Protein AF-0000000081164323 (afdb_homodimer)

Sequence (2008 aa):
MFTSDNEMLHRLSSDSFSETALYHDACITKYLLRKPSKVAEDASESTEHESAFTAFITDIKDDLFVHKKVFLLSNLLAKFCSFLPDNSKNAYTTQHLRQRLERYFGNTITIQSQRGQGMSSLVYSSSVSLSEAIDTVNHLRTESYFHLFDLANNSESCPNERQILHAAASILHKHMRETNLPNERYPSSAEMSLDYSLEYVPPLLKDFVMWLLDLDAYETYDVEFSESREKTRKCLALAECILSINQGSFSPFHLGLALQMHHMFGSRLLVETLHSHGFCASYTEVRRFLTSASEHEVTKIKDGTYLPYGIVPCSGQSTLIQEGADNVDINAETVDGKDTFHSMARAVFQVRSSSDVPRTPGIKRLGERTVQVSETVSEIISCLPFNKPKERKEPARFSNATIQVFSPVSKNAEVSDVIWVLLRLLSRNKAHLPSLASQPITEHQTIPFWTGYHKEWSFANSDFHVVAYPPIVDSKPTDMATVYTTMKRCREMCQTAGQHYSIQTFDQQLYAIAQQIKWSNMSEFGNHILRLGGFHALSCFISCIGKLWSDGGLSDLLIDSGTYAPCTVEQMLLGKQFNRAVRSLTLAYEALKSLWLMAFFDWCDTEGHLSNLPEEVWETLLSCHLHFRDNDHFVEVSSSFSSLFEIHIVPLMEEYRKAGIAASATFQYWDMFLQAVEILLQNIRAERYGDWNLHLISMKAMIPYFFVANRNNYARWTPVYVLDMLNIPMEVKSSFDTGVFAIRQKTGSFNGIWADMATEKTIIRDSKGHGGIKGITTQKTALIRWNLTRHIVGQISAEMRLRAGLGRDDEDVHDESKPTAIARDDKQVSNLISHIEENMIHPFDMTEPPKSLVNISTGLCATPDVENSLLHSLETGTSLARKFVESTLSENMSGNFYGAIPRSGIKTFSEMHKKTKLKCNSGVTVKSVVNPELIFRRALTLTKCRDDVTVEKLMSFPIGPIPTSLFHDDGTMRKMSNQIWPENLKMKQPHHSFFPSSIQNQRLMFTSDNEMLHRLSSDSFSETALYHDACITKYLLRKPSKVAEDASESTEHESAFTAFITDIKDDLFVHKKVFLLSNLLAKFCSFLPDNSKNAYTTQHLRQRLERYFGNTITIQSQRGQGMSSLVYSSSVSLSEAIDTVNHLRTESYFHLFDLANNSESCPNERQILHAAASILHKHMRETNLPNERYPSSAEMSLDYSLEYVPPLLKDFVMWLLDLDAYETYDVEFSESREKTRKCLALAECILSINQGSFSPFHLGLALQMHHMFGSRLLVETLHSHGFCASYTEVRRFLTSASEHEVTKIKDGTYLPYGIVPCSGQSTLIQEGADNVDINAETVDGKDTFHSMARAVFQVRSSSDVPRTPGIKRLGERTVQVSETVSEIISCLPFNKPKERKEPARFSNATIQVFSPVSKNAEVSDVIWVLLRLLSRNKAHLPSLASQPITEHQTIPFWTGYHKEWSFANSDFHVVAYPPIVDSKPTDMATVYTTMKRCREMCQTAGQHYSIQTFDQQLYAIAQQIKWSNMSEFGNHILRLGGFHALSCFISCIGKLWSDGGLSDLLIDSGTYAPCTVEQMLLGKQFNRAVRSLTLAYEALKSLWLMAFFDWCDTEGHLSNLPEEVWETLLSCHLHFRDNDHFVEVSSSFSSLFEIHIVPLMEEYRKAGIAASATFQYWDMFLQAVEILLQNIRAERYGDWNLHLISMKAMIPYFFVANRNNYARWTPVYVLDMLNIPMEVKSSFDTGVFAIRQKTGSFNGIWADMATEKTIIRDSKGHGGIKGITTQKTALIRWNLTRHIVGQISAEMRLRAGLGRDDEDVHDESKPTAIARDDKQVSNLISHIEENMIHPFDMTEPPKSLVNISTGLCATPDVENSLLHSLETGTSLARKFVESTLSENMSGNFYGAIPRSGIKTFSEMHKKTKLKCNSGVTVKSVVNPELIFRRALTLTKCRDDVTVEKLMSFPIGPIPTSLFHDDGTMRKMSNQIWPENLKMKQPHHSFFPSSIQNQRL

Radius of gyration: 43.53 Å; Cα contacts (8 Å, |Δi|>4): 2813; chains: 2; bounding box: 165×117×120 Å

Structure (mmCIF, N/CA/C/O backbone):
data_AF-0000000081164323-model_v1
#
loop_
_entity.id
_entity.type
_entity.pdbx_description
1 polymer 'Uncharacterized protein'
#
loop_
_atom_site.group_PDB
_atom_site.id
_atom_site.type_symbol
_atom_site.label_atom_id
_atom_site.label_alt_id
_atom_site.label_comp_id
_atom_site.label_asym_id
_atom_site.label_entity_id
_atom_site.label_seq_id
_atom_site.pdbx_PDB_ins_code
_atom_site.Cartn_x
_atom_site.Cartn_y
_atom_site.Cartn_z
_atom_site.occupancy
_atom_site.B_iso_or_equiv
_atom_site.auth_seq_id
_atom_site.auth_comp_id
_atom_site.auth_asym_id
_atom_site.auth_atom_id
_atom_site.pdbx_PDB_model_num
ATOM 1 N N . MET A 1 1 ? 28.859 17.266 61.562 1 19.8 1 MET A N 1
ATOM 2 C CA . MET A 1 1 ? 27.938 17.859 60.594 1 19.8 1 MET A CA 1
ATOM 3 C C . MET A 1 1 ? 26.922 16.828 60.125 1 19.8 1 MET A C 1
ATOM 5 O O . MET A 1 1 ? 27.281 15.75 59.656 1 19.8 1 MET A O 1
ATOM 9 N N . PHE A 1 2 ? 25.703 16.578 60.625 1 23.58 2 PHE A N 1
ATOM 10 C CA . PHE A 1 2 ? 24.594 15.688 60.969 1 23.58 2 PHE A CA 1
ATOM 11 C C . PHE A 1 2 ? 23.672 15.5 59.781 1 23.58 2 PHE A C 1
ATOM 13 O O . PHE A 1 2 ? 22.859 16.375 59.469 1 23.58 2 PHE A O 1
ATOM 20 N N . THR A 1 3 ? 24.297 14.961 58.594 1 29.64 3 THR A N 1
ATOM 21 C CA . THR A 1 3 ? 23.703 15.266 57.312 1 29.64 3 THR A CA 1
ATOM 22 C C . THR A 1 3 ? 22.281 14.727 57.219 1 29.64 3 THR A C 1
ATOM 24 O O . THR A 1 3 ? 22.047 13.547 57.438 1 29.64 3 THR A O 1
ATOM 27 N N . SER A 1 4 ? 21.203 15.5 57.531 1 26.91 4 SER A N 1
ATOM 28 C CA . SER A 1 4 ? 19.938 15.07 58.156 1 26.91 4 SER A CA 1
ATOM 29 C C . SER A 1 4 ? 19.281 13.969 57.312 1 26.91 4 SER A C 1
ATOM 31 O O . SER A 1 4 ? 19.625 13.781 56.156 1 26.91 4 SER A O 1
ATOM 33 N N . ASP A 1 5 ? 18.328 13.258 57.938 1 28.75 5 ASP A N 1
ATOM 34 C CA . ASP A 1 5 ? 17.578 12.062 57.562 1 28.75 5 ASP A CA 1
ATOM 35 C C . ASP A 1 5 ? 17.062 12.156 56.125 1 28.75 5 ASP A C 1
ATOM 37 O O . ASP A 1 5 ? 16.797 11.133 55.5 1 28.75 5 ASP A O 1
ATOM 41 N N . ASN A 1 6 ? 16.859 13.586 55.719 1 30.06 6 ASN A N 1
ATOM 42 C CA . ASN A 1 6 ? 16.266 14.086 54.469 1 30.06 6 ASN A CA 1
ATOM 43 C C . ASN A 1 6 ? 17.109 13.727 53.25 1 30.06 6 ASN A C 1
ATOM 45 O O . ASN A 1 6 ? 16.594 13.609 52.156 1 30.06 6 ASN A O 1
ATOM 49 N N . GLU A 1 7 ? 18.422 13.875 53.469 1 31.94 7 GLU A N 1
ATOM 50 C CA . GLU A 1 7 ? 19.438 13.805 52.438 1 31.94 7 GLU A CA 1
ATOM 51 C C . GLU A 1 7 ? 19.641 12.375 51.938 1 31.94 7 GLU A C 1
ATOM 53 O O . GLU A 1 7 ? 19.859 12.133 50.75 1 31.94 7 GLU A O 1
ATOM 58 N N . MET A 1 8 ? 19.656 11.508 52.938 1 29.05 8 MET A N 1
ATOM 59 C CA . MET A 1 8 ? 20.094 10.133 52.688 1 29.05 8 MET A CA 1
ATOM 60 C C . MET A 1 8 ? 19.094 9.375 51.812 1 29.05 8 MET A C 1
ATOM 62 O O . MET A 1 8 ? 19.484 8.625 50.938 1 29.05 8 MET A O 1
ATOM 66 N N . LEU A 1 9 ? 17.594 9.539 52.062 1 29.72 9 LEU A N 1
ATOM 67 C CA . LEU A 1 9 ? 16.406 8.891 51.531 1 29.72 9 LEU A CA 1
ATOM 68 C C . LEU A 1 9 ? 16.203 9.258 50.062 1 29.72 9 LEU A C 1
ATOM 70 O O . LEU A 1 9 ? 15.445 8.602 49.344 1 29.72 9 LEU A O 1
ATOM 74 N N . HIS A 1 10 ? 16.812 10.523 49.375 1 29.08 10 HIS A N 1
ATOM 75 C CA . HIS A 1 10 ? 17.031 11.102 48.031 1 29.08 10 HIS A CA 1
ATOM 76 C C . HIS A 1 10 ? 17.953 10.227 47.188 1 29.08 10 HIS A C 1
ATOM 78 O O . HIS A 1 10 ? 17.75 10.094 46 1 29.08 10 HIS A O 1
ATOM 84 N N . ARG A 1 11 ? 19.125 9.82 47.5 1 28.31 11 ARG A N 1
ATOM 85 C CA . ARG A 1 11 ? 20.219 9.133 46.812 1 28.31 11 ARG A CA 1
ATOM 86 C C . ARG A 1 11 ? 19.828 7.695 46.469 1 28.31 11 ARG A C 1
ATOM 88 O O . ARG A 1 11 ? 20.234 7.16 45.438 1 28.31 11 ARG A O 1
ATOM 95 N N . LEU A 1 12 ? 19.406 6.812 47.406 1 26.05 12 LEU A N 1
ATOM 96 C CA . LEU A 1 12 ? 19.25 5.363 47.438 1 26.05 12 LEU A CA 1
ATOM 97 C C . LEU A 1 12 ? 18.062 4.906 46.594 1 26.05 12 LEU A C 1
ATOM 99 O O . LEU A 1 12 ? 17.891 3.709 46.375 1 26.05 12 LEU A O 1
ATOM 103 N N . SER A 1 13 ? 16.703 5.723 46.344 1 23.62 13 SER A N 1
ATOM 104 C CA . SER A 1 13 ? 15.422 5.816 45.656 1 23.62 13 SER A CA 1
ATOM 105 C C . SER A 1 13 ? 15.625 6.18 44.188 1 23.62 13 SER A C 1
ATOM 107 O O . SER A 1 13 ? 14.656 6.461 43.469 1 23.62 13 SER A O 1
ATOM 109 N N . SER A 1 14 ? 16.812 6.684 43.5 1 26.23 14 SER A N 1
ATOM 110 C CA . SER A 1 14 ? 17.781 6.812 42.406 1 26.23 14 SER A CA 1
ATOM 111 C C . SER A 1 14 ? 18.234 5.449 41.906 1 26.23 14 SER A C 1
ATOM 113 O O . SER A 1 14 ? 19.172 5.352 41.125 1 26.23 14 SER A O 1
ATOM 115 N N . ASP A 1 15 ? 18.203 4.207 42.594 1 22.92 15 ASP A N 1
ATOM 116 C CA . ASP A 1 15 ? 18.844 2.98 43.031 1 22.92 15 ASP A CA 1
ATOM 117 C C . ASP A 1 15 ? 18.891 1.934 41.938 1 22.92 15 ASP A C 1
ATOM 119 O O . ASP A 1 15 ? 18.141 2.02 40.969 1 22.92 15 ASP A O 1
ATOM 123 N N . SER A 1 16 ? 19.5 0.521 42.312 1 25.12 16 SER A N 1
ATOM 124 C CA . SER A 1 16 ? 20.203 -0.717 41.969 1 25.12 16 SER A CA 1
ATOM 125 C C . SER A 1 16 ? 19.328 -1.6 41.062 1 25.12 16 SER A C 1
ATOM 127 O O . SER A 1 16 ? 19.781 -2.662 40.625 1 25.12 16 SER A O 1
ATOM 129 N N . PHE A 1 17 ? 17.984 -1.575 41.375 1 23.23 17 PHE A N 1
ATOM 130 C CA . PHE A 1 17 ? 17.422 -2.885 41.062 1 23.23 17 PHE A CA 1
ATOM 131 C C . PHE A 1 17 ? 17.656 -3.215 39.594 1 23.23 17 PHE A C 1
ATOM 133 O O . PHE A 1 17 ? 18 -4.348 39.25 1 23.23 17 PHE A O 1
ATOM 140 N N . SER A 1 18 ? 17.062 -2.365 38.844 1 22.38 18 SER A N 1
ATOM 141 C CA . SER A 1 18 ? 16.453 -3.119 37.75 1 22.38 18 SER A CA 1
ATOM 142 C C . SER A 1 18 ? 17.516 -3.596 36.75 1 22.38 18 SER A C 1
ATOM 144 O O . SER A 1 18 ? 17.781 -2.926 35.75 1 22.38 18 SER A O 1
ATOM 146 N N . GLU A 1 19 ? 18.719 -3.707 37.219 1 26.7 19 GLU A N 1
ATOM 147 C CA . GLU A 1 19 ? 19.844 -4.129 36.406 1 26.7 19 GLU A CA 1
ATOM 148 C C . GLU A 1 19 ? 19.547 -5.441 35.688 1 26.7 19 GLU A C 1
ATOM 150 O O . GLU A 1 19 ? 19.516 -6.504 36.312 1 26.7 19 GLU A O 1
ATOM 155 N N . THR A 1 20 ? 18.453 -5.516 35.094 1 25.47 20 THR A N 1
ATOM 156 C CA . THR A 1 20 ? 18.156 -6.844 34.562 1 25.47 20 THR A CA 1
ATOM 157 C C . THR A 1 20 ? 19.391 -7.492 33.969 1 25.47 20 THR A C 1
ATOM 159 O O . THR A 1 20 ? 19.938 -7 32.969 1 25.47 20 THR A O 1
ATOM 162 N N . ALA A 1 21 ? 20.234 -7.902 34.844 1 26.2 21 ALA A N 1
ATOM 163 C CA . ALA A 1 21 ? 21.438 -8.711 34.656 1 26.2 21 ALA A CA 1
ATOM 164 C C . ALA A 1 21 ? 21.234 -9.75 33.531 1 26.2 21 ALA A C 1
ATOM 166 O O . ALA A 1 21 ? 20.297 -10.555 33.625 1 26.2 21 ALA A O 1
ATOM 167 N N . LEU A 1 22 ? 21.453 -9.312 32.469 1 26.14 22 LEU A N 1
ATOM 168 C CA . LEU A 1 22 ? 21.547 -10.109 31.25 1 26.14 22 LEU A CA 1
ATOM 169 C C . LEU A 1 22 ? 22.359 -11.375 31.484 1 26.14 22 LEU A C 1
ATOM 171 O O . LEU A 1 22 ? 23.562 -11.312 31.766 1 26.14 22 LEU A O 1
ATOM 175 N N . TYR A 1 23 ? 21.75 -12.219 32.344 1 27.45 23 TYR A N 1
ATOM 176 C CA . TYR A 1 23 ? 22.547 -13.43 32.5 1 27.45 23 TYR A CA 1
ATOM 177 C C . TYR A 1 23 ? 22.938 -14.023 31.172 1 27.45 23 TYR A C 1
ATOM 179 O O . TYR A 1 23 ? 22.234 -13.844 30.172 1 27.45 23 TYR A O 1
ATOM 187 N N . HIS A 1 24 ? 24.094 -14.039 31 1 28.11 24 HIS A N 1
ATOM 188 C CA . HIS A 1 24 ? 24.672 -14.664 29.812 1 28.11 24 HIS A CA 1
ATOM 189 C C . HIS A 1 24 ? 23.969 -15.977 29.484 1 28.11 24 HIS A C 1
ATOM 191 O O . HIS A 1 24 ? 23.438 -16.641 30.375 1 28.11 24 HIS A O 1
ATOM 197 N N . ASP A 1 25 ? 23.5 -16.094 28.391 1 28.3 25 ASP A N 1
ATOM 198 C CA . ASP A 1 25 ? 22.828 -17.328 28.016 1 28.3 25 ASP A CA 1
ATOM 199 C C . ASP A 1 25 ? 23.516 -18.531 28.656 1 28.3 25 ASP A C 1
ATOM 201 O O . ASP A 1 25 ? 22.844 -19.453 29.141 1 28.3 25 ASP A O 1
ATOM 205 N N . ALA A 1 26 ? 24.812 -18.422 28.672 1 31.06 26 ALA A N 1
ATOM 206 C CA . ALA A 1 26 ? 25.562 -19.531 29.281 1 31.06 26 ALA A CA 1
ATOM 207 C C . ALA A 1 26 ? 25.234 -19.672 30.766 1 31.06 26 ALA A C 1
ATOM 209 O O . ALA A 1 26 ? 25.109 -20.797 31.266 1 31.06 26 ALA A O 1
ATOM 210 N N . CYS A 1 27 ? 25.109 -18.484 31.375 1 31.84 27 CYS A N 1
ATOM 211 C CA . CYS A 1 27 ? 24.875 -18.531 32.812 1 31.84 27 CYS A CA 1
ATOM 212 C C . CYS A 1 27 ? 23.453 -18.984 33.125 1 31.84 27 CYS A C 1
ATOM 214 O O . CYS A 1 27 ? 23.234 -19.688 34.125 1 31.84 27 CYS A O 1
ATOM 216 N N . ILE A 1 28 ? 22.5 -18.5 32.281 1 31 28 ILE A N 1
ATOM 217 C CA . ILE A 1 28 ? 21.188 -19.031 32.656 1 31 28 ILE A CA 1
ATOM 218 C C . ILE A 1 28 ? 21.109 -20.516 32.312 1 31 28 ILE A C 1
ATOM 220 O O . ILE A 1 28 ? 20.594 -21.312 33.094 1 31 28 ILE A O 1
ATOM 224 N N . THR A 1 29 ? 21.656 -20.953 31.094 1 32.03 29 THR A N 1
ATOM 225 C CA . THR A 1 29 ? 21.781 -22.375 30.844 1 32.03 29 THR A CA 1
ATOM 226 C C . THR A 1 29 ? 22.469 -23.078 32 1 32.03 29 THR A C 1
ATOM 228 O O . THR A 1 29 ? 22.016 -24.125 32.469 1 32.03 29 THR A O 1
ATOM 231 N N . LYS A 1 30 ? 23.531 -22.484 32.469 1 33.69 30 LYS A N 1
ATOM 232 C CA . LYS A 1 30 ? 24.219 -22.969 33.656 1 33.69 30 LYS A CA 1
ATOM 233 C C . LYS A 1 30 ? 23.312 -22.938 34.875 1 33.69 30 LYS A C 1
ATOM 235 O O . LYS A 1 30 ? 23.344 -23.844 35.719 1 33.69 30 LYS A O 1
ATOM 240 N N . TYR A 1 31 ? 22.531 -21.891 34.969 1 32.22 31 TYR A N 1
ATOM 241 C CA . TYR A 1 31 ? 21.703 -21.812 36.188 1 32.22 31 TYR A CA 1
ATOM 242 C C . TYR A 1 31 ? 20.562 -22.812 36.125 1 32.22 31 TYR A C 1
ATOM 244 O O . TYR A 1 31 ? 20.203 -23.406 37.125 1 32.22 31 TYR A O 1
ATOM 252 N N . LEU A 1 32 ? 19.875 -22.906 35 1 31.47 32 LEU A N 1
ATOM 253 C CA . LEU A 1 32 ? 18.781 -23.859 34.969 1 31.47 32 LEU A CA 1
ATOM 254 C C . LEU A 1 32 ? 19.297 -25.281 34.75 1 31.47 32 LEU A C 1
ATOM 256 O O . LEU A 1 32 ? 18.516 -26.234 34.75 1 31.47 32 LEU A O 1
ATOM 260 N N . LEU A 1 33 ? 20.531 -25.359 34.125 1 29.28 33 LEU A N 1
ATOM 261 C CA . LEU A 1 33 ? 21.109 -26.703 34.125 1 29.28 33 LEU A CA 1
ATOM 262 C C . LEU A 1 33 ? 21.25 -27.234 35.562 1 29.28 33 LEU A C 1
ATOM 264 O O . LEU A 1 33 ? 21.797 -26.547 36.406 1 29.28 33 LEU A O 1
ATOM 268 N N . ARG A 1 34 ? 20.156 -27.859 35.875 1 29.41 34 ARG A N 1
ATOM 269 C CA . ARG A 1 34 ? 20.312 -28.5 37.188 1 29.41 34 ARG A CA 1
ATOM 270 C C . ARG A 1 34 ? 21.719 -29.078 37.344 1 29.41 34 ARG A C 1
ATOM 272 O O . ARG A 1 34 ? 22.375 -28.875 38.375 1 29.41 34 ARG A O 1
ATOM 279 N N . LYS A 1 35 ? 21.891 -30.484 36.75 1 30.14 35 LYS A N 1
ATOM 280 C CA . LYS A 1 35 ? 23.125 -31.234 37 1 30.14 35 LYS A CA 1
ATOM 281 C C . LYS A 1 35 ? 24.219 -30.812 36 1 30.14 35 LYS A C 1
ATOM 283 O O . LYS A 1 35 ? 23.984 -30.734 34.812 1 30.14 35 LYS A O 1
ATOM 288 N N . PRO A 1 36 ? 25.297 -29.984 36.375 1 28.23 36 PRO A N 1
ATOM 289 C CA . PRO A 1 36 ? 26.547 -29.609 35.75 1 28.23 36 PRO A CA 1
ATOM 290 C C . PRO A 1 36 ? 27.25 -30.781 35.062 1 28.23 36 PRO A C 1
ATOM 292 O O . PRO A 1 36 ? 27.609 -31.75 35.719 1 28.23 36 PRO A O 1
ATOM 295 N N . SER A 1 37 ? 26.625 -31.469 34.125 1 27.8 37 SER A N 1
ATOM 296 C CA . SER A 1 37 ? 27.438 -32.625 33.812 1 27.8 37 SER A CA 1
ATOM 297 C C . SER A 1 37 ? 28.859 -32.219 33.438 1 27.8 37 SER A C 1
ATOM 299 O O . SER A 1 37 ? 29.062 -31.359 32.594 1 27.8 37 SER A O 1
ATOM 301 N N . LYS A 1 38 ? 29.875 -32.406 34.312 1 28.59 38 LYS A N 1
ATOM 302 C CA . LYS A 1 38 ? 31.328 -32.219 34.219 1 28.59 38 LYS A CA 1
ATOM 303 C C . LYS A 1 38 ? 31.875 -32.875 32.938 1 28.59 38 LYS A C 1
ATOM 305 O O . LYS A 1 38 ? 31.906 -34.094 32.844 1 28.59 38 LYS A O 1
ATOM 310 N N . VAL A 1 39 ? 31.656 -32.5 31.781 1 24.73 39 VAL A N 1
ATOM 311 C CA . VAL A 1 39 ? 32.438 -33.156 30.734 1 24.73 39 VAL A CA 1
ATOM 312 C C . VAL A 1 39 ? 33.906 -33.094 31.094 1 24.73 39 VAL A C 1
ATOM 314 O O . VAL A 1 39 ? 34.469 -32.031 31.422 1 24.73 39 VAL A O 1
ATOM 317 N N . ALA A 1 40 ? 34.469 -34.156 31.531 1 28.3 40 ALA A N 1
ATOM 318 C CA . ALA A 1 40 ? 35.875 -34.438 31.844 1 28.3 40 ALA A CA 1
ATOM 319 C C . ALA A 1 40 ? 36.781 -33.906 30.734 1 28.3 40 ALA A C 1
ATOM 321 O O . ALA A 1 40 ? 36.625 -34.25 29.562 1 28.3 40 ALA A O 1
ATOM 322 N N . GLU A 1 41 ? 37.281 -32.656 30.75 1 29.33 41 GLU A N 1
ATOM 323 C CA . GLU A 1 41 ? 38.344 -32.031 29.969 1 29.33 41 GLU A CA 1
ATOM 324 C C . GLU A 1 41 ? 39.562 -32.969 29.844 1 29.33 41 GLU A C 1
ATOM 326 O O . GLU A 1 41 ? 40.031 -33.5 30.844 1 29.33 41 GLU A O 1
ATOM 331 N N . ASP A 1 42 ? 39.812 -33.688 28.828 1 29.11 42 ASP A N 1
ATOM 332 C CA . ASP A 1 42 ? 40.938 -34.594 28.547 1 29.11 42 ASP A CA 1
ATOM 333 C C . ASP A 1 42 ? 42.25 -33.875 28.797 1 29.11 42 ASP A C 1
ATOM 335 O O . ASP A 1 42 ? 42.469 -32.781 28.297 1 29.11 42 ASP A O 1
ATOM 339 N N . ALA A 1 43 ? 43.156 -34.156 29.797 1 33.59 43 ALA A N 1
ATOM 340 C CA . ALA A 1 43 ? 44.344 -33.719 30.516 1 33.59 43 ALA A CA 1
ATOM 341 C C . ALA A 1 43 ? 45.562 -33.688 29.578 1 33.59 43 ALA A C 1
ATOM 343 O O . ALA A 1 43 ? 46.438 -32.844 29.766 1 33.59 43 ALA A O 1
ATOM 344 N N . SER A 1 44 ? 45.781 -34.531 28.562 1 35.81 44 SER A N 1
ATOM 345 C CA . SER A 1 44 ? 47.125 -34.844 28.047 1 35.81 44 SER A CA 1
ATOM 346 C C . SER A 1 44 ? 47.656 -33.656 27.25 1 35.81 44 SER A C 1
ATOM 348 O O . SER A 1 44 ? 48.875 -33.406 27.266 1 35.81 44 SER A O 1
ATOM 350 N N . GLU A 1 45 ? 46.969 -33 26.406 1 41.03 45 GLU A N 1
ATOM 351 C CA . GLU A 1 45 ? 47.531 -31.969 25.5 1 41.03 45 GLU A CA 1
ATOM 352 C C . GLU A 1 45 ? 48.094 -30.797 26.281 1 41.03 45 GLU A C 1
ATOM 354 O O . GLU A 1 45 ? 48.844 -30 25.734 1 41.03 45 GLU A O 1
ATOM 359 N N . SER A 1 46 ? 47.969 -30.828 27.656 1 51.78 46 SER A N 1
ATOM 360 C CA . SER A 1 46 ? 48.312 -29.688 28.5 1 51.78 46 SER A CA 1
ATOM 361 C C . SER A 1 46 ? 49.812 -29.594 28.766 1 51.78 46 SER A C 1
ATOM 363 O O . SER A 1 46 ? 50.344 -28.5 28.859 1 51.78 46 SER A O 1
ATOM 365 N N . THR A 1 47 ? 50.562 -30.703 28.594 1 57.41 47 THR A N 1
ATOM 366 C CA . THR A 1 47 ? 51.906 -30.688 29.094 1 57.41 47 THR A CA 1
ATOM 367 C C . THR A 1 47 ? 52.875 -30.062 28.094 1 57.41 47 THR A C 1
ATOM 369 O O . THR A 1 47 ? 53.812 -29.344 28.469 1 57.41 47 THR A O 1
ATOM 372 N N . GLU A 1 48 ? 52.719 -30.297 26.75 1 61.56 48 GLU A N 1
ATOM 373 C CA . GLU A 1 48 ? 53.625 -29.781 25.734 1 61.56 48 GLU A CA 1
ATOM 374 C C . GLU A 1 48 ? 53.531 -28.266 25.594 1 61.56 48 GLU A C 1
ATOM 376 O O . GLU A 1 48 ? 54.531 -27.594 25.422 1 61.56 48 GLU A O 1
ATOM 381 N N . HIS A 1 49 ? 52.375 -27.844 25.828 1 68.62 49 HIS A N 1
ATOM 382 C CA . HIS A 1 49 ? 52.125 -26.406 25.75 1 68.62 49 HIS A CA 1
ATOM 383 C C . HIS A 1 49 ? 52.75 -25.688 26.953 1 68.62 49 HIS A C 1
ATOM 385 O O . HIS A 1 49 ? 53.281 -24.578 26.812 1 68.62 49 HIS A O 1
ATOM 391 N N . GLU A 1 50 ? 52.938 -26.406 28.031 1 73.12 50 GLU A N 1
ATOM 392 C CA . GLU A 1 50 ? 53.469 -25.797 29.234 1 73.12 50 GLU A CA 1
ATOM 393 C C . GLU A 1 50 ? 55 -25.656 29.156 1 73.12 50 GLU A C 1
ATOM 395 O O . GLU A 1 50 ? 55.562 -24.625 29.562 1 73.12 50 GLU A O 1
ATOM 400 N N . SER A 1 51 ? 55.625 -26.734 28.516 1 74.5 51 SER A N 1
ATOM 401 C CA . SER A 1 51 ? 57.062 -26.672 28.375 1 74.5 51 SER A CA 1
ATOM 402 C C . SER A 1 51 ? 57.469 -25.594 27.375 1 74.5 51 SER A C 1
ATOM 404 O O . SER A 1 51 ? 58.438 -24.875 27.594 1 74.5 51 SER A O 1
ATOM 406 N N . ALA A 1 52 ? 56.75 -25.484 26.234 1 76.81 52 ALA A N 1
ATOM 407 C CA . ALA A 1 52 ? 57 -24.469 25.219 1 76.81 52 ALA A CA 1
ATOM 408 C C . ALA A 1 52 ? 56.781 -23.078 25.766 1 76.81 52 ALA A C 1
ATOM 410 O O . ALA A 1 52 ? 57.562 -22.156 25.469 1 76.81 52 ALA A O 1
ATOM 411 N N . PHE A 1 53 ? 55.875 -22.953 26.703 1 78.62 53 PHE A N 1
ATOM 412 C CA . PHE A 1 53 ? 55.562 -21.641 27.281 1 78.62 53 PHE A CA 1
ATOM 413 C C . PHE A 1 53 ? 56.625 -21.219 28.266 1 78.62 53 PHE A C 1
ATOM 415 O O . PHE A 1 53 ? 57.031 -20.047 28.281 1 78.62 53 PHE A O 1
ATOM 422 N N . THR A 1 54 ? 57.188 -22.188 29.016 1 78.5 54 THR A N 1
ATOM 423 C CA . THR A 1 54 ? 58.25 -21.859 29.953 1 78.5 54 THR A CA 1
ATOM 424 C C . THR A 1 54 ? 59.5 -21.406 29.203 1 78.5 54 THR A C 1
ATOM 426 O O . THR A 1 54 ? 60.188 -20.484 29.641 1 78.5 54 THR A O 1
ATOM 429 N N . ALA A 1 55 ? 59.844 -22.094 28.047 1 80.5 55 ALA A N 1
ATOM 430 C CA . ALA A 1 55 ? 60.969 -21.719 27.219 1 80.5 55 ALA A CA 1
ATOM 431 C C . ALA A 1 55 ? 60.75 -20.344 26.562 1 80.5 55 ALA A C 1
ATOM 433 O O . ALA A 1 55 ? 61.656 -19.531 26.484 1 80.5 55 ALA A O 1
ATOM 434 N N . PHE A 1 56 ? 59.469 -20.094 26.156 1 79.5 56 PHE A N 1
ATOM 435 C CA . PHE A 1 56 ? 59.031 -18.844 25.547 1 79.5 56 PHE A CA 1
ATOM 436 C C . PHE A 1 56 ? 59.188 -17.688 26.547 1 79.5 56 PHE A C 1
ATOM 438 O O . PHE A 1 56 ? 59.719 -16.625 26.203 1 79.5 56 PHE A O 1
ATOM 445 N N . ILE A 1 57 ? 58.781 -17.906 27.766 1 79.19 57 ILE A N 1
ATOM 446 C CA . ILE A 1 57 ? 58.812 -16.859 28.797 1 79.19 57 ILE A CA 1
ATOM 447 C C . ILE A 1 57 ? 60.281 -16.516 29.141 1 79.19 57 ILE A C 1
ATOM 449 O O . ILE A 1 57 ? 60.594 -15.352 29.344 1 79.19 57 ILE A O 1
ATOM 453 N N . THR A 1 58 ? 61.156 -17.594 29.172 1 79.31 58 THR A N 1
ATOM 454 C CA . THR A 1 58 ? 62.562 -17.344 29.469 1 79.31 58 THR A CA 1
ATOM 455 C C . THR A 1 58 ? 63.219 -16.484 28.375 1 79.31 58 THR A C 1
ATOM 457 O O . THR A 1 58 ? 64.062 -15.656 28.672 1 79.31 58 THR A O 1
ATOM 460 N N . ASP A 1 59 ? 62.75 -16.641 27.141 1 77.94 59 ASP A N 1
ATOM 461 C CA . ASP A 1 59 ? 63.312 -15.914 26.016 1 77.94 59 ASP A CA 1
ATOM 462 C C . ASP A 1 59 ? 62.844 -14.461 26 1 77.94 59 ASP A C 1
ATOM 464 O O . ASP A 1 59 ? 63.594 -13.555 25.672 1 77.94 59 ASP A O 1
ATOM 468 N N . ILE A 1 60 ? 61.5 -14.234 26.516 1 77.5 60 ILE A N 1
ATOM 469 C CA . ILE A 1 60 ? 60.969 -12.891 26.328 1 77.5 60 ILE A CA 1
ATOM 470 C C . ILE A 1 60 ? 61.094 -12.086 27.609 1 77.5 60 ILE A C 1
ATOM 472 O O . ILE A 1 60 ? 60.969 -10.859 27.609 1 77.5 60 ILE A O 1
ATOM 476 N N . LYS A 1 61 ? 61.406 -12.656 28.672 1 78.31 61 LYS A N 1
ATOM 477 C CA . LYS A 1 61 ? 61.406 -12.008 29.984 1 78.31 61 LYS A CA 1
ATOM 478 C C . LYS A 1 61 ? 62.438 -10.859 30.031 1 78.31 61 LYS A C 1
ATOM 480 O O . LYS A 1 61 ? 62.094 -9.758 30.484 1 78.31 61 LYS A O 1
ATOM 485 N N . ASP A 1 62 ? 63.625 -11.078 29.516 1 76.12 62 ASP A N 1
ATOM 486 C CA . ASP A 1 62 ? 64.688 -10.039 29.547 1 76.12 62 ASP A CA 1
ATOM 487 C C . ASP A 1 62 ? 64.312 -8.891 28.609 1 76.12 62 ASP A C 1
ATOM 489 O O . ASP A 1 62 ? 64.5 -7.723 28.922 1 76.12 62 ASP A O 1
ATOM 493 N N . ASP A 1 63 ? 63.656 -9.281 27.453 1 75.88 63 ASP A N 1
ATOM 494 C CA . ASP A 1 63 ? 63.25 -8.266 26.5 1 75.88 63 ASP A CA 1
ATOM 495 C C . ASP A 1 63 ? 62.156 -7.375 27.078 1 75.88 63 ASP A C 1
ATOM 497 O O . ASP A 1 63 ? 62.156 -6.156 26.875 1 75.88 63 ASP A O 1
ATOM 501 N N . LEU A 1 64 ? 61.219 -7.91 27.781 1 76.06 64 LEU A N 1
ATOM 502 C CA . LEU A 1 64 ? 60.062 -7.188 28.312 1 76.06 64 LEU A CA 1
ATOM 503 C C . LEU A 1 64 ? 60.469 -6.332 29.516 1 76.06 64 LEU A C 1
ATOM 505 O O . LEU A 1 64 ? 60.031 -5.191 29.641 1 76.06 64 LEU A O 1
ATOM 509 N N . PHE A 1 65 ? 61.344 -6.758 30.469 1 77.06 65 PHE A N 1
ATOM 510 C CA . PHE A 1 65 ? 61.5 -6.09 31.75 1 77.06 65 PHE A CA 1
ATOM 511 C C . PHE A 1 65 ? 62.844 -5.426 31.859 1 77.06 65 PHE A C 1
ATOM 513 O O . PHE A 1 65 ? 63 -4.414 32.562 1 77.06 65 PHE A O 1
ATOM 520 N N . VAL A 1 66 ? 63.969 -6.023 31.188 1 74.06 66 VAL A N 1
ATOM 521 C CA . VAL A 1 66 ? 65.312 -5.41 31.234 1 74.06 66 VAL A CA 1
ATOM 522 C C . VAL A 1 66 ? 65.438 -4.426 30.078 1 74.06 66 VAL A C 1
ATOM 524 O O . VAL A 1 66 ? 65.875 -3.273 30.281 1 74.06 66 VAL A O 1
ATOM 527 N N . HIS A 1 67 ? 65.125 -4.883 28.844 1 69.94 67 HIS A N 1
ATOM 528 C CA . HIS A 1 67 ? 65.312 -4.043 27.672 1 69.94 67 HIS A CA 1
ATOM 529 C C . HIS A 1 67 ? 64.062 -3.244 27.359 1 69.94 67 HIS A C 1
ATOM 531 O O . HIS A 1 67 ? 64 -2.412 26.453 1 69.94 67 HIS A O 1
ATOM 537 N N . LYS A 1 68 ? 62.906 -3.273 28.094 1 70.81 68 LYS A N 1
ATOM 538 C CA . LYS A 1 68 ? 61.625 -2.562 28.062 1 70.81 68 LYS A CA 1
ATOM 539 C C . LYS A 1 68 ? 61.062 -2.49 26.641 1 70.81 68 LYS A C 1
ATOM 541 O O . LYS A 1 68 ? 60.562 -1.444 26.219 1 70.81 68 LYS A O 1
ATOM 546 N N . LYS A 1 69 ? 61.25 -3.562 25.906 1 74.31 69 LYS A N 1
ATOM 547 C CA . LYS A 1 69 ? 60.75 -3.664 24.547 1 74.31 69 LYS A CA 1
ATOM 548 C C . LYS A 1 69 ? 59.219 -3.828 24.531 1 74.31 69 LYS A C 1
ATOM 550 O O . LYS A 1 69 ? 58.656 -4.496 25.391 1 74.31 69 LYS A O 1
ATOM 555 N N . VAL A 1 70 ? 58.656 -3.156 23.562 1 73.44 70 VAL A N 1
ATOM 556 C CA . VAL A 1 70 ? 57.188 -3.26 23.375 1 73.44 70 VAL A CA 1
ATOM 557 C C . VAL A 1 70 ? 56.906 -4.258 22.25 1 73.44 70 VAL A C 1
ATOM 559 O O . VAL A 1 70 ? 57.5 -4.184 21.172 1 73.44 70 VAL A O 1
ATOM 562 N N . PHE A 1 71 ? 56.094 -5.395 22.562 1 75.25 71 PHE A N 1
ATOM 563 C CA . PHE A 1 71 ? 55.781 -6.441 21.609 1 75.25 71 PHE A CA 1
ATOM 564 C C . PHE A 1 71 ? 54.344 -6.305 21.109 1 75.25 71 PHE A C 1
ATOM 566 O O . PHE A 1 71 ? 53.469 -5.844 21.844 1 75.25 71 PHE A O 1
ATOM 573 N N . LEU A 1 72 ? 54.094 -6.723 19.828 1 73.5 72 LEU A N 1
ATOM 574 C CA . LEU A 1 72 ? 52.75 -7.016 19.328 1 73.5 72 LEU A CA 1
ATOM 575 C C . LEU A 1 72 ? 52.344 -8.445 19.672 1 73.5 72 LEU A C 1
ATOM 577 O O . LEU A 1 72 ? 53.156 -9.367 19.531 1 73.5 72 LEU A O 1
ATOM 581 N N . LEU A 1 73 ? 51.125 -8.617 20.094 1 78.75 73 LEU A N 1
ATOM 582 C CA . LEU A 1 73 ? 50.656 -9.93 20.516 1 78.75 73 LEU A CA 1
ATOM 583 C C . LEU A 1 73 ? 50.688 -10.93 19.359 1 78.75 73 LEU A C 1
ATOM 585 O O . LEU A 1 73 ? 50.969 -12.109 19.562 1 78.75 73 LEU A O 1
ATOM 589 N N . SER A 1 74 ? 50.531 -10.461 18.188 1 75.38 74 SER A N 1
ATOM 590 C CA . SER A 1 74 ? 50.656 -11.328 17.016 1 75.38 74 SER A CA 1
ATOM 591 C C . SER A 1 74 ? 52.094 -11.789 16.797 1 75.38 74 SER A C 1
ATOM 593 O O . SER A 1 74 ? 52.312 -12.953 16.469 1 75.38 74 SER A O 1
ATOM 595 N N . ASN A 1 75 ? 53.031 -10.914 17.031 1 76.12 75 ASN A N 1
ATOM 596 C CA . ASN A 1 75 ? 54.438 -11.273 16.938 1 76.12 75 ASN A CA 1
ATOM 597 C C . ASN A 1 75 ? 54.844 -12.242 18.047 1 76.12 75 ASN A C 1
ATOM 599 O O . ASN A 1 75 ? 55.656 -13.156 17.812 1 76.12 75 ASN A O 1
ATOM 603 N N . LEU A 1 76 ? 54.281 -12.023 19.172 1 80.38 76 LEU A N 1
ATOM 604 C CA . LEU A 1 76 ? 54.562 -12.93 20.281 1 80.38 76 LEU A CA 1
ATOM 605 C C . LEU A 1 76 ? 53.969 -14.305 20.016 1 80.38 76 LEU A C 1
ATOM 607 O O . LEU A 1 76 ? 54.562 -15.32 20.359 1 80.38 76 LEU A O 1
ATOM 611 N N . LEU A 1 77 ? 52.812 -14.273 19.359 1 78.94 77 LEU A N 1
ATOM 612 C CA . LEU A 1 77 ? 52.219 -15.547 19 1 78.94 77 LEU A CA 1
ATOM 613 C C . LEU A 1 77 ? 53.094 -16.297 17.984 1 78.94 77 LEU A C 1
ATOM 615 O O . LEU A 1 77 ? 53.312 -17.5 18.109 1 78.94 77 LEU A O 1
ATOM 619 N N . ALA A 1 78 ? 53.562 -15.641 16.984 1 78.38 78 ALA A N 1
ATOM 620 C CA . ALA A 1 78 ? 54.469 -16.25 16 1 78.38 78 ALA A CA 1
ATOM 621 C C . ALA A 1 78 ? 55.719 -16.797 16.656 1 78.38 78 ALA A C 1
ATOM 623 O O . ALA A 1 78 ? 56.188 -17.906 16.328 1 78.38 78 ALA A O 1
ATOM 624 N N . LYS A 1 79 ? 56.25 -15.984 17.594 1 78.94 79 LYS A N 1
ATOM 625 C CA . LYS A 1 79 ? 57.438 -16.422 18.344 1 78.94 79 LYS A CA 1
ATOM 626 C C . LYS A 1 79 ? 57.125 -17.625 19.203 1 78.94 79 LYS A C 1
ATOM 628 O O . LYS A 1 79 ? 57.906 -18.578 19.281 1 78.94 79 LYS A O 1
ATOM 633 N N . PHE A 1 80 ? 55.938 -17.609 19.766 1 80.75 80 PHE A N 1
ATOM 634 C CA . PHE A 1 80 ? 55.5 -18.719 20.594 1 80.75 80 PHE A CA 1
ATOM 635 C C . PHE A 1 80 ? 55.312 -19.984 19.766 1 80.75 80 PHE A C 1
ATOM 637 O O . PHE A 1 80 ? 55.719 -21.078 20.172 1 80.75 80 PHE A O 1
ATOM 644 N N . CYS A 1 81 ? 54.719 -19.812 18.609 1 76.06 81 CYS A N 1
ATOM 645 C CA . CYS A 1 81 ? 54.469 -20.953 17.734 1 76.06 81 CYS A CA 1
ATOM 646 C C . CYS A 1 81 ? 55.75 -21.594 17.266 1 76.06 81 CYS A C 1
ATOM 648 O O . CYS A 1 81 ? 55.781 -22.797 16.984 1 76.06 81 CYS A O 1
ATOM 650 N N . SER A 1 82 ? 56.75 -20.812 17.234 1 77.31 82 SER A N 1
ATOM 651 C CA . SER A 1 82 ? 58.062 -21.359 16.844 1 77.31 82 SER A CA 1
ATOM 652 C C . SER A 1 82 ? 58.594 -22.312 17.906 1 77.31 82 SER A C 1
ATOM 654 O O . SER A 1 82 ? 59.406 -23.188 17.609 1 77.31 82 SER A O 1
ATOM 656 N N . PHE A 1 83 ? 58.125 -22.266 19.156 1 76.88 83 PHE A N 1
ATOM 657 C CA . PHE A 1 83 ? 58.531 -23.141 20.234 1 76.88 83 PHE A CA 1
ATOM 658 C C . PHE A 1 83 ? 57.625 -24.375 20.297 1 76.88 83 PHE A C 1
ATOM 660 O O . PHE A 1 83 ? 57.938 -25.344 21.016 1 76.88 83 PHE A O 1
ATOM 667 N N . LEU A 1 84 ? 56.469 -24.266 19.578 1 72.62 84 LEU A N 1
ATOM 668 C CA . LEU A 1 84 ? 55.531 -25.375 19.578 1 72.62 84 LEU A CA 1
ATOM 669 C C . LEU A 1 84 ? 55.906 -26.406 18.516 1 72.62 84 LEU A C 1
ATOM 671 O O . LEU A 1 84 ? 56.438 -26.047 17.469 1 72.62 84 LEU A O 1
ATOM 675 N N . PRO A 1 85 ? 55.781 -27.609 18.75 1 67.62 85 PRO A N 1
ATOM 676 C CA . PRO A 1 85 ? 56.031 -28.609 17.703 1 67.62 85 PRO A CA 1
ATOM 677 C C . PRO A 1 85 ? 55.094 -28.453 16.5 1 67.62 85 PRO A C 1
ATOM 679 O O . PRO A 1 85 ? 54 -27.875 16.625 1 67.62 85 PRO A O 1
ATOM 682 N N . ASP A 1 86 ? 55.406 -28.703 15.156 1 60.22 86 ASP A N 1
ATOM 683 C CA . ASP A 1 86 ? 54.781 -28.484 13.859 1 60.22 86 ASP A CA 1
ATOM 684 C C . ASP A 1 86 ? 53.312 -28.875 13.906 1 60.22 86 ASP A C 1
ATOM 686 O O . ASP A 1 86 ? 52.469 -28.25 13.266 1 60.22 86 ASP A O 1
ATOM 690 N N . ASN A 1 87 ? 52.812 -29.922 14.477 1 57.34 87 ASN A N 1
ATOM 691 C CA . ASN A 1 87 ? 51.438 -30.453 14.484 1 57.34 87 ASN A CA 1
ATOM 692 C C . ASN A 1 87 ? 50.5 -29.578 15.297 1 57.34 87 ASN A C 1
ATOM 694 O O . ASN A 1 87 ? 49.281 -29.734 15.219 1 57.34 87 ASN A O 1
ATOM 698 N N . SER A 1 88 ? 50.969 -28.781 16.266 1 53.59 88 SER A N 1
ATOM 699 C CA . SER A 1 88 ? 50.125 -28.062 17.203 1 53.59 88 SER A CA 1
ATOM 700 C C . SER A 1 88 ? 50.125 -26.562 16.891 1 53.59 88 SER A C 1
ATOM 702 O O . SER A 1 88 ? 49.562 -25.766 17.656 1 53.59 88 SER A O 1
ATOM 704 N N . LYS A 1 89 ? 50.75 -26.047 15.898 1 58.56 89 LYS A N 1
ATOM 705 C CA . LYS A 1 89 ? 50.938 -24.641 15.531 1 58.56 89 LYS A CA 1
ATOM 706 C C . LYS A 1 89 ? 49.625 -23.984 15.156 1 58.56 89 LYS A C 1
ATOM 708 O O . LYS A 1 89 ? 49.406 -22.828 15.469 1 58.56 89 LYS A O 1
ATOM 713 N N . ASN A 1 90 ? 48.75 -24.766 14.406 1 55.81 90 ASN A N 1
ATOM 714 C CA . ASN A 1 90 ? 47.562 -24.156 13.781 1 55.81 90 ASN A CA 1
ATOM 715 C C . ASN A 1 90 ? 46.5 -23.828 14.805 1 55.81 90 ASN A C 1
ATOM 717 O O . ASN A 1 90 ? 45.594 -23 14.555 1 55.81 90 ASN A O 1
ATOM 721 N N . ALA A 1 91 ? 46.625 -24.391 16.078 1 58.09 91 ALA A N 1
ATOM 722 C CA . ALA A 1 91 ? 45.469 -24.344 16.969 1 58.09 91 ALA A CA 1
ATOM 723 C C . ALA A 1 91 ? 45.594 -23.188 17.969 1 58.09 91 ALA A C 1
ATOM 725 O O . ALA A 1 91 ? 44.656 -22.906 18.719 1 58.09 91 ALA A O 1
ATOM 726 N N . TYR A 1 92 ? 46.688 -22.406 18.031 1 62.84 92 TYR A N 1
ATOM 727 C CA . TYR A 1 92 ? 46.781 -21.453 19.125 1 62.84 92 TYR A CA 1
ATOM 728 C C . TYR A 1 92 ? 46.469 -20.047 18.656 1 62.84 92 TYR A C 1
ATOM 730 O O . TYR A 1 92 ? 46.969 -19.594 17.625 1 62.84 92 TYR A O 1
ATOM 738 N N . THR A 1 93 ? 45.5 -19.422 19.328 1 72.19 93 THR A N 1
ATOM 739 C CA . THR A 1 93 ? 45 -18.109 18.953 1 72.19 93 THR A CA 1
ATOM 740 C C . THR A 1 93 ? 45.625 -17.016 19.797 1 72.19 93 THR A C 1
ATOM 742 O O . THR A 1 93 ? 46.188 -17.297 20.875 1 72.19 93 THR A O 1
ATOM 745 N N . THR A 1 94 ? 45.562 -15.828 19.344 1 73.69 94 THR A N 1
ATOM 746 C CA . THR A 1 94 ? 46.094 -14.656 20.047 1 73.69 94 THR A CA 1
ATOM 747 C C . THR A 1 94 ? 45.406 -14.508 21.406 1 73.69 94 THR A C 1
ATOM 749 O O . THR A 1 94 ? 46.062 -14.102 22.375 1 73.69 94 THR A O 1
ATOM 752 N N . GLN A 1 95 ? 44.312 -14.961 21.469 1 74.62 95 GLN A N 1
ATOM 753 C CA . GLN A 1 95 ? 43.562 -14.812 22.719 1 74.62 95 GLN A CA 1
ATOM 754 C C . GLN A 1 95 ? 44.062 -15.773 23.781 1 74.62 95 GLN A C 1
ATOM 756 O O . GLN A 1 95 ? 44.188 -15.406 24.953 1 74.62 95 GLN A O 1
ATOM 761 N N . HIS A 1 96 ? 44.438 -16.953 23.438 1 76 96 HIS A N 1
ATOM 762 C CA . HIS A 1 96 ? 44.969 -17.922 24.375 1 76 96 HIS A CA 1
ATOM 763 C C . HIS A 1 96 ? 46.312 -17.484 24.922 1 76 96 HIS A C 1
ATOM 765 O O . HIS A 1 96 ? 46.594 -17.625 26.109 1 76 96 HIS A O 1
ATOM 771 N N . LEU A 1 97 ? 47.094 -16.953 24.047 1 80.56 97 LEU A N 1
ATOM 772 C CA . LEU A 1 97 ? 48.406 -16.453 24.469 1 80.56 97 LEU A CA 1
ATOM 773 C C . LEU A 1 97 ? 48.25 -15.258 25.406 1 80.56 97 LEU A C 1
ATOM 775 O O . LEU A 1 97 ? 48.969 -15.164 26.422 1 80.56 97 LEU A O 1
ATOM 779 N N . ARG A 1 98 ? 47.344 -14.422 25.062 1 79 98 ARG A N 1
ATOM 780 C CA . ARG A 1 98 ? 47.062 -13.273 25.906 1 79 98 ARG A CA 1
ATOM 781 C C . ARG A 1 98 ? 46.688 -13.719 27.328 1 79 98 ARG A C 1
ATOM 783 O O . ARG A 1 98 ? 47.25 -13.203 28.297 1 79 98 ARG A O 1
ATOM 790 N N . GLN A 1 99 ? 45.844 -14.625 27.422 1 78 99 GLN A N 1
ATOM 791 C CA . GLN A 1 99 ? 45.375 -15.117 28.719 1 78 99 GLN A CA 1
ATOM 792 C C . GLN A 1 99 ? 46.531 -15.766 29.5 1 78 99 GLN A C 1
ATOM 794 O O . GLN A 1 99 ? 46.625 -15.578 30.719 1 78 99 GLN A O 1
ATOM 799 N N . ARG A 1 100 ? 47.406 -16.453 28.812 1 77.69 100 ARG A N 1
ATOM 800 C CA . ARG A 1 100 ? 48.531 -17.109 29.453 1 77.69 100 ARG A CA 1
ATOM 801 C C . ARG A 1 100 ? 49.562 -16.094 29.953 1 77.69 100 ARG A C 1
ATOM 803 O O . ARG A 1 100 ? 50.125 -16.25 31.047 1 77.69 100 ARG A O 1
ATOM 810 N N . LEU A 1 101 ? 49.719 -15.055 29.188 1 80.94 101 LEU A N 1
ATOM 811 C CA . LEU A 1 101 ? 50.625 -14 29.562 1 80.94 101 LEU A CA 1
ATOM 812 C C . LEU A 1 101 ? 50.125 -13.227 30.766 1 80.94 101 LEU A C 1
ATOM 814 O O . LEU A 1 101 ? 50.875 -12.922 31.703 1 80.94 101 LEU A O 1
ATOM 818 N N . GLU A 1 102 ? 48.844 -12.945 30.734 1 78.69 102 GLU A N 1
ATOM 819 C CA . GLU A 1 102 ? 48.219 -12.234 31.844 1 78.69 102 GLU A CA 1
ATOM 820 C C . GLU A 1 102 ? 48.219 -13.055 33.125 1 78.69 102 GLU A C 1
ATOM 822 O O . GLU A 1 102 ? 48.438 -12.516 34.219 1 78.69 102 GLU A O 1
ATOM 827 N N . ARG A 1 103 ? 48.094 -14.32 33 1 77.75 103 ARG A N 1
ATOM 828 C CA . ARG A 1 103 ? 48.125 -15.219 34.156 1 77.75 103 ARG A CA 1
ATOM 829 C C . ARG A 1 103 ? 49.562 -15.328 34.719 1 77.75 103 ARG A C 1
ATOM 831 O O . ARG A 1 103 ? 49.719 -15.375 35.938 1 77.75 103 ARG A O 1
ATOM 838 N N . TYR A 1 104 ? 50.625 -15.359 33.875 1 80 104 TYR A N 1
ATOM 839 C CA . TYR A 1 104 ? 52 -15.578 34.312 1 80 104 TYR A CA 1
ATOM 840 C C . TYR A 1 104 ? 52.625 -14.281 34.812 1 80 104 TYR A C 1
ATOM 842 O O . TYR A 1 104 ? 53.25 -14.258 35.875 1 80 104 TYR A O 1
ATOM 850 N N . PHE A 1 105 ? 52.5 -13.102 34.062 1 78.56 105 PHE A N 1
ATOM 851 C CA . PHE A 1 105 ? 53.188 -11.867 34.438 1 78.56 105 PHE A CA 1
ATOM 852 C C . PHE A 1 105 ? 52.312 -10.977 35.312 1 78.56 105 PHE A C 1
ATOM 854 O O . PHE A 1 105 ? 52.812 -10.094 36 1 78.56 105 PHE A O 1
ATOM 861 N N . GLY A 1 106 ? 50.969 -11.297 35.344 1 73.12 106 GLY A N 1
ATOM 862 C CA . GLY A 1 106 ? 50.031 -10.508 36.125 1 73.12 106 GLY A CA 1
ATOM 863 C C . GLY A 1 106 ? 50.062 -9.031 35.781 1 73.12 106 GLY A C 1
ATOM 864 O O . GLY A 1 106 ? 50.031 -8.664 34.625 1 73.12 106 GLY A O 1
ATOM 865 N N . ASN A 1 107 ? 50.25 -8.188 36.938 1 71.62 107 ASN A N 1
ATOM 866 C CA . ASN A 1 107 ? 50.219 -6.734 36.812 1 71.62 107 ASN A CA 1
ATOM 867 C C . ASN A 1 107 ? 51.562 -6.176 36.375 1 71.62 107 ASN A C 1
ATOM 869 O O . ASN A 1 107 ? 51.75 -4.961 36.281 1 71.62 107 ASN A O 1
ATOM 873 N N . THR A 1 108 ? 52.531 -6.926 36.062 1 77 108 THR A N 1
ATOM 874 C CA . THR A 1 108 ? 53.844 -6.434 35.688 1 77 108 THR A CA 1
ATOM 875 C C . THR A 1 108 ? 53.938 -6.133 34.188 1 77 108 THR A C 1
ATOM 877 O O . THR A 1 108 ? 54.875 -5.477 33.719 1 77 108 THR A O 1
ATOM 880 N N . ILE A 1 109 ? 53 -6.758 33.438 1 76.19 109 ILE A N 1
ATOM 881 C CA . ILE A 1 109 ? 52.844 -6.391 32.031 1 76.19 109 ILE A CA 1
ATOM 882 C C . ILE A 1 109 ? 51.5 -5.73 31.797 1 76.19 109 ILE A C 1
ATOM 884 O O . ILE A 1 109 ? 50.531 -5.973 32.531 1 76.19 109 ILE A O 1
ATOM 888 N N . THR A 1 110 ? 51.469 -4.797 30.875 1 76.5 110 THR A N 1
ATOM 889 C CA . THR A 1 110 ? 50.219 -4.199 30.406 1 76.5 110 THR A CA 1
ATOM 890 C C . THR A 1 110 ? 49.938 -4.605 28.969 1 76.5 110 THR A C 1
ATOM 892 O O . THR A 1 110 ? 50.812 -4.5 28.094 1 76.5 110 THR A O 1
ATOM 895 N N . ILE A 1 111 ? 48.844 -5.289 28.734 1 74.19 111 ILE A N 1
ATOM 896 C CA . ILE A 1 111 ? 48.406 -5.629 27.391 1 74.19 111 ILE A CA 1
ATOM 897 C C . ILE A 1 111 ? 47.281 -4.68 26.969 1 74.19 111 ILE A C 1
ATOM 899 O O . ILE A 1 111 ? 46.188 -4.699 27.531 1 74.19 111 ILE A O 1
ATOM 903 N N . GLN A 1 112 ? 47.656 -3.742 26.156 1 69.56 112 GLN A N 1
ATOM 904 C CA . GLN A 1 112 ? 46.719 -2.703 25.734 1 69.56 112 GLN A CA 1
ATOM 905 C C . GLN A 1 112 ? 46.25 -2.957 24.312 1 69.56 112 GLN A C 1
ATOM 907 O O . GLN A 1 112 ? 47.031 -3.129 23.391 1 69.56 112 GLN A O 1
ATOM 912 N N . SER A 1 113 ? 45.031 -3.158 24.188 1 66.12 113 SER A N 1
ATOM 913 C CA . SER A 1 113 ? 44.406 -3.32 22.875 1 66.12 113 SER A CA 1
ATOM 914 C C . SER A 1 113 ? 44.438 -2.018 22.078 1 66.12 113 SER A C 1
ATOM 916 O O . SER A 1 113 ? 44.219 -0.942 22.625 1 66.12 113 SER A O 1
ATOM 918 N N . GLN A 1 114 ? 45.125 -1.967 20.922 1 56.62 114 GLN A N 1
ATOM 919 C CA . GLN A 1 114 ? 45.188 -0.777 20.078 1 56.62 114 GLN A CA 1
ATOM 920 C C . GLN A 1 114 ? 43.844 -0.503 19.406 1 56.62 114 GLN A C 1
ATOM 922 O O . GLN A 1 114 ? 43.094 -1.431 19.141 1 56.62 114 GLN A O 1
ATOM 927 N N . ARG A 1 115 ? 43.531 0.713 19.312 1 47.09 115 ARG A N 1
ATOM 928 C CA . ARG A 1 115 ? 42.281 1.134 18.688 1 47.09 115 ARG A CA 1
ATOM 929 C C . ARG A 1 115 ? 42.375 1.054 17.172 1 47.09 115 ARG A C 1
ATOM 931 O O . ARG A 1 115 ? 43.344 1.575 16.562 1 47.09 115 ARG A O 1
ATOM 938 N N . GLY A 1 116 ? 41.5 -0.052 16.156 1 44.41 116 GLY A N 1
ATOM 939 C CA . GLY A 1 116 ? 41.406 -0.443 14.758 1 44.41 116 GLY A CA 1
ATOM 940 C C . GLY A 1 116 ? 41.219 -1.934 14.562 1 44.41 116 GLY A C 1
ATOM 941 O O . GLY A 1 116 ? 41.594 -2.734 15.422 1 44.41 116 GLY A O 1
ATOM 942 N N . GLN A 1 117 ? 40.312 -2.299 13.984 1 47.12 117 GLN A N 1
ATOM 943 C CA . GLN A 1 117 ? 40 -3.697 13.703 1 47.12 117 GLN A CA 1
ATOM 944 C C . GLN A 1 117 ? 41.188 -4.402 13.062 1 47.12 117 GLN A C 1
ATOM 946 O O . GLN A 1 117 ? 41.75 -3.928 12.062 1 47.12 117 GLN A O 1
ATOM 951 N N . GLY A 1 118 ? 41.844 -5.559 13.594 1 54.09 118 GLY A N 1
ATOM 952 C CA . GLY A 1 118 ? 42.875 -6.469 13.156 1 54.09 118 GLY A CA 1
ATOM 953 C C . GLY A 1 118 ? 44.25 -6.137 13.734 1 54.09 118 GLY A C 1
ATOM 954 O O . GLY A 1 118 ? 45.219 -6.793 13.422 1 54.09 118 GLY A O 1
ATOM 955 N N . MET A 1 119 ? 44.344 -4.965 14.461 1 57.78 119 MET A N 1
ATOM 956 C CA . MET A 1 119 ? 45.656 -4.656 15 1 57.78 119 MET A CA 1
ATOM 957 C C . MET A 1 119 ? 45.969 -5.5 16.234 1 57.78 119 MET A C 1
ATOM 959 O O . MET A 1 119 ? 45.062 -5.738 17.047 1 57.78 119 MET A O 1
ATOM 963 N N . SER A 1 120 ? 47.062 -5.977 16.297 1 67.38 120 SER A N 1
ATOM 964 C CA . SER A 1 120 ? 47.531 -6.828 17.375 1 67.38 120 SER A CA 1
ATOM 965 C C . SER A 1 120 ? 47.719 -6.027 18.672 1 67.38 120 SER A C 1
ATOM 967 O O . SER A 1 120 ? 48.094 -4.855 18.625 1 67.38 120 SER A O 1
ATOM 969 N N . SER A 1 121 ? 47.344 -6.547 19.828 1 74.56 121 SER A N 1
ATOM 970 C CA . SER A 1 121 ? 47.5 -5.945 21.141 1 74.56 121 SER A CA 1
ATOM 971 C C . SER A 1 121 ? 48.969 -5.723 21.469 1 74.56 121 SER A C 1
ATOM 973 O O . SER A 1 121 ? 49.844 -6.473 21.016 1 74.56 121 SER A O 1
ATOM 975 N N . LEU A 1 122 ? 49.156 -4.562 22.109 1 76.88 122 LEU A N 1
ATOM 976 C CA . LEU A 1 122 ? 50.5 -4.254 22.578 1 76.88 122 LEU A CA 1
ATOM 977 C C . LEU A 1 122 ? 50.781 -4.914 23.938 1 76.88 122 LEU A C 1
ATOM 979 O O . LEU A 1 122 ? 49.906 -4.922 24.812 1 76.88 122 LEU A O 1
ATOM 983 N N . VAL A 1 123 ? 51.906 -5.543 24.062 1 79.75 123 VAL A N 1
ATOM 984 C CA . VAL A 1 123 ? 52.344 -6.145 25.328 1 79.75 123 VAL A CA 1
ATOM 985 C C . VAL A 1 123 ? 53.625 -5.469 25.812 1 79.75 123 VAL A C 1
ATOM 987 O O . VAL A 1 123 ? 54.656 -5.5 25.125 1 79.75 123 VAL A O 1
ATOM 990 N N . TYR A 1 124 ? 53.531 -4.676 26.906 1 77.75 124 TYR A N 1
ATOM 991 C CA . TYR A 1 124 ? 54.688 -3.99 27.438 1 77.75 124 TYR A CA 1
ATOM 992 C C . TYR A 1 124 ? 54.719 -4.059 28.953 1 77.75 124 TYR A C 1
ATOM 994 O O . TYR A 1 124 ? 53.719 -4.402 29.594 1 77.75 124 TYR A O 1
ATOM 1002 N N . SER A 1 125 ? 55.906 -3.82 29.516 1 76.81 125 SER A N 1
ATOM 1003 C CA . SER A 1 125 ? 56.094 -3.834 30.969 1 76.81 125 SER A CA 1
ATOM 1004 C C . SER A 1 125 ? 55.312 -2.693 31.625 1 76.81 125 SER A C 1
ATOM 1006 O O . SER A 1 125 ? 55.219 -1.602 31.062 1 76.81 125 SER A O 1
ATOM 1008 N N . SER A 1 126 ? 54.594 -2.854 32.688 1 73.06 126 SER A N 1
ATOM 1009 C CA . SER A 1 126 ? 53.812 -1.853 33.406 1 73.06 126 SER A CA 1
ATOM 1010 C C . SER A 1 126 ? 54.656 -0.655 33.781 1 73.06 126 SER A C 1
ATOM 1012 O O . SER A 1 126 ? 54.125 0.4 34.156 1 73.06 126 SER A O 1
ATOM 1014 N N . SER A 1 127 ? 55.969 -0.702 33.719 1 69.88 127 SER A N 1
ATOM 1015 C CA . SER A 1 127 ? 56.875 0.409 34.031 1 69.88 127 SER A CA 1
ATOM 1016 C C . SER A 1 127 ? 57.031 1.363 32.844 1 69.88 127 SER A C 1
ATOM 1018 O O . SER A 1 127 ? 57.562 2.465 33 1 69.88 127 SER A O 1
ATOM 1020 N N . VAL A 1 128 ? 56.75 0.962 31.641 1 66.56 128 VAL A N 1
ATOM 1021 C CA . VAL A 1 128 ? 56.781 1.804 30.453 1 66.56 128 VAL A CA 1
ATOM 1022 C C . VAL A 1 128 ? 55.438 2.529 30.297 1 66.56 128 VAL A C 1
ATOM 1024 O O . VAL A 1 128 ? 54.375 1.924 30.438 1 66.56 128 VAL A O 1
ATOM 1027 N N . SER A 1 129 ? 55.406 3.916 30.234 1 64.94 129 SER A N 1
ATOM 1028 C CA . SER A 1 129 ? 54.156 4.688 30.078 1 64.94 129 SER A CA 1
ATOM 1029 C C . SER A 1 129 ? 53.5 4.395 28.734 1 64.94 129 SER A C 1
ATOM 1031 O O . SER A 1 129 ? 54.156 3.979 27.781 1 64.94 129 SER A O 1
ATOM 1033 N N . LEU A 1 130 ? 52.156 4.504 28.625 1 61.84 130 LEU A N 1
ATOM 1034 C CA . LEU A 1 130 ? 51.406 4.223 27.422 1 61.84 130 LEU A CA 1
ATOM 1035 C C . LEU A 1 130 ? 51.875 5.094 26.266 1 61.84 130 LEU A C 1
ATOM 1037 O O . LEU A 1 130 ? 51.969 4.625 25.125 1 61.84 130 LEU A O 1
ATOM 1041 N N . SER A 1 131 ? 52.156 6.301 26.516 1 58.28 131 SER A N 1
ATOM 1042 C CA . SER A 1 131 ? 52.625 7.223 25.5 1 58.28 131 SER A CA 1
ATOM 1043 C C . SER A 1 131 ? 53.969 6.746 24.891 1 58.28 131 SER A C 1
ATOM 1045 O O . SER A 1 131 ? 54.156 6.801 23.672 1 58.28 131 SER A O 1
ATOM 1047 N N . GLU A 1 132 ? 54.812 6.285 25.688 1 61.34 132 GLU A N 1
ATOM 1048 C CA . GLU A 1 132 ? 56.125 5.812 25.219 1 61.34 132 GLU A CA 1
ATOM 1049 C C . GLU A 1 132 ? 56 4.504 24.453 1 61.34 132 GLU A C 1
ATOM 1051 O O . GLU A 1 132 ? 56.688 4.285 23.469 1 61.34 132 GLU A O 1
ATOM 1056 N N . ALA A 1 133 ? 55.062 3.684 24.906 1 61.62 133 ALA A N 1
ATOM 1057 C CA . ALA A 1 133 ? 54.812 2.416 24.234 1 61.62 133 ALA A CA 1
ATOM 1058 C C . ALA A 1 133 ? 54.219 2.646 22.844 1 61.62 133 ALA A C 1
ATOM 1060 O O . ALA A 1 133 ? 54.625 2 21.875 1 61.62 133 ALA A O 1
ATOM 1061 N N . ILE A 1 134 ? 53.312 3.604 22.781 1 56.72 134 ILE A N 1
ATOM 1062 C CA . ILE A 1 134 ? 52.719 3.961 21.516 1 56.72 134 ILE A CA 1
ATOM 1063 C C . ILE A 1 134 ? 53.75 4.625 20.609 1 56.72 134 ILE A C 1
ATOM 1065 O O . ILE A 1 134 ? 53.844 4.332 19.422 1 56.72 134 ILE A O 1
ATOM 1069 N N . ASP A 1 135 ? 54.594 5.508 21.109 1 53.16 135 ASP A N 1
ATOM 1070 C CA . ASP A 1 135 ? 55.656 6.16 20.391 1 53.16 135 ASP A CA 1
ATOM 1071 C C . ASP A 1 135 ? 56.688 5.137 19.875 1 53.16 135 ASP A C 1
ATOM 1073 O O . ASP A 1 135 ? 57.156 5.234 18.75 1 53.16 135 ASP A O 1
ATOM 1077 N N . THR A 1 136 ? 57 4.207 20.656 1 53.22 136 THR A N 1
ATOM 1078 C CA . THR A 1 136 ? 57.969 3.18 20.266 1 53.22 136 THR A CA 1
ATOM 1079 C C . THR A 1 136 ? 57.375 2.27 19.188 1 53.22 136 THR A C 1
ATOM 1081 O O . THR A 1 136 ? 58.062 1.881 18.25 1 53.22 136 THR A O 1
ATOM 1084 N N . VAL A 1 137 ? 56.094 2.045 19.391 1 49.19 137 VAL A N 1
ATOM 1085 C CA . VAL A 1 137 ? 55.438 1.24 18.359 1 49.19 137 VAL A CA 1
ATOM 1086 C C . VAL A 1 137 ? 55.281 2.064 17.078 1 49.19 137 VAL A C 1
ATOM 1088 O O . VAL A 1 137 ? 55.5 1.555 15.977 1 49.19 137 VAL A O 1
ATOM 1091 N N . ASN A 1 138 ? 54.938 3.32 17.188 1 45.28 138 ASN A N 1
ATOM 1092 C CA . ASN A 1 138 ? 54.938 4.219 16.047 1 45.28 138 ASN A CA 1
ATOM 1093 C C . ASN A 1 138 ? 56.312 4.355 15.43 1 45.28 138 ASN A C 1
ATOM 1095 O O . ASN A 1 138 ? 56.469 4.375 14.211 1 45.28 138 ASN A O 1
ATOM 1099 N N . HIS A 1 139 ? 57.312 4.562 16.219 1 45.09 139 HIS A N 1
ATOM 1100 C CA . HIS A 1 139 ? 58.688 4.59 15.719 1 45.09 139 HIS A CA 1
ATOM 1101 C C . HIS A 1 139 ? 59.094 3.238 15.148 1 45.09 139 HIS A C 1
ATOM 1103 O O . HIS A 1 139 ? 59.812 3.174 14.156 1 45.09 139 HIS A O 1
ATOM 1109 N N . LEU A 1 140 ? 58.75 2.207 15.828 1 39.72 140 LEU A N 1
ATOM 1110 C CA . LEU A 1 140 ? 59.094 0.889 15.297 1 39.72 140 LEU A CA 1
ATOM 1111 C C . LEU A 1 140 ? 58.344 0.626 14 1 39.72 140 LEU A C 1
ATOM 1113 O O . LEU A 1 140 ? 58.875 -0.003 13.078 1 39.72 140 LEU A O 1
ATOM 1117 N N . ARG A 1 141 ? 57.062 1.069 13.922 1 37.03 141 ARG A N 1
ATOM 1118 C CA . ARG A 1 141 ? 56.375 0.962 12.641 1 37.03 141 ARG A CA 1
ATOM 1119 C C . ARG A 1 141 ? 56.906 1.981 11.641 1 37.03 141 ARG A C 1
ATOM 1121 O O . ARG A 1 141 ? 57 1.69 10.445 1 37.03 141 ARG A O 1
ATOM 1128 N N . THR A 1 142 ? 57 3.273 11.969 1 33.06 142 THR A N 1
ATOM 1129 C CA . THR A 1 142 ? 57.594 4.301 11.133 1 33.06 142 THR A CA 1
ATOM 1130 C C . THR A 1 142 ? 59.062 3.949 10.805 1 33.06 142 THR A C 1
ATOM 1132 O O . THR A 1 142 ? 59.562 4.285 9.727 1 33.06 142 THR A O 1
ATOM 1135 N N . GLU A 1 143 ? 59.844 3.502 11.734 1 32.53 143 GLU A N 1
ATOM 1136 C CA . GLU A 1 143 ? 61.219 3.166 11.375 1 32.53 143 GLU A CA 1
ATOM 1137 C C . GLU A 1 143 ? 61.281 2.023 10.367 1 32.53 143 GLU A C 1
ATOM 1139 O O . GLU A 1 143 ? 62.125 1.993 9.484 1 32.53 143 GLU A O 1
ATOM 1144 N N . SER A 1 144 ? 60.469 1.019 10.562 1 30.77 144 SER A N 1
ATOM 1145 C CA . SER A 1 144 ? 60.625 0.032 9.5 1 30.77 144 SER A CA 1
ATOM 1146 C C . SER A 1 144 ? 60.062 0.546 8.18 1 30.77 144 SER A C 1
ATOM 1148 O O . SER A 1 144 ? 60.531 0.161 7.105 1 30.77 144 SER A O 1
ATOM 1150 N N . TYR A 1 145 ? 58.844 1.131 8.172 1 28.88 145 TYR A N 1
ATOM 1151 C CA . TYR A 1 145 ? 58.156 1.379 6.91 1 28.88 145 TYR A CA 1
ATOM 1152 C C . TYR A 1 145 ? 58.719 2.629 6.227 1 28.88 145 TYR A C 1
ATOM 1154 O O . TYR A 1 145 ? 58.469 2.85 5.039 1 28.88 145 TYR A O 1
ATOM 1162 N N . PHE A 1 146 ? 59.062 3.74 6.965 1 30.86 146 PHE A N 1
ATOM 1163 C CA . PHE A 1 146 ? 59.375 4.953 6.23 1 30.86 146 PHE A CA 1
ATOM 1164 C C . PHE A 1 146 ? 60.656 4.762 5.418 1 30.86 146 PHE A C 1
ATOM 1166 O O . PHE A 1 146 ? 61.781 4.832 5.961 1 30.86 146 PHE A O 1
ATOM 1173 N N . HIS A 1 147 ? 60.719 3.918 4.562 1 30.59 147 HIS A N 1
ATOM 1174 C CA . HIS A 1 147 ? 61.719 4.062 3.52 1 30.59 147 HIS A CA 1
ATOM 1175 C C . HIS A 1 147 ? 61.688 5.453 2.896 1 30.59 147 HIS A C 1
ATOM 1177 O O . HIS A 1 147 ? 61.312 5.602 1.729 1 30.59 147 HIS A O 1
ATOM 1183 N N . LEU A 1 148 ? 61.094 6.484 3.426 1 30.67 148 LEU A N 1
ATOM 1184 C CA . LEU A 1 148 ? 61.312 7.844 2.928 1 30.67 148 LEU A CA 1
ATOM 1185 C C . LEU A 1 148 ? 62.781 8.117 2.676 1 30.67 148 LEU A C 1
ATOM 1187 O O . LEU A 1 148 ? 63.156 9.141 2.094 1 30.67 148 LEU A O 1
ATOM 1191 N N . PHE A 1 149 ? 63.688 7.523 3.412 1 29.34 149 PHE A N 1
ATOM 1192 C CA . PHE A 1 149 ? 65.125 7.75 3.307 1 29.34 149 PHE A CA 1
ATOM 1193 C C . PHE A 1 149 ? 65.562 7.602 1.863 1 29.34 149 PHE A C 1
ATOM 1195 O O . PHE A 1 149 ? 66.5 8.312 1.419 1 29.34 149 PHE A O 1
ATOM 1202 N N . ASP A 1 150 ? 65.062 6.59 1.188 1 31.88 150 ASP A N 1
ATOM 1203 C CA . ASP A 1 150 ? 65.688 6.402 -0.12 1 31.88 150 ASP A CA 1
ATOM 1204 C C . ASP A 1 150 ? 65.25 7.492 -1.097 1 31.88 150 ASP A C 1
ATOM 1206 O O . ASP A 1 150 ? 65.688 7.547 -2.23 1 31.88 150 ASP A O 1
ATOM 1210 N N . LEU A 1 151 ? 64.062 8.203 -0.947 1 32.19 151 LEU A N 1
ATOM 1211 C CA . LEU A 1 151 ? 63.812 9.273 -1.896 1 32.19 151 LEU A CA 1
ATOM 1212 C C . LEU A 1 151 ? 64.812 10.391 -1.772 1 32.19 151 LEU A C 1
ATOM 1214 O O . LEU A 1 151 ? 65.062 11.164 -2.715 1 32.19 151 LEU A O 1
ATOM 1218 N N . ALA A 1 152 ? 65.312 10.836 -0.621 1 32.06 152 ALA A N 1
ATOM 1219 C CA . ALA A 1 152 ? 66.375 11.836 -0.499 1 32.06 152 ALA A CA 1
ATOM 1220 C C . ALA A 1 152 ? 67.625 11.344 -1.125 1 32.06 152 ALA A C 1
ATOM 1222 O O . ALA A 1 152 ? 68.438 12.125 -1.677 1 32.06 152 ALA A O 1
ATOM 1223 N N . ASN A 1 153 ? 68.125 10.203 -0.677 1 31.2 153 ASN A N 1
ATOM 1224 C CA . ASN A 1 153 ? 69.5 9.898 -1.107 1 31.2 153 ASN A CA 1
ATOM 1225 C C . ASN A 1 153 ? 69.562 9.609 -2.605 1 31.2 153 ASN A C 1
ATOM 1227 O O . ASN A 1 153 ? 70.625 9.289 -3.137 1 31.2 153 ASN A O 1
ATOM 1231 N N . ASN A 1 154 ? 68.562 8.883 -3.219 1 30.52 154 ASN A N 1
ATOM 1232 C CA . ASN A 1 154 ? 69 8.672 -4.594 1 30.52 154 ASN A CA 1
ATOM 1233 C C . ASN A 1 154 ? 69 9.977 -5.387 1 30.52 154 ASN A C 1
ATOM 1235 O O . ASN A 1 154 ? 68 10.586 -5.582 1 30.52 154 ASN A O 1
ATOM 1239 N N . SER A 1 155 ? 70 10.836 -5.418 1 32.84 155 SER A N 1
ATOM 1240 C CA . SER A 1 155 ? 70.5 11.977 -6.211 1 32.84 155 SER A CA 1
ATOM 1241 C C . SER A 1 155 ? 69.812 12 -7.574 1 32.84 155 SER A C 1
ATOM 1243 O O . SER A 1 155 ? 69.5 13.07 -8.117 1 32.84 155 SER A O 1
ATOM 1245 N N . GLU A 1 156 ? 70.125 10.984 -8.555 1 34.41 156 GLU A N 1
ATOM 1246 C CA . GLU A 1 156 ? 70 11.156 -10 1 34.41 156 GLU A CA 1
ATOM 1247 C C . GLU A 1 156 ? 68.562 11.172 -10.461 1 34.41 156 GLU A C 1
ATOM 1249 O O . GLU A 1 156 ? 68.188 11.828 -11.445 1 34.41 156 GLU A O 1
ATOM 1254 N N . SER A 1 157 ? 67.562 9.945 -10.461 1 35.97 157 SER A N 1
ATOM 1255 C CA . SER A 1 157 ? 66.438 9.703 -11.359 1 35.97 157 SER A CA 1
ATOM 1256 C C . SER A 1 157 ? 65.188 10.25 -10.773 1 35.97 157 SER A C 1
ATOM 1258 O O . SER A 1 157 ? 65 10.25 -9.562 1 35.97 157 SER A O 1
ATOM 1260 N N . CYS A 1 158 ? 64.312 11.195 -11.461 1 37.19 158 CYS A N 1
ATOM 1261 C CA . CYS A 1 158 ? 62.969 11.828 -11.328 1 37.19 158 CYS A CA 1
ATOM 1262 C C . CYS A 1 158 ? 61.969 10.875 -10.688 1 37.19 158 CYS A C 1
ATOM 1264 O O . CYS A 1 158 ? 61.812 9.742 -11.141 1 37.19 158 CYS A O 1
ATOM 1266 N N . PRO A 1 159 ? 61.531 11.016 -9.469 1 51.56 159 PRO A N 1
ATOM 1267 C CA . PRO A 1 159 ? 60.562 10.109 -8.836 1 51.56 159 PRO A CA 1
ATOM 1268 C C . PRO A 1 159 ? 59.344 9.812 -9.719 1 51.56 159 PRO A C 1
ATOM 1270 O O . PRO A 1 159 ? 58.812 10.711 -10.375 1 51.56 159 PRO A O 1
ATOM 1273 N N . ASN A 1 160 ? 58.906 8.523 -9.953 1 76 160 ASN A N 1
ATOM 1274 C CA . ASN A 1 160 ? 57.781 7.984 -10.727 1 76 160 ASN A CA 1
ATOM 1275 C C . ASN A 1 160 ? 56.438 8.336 -10.102 1 76 160 ASN A C 1
ATOM 1277 O O . ASN A 1 160 ? 56.375 8.609 -8.898 1 76 160 ASN A O 1
ATOM 1281 N N . GLU A 1 161 ? 55.344 8.859 -10.711 1 86.62 161 GLU A N 1
ATOM 1282 C CA . GLU A 1 161 ? 53.969 9.227 -10.312 1 86.62 161 GLU A CA 1
ATOM 1283 C C . GLU A 1 161 ? 53.438 8.258 -9.273 1 86.62 161 GLU A C 1
ATOM 1285 O O . GLU A 1 161 ? 52.812 8.672 -8.289 1 86.62 161 GLU A O 1
ATOM 1290 N N . ARG A 1 162 ? 53.75 7.062 -9.273 1 88 162 ARG A N 1
ATOM 1291 C CA . ARG A 1 162 ? 53.25 6.027 -8.375 1 88 162 ARG A CA 1
ATOM 1292 C C . ARG A 1 162 ? 53.844 6.164 -6.98 1 88 162 ARG A C 1
ATOM 1294 O O . ARG A 1 162 ? 53.156 5.922 -5.98 1 88 162 ARG A O 1
ATOM 1301 N N . GLN A 1 163 ? 55.062 6.586 -6.902 1 85.25 163 GLN A N 1
ATOM 1302 C CA . GLN A 1 163 ? 55.719 6.734 -5.617 1 85.25 163 GLN A CA 1
ATOM 1303 C C . GLN A 1 163 ? 55.188 7.938 -4.852 1 85.25 163 GLN A C 1
ATOM 1305 O O . GLN A 1 163 ? 55.031 7.887 -3.629 1 85.25 163 GLN A O 1
ATOM 1310 N N . ILE A 1 164 ? 54.875 8.992 -5.551 1 87.06 164 ILE A N 1
ATOM 1311 C CA . ILE A 1 164 ? 54.312 10.18 -4.93 1 87.06 164 ILE A CA 1
ATOM 1312 C C . ILE A 1 164 ? 52.938 9.852 -4.367 1 87.06 164 ILE A C 1
ATOM 1314 O O . ILE A 1 164 ? 52.594 10.25 -3.246 1 87.06 164 ILE A O 1
ATOM 1318 N N . LEU A 1 165 ? 52.188 9.18 -5.141 1 93.12 165 LEU A N 1
ATOM 1319 C CA . LEU A 1 165 ? 50.844 8.797 -4.723 1 93.12 165 LEU A CA 1
ATOM 1320 C C . LEU A 1 165 ? 50.906 7.875 -3.508 1 93.12 165 LEU A C 1
ATOM 1322 O O . LEU A 1 165 ? 50.062 7.992 -2.6 1 93.12 165 LEU A O 1
ATOM 1326 N N . HIS A 1 166 ? 51.844 6.984 -3.527 1 90.88 166 HIS A N 1
ATOM 1327 C CA . HIS A 1 166 ? 51.969 6.078 -2.393 1 90.88 166 HIS A CA 1
ATOM 1328 C C . HIS A 1 166 ? 52.406 6.828 -1.136 1 90.88 166 HIS A C 1
ATOM 1330 O O . HIS A 1 166 ? 51.938 6.508 -0.033 1 90.88 166 HIS A O 1
ATOM 1336 N N . ALA A 1 167 ? 53.25 7.824 -1.317 1 88.44 167 ALA A N 1
ATOM 1337 C CA . ALA A 1 167 ? 53.656 8.672 -0.198 1 88.44 167 ALA A CA 1
ATOM 1338 C C . ALA A 1 167 ? 52.469 9.461 0.341 1 88.44 167 ALA A C 1
ATOM 1340 O O . ALA A 1 167 ? 52.344 9.633 1.554 1 88.44 167 ALA A O 1
ATOM 1341 N N . ALA A 1 168 ? 51.719 9.969 -0.529 1 93.38 168 ALA A N 1
ATOM 1342 C CA . ALA A 1 168 ? 50.5 10.688 -0.134 1 93.38 168 ALA A CA 1
ATOM 1343 C C . ALA A 1 168 ? 49.562 9.789 0.676 1 93.38 168 ALA A C 1
ATOM 1345 O O . ALA A 1 168 ? 48.969 10.227 1.672 1 93.38 168 ALA A O 1
ATOM 1346 N N . ALA A 1 169 ? 49.375 8.531 0.238 1 94.75 169 ALA A N 1
ATOM 1347 C CA . ALA A 1 169 ? 48.531 7.57 0.964 1 94.75 169 ALA A CA 1
ATOM 1348 C C . ALA A 1 169 ? 49.062 7.332 2.371 1 94.75 169 ALA A C 1
ATOM 1350 O O . ALA A 1 169 ? 48.312 7.176 3.322 1 94.75 169 ALA A O 1
ATOM 1351 N N . SER A 1 170 ? 50.344 7.355 2.492 1 91.12 170 SER A N 1
ATOM 1352 C CA . SER A 1 170 ? 51 7.164 3.791 1 91.12 170 SER A CA 1
ATOM 1353 C C . SER A 1 170 ? 50.656 8.305 4.742 1 91.12 170 SER A C 1
ATOM 1355 O O . SER A 1 170 ? 50.375 8.078 5.918 1 91.12 170 SER A O 1
ATOM 1357 N N . ILE A 1 171 ? 50.719 9.484 4.227 1 91.81 171 ILE A N 1
ATOM 1358 C CA . ILE A 1 171 ? 50.375 10.672 5.016 1 91.81 171 ILE A CA 1
ATOM 1359 C C . ILE A 1 171 ? 48.938 10.602 5.488 1 91.81 171 ILE A C 1
ATOM 1361 O O . ILE A 1 171 ? 48.656 10.852 6.66 1 91.81 171 ILE A O 1
ATOM 1365 N N . LEU A 1 172 ? 48.094 10.289 4.594 1 95.31 172 LEU A N 1
ATOM 1366 C CA . LEU A 1 172 ? 46.688 10.25 4.922 1 95.31 172 LEU A CA 1
ATOM 1367 C C . LEU A 1 172 ? 46.375 9.133 5.926 1 95.31 172 LEU A C 1
ATOM 1369 O O . LEU A 1 172 ? 45.562 9.305 6.82 1 95.31 172 LEU A O 1
ATOM 1373 N N . HIS A 1 173 ? 47.031 8.016 5.816 1 93.69 173 HIS A N 1
ATOM 1374 C CA . HIS A 1 173 ? 46.906 6.941 6.793 1 93.69 173 HIS A CA 1
ATOM 1375 C C . HIS A 1 173 ? 47.25 7.414 8.195 1 93.69 173 HIS A C 1
ATOM 1377 O O . HIS A 1 173 ? 46.562 7.102 9.164 1 93.69 173 HIS A O 1
ATOM 1383 N N . LYS A 1 174 ? 48.281 8.156 8.242 1 89.12 174 LYS A N 1
ATOM 1384 C CA . LYS A 1 174 ? 48.75 8.68 9.523 1 89.12 174 LYS A CA 1
ATOM 1385 C C . LYS A 1 174 ? 47.688 9.539 10.188 1 89.12 174 LYS A C 1
ATOM 1387 O O . LYS A 1 174 ? 47.375 9.344 11.359 1 89.12 174 LYS A O 1
ATOM 1392 N N . HIS A 1 175 ? 47.094 10.375 9.477 1 92.56 175 HIS A N 1
ATOM 1393 C CA . HIS A 1 175 ? 46.094 11.289 10.023 1 92.56 175 HIS A CA 1
ATOM 1394 C C . HIS A 1 175 ? 44.781 10.57 10.289 1 92.56 175 HIS A C 1
ATOM 1396 O O . HIS A 1 175 ? 44.062 10.922 11.234 1 92.56 175 HIS A O 1
ATOM 1402 N N . MET A 1 176 ? 44.406 9.609 9.516 1 93.56 176 MET A N 1
ATOM 1403 C CA . MET A 1 176 ? 43.188 8.852 9.734 1 93.56 176 MET A CA 1
ATOM 1404 C C . MET A 1 176 ? 43.281 7.984 10.984 1 93.56 176 MET A C 1
ATOM 1406 O O . MET A 1 176 ? 42.312 7.797 11.695 1 93.56 176 MET A O 1
ATOM 1410 N N . ARG A 1 177 ? 44.375 7.555 11.273 1 87.25 177 ARG A N 1
ATOM 1411 C CA . ARG A 1 177 ? 44.594 6.711 12.438 1 87.25 177 ARG A CA 1
ATOM 1412 C C . ARG A 1 177 ? 44.5 7.52 13.727 1 87.25 177 ARG A C 1
ATOM 1414 O O . ARG A 1 177 ? 44.125 6.977 14.781 1 87.25 177 ARG A O 1
ATOM 1421 N N . GLU A 1 178 ? 44.75 8.758 13.586 1 85.94 178 GLU A N 1
ATOM 1422 C CA . GLU A 1 178 ? 44.656 9.633 14.75 1 85.94 178 GLU A CA 1
ATOM 1423 C C . GLU A 1 178 ? 43.219 9.883 15.156 1 85.94 178 GLU A C 1
ATOM 1425 O O . GLU A 1 178 ? 42.938 10.195 16.312 1 85.94 178 GLU A O 1
ATOM 1430 N N . THR A 1 179 ? 42.375 9.805 14.164 1 86.44 179 THR A N 1
ATOM 1431 C CA . THR A 1 179 ? 40.969 9.984 14.438 1 86.44 179 THR A CA 1
ATOM 1432 C C . THR A 1 179 ? 40.312 8.664 14.836 1 86.44 179 THR A C 1
ATOM 1434 O O . THR A 1 179 ? 40.312 7.699 14.062 1 86.44 179 THR A O 1
ATOM 1437 N N . ASN A 1 180 ? 39.844 8.523 16.078 1 76.94 180 ASN A N 1
ATOM 1438 C CA . ASN A 1 180 ? 39.219 7.289 16.531 1 76.94 180 ASN A CA 1
ATOM 1439 C C . ASN A 1 180 ? 37.719 7.355 16.422 1 76.94 180 ASN A C 1
ATOM 1441 O O . ASN A 1 180 ? 37.062 8.156 17.109 1 76.94 180 ASN A O 1
ATOM 1445 N N . LEU A 1 181 ? 37.219 6.602 15.469 1 83.69 181 LEU A N 1
ATOM 1446 C CA . LEU A 1 181 ? 35.75 6.484 15.367 1 83.69 181 LEU A CA 1
ATOM 1447 C C . LEU A 1 181 ? 35.188 5.676 16.531 1 83.69 181 LEU A C 1
ATOM 1449 O O . LEU A 1 181 ? 35.875 4.773 17.047 1 83.69 181 LEU A O 1
ATOM 1453 N N . PRO A 1 182 ? 33.969 6.113 17.031 1 71.56 182 PRO A N 1
ATOM 1454 C CA . PRO A 1 182 ? 33.375 5.434 18.188 1 71.56 182 PRO A CA 1
ATOM 1455 C C . PRO A 1 182 ? 33.062 3.961 17.906 1 71.56 182 PRO A C 1
ATOM 1457 O O . PRO A 1 182 ? 32.5 3.625 16.859 1 71.56 182 PRO A O 1
ATOM 1460 N N . ASN A 1 183 ? 33.531 3.055 18.766 1 76.56 183 ASN A N 1
ATOM 1461 C CA . ASN A 1 183 ? 33.25 1.634 18.594 1 76.56 183 ASN A CA 1
ATOM 1462 C C . ASN A 1 183 ? 32.438 1.087 19.75 1 76.56 183 ASN A C 1
ATOM 1464 O O . ASN A 1 183 ? 31.812 0.025 19.641 1 76.56 183 ASN A O 1
ATOM 1468 N N . GLU A 1 184 ? 32.375 1.87 20.812 1 82.38 184 GLU A N 1
ATOM 1469 C CA . GLU A 1 184 ? 31.688 1.351 22 1 82.38 184 GLU A CA 1
ATOM 1470 C C . GLU A 1 184 ? 30.312 2.008 22.172 1 82.38 184 GLU A C 1
ATOM 1472 O O . GLU A 1 184 ? 29.438 1.452 22.828 1 82.38 184 GLU A O 1
ATOM 1477 N N . ARG A 1 185 ? 30.234 3.17 21.656 1 89.19 185 ARG A N 1
ATOM 1478 C CA . ARG A 1 185 ? 28.969 3.887 21.766 1 89.19 185 ARG A CA 1
ATOM 1479 C C . ARG A 1 185 ? 28.5 4.371 20.391 1 89.19 185 ARG A C 1
ATOM 1481 O O . ARG A 1 185 ? 29.328 4.723 19.547 1 89.19 185 ARG A O 1
ATOM 1488 N N . TYR A 1 186 ? 27.25 4.348 20.266 1 92.62 186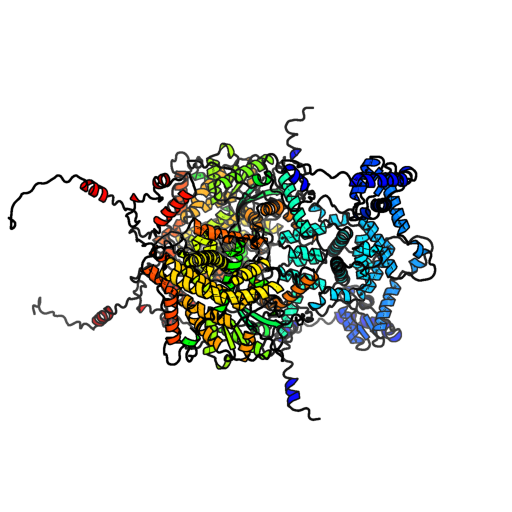 TYR A N 1
ATOM 1489 C CA . TYR A 1 186 ? 26.688 4.91 19.047 1 92.62 186 TYR A CA 1
ATOM 1490 C C . TYR A 1 186 ? 26.609 6.43 19.125 1 92.62 186 TYR A C 1
ATOM 1492 O O . TYR A 1 186 ? 26.328 6.988 20.188 1 92.62 186 TYR A O 1
ATOM 1500 N N . PRO A 1 187 ? 26.891 7.078 18.047 1 89.94 187 PRO A N 1
ATOM 1501 C CA . PRO A 1 187 ? 26.797 8.539 18.047 1 89.94 187 PRO A CA 1
ATOM 1502 C C . PRO A 1 187 ? 25.359 9.047 18.219 1 89.94 187 PRO A C 1
ATOM 1504 O O . PRO A 1 187 ? 24.406 8.375 17.797 1 89.94 187 PRO A O 1
ATOM 1507 N N . SER A 1 188 ? 25.266 10.195 18.859 1 87.88 188 SER A N 1
ATOM 1508 C CA . SER A 1 188 ? 23.984 10.875 18.969 1 87.88 188 SER A CA 1
ATOM 1509 C C . SER A 1 188 ? 23.562 11.5 17.641 1 87.88 188 SER A C 1
ATOM 1511 O O . SER A 1 188 ? 24.359 11.586 16.719 1 87.88 188 SER A O 1
ATOM 1513 N N . SER A 1 189 ? 22.328 11.969 17.594 1 87.31 189 SER A N 1
ATOM 1514 C CA . SER A 1 189 ? 21.828 12.602 16.375 1 87.31 189 SER A CA 1
ATOM 1515 C C . SER A 1 189 ? 22.594 13.891 16.078 1 87.31 189 SER A C 1
ATOM 1517 O O . SER A 1 189 ? 22.812 14.227 14.906 1 87.31 189 SER A O 1
ATOM 1519 N N . ALA A 1 190 ? 23.031 14.562 17.062 1 84.75 190 ALA A N 1
ATOM 1520 C CA . ALA A 1 190 ? 23.797 15.797 16.891 1 84.75 190 ALA A CA 1
ATOM 1521 C C . ALA A 1 190 ? 25.156 15.523 16.25 1 84.75 190 ALA A C 1
ATOM 1523 O O . ALA A 1 190 ? 25.672 16.344 15.5 1 84.75 190 ALA A O 1
ATOM 1524 N N . GLU A 1 191 ? 25.625 14.406 16.547 1 90.31 191 GLU A N 1
ATOM 1525 C CA . GLU A 1 191 ? 26.938 14.031 16.031 1 90.31 191 GLU A CA 1
ATOM 1526 C C . GLU A 1 191 ? 26.859 13.633 14.562 1 90.31 191 GLU A C 1
ATOM 1528 O O . GLU A 1 191 ? 27.891 13.469 13.906 1 90.31 191 GLU A O 1
ATOM 1533 N N . MET A 1 192 ? 25.734 13.531 14.039 1 91.56 192 MET A N 1
ATOM 1534 C CA . MET A 1 192 ? 25.562 13.156 12.633 1 91.56 192 MET A CA 1
ATOM 1535 C C . MET A 1 192 ? 25.422 14.391 11.75 1 91.56 192 MET A C 1
ATOM 1537 O O . MET A 1 192 ? 25.344 14.281 10.531 1 91.56 192 MET A O 1
ATOM 1541 N N . SER A 1 193 ? 25.516 15.516 12.32 1 89.31 193 SER A N 1
ATOM 1542 C CA . SER A 1 193 ? 25.359 16.766 11.594 1 89.31 193 SER A CA 1
ATOM 1543 C C . SER A 1 193 ? 26.594 17.094 10.773 1 89.31 193 SER A C 1
ATOM 1545 O O . SER A 1 193 ? 27.672 16.531 11.008 1 89.31 193 SER A O 1
ATOM 1547 N N . LEU A 1 194 ? 26.453 17.984 9.852 1 90.94 194 LEU A N 1
ATOM 1548 C CA . LEU A 1 194 ? 27.547 18.422 9 1 90.94 194 LEU A CA 1
ATOM 1549 C C . LEU A 1 194 ? 28.609 19.141 9.82 1 90.94 194 LEU A C 1
ATOM 1551 O O . LEU A 1 194 ? 29.812 18.984 9.578 1 90.94 194 LEU A O 1
ATOM 1555 N N . ASP A 1 195 ? 28.219 19.844 10.812 1 87.5 195 ASP A N 1
ATOM 1556 C CA . ASP A 1 195 ? 29.125 20.625 11.648 1 87.5 195 ASP A CA 1
ATOM 1557 C C . ASP A 1 195 ? 30.016 19.719 12.492 1 87.5 195 ASP A C 1
ATOM 1559 O O . ASP A 1 195 ? 31.188 20.016 12.703 1 87.5 195 ASP A O 1
ATOM 1563 N N . TYR A 1 196 ? 29.453 18.688 12.93 1 90.31 196 TYR A N 1
ATOM 1564 C CA . TYR A 1 196 ? 30.266 17.75 13.711 1 90.31 196 TYR A CA 1
ATOM 1565 C C . TYR A 1 196 ? 31.297 17.047 12.828 1 90.31 196 TYR A C 1
ATOM 1567 O O . TYR A 1 196 ? 32.406 16.781 13.273 1 90.31 196 TYR A O 1
ATOM 1575 N N . SER A 1 197 ? 30.969 16.75 11.578 1 92.44 197 SER A N 1
ATOM 1576 C CA . SER A 1 197 ? 31.922 16.141 10.648 1 92.44 197 SER A CA 1
ATOM 1577 C C . SER A 1 197 ? 33.125 17.047 10.406 1 92.44 197 SER A C 1
ATOM 1579 O O . SER A 1 197 ? 34.25 16.562 10.242 1 92.44 197 SER A O 1
ATOM 1581 N N . LEU A 1 198 ? 32.875 18.312 10.391 1 89.69 198 LEU A N 1
ATOM 1582 C CA . LEU A 1 198 ? 33.938 19.281 10.18 1 89.69 198 LEU A CA 1
ATOM 1583 C C . LEU A 1 198 ? 34.938 19.266 11.344 1 89.69 198 LEU A C 1
ATOM 1585 O O . LEU A 1 198 ? 36.094 19.562 11.156 1 89.69 198 LEU A O 1
ATOM 1589 N N . GLU A 1 199 ? 34.406 18.844 12.453 1 87.44 199 GLU A N 1
ATOM 1590 C CA . GLU A 1 199 ? 35.219 18.875 13.664 1 87.44 199 GLU A CA 1
ATOM 1591 C C . GLU A 1 199 ? 36.062 17.609 13.789 1 87.44 199 GLU A C 1
ATOM 1593 O O . GLU A 1 199 ? 37.219 17.672 14.195 1 87.44 199 GLU A O 1
ATOM 1598 N N . TYR A 1 200 ? 35.562 16.5 13.406 1 89.44 200 TYR A N 1
ATOM 1599 C CA . TYR A 1 200 ? 36.25 15.289 13.773 1 89.44 200 TYR A CA 1
ATOM 1600 C C . TYR A 1 200 ? 37 14.711 12.586 1 89.44 200 TYR A C 1
ATOM 1602 O O . TYR A 1 200 ? 37.969 13.945 12.758 1 89.44 200 TYR A O 1
ATOM 1610 N N . VAL A 1 201 ? 36.656 14.984 11.297 1 94.38 201 VAL A N 1
ATOM 1611 C CA . VAL A 1 201 ? 37.375 14.484 10.125 1 94.38 201 VAL A CA 1
ATOM 1612 C C . VAL A 1 201 ? 38.75 15.156 10.047 1 94.38 201 VAL A C 1
ATOM 1614 O O . VAL A 1 201 ? 38.844 16.375 10.164 1 94.38 201 VAL A O 1
ATOM 1617 N N . PRO A 1 202 ? 39.75 14.328 9.797 1 93.88 202 PRO A N 1
ATOM 1618 C CA . PRO A 1 202 ? 41.094 14.945 9.703 1 93.88 202 PRO A CA 1
ATOM 1619 C C . PRO A 1 202 ? 41.156 16.047 8.648 1 93.88 202 PRO A C 1
ATOM 1621 O O . PRO A 1 202 ? 40.75 15.836 7.5 1 93.88 202 PRO A O 1
ATOM 1624 N N . PRO A 1 203 ? 41.656 17.172 8.992 1 91.06 203 PRO A N 1
ATOM 1625 C CA . PRO A 1 203 ? 41.656 18.312 8.086 1 91.06 203 PRO A CA 1
ATOM 1626 C C . PRO A 1 203 ? 42.438 18.031 6.789 1 91.06 203 PRO A C 1
ATOM 1628 O O . PRO A 1 203 ? 42 18.469 5.715 1 91.06 203 PRO A O 1
ATOM 1631 N N . LEU A 1 204 ? 43.531 17.297 6.902 1 92.56 204 LEU A N 1
ATOM 1632 C CA . LEU A 1 204 ? 44.312 17.031 5.699 1 92.56 204 LEU A CA 1
ATOM 1633 C C . LEU A 1 204 ? 43.562 16.109 4.754 1 92.56 204 LEU A C 1
ATOM 1635 O O . LEU A 1 204 ? 43.688 16.203 3.533 1 92.56 204 LEU A O 1
ATOM 1639 N N . LEU A 1 205 ? 42.812 15.18 5.332 1 95.19 205 LEU A N 1
ATOM 1640 C CA . LEU A 1 205 ? 41.969 14.32 4.492 1 95.19 205 LEU A CA 1
ATOM 1641 C C . LEU A 1 205 ? 40.906 15.125 3.791 1 95.19 205 LEU A C 1
ATOM 1643 O O . LEU A 1 205 ? 40.656 14.961 2.59 1 95.19 205 LEU A O 1
ATOM 1647 N N . LYS A 1 206 ? 40.25 15.969 4.574 1 93.94 206 LYS A N 1
ATOM 1648 C CA . LYS A 1 206 ? 39.188 16.828 4.027 1 93.94 206 LYS A CA 1
ATOM 1649 C C . LYS A 1 206 ? 39.75 17.719 2.91 1 93.94 206 LYS A C 1
ATOM 1651 O O . LYS A 1 206 ? 39.156 17.812 1.84 1 93.94 206 LYS A O 1
ATOM 1656 N N . ASP A 1 207 ? 40.938 18.297 3.154 1 92.5 207 ASP A N 1
ATOM 1657 C CA . ASP A 1 207 ? 41.531 19.188 2.174 1 92.5 207 ASP A CA 1
ATOM 1658 C C . ASP A 1 207 ? 41.906 18.422 0.899 1 92.5 207 ASP A C 1
ATOM 1660 O O . ASP A 1 207 ? 41.656 18.906 -0.209 1 92.5 207 ASP A O 1
ATOM 1664 N N . PHE A 1 208 ? 42.438 17.312 1.078 1 94.94 208 PHE A N 1
ATOM 1665 C CA . PHE A 1 208 ? 42.844 16.5 -0.064 1 94.94 208 PHE A CA 1
ATOM 1666 C C . PHE A 1 208 ? 41.656 16.125 -0.923 1 94.94 208 PHE A C 1
ATOM 1668 O O . PHE A 1 208 ? 41.688 16.25 -2.148 1 94.94 208 PHE A O 1
ATOM 1675 N N . VAL A 1 209 ? 40.594 15.562 -0.268 1 95.81 209 VAL A N 1
ATOM 1676 C CA . VAL A 1 209 ? 39.406 15.172 -1.002 1 95.81 209 VAL A CA 1
ATOM 1677 C C . VAL A 1 209 ? 38.781 16.391 -1.699 1 95.81 209 VAL A C 1
ATOM 1679 O O . VAL A 1 209 ? 38.344 16.297 -2.842 1 95.81 209 VAL A O 1
ATOM 1682 N N . MET A 1 210 ? 38.812 17.5 -1.027 1 94.06 210 MET A N 1
ATOM 1683 C CA . MET A 1 210 ? 38.281 18.734 -1.619 1 94.06 210 MET A CA 1
ATOM 1684 C C . MET A 1 210 ? 39.094 19.125 -2.857 1 94.06 210 MET A C 1
ATOM 1686 O O . MET A 1 210 ? 38.5 19.562 -3.857 1 94.06 210 MET A O 1
ATOM 1690 N N . TRP A 1 211 ? 40.438 18.922 -2.787 1 93.81 211 TRP A N 1
ATOM 1691 C CA . TRP A 1 211 ? 41.281 19.219 -3.938 1 93.81 211 TRP A CA 1
ATOM 1692 C C . TRP A 1 211 ? 40.938 18.312 -5.117 1 93.81 211 TRP A C 1
ATOM 1694 O O . TRP A 1 211 ? 41.031 18.734 -6.273 1 93.81 211 TRP A O 1
ATOM 1704 N N . LEU A 1 212 ? 40.531 17.094 -4.832 1 94.5 212 LEU A N 1
ATOM 1705 C CA . LEU A 1 212 ? 40.188 16.156 -5.898 1 94.5 212 LEU A CA 1
ATOM 1706 C C . LEU A 1 212 ? 38.875 16.531 -6.543 1 94.5 212 LEU A C 1
ATOM 1708 O O . LEU A 1 212 ? 38.656 16.297 -7.738 1 94.5 212 LEU A O 1
ATOM 1712 N N . LEU A 1 213 ? 37.938 17.078 -5.758 1 93.56 213 LEU A N 1
ATOM 1713 C CA . LEU A 1 213 ? 36.562 17.266 -6.203 1 93.56 213 LEU A CA 1
ATOM 1714 C C . LEU A 1 213 ? 36.406 18.641 -6.863 1 93.56 213 LEU A C 1
ATOM 1716 O O . LEU A 1 213 ? 35.531 18.812 -7.738 1 93.56 213 LEU A O 1
ATOM 1720 N N . ASP A 1 214 ? 37.094 19.562 -6.328 1 89.62 214 ASP A N 1
ATOM 1721 C CA . ASP A 1 214 ? 36.875 20.938 -6.758 1 89.62 214 ASP A CA 1
ATOM 1722 C C . ASP A 1 214 ? 38.156 21.5 -7.395 1 89.62 214 ASP A C 1
ATOM 1724 O O . ASP A 1 214 ? 39.156 21.734 -6.711 1 89.62 214 ASP A O 1
ATOM 1728 N N . LEU A 1 215 ? 38.031 21.812 -8.594 1 84.94 215 LEU A N 1
ATOM 1729 C CA . LEU A 1 215 ? 39.188 22.312 -9.352 1 84.94 215 LEU A CA 1
ATOM 1730 C C . LEU A 1 215 ? 39.625 23.688 -8.828 1 84.94 215 LEU A C 1
ATOM 1732 O O . LEU A 1 215 ? 40.812 24 -8.828 1 84.94 215 LEU A O 1
ATOM 1736 N N . ASP A 1 216 ? 38.625 24.469 -8.375 1 82.44 216 ASP A N 1
ATOM 1737 C CA . ASP A 1 216 ? 38.938 25.797 -7.848 1 82.44 216 ASP A CA 1
ATOM 1738 C C . ASP A 1 216 ? 39.75 25.688 -6.551 1 82.44 216 ASP A C 1
ATOM 1740 O O . ASP A 1 216 ? 40.719 26.438 -6.348 1 82.44 216 ASP A O 1
ATOM 1744 N N . ALA A 1 217 ? 39.312 24.797 -5.723 1 86.19 217 ALA A N 1
ATOM 1745 C CA . ALA A 1 217 ? 40.031 24.594 -4.465 1 86.19 217 ALA A CA 1
ATOM 1746 C C . ALA A 1 217 ? 41.438 24.078 -4.719 1 86.19 217 ALA A C 1
ATOM 1748 O O . ALA A 1 217 ? 42.375 24.453 -4.012 1 86.19 217 ALA A O 1
ATOM 1749 N N . TYR A 1 218 ? 41.562 23.25 -5.707 1 87 218 TYR A N 1
ATOM 1750 C CA . TYR A 1 218 ? 42.844 22.688 -6.066 1 87 218 TYR A CA 1
ATOM 1751 C C . TYR A 1 218 ? 43.781 23.766 -6.621 1 87 218 TYR A C 1
ATOM 1753 O O . TYR A 1 218 ? 44.938 23.875 -6.211 1 87 218 TYR A O 1
ATOM 1761 N N . GLU A 1 219 ? 43.25 24.641 -7.457 1 80.69 219 GLU A N 1
ATOM 1762 C CA . GLU A 1 219 ? 44.062 25.656 -8.141 1 80.69 219 GLU A CA 1
ATOM 1763 C C . GLU A 1 219 ? 44.469 26.766 -7.184 1 80.69 219 GLU A C 1
ATOM 1765 O O . GLU A 1 219 ? 45.594 27.266 -7.277 1 80.69 219 GLU A O 1
ATOM 1770 N N . THR A 1 220 ? 43.594 27.016 -6.211 1 75.88 220 THR A N 1
ATOM 1771 C CA . THR A 1 220 ? 43.875 28.109 -5.293 1 75.88 220 THR A CA 1
ATOM 1772 C C . THR A 1 220 ? 44.594 27.609 -4.055 1 75.88 220 THR A C 1
ATOM 1774 O O . THR A 1 220 ? 45.094 28.406 -3.244 1 75.88 220 THR A O 1
ATOM 1777 N N . TYR A 1 221 ? 44.844 26.344 -3.957 1 77.5 221 TYR A N 1
ATOM 1778 C CA . TYR A 1 221 ? 45.469 25.719 -2.807 1 77.5 221 TYR A CA 1
ATOM 1779 C C . TYR A 1 221 ? 44.75 26.078 -1.515 1 77.5 221 TYR A C 1
ATOM 1781 O O . TYR A 1 221 ? 45.344 26.094 -0.44 1 77.5 221 TYR A O 1
ATOM 1789 N N . ASP A 1 222 ? 43.469 26.75 -1.642 1 70.69 222 ASP A N 1
ATOM 1790 C CA . ASP A 1 222 ? 42.656 27.188 -0.502 1 70.69 222 ASP A CA 1
ATOM 1791 C C . ASP A 1 222 ? 41.312 26.469 -0.476 1 70.69 222 ASP A C 1
ATOM 1793 O O . ASP A 1 222 ? 40.469 26.688 -1.362 1 70.69 222 ASP A O 1
ATOM 1797 N N . VAL A 1 223 ? 41.188 25.625 0.458 1 72 223 VAL A N 1
ATOM 1798 C CA . VAL A 1 223 ? 39.969 24.812 0.574 1 72 223 VAL A CA 1
ATOM 1799 C C . VAL A 1 223 ? 38.844 25.672 1.125 1 72 223 VAL A C 1
ATOM 1801 O O . VAL A 1 223 ? 37.656 25.328 0.947 1 72 223 VAL A O 1
ATOM 1804 N N . GLU A 1 224 ? 39.094 26.766 1.948 1 62.16 224 GLU A N 1
ATOM 1805 C CA . GLU A 1 224 ? 38.031 27.578 2.553 1 62.16 224 GLU A CA 1
ATOM 1806 C C . GLU A 1 224 ? 37.344 28.438 1.502 1 62.16 224 GLU A C 1
ATOM 1808 O O . GLU A 1 224 ? 36.25 28.953 1.744 1 62.16 224 GLU A O 1
ATOM 1813 N N . PHE A 1 225 ? 37.969 28.656 0.42 1 48.22 225 PHE A N 1
ATOM 1814 C CA . PHE A 1 225 ? 37.375 29.5 -0.609 1 48.22 225 PHE A CA 1
ATOM 1815 C C . PHE A 1 225 ? 36.094 28.891 -1.12 1 48.22 225 PHE A C 1
ATOM 1817 O O . PHE A 1 225 ? 35.156 29.625 -1.508 1 48.22 225 PHE A O 1
ATOM 1824 N N . SER A 1 226 ? 36.031 27.656 -1.276 1 53.06 226 SER A N 1
ATOM 1825 C CA . SER A 1 226 ? 34.844 27.094 -1.896 1 53.06 226 SER A CA 1
ATOM 1826 C C . SER A 1 226 ? 33.656 27.078 -0.927 1 53.06 226 SER A C 1
ATOM 1828 O O . SER A 1 226 ? 33.625 26.281 0.011 1 53.06 226 SER A O 1
ATOM 1830 N N . GLU A 1 227 ? 33 28.266 -0.72 1 56.53 227 GLU A N 1
ATOM 1831 C CA . GLU A 1 227 ? 31.859 28.672 0.079 1 56.53 227 GLU A CA 1
ATOM 1832 C C . GLU A 1 227 ? 30.656 27.781 -0.204 1 56.53 227 GLU A C 1
ATOM 1834 O O . GLU A 1 227 ? 29.609 27.906 0.44 1 56.53 227 GLU A O 1
ATOM 1839 N N . SER A 1 228 ? 30.734 26.719 -1.153 1 77.44 228 SER A N 1
ATOM 1840 C CA . SER A 1 228 ? 29.453 26.094 -1.457 1 77.44 228 SER A CA 1
ATOM 1841 C C . SER A 1 228 ? 29.141 24.969 -0.481 1 77.44 228 SER A C 1
ATOM 1843 O O . SER A 1 228 ? 29.938 24.031 -0.33 1 77.44 228 SER A O 1
ATOM 1845 N N . ARG A 1 229 ? 28.219 25.062 0.313 1 82.38 229 ARG A N 1
ATOM 1846 C CA . ARG A 1 229 ? 27.734 24.062 1.268 1 82.38 229 ARG A CA 1
ATOM 1847 C C . ARG A 1 229 ? 27.5 22.719 0.584 1 82.38 229 ARG A C 1
ATOM 1849 O O . ARG A 1 229 ? 27.672 21.672 1.2 1 82.38 229 ARG A O 1
ATOM 1856 N N . GLU A 1 230 ? 27.297 22.812 -0.697 1 88.5 230 GLU A N 1
ATOM 1857 C CA . GLU A 1 230 ? 27.031 21.594 -1.442 1 88.5 230 GLU A CA 1
ATOM 1858 C C . GLU A 1 230 ? 28.297 20.781 -1.648 1 88.5 230 GLU A C 1
ATOM 1860 O O . GLU A 1 230 ? 28.312 19.562 -1.435 1 88.5 230 GLU A O 1
ATOM 1865 N N . LYS A 1 231 ? 29.328 21.406 -2.021 1 89.69 231 LYS A N 1
ATOM 1866 C CA . LYS A 1 231 ? 30.594 20.703 -2.252 1 89.69 231 LYS A CA 1
ATOM 1867 C C . LYS A 1 231 ? 31.188 20.203 -0.942 1 89.69 231 LYS A C 1
ATOM 1869 O O . LYS A 1 231 ? 31.797 19.125 -0.907 1 89.69 231 LYS A O 1
ATOM 1874 N N . THR A 1 232 ? 30.953 21.016 0.037 1 91.56 232 THR A N 1
ATOM 1875 C CA . THR A 1 232 ? 31.438 20.594 1.349 1 91.56 232 THR A CA 1
ATOM 1876 C C . THR A 1 232 ? 30.719 19.328 1.813 1 91.56 232 THR A C 1
ATOM 1878 O O . THR A 1 232 ? 31.344 18.438 2.41 1 91.56 232 THR A O 1
ATOM 1881 N N . ARG A 1 233 ? 29.5 19.266 1.546 1 93.94 233 ARG A N 1
ATOM 1882 C CA . ARG A 1 233 ? 28.703 18.109 1.918 1 93.94 233 ARG A CA 1
ATOM 1883 C C . ARG A 1 233 ? 29.219 16.859 1.206 1 93.94 233 ARG A C 1
ATOM 1885 O O . ARG A 1 233 ? 29.391 15.805 1.83 1 93.94 233 ARG A O 1
ATOM 1892 N N . LYS A 1 234 ? 29.422 16.984 -0.075 1 95.69 234 LYS A N 1
ATOM 1893 C CA . LYS A 1 234 ? 29.922 15.867 -0.863 1 95.69 234 LYS A CA 1
ATOM 1894 C C . LYS A 1 234 ? 31.312 15.453 -0.406 1 95.69 234 LYS A C 1
ATOM 1896 O O . LYS A 1 234 ? 31.609 14.258 -0.303 1 95.69 234 LYS A O 1
ATOM 1901 N N . CYS A 1 235 ? 32.062 16.438 -0.159 1 95.31 235 CYS A N 1
ATOM 1902 C CA . CYS A 1 235 ? 33.438 16.203 0.281 1 95.31 235 CYS A CA 1
ATOM 1903 C C . CYS A 1 235 ? 33.469 15.445 1.601 1 95.31 235 CYS A C 1
ATOM 1905 O O . CYS A 1 235 ? 34.156 14.422 1.715 1 95.31 235 CYS A O 1
ATOM 1907 N N . LEU A 1 236 ? 32.688 15.914 2.527 1 95.75 236 LEU A N 1
ATOM 1908 C CA . LEU A 1 236 ? 32.688 15.312 3.854 1 95.75 236 LEU A CA 1
ATOM 1909 C C . LEU A 1 236 ? 32.094 13.906 3.811 1 95.75 236 LEU A C 1
ATOM 1911 O O . LEU A 1 236 ? 32.562 13.008 4.527 1 95.75 236 LEU A O 1
ATOM 1915 N N . ALA A 1 237 ? 31.078 13.742 3.01 1 96.94 237 ALA A N 1
ATOM 1916 C CA . ALA A 1 237 ? 30.484 12.414 2.879 1 96.94 237 ALA A CA 1
ATOM 1917 C C . ALA A 1 237 ? 31.484 11.398 2.357 1 96.94 237 ALA A C 1
ATOM 1919 O O . ALA A 1 237 ? 31.641 10.312 2.918 1 96.94 237 ALA A O 1
ATOM 1920 N N . LEU A 1 238 ? 32.219 11.727 1.328 1 97.19 238 LEU A N 1
ATOM 1921 C CA . LEU A 1 238 ? 33.219 10.836 0.74 1 97.19 238 LEU A CA 1
ATOM 1922 C C . LEU A 1 238 ? 34.375 10.602 1.703 1 97.19 238 LEU A C 1
ATOM 1924 O O . LEU A 1 238 ? 34.844 9.477 1.835 1 97.19 238 LEU A O 1
ATOM 1928 N N . ALA A 1 239 ? 34.781 11.695 2.328 1 96.69 239 ALA A N 1
ATOM 1929 C CA . ALA A 1 239 ? 35.875 11.578 3.295 1 96.69 239 ALA A CA 1
ATOM 1930 C C . ALA A 1 239 ? 35.5 10.617 4.418 1 96.69 239 ALA A C 1
ATOM 1932 O O . ALA A 1 239 ? 36.312 9.797 4.848 1 96.69 239 ALA A O 1
ATOM 1933 N N . GLU A 1 240 ? 34.312 10.719 4.887 1 96.06 240 GLU A N 1
ATOM 1934 C CA . GLU A 1 240 ? 33.844 9.852 5.965 1 96.06 240 GLU A CA 1
ATOM 1935 C C . GLU A 1 240 ? 33.719 8.406 5.492 1 96.06 240 GLU A C 1
ATOM 1937 O O . GLU A 1 240 ? 33.969 7.473 6.262 1 96.06 240 GLU A O 1
ATOM 1942 N N . CYS A 1 241 ? 33.344 8.219 4.234 1 96.69 241 CYS A N 1
ATOM 1943 C CA . CYS A 1 241 ? 33.281 6.871 3.686 1 96.69 241 CYS A CA 1
ATOM 1944 C C . CYS A 1 241 ? 34.688 6.242 3.658 1 96.69 241 CYS A C 1
ATOM 1946 O O . CYS A 1 241 ? 34.844 5.09 4.055 1 96.69 241 CYS A O 1
ATOM 1948 N N . ILE A 1 242 ? 35.625 7.023 3.219 1 96.38 242 ILE A N 1
ATOM 1949 C CA . ILE A 1 242 ? 37 6.547 3.156 1 96.38 242 ILE A CA 1
ATOM 1950 C C . ILE A 1 242 ? 37.5 6.203 4.562 1 96.38 242 ILE A C 1
ATOM 1952 O O . ILE A 1 242 ? 38.062 5.133 4.781 1 96.38 242 ILE A O 1
ATOM 1956 N N . LEU A 1 243 ? 37.188 7.098 5.465 1 95.06 243 LEU A N 1
ATOM 1957 C CA . LEU A 1 243 ? 37.594 6.914 6.852 1 95.06 243 LEU A CA 1
ATOM 1958 C C . LEU A 1 243 ? 37 5.652 7.438 1 95.06 243 LEU A C 1
ATOM 1960 O O . LEU A 1 243 ? 37.688 4.863 8.094 1 95.06 243 LEU A O 1
ATOM 1964 N N . SER A 1 244 ? 35.719 5.477 7.227 1 94.38 244 SER A N 1
ATOM 1965 C CA . SER A 1 244 ? 34.969 4.336 7.77 1 94.38 244 SER A CA 1
ATOM 1966 C C . SER A 1 244 ? 35.5 3.021 7.207 1 94.38 244 SER A C 1
ATOM 1968 O O . SER A 1 244 ? 35.656 2.047 7.941 1 94.38 244 SER A O 1
ATOM 1970 N N . ILE A 1 245 ? 35.75 2.951 5.918 1 93.56 245 ILE A N 1
ATOM 1971 C CA . ILE A 1 245 ? 36.219 1.729 5.27 1 93.56 245 ILE A CA 1
ATOM 1972 C C . ILE A 1 245 ? 37.656 1.423 5.707 1 93.56 245 ILE A C 1
ATOM 1974 O O . ILE A 1 245 ? 38 0.265 5.953 1 93.56 245 ILE A O 1
ATOM 1978 N N . ASN A 1 246 ? 38.438 2.486 5.75 1 92.25 246 ASN A N 1
ATOM 1979 C CA . ASN A 1 246 ? 39.844 2.348 6.168 1 92.25 246 ASN A CA 1
ATOM 1980 C C . ASN A 1 246 ? 39.938 1.737 7.562 1 92.25 246 ASN A C 1
ATOM 1982 O O . ASN A 1 246 ? 40.781 0.859 7.793 1 92.25 246 ASN A O 1
ATOM 1986 N N . GLN A 1 247 ? 39.094 2.164 8.492 1 90.56 247 GLN A N 1
ATOM 1987 C CA . GLN A 1 247 ? 39.188 1.74 9.883 1 90.56 247 GLN A CA 1
ATOM 1988 C C . GLN A 1 247 ? 38.344 0.489 10.133 1 90.56 247 GLN A C 1
ATOM 1990 O O . GLN A 1 247 ? 38.469 -0.155 11.172 1 90.56 247 GLN A O 1
ATOM 1995 N N . GLY A 1 248 ? 37.5 0.13 9.195 1 87.19 248 GLY A N 1
ATOM 1996 C CA . GLY A 1 248 ? 36.656 -1.021 9.375 1 87.19 248 GLY A CA 1
ATOM 1997 C C . GLY A 1 248 ? 35.531 -0.782 10.383 1 87.19 248 GLY A C 1
ATOM 1998 O O . GLY A 1 248 ? 35.125 -1.702 11.102 1 87.19 248 GLY A O 1
ATOM 1999 N N . SER A 1 249 ? 35.219 0.451 10.578 1 89.12 249 SER A N 1
ATOM 2000 C CA . SER A 1 249 ? 34.156 0.86 11.5 1 89.12 249 SER A CA 1
ATOM 2001 C C . SER A 1 249 ? 33.188 1.842 10.836 1 89.12 249 SER A C 1
ATOM 2003 O O . SER A 1 249 ? 33.406 2.234 9.68 1 89.12 249 SER A O 1
ATOM 2005 N N . PHE A 1 250 ? 32.156 2.158 11.523 1 91.38 250 PHE A N 1
ATOM 2006 C CA . PHE A 1 250 ? 31.172 3.068 10.914 1 91.38 250 PHE A CA 1
ATOM 2007 C C . PHE A 1 250 ? 31.359 4.48 11.461 1 91.38 250 PHE A C 1
ATOM 2009 O O . PHE A 1 250 ? 31.547 4.672 12.664 1 91.38 250 PHE A O 1
ATOM 2016 N N . SER A 1 251 ? 31.375 5.449 10.633 1 93.56 251 SER A N 1
ATOM 2017 C CA . SER A 1 251 ? 31.312 6.855 11.016 1 93.56 251 SER A CA 1
ATOM 2018 C C . SER A 1 251 ? 29.891 7.27 11.359 1 93.56 251 SER A C 1
ATOM 2020 O O . SER A 1 251 ? 28.938 6.566 11.031 1 93.56 251 SER A O 1
ATOM 2022 N N . PRO A 1 252 ? 29.703 8.383 12.047 1 93.12 252 PRO A N 1
ATOM 2023 C CA . PRO A 1 252 ? 28.344 8.867 12.336 1 93.12 252 PRO A CA 1
ATOM 2024 C C . PRO A 1 252 ? 27.5 9.047 11.078 1 93.12 252 PRO A C 1
ATOM 2026 O O . PRO A 1 252 ? 26.312 8.727 11.078 1 93.12 252 PRO A O 1
ATOM 2029 N N . PHE A 1 253 ? 28.156 9.438 10.047 1 95.12 253 PHE A N 1
ATOM 2030 C CA . PHE A 1 253 ? 27.438 9.625 8.781 1 95.12 253 PHE A CA 1
ATOM 2031 C C . PHE A 1 253 ? 26.984 8.281 8.219 1 95.12 253 PHE A C 1
ATOM 2033 O O . PHE A 1 253 ? 25.844 8.148 7.77 1 95.12 253 PHE A O 1
ATOM 2040 N N . HIS A 1 254 ? 27.859 7.297 8.258 1 95.19 254 HIS A N 1
ATOM 2041 C CA . HIS A 1 254 ? 27.562 5.965 7.746 1 95.19 254 HIS A CA 1
ATOM 2042 C C . HIS A 1 254 ? 26.344 5.367 8.453 1 95.19 254 HIS A C 1
ATOM 2044 O O . HIS A 1 254 ? 25.453 4.801 7.805 1 95.19 254 HIS A O 1
ATOM 2050 N N . LEU A 1 255 ? 26.391 5.5 9.695 1 95.19 255 LEU A N 1
ATOM 2051 C CA . LEU A 1 255 ? 25.281 4.957 10.484 1 95.19 255 LEU A CA 1
ATOM 2052 C C . LEU A 1 255 ? 24 5.746 10.25 1 95.19 255 LEU A C 1
ATOM 2054 O O . LEU A 1 255 ? 22.922 5.164 10.094 1 95.19 255 LEU A O 1
ATOM 2058 N N . GLY A 1 256 ? 24.125 7.059 10.258 1 95.81 256 GLY A N 1
ATOM 2059 C CA . GLY A 1 256 ? 22.969 7.922 10.055 1 95.81 256 GLY A CA 1
ATOM 2060 C C . GLY A 1 256 ? 22.25 7.645 8.75 1 95.81 256 GLY A C 1
ATOM 2061 O O . GLY A 1 256 ? 21.016 7.57 8.719 1 95.81 256 GLY A O 1
ATOM 2062 N N . LEU A 1 257 ? 23 7.473 7.703 1 97.12 257 LEU A N 1
ATOM 2063 C CA . LEU A 1 257 ? 22.391 7.23 6.402 1 97.12 257 LEU A CA 1
ATOM 2064 C C . LEU A 1 257 ? 21.688 5.871 6.371 1 97.12 257 LEU A C 1
ATOM 2066 O O . LEU A 1 257 ? 20.594 5.746 5.836 1 97.12 257 LEU A O 1
ATOM 2070 N N . ALA A 1 258 ? 22.328 4.863 6.914 1 97.19 258 ALA A N 1
ATOM 2071 C CA . ALA A 1 258 ? 21.75 3.525 6.949 1 97.19 258 ALA A CA 1
ATOM 2072 C C . ALA A 1 258 ? 20.438 3.523 7.73 1 97.19 258 ALA A C 1
ATOM 2074 O O . ALA A 1 258 ? 19.453 2.926 7.297 1 97.19 258 ALA A O 1
ATOM 2075 N N . LEU A 1 259 ? 20.422 4.195 8.836 1 95.69 259 LEU A N 1
ATOM 2076 C CA . LEU A 1 259 ? 19.234 4.258 9.688 1 95.69 259 LEU A CA 1
ATOM 2077 C C . LEU A 1 259 ? 18.109 5.031 9 1 95.69 259 LEU A C 1
ATOM 2079 O O . LEU A 1 259 ? 16.953 4.629 9.07 1 95.69 259 LEU A O 1
ATOM 2083 N N . GLN A 1 260 ? 18.453 6.113 8.398 1 95.06 260 GLN A N 1
ATOM 2084 C CA . GLN A 1 260 ? 17.469 6.906 7.676 1 95.06 260 GLN A CA 1
ATOM 2085 C C . GLN A 1 260 ? 16.812 6.09 6.562 1 95.06 260 GLN A C 1
ATOM 2087 O O . GLN A 1 260 ? 15.594 6.113 6.406 1 95.06 260 GLN A O 1
ATOM 2092 N N . MET A 1 261 ? 17.641 5.367 5.797 1 95.12 261 MET A N 1
ATOM 2093 C CA . MET A 1 261 ? 17.141 4.574 4.68 1 95.12 261 MET A CA 1
ATOM 2094 C C . MET A 1 261 ? 16.234 3.447 5.176 1 95.12 261 MET A C 1
ATOM 2096 O O . MET A 1 261 ? 15.164 3.207 4.613 1 95.12 261 MET A O 1
ATOM 2100 N N . HIS A 1 262 ? 16.641 2.803 6.152 1 93.44 262 HIS A N 1
ATOM 2101 C CA . HIS A 1 262 ? 15.844 1.711 6.695 1 93.44 262 HIS A CA 1
ATOM 2102 C C . HIS A 1 262 ? 14.547 2.232 7.316 1 93.44 262 HIS A C 1
ATOM 2104 O O . HIS A 1 262 ? 13.5 1.587 7.215 1 93.44 262 HIS A O 1
ATOM 2110 N N . HIS A 1 263 ? 14.688 3.352 7.965 1 91 263 HIS A N 1
ATOM 2111 C CA . HIS A 1 263 ? 13.531 3.963 8.609 1 91 263 HIS A CA 1
ATOM 2112 C C . HIS A 1 263 ? 12.477 4.367 7.586 1 91 263 HIS A C 1
ATOM 2114 O O . HIS A 1 263 ? 11.281 4.102 7.777 1 91 263 HIS A O 1
ATOM 2120 N N . MET A 1 264 ? 12.859 4.945 6.574 1 89.44 264 MET A N 1
ATOM 2121 C CA . MET A 1 264 ? 11.945 5.539 5.602 1 89.44 264 MET A CA 1
ATOM 2122 C C . MET A 1 264 ? 11.383 4.477 4.664 1 89.44 264 MET A C 1
ATOM 2124 O O . MET A 1 264 ? 10.234 4.566 4.238 1 89.44 264 MET A O 1
ATOM 2128 N N . PHE A 1 265 ? 12.164 3.426 4.332 1 89.38 265 PHE A N 1
ATOM 2129 C CA . PHE A 1 265 ? 11.742 2.539 3.252 1 89.38 265 PHE A CA 1
ATOM 2130 C C . PHE A 1 265 ? 11.633 1.102 3.746 1 89.38 265 PHE A C 1
ATOM 2132 O O . PHE A 1 265 ? 11.055 0.249 3.068 1 89.38 265 PHE A O 1
ATOM 2139 N N . GLY A 1 266 ? 12.203 0.762 4.891 1 87.38 266 GLY A N 1
ATOM 2140 C CA . GLY A 1 266 ? 12.094 -0.566 5.477 1 87.38 266 GLY A CA 1
ATOM 2141 C C . GLY A 1 266 ? 12.688 -1.652 4.598 1 87.38 266 GLY A C 1
ATOM 2142 O O . GLY A 1 266 ? 12.188 -2.779 4.574 1 87.38 266 GLY A O 1
ATOM 2143 N N . SER A 1 267 ? 13.695 -1.361 3.822 1 88.06 267 SER A N 1
ATOM 2144 C CA . SER A 1 267 ? 14.234 -2.312 2.855 1 88.06 267 SER A CA 1
ATOM 2145 C C . SER A 1 267 ? 15.664 -2.715 3.211 1 88.06 267 SER A C 1
ATOM 2147 O O . SER A 1 267 ? 16.562 -1.88 3.203 1 88.06 267 SER A O 1
ATOM 2149 N N . ARG A 1 268 ? 15.82 -3.996 3.447 1 89 268 ARG A N 1
ATOM 2150 C CA . ARG A 1 268 ? 17.156 -4.539 3.648 1 89 268 ARG A CA 1
ATOM 2151 C C . ARG A 1 268 ? 18 -4.418 2.379 1 89 268 ARG A C 1
ATOM 2153 O O . ARG A 1 268 ? 19.188 -4.086 2.439 1 89 268 ARG A O 1
ATOM 2160 N N . LEU A 1 269 ? 17.391 -4.609 1.282 1 88.81 269 LEU A N 1
ATOM 2161 C CA . LEU A 1 269 ? 18.078 -4.562 -0.001 1 88.81 269 LEU A CA 1
ATOM 2162 C C . LEU A 1 269 ? 18.672 -3.178 -0.251 1 88.81 269 LEU A C 1
ATOM 2164 O O . LEU A 1 269 ? 19.781 -3.055 -0.772 1 88.81 269 LEU A O 1
ATOM 2168 N N . LEU A 1 270 ? 17.938 -2.182 0.1 1 93.62 270 LEU A N 1
ATOM 2169 C CA . LEU A 1 270 ? 18.406 -0.813 -0.083 1 93.62 270 LEU A CA 1
ATOM 2170 C C . LEU A 1 270 ? 19.672 -0.561 0.731 1 93.62 270 LEU A C 1
ATOM 2172 O O . LEU A 1 270 ? 20.672 -0.075 0.199 1 93.62 270 LEU A O 1
ATOM 2176 N N . VAL A 1 271 ? 19.641 -0.958 1.979 1 95.94 271 VAL A N 1
ATOM 2177 C CA . VAL A 1 271 ? 20.766 -0.728 2.879 1 95.94 271 VAL A CA 1
ATOM 2178 C C . VAL A 1 271 ? 21.969 -1.554 2.424 1 95.94 271 VAL A C 1
ATOM 2180 O O . VAL A 1 271 ? 23.094 -1.052 2.385 1 95.94 271 VAL A O 1
ATOM 2183 N N . GLU A 1 272 ? 21.719 -2.734 2.018 1 95.56 272 GLU A N 1
ATOM 2184 C CA . GLU A 1 272 ? 22.812 -3.617 1.603 1 95.56 272 GLU A CA 1
ATOM 2185 C C . GLU A 1 272 ? 23.422 -3.154 0.285 1 95.56 272 GLU A C 1
ATOM 2187 O O . GLU A 1 272 ? 24.625 -3.307 0.068 1 95.56 272 GLU A O 1
ATOM 2192 N N . THR A 1 273 ? 22.609 -2.664 -0.579 1 96.12 273 THR A N 1
ATOM 2193 C CA . THR A 1 273 ? 23.141 -2.125 -1.826 1 96.12 273 THR A CA 1
ATOM 2194 C C . THR A 1 273 ? 24.078 -0.962 -1.552 1 96.12 273 THR A C 1
ATOM 2196 O O . THR A 1 273 ? 25.203 -0.923 -2.084 1 96.12 273 THR A O 1
ATOM 2199 N N . LEU A 1 274 ? 23.703 -0.057 -0.738 1 97.38 274 LEU A N 1
ATOM 2200 C CA . LEU A 1 274 ? 24.531 1.101 -0.415 1 97.38 274 LEU A CA 1
ATOM 2201 C C . LEU A 1 274 ? 25.781 0.679 0.35 1 97.38 274 LEU A C 1
ATOM 2203 O O . LEU A 1 274 ? 26.859 1.228 0.131 1 97.38 274 LEU A O 1
ATOM 2207 N N . HIS A 1 275 ? 25.594 -0.307 1.221 1 96.94 275 HIS A N 1
ATOM 2208 C CA . HIS A 1 275 ? 26.719 -0.807 1.985 1 96.94 275 HIS A CA 1
ATOM 2209 C C . HIS A 1 275 ? 27.75 -1.488 1.077 1 96.94 275 HIS A C 1
ATOM 2211 O O . HIS A 1 275 ? 28.953 -1.341 1.271 1 96.94 275 HIS A O 1
ATOM 2217 N N . SER A 1 276 ? 27.25 -2.258 0.134 1 95.88 276 SER A N 1
ATOM 2218 C CA . SER A 1 276 ? 28.125 -2.967 -0.793 1 95.88 276 SER A CA 1
ATOM 2219 C C . SER A 1 276 ? 29 -1.994 -1.584 1 95.88 276 SER A C 1
ATOM 2221 O O . SER A 1 276 ? 30.094 -2.346 -2.014 1 95.88 276 SER A O 1
ATOM 2223 N N . HIS A 1 277 ? 28.531 -0.803 -1.726 1 96.69 277 HIS A N 1
ATOM 2224 C CA . HIS A 1 277 ? 29.281 0.203 -2.465 1 96.69 277 HIS A CA 1
ATOM 2225 C C . HIS A 1 277 ? 30.047 1.12 -1.521 1 96.69 277 HIS A C 1
ATOM 2227 O O . HIS A 1 277 ? 30.688 2.082 -1.963 1 96.69 277 HIS A O 1
ATOM 2233 N N . GLY A 1 278 ? 29.953 0.892 -0.193 1 96.12 278 GLY A N 1
ATOM 2234 C CA . GLY A 1 278 ? 30.75 1.588 0.798 1 96.12 278 GLY A CA 1
ATOM 2235 C C . GLY A 1 278 ? 30.125 2.887 1.269 1 96.12 278 GLY A C 1
ATOM 2236 O O . GLY A 1 278 ? 30.797 3.721 1.881 1 96.12 278 GLY A O 1
ATOM 2237 N N . PHE A 1 279 ? 28.828 3.104 1.135 1 97.62 279 PHE A N 1
ATOM 2238 C CA . PHE A 1 279 ? 28.219 4.406 1.375 1 97.62 279 PHE A CA 1
ATOM 2239 C C . PHE A 1 279 ? 27.578 4.461 2.756 1 97.62 279 PHE A C 1
ATOM 2241 O O . PHE A 1 279 ? 27.281 5.539 3.268 1 97.62 279 PHE A O 1
ATOM 2248 N N . CYS A 1 280 ? 27.281 3.363 3.311 1 97.31 280 CYS A N 1
ATOM 2249 C CA . CYS A 1 280 ? 26.641 3.387 4.625 1 97.31 280 CYS A CA 1
ATOM 2250 C C . CYS A 1 280 ? 26.984 2.133 5.418 1 97.31 280 CYS A C 1
ATOM 2252 O O . CYS A 1 280 ? 27.75 1.281 4.945 1 97.31 280 CYS A O 1
ATOM 2254 N N . ALA A 1 281 ? 26.453 2.084 6.633 1 96.06 281 ALA A N 1
ATOM 2255 C CA . ALA A 1 281 ? 26.688 0.928 7.496 1 96.06 281 ALA A CA 1
ATOM 2256 C C . ALA A 1 281 ? 25.906 -0.285 7.012 1 96.06 281 ALA A C 1
ATOM 2258 O O . ALA A 1 281 ? 25 -0.157 6.18 1 96.06 281 ALA A O 1
ATOM 2259 N N . SER A 1 282 ? 26.297 -1.409 7.508 1 94.31 282 SER A N 1
ATOM 2260 C CA . SER A 1 282 ? 25.656 -2.656 7.105 1 94.31 282 SER A CA 1
ATOM 2261 C C . SER A 1 282 ? 24.281 -2.805 7.746 1 94.31 282 SER A C 1
ATOM 2263 O O . SER A 1 282 ? 23.969 -2.119 8.719 1 94.31 282 SER A O 1
ATOM 2265 N N . TYR A 1 283 ? 23.531 -3.68 7.125 1 94.25 283 TYR A N 1
ATOM 2266 C CA . TYR A 1 283 ? 22.219 -3.963 7.688 1 94.25 283 TYR A CA 1
ATOM 2267 C C . TYR A 1 283 ? 22.344 -4.602 9.07 1 94.25 283 TYR A C 1
ATOM 2269 O O . TYR A 1 283 ? 21.516 -4.348 9.953 1 94.25 283 TYR A O 1
ATOM 2277 N N . THR A 1 284 ? 23.297 -5.352 9.242 1 91.81 284 THR A N 1
ATOM 2278 C CA . THR A 1 284 ? 23.531 -5.977 10.539 1 91.81 284 THR A CA 1
ATOM 2279 C C . THR A 1 284 ? 23.781 -4.922 11.609 1 91.81 284 THR A C 1
ATOM 2281 O O . THR A 1 284 ? 23.312 -5.059 12.742 1 91.81 284 THR A O 1
ATOM 2284 N N . GLU A 1 285 ? 24.484 -3.936 11.258 1 92.94 285 GLU A N 1
ATOM 2285 C CA . GLU A 1 285 ? 24.75 -2.852 12.195 1 92.94 285 GLU A CA 1
ATOM 2286 C C . GLU A 1 285 ? 23.469 -2.07 12.508 1 92.94 285 GLU A C 1
ATOM 2288 O O . GLU A 1 285 ? 23.281 -1.599 13.633 1 92.94 285 GLU A O 1
ATOM 2293 N N . VAL A 1 286 ? 22.641 -1.854 11.508 1 94.12 286 VAL A N 1
ATOM 2294 C CA . VAL A 1 286 ? 21.359 -1.19 11.711 1 94.12 286 VAL A CA 1
ATOM 2295 C C . VAL A 1 286 ? 20.531 -1.975 12.727 1 94.12 286 VAL A C 1
ATOM 2297 O O . VAL A 1 286 ? 19.953 -1.393 13.648 1 94.12 286 VAL A O 1
ATOM 2300 N N . ARG A 1 287 ? 20.516 -3.279 12.586 1 91.81 287 ARG A N 1
ATOM 2301 C CA . ARG A 1 287 ? 19.766 -4.137 13.508 1 91.81 287 ARG A CA 1
ATOM 2302 C C . ARG A 1 287 ? 20.359 -4.07 14.906 1 91.81 287 ARG A C 1
ATOM 2304 O O . ARG A 1 287 ? 19.625 -4.062 15.898 1 91.81 287 ARG A O 1
ATOM 2311 N N . ARG A 1 288 ? 21.609 -4.051 14.969 1 91.81 288 ARG A N 1
ATOM 2312 C CA . ARG A 1 288 ? 22.297 -3.945 16.25 1 91.81 288 ARG A CA 1
ATOM 2313 C C . ARG A 1 288 ? 21.969 -2.621 16.938 1 91.81 288 ARG A C 1
ATOM 2315 O O . ARG A 1 288 ? 21.75 -2.58 18.156 1 91.81 288 ARG A O 1
ATOM 2322 N N . PHE A 1 289 ? 22 -1.57 16.203 1 93.19 289 PHE A N 1
ATOM 2323 C CA . PHE A 1 289 ? 21.641 -0.27 16.75 1 93.19 289 PHE A CA 1
ATOM 2324 C C . PHE A 1 289 ? 20.234 -0.292 17.312 1 93.19 289 PHE A C 1
ATOM 2326 O O . PHE A 1 289 ? 19.984 0.18 18.422 1 93.19 289 PHE A O 1
ATOM 2333 N N . LEU A 1 290 ? 19.312 -0.817 16.531 1 92.44 290 LEU A N 1
ATOM 2334 C CA . LEU A 1 290 ? 17.906 -0.843 16.953 1 92.44 290 LEU A CA 1
ATOM 2335 C C . LEU A 1 290 ? 17.75 -1.66 18.219 1 92.44 290 LEU A C 1
ATOM 2337 O O . LEU A 1 290 ? 16.969 -1.285 19.109 1 92.44 290 LEU A O 1
ATOM 2341 N N . THR A 1 291 ? 18.453 -2.705 18.297 1 91.25 291 THR A N 1
ATOM 2342 C CA . THR A 1 291 ? 18.406 -3.525 19.5 1 91.25 291 THR A CA 1
ATOM 2343 C C . THR A 1 291 ? 19.016 -2.773 20.688 1 91.25 291 THR A C 1
ATOM 2345 O O . THR A 1 291 ? 18.453 -2.779 21.781 1 91.25 291 THR A O 1
ATOM 2348 N N . SER A 1 292 ? 20.125 -2.129 20.422 1 91.56 292 SER A N 1
ATOM 2349 C CA . SER A 1 292 ? 20.781 -1.361 21.484 1 91.56 292 SER A CA 1
ATOM 2350 C C . SER A 1 292 ? 19.891 -0.216 21.953 1 91.56 292 SER A C 1
ATOM 2352 O O . SER A 1 292 ? 19.812 0.052 23.156 1 91.56 292 SER A O 1
ATOM 2354 N N . ALA A 1 293 ? 19.297 0.427 21.016 1 90.12 293 ALA A N 1
ATOM 2355 C CA . ALA A 1 293 ? 18.406 1.539 21.344 1 90.12 293 ALA A CA 1
ATOM 2356 C C . ALA A 1 293 ? 17.188 1.055 22.125 1 90.12 293 ALA A C 1
ATOM 2358 O O . ALA A 1 293 ? 16.719 1.734 23.031 1 90.12 293 ALA A O 1
ATOM 2359 N N . SER A 1 294 ? 16.688 -0.049 21.719 1 88.69 294 SER A N 1
ATOM 2360 C CA . SER A 1 294 ? 15.547 -0.627 22.422 1 88.69 294 SER A CA 1
ATOM 2361 C C . SER A 1 294 ? 15.898 -0.974 23.859 1 88.69 294 SER A C 1
ATOM 2363 O O . SER A 1 294 ? 15.125 -0.705 24.781 1 88.69 294 SER A O 1
ATOM 2365 N N . GLU A 1 295 ? 17.016 -1.535 24.031 1 85.06 295 GLU A N 1
ATOM 2366 C CA . GLU A 1 295 ? 17.469 -1.888 25.375 1 85.06 295 GLU A CA 1
ATOM 2367 C C . GLU A 1 295 ? 17.703 -0.641 26.219 1 85.06 295 GLU A C 1
ATOM 2369 O O . GLU A 1 295 ? 17.453 -0.646 27.422 1 85.06 295 GLU A O 1
ATOM 2374 N N . HIS A 1 296 ? 18.266 0.319 25.594 1 85.88 296 HIS A N 1
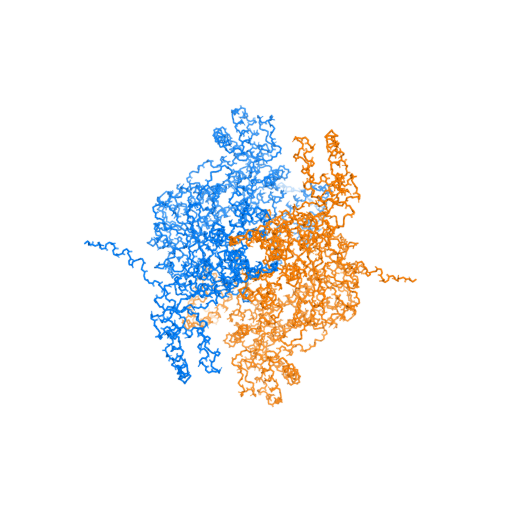ATOM 2375 C CA . HIS A 1 296 ? 18.453 1.595 26.266 1 85.88 296 HIS A CA 1
ATOM 2376 C C . HIS A 1 296 ? 17.125 2.148 26.781 1 85.88 296 HIS A C 1
ATOM 2378 O O . HIS A 1 296 ? 17.047 2.67 27.891 1 85.88 296 HIS A O 1
ATOM 2384 N N . GLU A 1 297 ? 16.078 2.027 25.984 1 85.44 297 GLU A N 1
ATOM 2385 C CA . GLU A 1 297 ? 14.758 2.514 26.359 1 85.44 297 GLU A CA 1
ATOM 2386 C C . GLU A 1 297 ? 14.148 1.66 27.469 1 85.44 297 GLU A C 1
ATOM 2388 O O . GLU A 1 297 ? 13.445 2.176 28.344 1 85.44 297 GLU A O 1
ATOM 2393 N N . VAL A 1 298 ? 14.438 0.428 27.453 1 81.25 298 VAL A N 1
ATOM 2394 C CA . VAL A 1 298 ? 13.906 -0.491 28.453 1 81.25 298 VAL A CA 1
ATOM 2395 C C . VAL A 1 298 ? 14.539 -0.203 29.797 1 81.25 298 VAL A C 1
ATOM 2397 O O . VAL A 1 298 ? 13.883 -0.331 30.844 1 81.25 298 VAL A O 1
ATOM 2400 N N . THR A 1 299 ? 15.797 0.194 29.719 1 77.5 299 THR A N 1
ATOM 2401 C CA . THR A 1 299 ? 16.5 0.479 30.953 1 77.5 299 THR A CA 1
ATOM 2402 C C . THR A 1 299 ? 15.906 1.707 31.641 1 77.5 299 THR A C 1
ATOM 2404 O O . THR A 1 299 ? 16.062 1.887 32.844 1 77.5 299 THR A O 1
ATOM 2407 N N . LYS A 1 300 ? 15.219 2.455 30.953 1 77.12 300 LYS A N 1
ATOM 2408 C CA . LYS A 1 300 ? 14.609 3.656 31.516 1 77.12 300 LYS A CA 1
ATOM 2409 C C . LYS A 1 300 ? 13.344 3.316 32.281 1 77.12 300 LYS A C 1
ATOM 2411 O O . LYS A 1 300 ? 12.789 4.172 33 1 77.12 300 LYS A O 1
ATOM 2416 N N . ILE A 1 301 ? 12.984 2.127 32.125 1 76.44 301 ILE A N 1
ATOM 2417 C CA . ILE A 1 301 ? 11.82 1.693 32.906 1 76.44 301 ILE A CA 1
ATOM 2418 C C . ILE A 1 301 ? 12.203 1.559 34.375 1 76.44 301 ILE A C 1
ATOM 2420 O O . ILE A 1 301 ? 13.031 0.718 34.719 1 76.44 301 ILE A O 1
ATOM 2424 N N . LYS A 1 302 ? 11.852 2.574 35.156 1 66.5 302 LYS A N 1
ATOM 2425 C CA . LYS A 1 302 ? 12.102 2.578 36.594 1 66.5 302 LYS A CA 1
ATOM 2426 C C . LYS A 1 302 ? 10.812 2.307 37.375 1 66.5 302 LYS A C 1
ATOM 2428 O O . LYS A 1 302 ? 9.812 3 37.188 1 66.5 302 LYS A O 1
ATOM 2433 N N . ASP A 1 303 ? 10.836 1.428 38.312 1 63.75 303 ASP A N 1
ATOM 2434 C CA . ASP A 1 303 ? 9.727 1.073 39.188 1 63.75 303 ASP A CA 1
ATOM 2435 C C . ASP A 1 303 ? 8.461 0.792 38.406 1 63.75 303 ASP A C 1
ATOM 2437 O O . ASP A 1 303 ? 7.375 1.267 38.75 1 63.75 303 ASP A O 1
ATOM 2441 N N . GLY A 1 304 ? 8.672 0.282 37.125 1 65.25 304 GLY A N 1
ATOM 2442 C CA . GLY A 1 304 ? 7.535 -0.149 36.344 1 65.25 304 GLY A CA 1
ATOM 2443 C C . GLY A 1 304 ? 6.98 0.949 35.438 1 65.25 304 GLY A C 1
ATOM 2444 O O . GLY A 1 304 ? 6.016 0.731 34.719 1 65.25 304 GLY A O 1
ATOM 2445 N N . THR A 1 305 ? 7.613 2.145 35.594 1 79.38 305 THR A N 1
ATOM 2446 C CA . THR A 1 305 ? 7.082 3.25 34.781 1 79.38 305 THR A CA 1
ATOM 2447 C C . THR A 1 305 ? 8.055 3.629 33.656 1 79.38 305 THR A C 1
ATOM 2449 O O . THR A 1 305 ? 9.258 3.748 33.906 1 79.38 305 THR A O 1
ATOM 2452 N N . TYR A 1 306 ? 7.512 3.773 32.531 1 82 306 TYR A N 1
ATOM 2453 C CA . TYR A 1 306 ? 8.312 4.094 31.359 1 82 306 TYR A CA 1
ATOM 2454 C C . TYR A 1 306 ? 8.148 5.562 30.984 1 82 306 TYR A C 1
ATOM 2456 O O . TYR A 1 306 ? 7.031 6.051 30.797 1 82 306 TYR A O 1
ATOM 2464 N N . LEU A 1 307 ? 9.266 6.262 31.016 1 84 307 LEU A N 1
ATOM 2465 C CA . LEU A 1 307 ? 9.328 7.617 30.484 1 84 307 LEU A CA 1
ATOM 2466 C C . LEU A 1 307 ? 10.117 7.652 29.172 1 84 307 LEU A C 1
ATOM 2468 O O . LEU A 1 307 ? 11.344 7.523 29.188 1 84 307 LEU A O 1
ATOM 2472 N N . PRO A 1 308 ? 9.414 7.84 28.047 1 83.75 308 PRO A N 1
ATOM 2473 C CA . PRO A 1 308 ? 10.094 7.781 26.75 1 83.75 308 PRO A CA 1
ATOM 2474 C C . PRO A 1 308 ? 11.188 8.836 26.609 1 83.75 308 PRO A C 1
ATOM 2476 O O . PRO A 1 308 ? 11.102 9.906 27.219 1 83.75 308 PRO A O 1
ATOM 2479 N N . TYR A 1 309 ? 12.062 8.5 25.719 1 77.81 309 TYR A N 1
ATOM 2480 C CA . TYR A 1 309 ? 13.125 9.445 25.391 1 77.81 309 TYR A CA 1
ATOM 2481 C C . TYR A 1 309 ? 12.555 10.703 24.75 1 77.81 309 TYR A C 1
ATOM 2483 O O . TYR A 1 309 ? 11.656 10.625 23.906 1 77.81 309 TYR A O 1
ATOM 2491 N N . GLY A 1 310 ? 13.039 11.891 25.234 1 74.25 310 GLY A N 1
ATOM 2492 C CA . GLY A 1 310 ? 12.594 13.156 24.672 1 74.25 310 GLY A CA 1
ATOM 2493 C C . GLY A 1 310 ? 11.617 13.898 25.562 1 74.25 310 GLY A C 1
ATOM 2494 O O . GLY A 1 310 ? 11.477 15.117 25.469 1 74.25 310 GLY A O 1
ATOM 2495 N N . ILE A 1 311 ? 10.898 13.055 26.328 1 84.56 311 ILE A N 1
ATOM 2496 C CA . ILE A 1 311 ? 9.969 13.656 27.266 1 84.56 311 ILE A CA 1
ATOM 2497 C C . ILE A 1 311 ? 10.711 14.078 28.531 1 84.56 311 ILE A C 1
ATOM 2499 O O . ILE A 1 311 ? 11.422 13.266 29.141 1 84.56 311 ILE A O 1
ATOM 2503 N N . VAL A 1 312 ? 10.602 15.359 28.891 1 81 312 VAL A N 1
ATOM 2504 C CA . VAL A 1 312 ? 11.336 15.906 30.031 1 81 312 VAL A CA 1
ATOM 2505 C C . VAL A 1 312 ? 10.383 16.125 31.203 1 81 312 VAL A C 1
ATOM 2507 O O . VAL A 1 312 ? 9.203 16.422 31 1 81 312 VAL A O 1
ATOM 2510 N N . PRO A 1 313 ? 10.961 15.914 32.375 1 81.19 313 PRO A N 1
ATOM 2511 C CA . PRO A 1 313 ? 10.117 16.172 33.531 1 81.19 313 PRO A CA 1
ATOM 2512 C C . PRO A 1 313 ? 9.656 17.625 33.625 1 81.19 313 PRO A C 1
ATOM 2514 O O . PRO A 1 313 ? 10.367 18.531 33.219 1 81.19 313 PRO A O 1
ATOM 2517 N N . CYS A 1 314 ? 8.461 17.828 34.031 1 74.62 314 CYS A N 1
ATOM 2518 C CA . CYS A 1 314 ? 7.801 19.125 34.062 1 74.62 314 CYS A CA 1
ATOM 2519 C C . CYS A 1 314 ? 8.367 19.984 35.219 1 74.62 314 CYS A C 1
ATOM 2521 O O . CYS A 1 314 ? 8.086 19.734 36.375 1 74.62 314 CYS A O 1
ATOM 2523 N N . SER A 1 315 ? 9.836 20.203 35.406 1 58.38 315 SER A N 1
ATOM 2524 C CA . SER A 1 315 ? 10.391 21.047 36.438 1 58.38 315 SER A CA 1
ATOM 2525 C C . SER A 1 315 ? 10.148 22.516 36.156 1 58.38 315 SER A C 1
ATOM 2527 O O . SER A 1 315 ? 10.492 23.016 35.094 1 58.38 315 SER A O 1
ATOM 2529 N N . GLY A 1 316 ? 9.555 23.344 37.031 1 49.44 316 GLY A N 1
ATOM 2530 C CA . GLY A 1 316 ? 9.25 24.766 37.062 1 49.44 316 GLY A CA 1
ATOM 2531 C C . GLY A 1 316 ? 8.344 25.203 35.906 1 49.44 316 GLY A C 1
ATOM 2532 O O . GLY A 1 316 ? 7.254 25.734 36.156 1 49.44 316 GLY A O 1
ATOM 2533 N N . GLN A 1 317 ? 9.195 25.547 34.688 1 50.91 317 GLN A N 1
ATOM 2534 C CA . GLN A 1 317 ? 8.453 26.125 33.562 1 50.91 317 GLN A CA 1
ATOM 2535 C C . GLN A 1 317 ? 7.621 25.078 32.844 1 50.91 317 GLN A C 1
ATOM 2537 O O . GLN A 1 317 ? 8.109 23.969 32.562 1 50.91 317 GLN A O 1
ATOM 2542 N N . SER A 1 318 ? 6.191 25.078 32.875 1 54.12 318 SER A N 1
ATOM 2543 C CA . SER A 1 318 ? 4.965 24.312 32.688 1 54.12 318 SER A CA 1
ATOM 2544 C C . SER A 1 318 ? 4.969 23.578 31.344 1 54.12 318 SER A C 1
ATOM 2546 O O . SER A 1 318 ? 4.637 24.156 30.312 1 54.12 318 SER A O 1
ATOM 2548 N N . THR A 1 319 ? 5.824 22.547 31.047 1 76 319 THR A N 1
ATOM 2549 C CA . THR A 1 319 ? 5.57 21.875 29.781 1 76 319 THR A CA 1
ATOM 2550 C C . THR A 1 319 ? 4.543 20.75 29.953 1 76 319 THR A C 1
ATOM 2552 O O . THR A 1 319 ? 4.707 19.891 30.812 1 76 319 THR A O 1
ATOM 2555 N N . LEU A 1 320 ? 3.27 20.891 29.453 1 88.75 320 LEU A N 1
ATOM 2556 C CA . LEU A 1 320 ? 2.135 19.984 29.594 1 88.75 320 LEU A CA 1
ATOM 2557 C C . LEU A 1 320 ? 2.311 18.75 28.719 1 88.75 320 LEU A C 1
ATOM 2559 O O . LEU A 1 320 ? 2.65 18.859 27.531 1 88.75 320 LEU A O 1
ATOM 2563 N N . ILE A 1 321 ? 2.227 17.594 29.406 1 93.12 321 ILE A N 1
ATOM 2564 C CA . ILE A 1 321 ? 2.27 16.328 28.688 1 93.12 321 ILE A CA 1
ATOM 2565 C C . ILE A 1 321 ? 0.85 15.852 28.375 1 93.12 321 ILE A C 1
ATOM 2567 O O . ILE A 1 321 ? -0.014 15.852 29.266 1 93.12 321 ILE A O 1
ATOM 2571 N N . GLN A 1 322 ? 0.631 15.539 27.109 1 95.75 322 GLN A N 1
ATOM 2572 C CA . GLN A 1 322 ? -0.626 14.938 26.688 1 95.75 322 GLN A CA 1
ATOM 2573 C C . GLN A 1 322 ? -0.385 13.617 25.953 1 95.75 322 GLN A C 1
ATOM 2575 O O . GLN A 1 322 ? 0.658 13.43 25.328 1 95.75 322 GLN A O 1
ATOM 2580 N N . GLU A 1 323 ? -1.33 12.688 26.094 1 96.75 323 GLU A N 1
ATOM 2581 C CA . GLU A 1 323 ? -1.201 11.398 25.422 1 96.75 323 GLU A CA 1
ATOM 2582 C C . GLU A 1 323 ? -2.436 11.094 24.578 1 96.75 323 GLU A C 1
ATOM 2584 O O . GLU A 1 323 ? -3.555 11.453 24.953 1 96.75 323 GLU A O 1
ATOM 2589 N N . GLY A 1 324 ? -2.174 10.594 23.359 1 96.75 324 GLY A N 1
ATOM 2590 C CA . GLY A 1 324 ? -3.23 10.031 22.531 1 96.75 324 GLY A CA 1
ATOM 2591 C C . GLY A 1 324 ? -3.125 8.523 22.375 1 96.75 324 GLY A C 1
ATOM 2592 O O . GLY A 1 324 ? -2.023 7.984 22.281 1 96.75 324 GLY A O 1
ATOM 2593 N N . ALA A 1 325 ? -4.273 7.793 22.453 1 95.5 325 ALA A N 1
ATOM 2594 C CA . ALA A 1 325 ? -4.309 6.344 22.281 1 95.5 325 ALA A CA 1
ATOM 2595 C C . ALA A 1 325 ? -5.324 5.949 21.203 1 95.5 325 ALA A C 1
ATOM 2597 O O . ALA A 1 325 ? -6.398 6.551 21.109 1 95.5 325 ALA A O 1
ATOM 2598 N N . ASP A 1 326 ? -4.949 4.996 20.391 1 93.12 326 ASP A N 1
ATOM 2599 C CA . ASP A 1 326 ? -5.805 4.543 19.297 1 93.12 326 ASP A CA 1
ATOM 2600 C C . ASP A 1 326 ? -5.488 3.098 18.922 1 93.12 326 ASP A C 1
ATOM 2602 O O . ASP A 1 326 ? -4.453 2.559 19.312 1 93.12 326 ASP A O 1
ATOM 2606 N N . ASN A 1 327 ? -6.438 2.469 18.266 1 89.44 327 ASN A N 1
ATOM 2607 C CA . ASN A 1 327 ? -6.262 1.091 17.812 1 89.44 327 ASN A CA 1
ATOM 2608 C C . ASN A 1 327 ? -5.379 1.016 16.562 1 89.44 327 ASN A C 1
ATOM 2610 O O . ASN A 1 327 ? -5.449 1.884 15.695 1 89.44 327 ASN A O 1
ATOM 2614 N N . VAL A 1 328 ? -4.508 0.05 16.531 1 85.19 328 VAL A N 1
ATOM 2615 C CA . VAL A 1 328 ? -3.682 -0.231 15.359 1 85.19 328 VAL A CA 1
ATOM 2616 C C . VAL A 1 328 ? -4.051 -1.598 14.781 1 85.19 328 VAL A C 1
ATOM 2618 O O . VAL A 1 328 ? -3.9 -2.621 15.453 1 85.19 328 VAL A O 1
ATOM 2621 N N . ASP A 1 329 ? -4.535 -1.62 13.578 1 75.81 329 ASP A N 1
ATOM 2622 C CA . ASP A 1 329 ? -4.914 -2.854 12.891 1 75.81 329 ASP A CA 1
ATOM 2623 C C . ASP A 1 329 ? -4.047 -3.086 11.656 1 75.81 329 ASP A C 1
ATOM 2625 O O . ASP A 1 329 ? -4.074 -2.291 10.719 1 75.81 329 ASP A O 1
ATOM 2629 N N . ILE A 1 330 ? -3.229 -4.078 11.695 1 71.69 330 ILE A N 1
ATOM 2630 C CA . ILE A 1 330 ? -2.4 -4.398 10.539 1 71.69 330 ILE A CA 1
ATOM 2631 C C . ILE A 1 330 ? -2.658 -5.836 10.094 1 71.69 330 ILE A C 1
ATOM 2633 O O . ILE A 1 330 ? -2.549 -6.766 10.898 1 71.69 330 ILE A O 1
ATOM 2637 N N . ASN A 1 331 ? -3.115 -6.031 8.891 1 60.62 331 ASN A N 1
ATOM 2638 C CA . ASN A 1 331 ? -3.281 -7.355 8.305 1 60.62 331 ASN A CA 1
ATOM 2639 C C . ASN A 1 331 ? -1.975 -7.879 7.711 1 60.62 331 ASN A C 1
ATOM 2641 O O . ASN A 1 331 ? -1.539 -7.422 6.652 1 60.62 331 ASN A O 1
ATOM 2645 N N . ALA A 1 332 ? -1.234 -8.578 8.602 1 57.84 332 ALA A N 1
ATOM 2646 C CA . ALA A 1 332 ? 0.026 -9.125 8.102 1 57.84 332 ALA A CA 1
ATOM 2647 C C . ALA A 1 332 ? -0.221 -10.234 7.09 1 57.84 332 ALA A C 1
ATOM 2649 O O . ALA A 1 332 ? -1.164 -11.016 7.234 1 57.84 332 ALA A O 1
ATOM 2650 N N . GLU A 1 333 ? 0.272 -10.156 5.91 1 59.41 333 GLU A N 1
ATOM 2651 C CA . GLU A 1 333 ? 0.185 -11.219 4.91 1 59.41 333 GLU A CA 1
ATOM 2652 C C . GLU A 1 333 ? 1.06 -12.414 5.293 1 59.41 333 GLU A C 1
ATOM 2654 O O . GLU A 1 333 ? 2.234 -12.469 4.926 1 59.41 333 GLU A O 1
ATOM 2659 N N . THR A 1 334 ? 0.562 -13.227 6.23 1 63.31 334 THR A N 1
ATOM 2660 C CA . THR A 1 334 ? 1.266 -14.461 6.566 1 63.31 334 THR A CA 1
ATOM 2661 C C . THR A 1 334 ? 0.781 -15.617 5.699 1 63.31 334 THR A C 1
ATOM 2663 O O . THR A 1 334 ? -0.275 -15.531 5.066 1 63.31 334 THR A O 1
ATOM 2666 N N . VAL A 1 335 ? 1.599 -16.672 5.617 1 65.81 335 VAL A N 1
ATOM 2667 C CA . VAL A 1 335 ? 1.306 -17.859 4.801 1 65.81 335 VAL A CA 1
ATOM 2668 C C . VAL A 1 335 ? -0.011 -18.484 5.254 1 65.81 335 VAL A C 1
ATOM 2670 O O . VAL A 1 335 ? -0.765 -19.016 4.434 1 65.81 335 VAL A O 1
ATOM 2673 N N . ASP A 1 336 ? -0.369 -18.297 6.602 1 66.69 336 ASP A N 1
ATOM 2674 C CA . ASP A 1 336 ? -1.555 -18.953 7.137 1 66.69 336 ASP A CA 1
ATOM 2675 C C . ASP A 1 336 ? -2.664 -17.953 7.43 1 66.69 336 ASP A C 1
ATOM 2677 O O . ASP A 1 336 ? -3.768 -18.328 7.824 1 66.69 336 ASP A O 1
ATOM 2681 N N . GLY A 1 337 ? -2.461 -16.578 7.07 1 60.62 337 GLY A N 1
ATOM 2682 C CA . GLY A 1 337 ? -3.451 -15.531 7.289 1 60.62 337 GLY A CA 1
ATOM 2683 C C . GLY A 1 337 ? -3.709 -15.258 8.758 1 60.62 337 GLY A C 1
ATOM 2684 O O . GLY A 1 337 ? -4.609 -14.484 9.102 1 60.62 337 GLY A O 1
ATOM 2685 N N . LYS A 1 338 ? -2.877 -16.031 9.625 1 63.28 338 LYS A N 1
ATOM 2686 C CA . LYS A 1 338 ? -3.051 -15.836 11.062 1 63.28 338 LYS A CA 1
ATOM 2687 C C . LYS A 1 338 ? -2.223 -14.656 11.562 1 63.28 338 LYS A C 1
ATOM 2689 O O . LYS A 1 338 ? -1.497 -14.023 10.789 1 63.28 338 LYS A O 1
ATOM 2694 N N . ASP A 1 339 ? -2.484 -14.219 12.641 1 57 339 ASP A N 1
ATOM 2695 C CA . ASP A 1 339 ? -1.689 -13.273 13.414 1 57 339 ASP A CA 1
ATOM 2696 C C . ASP A 1 339 ? -1.84 -11.859 12.867 1 57 339 ASP A C 1
ATOM 2698 O O . ASP A 1 339 ? -0.846 -11.156 12.664 1 57 339 ASP A O 1
ATOM 2702 N N . THR A 1 340 ? -3.186 -11.5 12.523 1 64.75 340 THR A N 1
ATOM 2703 C CA . THR A 1 340 ? -3.42 -10.086 12.281 1 64.75 340 THR A CA 1
ATOM 2704 C C . THR A 1 340 ? -3.102 -9.258 13.523 1 64.75 340 THR A C 1
ATOM 2706 O O . THR A 1 340 ? -3.33 -9.711 14.648 1 64.75 340 THR A O 1
ATOM 2709 N N . PHE A 1 341 ? -2.252 -8.266 13.328 1 71.56 341 PHE A N 1
ATOM 2710 C CA . PHE A 1 341 ? -1.826 -7.414 14.438 1 71.56 341 PHE A CA 1
ATOM 2711 C C . PHE A 1 341 ? -2.92 -6.418 14.805 1 71.56 341 PHE A C 1
ATOM 2713 O O . PHE A 1 341 ? -3.289 -5.562 13.992 1 71.56 341 PHE A O 1
ATOM 2720 N N . HIS A 1 342 ? -3.633 -6.707 15.984 1 77.62 342 HIS A N 1
ATOM 2721 C CA . HIS A 1 342 ? -4.633 -5.82 16.578 1 77.62 342 HIS A CA 1
ATOM 2722 C C . HIS A 1 342 ? -4.238 -5.406 17.984 1 77.62 342 HIS A C 1
ATOM 2724 O O . HIS A 1 342 ? -4.406 -6.176 18.938 1 77.62 342 HIS A O 1
ATOM 2730 N N . SER A 1 343 ? -3.738 -4.191 18.125 1 85.81 343 SER A N 1
ATOM 2731 C CA . SER A 1 343 ? -3.215 -3.74 19.406 1 85.81 343 SER A CA 1
ATOM 2732 C C . SER A 1 343 ? -3.525 -2.266 19.641 1 85.81 343 SER A C 1
ATOM 2734 O O . SER A 1 343 ? -4.117 -1.605 18.781 1 85.81 343 SER A O 1
ATOM 2736 N N . MET A 1 344 ? -3.273 -1.8 20.891 1 91.38 344 MET A N 1
ATOM 2737 C CA . MET A 1 344 ? -3.48 -0.405 21.281 1 91.38 344 MET A CA 1
ATOM 2738 C C . MET A 1 344 ? -2.174 0.376 21.219 1 91.38 344 MET A C 1
ATOM 2740 O O . MET A 1 344 ? -1.205 0.03 21.891 1 91.38 344 MET A O 1
ATOM 2744 N N . ALA A 1 345 ? -2.148 1.376 20.344 1 91.44 345 ALA A N 1
ATOM 2745 C CA . ALA A 1 345 ? -0.976 2.238 20.234 1 91.44 345 ALA A CA 1
ATOM 2746 C C . ALA A 1 345 ? -1.155 3.525 21.031 1 91.44 345 ALA A C 1
ATOM 2748 O O . ALA A 1 345 ? -2.281 3.99 21.219 1 91.44 345 ALA A O 1
ATOM 2749 N N . ARG A 1 346 ? -0.022 4.031 21.484 1 93.06 346 ARG A N 1
ATOM 2750 C CA . ARG A 1 346 ? 0.004 5.262 22.266 1 93.06 346 ARG A CA 1
ATOM 2751 C C . ARG A 1 346 ? 1.048 6.234 21.734 1 93.06 346 ARG A C 1
ATOM 2753 O O . ARG A 1 346 ? 2.113 5.816 21.266 1 93.06 346 ARG A O 1
ATOM 2760 N N . ALA A 1 347 ? 0.739 7.516 21.719 1 94.44 347 ALA A N 1
ATOM 2761 C CA . ALA A 1 347 ? 1.664 8.594 21.375 1 94.44 347 ALA A CA 1
ATOM 2762 C C . ALA A 1 347 ? 1.663 9.68 22.453 1 94.44 347 ALA A C 1
ATOM 2764 O O . ALA A 1 347 ? 0.604 10.07 22.938 1 94.44 347 ALA A O 1
ATOM 2765 N N . VAL A 1 348 ? 2.803 10.094 22.859 1 94.94 348 VAL A N 1
ATOM 2766 C CA . VAL A 1 348 ? 2.955 11.117 23.875 1 94.94 348 VAL A CA 1
ATOM 2767 C C . VAL A 1 348 ? 3.447 12.422 23.25 1 94.94 348 VAL A C 1
ATOM 2769 O O . VAL A 1 348 ? 4.332 12.398 22.391 1 94.94 348 VAL A O 1
ATOM 2772 N N . PHE A 1 349 ? 2.777 13.555 23.656 1 94.12 349 PHE A N 1
ATOM 2773 C CA . PHE A 1 349 ? 3.107 14.867 23.125 1 94.12 349 PHE A CA 1
ATOM 2774 C C . PHE A 1 349 ? 3.535 15.812 24.25 1 94.12 349 PHE A C 1
ATOM 2776 O O . PHE A 1 349 ? 2.881 15.883 25.281 1 94.12 349 PHE A O 1
ATOM 2783 N N . GLN A 1 350 ? 4.637 16.5 24.047 1 91.88 350 GLN A N 1
ATOM 2784 C CA . GLN A 1 350 ? 5.082 17.516 25 1 91.88 350 GLN A CA 1
ATOM 2785 C C . GLN A 1 350 ? 5.605 18.766 24.281 1 91.88 350 GLN A C 1
ATOM 2787 O O . GLN A 1 350 ? 6.309 18.656 23.266 1 91.88 350 GLN A O 1
ATOM 2792 N N . VAL A 1 351 ? 5.234 19.891 24.719 1 87.94 351 VAL A N 1
ATOM 2793 C CA . VAL A 1 351 ? 5.637 21.141 24.109 1 87.94 351 VAL A CA 1
ATOM 2794 C C . VAL A 1 351 ? 7.105 21.422 24.422 1 87.94 351 VAL A C 1
ATOM 2796 O O . VAL A 1 351 ? 7.559 21.203 25.547 1 87.94 351 VAL A O 1
ATOM 2799 N N . ARG A 1 352 ? 7.828 21.797 23.328 1 79.25 352 ARG A N 1
ATOM 2800 C CA . ARG A 1 352 ? 9.227 22.188 23.469 1 79.25 352 ARG A CA 1
ATOM 2801 C C . ARG A 1 352 ? 9.523 23.453 22.672 1 79.25 352 ARG A C 1
ATOM 2803 O O . ARG A 1 352 ? 8.82 23.766 21.719 1 79.25 352 ARG A O 1
ATOM 2810 N N . SER A 1 353 ? 10.469 24.078 23.234 1 70.81 353 SER A N 1
ATOM 2811 C CA . SER A 1 353 ? 10.969 25.219 22.469 1 70.81 353 SER A CA 1
ATOM 2812 C C . SER A 1 353 ? 12.047 24.797 21.484 1 70.81 353 SER A C 1
ATOM 2814 O O . SER A 1 353 ? 12.695 23.766 21.672 1 70.81 353 SER A O 1
ATOM 2816 N N . SER A 1 354 ? 12.141 25.406 20.328 1 62.94 354 SER A N 1
ATOM 2817 C CA . SER A 1 354 ? 13.086 25.078 19.266 1 62.94 354 SER A CA 1
ATOM 2818 C C . SER A 1 354 ? 14.5 24.938 19.812 1 62.94 354 SER A C 1
ATOM 2820 O O . SER A 1 354 ? 15.305 24.172 19.281 1 62.94 354 SER A O 1
ATOM 2822 N N . SER A 1 355 ? 14.773 25.562 20.781 1 60.09 355 SER A N 1
ATOM 2823 C CA . SER A 1 355 ? 16.125 25.562 21.328 1 60.09 355 SER A CA 1
ATOM 2824 C C . SER A 1 355 ? 16.359 24.344 22.219 1 60.09 355 SER A C 1
ATOM 2826 O O . SER A 1 355 ? 17.5 23.969 22.5 1 60.09 355 SER A O 1
ATOM 2828 N N . ASP A 1 356 ? 15.312 23.625 22.469 1 64.31 356 ASP A N 1
ATOM 2829 C CA . ASP A 1 356 ? 15.414 22.594 23.5 1 64.31 356 ASP A CA 1
ATOM 2830 C C . ASP A 1 356 ? 15.125 21.203 22.922 1 64.31 356 ASP A C 1
ATOM 2832 O O . ASP A 1 356 ? 14.672 20.312 23.641 1 64.31 356 ASP A O 1
ATOM 2836 N N . VAL A 1 357 ? 15.43 21.031 21.672 1 63.38 357 VAL A N 1
ATOM 2837 C CA . VAL A 1 357 ? 15.117 19.719 21.125 1 63.38 357 VAL A CA 1
ATOM 2838 C C . VAL A 1 357 ? 16.094 18.688 21.672 1 63.38 357 VAL A C 1
ATOM 2840 O O . VAL A 1 357 ? 17.312 18.875 21.609 1 63.38 357 VAL A O 1
ATOM 2843 N N . PRO A 1 358 ? 15.469 17.594 22.266 1 64.19 358 PRO A N 1
ATOM 2844 C CA . PRO A 1 358 ? 16.344 16.562 22.844 1 64.19 358 PRO A CA 1
ATOM 2845 C C . PRO A 1 358 ? 17.188 15.852 21.781 1 64.19 358 PRO A C 1
ATOM 2847 O O . PRO A 1 358 ? 16.688 15.57 20.688 1 64.19 358 PRO A O 1
ATOM 2850 N N . ARG A 1 359 ? 18.516 15.828 22 1 67.88 359 ARG A N 1
ATOM 2851 C CA . ARG A 1 359 ? 19.406 15.07 21.141 1 67.88 359 ARG A CA 1
ATOM 2852 C C . ARG A 1 359 ? 19.594 13.648 21.672 1 67.88 359 ARG A C 1
ATOM 2854 O O . ARG A 1 359 ? 19.641 13.43 22.875 1 67.88 359 ARG A O 1
ATOM 2861 N N . THR A 1 360 ? 19.422 12.758 20.703 1 68.75 360 THR A N 1
ATOM 2862 C CA . THR A 1 360 ? 19.594 11.359 21.094 1 68.75 360 THR A CA 1
ATOM 2863 C C . THR A 1 360 ? 20.922 11.156 21.828 1 68.75 360 THR A C 1
ATOM 2865 O O . THR A 1 360 ? 21.969 11.648 21.391 1 68.75 360 THR A O 1
ATOM 2868 N N . PRO A 1 361 ? 20.812 10.625 23.062 1 65.75 361 PRO A N 1
ATOM 2869 C CA . PRO A 1 361 ? 22.062 10.367 23.781 1 65.75 361 PRO A CA 1
ATOM 2870 C C . PRO A 1 361 ? 22.938 9.312 23.109 1 65.75 361 PRO A C 1
ATOM 2872 O O . PRO A 1 361 ? 22.469 8.594 22.219 1 65.75 361 PRO A O 1
ATOM 2875 N N . GLY A 1 362 ? 24.172 9.367 23.453 1 76 362 GLY A N 1
ATOM 2876 C CA . GLY A 1 362 ? 25.062 8.281 23.047 1 76 362 GLY A CA 1
ATOM 2877 C C . GLY A 1 362 ? 24.641 6.938 23.625 1 76 362 GLY A C 1
ATOM 2878 O O . GLY A 1 362 ? 24.5 6.793 24.828 1 76 362 GLY A O 1
ATOM 2879 N N . ILE A 1 363 ? 24.141 6 22.766 1 88.06 363 ILE A N 1
ATOM 2880 C CA . ILE A 1 363 ? 23.641 4.688 23.156 1 88.06 363 ILE A CA 1
ATOM 2881 C C . ILE A 1 363 ? 24.781 3.684 23.188 1 88.06 363 ILE A C 1
ATOM 2883 O O . ILE A 1 363 ? 25.625 3.66 22.281 1 88.06 363 ILE A O 1
ATOM 2887 N N . LYS A 1 364 ? 24.797 2.979 24.25 1 87.88 364 LYS A N 1
ATOM 2888 C CA . LYS A 1 364 ? 25.828 1.943 24.344 1 87.88 364 LYS A CA 1
ATOM 2889 C C . LYS A 1 364 ? 25.641 0.872 23.281 1 87.88 364 LYS A C 1
ATOM 2891 O O . LYS A 1 364 ? 24.516 0.418 23.047 1 87.88 364 LYS A O 1
ATOM 2896 N N . ARG A 1 365 ? 26.719 0.464 22.625 1 90.88 365 ARG A N 1
ATOM 2897 C CA . ARG A 1 365 ? 26.688 -0.551 21.578 1 90.88 365 ARG A CA 1
ATOM 2898 C C . ARG A 1 365 ? 26.719 -1.954 22.172 1 90.88 365 ARG A C 1
ATOM 2900 O O . ARG A 1 365 ? 27.688 -2.334 22.828 1 90.88 365 ARG A O 1
ATOM 2907 N N . LEU A 1 366 ? 25.656 -2.736 21.859 1 86.44 366 LEU A N 1
ATOM 2908 C CA . LEU A 1 366 ? 25.562 -4.09 22.391 1 86.44 366 LEU A CA 1
ATOM 2909 C C . LEU A 1 366 ? 26.031 -5.113 21.359 1 86.44 366 LEU A C 1
ATOM 2911 O O . LEU A 1 366 ? 25.969 -4.859 20.156 1 86.44 366 LEU A O 1
ATOM 2915 N N . GLY A 1 367 ? 26.531 -6.164 21.734 1 76.75 367 GLY A N 1
ATOM 2916 C CA . GLY A 1 367 ? 26.969 -7.23 20.844 1 76.75 367 GLY A CA 1
ATOM 2917 C C . GLY A 1 367 ? 25.812 -8.062 20.312 1 76.75 367 GLY A C 1
ATOM 2918 O O . GLY A 1 367 ? 25.938 -8.664 19.234 1 76.75 367 GLY A O 1
ATOM 2919 N N . GLU A 1 368 ? 24.703 -8.078 21 1 73.56 368 GLU A N 1
ATOM 2920 C CA . GLU A 1 368 ? 23.578 -8.922 20.641 1 73.56 368 GLU A CA 1
ATOM 2921 C C . GLU A 1 368 ? 22.719 -8.266 19.562 1 73.56 368 GLU A C 1
ATOM 2923 O O . GLU A 1 368 ? 22.547 -7.043 19.547 1 73.56 368 GLU A O 1
ATOM 2928 N N . ARG A 1 369 ? 22.109 -9.148 18.656 1 72.38 369 ARG A N 1
ATOM 2929 C CA . ARG A 1 369 ? 21.312 -8.633 17.547 1 72.38 369 ARG A CA 1
ATOM 2930 C C . ARG A 1 369 ? 19.812 -8.836 17.797 1 72.38 369 ARG A C 1
ATOM 2932 O O . ARG A 1 369 ? 18.984 -8.305 17.062 1 72.38 369 ARG A O 1
ATOM 2939 N N . THR A 1 370 ? 19.516 -9.57 18.75 1 72.38 370 THR A N 1
ATOM 2940 C CA . THR A 1 370 ? 18.109 -9.836 19.047 1 72.38 370 THR A CA 1
ATOM 2941 C C . THR A 1 370 ? 17.75 -9.352 20.453 1 72.38 370 THR A C 1
ATOM 2943 O O . THR A 1 370 ? 18.562 -9.461 21.375 1 72.38 370 THR A O 1
ATOM 2946 N N . VAL A 1 371 ? 16.609 -8.586 20.438 1 72.12 371 VAL A N 1
ATOM 2947 C CA . VAL A 1 371 ? 16.109 -8.094 21.719 1 72.12 371 VAL A CA 1
ATOM 2948 C C . VAL A 1 371 ? 15.742 -9.273 22.609 1 72.12 371 VAL A C 1
ATOM 2950 O O . VAL A 1 371 ? 15.109 -10.227 22.156 1 72.12 371 VAL A O 1
ATOM 2953 N N . GLN A 1 372 ? 16.281 -9.383 23.719 1 64.31 372 GLN A N 1
ATOM 2954 C CA . GLN A 1 372 ? 15.922 -10.438 24.656 1 64.31 372 GLN A CA 1
ATOM 2955 C C . GLN A 1 372 ? 14.617 -10.125 25.375 1 64.31 372 GLN A C 1
ATOM 2957 O O . GLN A 1 372 ? 14.391 -8.992 25.797 1 64.31 372 GLN A O 1
ATOM 2962 N N . VAL A 1 373 ? 13.648 -10.953 25.125 1 65.38 373 VAL A N 1
ATOM 2963 C CA . VAL A 1 373 ? 12.367 -10.766 25.797 1 65.38 373 VAL A CA 1
ATOM 2964 C C . VAL A 1 373 ? 12.547 -10.938 27.312 1 65.38 373 VAL A C 1
ATOM 2966 O O . VAL A 1 373 ? 12.617 -12.062 27.812 1 65.38 373 VAL A O 1
ATOM 2969 N N . SER A 1 374 ? 12.992 -9.852 27.969 1 64.06 374 SER A N 1
ATOM 2970 C CA . SER A 1 374 ? 13.062 -9.867 29.422 1 64.06 374 SER A CA 1
ATOM 2971 C C . SER A 1 374 ? 11.68 -9.789 30.047 1 64.06 374 SER A C 1
ATOM 2973 O O . SER A 1 374 ? 10.695 -9.523 29.359 1 64.06 374 SER A O 1
ATOM 2975 N N . GLU A 1 375 ? 11.531 -10.25 31.25 1 66.12 375 GLU A N 1
ATOM 2976 C CA . GLU A 1 375 ? 10.289 -10.156 32 1 66.12 375 GLU A CA 1
ATOM 2977 C C . GLU A 1 375 ? 9.781 -8.719 32.031 1 66.12 375 GLU A C 1
ATOM 2979 O O . GLU A 1 375 ? 8.57 -8.477 31.953 1 66.12 375 GLU A O 1
ATOM 2984 N N . THR A 1 376 ? 10.797 -7.855 32.031 1 69.69 376 THR A N 1
ATOM 2985 C CA . THR A 1 376 ? 10.43 -6.441 32.094 1 69.69 376 THR A CA 1
ATOM 2986 C C . THR A 1 376 ? 9.742 -6.02 30.797 1 69.69 376 THR A C 1
ATOM 2988 O O . THR A 1 376 ? 8.766 -5.277 30.812 1 69.69 376 THR A O 1
ATOM 2991 N N . VAL A 1 377 ? 10.312 -6.527 29.781 1 71.56 377 VAL A N 1
ATOM 2992 C CA . VAL A 1 377 ? 9.75 -6.176 28.484 1 71.56 377 VAL A CA 1
ATOM 2993 C C . VAL A 1 377 ? 8.359 -6.793 28.328 1 71.56 377 VAL A C 1
ATOM 2995 O O . VAL A 1 377 ? 7.441 -6.148 27.828 1 71.56 377 VAL A O 1
ATOM 2998 N N . SER A 1 378 ? 8.234 -7.953 28.766 1 72.69 378 SER A N 1
ATOM 2999 C CA . SER A 1 378 ? 6.957 -8.648 28.688 1 72.69 378 SER A CA 1
ATOM 3000 C C . SER A 1 378 ? 5.895 -7.961 29.531 1 72.69 378 SER A C 1
ATOM 3002 O O . SER A 1 378 ? 4.727 -7.887 29.141 1 72.69 378 SER A O 1
ATOM 3004 N N . GLU A 1 379 ? 6.336 -7.418 30.625 1 73.06 379 GLU A N 1
ATOM 3005 C CA . GLU A 1 379 ? 5.402 -6.758 31.531 1 73.06 379 GLU A CA 1
ATOM 3006 C C . GLU A 1 379 ? 4.906 -5.438 30.938 1 73.06 379 GLU A C 1
ATOM 3008 O O . GLU A 1 379 ? 3.758 -5.051 31.156 1 73.06 379 GLU A O 1
ATOM 3013 N N . ILE A 1 380 ? 5.73 -4.898 30.234 1 73.5 380 ILE A N 1
ATOM 3014 C CA . ILE A 1 380 ? 5.383 -3.559 29.766 1 73.5 380 ILE A CA 1
ATOM 3015 C C . ILE A 1 380 ? 4.426 -3.658 28.594 1 73.5 380 ILE A C 1
ATOM 3017 O O . ILE A 1 380 ? 3.594 -2.771 28.375 1 73.5 380 ILE A O 1
ATOM 3021 N N . ILE A 1 381 ? 4.508 -4.746 27.891 1 77.5 381 ILE A N 1
ATOM 3022 C CA . ILE A 1 381 ? 3.637 -4.848 26.719 1 77.5 381 ILE A CA 1
ATOM 3023 C C . ILE A 1 381 ? 2.361 -5.602 27.094 1 77.5 381 ILE A C 1
ATOM 3025 O O . ILE A 1 381 ? 1.364 -5.539 26.375 1 77.5 381 ILE A O 1
ATOM 3029 N N . SER A 1 382 ? 2.385 -6.234 28.188 1 81.75 382 SER A N 1
ATOM 3030 C CA . SER A 1 382 ? 1.253 -7.074 28.562 1 81.75 382 SER A CA 1
ATOM 3031 C C . SER A 1 382 ? 0.118 -6.246 29.156 1 81.75 382 SER A C 1
ATOM 3033 O O . SER A 1 382 ? 0.354 -5.18 29.734 1 81.75 382 SER A O 1
ATOM 3035 N N . CYS A 1 383 ? -1.032 -6.707 28.984 1 88.38 383 CYS A N 1
ATOM 3036 C CA . CYS A 1 383 ? -2.238 -6.086 29.516 1 88.38 383 CYS A CA 1
ATOM 3037 C C . CYS A 1 383 ? -2.416 -6.418 31 1 88.38 383 CYS A C 1
ATOM 3039 O O . CYS A 1 383 ? -2.234 -7.57 31.406 1 88.38 383 CYS A O 1
ATOM 3041 N N . LEU A 1 384 ? -2.639 -5.445 31.859 1 88.56 384 LEU A N 1
ATOM 3042 C CA . LEU A 1 384 ? -2.906 -5.633 33.281 1 88.56 384 LEU A CA 1
ATOM 3043 C C . LEU A 1 384 ? -4.289 -6.238 33.5 1 88.56 384 LEU A C 1
ATOM 3045 O O . LEU A 1 384 ? -5.199 -6.023 32.688 1 88.56 384 LEU A O 1
ATOM 3049 N N . PRO A 1 385 ? -4.379 -7.008 34.5 1 88.25 385 PRO A N 1
ATOM 3050 C CA . PRO A 1 385 ? -5.711 -7.535 34.812 1 88.25 385 PRO A CA 1
ATOM 3051 C C . PRO A 1 385 ? -6.676 -6.457 35.281 1 88.25 385 PRO A C 1
ATOM 3053 O O . PRO A 1 385 ? -6.277 -5.547 36.031 1 88.25 385 PRO A O 1
ATOM 3056 N N . PHE A 1 386 ? -7.859 -6.484 34.812 1 90.88 386 PHE A N 1
ATOM 3057 C CA . PHE A 1 386 ? -8.906 -5.547 35.219 1 90.88 386 PHE A CA 1
ATOM 3058 C C . PHE A 1 386 ? -10.195 -6.285 35.562 1 90.88 386 PHE A C 1
ATOM 3060 O O . PHE A 1 386 ? -10.656 -7.133 34.812 1 90.88 386 PHE A O 1
ATOM 3067 N N . ASN A 1 387 ? -10.641 -6.035 36.812 1 84.81 387 ASN A N 1
ATOM 3068 C CA . ASN A 1 387 ? -11.914 -6.602 37.219 1 84.81 387 ASN A CA 1
ATOM 3069 C C . ASN A 1 387 ? -13.086 -5.742 36.781 1 84.81 387 ASN A C 1
ATOM 3071 O O . ASN A 1 387 ? -13.305 -4.652 37.312 1 84.81 387 ASN A O 1
ATOM 3075 N N . LYS A 1 388 ? -13.781 -6.262 35.875 1 86 388 LYS A N 1
ATOM 3076 C CA . LYS A 1 388 ? -14.945 -5.527 35.375 1 86 388 LYS A CA 1
ATOM 3077 C C . LYS A 1 388 ? -15.984 -5.332 36.469 1 86 388 LYS A C 1
ATOM 3079 O O . LYS A 1 388 ? -16.328 -6.281 37.188 1 86 388 LYS A O 1
ATOM 3084 N N . PRO A 1 389 ? -16.328 -4.105 36.594 1 84.31 389 PRO A N 1
ATOM 3085 C CA . PRO A 1 389 ? -17.344 -3.889 37.656 1 84.31 389 PRO A CA 1
ATOM 3086 C C . PRO A 1 389 ? -18.656 -4.586 37.344 1 84.31 389 PRO A C 1
ATOM 3088 O O . PRO A 1 389 ? -19.031 -4.738 36.156 1 84.31 389 PRO A O 1
ATOM 3091 N N . LYS A 1 390 ? -19.344 -5.02 38.312 1 79.19 390 LYS A N 1
ATOM 3092 C CA . LYS A 1 390 ? -20.609 -5.73 38.188 1 79.19 390 LYS A CA 1
ATOM 3093 C C . LYS A 1 390 ? -21.703 -4.82 37.625 1 79.19 390 LYS A C 1
ATOM 3095 O O . LYS A 1 390 ? -22.5 -5.25 36.781 1 79.19 390 LYS A O 1
ATOM 3100 N N . GLU A 1 391 ? -21.641 -3.496 38.125 1 82.56 391 GLU A N 1
ATOM 3101 C CA . GLU A 1 391 ? -22.609 -2.52 37.625 1 82.56 391 GLU A CA 1
ATOM 3102 C C . GLU A 1 391 ? -21.906 -1.38 36.875 1 82.56 391 GLU A C 1
ATOM 3104 O O . GLU A 1 391 ? -20.844 -0.923 37.312 1 82.56 391 GLU A O 1
ATOM 3109 N N . ARG A 1 392 ? -22.578 -0.909 35.938 1 85.25 392 ARG A N 1
ATOM 3110 C CA . ARG A 1 392 ? -22.047 0.232 35.188 1 85.25 392 ARG A CA 1
ATOM 3111 C C . ARG A 1 392 ? -22.297 1.536 35.938 1 85.25 392 ARG A C 1
ATOM 3113 O O . ARG A 1 392 ? -23.453 1.909 36.188 1 85.25 392 ARG A O 1
ATOM 3120 N N . LYS A 1 393 ? -21.266 2.172 36.156 1 88.88 393 LYS A N 1
ATOM 3121 C CA . LYS A 1 393 ? -21.406 3.439 36.875 1 88.88 393 LYS A CA 1
ATOM 3122 C C . LYS A 1 393 ? -21.828 4.559 35.906 1 88.88 393 LYS A C 1
ATOM 3124 O O . LYS A 1 393 ? -21.469 4.543 34.719 1 88.88 393 LYS A O 1
ATOM 3129 N N . GLU A 1 394 ? -22.594 5.48 36.438 1 89.69 394 GLU A N 1
ATOM 3130 C CA . GLU A 1 394 ? -23.078 6.621 35.656 1 89.69 394 GLU A CA 1
ATOM 3131 C C . GLU A 1 394 ? -22.25 7.875 35.938 1 89.69 394 GLU A C 1
ATOM 3133 O O . GLU A 1 394 ? -21.516 7.93 36.938 1 89.69 394 GLU A O 1
ATOM 3138 N N . PRO A 1 395 ? -22.312 8.891 35.062 1 91.44 395 PRO A N 1
ATOM 3139 C CA . PRO A 1 395 ? -21.562 10.141 35.25 1 91.44 395 PRO A CA 1
ATOM 3140 C C . PRO A 1 395 ? -22.109 10.953 36.438 1 91.44 395 PRO A C 1
ATOM 3142 O O . PRO A 1 395 ? -23.25 10.75 36.844 1 91.44 395 PRO A O 1
ATOM 3145 N N . ALA A 1 396 ? -21.203 11.797 36.844 1 86.25 396 ALA A N 1
ATOM 3146 C CA . ALA A 1 396 ? -21.625 12.727 37.875 1 86.25 396 ALA A CA 1
ATOM 3147 C C . ALA A 1 396 ? -22.672 13.703 37.344 1 86.25 396 ALA A C 1
ATOM 3149 O O . ALA A 1 396 ? -22.641 14.094 36.188 1 86.25 396 ALA A O 1
ATOM 3150 N N . ARG A 1 397 ? -23.562 14 38.25 1 90.31 397 ARG A N 1
ATOM 3151 C CA . ARG A 1 397 ? -24.594 14.969 37.875 1 90.31 397 ARG A CA 1
ATOM 3152 C C . ARG A 1 397 ? -24.172 16.391 38.281 1 90.31 397 ARG A C 1
ATOM 3154 O O . ARG A 1 397 ? -23.469 16.578 39.25 1 90.31 397 ARG A O 1
ATOM 3161 N N . PHE A 1 398 ? -24.484 17.359 37.438 1 89.69 398 PHE A N 1
ATOM 3162 C CA . PHE A 1 398 ? -24.047 18.734 37.625 1 89.69 398 PHE A CA 1
ATOM 3163 C C . PHE A 1 398 ? -25.234 19.656 37.906 1 89.69 398 PHE A C 1
ATOM 3165 O O . PHE A 1 398 ? -26.328 19.453 37.375 1 89.69 398 PHE A O 1
ATOM 3172 N N . SER A 1 399 ? -24.828 20.641 38.719 1 86.19 399 SER A N 1
ATOM 3173 C CA . SER A 1 399 ? -25.812 21.703 38.906 1 86.19 399 SER A CA 1
ATOM 3174 C C . SER A 1 399 ? -25.938 22.562 37.656 1 86.19 399 SER A C 1
ATOM 3176 O O . SER A 1 399 ? -24.938 22.953 37.062 1 86.19 399 SER A O 1
ATOM 3178 N N . ASN A 1 400 ? -27.078 22.859 37.125 1 85.75 400 ASN A N 1
ATOM 3179 C CA . ASN A 1 400 ? -27.359 23.688 35.969 1 85.75 400 ASN A CA 1
ATOM 3180 C C . ASN A 1 400 ? -26.734 23.109 34.688 1 85.75 400 ASN A C 1
ATOM 3182 O O . ASN A 1 400 ? -26.156 23.844 33.906 1 85.75 400 ASN A O 1
ATOM 3186 N N . ALA A 1 401 ? -26.719 21.859 34.594 1 89.69 401 ALA A N 1
ATOM 3187 C CA . ALA A 1 401 ? -26.094 21.172 33.469 1 89.69 401 ALA A CA 1
ATOM 3188 C C . ALA A 1 401 ? -26.656 21.688 32.125 1 89.69 401 ALA A C 1
ATOM 3190 O O . ALA A 1 401 ? -25.922 21.906 31.172 1 89.69 401 ALA A O 1
ATOM 3191 N N . THR A 1 402 ? -27.875 21.922 32.031 1 88.5 402 THR A N 1
ATOM 3192 C CA . THR A 1 402 ? -28.547 22.359 30.812 1 88.5 402 THR A CA 1
ATOM 3193 C C . THR A 1 402 ? -28.062 23.75 30.406 1 88.5 402 THR A C 1
ATOM 3195 O O . THR A 1 402 ? -27.812 24 29.234 1 88.5 402 THR A O 1
ATOM 3198 N N . ILE A 1 403 ? -27.859 24.547 31.344 1 85.06 403 ILE A N 1
ATOM 3199 C CA . ILE A 1 403 ? -27.406 25.906 31.078 1 85.06 403 ILE A CA 1
ATOM 3200 C C . ILE A 1 403 ? -25.969 25.891 30.578 1 85.06 403 ILE A C 1
ATOM 3202 O O . ILE A 1 403 ? -25.594 26.641 29.688 1 85.06 403 ILE A O 1
ATOM 3206 N N . GLN A 1 404 ? -25.281 25.125 31.141 1 88.31 404 GLN A N 1
ATOM 3207 C CA . GLN A 1 404 ? -23.875 25.031 30.797 1 88.31 404 GLN A CA 1
ATOM 3208 C C . GLN A 1 404 ? -23.688 24.516 29.359 1 88.31 404 GLN A C 1
ATOM 3210 O O . GLN A 1 404 ? -22.844 25.016 28.625 1 88.31 404 GLN A O 1
ATOM 3215 N N . VAL A 1 405 ? -24.438 23.578 29.047 1 88.69 405 VAL A N 1
ATOM 3216 C CA . VAL A 1 405 ? -24.297 22.938 27.75 1 88.69 405 VAL A CA 1
ATOM 3217 C C . VAL A 1 405 ? -24.875 23.828 26.656 1 88.69 405 VAL A C 1
ATOM 3219 O O . VAL A 1 405 ? -24.344 23.875 25.547 1 88.69 405 VAL A O 1
ATOM 3222 N N . PHE A 1 406 ? -25.969 24.547 26.844 1 86.25 406 PHE A N 1
ATOM 3223 C CA . PHE A 1 406 ? -26.656 25.266 25.797 1 86.25 406 PHE A CA 1
ATOM 3224 C C . PHE A 1 406 ? -26.5 26.781 25.984 1 86.25 406 PHE A C 1
ATOM 3226 O O . PHE A 1 406 ? -27.266 27.562 25.422 1 86.25 406 PHE A O 1
ATOM 3233 N N . SER A 1 407 ? -25.406 27.219 26.516 1 76 407 SER A N 1
ATOM 3234 C CA . SER A 1 407 ? -25.156 28.656 26.672 1 76 407 SER A CA 1
ATOM 3235 C C . SER A 1 407 ? -24.906 29.328 25.328 1 76 407 SER A C 1
ATOM 3237 O O . SER A 1 407 ? -24.391 28.703 24.406 1 76 407 SER A O 1
ATOM 3239 N N . PRO A 1 408 ? -25.344 30.578 25.266 1 62.31 408 PRO A N 1
ATOM 3240 C CA . PRO A 1 408 ? -25.312 31.281 23.984 1 62.31 408 PRO A CA 1
ATOM 3241 C C . PRO A 1 408 ? -23.891 31.484 23.453 1 62.31 408 PRO A C 1
ATOM 3243 O O . PRO A 1 408 ? -22.969 31.703 24.234 1 62.31 408 PRO A O 1
ATOM 3246 N N . VAL A 1 409 ? -23.641 31.141 22.203 1 59.31 409 VAL A N 1
ATOM 3247 C CA . VAL A 1 409 ? -22.375 31.109 21.453 1 59.31 409 VAL A CA 1
ATOM 3248 C C . VAL A 1 409 ? -22.016 32.531 21 1 59.31 409 VAL A C 1
ATOM 3250 O O . VAL A 1 409 ? -22.891 33.312 20.656 1 59.31 409 VAL A O 1
ATOM 3253 N N . SER A 1 410 ? -20.656 32.938 21.266 1 56.47 410 SER A N 1
ATOM 3254 C CA . SER A 1 410 ? -20.156 34.219 20.75 1 56.47 410 SER A CA 1
ATOM 3255 C C . SER A 1 410 ? -20.156 34.25 19.234 1 56.47 410 SER A C 1
ATOM 3257 O O . SER A 1 410 ? -19.781 33.281 18.578 1 56.47 410 SER A O 1
ATOM 3259 N N . LYS A 1 411 ? -20.844 35.125 18.547 1 55.06 411 LYS A N 1
ATOM 3260 C CA . LYS A 1 411 ? -21.078 35.375 17.125 1 55.06 411 LYS A CA 1
ATOM 3261 C C . LYS A 1 411 ? -19.797 35.844 16.422 1 55.06 411 LYS A C 1
ATOM 3263 O O . LYS A 1 411 ? -19.766 36 15.211 1 55.06 411 LYS A O 1
ATOM 3268 N N . ASN A 1 412 ? -18.656 35.969 17.047 1 55.59 412 ASN A N 1
ATOM 3269 C CA . ASN A 1 412 ? -17.5 36.656 16.453 1 55.59 412 ASN A CA 1
ATOM 3270 C C . ASN A 1 412 ? -16.875 35.812 15.344 1 55.59 412 ASN A C 1
ATOM 3272 O O . ASN A 1 412 ? -16.453 36.344 14.312 1 55.59 412 ASN A O 1
ATOM 3276 N N . ALA A 1 413 ? -16.75 34.5 15.398 1 60.47 413 ALA A N 1
ATOM 3277 C CA . ALA A 1 413 ? -16 33.719 14.438 1 60.47 413 ALA A CA 1
ATOM 3278 C C . ALA A 1 413 ? -16.703 33.688 13.078 1 60.47 413 ALA A C 1
ATOM 3280 O O . ALA A 1 413 ? -16.031 33.656 12.039 1 60.47 413 ALA A O 1
ATOM 3281 N N . GLU A 1 414 ? -17.859 34.031 13.031 1 70.12 414 GLU A N 1
ATOM 3282 C CA . GLU A 1 414 ? -18.656 34 11.812 1 70.12 414 GLU A CA 1
ATOM 3283 C C . GLU A 1 414 ? -18.328 35.188 10.914 1 70.12 414 GLU A C 1
ATOM 3285 O O . GLU A 1 414 ? -18.281 35.062 9.695 1 70.12 414 GLU A O 1
ATOM 3290 N N . VAL A 1 415 ? -17.844 36.188 11.492 1 80.44 415 VAL A N 1
ATOM 3291 C CA . VAL A 1 415 ? -17.609 37.406 10.75 1 80.44 415 VAL A CA 1
ATOM 3292 C C . VAL A 1 415 ? -16.344 37.25 9.891 1 80.44 415 VAL A C 1
ATOM 3294 O O . VAL A 1 415 ? -16.312 37.719 8.742 1 80.44 415 VAL A O 1
ATOM 3297 N N . SER A 1 416 ? -15.398 36.594 10.414 1 85.12 416 SER A N 1
ATOM 3298 C CA . SER A 1 416 ? -14.141 36.406 9.695 1 85.12 416 SER A CA 1
ATOM 3299 C C . SER A 1 416 ? -14.336 35.594 8.422 1 85.12 416 SER A C 1
ATOM 3301 O O . SER A 1 416 ? -13.719 35.906 7.395 1 85.12 416 SER A O 1
ATOM 3303 N N . ASP A 1 417 ? -15.172 34.656 8.461 1 90.88 417 ASP A N 1
ATOM 3304 C CA . ASP A 1 417 ? -15.422 33.812 7.293 1 90.88 417 ASP A CA 1
ATOM 3305 C C . ASP A 1 417 ? -16.188 34.594 6.219 1 90.88 417 ASP A C 1
ATOM 3307 O O . ASP A 1 417 ? -15.938 34.406 5.027 1 90.88 417 ASP A O 1
ATOM 3311 N N . VAL A 1 418 ? -17.078 35.375 6.637 1 91.69 418 VAL A N 1
ATOM 3312 C CA . VAL A 1 418 ? -17.875 36.156 5.695 1 91.69 418 VAL A CA 1
ATOM 3313 C C . VAL A 1 418 ? -16.969 37.188 4.996 1 91.69 418 VAL A C 1
ATOM 3315 O O . VAL A 1 418 ? -17.094 37.406 3.793 1 91.69 418 VAL A O 1
ATOM 3318 N N . ILE A 1 419 ? -16.094 37.75 5.758 1 90.5 419 ILE A N 1
ATOM 3319 C CA . ILE A 1 419 ? -15.156 38.719 5.188 1 90.5 419 ILE A CA 1
ATOM 3320 C C . ILE A 1 419 ? -14.273 38.031 4.148 1 90.5 419 ILE A C 1
ATOM 3322 O O . ILE A 1 419 ? -14.016 38.594 3.0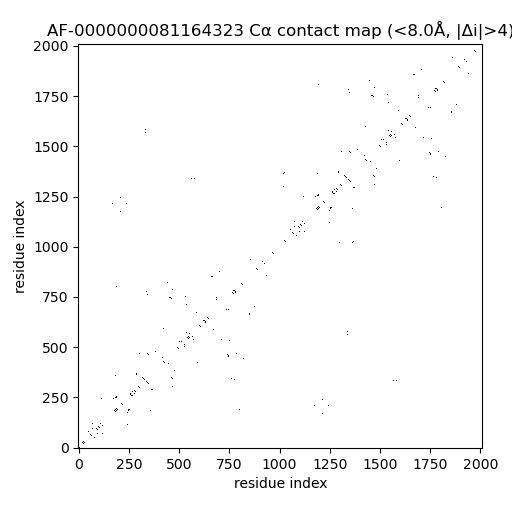8 1 90.5 419 ILE A O 1
ATOM 3326 N N . TRP A 1 420 ? -13.812 36.875 4.496 1 93.38 420 TRP A N 1
ATOM 3327 C CA . TRP A 1 420 ? -13.016 36.094 3.562 1 93.38 420 TRP A CA 1
ATOM 3328 C C . TRP A 1 420 ? -13.766 35.875 2.254 1 93.38 420 TRP A C 1
ATOM 3330 O O . TRP A 1 420 ? -13.211 36.062 1.172 1 93.38 420 TRP A O 1
ATOM 3340 N N . VAL A 1 421 ? -15.023 35.5 2.326 1 94.75 421 VAL A N 1
ATOM 3341 C CA . VAL A 1 421 ? -15.828 35.25 1.136 1 94.75 421 VAL A CA 1
ATOM 3342 C C . VAL A 1 421 ? -16.016 36.531 0.358 1 94.75 421 VAL A C 1
ATOM 3344 O O . VAL A 1 421 ? -15.953 36.531 -0.874 1 94.75 421 VAL A O 1
ATOM 3347 N N . LEU A 1 422 ? -16.234 37.562 1.06 1 91.5 422 LEU A N 1
ATOM 3348 C CA . LEU A 1 422 ? -16.453 38.875 0.441 1 91.5 422 LEU A CA 1
ATOM 3349 C C . LEU A 1 422 ? -15.211 39.344 -0.329 1 91.5 422 LEU A C 1
ATOM 3351 O O . LEU A 1 422 ? -15.328 39.875 -1.436 1 91.5 422 LEU A O 1
ATOM 3355 N N . LEU A 1 423 ? -14.102 39.156 0.252 1 91.19 423 LEU A N 1
ATOM 3356 C CA . LEU A 1 423 ? -12.859 39.531 -0.406 1 91.19 423 LEU A CA 1
ATOM 3357 C C . LEU A 1 423 ? -12.656 38.719 -1.686 1 91.19 423 LEU A C 1
ATOM 3359 O O . LEU A 1 423 ? -12.203 39.25 -2.699 1 91.19 423 LEU A O 1
ATOM 3363 N N . ARG A 1 424 ? -12.961 37.469 -1.611 1 92.19 424 ARG A N 1
ATOM 3364 C CA . ARG A 1 424 ? -12.797 36.594 -2.789 1 92.19 424 ARG A CA 1
ATOM 3365 C C . ARG A 1 424 ? -13.82 36.969 -3.861 1 92.19 424 ARG A C 1
ATOM 3367 O O . ARG A 1 424 ? -13.539 36.875 -5.059 1 92.19 424 ARG A O 1
ATOM 3374 N N . LEU A 1 425 ? -15.023 37.281 -3.43 1 89.75 425 LEU A N 1
ATOM 3375 C CA . LEU A 1 425 ? -16.062 37.719 -4.348 1 89.75 425 LEU A CA 1
ATOM 3376 C C . LEU A 1 425 ? -15.648 39 -5.066 1 89.75 425 LEU A C 1
ATOM 3378 O O . LEU A 1 425 ? -15.93 39.188 -6.254 1 89.75 425 LEU A O 1
ATOM 3382 N N . LEU A 1 426 ? -15.062 39.875 -4.312 1 85.38 426 LEU A N 1
ATOM 3383 C CA . LEU A 1 426 ? -14.57 41.125 -4.883 1 85.38 426 LEU A CA 1
ATOM 3384 C C . LEU A 1 426 ? -13.531 40.844 -5.965 1 85.38 426 LEU A C 1
ATOM 3386 O O . LEU A 1 426 ? -13.516 41.531 -6.996 1 85.38 426 LEU A O 1
ATOM 3390 N N . SER A 1 427 ? -12.75 39.938 -5.668 1 84.62 427 SER A N 1
ATOM 3391 C CA . SER A 1 427 ? -11.703 39.562 -6.621 1 84.62 427 SER A CA 1
ATOM 3392 C C . SER A 1 427 ? -12.297 39.062 -7.93 1 84.62 427 SER A C 1
ATOM 3394 O O . SER A 1 427 ? -11.703 39.219 -8.992 1 84.62 427 SER A O 1
ATOM 3396 N N . ARG A 1 428 ? -13.508 38.406 -7.938 1 82.06 428 ARG A N 1
ATOM 3397 C CA . ARG A 1 428 ? -14.148 37.844 -9.109 1 82.06 428 ARG A CA 1
ATOM 3398 C C . ARG A 1 428 ? -14.945 38.906 -9.875 1 82.06 428 ARG A C 1
ATOM 3400 O O . ARG A 1 428 ? -15.391 38.656 -11 1 82.06 428 ARG A O 1
ATOM 3407 N N . ASN A 1 429 ? -15.008 40.062 -9.562 1 68.06 429 ASN A N 1
ATOM 3408 C CA . ASN A 1 429 ? -15.695 41.188 -10.172 1 68.06 429 ASN A CA 1
ATOM 3409 C C . ASN A 1 429 ? -17.172 40.906 -10.422 1 68.06 429 ASN A C 1
ATOM 3411 O O . ASN A 1 429 ? -17.719 41.281 -11.445 1 68.06 429 ASN A O 1
ATOM 3415 N N . LYS A 1 430 ? -17.719 39.969 -9.812 1 58.5 430 LYS A N 1
ATOM 3416 C CA . LYS A 1 430 ? -19.094 39.594 -10.078 1 58.5 430 LYS A CA 1
ATOM 3417 C C . LYS A 1 430 ? -20.062 40.375 -9.195 1 58.5 430 LYS A C 1
ATOM 3419 O O . LYS A 1 430 ? -21.266 40.375 -9.445 1 58.5 430 LYS A O 1
ATOM 3424 N N . ALA A 1 431 ? -19.609 41.062 -8.117 1 56.56 431 ALA A N 1
ATOM 3425 C CA . ALA A 1 431 ? -20.562 41.75 -7.258 1 56.56 431 ALA A CA 1
ATOM 3426 C C . ALA A 1 431 ? -20.672 43.219 -7.621 1 56.56 431 ALA A C 1
ATOM 3428 O O . ALA A 1 431 ? -19.672 43.875 -7.867 1 56.56 431 ALA A O 1
ATOM 3429 N N . HIS A 1 432 ? -21.906 43.688 -8.125 1 57.5 432 HIS A N 1
ATOM 3430 C CA . HIS A 1 432 ? -22.188 45.094 -8.344 1 57.5 432 HIS A CA 1
ATOM 3431 C C . HIS A 1 432 ? -22.141 45.875 -7.027 1 57.5 432 HIS A C 1
ATOM 3433 O O . HIS A 1 432 ? -23.172 46.062 -6.367 1 57.5 432 HIS A O 1
ATOM 3439 N N . LEU A 1 433 ? -21.016 45.938 -6.492 1 60.34 433 LEU A N 1
ATOM 3440 C CA . LEU A 1 433 ? -20.906 46.75 -5.277 1 60.34 433 LEU A CA 1
ATOM 3441 C C . LEU A 1 433 ? -20.797 48.219 -5.617 1 60.34 433 LEU A C 1
ATOM 3443 O O . LEU A 1 433 ? -20.094 48.594 -6.566 1 60.34 433 LEU A O 1
ATOM 3447 N N . PRO A 1 434 ? -21.766 49 -5.238 1 53.91 434 PRO A N 1
ATOM 3448 C CA . PRO A 1 434 ? -21.906 50.406 -5.684 1 53.91 434 PRO A CA 1
ATOM 3449 C C . PRO A 1 434 ? -20.547 51.062 -5.992 1 53.91 434 PRO A C 1
ATOM 3451 O O . PRO A 1 434 ? -20.391 51.656 -7.055 1 53.91 434 PRO A O 1
ATOM 3454 N N . SER A 1 435 ? -19.781 51.406 -5.02 1 50.44 435 SER A N 1
ATOM 3455 C CA . SER A 1 435 ? -18.672 52.312 -5.145 1 50.44 435 SER A CA 1
ATOM 3456 C C . SER A 1 435 ? -17.438 51.625 -5.715 1 50.44 435 SER A C 1
ATOM 3458 O O . SER A 1 435 ? -16.375 52.25 -5.82 1 50.44 435 SER A O 1
ATOM 3460 N N . LEU A 1 436 ? -17.516 50.406 -6.027 1 54.69 436 LEU A N 1
ATOM 3461 C CA . LEU A 1 436 ? -16.266 49.75 -6.414 1 54.69 436 LEU A CA 1
ATOM 3462 C C . LEU A 1 436 ? -16.125 49.719 -7.934 1 54.69 436 LEU A C 1
ATOM 3464 O O . LEU A 1 436 ? -15.234 49.062 -8.461 1 54.69 436 LEU A O 1
ATOM 3468 N N . ALA A 1 437 ? -17.047 50.219 -8.625 1 45.47 437 ALA A N 1
ATOM 3469 C CA . ALA A 1 437 ? -17.125 50.25 -10.086 1 45.47 437 ALA A CA 1
ATOM 3470 C C . ALA A 1 437 ? -15.836 50.781 -10.688 1 45.47 437 ALA A C 1
ATOM 3472 O O . ALA A 1 437 ? -15.477 50.438 -11.812 1 45.47 437 ALA A O 1
ATOM 3473 N N . SER A 1 438 ? -15.227 51.75 -10.133 1 45.44 438 SER A N 1
ATOM 3474 C CA . SER A 1 438 ? -14.203 52.469 -10.883 1 45.44 438 SER A CA 1
ATOM 3475 C C . SER A 1 438 ? -12.836 51.812 -10.734 1 45.44 438 SER A C 1
ATOM 3477 O O . SER A 1 438 ? -11.875 52.188 -11.406 1 45.44 438 SER A O 1
ATOM 3479 N N . GLN A 1 439 ? -12.5 51.031 -9.727 1 49.34 439 GLN A N 1
ATOM 3480 C CA . GLN A 1 439 ? -11.102 50.656 -9.57 1 49.34 439 GLN A CA 1
ATOM 3481 C C . GLN A 1 439 ? -10.844 49.25 -10.125 1 49.34 439 GLN A C 1
ATOM 3483 O O . GLN A 1 439 ? -11.695 48.375 -10.016 1 49.34 439 GLN A O 1
ATOM 3488 N N . PRO A 1 440 ? -9.734 49.156 -10.961 1 49.88 440 PRO A N 1
ATOM 3489 C CA . PRO A 1 440 ? -9.383 47.938 -11.703 1 49.88 440 PRO A CA 1
ATOM 3490 C C . PRO A 1 440 ? -9.164 46.719 -10.789 1 49.88 440 PRO A C 1
ATOM 3492 O O . PRO A 1 440 ? -8.242 46.75 -9.961 1 49.88 440 PRO A O 1
ATOM 3495 N N . ILE A 1 441 ? -10.117 46.094 -10.227 1 54.16 441 ILE A N 1
ATOM 3496 C CA . ILE A 1 441 ? -9.914 44.812 -9.547 1 54.16 441 ILE A CA 1
ATOM 3497 C C . ILE A 1 441 ? -9.234 43.812 -10.484 1 54.16 441 ILE A C 1
ATOM 3499 O O . ILE A 1 441 ? -9.578 43.75 -11.664 1 54.16 441 ILE A O 1
ATOM 3503 N N . THR A 1 442 ? -8.086 43.375 -10.133 1 57.69 442 THR A N 1
ATOM 3504 C CA . THR A 1 442 ? -7.246 42.469 -10.875 1 57.69 442 THR A CA 1
ATOM 3505 C C . THR A 1 442 ? -8.078 41.312 -11.461 1 57.69 442 THR A C 1
ATOM 3507 O O . THR A 1 442 ? -9.086 40.906 -10.875 1 57.69 442 THR A O 1
ATOM 3510 N N . GLU A 1 443 ? -7.914 41.031 -12.672 1 60.81 443 GLU A N 1
ATOM 3511 C CA . GLU A 1 443 ? -8.602 40.031 -13.469 1 60.81 443 GLU A CA 1
ATOM 3512 C C . GLU A 1 443 ? -8.375 38.625 -12.898 1 60.81 443 GLU A C 1
ATOM 3514 O O . GLU A 1 443 ? -9.086 37.688 -13.242 1 60.81 443 GLU A O 1
ATOM 3519 N N . HIS A 1 444 ? -7.477 38.531 -11.852 1 77.56 444 HIS A N 1
ATOM 3520 C CA . HIS A 1 444 ? -7.207 37.156 -11.375 1 77.56 444 HIS A CA 1
ATOM 3521 C C . HIS A 1 444 ? -7.402 37.062 -9.867 1 77.56 444 HIS A C 1
ATOM 3523 O O . HIS A 1 444 ? -7.242 38.062 -9.148 1 77.56 444 HIS A O 1
ATOM 3529 N N . GLN A 1 445 ? -7.953 35.938 -9.367 1 87.12 445 GLN A N 1
ATOM 3530 C CA . GLN A 1 445 ? -8.133 35.688 -7.945 1 87.12 445 GLN A CA 1
ATOM 3531 C C . GLN A 1 445 ? -6.809 35.75 -7.199 1 87.12 445 GLN A C 1
ATOM 3533 O O . GLN A 1 445 ? -5.848 35.062 -7.559 1 87.12 445 GLN A O 1
ATOM 3538 N N . THR A 1 446 ? -6.699 36.656 -6.191 1 87.12 446 THR A N 1
ATOM 3539 C CA . THR A 1 446 ? -5.453 36.844 -5.457 1 87.12 446 THR A CA 1
ATOM 3540 C C . THR A 1 446 ? -5.582 36.312 -4.031 1 87.12 446 THR A C 1
ATOM 3542 O O . THR A 1 446 ? -4.574 36.094 -3.35 1 87.12 446 THR A O 1
ATOM 3545 N N . ILE A 1 447 ? -6.785 36.219 -3.596 1 92.25 447 ILE A N 1
ATOM 3546 C CA . ILE A 1 447 ? -7.004 35.781 -2.223 1 92.25 447 ILE A CA 1
ATOM 3547 C C . ILE A 1 447 ? -7.012 34.25 -2.164 1 92.25 447 ILE A C 1
ATOM 3549 O O . ILE A 1 447 ? -7.801 33.594 -2.855 1 92.25 447 ILE A O 1
ATOM 3553 N N . PRO A 1 448 ? -6.164 33.688 -1.326 1 93.5 448 PRO A N 1
ATOM 3554 C CA . PRO A 1 448 ? -6.113 32.219 -1.232 1 93.5 448 PRO A CA 1
ATOM 3555 C C . PRO A 1 448 ? -7.395 31.625 -0.647 1 93.5 448 PRO A C 1
ATOM 3557 O O . PRO A 1 448 ? -8.266 32.344 -0.176 1 93.5 448 PRO A O 1
ATOM 3560 N N . PHE A 1 449 ? -7.422 30.297 -0.787 1 94.5 449 PHE A N 1
ATOM 3561 C CA . PHE A 1 449 ? -8.523 29.562 -0.191 1 94.5 449 PHE A CA 1
ATOM 3562 C C . PHE A 1 449 ? -8.477 29.641 1.33 1 94.5 449 PHE A C 1
ATOM 3564 O O . PHE A 1 449 ? -7.559 30.234 1.895 1 94.5 449 PHE A O 1
ATOM 3571 N N . TRP A 1 450 ? -9.383 29.109 2.025 1 95.31 450 TRP A N 1
ATOM 3572 C CA . TRP A 1 450 ? -9.711 29.375 3.422 1 95.31 450 TRP A CA 1
ATOM 3573 C C . TRP A 1 450 ? -8.5 29.156 4.32 1 95.31 450 TRP A C 1
ATOM 3575 O O . TRP A 1 450 ? -8.164 30.016 5.145 1 95.31 450 TRP A O 1
ATOM 3585 N N . THR A 1 451 ? -7.82 28.016 4.242 1 93.62 451 THR A N 1
ATOM 3586 C CA . THR A 1 451 ? -6.672 27.703 5.09 1 93.62 451 THR A CA 1
ATOM 3587 C C . THR A 1 451 ? -5.504 28.625 4.773 1 93.62 451 THR A C 1
ATOM 3589 O O . THR A 1 451 ? -4.82 29.109 5.68 1 93.62 451 THR A O 1
ATOM 3592 N N . GLY A 1 452 ? -5.262 28.828 3.449 1 90.81 452 GLY A N 1
ATOM 3593 C CA . GLY A 1 452 ? -4.207 29.734 3.037 1 90.81 452 GLY A CA 1
ATOM 3594 C C . GLY A 1 452 ? -4.43 31.156 3.516 1 90.81 452 GLY A C 1
ATOM 3595 O O . GLY A 1 452 ? -3.482 31.844 3.9 1 90.81 452 GLY A O 1
ATOM 3596 N N . TYR A 1 453 ? -5.672 31.594 3.535 1 92.19 453 TYR A N 1
ATOM 3597 C CA . TYR A 1 453 ? -6.047 32.938 3.992 1 92.19 453 TYR A CA 1
ATOM 3598 C C . TYR A 1 453 ? -5.715 33.094 5.469 1 92.19 453 TYR A C 1
ATOM 3600 O O . TYR A 1 453 ? -5.098 34.094 5.855 1 92.19 453 TYR A O 1
ATOM 3608 N N . HIS A 1 454 ? -6.086 32.188 6.273 1 90.62 454 HIS A N 1
ATOM 3609 C CA . HIS A 1 454 ? -5.875 32.312 7.711 1 90.62 454 HIS A CA 1
ATOM 3610 C C . HIS A 1 454 ? -4.406 32.125 8.07 1 90.62 454 HIS A C 1
ATOM 3612 O O . HIS A 1 454 ? -3.91 32.719 9.023 1 90.62 454 HIS A O 1
ATOM 3618 N N . LYS A 1 455 ? -3.707 31.281 7.391 1 89.56 455 LYS A N 1
ATOM 3619 C CA . LYS A 1 455 ? -2.287 31.062 7.652 1 89.56 455 LYS A CA 1
ATOM 3620 C C . LYS A 1 455 ? -1.489 32.344 7.422 1 89.56 455 LYS A C 1
ATOM 3622 O O . LYS A 1 455 ? -0.55 32.625 8.164 1 89.56 455 LYS A O 1
ATOM 3627 N N . GLU A 1 456 ? -1.824 33.031 6.426 1 83.88 456 GLU A N 1
ATOM 3628 C CA . GLU A 1 456 ? -1.107 34.25 6.066 1 83.88 456 GLU A CA 1
ATOM 3629 C C . GLU A 1 456 ? -1.309 35.344 7.117 1 83.88 456 GLU A C 1
ATOM 3631 O O . GLU A 1 456 ? -0.427 36.188 7.332 1 83.88 456 GLU A O 1
ATOM 3636 N N . TRP A 1 457 ? -2.406 35.25 7.793 1 80.19 457 TRP A N 1
ATOM 3637 C CA . TRP A 1 457 ? -2.727 36.375 8.664 1 80.19 457 TRP A CA 1
ATOM 3638 C C . TRP A 1 457 ? -2.553 36 10.133 1 80.19 457 TRP A C 1
ATOM 3640 O O . TRP A 1 457 ? -2.611 36.844 11.008 1 80.19 457 TRP A O 1
ATOM 3650 N N . SER A 1 458 ? -2.232 34.844 10.375 1 81.88 458 SER A N 1
ATOM 3651 C CA . SER A 1 458 ? -2.082 34.406 11.758 1 81.88 458 SER A CA 1
ATOM 3652 C C . SER A 1 458 ? -0.636 34.531 12.227 1 81.88 458 SER A C 1
ATOM 3654 O O . SER A 1 458 ? 0.287 34.531 11.406 1 81.88 458 SER A O 1
ATOM 3656 N N . PHE A 1 459 ? -0.565 34.656 13.523 1 78.31 459 PHE A N 1
ATOM 3657 C CA . PHE A 1 459 ? 0.76 34.75 14.125 1 78.31 459 PHE A CA 1
ATOM 3658 C C . PHE A 1 459 ? 1.431 33.406 14.164 1 78.31 459 PHE A C 1
ATOM 3660 O O . PHE A 1 459 ? 0.775 32.375 14.43 1 78.31 459 PHE A O 1
ATOM 3667 N N . ALA A 1 460 ? 2.74 33.5 13.93 1 78.94 460 ALA A N 1
ATOM 3668 C CA . ALA A 1 460 ? 3.508 32.25 13.953 1 78.94 460 ALA A CA 1
ATOM 3669 C C . ALA A 1 460 ? 3.842 31.844 15.375 1 78.94 460 ALA A C 1
ATOM 3671 O O . ALA A 1 460 ? 4.184 32.688 16.219 1 78.94 460 ALA A O 1
ATOM 3672 N N . ASN A 1 461 ? 3.545 30.562 15.633 1 80.56 461 ASN A N 1
ATOM 3673 C CA . ASN A 1 461 ? 3.932 29.984 16.906 1 80.56 461 ASN A CA 1
ATOM 3674 C C . ASN A 1 461 ? 5.324 29.359 16.844 1 80.56 461 ASN A C 1
ATOM 3676 O O . ASN A 1 461 ? 5.645 28.656 15.891 1 80.56 461 ASN A O 1
ATOM 3680 N N . SER A 1 462 ? 6.152 29.609 17.859 1 77.75 462 SER A N 1
ATOM 3681 C CA . SER A 1 462 ? 7.512 29.094 17.891 1 77.75 462 SER A CA 1
ATOM 3682 C C . SER A 1 462 ? 7.566 27.734 18.609 1 77.75 462 SER A C 1
ATOM 3684 O O . SER A 1 462 ? 8.531 26.984 18.438 1 77.75 462 SER A O 1
ATOM 3686 N N . ASP A 1 463 ? 6.523 27.516 19.375 1 79.62 463 ASP A N 1
ATOM 3687 C CA . ASP A 1 463 ? 6.52 26.266 20.125 1 79.62 463 ASP A CA 1
ATOM 3688 C C . ASP A 1 463 ? 5.973 25.125 19.281 1 79.62 463 ASP A C 1
ATOM 3690 O O . ASP A 1 463 ? 5.117 25.328 18.422 1 79.62 463 ASP A O 1
ATOM 3694 N N . PHE A 1 464 ? 6.621 23.969 19.453 1 86.31 464 PHE A N 1
ATOM 3695 C CA . PHE A 1 464 ? 6.102 22.781 18.797 1 86.31 464 PHE A CA 1
ATOM 3696 C C . PHE A 1 464 ? 6.102 21.594 19.75 1 86.31 464 PHE A C 1
ATOM 3698 O O . PHE A 1 464 ? 6.684 21.656 20.844 1 86.31 464 PHE A O 1
ATOM 3705 N N . HIS A 1 465 ? 5.418 20.578 19.453 1 89.31 465 HIS A N 1
ATOM 3706 C CA . HIS A 1 465 ? 5.312 19.391 20.297 1 89.31 465 HIS A CA 1
ATOM 3707 C C . HIS A 1 465 ? 6.285 18.312 19.844 1 89.31 465 HIS A C 1
ATOM 3709 O O . HIS A 1 465 ? 6.359 17.984 18.656 1 89.31 465 HIS A O 1
ATOM 3715 N N . VAL A 1 466 ? 7 17.766 20.781 1 87.38 466 VAL A N 1
ATOM 3716 C CA . VAL A 1 466 ? 7.785 16.562 20.547 1 87.38 466 VAL A CA 1
ATOM 3717 C C . VAL A 1 466 ? 6.895 15.328 20.672 1 87.38 466 VAL A C 1
ATOM 3719 O O . VAL A 1 466 ? 6.031 15.273 21.562 1 87.38 466 VAL A O 1
ATOM 3722 N N . VAL A 1 467 ? 7.125 14.398 19.766 1 89.69 467 VAL A N 1
ATOM 3723 C CA . VAL A 1 467 ? 6.312 13.188 19.766 1 89.69 467 VAL A CA 1
ATOM 3724 C C . VAL A 1 467 ? 7.168 11.992 20.188 1 89.69 467 VAL A C 1
ATOM 3726 O O . VAL A 1 467 ? 8.312 11.852 19.75 1 89.69 467 VAL A O 1
ATOM 3729 N N . ALA A 1 468 ? 6.691 11.172 21.109 1 90.25 468 ALA A N 1
ATOM 3730 C CA . ALA A 1 468 ? 7.363 9.953 21.547 1 90.25 468 ALA A CA 1
ATOM 3731 C C . ALA A 1 468 ? 6.391 8.773 21.594 1 90.25 468 ALA A C 1
ATOM 3733 O O . ALA A 1 468 ? 5.184 8.969 21.75 1 90.25 468 ALA A O 1
ATOM 3734 N N . TYR A 1 469 ? 6.93 7.598 21.422 1 89.38 469 TYR A N 1
ATOM 3735 C CA . TYR A 1 469 ? 6.098 6.402 21.391 1 89.38 469 TYR A CA 1
ATOM 3736 C C . TYR A 1 469 ? 6.371 5.508 22.594 1 89.38 469 TYR A C 1
ATOM 3738 O O . TYR A 1 469 ? 7.441 4.902 22.688 1 89.38 469 TYR A O 1
ATOM 3746 N N . PRO A 1 470 ? 5.426 5.383 23.469 1 88.62 470 PRO A N 1
ATOM 3747 C CA . PRO A 1 470 ? 5.551 4.344 24.484 1 88.62 470 PRO A CA 1
ATOM 3748 C C . PRO A 1 470 ? 5.25 2.945 23.953 1 88.62 470 PRO A C 1
ATOM 3750 O O . PRO A 1 470 ? 4.711 2.809 22.844 1 88.62 470 PRO A O 1
ATOM 3753 N N . PRO A 1 471 ? 5.598 1.938 24.703 1 83.75 471 PRO A N 1
ATOM 3754 C CA . PRO A 1 471 ? 5.32 0.576 24.234 1 83.75 471 PRO A CA 1
ATOM 3755 C C . PRO A 1 471 ? 3.836 0.336 23.969 1 83.75 471 PRO A C 1
ATOM 3757 O O . PRO A 1 471 ? 2.982 0.824 24.719 1 83.75 471 PRO A O 1
ATOM 3760 N N . ILE A 1 472 ? 3.555 -0.463 23.016 1 84.5 472 ILE A N 1
ATOM 3761 C CA . ILE A 1 472 ? 2.188 -0.812 22.656 1 84.5 472 ILE A CA 1
ATOM 3762 C C . ILE A 1 472 ? 1.604 -1.772 23.688 1 84.5 472 ILE A C 1
ATOM 3764 O O . ILE A 1 472 ? 2.346 -2.457 24.406 1 84.5 472 ILE A O 1
ATOM 3768 N N . VAL A 1 473 ? 0.344 -1.692 23.844 1 88.19 473 VAL A N 1
ATOM 3769 C CA . VAL A 1 473 ? -0.349 -2.699 24.641 1 88.19 473 VAL A CA 1
ATOM 3770 C C . VAL A 1 473 ? -0.898 -3.793 23.734 1 88.19 473 VAL A C 1
ATOM 3772 O O . VAL A 1 473 ? -1.81 -3.547 22.938 1 88.19 473 VAL A O 1
ATOM 3775 N N . ASP A 1 474 ? -0.327 -4.941 23.844 1 81.31 474 ASP A N 1
ATOM 3776 C CA . ASP A 1 474 ? -0.625 -6.031 22.922 1 81.31 474 ASP A CA 1
ATOM 3777 C C . ASP A 1 474 ? -1.908 -6.758 23.328 1 81.31 474 ASP A C 1
ATOM 3779 O O . ASP A 1 474 ? -1.864 -7.895 23.797 1 81.31 474 ASP A O 1
ATOM 3783 N N . SER A 1 475 ? -2.957 -6.18 23.188 1 84.56 475 SER A N 1
ATOM 3784 C CA . SER A 1 475 ? -4.285 -6.715 23.453 1 84.56 475 SER A CA 1
ATOM 3785 C C . SER A 1 475 ? -5.355 -5.973 22.656 1 84.56 475 SER A C 1
ATOM 3787 O O . SER A 1 475 ? -5.102 -4.891 22.125 1 84.56 475 SER A O 1
ATOM 3789 N N . LYS A 1 476 ? -6.477 -6.59 22.609 1 85 476 LYS A N 1
ATOM 3790 C CA . LYS A 1 476 ? -7.578 -5.992 21.859 1 85 476 LYS A CA 1
ATOM 3791 C C . LYS A 1 476 ? -7.988 -4.652 22.453 1 85 476 LYS A C 1
ATOM 3793 O O . LYS A 1 476 ? -8.312 -4.57 23.641 1 85 476 LYS A O 1
ATOM 3798 N N . PRO A 1 477 ? -8.039 -3.619 21.656 1 88.69 477 PRO A N 1
ATOM 3799 C CA . PRO A 1 477 ? -8.289 -2.271 22.172 1 88.69 477 PRO A CA 1
ATOM 3800 C C . PRO A 1 477 ? -9.672 -2.127 22.797 1 88.69 477 PRO A C 1
ATOM 3802 O O . PRO A 1 477 ? -9.867 -1.302 23.703 1 88.69 477 PRO A O 1
ATOM 3805 N N . THR A 1 478 ? -10.648 -2.91 22.422 1 86.31 478 THR A N 1
ATOM 3806 C CA . THR A 1 478 ? -12.016 -2.744 22.891 1 86.31 478 THR A CA 1
ATOM 3807 C C . THR A 1 478 ? -12.195 -3.416 24.25 1 86.31 478 THR A C 1
ATOM 3809 O O . THR A 1 478 ? -13.203 -3.197 24.938 1 86.31 478 THR A O 1
ATOM 3812 N N . ASP A 1 479 ? -11.188 -4.129 24.656 1 90.12 479 ASP A N 1
ATOM 3813 C CA . ASP A 1 479 ? -11.242 -4.766 25.969 1 90.12 479 ASP A CA 1
ATOM 3814 C C . ASP A 1 479 ? -10.977 -3.756 27.078 1 90.12 479 ASP A C 1
ATOM 3816 O O . ASP A 1 479 ? -10.062 -2.932 26.984 1 90.12 479 ASP A O 1
ATOM 3820 N N . MET A 1 480 ? -11.805 -3.811 28.188 1 93.12 480 MET A N 1
ATOM 3821 C CA . MET A 1 480 ? -11.68 -2.877 29.312 1 93.12 480 MET A CA 1
ATOM 3822 C C . MET A 1 480 ? -10.312 -3 29.969 1 93.12 480 MET A C 1
ATOM 3824 O O . MET A 1 480 ? -9.766 -2.008 30.453 1 93.12 480 MET A O 1
ATOM 3828 N N . ALA A 1 481 ? -9.797 -4.188 29.922 1 93.5 481 ALA A N 1
ATOM 3829 C CA . ALA A 1 481 ? -8.484 -4.398 30.516 1 93.5 481 ALA A CA 1
ATOM 3830 C C . ALA A 1 481 ? -7.406 -3.629 29.766 1 93.5 481 ALA A C 1
ATOM 3832 O O . ALA A 1 481 ? -6.469 -3.102 30.375 1 93.5 481 ALA A O 1
ATOM 3833 N N . THR A 1 482 ? -7.504 -3.588 28.5 1 94.56 482 THR A N 1
ATOM 3834 C CA . THR A 1 482 ? -6.539 -2.883 27.672 1 94.56 482 THR A CA 1
ATOM 3835 C C . THR A 1 482 ? -6.609 -1.378 27.906 1 94.56 482 THR A C 1
ATOM 3837 O O . THR A 1 482 ? -5.578 -0.718 28.062 1 94.56 482 THR A O 1
ATOM 3840 N N . VAL A 1 483 ? -7.816 -0.823 27.938 1 96.06 483 VAL A N 1
ATOM 3841 C CA . VAL A 1 483 ? -8 0.606 28.172 1 96.06 483 VAL A CA 1
ATOM 3842 C C . VAL A 1 483 ? -7.539 0.975 29.578 1 96.06 483 VAL A C 1
ATOM 3844 O O . VAL A 1 483 ? -6.895 2.008 29.766 1 96.06 483 VAL A O 1
ATOM 3847 N N . TYR A 1 484 ? -7.887 0.082 30.516 1 96.12 484 TYR A N 1
ATOM 3848 C CA . TYR A 1 484 ? -7.434 0.288 31.891 1 96.12 484 TYR A CA 1
ATOM 3849 C C . TYR A 1 484 ? -5.914 0.365 31.953 1 96.12 484 TYR A C 1
ATOM 3851 O O . TYR A 1 484 ? -5.355 1.246 32.625 1 96.12 484 TYR A O 1
ATOM 3859 N N . THR A 1 485 ? -5.289 -0.548 31.297 1 94.38 485 THR A N 1
ATOM 3860 C CA . THR A 1 485 ? -3.832 -0.593 31.281 1 94.38 485 THR A CA 1
ATOM 3861 C C . THR A 1 485 ? -3.258 0.699 30.703 1 94.38 485 THR A C 1
ATOM 3863 O O . THR A 1 485 ? -2.305 1.258 31.25 1 94.38 485 THR A O 1
ATOM 3866 N N . THR A 1 486 ? -3.787 1.17 29.641 1 94.88 486 THR A N 1
ATOM 3867 C CA . THR A 1 486 ? -3.322 2.389 28.984 1 94.88 486 THR A CA 1
ATOM 3868 C C . THR A 1 486 ? -3.502 3.596 29.891 1 94.88 486 THR A C 1
ATOM 3870 O O . THR A 1 486 ? -2.623 4.457 29.984 1 94.88 486 THR A O 1
ATOM 3873 N N . MET A 1 487 ? -4.59 3.695 30.562 1 96.69 487 MET A N 1
ATOM 3874 C CA . MET A 1 487 ? -4.863 4.793 31.484 1 96.69 487 MET A CA 1
ATOM 3875 C C . MET A 1 487 ? -3.881 4.785 32.656 1 96.69 487 MET A C 1
ATOM 3877 O O . MET A 1 487 ? -3.334 5.824 33.031 1 96.69 487 MET A O 1
ATOM 3881 N N . LYS A 1 488 ? -3.713 3.617 33.188 1 94.31 488 LYS A N 1
ATOM 3882 C CA . LYS A 1 488 ? -2.807 3.482 34.312 1 94.31 488 LYS A CA 1
ATOM 3883 C C . LYS A 1 488 ? -1.38 3.863 33.938 1 94.31 488 LYS A C 1
ATOM 3885 O O . LYS A 1 488 ? -0.705 4.586 34.656 1 94.31 488 LYS A O 1
ATOM 3890 N N . ARG A 1 489 ? -0.941 3.42 32.875 1 92.5 489 ARG A N 1
ATOM 3891 C CA . ARG A 1 489 ? 0.41 3.715 32.406 1 92.5 489 ARG A CA 1
ATOM 3892 C C . ARG A 1 489 ? 0.579 5.203 32.125 1 92.5 489 ARG A C 1
ATOM 3894 O O . ARG A 1 489 ? 1.65 5.77 32.344 1 92.5 489 ARG A O 1
ATOM 3901 N N . CYS A 1 490 ? -0.407 5.852 31.531 1 94.88 490 CYS A N 1
ATOM 3902 C CA . CYS A 1 490 ? -0.363 7.293 31.297 1 94.88 490 CYS A CA 1
ATOM 3903 C C . CYS A 1 490 ? -0.245 8.055 32.594 1 94.88 490 CYS A C 1
ATOM 3905 O O . CYS A 1 490 ? 0.574 8.969 32.719 1 94.88 490 CYS A O 1
ATOM 3907 N N . ARG A 1 491 ? -1.04 7.672 33.531 1 95.06 491 ARG A N 1
ATOM 3908 C CA . ARG A 1 491 ? -1.031 8.32 34.812 1 95.06 491 ARG A CA 1
ATOM 3909 C C . ARG A 1 491 ? 0.33 8.188 35.5 1 95.06 491 ARG A C 1
ATOM 3911 O O . ARG A 1 491 ? 0.877 9.164 36 1 95.06 491 ARG A O 1
ATOM 3918 N N . GLU A 1 492 ? 0.825 6.973 35.5 1 91.25 492 GLU A N 1
ATOM 3919 C CA . GLU A 1 492 ? 2.117 6.711 36.125 1 91.25 492 GLU A CA 1
ATOM 3920 C C . GLU A 1 492 ? 3.232 7.496 35.438 1 91.25 492 GLU A C 1
ATOM 3922 O O . GLU A 1 492 ? 4.125 8.023 36.094 1 91.25 492 GLU A O 1
ATOM 3927 N N . MET A 1 493 ? 3.188 7.598 34.188 1 90.94 493 MET A N 1
ATOM 3928 C CA . MET A 1 493 ? 4.184 8.352 33.438 1 90.94 493 MET A CA 1
ATOM 3929 C C . MET A 1 493 ? 4.141 9.828 33.781 1 90.94 493 MET A C 1
ATOM 3931 O O . MET A 1 493 ? 5.184 10.445 34.031 1 90.94 493 MET A O 1
ATOM 3935 N N . CYS A 1 494 ? 2.955 10.414 33.844 1 92.44 494 CYS A N 1
ATOM 3936 C CA . CYS A 1 494 ? 2.801 11.828 34.156 1 92.44 494 CYS A CA 1
ATOM 3937 C C . CYS A 1 494 ? 3.242 12.109 35.594 1 92.44 494 CYS A C 1
ATOM 3939 O O . CYS A 1 494 ? 3.885 13.125 35.844 1 92.44 494 CYS A O 1
ATOM 3941 N N . GLN A 1 495 ? 2.934 11.18 36.438 1 89.69 495 GLN A N 1
ATOM 3942 C CA . GLN A 1 495 ? 3.342 11.328 37.844 1 89.69 495 GLN A CA 1
ATOM 3943 C C . GLN A 1 495 ? 4.863 11.32 37.969 1 89.69 495 GLN A C 1
ATOM 3945 O O . GLN A 1 495 ? 5.43 12.125 38.719 1 89.69 495 GLN A O 1
ATOM 3950 N N . THR A 1 496 ? 5.422 10.438 37.25 1 87.38 496 THR A N 1
ATOM 3951 C CA . THR A 1 496 ? 6.879 10.352 37.281 1 87.38 496 THR A CA 1
ATOM 3952 C C . THR A 1 496 ? 7.504 11.625 36.688 1 87.38 496 THR A C 1
ATOM 3954 O O . THR A 1 496 ? 8.57 12.047 37.156 1 87.38 496 THR A O 1
ATOM 3957 N N . ALA A 1 497 ? 6.84 12.258 35.781 1 88.44 497 ALA A N 1
ATOM 3958 C CA . ALA A 1 497 ? 7.332 13.484 35.188 1 88.44 497 ALA A CA 1
ATOM 3959 C C . ALA A 1 497 ? 7 14.703 36.031 1 88.44 497 ALA A C 1
ATOM 3961 O O . ALA A 1 497 ? 7.371 15.828 35.688 1 88.44 497 ALA A O 1
ATOM 3962 N N . GLY A 1 498 ? 6.277 14.539 37.094 1 86.44 498 GLY A N 1
ATOM 3963 C CA . GLY A 1 498 ? 5.953 15.617 38 1 86.44 498 GLY A CA 1
ATOM 3964 C C . GLY A 1 498 ? 4.664 16.344 37.656 1 86.44 498 GLY A C 1
ATOM 3965 O O . GLY A 1 498 ? 4.406 17.438 38.156 1 86.44 498 GLY A O 1
ATOM 3966 N N . GLN A 1 499 ? 3.936 15.844 36.75 1 91.44 499 GLN A N 1
ATOM 3967 C CA . GLN A 1 499 ? 2.648 16.422 36.375 1 91.44 499 GLN A CA 1
ATOM 3968 C C . GLN A 1 499 ? 1.516 15.828 37.219 1 91.44 499 GLN A C 1
ATOM 3970 O O . GLN A 1 499 ? 1.32 14.609 37.219 1 91.44 499 GLN A O 1
ATOM 3975 N N . HIS A 1 500 ? 0.787 16.641 37.844 1 90.31 500 HIS A N 1
ATOM 3976 C CA . HIS A 1 500 ? -0.237 16.203 38.781 1 90.31 500 HIS A CA 1
ATOM 3977 C C . HIS A 1 500 ? -1.437 15.609 38.031 1 90.31 500 HIS A C 1
ATOM 3979 O O . HIS A 1 500 ? -2.01 14.617 38.5 1 90.31 500 HIS A O 1
ATOM 3985 N N . TYR A 1 501 ? -1.885 16.25 37 1 94.44 501 TYR A N 1
ATOM 3986 C CA . TYR A 1 501 ? -3.037 15.766 36.219 1 94.44 501 TYR A CA 1
ATOM 3987 C C . TYR A 1 501 ? -2.6 15.133 34.906 1 94.44 501 TYR A C 1
ATOM 3989 O O . TYR A 1 501 ? -1.839 15.734 34.156 1 94.44 501 TYR A O 1
ATOM 3997 N N . SER A 1 502 ? -2.992 13.883 34.75 1 95.56 502 SER A N 1
ATOM 3998 C CA . SER A 1 502 ? -2.723 13.227 33.469 1 95.56 502 SER A CA 1
ATOM 3999 C C . SER A 1 502 ? -3.836 13.5 32.469 1 95.56 502 SER A C 1
ATOM 4001 O O . SER A 1 502 ? -5.008 13.594 32.844 1 95.56 502 SER A O 1
ATOM 4003 N N . ILE A 1 503 ? -3.482 13.734 31.203 1 97.06 503 ILE A N 1
ATOM 4004 C CA . ILE A 1 503 ? -4.438 14.031 30.141 1 97.06 503 ILE A CA 1
ATOM 4005 C C . ILE A 1 503 ? -4.32 12.984 29.031 1 97.06 503 ILE A C 1
ATOM 4007 O O . ILE A 1 503 ? -3.232 12.758 28.5 1 97.06 503 ILE A O 1
ATOM 4011 N N . GLN A 1 504 ? -5.43 12.383 28.688 1 97.94 504 GLN A N 1
ATOM 4012 C CA . GLN A 1 504 ? -5.426 11.344 27.656 1 97.94 504 GLN A CA 1
ATOM 4013 C C . GLN A 1 504 ? -6.629 11.484 26.734 1 97.94 504 GLN A C 1
ATOM 4015 O O . GLN A 1 504 ? -7.75 11.734 27.188 1 97.94 504 GLN A O 1
ATOM 4020 N N . THR A 1 505 ? -6.375 11.414 25.406 1 98.19 505 THR A N 1
ATOM 4021 C CA . THR A 1 505 ? -7.418 11.57 24.391 1 98.19 505 THR A CA 1
ATOM 4022 C C . THR A 1 505 ? -7.711 10.242 23.703 1 98.19 505 THR A C 1
ATOM 4024 O O . THR A 1 505 ? -6.789 9.5 23.375 1 98.19 505 THR A O 1
ATOM 4027 N N . PHE A 1 506 ? -9.055 9.898 23.594 1 97.25 506 PHE A N 1
ATOM 4028 C CA . PHE A 1 506 ? -9.523 8.695 22.922 1 97.25 506 PHE A CA 1
ATOM 4029 C C . PHE A 1 506 ? -10.547 9.039 21.844 1 97.25 506 PHE A C 1
ATOM 4031 O O . PHE A 1 506 ? -11.172 10.102 21.891 1 97.25 506 PHE A O 1
ATOM 4038 N N . ASP A 1 507 ? -10.695 8.125 20.875 1 94.06 507 ASP A N 1
ATOM 4039 C CA . ASP A 1 507 ? -11.883 8.211 20.031 1 94.06 507 ASP A CA 1
ATOM 4040 C C . ASP A 1 507 ? -13.141 7.867 20.828 1 94.06 507 ASP A C 1
ATOM 4042 O O . ASP A 1 507 ? -13.062 7.484 22 1 94.06 507 ASP A O 1
ATOM 4046 N N . GLN A 1 508 ? -14.258 8.078 20.297 1 95.5 508 GLN A N 1
ATOM 4047 C CA . GLN A 1 508 ? -15.508 8.047 21.047 1 95.5 508 GLN A CA 1
ATOM 4048 C C . GLN A 1 508 ? -15.727 6.676 21.688 1 95.5 508 GLN A C 1
ATOM 4050 O O . GLN A 1 508 ? -16.141 6.586 22.844 1 95.5 508 GLN A O 1
ATOM 4055 N N . GLN A 1 509 ? -15.469 5.559 21.016 1 93.88 509 GLN A N 1
ATOM 4056 C CA . GLN A 1 509 ? -15.695 4.223 21.562 1 93.88 509 GLN A CA 1
ATOM 4057 C C . GLN A 1 509 ? -14.773 3.945 22.75 1 93.88 509 GLN A C 1
ATOM 4059 O O . GLN A 1 509 ? -15.219 3.447 23.781 1 93.88 509 GLN A O 1
ATOM 4064 N N . LEU A 1 510 ? -13.523 4.25 22.562 1 95.81 510 LEU A N 1
ATOM 4065 C CA . LEU A 1 510 ? -12.555 4.039 23.641 1 95.81 510 LEU A CA 1
ATOM 4066 C C . LEU A 1 510 ? -12.773 5.031 24.781 1 95.81 510 LEU A C 1
ATOM 4068 O O . LEU A 1 510 ? -12.555 4.703 25.938 1 95.81 510 LEU A O 1
ATOM 4072 N N . TYR A 1 511 ? -13.164 6.289 24.422 1 97.5 511 TYR A N 1
ATOM 4073 C CA . TYR A 1 511 ? -13.492 7.305 25.406 1 97.5 511 TYR A CA 1
ATOM 4074 C C . TYR A 1 511 ? -14.609 6.828 26.328 1 97.5 511 TYR A C 1
ATOM 4076 O O . TYR A 1 511 ? -14.547 7.023 27.547 1 97.5 511 TYR A O 1
ATOM 4084 N N . ALA A 1 512 ? -15.609 6.16 25.766 1 96.56 512 ALA A N 1
ATOM 4085 C CA . ALA A 1 512 ? -16.734 5.641 26.531 1 96.56 512 ALA A CA 1
ATOM 4086 C C . ALA A 1 512 ? -16.266 4.59 27.547 1 96.56 512 ALA A C 1
ATOM 4088 O O . ALA A 1 512 ? -16.688 4.613 28.703 1 96.56 512 ALA A O 1
ATOM 4089 N N . ILE A 1 513 ? -15.453 3.693 27.094 1 95.88 513 ILE A N 1
ATOM 4090 C CA . ILE A 1 513 ? -14.93 2.645 27.969 1 95.88 513 ILE A CA 1
ATOM 4091 C C . ILE A 1 513 ? -14.055 3.266 29.047 1 95.88 513 ILE A C 1
ATOM 4093 O O . ILE A 1 513 ? -14.141 2.889 30.219 1 95.88 513 ILE A O 1
ATOM 4097 N N . ALA A 1 514 ? -13.195 4.23 28.688 1 97.56 514 ALA A N 1
ATOM 4098 C CA . ALA A 1 514 ? -12.297 4.895 29.641 1 97.56 514 ALA A CA 1
ATOM 4099 C C . ALA A 1 514 ? -13.086 5.617 30.719 1 97.56 514 ALA A C 1
ATOM 4101 O O . ALA A 1 514 ? -12.711 5.574 31.906 1 97.56 514 ALA A O 1
ATOM 4102 N N . GLN A 1 515 ? -14.141 6.297 30.312 1 96.94 515 GLN A N 1
ATOM 4103 C CA . GLN A 1 515 ? -14.969 7.004 31.281 1 96.94 515 GLN A CA 1
ATOM 4104 C C . GLN A 1 515 ? -15.609 6.035 32.25 1 96.94 515 GLN A C 1
ATOM 4106 O O . GLN A 1 515 ? -15.664 6.309 33.469 1 96.94 515 GLN A O 1
ATOM 4111 N N . GLN A 1 516 ? -16.094 4.906 31.781 1 95 516 GLN A N 1
ATOM 4112 C CA . GLN A 1 516 ? -16.703 3.896 32.656 1 95 516 GLN A CA 1
ATOM 4113 C C . GLN A 1 516 ? -15.695 3.371 33.656 1 95 516 GLN A C 1
ATOM 4115 O O . GLN A 1 516 ? -16.031 3.164 34.812 1 95 516 GLN A O 1
ATOM 4120 N N . ILE A 1 517 ? -14.5 3.166 33.188 1 96.12 517 ILE A N 1
ATOM 4121 C CA . ILE A 1 517 ? -13.438 2.707 34.062 1 96.12 517 ILE A CA 1
ATOM 4122 C C . ILE A 1 517 ? -13.141 3.775 35.125 1 96.12 517 ILE A C 1
ATOM 4124 O O . ILE A 1 517 ? -13.008 3.469 36.312 1 96.12 517 ILE A O 1
ATOM 4128 N N . LYS A 1 518 ? -13.047 5.027 34.719 1 96.5 518 LYS A N 1
ATOM 4129 C CA . LYS A 1 518 ? -12.75 6.137 35.625 1 96.5 518 LYS A CA 1
ATOM 4130 C C . LYS A 1 518 ? -13.836 6.277 36.688 1 96.5 518 LYS A C 1
ATOM 4132 O O . LYS A 1 518 ? -13.539 6.402 37.875 1 96.5 518 LYS A O 1
ATOM 4137 N N . TRP A 1 519 ? -15.117 6.234 36.281 1 94.69 519 TRP A N 1
ATOM 4138 C CA . TRP A 1 519 ? -16.234 6.406 37.188 1 94.69 519 TRP A CA 1
ATOM 4139 C C . TRP A 1 519 ? -16.281 5.285 38.219 1 94.69 519 TRP A C 1
ATOM 4141 O O . TRP A 1 519 ? -16.688 5.496 39.375 1 94.69 519 TRP A O 1
ATOM 4151 N N . SER A 1 520 ? -15.836 4.094 37.812 1 93 520 SER A N 1
ATOM 4152 C CA . SER A 1 520 ? -15.828 2.945 38.719 1 93 520 SER A CA 1
ATOM 4153 C C . SER A 1 520 ? -14.617 2.979 39.656 1 93 520 SER A C 1
ATOM 4155 O O . SER A 1 520 ? -14.617 2.338 40.719 1 93 520 SER A O 1
ATOM 4157 N N . ASN A 1 521 ? -13.586 3.68 39.25 1 92.94 521 ASN A N 1
ATOM 4158 C CA . ASN A 1 521 ? -12.344 3.74 40 1 92.94 521 ASN A CA 1
ATOM 4159 C C . ASN A 1 521 ? -11.898 5.18 40.25 1 92.94 521 ASN A C 1
ATOM 4161 O O . ASN A 1 521 ? -10.758 5.543 39.938 1 92.94 521 ASN A O 1
ATOM 4165 N N . MET A 1 522 ? -12.68 5.957 40.906 1 92.12 522 MET A N 1
ATOM 4166 C CA . MET A 1 522 ? -12.422 7.383 41.094 1 92.12 522 MET A CA 1
ATOM 4167 C C . MET A 1 522 ? -11.234 7.609 42 1 92.12 522 MET A C 1
ATOM 4169 O O . MET A 1 522 ? -10.531 8.617 41.875 1 92.12 522 MET A O 1
ATOM 4173 N N . SER A 1 523 ? -11 6.715 42.875 1 91 523 SER A N 1
ATOM 4174 C CA . SER A 1 523 ? -9.867 6.848 43.781 1 91 523 SER A CA 1
ATOM 4175 C C . SER A 1 523 ? -8.539 6.746 43.031 1 91 523 SER A C 1
ATOM 4177 O O . SER A 1 523 ? -7.582 7.445 43.375 1 91 523 SER A O 1
ATOM 4179 N N . GLU A 1 524 ? -8.547 5.996 42.031 1 93 524 GLU A N 1
ATOM 4180 C CA . GLU A 1 524 ? -7.32 5.785 41.281 1 93 524 GLU A CA 1
ATOM 4181 C C . GLU A 1 524 ? -7.176 6.816 40.156 1 93 524 GLU A C 1
ATOM 4183 O O . GLU A 1 524 ? -6.066 7.273 39.875 1 93 524 GLU A O 1
ATOM 4188 N N . PHE A 1 525 ? -8.312 7.227 39.562 1 95.88 525 PHE A N 1
ATOM 4189 C CA . PHE A 1 525 ? -8.242 8.016 38.344 1 95.88 525 PHE A CA 1
ATOM 4190 C C . PHE A 1 525 ? -8.883 9.383 38.531 1 95.88 525 PHE A C 1
ATOM 4192 O O . PHE A 1 525 ? -9.281 10.031 37.562 1 95.88 525 PHE A O 1
ATOM 4199 N N . GLY A 1 526 ? -8.961 9.852 39.656 1 92.25 526 GLY A N 1
ATOM 4200 C CA . GLY A 1 526 ? -9.539 11.156 39.938 1 92.25 526 GLY A CA 1
ATOM 4201 C C . GLY A 1 526 ? -8.797 12.297 39.281 1 92.25 526 GLY A C 1
ATOM 4202 O O . GLY A 1 526 ? -9.406 13.289 38.875 1 92.25 526 GLY A O 1
ATOM 4203 N N . ASN A 1 527 ? -7.461 12.164 39.125 1 94.44 527 ASN A N 1
ATOM 4204 C CA . ASN A 1 527 ? -6.641 13.195 38.5 1 94.44 527 ASN A CA 1
ATOM 4205 C C . ASN A 1 527 ? -6.348 12.883 37.031 1 94.44 527 ASN A C 1
ATOM 4207 O O . ASN A 1 527 ? -5.406 13.43 36.469 1 94.44 527 ASN A O 1
ATOM 4211 N N . HIS A 1 528 ? -7.113 12 36.531 1 96.38 528 HIS A N 1
ATOM 4212 C CA . HIS A 1 528 ? -6.961 11.641 35.125 1 96.38 528 HIS A CA 1
ATOM 4213 C C . HIS A 1 528 ? -8.031 12.305 34.281 1 96.38 528 HIS A C 1
ATOM 4215 O O . HIS A 1 528 ? -9.227 12.055 34.469 1 96.38 528 HIS A O 1
ATOM 4221 N N . ILE A 1 529 ? -7.621 13.18 33.438 1 97.31 529 ILE A N 1
ATOM 4222 C CA . ILE A 1 529 ? -8.547 13.914 32.594 1 97.31 529 ILE A CA 1
ATOM 4223 C C . ILE A 1 529 ? -8.664 13.211 31.234 1 97.31 529 ILE A C 1
ATOM 4225 O O . ILE A 1 529 ? -7.664 13.023 30.531 1 97.31 529 ILE A O 1
ATOM 4229 N N . LEU A 1 530 ? -9.852 12.844 30.891 1 97.88 530 LEU A N 1
ATOM 4230 C CA . LEU A 1 530 ? -10.117 12.156 29.625 1 97.88 530 LEU A CA 1
ATOM 4231 C C . LEU A 1 530 ? -10.734 13.109 28.609 1 97.88 530 LEU A C 1
ATOM 4233 O O . LEU A 1 530 ? -11.672 13.844 28.922 1 97.88 530 LEU A O 1
ATOM 4237 N N . ARG A 1 531 ? -10.195 13.094 27.375 1 98 531 ARG A N 1
ATOM 4238 C CA . ARG A 1 531 ? -10.695 13.953 26.312 1 98 531 ARG A CA 1
ATOM 4239 C C . ARG A 1 531 ? -11.281 13.133 25.172 1 98 531 ARG A C 1
ATOM 4241 O O . ARG A 1 531 ? -10.758 12.062 24.828 1 98 531 ARG A O 1
ATOM 4248 N N . LEU A 1 532 ? -12.312 13.656 24.609 1 97.81 532 LEU A N 1
ATOM 4249 C CA . LEU A 1 532 ? -12.914 13.094 23.406 1 97.81 532 LEU A CA 1
ATOM 4250 C C . LEU A 1 532 ? -12.211 13.594 22.156 1 97.81 532 LEU A C 1
ATOM 4252 O O . LEU A 1 532 ? -12.008 14.797 22 1 97.81 532 LEU A O 1
ATOM 4256 N N . GLY A 1 533 ? -11.828 12.68 21.297 1 96.69 533 GLY A N 1
ATOM 4257 C CA . GLY A 1 533 ? -11.133 13.062 20.062 1 96.69 533 GLY A CA 1
ATOM 4258 C C . GLY A 1 533 ? -11.938 14.008 19.203 1 96.69 533 GLY A C 1
ATOM 4259 O O . GLY A 1 533 ? -13.055 13.688 18.781 1 96.69 533 GLY A O 1
ATOM 4260 N N . GLY A 1 534 ? -11.375 15.156 18.938 1 96 534 GLY A N 1
ATOM 4261 C CA . GLY A 1 534 ? -12.062 16.172 18.172 1 96 534 GLY A CA 1
ATOM 4262 C C . GLY A 1 534 ? -12.109 15.875 16.672 1 96 534 GLY A C 1
ATOM 4263 O O . GLY A 1 534 ? -13.086 16.203 16 1 96 534 GLY A O 1
ATOM 4264 N N . PHE A 1 535 ? -11.133 15.258 16.188 1 95.75 535 PHE A N 1
ATOM 4265 C CA . PHE A 1 535 ? -11.039 14.898 14.773 1 95.75 535 PHE A CA 1
ATOM 4266 C C . PHE A 1 535 ? -12.148 13.922 14.391 1 95.75 535 PHE A C 1
ATOM 4268 O O . PHE A 1 535 ? -12.852 14.133 13.398 1 95.75 535 PHE A O 1
ATOM 4275 N N . HIS A 1 536 ? -12.367 12.906 15.164 1 96.12 536 HIS A N 1
ATOM 4276 C CA . HIS A 1 536 ? -13.414 11.93 14.906 1 96.12 536 HIS A CA 1
ATOM 4277 C C . HIS A 1 536 ? -14.797 12.516 15.148 1 96.12 536 HIS A C 1
ATOM 4279 O O . HIS A 1 536 ? -15.758 12.164 14.469 1 96.12 536 HIS A O 1
ATOM 4285 N N . ALA A 1 537 ? -14.875 13.375 16.125 1 97.44 537 ALA A N 1
ATOM 4286 C CA . ALA A 1 537 ? -16.141 14.07 16.359 1 97.44 537 ALA A CA 1
ATOM 4287 C C . ALA A 1 537 ? -16.547 14.914 15.156 1 97.44 537 ALA A C 1
ATOM 4289 O O . ALA A 1 537 ? -17.703 14.922 14.75 1 97.44 537 ALA A O 1
ATOM 4290 N N . LEU A 1 538 ? -15.578 15.578 14.633 1 97.5 538 LEU A N 1
ATOM 4291 C CA . LEU A 1 538 ? -15.844 16.406 13.461 1 97.5 538 LEU A CA 1
ATOM 4292 C C . LEU A 1 538 ? -16.219 15.539 12.258 1 97.5 538 LEU A C 1
ATOM 4294 O O . LEU A 1 538 ? -17.047 15.93 11.438 1 97.5 538 LEU A O 1
ATOM 4298 N N . SER A 1 539 ? -15.492 14.445 12.117 1 97.31 539 SER A N 1
ATOM 4299 C CA . SER A 1 539 ? -15.844 13.508 11.055 1 97.31 539 SER A CA 1
ATOM 4300 C C . SER A 1 539 ? -17.297 13.055 11.164 1 97.31 539 SER A C 1
ATOM 4302 O O . SER A 1 539 ? -17.984 12.93 10.156 1 97.31 539 SER A O 1
ATOM 4304 N N . CYS A 1 540 ? -17.734 12.797 12.383 1 97.38 540 CYS A N 1
ATOM 4305 C CA . CYS A 1 540 ? -19.125 12.43 12.625 1 97.38 540 CYS A CA 1
ATOM 4306 C C . CYS A 1 540 ? -20.062 13.578 12.281 1 97.38 540 CYS A C 1
ATOM 4308 O O . CYS A 1 540 ? -21.141 13.367 11.742 1 97.38 540 CYS A O 1
ATOM 4310 N N . PHE A 1 541 ? -19.672 14.773 12.625 1 98.06 541 PHE A N 1
ATOM 4311 C CA . PHE A 1 541 ? -20.453 15.961 12.32 1 98.06 541 PHE A CA 1
ATOM 4312 C C . PHE A 1 541 ? -20.641 16.109 10.812 1 98.06 541 PHE A C 1
ATOM 4314 O O . PHE A 1 541 ? -21.719 16.484 10.352 1 98.06 541 PHE A O 1
ATOM 4321 N N . ILE A 1 542 ? -19.625 15.844 10.047 1 98.06 542 ILE A N 1
ATOM 4322 C CA . ILE A 1 542 ? -19.703 15.883 8.586 1 98.06 542 ILE A CA 1
ATOM 4323 C C . ILE A 1 542 ? -20.75 14.898 8.094 1 98.06 542 ILE A C 1
ATOM 4325 O O . ILE A 1 542 ? -21.516 15.203 7.18 1 98.06 542 ILE A O 1
ATOM 4329 N N . SER A 1 543 ? -20.781 13.758 8.75 1 97.19 543 SER A N 1
ATOM 4330 C CA . SER A 1 543 ? -21.781 12.766 8.398 1 97.19 543 SER A CA 1
ATOM 4331 C C . SER A 1 543 ? -23.188 13.281 8.688 1 97.19 543 SER A C 1
ATOM 4333 O O . SER A 1 543 ? -24.141 12.945 7.973 1 97.19 543 SER A O 1
ATOM 4335 N N . CYS A 1 544 ? -23.328 14.102 9.703 1 97.94 544 CYS A N 1
ATOM 4336 C CA . CYS A 1 544 ? -24.625 14.711 10.016 1 97.94 544 CYS A CA 1
ATOM 4337 C C . CYS A 1 544 ? -25.031 15.688 8.914 1 97.94 544 CYS A C 1
ATOM 4339 O O . CYS A 1 544 ? -26.203 15.703 8.508 1 97.94 544 CYS A O 1
ATOM 4341 N N . ILE A 1 545 ? -24.047 16.469 8.469 1 97.94 545 ILE A N 1
ATOM 4342 C CA . ILE A 1 545 ? -24.328 17.391 7.371 1 97.94 545 ILE A CA 1
ATOM 4343 C C . ILE A 1 545 ? -24.766 16.594 6.133 1 97.94 545 ILE A C 1
ATOM 4345 O O . ILE A 1 545 ? -25.719 16.969 5.461 1 97.94 545 ILE A O 1
ATOM 4349 N N . GLY A 1 546 ? -24.062 15.484 5.895 1 96.44 546 GLY A N 1
ATOM 4350 C CA . GLY A 1 546 ? -24.422 14.641 4.766 1 96.44 546 GLY A CA 1
ATOM 4351 C C . GLY A 1 546 ? -25.828 14.086 4.859 1 96.44 546 GLY A C 1
ATOM 4352 O O . GLY A 1 546 ? -26.547 14.039 3.863 1 96.44 546 GLY A O 1
ATOM 4353 N N . LYS A 1 547 ? -26.234 13.734 6.004 1 95.44 547 LYS A N 1
ATOM 4354 C CA . LYS A 1 547 ? -27.562 13.156 6.223 1 95.44 547 LYS A CA 1
ATOM 4355 C C . LYS A 1 547 ? -28.656 14.18 5.949 1 95.44 547 LYS A C 1
ATOM 4357 O O . LYS A 1 547 ? -29.703 13.852 5.367 1 95.44 547 LYS A O 1
ATOM 4362 N N . LEU A 1 548 ? -28.406 15.391 6.262 1 96.62 548 LEU A N 1
ATOM 4363 C CA . LEU A 1 548 ? -29.453 16.406 6.219 1 96.62 548 LEU A CA 1
ATOM 4364 C C . LEU A 1 548 ? -29.5 17.078 4.848 1 96.62 548 LEU A C 1
ATOM 4366 O O . LEU A 1 548 ? -30.578 17.484 4.398 1 96.62 548 LEU A O 1
ATOM 4370 N N . TRP A 1 549 ? -28.422 17.172 4.113 1 97.12 549 TRP A N 1
ATOM 4371 C CA . TRP A 1 549 ? -28.438 18.016 2.934 1 97.12 549 TRP A CA 1
ATOM 4372 C C . TRP A 1 549 ? -28.031 17.25 1.689 1 97.12 549 TRP A C 1
ATOM 4374 O O . TRP A 1 549 ? -28.219 17.719 0.564 1 97.12 549 TRP A O 1
ATOM 4384 N N . SER A 1 550 ? -27.422 16.031 1.809 1 94.62 550 SER A N 1
ATOM 4385 C CA . SER A 1 550 ? -26.906 15.305 0.656 1 94.62 550 SER A CA 1
ATOM 4386 C C . SER A 1 550 ? -27.984 15.117 -0.405 1 94.62 550 SER A C 1
ATOM 4388 O O . SER A 1 550 ? -27.766 15.414 -1.581 1 94.62 550 SER A O 1
ATOM 4390 N N . ASP A 1 551 ? -29.219 14.727 -0.009 1 89.75 551 ASP A N 1
ATOM 4391 C CA . ASP A 1 551 ? -30.281 14.422 -0.956 1 89.75 551 ASP A CA 1
ATOM 4392 C C . ASP A 1 551 ? -31.094 15.672 -1.283 1 89.75 551 ASP A C 1
ATOM 4394 O O . ASP A 1 551 ? -32 15.633 -2.123 1 89.75 551 ASP A O 1
ATOM 4398 N N . GLY A 1 552 ? -30.75 16.812 -0.644 1 92.12 552 GLY A N 1
ATOM 4399 C CA . GLY A 1 552 ? -31.438 18.062 -0.916 1 92.12 552 GLY A CA 1
ATOM 4400 C C . GLY A 1 552 ? -30.812 18.844 -2.057 1 92.12 552 GLY A C 1
ATOM 4401 O O . GLY A 1 552 ? -31.312 19.906 -2.438 1 92.12 552 GLY A O 1
ATOM 4402 N N . GLY A 1 553 ? -29.734 18.219 -2.619 1 92.5 553 GLY A N 1
ATOM 4403 C CA . GLY A 1 553 ? -29.109 18.875 -3.76 1 92.5 553 GLY A CA 1
ATOM 4404 C C . GLY A 1 553 ? -27.609 19.047 -3.613 1 92.5 553 GLY A C 1
ATOM 4405 O O . GLY A 1 553 ? -26.906 19.328 -4.59 1 92.5 553 GLY A O 1
ATOM 4406 N N . LEU A 1 554 ? -27.094 18.844 -2.412 1 96.38 554 LEU A N 1
ATOM 4407 C CA . LEU A 1 554 ? -25.672 19.062 -2.164 1 96.38 554 LEU A CA 1
ATOM 4408 C C . LEU A 1 554 ? -24.828 18.062 -2.953 1 96.38 554 LEU A C 1
ATOM 4410 O O . LEU A 1 554 ? -23.828 18.453 -3.564 1 96.38 554 LEU A O 1
ATOM 4414 N N . SER A 1 555 ? -25.188 16.766 -2.92 1 93.62 555 SER A N 1
ATOM 4415 C CA . SER A 1 555 ? -24.453 15.742 -3.648 1 93.62 555 SER A CA 1
ATOM 4416 C C . SER A 1 555 ? -24.438 16.016 -5.145 1 93.62 555 SER A C 1
ATOM 4418 O O . SER A 1 555 ? -23.406 15.914 -5.797 1 93.62 555 SER A O 1
ATOM 4420 N N . ASP A 1 556 ? -25.562 16.438 -5.648 1 90.62 556 ASP A N 1
ATOM 4421 C CA . ASP A 1 556 ? -25.688 16.734 -7.074 1 90.62 556 ASP A CA 1
ATOM 4422 C C . ASP A 1 556 ? -24.859 17.953 -7.461 1 90.62 556 ASP A C 1
ATOM 4424 O O . ASP A 1 556 ? -24.234 17.984 -8.531 1 90.62 556 ASP A O 1
ATOM 4428 N N . LEU A 1 557 ? -24.891 18.875 -6.613 1 94.38 557 LEU A N 1
ATOM 4429 C CA . LEU A 1 557 ? -24.125 20.094 -6.863 1 94.38 557 LEU A CA 1
ATOM 4430 C C . LEU A 1 557 ? -22.641 19.781 -7 1 94.38 557 LEU A C 1
ATOM 4432 O O . LEU A 1 557 ? -21.984 20.25 -7.938 1 94.38 557 LEU A O 1
ATOM 4436 N N . LEU A 1 558 ? -22.125 18.953 -6.121 1 94.88 558 LEU A N 1
ATOM 4437 C CA . LEU A 1 558 ? -20.688 18.641 -6.09 1 94.88 558 LEU A CA 1
ATOM 4438 C C . LEU A 1 558 ? -20.297 17.766 -7.27 1 94.88 558 LEU A C 1
ATOM 4440 O O . LEU A 1 558 ? -19.188 17.859 -7.781 1 94.88 558 LEU A O 1
ATOM 4444 N N . ILE A 1 559 ? -21.234 16.922 -7.723 1 88.44 559 ILE A N 1
ATOM 4445 C CA . ILE A 1 559 ? -20.953 15.969 -8.789 1 88.44 559 ILE A CA 1
ATOM 4446 C C . ILE A 1 559 ? -21.141 16.641 -10.148 1 88.44 559 ILE A C 1
ATOM 4448 O O . ILE A 1 559 ? -20.219 16.641 -10.977 1 88.44 559 ILE A O 1
ATOM 4452 N N . ASP A 1 560 ? -22.25 17.344 -10.367 1 86.44 560 ASP A N 1
ATOM 4453 C CA . ASP A 1 560 ? -22.641 17.844 -11.68 1 86.44 560 ASP A CA 1
ATOM 4454 C C . ASP A 1 560 ? -21.859 19.094 -12.047 1 86.44 560 ASP A C 1
ATOM 4456 O O . ASP A 1 560 ? -21.734 19.438 -13.227 1 86.44 560 ASP A O 1
ATOM 4460 N N . SER A 1 561 ? -21.344 19.766 -11.078 1 90.88 561 SER A N 1
ATOM 4461 C CA . SER A 1 561 ? -20.5 20.938 -11.367 1 90.88 561 SER A CA 1
ATOM 4462 C C . SER A 1 561 ? -19.125 20.5 -11.883 1 90.88 561 SER A C 1
ATOM 4464 O O . SER A 1 561 ? -18.359 21.328 -12.375 1 90.88 561 SER A O 1
ATOM 4466 N N . GLY A 1 562 ? -18.844 19.203 -11.695 1 86.19 562 GLY A N 1
ATOM 4467 C CA . GLY A 1 562 ? -17.562 18.672 -12.148 1 86.19 562 GLY A CA 1
ATOM 4468 C C . GLY A 1 562 ? -16.453 18.859 -11.133 1 86.19 562 GLY A C 1
ATOM 4469 O O . GLY A 1 562 ? -15.273 18.641 -11.445 1 86.19 562 GLY A O 1
ATOM 4470 N N . THR A 1 563 ? -16.797 19.188 -9.961 1 90.38 563 THR A N 1
ATOM 4471 C CA . THR A 1 563 ? -15.805 19.453 -8.93 1 90.38 563 THR A CA 1
ATOM 4472 C C . THR A 1 563 ? -15.273 18.156 -8.352 1 90.38 563 THR A C 1
ATOM 4474 O O . THR A 1 563 ? -14.07 18.031 -8.078 1 90.38 563 THR A O 1
ATOM 4477 N N . TYR A 1 564 ? -16.141 17.141 -8.039 1 89.06 564 TYR A N 1
ATOM 4478 C CA . TYR A 1 564 ? -15.727 15.867 -7.457 1 89.06 564 TYR A CA 1
ATOM 4479 C C . TYR A 1 564 ? -16.359 14.695 -8.203 1 89.06 564 TYR A C 1
ATOM 4481 O O . TYR A 1 564 ? -17.391 14.859 -8.867 1 89.06 564 TYR A O 1
ATOM 4489 N N . ALA A 1 565 ? -15.781 13.516 -8.078 1 81.56 565 ALA A N 1
ATOM 4490 C CA . ALA A 1 565 ? -16.344 12.289 -8.641 1 81.56 565 ALA A CA 1
ATOM 4491 C C . ALA A 1 565 ? -17.469 11.742 -7.762 1 81.56 565 ALA A C 1
ATOM 4493 O O . ALA A 1 565 ? -17.453 11.93 -6.543 1 81.56 565 ALA A O 1
ATOM 4494 N N . PRO A 1 566 ? -18.422 11.039 -8.328 1 80.38 566 PRO A N 1
ATOM 4495 C CA . PRO A 1 566 ? -19.609 10.586 -7.598 1 80.38 566 PRO A CA 1
ATOM 4496 C C . PRO A 1 566 ? -19.266 9.688 -6.41 1 80.38 566 PRO A C 1
ATOM 4498 O O . PRO A 1 566 ? -19.766 9.906 -5.301 1 80.38 566 PRO A O 1
ATOM 4501 N N . CYS A 1 567 ? -18.422 8.75 -6.578 1 79.12 567 CYS A N 1
ATOM 4502 C CA . CYS A 1 567 ? -18.062 7.836 -5.496 1 79.12 567 CYS A CA 1
ATOM 4503 C C . CYS A 1 567 ? -17.359 8.57 -4.371 1 79.12 567 CYS A C 1
ATOM 4505 O O . CYS A 1 567 ? -17.547 8.25 -3.195 1 79.12 567 CYS A O 1
ATOM 4507 N N . THR A 1 568 ? -16.594 9.508 -4.738 1 85.25 568 THR A N 1
ATOM 4508 C CA . THR A 1 568 ? -15.883 10.312 -3.756 1 85.25 568 THR A CA 1
ATOM 4509 C C . THR A 1 568 ? -16.844 11.141 -2.92 1 85.25 568 THR A C 1
ATOM 4511 O O . THR A 1 568 ? -16.688 11.258 -1.704 1 85.25 568 THR A O 1
ATOM 4514 N N . VAL A 1 569 ? -17.812 11.656 -3.555 1 91.19 569 VAL A N 1
ATOM 4515 C CA . VAL A 1 569 ? -18.781 12.5 -2.865 1 91.19 569 VAL A CA 1
ATOM 4516 C C . VAL A 1 569 ? -19.547 11.672 -1.842 1 91.19 569 VAL A C 1
ATOM 4518 O O . VAL A 1 569 ? -19.781 12.117 -0.719 1 91.19 569 VAL A O 1
ATOM 4521 N N . GLU A 1 570 ? -19.844 10.5 -2.248 1 88.19 570 GLU A N 1
ATOM 4522 C CA . GLU A 1 570 ? -20.562 9.609 -1.341 1 88.19 570 GLU A CA 1
ATOM 4523 C C . GLU A 1 570 ? -19.734 9.297 -0.099 1 88.19 570 GLU A C 1
ATOM 4525 O O . GLU A 1 570 ? -20.234 9.383 1.025 1 88.19 570 GLU A O 1
ATOM 4530 N N . GLN A 1 571 ? -18.531 9.078 -0.304 1 89.75 571 GLN A N 1
ATOM 4531 C CA . GLN A 1 571 ? -17.656 8.75 0.808 1 89.75 571 GLN A CA 1
ATOM 4532 C C . GLN A 1 571 ? -17.391 9.969 1.689 1 89.75 571 GLN A C 1
ATOM 4534 O O . GLN A 1 571 ? -17.312 9.852 2.914 1 89.75 571 GLN A O 1
ATOM 4539 N N . MET A 1 572 ? -17.297 11.109 1.115 1 92.44 572 MET A N 1
ATOM 4540 C CA . MET A 1 572 ? -17.047 12.352 1.842 1 92.44 572 MET A CA 1
ATOM 4541 C C . MET A 1 572 ? -18.219 12.672 2.768 1 92.44 572 MET A C 1
ATOM 4543 O O . MET A 1 572 ? -18.016 12.961 3.949 1 92.44 572 MET A O 1
ATOM 4547 N N . LEU A 1 573 ? -19.344 12.555 2.23 1 94 573 LEU A N 1
ATOM 4548 C CA . LEU A 1 573 ? -20.531 12.992 2.965 1 94 573 LEU A CA 1
ATOM 4549 C C . LEU A 1 573 ? -20.938 11.961 4.008 1 94 573 LEU A C 1
ATOM 4551 O O . LEU A 1 573 ? -21.734 12.258 4.902 1 94 573 LEU A O 1
ATOM 4555 N N . LEU A 1 574 ? -20.266 10.773 3.912 1 91.38 574 LEU A N 1
ATOM 4556 C CA . LEU A 1 574 ? -20.438 9.766 4.957 1 91.38 574 LEU A CA 1
ATOM 4557 C C . LEU A 1 574 ? -19.391 9.953 6.055 1 91.38 574 LEU A C 1
ATOM 4559 O O . LEU A 1 574 ? -19.422 9.258 7.074 1 91.38 574 LEU A O 1
ATOM 4563 N N . GLY A 1 575 ? -18.531 10.922 5.836 1 89.19 575 GLY A N 1
ATOM 4564 C CA . GLY A 1 575 ? -17.516 11.211 6.84 1 89.19 575 GLY A CA 1
ATOM 4565 C C . GLY A 1 575 ? -16.297 10.32 6.723 1 89.19 575 GLY A C 1
ATOM 4566 O O . GLY A 1 575 ? -15.453 10.289 7.621 1 89.19 575 GLY A O 1
ATOM 4567 N N . LYS A 1 576 ? -16.047 9.625 5.676 1 88.81 576 LYS A N 1
ATOM 4568 C CA . LYS A 1 576 ? -14.961 8.664 5.535 1 88.81 576 LYS A CA 1
ATOM 4569 C C . LYS A 1 576 ? -13.734 9.312 4.91 1 88.81 576 LYS A C 1
ATOM 4571 O O . LYS A 1 576 ? -12.609 8.82 5.082 1 88.81 576 LYS A O 1
ATOM 4576 N N . GLN A 1 577 ? -13.844 10.297 4.105 1 90.12 577 GLN A N 1
ATOM 4577 C CA . GLN A 1 577 ? -12.742 11.07 3.541 1 90.12 577 GLN A CA 1
ATOM 4578 C C . GLN A 1 577 ? -12.711 12.477 4.117 1 90.12 577 GLN A C 1
ATOM 4580 O O . GLN A 1 577 ? -13.195 13.422 3.49 1 90.12 577 GLN A O 1
ATOM 4585 N N . PHE A 1 578 ? -11.977 12.633 5.117 1 92.5 578 PHE A N 1
ATOM 4586 C CA . PHE A 1 578 ? -12.07 13.828 5.953 1 92.5 578 PHE A CA 1
ATOM 4587 C C . PHE A 1 578 ? -11.555 15.055 5.215 1 92.5 578 PHE A C 1
ATOM 4589 O O . PHE A 1 578 ? -12.258 16.062 5.098 1 92.5 578 PHE A O 1
ATOM 4596 N N . ASN A 1 579 ? -10.281 14.953 4.676 1 90.44 579 ASN A N 1
ATOM 4597 C CA . ASN A 1 579 ? -9.672 16.125 4.051 1 90.44 579 ASN A CA 1
ATOM 4598 C C . ASN A 1 579 ? -10.461 16.578 2.822 1 90.44 579 ASN A C 1
ATOM 4600 O O . ASN A 1 579 ? -10.664 17.781 2.623 1 90.44 579 ASN A O 1
ATOM 4604 N N . ARG A 1 580 ? -10.961 15.68 2.025 1 91.25 580 ARG A N 1
ATOM 4605 C CA . ARG A 1 580 ? -11.758 16.016 0.845 1 91.25 580 ARG A CA 1
ATOM 4606 C C . ARG A 1 580 ? -13.117 16.562 1.238 1 91.25 580 ARG A C 1
ATOM 4608 O O . ARG A 1 580 ? -13.648 17.453 0.567 1 91.25 580 ARG A O 1
ATOM 4615 N N . ALA A 1 581 ? -13.578 15.992 2.346 1 95.12 581 ALA A N 1
ATOM 4616 C CA . ALA A 1 581 ? -14.883 16.453 2.812 1 95.12 581 ALA A CA 1
ATOM 4617 C C . ALA A 1 581 ? -14.812 17.906 3.289 1 95.12 581 ALA A C 1
ATOM 4619 O O . ALA A 1 581 ? -15.688 18.719 2.961 1 95.12 581 ALA A O 1
ATOM 4620 N N . VAL A 1 582 ? -13.789 18.219 4.055 1 96.12 582 VAL A N 1
ATOM 4621 C CA . VAL A 1 582 ? -13.625 19.578 4.562 1 96.12 582 VAL A CA 1
ATOM 4622 C C . VAL A 1 582 ? -13.461 20.547 3.396 1 96.12 582 VAL A C 1
ATOM 4624 O O . VAL A 1 582 ? -14.086 21.609 3.373 1 96.12 582 VAL A O 1
ATOM 4627 N N . ARG A 1 583 ? -12.672 20.156 2.477 1 94.94 583 ARG A N 1
ATOM 4628 C CA . ARG A 1 583 ? -12.453 21.031 1.325 1 94.94 583 ARG A CA 1
ATOM 4629 C C . ARG A 1 583 ? -13.734 21.203 0.514 1 94.94 583 ARG A C 1
ATOM 4631 O O . ARG A 1 583 ? -14.086 22.312 0.131 1 94.94 583 ARG A O 1
ATOM 4638 N N . SER A 1 584 ? -14.43 20.109 0.257 1 95.5 584 SER A N 1
ATOM 4639 C CA . SER A 1 584 ? -15.633 20.156 -0.563 1 95.5 584 SER A CA 1
ATOM 4640 C C . SER A 1 584 ? -16.719 21 0.087 1 95.5 584 SER A C 1
ATOM 4642 O O . SER A 1 584 ? -17.391 21.797 -0.589 1 95.5 584 SER A O 1
ATOM 4644 N N . LEU A 1 585 ? -16.859 20.859 1.374 1 97.75 585 LEU A N 1
ATOM 4645 C CA . LEU A 1 585 ? -17.875 21.625 2.09 1 97.75 585 LEU A CA 1
ATOM 4646 C C . LEU A 1 585 ? -17.5 23.109 2.164 1 97.75 585 LEU A C 1
ATOM 4648 O O . LEU A 1 585 ? -18.375 23.984 2.127 1 97.75 585 LEU A O 1
ATOM 4652 N N . THR A 1 586 ? -16.219 23.391 2.256 1 97.5 586 THR A N 1
ATOM 4653 C CA . THR A 1 586 ? -15.758 24.781 2.254 1 97.5 586 THR A CA 1
ATOM 4654 C C . THR A 1 586 ? -15.977 25.406 0.885 1 97.5 586 THR A C 1
ATOM 4656 O O . THR A 1 586 ? -16.344 26.594 0.792 1 97.5 586 THR A O 1
ATOM 4659 N N . LEU A 1 587 ? -15.766 24.656 -0.17 1 97.12 587 LEU A N 1
ATOM 4660 C CA . LEU A 1 587 ? -16.031 25.141 -1.519 1 97.12 587 LEU A CA 1
ATOM 4661 C C . LEU A 1 587 ? -17.516 25.453 -1.701 1 97.12 587 LEU A C 1
ATOM 4663 O O . LEU A 1 587 ? -17.875 26.5 -2.236 1 97.12 587 LEU A O 1
ATOM 4667 N N . ALA A 1 588 ? -18.312 24.516 -1.268 1 97.81 588 ALA A N 1
ATOM 4668 C CA . ALA A 1 588 ? -19.766 24.703 -1.356 1 97.81 588 ALA A CA 1
ATOM 4669 C C . ALA A 1 588 ? -20.203 25.906 -0.529 1 97.81 588 ALA A C 1
ATOM 4671 O O . ALA A 1 588 ? -21.078 26.672 -0.946 1 97.81 588 ALA A O 1
ATOM 4672 N N . TYR A 1 589 ? -19.594 26.062 0.635 1 98 589 TYR A N 1
ATOM 4673 C CA . TYR A 1 589 ? -19.891 27.203 1.502 1 98 589 TYR A CA 1
ATOM 4674 C C . TYR A 1 589 ? -19.562 28.516 0.803 1 98 589 TYR A C 1
ATOM 4676 O O . TYR A 1 589 ? -20.375 29.438 0.789 1 98 589 TYR A O 1
ATOM 4684 N N . GLU A 1 590 ? -18.391 28.578 0.26 1 97.62 590 GLU A N 1
ATOM 4685 C CA . GLU A 1 590 ? -18 29.812 -0.416 1 97.62 590 GLU A CA 1
ATOM 4686 C C . GLU A 1 590 ? -18.953 30.125 -1.569 1 97.62 590 GLU A C 1
ATOM 4688 O O . GLU A 1 590 ? -19.359 31.281 -1.746 1 97.62 590 GLU A O 1
ATOM 4693 N N . ALA A 1 591 ? -19.281 29.156 -2.354 1 97.25 591 ALA A N 1
ATOM 4694 C CA . ALA A 1 591 ? -20.172 29.359 -3.506 1 97.25 591 ALA A CA 1
ATOM 4695 C C . ALA A 1 591 ? -21.547 29.844 -3.07 1 97.25 591 ALA A C 1
ATOM 4697 O O . ALA A 1 591 ? -22.047 30.844 -3.586 1 97.25 591 ALA A O 1
ATOM 4698 N N . LEU A 1 592 ? -22.125 29.172 -2.117 1 97.62 592 LEU A N 1
ATOM 4699 C CA . LEU A 1 592 ? -23.469 29.5 -1.663 1 97.62 592 LEU A CA 1
ATOM 4700 C C . LEU A 1 592 ? -23.484 30.812 -0.889 1 97.62 592 LEU A C 1
ATOM 4702 O O . LEU A 1 592 ? -24.438 31.578 -0.985 1 97.62 592 LEU A O 1
ATOM 4706 N N . LYS A 1 593 ? -22.453 31.016 -0.086 1 96.5 593 LYS A N 1
ATOM 4707 C CA . LYS A 1 593 ? -22.359 32.281 0.646 1 96.5 593 LYS A CA 1
ATOM 4708 C C . LYS A 1 593 ? -22.156 33.469 -0.305 1 96.5 593 LYS A C 1
ATOM 4710 O O . LYS A 1 593 ? -22.656 34.562 -0.053 1 96.5 593 LYS A O 1
ATOM 4715 N N . SER A 1 594 ? -21.438 33.219 -1.361 1 94.88 594 SER A N 1
ATOM 4716 C CA . SER A 1 594 ? -21.297 34.25 -2.389 1 94.88 594 SER A CA 1
ATOM 4717 C C . SER A 1 594 ? -22.656 34.594 -2.982 1 94.88 594 SER A C 1
ATOM 4719 O O . SER A 1 594 ? -22.969 35.781 -3.145 1 94.88 594 SER A O 1
ATOM 4721 N N . LEU A 1 595 ? -23.422 33.594 -3.324 1 94.62 595 LEU A N 1
ATOM 4722 C CA . LEU A 1 595 ? -24.75 33.844 -3.859 1 94.62 595 LEU A CA 1
ATOM 4723 C C . LEU A 1 595 ? -25.641 34.531 -2.83 1 94.62 595 LEU A C 1
ATOM 4725 O O . LEU A 1 595 ? -26.406 35.438 -3.18 1 94.62 595 LEU A O 1
ATOM 4729 N N . TRP A 1 596 ? -25.5 34.125 -1.581 1 95.44 596 TRP A N 1
ATOM 4730 C CA . TRP A 1 596 ? -26.234 34.75 -0.471 1 95.44 596 TRP A CA 1
ATOM 4731 C C . TRP A 1 596 ? -25.875 36.219 -0.342 1 95.44 596 TRP A C 1
ATOM 4733 O O . TRP A 1 596 ? -26.766 37.062 -0.189 1 95.44 596 TRP A O 1
ATOM 4743 N N . LEU A 1 597 ? -24.594 36.594 -0.42 1 92.94 597 LEU A N 1
ATOM 4744 C CA . LEU A 1 597 ? -24.125 37.938 -0.284 1 92.94 597 LEU A CA 1
ATOM 4745 C C . LEU A 1 597 ? -24.562 38.812 -1.471 1 92.94 597 LEU A C 1
ATOM 4747 O O . LEU A 1 597 ? -24.938 39.969 -1.302 1 92.94 597 LEU A O 1
ATOM 4751 N N . MET A 1 598 ? -24.547 38.219 -2.658 1 90.44 598 MET A N 1
ATOM 4752 C CA . MET A 1 598 ? -25.016 38.938 -3.834 1 90.44 598 MET A CA 1
ATOM 4753 C C . MET A 1 598 ? -26.5 39.281 -3.705 1 90.44 598 MET A C 1
ATOM 4755 O O . MET A 1 598 ? -26.906 40.438 -3.967 1 90.44 598 MET A O 1
ATOM 4759 N N . ALA A 1 599 ? -27.25 38.312 -3.289 1 90.69 599 ALA A N 1
ATOM 4760 C CA . ALA A 1 599 ? -28.672 38.531 -3.08 1 90.69 599 ALA A CA 1
ATOM 4761 C C . ALA A 1 599 ? -28.922 39.531 -1.959 1 90.69 599 ALA A C 1
ATOM 4763 O O . ALA A 1 599 ? -29.875 40.312 -2.016 1 90.69 599 ALA A O 1
ATOM 4764 N N . PHE A 1 600 ? -28.156 39.625 -0.903 1 92.38 600 PHE A N 1
ATOM 4765 C CA . PHE A 1 600 ? -28.234 40.531 0.224 1 92.38 600 PHE A CA 1
ATOM 4766 C C . PHE A 1 600 ? -28 41.969 -0.234 1 92.38 600 PHE A C 1
ATOM 4768 O O . PHE A 1 600 ? -28.75 42.875 0.124 1 92.38 600 PHE A O 1
ATOM 4775 N N . PHE A 1 601 ? -26.922 42.094 -1.029 1 88.31 601 PHE A N 1
ATOM 4776 C CA . PHE A 1 601 ? -26.609 43.438 -1.494 1 88.31 601 PHE A CA 1
ATOM 4777 C C . PHE A 1 601 ? -27.672 43.938 -2.463 1 88.31 601 PHE A C 1
ATOM 4779 O O . PHE A 1 601 ? -27.984 45.125 -2.494 1 88.31 601 PHE A O 1
ATOM 4786 N N . ASP A 1 602 ? -28.266 43.062 -3.279 1 86.75 602 ASP A N 1
ATOM 4787 C CA . ASP A 1 602 ? -29.391 43.438 -4.133 1 86.75 602 ASP A CA 1
ATOM 4788 C C . ASP A 1 602 ? -30.609 43.844 -3.299 1 86.75 602 ASP A C 1
ATOM 4790 O O . ASP A 1 602 ? -31.297 44.812 -3.645 1 86.75 602 ASP A O 1
ATOM 4794 N N . TRP A 1 603 ? -30.812 43.125 -2.295 1 89.69 603 TRP A N 1
ATOM 4795 C CA . TRP A 1 603 ? -31.906 43.438 -1.374 1 89.69 603 TRP A CA 1
ATOM 4796 C C . TRP A 1 603 ? -31.672 44.781 -0.692 1 89.69 603 TRP A C 1
ATOM 4798 O O . TRP A 1 603 ? -32.594 45.562 -0.547 1 89.69 603 TRP A O 1
ATOM 4808 N N . CYS A 1 604 ? -30.453 45.062 -0.238 1 89.62 604 CYS A N 1
ATOM 4809 C CA . CYS A 1 604 ? -30.094 46.344 0.388 1 89.62 604 CYS A CA 1
ATOM 4810 C C . CYS A 1 604 ? -30.312 47.5 -0.575 1 89.62 604 CYS A C 1
ATOM 4812 O O . CYS A 1 604 ? -30.719 48.594 -0.16 1 89.62 604 CYS A O 1
ATOM 4814 N N . ASP A 1 605 ? -30 47.281 -1.789 1 85.88 605 ASP A N 1
ATOM 4815 C CA . ASP A 1 605 ? -30.188 48.312 -2.812 1 85.88 605 ASP A CA 1
ATOM 4816 C C . ASP A 1 605 ? -31.672 48.625 -3.033 1 85.88 605 ASP A C 1
ATOM 4818 O O . ASP A 1 605 ? -32.062 49.781 -3.107 1 85.88 605 ASP A O 1
ATOM 4822 N N . THR A 1 606 ? -32.469 47.594 -3.127 1 85.38 606 THR A N 1
ATOM 4823 C CA . THR A 1 606 ? -33.906 47.719 -3.383 1 85.38 606 THR A CA 1
ATOM 4824 C C . THR A 1 606 ? -34.594 48.406 -2.205 1 85.38 606 THR A C 1
ATOM 4826 O O . THR A 1 606 ? -35.5 49.219 -2.395 1 85.38 606 THR A O 1
ATOM 4829 N N . GLU A 1 607 ? -34.125 48.125 -0.998 1 87.5 607 GLU A N 1
ATOM 4830 C CA . GLU A 1 607 ? -34.75 48.688 0.206 1 87.5 607 GLU A CA 1
ATOM 4831 C C . GLU A 1 607 ? -34.125 50.031 0.567 1 87.5 607 GLU A C 1
ATOM 4833 O O . GLU A 1 607 ? -34.562 50.688 1.525 1 87.5 607 GLU A O 1
ATOM 4838 N N . GLY A 1 608 ? -33.062 50.438 -0.143 1 82.44 608 GLY A N 1
ATOM 4839 C CA . GLY A 1 608 ? -32.438 51.75 0.031 1 82.44 608 GLY A CA 1
ATOM 4840 C C . GLY A 1 608 ? -31.438 51.781 1.156 1 82.44 608 GLY A C 1
ATOM 4841 O O . GLY A 1 608 ? -31.078 52.875 1.633 1 82.44 608 GLY A O 1
ATOM 4842 N N . HIS A 1 609 ? -30.953 50.656 1.574 1 86.38 609 HIS A N 1
ATOM 4843 C CA . HIS A 1 609 ? -30.016 50.594 2.688 1 86.38 609 HIS A CA 1
ATOM 4844 C C . HIS A 1 609 ? -28.594 50.875 2.225 1 86.38 609 HIS A C 1
ATOM 4846 O O . HIS A 1 609 ? -27.75 51.281 3.018 1 86.38 609 HIS A O 1
ATOM 4852 N N . LEU A 1 610 ? -28.281 50.656 1.039 1 83.75 610 LEU A N 1
ATOM 4853 C CA . LEU A 1 610 ? -26.922 50.781 0.519 1 83.75 610 LEU A CA 1
ATOM 4854 C C . LEU A 1 610 ? -26.469 52.219 0.555 1 83.75 610 LEU A C 1
ATOM 4856 O O . LEU A 1 610 ? -25.297 52.5 0.817 1 83.75 610 LEU A O 1
ATOM 4860 N N . SER A 1 611 ? -27.406 53.062 0.275 1 78.25 611 SER A N 1
ATOM 4861 C CA . SER A 1 611 ? -27.109 54.5 0.232 1 78.25 611 SER A CA 1
ATOM 4862 C C . SER A 1 611 ? -26.812 55.031 1.627 1 78.25 611 SER A C 1
ATOM 4864 O O . SER A 1 611 ? -26.109 56.062 1.774 1 78.25 611 SER A O 1
ATOM 4866 N N . ASN A 1 612 ? -27.203 54.312 2.617 1 82.75 612 ASN A N 1
ATOM 4867 C CA . ASN A 1 612 ? -27.031 54.781 3.996 1 82.75 612 ASN A CA 1
ATOM 4868 C C . ASN A 1 612 ? -25.719 54.25 4.594 1 82.75 612 ASN A C 1
ATOM 4870 O O . ASN A 1 612 ? -25.328 54.688 5.68 1 82.75 612 ASN A O 1
ATOM 4874 N N . LEU A 1 613 ? -25.078 53.406 3.881 1 88 613 LEU A N 1
ATOM 4875 C CA . LEU A 1 613 ? -23.797 52.875 4.383 1 88 613 LEU A CA 1
ATOM 4876 C C . LEU A 1 613 ? -22.688 53.906 4.188 1 88 613 LEU A C 1
ATOM 4878 O O . LEU A 1 613 ? -22.594 54.531 3.133 1 88 613 LEU A O 1
ATOM 4882 N N . PRO A 1 614 ? -21.875 54.062 5.215 1 88.06 614 PRO A N 1
ATOM 4883 C CA . PRO A 1 614 ? -20.75 55 5.078 1 88.06 614 PRO A CA 1
ATOM 4884 C C . PRO A 1 614 ? -19.766 54.562 3.979 1 88.06 614 PRO A C 1
ATOM 4886 O O . PRO A 1 614 ? -19.516 53.375 3.797 1 88.06 614 PRO A O 1
ATOM 4889 N N . GLU A 1 615 ? -19.266 55.562 3.352 1 84.44 615 GLU A N 1
ATOM 4890 C CA . GLU A 1 615 ? -18.312 55.312 2.275 1 84.44 615 GLU A CA 1
ATOM 4891 C C . GLU A 1 615 ? -17.047 54.625 2.799 1 84.44 615 GLU A C 1
ATOM 4893 O O . GLU A 1 615 ? -16.359 53.906 2.059 1 84.44 615 GLU A O 1
ATOM 4898 N N . GLU A 1 616 ? -16.844 54.781 4.07 1 87.94 616 GLU A N 1
ATOM 4899 C CA . GLU A 1 616 ? -15.648 54.219 4.707 1 87.94 616 GLU A CA 1
ATOM 4900 C C . GLU A 1 616 ? -15.664 52.719 4.656 1 87.94 616 GLU A C 1
ATOM 4902 O O . GLU A 1 616 ? -14.609 52.062 4.637 1 87.94 616 GLU A O 1
ATOM 4907 N N . VAL A 1 617 ? -16.828 52.125 4.617 1 89.75 617 VAL A N 1
ATOM 4908 C CA . VAL A 1 617 ? -16.969 50.688 4.586 1 89.75 617 VAL A CA 1
ATOM 4909 C C . VAL A 1 617 ? -16.406 50.125 3.277 1 89.75 617 VAL A C 1
ATOM 4911 O O . VAL A 1 617 ? -15.648 49.156 3.279 1 89.75 617 VAL A O 1
ATOM 4914 N N . TRP A 1 618 ? -16.703 50.781 2.223 1 85.38 618 TRP A N 1
ATOM 4915 C CA . TRP A 1 618 ? -16.281 50.312 0.905 1 85.38 618 TRP A CA 1
ATOM 4916 C C . TRP A 1 618 ? -14.805 50.594 0.672 1 85.38 618 TRP A C 1
ATOM 4918 O O . TRP A 1 618 ? -14.109 49.781 0.056 1 85.38 618 TRP A O 1
ATOM 4928 N N . GLU A 1 619 ? -14.305 51.719 1.214 1 85.62 619 GLU A N 1
ATOM 4929 C CA . GLU A 1 619 ? -12.898 52.062 1.061 1 85.62 619 GLU A CA 1
ATOM 4930 C C . GLU A 1 619 ? -11.992 51.094 1.82 1 85.62 619 GLU A C 1
ATOM 4932 O O . GLU A 1 619 ? -10.945 50.688 1.319 1 85.62 619 GLU A O 1
ATOM 4937 N N . THR A 1 620 ? -12.484 50.75 2.965 1 89.81 620 THR A N 1
ATOM 4938 C CA . THR A 1 620 ? -11.695 49.844 3.785 1 89.81 620 THR A CA 1
ATOM 4939 C C . THR A 1 620 ? -11.703 48.438 3.197 1 89.81 620 THR A C 1
ATOM 4941 O O . THR A 1 620 ? -10.703 47.719 3.273 1 89.81 620 THR A O 1
ATOM 4944 N N . LEU A 1 621 ? -12.836 48.031 2.666 1 89 621 LEU A N 1
ATOM 4945 C CA . LEU A 1 621 ? -12.922 46.75 2.016 1 89 621 LEU A CA 1
ATOM 4946 C C . LEU A 1 621 ? -11.969 46.656 0.83 1 89 621 LEU A C 1
ATOM 4948 O O . LEU A 1 621 ? -11.266 45.656 0.662 1 89 621 LEU A O 1
ATOM 4952 N N . LEU A 1 622 ? -11.953 47.688 0.028 1 86 622 LEU A N 1
ATOM 4953 C CA . LEU A 1 622 ? -11.07 47.719 -1.128 1 86 622 LEU A CA 1
ATOM 4954 C C . LEU A 1 622 ? -9.609 47.719 -0.69 1 86 622 LEU A C 1
ATOM 4956 O O . LEU A 1 622 ? -8.766 47.094 -1.317 1 86 622 LEU A O 1
ATOM 4960 N N . SER A 1 623 ? -9.391 48.406 0.385 1 87.12 623 SER A N 1
ATOM 4961 C CA . SER A 1 623 ? -8.031 48.469 0.913 1 87.12 623 SER A CA 1
ATOM 4962 C C . SER A 1 623 ? -7.574 47.094 1.41 1 87.12 623 SER A C 1
ATOM 4964 O O . SER A 1 623 ? -6.41 46.75 1.245 1 87.12 623 SER A O 1
ATOM 4966 N N . CYS A 1 624 ? -8.469 46.406 2.012 1 88.31 624 CYS A N 1
ATOM 4967 C CA . CYS A 1 624 ? -8.164 45.062 2.471 1 88.31 624 CYS A CA 1
ATOM 4968 C C . CYS A 1 624 ? -7.789 44.156 1.302 1 88.31 624 CYS A C 1
ATOM 4970 O O . CYS A 1 624 ? -6.852 43.344 1.399 1 88.31 624 CYS A O 1
ATOM 4972 N N . HIS A 1 625 ? -8.492 44.281 0.241 1 87.88 625 HIS A N 1
ATOM 4973 C CA . HIS A 1 625 ? -8.266 43.438 -0.931 1 87.88 625 HIS A CA 1
ATOM 4974 C C . HIS A 1 625 ? -6.938 43.781 -1.602 1 87.88 625 HIS A C 1
ATOM 4976 O O . HIS A 1 625 ? -6.172 42.875 -1.953 1 87.88 625 HIS A O 1
ATOM 4982 N N . LEU A 1 626 ? -6.625 45.031 -1.69 1 84.75 626 LEU A N 1
ATOM 4983 C CA . LEU A 1 626 ? -5.445 45.5 -2.41 1 84.75 626 LEU A CA 1
ATOM 4984 C C . LEU A 1 626 ? -4.172 45.219 -1.628 1 84.75 626 LEU A C 1
ATOM 4986 O O . LEU A 1 626 ? -3.133 44.906 -2.219 1 84.75 626 LEU A O 1
ATOM 4990 N N . HIS A 1 627 ? -4.312 45.188 -0.314 1 85.31 627 HIS A N 1
ATOM 4991 C CA . HIS A 1 627 ? -3.117 45.031 0.515 1 85.31 627 HIS A CA 1
ATOM 4992 C C . HIS A 1 627 ? -3.057 43.656 1.174 1 85.31 627 HIS A C 1
ATOM 4994 O O . HIS A 1 627 ? -2.428 43.5 2.223 1 85.31 627 HIS A O 1
ATOM 5000 N N . PHE A 1 628 ? -3.68 42.75 0.613 1 86.75 628 PHE A N 1
ATOM 5001 C CA . PHE A 1 628 ? -3.719 41.438 1.228 1 86.75 628 PHE A CA 1
ATOM 5002 C C . PHE A 1 628 ? -2.314 40.844 1.361 1 86.75 628 PHE A C 1
ATOM 5004 O O . PHE A 1 628 ? -2.002 40.188 2.354 1 86.75 628 PHE A O 1
ATOM 5011 N N . ARG A 1 629 ? -1.401 40.969 0.441 1 79.06 629 ARG A N 1
ATOM 5012 C CA . ARG A 1 629 ? -0.07 40.375 0.451 1 79.06 629 ARG A CA 1
ATOM 5013 C C . ARG A 1 629 ? 0.906 41.219 1.261 1 79.06 629 ARG A C 1
ATOM 5015 O O . ARG A 1 629 ? 2.039 40.781 1.51 1 79.06 629 ARG A O 1
ATOM 5022 N N . ASP A 1 630 ? 0.405 42.344 1.648 1 78.06 630 ASP A N 1
ATOM 5023 C CA . ASP A 1 630 ? 1.191 43.188 2.541 1 78.06 630 ASP A CA 1
ATOM 5024 C C . ASP A 1 630 ? 0.778 43 3.998 1 78.06 630 ASP A C 1
ATOM 5026 O O . ASP A 1 630 ? -0.203 43.594 4.457 1 78.06 630 ASP A O 1
ATOM 5030 N N . ASN A 1 631 ? 1.503 42.219 4.734 1 70.75 631 ASN A N 1
ATOM 5031 C CA . ASN A 1 631 ? 1.093 41.656 6.023 1 70.75 631 ASN A CA 1
ATOM 5032 C C . ASN A 1 631 ? 0.817 42.781 7.039 1 70.75 631 ASN A C 1
ATOM 5034 O O . ASN A 1 631 ? -0.231 42.781 7.684 1 70.75 631 ASN A O 1
ATOM 5038 N N . ASP A 1 632 ? 1.703 43.688 7.207 1 74.69 632 ASP A N 1
ATOM 5039 C CA . ASP A 1 632 ? 1.556 44.719 8.242 1 74.69 632 ASP A CA 1
ATOM 5040 C C . ASP A 1 632 ? 0.359 45.625 7.957 1 74.69 632 ASP A C 1
ATOM 5042 O O . ASP A 1 632 ? -0.447 45.906 8.852 1 74.69 632 ASP A O 1
ATOM 5046 N N . HIS A 1 633 ? 0.189 45.938 6.773 1 81.19 633 HIS A N 1
ATOM 5047 C CA . HIS A 1 633 ? -0.898 46.844 6.402 1 81.19 633 HIS A CA 1
ATOM 5048 C C . HIS A 1 633 ? -2.24 46.125 6.41 1 81.19 633 HIS A C 1
ATOM 5050 O O . HIS A 1 633 ? -3.256 46.688 6.809 1 81.19 633 HIS A O 1
ATOM 5056 N N . PHE A 1 634 ? -2.234 44.938 6.133 1 84.88 634 PHE A N 1
ATOM 5057 C CA . PHE A 1 634 ? -3.471 44.156 6.047 1 84.88 634 PHE A CA 1
ATOM 5058 C C . PHE A 1 634 ? -4.082 43.969 7.43 1 84.88 634 PHE A C 1
ATOM 5060 O O . PHE A 1 634 ? -5.305 44.031 7.59 1 84.88 634 PHE A O 1
ATOM 5067 N N . VAL A 1 635 ? -3.254 43.812 8.391 1 81.94 635 VAL A N 1
ATOM 5068 C CA . VAL A 1 635 ? -3.746 43.531 9.742 1 81.94 635 VAL A CA 1
ATOM 5069 C C . VAL A 1 635 ? -4.477 44.781 10.266 1 81.94 635 VAL A C 1
ATOM 5071 O O . VAL A 1 635 ? -5.539 44.656 10.883 1 81.94 635 VAL A O 1
ATOM 5074 N N . GLU A 1 636 ? -3.947 45.875 9.992 1 83.69 636 GLU A N 1
ATOM 5075 C CA . GLU A 1 636 ? -4.547 47.125 10.453 1 83.69 636 GLU A CA 1
ATOM 5076 C C . GLU A 1 636 ? -5.863 47.406 9.734 1 83.69 636 GLU A C 1
ATOM 5078 O O . GLU A 1 636 ? -6.879 47.688 10.367 1 83.69 636 GLU A O 1
ATOM 5083 N N . VAL A 1 637 ? -5.777 47.25 8.516 1 87.69 637 VAL A N 1
ATOM 5084 C CA . VAL A 1 637 ? -6.949 47.562 7.707 1 87.69 637 VAL A CA 1
ATOM 5085 C C . VAL A 1 637 ? -8.039 46.5 7.945 1 87.69 637 VAL A C 1
ATOM 5087 O O . VAL A 1 637 ? -9.227 46.844 7.969 1 87.69 637 VAL A O 1
ATOM 5090 N N . SER A 1 638 ? -7.617 45.344 8.102 1 85.94 638 SER A N 1
ATOM 5091 C CA . SER A 1 638 ? -8.57 44.281 8.312 1 85.94 638 SER A CA 1
ATOM 5092 C C . SER A 1 638 ? -9.289 44.406 9.648 1 85.94 638 SER A C 1
ATOM 5094 O O . SER A 1 638 ? -10.484 44.125 9.75 1 85.94 638 SER A O 1
ATOM 5096 N N . SER A 1 639 ? -8.531 44.812 10.617 1 85.94 639 SER A N 1
ATOM 5097 C CA . SER A 1 639 ? -9.156 45.062 11.922 1 85.94 639 SER A CA 1
ATOM 5098 C C . SER A 1 639 ? -10.156 46.219 11.852 1 85.94 639 SER A C 1
ATOM 5100 O O . SER A 1 639 ? -11.234 46.125 12.453 1 85.94 639 SER A O 1
ATOM 5102 N N . SER A 1 640 ? -9.812 47.156 11.133 1 88.25 640 SER A N 1
ATOM 5103 C CA . SER A 1 640 ? -10.719 48.312 10.938 1 88.25 640 SER A CA 1
ATOM 5104 C C . SER A 1 640 ? -11.969 47.875 10.172 1 88.25 640 SER A C 1
ATOM 5106 O O . SER A 1 640 ? -13.078 48.281 10.531 1 88.25 640 SER A O 1
ATOM 5108 N N . PHE A 1 641 ? -11.773 47.188 9.25 1 89.69 641 PHE A N 1
ATOM 5109 C CA . PHE A 1 641 ? -12.906 46.719 8.445 1 89.69 641 PHE A CA 1
ATOM 5110 C C . PHE A 1 641 ? -13.82 45.812 9.258 1 89.69 641 PHE A C 1
ATOM 5112 O O . PHE A 1 641 ? -15.047 45.906 9.156 1 89.69 641 PHE A O 1
ATOM 5119 N N . SER A 1 642 ? -13.242 44.938 9.992 1 88.19 642 SER A N 1
ATOM 5120 C CA . SER A 1 642 ? -14.039 44.031 10.812 1 88.19 642 SER A CA 1
ATOM 5121 C C . SER A 1 642 ? -14.945 44.781 11.766 1 88.19 642 SER A C 1
ATOM 5123 O O . SER A 1 642 ? -16.094 44.406 11.992 1 88.19 642 SER A O 1
ATOM 5125 N N . SER A 1 643 ? -14.398 45.844 12.234 1 88.69 643 SER A N 1
ATOM 5126 C CA . SER A 1 643 ? -15.18 46.656 13.141 1 88.69 643 SER A CA 1
ATOM 5127 C C . SER A 1 643 ? -16.328 47.375 12.406 1 88.69 643 SER A C 1
ATOM 5129 O O . SER A 1 643 ? -17.453 47.406 12.891 1 88.69 643 SER A O 1
ATOM 5131 N N . LEU A 1 644 ? -16.078 47.938 11.273 1 90.69 644 LEU A N 1
ATOM 5132 C CA . LEU A 1 644 ? -17.094 48.594 10.469 1 90.69 644 LEU A CA 1
ATOM 5133 C C . LEU A 1 644 ? -18.156 47.625 10 1 90.69 644 LEU A C 1
ATOM 5135 O O . LEU A 1 644 ? -19.344 47.938 9.977 1 90.69 644 LEU A O 1
ATOM 5139 N N . PHE A 1 645 ? -17.672 46.5 9.68 1 89.94 645 PHE A N 1
ATOM 5140 C CA . PHE A 1 645 ? -18.562 45.438 9.203 1 89.94 645 PHE A CA 1
ATOM 5141 C C . PHE A 1 645 ? -19.531 45.031 10.297 1 89.94 645 PHE A C 1
ATOM 5143 O O . PHE A 1 645 ? -20.734 44.844 10.031 1 89.94 645 PHE A O 1
ATOM 5150 N N . GLU A 1 646 ? -19.062 44.906 11.477 1 88.69 646 GLU A N 1
ATOM 5151 C CA . GLU A 1 646 ? -19.875 44.5 12.609 1 88.69 646 GLU A CA 1
ATOM 5152 C C . GLU A 1 646 ? -20.922 45.531 12.945 1 88.69 646 GLU A C 1
ATOM 5154 O O . GLU A 1 646 ? -22.062 45.219 13.312 1 88.69 646 GLU A O 1
ATOM 5159 N N . ILE A 1 647 ? -20.594 46.75 12.719 1 89.88 647 ILE A N 1
ATOM 5160 C CA . ILE A 1 647 ? -21.469 47.844 13.125 1 89.88 647 ILE A CA 1
ATOM 5161 C C . ILE A 1 647 ? -22.516 48.094 12.039 1 89.88 647 ILE A C 1
ATOM 5163 O O . ILE A 1 647 ? -23.688 48.312 12.336 1 89.88 647 ILE A O 1
ATOM 5167 N N . HIS A 1 648 ? -22.109 48 10.781 1 90.69 648 HIS A N 1
ATOM 5168 C CA . HIS A 1 648 ? -22.984 48.531 9.734 1 90.69 648 HIS A CA 1
ATOM 5169 C C . HIS A 1 648 ? -23.594 47.406 8.906 1 90.69 648 HIS A C 1
ATOM 5171 O O . HIS A 1 648 ? -24.688 47.531 8.375 1 90.69 648 HIS A O 1
ATOM 5177 N N . ILE A 1 649 ? -22.938 46.344 8.758 1 90.62 649 ILE A N 1
ATOM 5178 C CA . ILE A 1 649 ? -23.359 45.344 7.781 1 90.62 649 ILE A CA 1
ATOM 5179 C C . ILE A 1 649 ? -24.047 44.188 8.492 1 90.62 649 ILE A C 1
ATOM 5181 O O . ILE A 1 649 ? -25.047 43.656 8.008 1 90.62 649 ILE A O 1
ATOM 5185 N N . VAL A 1 650 ? -23.547 43.719 9.625 1 91.19 650 VAL A N 1
ATOM 5186 C CA . VAL A 1 650 ? -24.062 42.531 10.328 1 91.19 650 VAL A CA 1
ATOM 5187 C C . VAL A 1 650 ? -25.531 42.719 10.68 1 91.19 650 VAL A C 1
ATOM 5189 O O . VAL A 1 650 ? -26.344 41.844 10.484 1 91.19 650 VAL A O 1
ATOM 5192 N N . PRO A 1 651 ? -25.906 43.938 11.141 1 90.75 651 PRO A N 1
ATOM 5193 C CA . PRO A 1 651 ? -27.328 44.125 11.438 1 90.75 651 PRO A CA 1
ATOM 5194 C C . PRO A 1 651 ? -28.203 44.031 10.203 1 90.75 651 PRO A C 1
ATOM 5196 O O . PRO A 1 651 ? -29.312 43.469 10.273 1 90.75 651 PRO A O 1
ATOM 5199 N N . LEU A 1 652 ? -27.75 44.562 9.125 1 92.81 652 LEU A N 1
ATOM 5200 C CA . LEU A 1 652 ? -28.5 44.438 7.883 1 92.81 652 LEU A CA 1
ATOM 5201 C C . LEU A 1 652 ? -28.594 43 7.418 1 92.81 652 LEU A C 1
ATOM 5203 O O . LEU A 1 652 ? -29.625 42.594 6.859 1 92.81 652 LEU A O 1
ATOM 5207 N N . MET A 1 653 ? -27.531 42.281 7.617 1 93.06 653 MET A N 1
ATOM 5208 C CA . MET A 1 653 ? -27.531 40.844 7.254 1 93.06 653 MET A CA 1
ATOM 5209 C C . MET A 1 653 ? -28.562 40.094 8.062 1 93.06 653 MET A C 1
ATOM 5211 O O . MET A 1 653 ? -29.219 39.188 7.543 1 93.06 653 MET A O 1
ATOM 5215 N N . GLU A 1 654 ? -28.641 40.438 9.312 1 92.19 654 GLU A N 1
ATOM 5216 C CA . GLU A 1 654 ? -29.625 39.781 10.172 1 92.19 654 GLU A CA 1
ATOM 5217 C C . GLU A 1 654 ? -31.047 40.094 9.727 1 92.19 654 GLU A C 1
ATOM 5219 O O . GLU A 1 654 ? -31.922 39.219 9.75 1 92.19 654 GLU A O 1
ATOM 5224 N N . GLU A 1 655 ? -31.25 41.281 9.273 1 93 655 GLU A N 1
ATOM 5225 C CA . GLU A 1 655 ? -32.562 41.688 8.766 1 93 655 GLU A CA 1
ATOM 5226 C C . GLU A 1 655 ? -32.875 40.938 7.469 1 93 655 GLU A C 1
ATOM 5228 O O . GLU A 1 655 ? -34 40.469 7.285 1 93 655 GLU A O 1
ATOM 5233 N N . TYR A 1 656 ? -31.969 40.906 6.637 1 93.81 656 TYR A N 1
ATOM 5234 C CA . TYR A 1 656 ? -32.156 40.188 5.379 1 93.81 656 TYR A CA 1
ATOM 5235 C C . TYR A 1 656 ? -32.469 38.719 5.629 1 93.81 656 TYR A C 1
ATOM 5237 O O . TYR A 1 656 ? -33.312 38.125 4.961 1 93.81 656 TYR A O 1
ATOM 5245 N N . ARG A 1 657 ? -31.719 38.156 6.551 1 94.38 657 ARG A N 1
ATOM 5246 C CA . ARG A 1 657 ? -31.922 36.781 6.895 1 94.38 657 ARG A CA 1
ATOM 5247 C C . ARG A 1 657 ? -33.344 36.531 7.379 1 94.38 657 ARG A C 1
ATOM 5249 O O . ARG A 1 657 ? -34 35.562 6.957 1 94.38 657 ARG A O 1
ATOM 5256 N N . LYS A 1 658 ? -33.812 37.375 8.211 1 94.12 658 LYS A N 1
ATOM 5257 C CA . LYS A 1 658 ? -35.188 37.25 8.719 1 94.12 658 LYS A CA 1
ATOM 5258 C C . LYS A 1 658 ? -36.188 37.406 7.598 1 94.12 658 LYS A C 1
ATOM 5260 O O . LYS A 1 658 ? -37.156 36.625 7.539 1 94.12 658 LYS A O 1
ATOM 5265 N N . ALA A 1 659 ? -35.938 38.312 6.734 1 93.44 659 ALA A N 1
ATOM 5266 C CA . ALA A 1 659 ? -36.844 38.531 5.598 1 93.44 659 ALA A CA 1
ATOM 5267 C C . ALA A 1 659 ? -36.812 37.312 4.664 1 93.44 659 ALA A C 1
ATOM 5269 O O . ALA A 1 659 ? -37.875 36.938 4.141 1 93.44 659 ALA A O 1
ATOM 5270 N N . GLY A 1 660 ? -35.688 36.812 4.441 1 93.25 660 GLY A N 1
ATOM 5271 C CA . GLY A 1 660 ? -35.562 35.656 3.564 1 93.25 660 GLY A CA 1
ATOM 5272 C C . GLY A 1 660 ? -36.219 34.406 4.109 1 93.25 660 GLY A C 1
ATOM 5273 O O . GLY A 1 660 ? -36.875 33.656 3.367 1 93.25 660 GLY A O 1
ATOM 5274 N N . ILE A 1 661 ? -36.062 34.125 5.434 1 94.06 661 ILE A N 1
ATOM 5275 C CA . ILE A 1 661 ? -36.625 32.969 6.098 1 94.06 661 ILE A CA 1
ATOM 5276 C C . ILE A 1 661 ? -38.156 33.062 6.043 1 94.06 661 ILE A C 1
ATOM 5278 O O . ILE A 1 661 ? -38.844 32.062 5.855 1 94.06 661 ILE A O 1
ATOM 5282 N N . ALA A 1 662 ? -38.625 34.25 6.117 1 91.12 662 ALA A N 1
ATOM 5283 C CA . ALA A 1 662 ? -40.094 34.469 6.07 1 91.12 662 ALA A CA 1
ATOM 5284 C C . ALA A 1 662 ? -40.625 34.281 4.652 1 91.12 662 ALA A C 1
ATOM 5286 O O . ALA A 1 662 ? -41.75 33.781 4.461 1 91.12 662 ALA A O 1
ATOM 5287 N N . ALA A 1 663 ? -39.812 34.531 3.699 1 90.38 663 ALA A N 1
ATOM 5288 C CA . ALA A 1 663 ? -40.25 34.531 2.309 1 90.38 663 ALA A CA 1
ATOM 5289 C C . ALA A 1 663 ? -40.188 33.156 1.684 1 90.38 663 ALA A C 1
ATOM 5291 O O . ALA A 1 663 ? -40.969 32.812 0.82 1 90.38 663 ALA A O 1
ATOM 5292 N N . SER A 1 664 ? -39.25 32.344 2.061 1 92.5 664 SER A N 1
ATOM 5293 C CA . SER A 1 664 ? -39 31.125 1.322 1 92.5 664 SER A CA 1
ATOM 5294 C C . SER A 1 664 ? -38.469 30.031 2.244 1 92.5 664 SER A C 1
ATOM 5296 O O . SER A 1 664 ? -37.5 30.234 2.992 1 92.5 664 SER A O 1
ATOM 5298 N N . ALA A 1 665 ? -39.125 28.797 2.127 1 93.81 665 ALA A N 1
ATOM 5299 C CA . ALA A 1 665 ? -38.656 27.625 2.873 1 93.81 665 ALA A CA 1
ATOM 5300 C C . ALA A 1 665 ? -37.281 27.156 2.361 1 93.81 665 ALA A C 1
ATOM 5302 O O . ALA A 1 665 ? -36.469 26.672 3.137 1 93.81 665 ALA A O 1
ATOM 5303 N N . THR A 1 666 ? -37.062 27.344 1.094 1 95 666 THR A N 1
ATOM 5304 C CA . THR A 1 666 ? -35.781 26.938 0.486 1 95 666 THR A CA 1
ATOM 5305 C C . THR A 1 666 ? -34.656 27.828 0.959 1 95 666 THR A C 1
ATOM 5307 O O . THR A 1 666 ? -33.531 27.344 1.198 1 95 666 THR A O 1
ATOM 5310 N N . PHE A 1 667 ? -34.906 29.094 1.145 1 95.44 667 PHE A N 1
ATOM 5311 C CA . PHE A 1 667 ? -33.969 30.031 1.72 1 95.44 667 PHE A CA 1
ATOM 5312 C C . PHE A 1 667 ? -33.531 29.594 3.117 1 95.44 667 PHE A C 1
ATOM 5314 O O . PHE A 1 667 ? -32.344 29.516 3.42 1 95.44 667 PHE A O 1
ATOM 5321 N N . GLN A 1 668 ? -34.5 29.25 3.9 1 95.69 668 GLN A N 1
ATOM 5322 C CA . GLN A 1 668 ? -34.219 28.844 5.273 1 95.69 668 GLN A CA 1
ATOM 5323 C C . GLN A 1 668 ? -33.375 27.578 5.312 1 95.69 668 GLN A C 1
ATOM 5325 O O . GLN A 1 668 ? -32.438 27.484 6.094 1 95.69 668 GLN A O 1
ATOM 5330 N N . TYR A 1 669 ? -33.719 26.641 4.473 1 96.44 669 TYR A N 1
ATOM 5331 C CA . TYR A 1 669 ? -33.031 25.344 4.422 1 96.44 669 TYR A CA 1
ATOM 5332 C C . TYR A 1 669 ? -31.562 25.516 4.105 1 96.44 669 TYR A C 1
ATOM 5334 O O . TYR A 1 669 ? -30.703 24.938 4.77 1 96.44 669 TYR A O 1
ATOM 5342 N N . TRP A 1 670 ? -31.25 26.297 3.213 1 97.19 670 TRP A N 1
ATOM 5343 C CA . TRP A 1 670 ? -29.875 26.453 2.777 1 97.19 670 TRP A CA 1
ATOM 5344 C C . TRP A 1 670 ? -29.125 27.453 3.656 1 97.19 670 TRP A C 1
ATOM 5346 O O . TRP A 1 670 ? -27.906 27.391 3.771 1 97.19 670 TRP A O 1
ATOM 5356 N N . ASP A 1 671 ? -29.859 28.375 4.258 1 95.75 671 ASP A N 1
ATOM 5357 C CA . ASP A 1 671 ? -29.25 29.203 5.289 1 95.75 671 ASP A CA 1
ATOM 5358 C C . ASP A 1 671 ? -28.766 28.359 6.461 1 95.75 671 ASP A C 1
ATOM 5360 O O . ASP A 1 671 ? -27.703 28.625 7.035 1 95.75 671 ASP A O 1
ATOM 5364 N N . MET A 1 672 ? -29.562 27.359 6.809 1 96.56 672 MET A N 1
ATOM 5365 C CA . MET A 1 672 ? -29.172 26.422 7.863 1 96.56 672 MET A CA 1
ATOM 5366 C C . MET A 1 672 ? -27.922 25.656 7.48 1 96.56 672 MET A C 1
ATOM 5368 O O . MET A 1 672 ? -27.078 25.344 8.336 1 96.56 672 MET A O 1
ATOM 5372 N N . PHE A 1 673 ? -27.797 25.312 6.172 1 97.06 673 PHE A N 1
ATOM 5373 C CA . PHE A 1 673 ? -26.594 24.641 5.684 1 97.06 673 PHE A CA 1
ATOM 5374 C C . PHE A 1 673 ? -25.359 25.516 5.91 1 97.06 673 PHE A C 1
ATOM 5376 O O . PHE A 1 673 ? -24.328 25.031 6.371 1 97.06 673 PHE A O 1
ATOM 5383 N N . LEU A 1 674 ? -25.484 26.781 5.59 1 96.75 674 LEU A N 1
ATOM 5384 C CA . LEU A 1 674 ? -24.375 27.703 5.758 1 96.75 674 LEU A CA 1
ATOM 5385 C C . LEU A 1 674 ? -23.953 27.797 7.219 1 96.75 674 LEU A C 1
ATOM 5387 O O . LEU A 1 674 ? -22.766 27.828 7.527 1 96.75 674 LEU A O 1
ATOM 5391 N N . GLN A 1 675 ? -24.859 27.75 8.07 1 93.88 675 GLN A N 1
ATOM 5392 C CA . GLN A 1 675 ? -24.562 27.797 9.492 1 93.88 675 GLN A CA 1
ATOM 5393 C C . GLN A 1 675 ? -23.859 26.516 9.953 1 93.88 675 GLN A C 1
ATOM 5395 O O . GLN A 1 675 ? -22.938 26.578 10.766 1 93.88 675 GLN A O 1
ATOM 5400 N N . ALA A 1 676 ? -24.312 25.438 9.469 1 96.44 676 ALA A N 1
ATOM 5401 C CA . ALA A 1 676 ? -23.703 24.156 9.82 1 96.44 676 ALA A CA 1
ATOM 5402 C C . ALA A 1 676 ? -22.234 24.125 9.398 1 96.44 676 ALA A C 1
ATOM 5404 O O . ALA A 1 676 ? -21.375 23.656 10.141 1 96.44 676 ALA A O 1
ATOM 5405 N N . VAL A 1 677 ? -21.938 24.594 8.18 1 97.25 677 VAL A N 1
ATOM 5406 C CA . VAL A 1 677 ? -20.562 24.594 7.688 1 97.25 677 VAL A CA 1
ATOM 5407 C C . VAL A 1 677 ? -19.734 25.594 8.477 1 97.25 677 VAL A C 1
ATOM 5409 O O . VAL A 1 677 ? -18.547 25.375 8.719 1 97.25 677 VAL A O 1
ATOM 5412 N N . GLU A 1 678 ? -20.359 26.656 8.906 1 95.12 678 GLU A N 1
ATOM 5413 C CA . GLU A 1 678 ? -19.656 27.609 9.75 1 95.12 678 GLU A CA 1
ATOM 5414 C C . GLU A 1 678 ? -19.219 26.969 11.07 1 95.12 678 GLU A C 1
ATOM 5416 O O . GLU A 1 678 ? -18.125 27.266 11.578 1 95.12 678 GLU A O 1
ATOM 5421 N N . ILE A 1 679 ? -20.047 26.172 11.648 1 94.81 679 ILE A N 1
ATOM 5422 C CA . ILE A 1 679 ? -19.688 25.453 12.867 1 94.81 679 ILE A CA 1
ATOM 5423 C C . ILE A 1 679 ? -18.484 24.547 12.594 1 94.81 679 ILE A C 1
ATOM 5425 O O . ILE A 1 679 ? -17.578 24.469 13.422 1 94.81 679 ILE A O 1
ATOM 5429 N N . LEU A 1 680 ? -18.516 23.891 11.445 1 96.88 680 LEU A N 1
ATOM 5430 C CA . LEU A 1 680 ? -17.406 23.047 11.023 1 96.88 680 LEU A CA 1
ATOM 5431 C C . LEU A 1 680 ? -16.109 23.844 10.953 1 96.88 680 LEU A C 1
ATOM 5433 O O . LEU A 1 680 ? -15.102 23.438 11.531 1 96.88 680 LEU A O 1
ATOM 5437 N N . LEU A 1 681 ? -16.156 24.938 10.336 1 96.25 681 LEU A N 1
ATOM 5438 C CA . LEU A 1 681 ? -14.977 25.766 10.148 1 96.25 681 LEU A CA 1
ATOM 5439 C C . LEU A 1 681 ? -14.523 26.375 11.477 1 96.25 681 LEU A C 1
ATOM 5441 O O . LEU A 1 681 ? -13.328 26.562 11.703 1 96.25 681 LEU A O 1
ATOM 5445 N N . GLN A 1 682 ? -15.461 26.609 12.328 1 94.25 682 GLN A N 1
ATOM 5446 C CA . GLN A 1 682 ? -15.141 27.141 13.648 1 94.25 682 GLN A CA 1
ATOM 5447 C C . GLN A 1 682 ? -14.352 26.125 14.477 1 94.25 682 GLN A C 1
ATOM 5449 O O . GLN A 1 682 ? -13.414 26.5 15.188 1 94.25 682 GLN A O 1
ATOM 5454 N N . ASN A 1 683 ? -14.781 24.953 14.43 1 96.12 683 ASN A N 1
ATOM 5455 C CA . ASN A 1 683 ? -14.055 23.906 15.156 1 96.12 683 ASN A CA 1
ATOM 5456 C C . ASN A 1 683 ? -12.633 23.75 14.641 1 96.12 683 ASN A C 1
ATOM 5458 O O . ASN A 1 683 ? -11.695 23.594 15.422 1 96.12 683 ASN A O 1
ATOM 5462 N N . ILE A 1 684 ? -12.469 23.781 13.336 1 96.88 684 ILE A N 1
ATOM 5463 C CA . ILE A 1 684 ? -11.148 23.688 12.734 1 96.88 684 ILE A CA 1
ATOM 5464 C C . ILE A 1 684 ? -10.297 24.891 13.133 1 96.88 684 ILE A C 1
ATOM 5466 O O . ILE A 1 684 ? -9.133 24.734 13.492 1 96.88 684 ILE A O 1
ATOM 5470 N N . ARG A 1 685 ? -10.891 26.031 13.109 1 94.75 685 ARG A N 1
ATOM 5471 C CA . ARG A 1 685 ? -10.195 27.266 13.484 1 94.75 685 ARG A CA 1
ATOM 5472 C C . ARG A 1 685 ? -9.75 27.203 14.945 1 94.75 685 ARG A C 1
ATOM 5474 O O . ARG A 1 685 ? -8.641 27.641 15.273 1 94.75 685 ARG A O 1
ATOM 5481 N N . ALA A 1 686 ? -10.602 26.703 15.766 1 94.75 686 ALA A N 1
ATOM 5482 C CA . ALA A 1 686 ? -10.281 26.594 17.188 1 94.75 686 ALA A CA 1
ATOM 5483 C C . ALA A 1 686 ? -9.008 25.781 17.406 1 94.75 686 ALA A C 1
ATOM 5485 O O . ALA A 1 686 ? -8.141 26.188 18.188 1 94.75 686 ALA A O 1
ATOM 5486 N N . GLU A 1 687 ? -8.898 24.688 16.75 1 96.31 687 GLU A N 1
ATOM 5487 C CA . GLU A 1 687 ? -7.734 23.812 16.891 1 96.31 687 GLU A CA 1
ATOM 5488 C C . GLU A 1 687 ? -6.504 24.438 16.234 1 96.31 687 GLU A C 1
ATOM 5490 O O . GLU A 1 687 ? -5.402 24.375 16.781 1 96.31 687 GLU A O 1
ATOM 5495 N N . ARG A 1 688 ? -6.688 25.016 15.078 1 94.94 688 ARG A N 1
ATOM 5496 C CA . ARG A 1 688 ? -5.566 25.594 14.344 1 94.94 688 ARG A CA 1
ATOM 5497 C C . ARG A 1 688 ? -4.953 26.766 15.109 1 94.94 688 ARG A C 1
ATOM 5499 O O . ARG A 1 688 ? -3.73 26.922 15.141 1 94.94 688 ARG A O 1
ATOM 5506 N N . TYR A 1 689 ? -5.758 27.594 15.789 1 92.56 689 TYR A N 1
ATOM 5507 C CA . TYR A 1 689 ? -5.293 28.75 16.562 1 92.56 689 TYR A CA 1
ATOM 5508 C C . TYR A 1 689 ? -4.906 28.328 17.969 1 92.56 689 TYR A C 1
ATOM 5510 O O . TYR A 1 689 ? -4.133 29.031 18.641 1 92.56 689 TYR A O 1
ATOM 5518 N N . GLY A 1 690 ? -5.387 27.328 18.453 1 93 690 GLY A N 1
ATOM 5519 C CA . GLY A 1 690 ? -5.25 26.953 19.844 1 93 690 GLY A CA 1
ATOM 5520 C C . GLY A 1 690 ? -6.18 27.734 20.766 1 93 690 GLY A C 1
ATOM 5521 O O . GLY A 1 690 ? -5.781 28.156 21.844 1 93 690 GLY A O 1
ATOM 5522 N N . ASP A 1 691 ? -7.395 27.938 20.312 1 93.31 691 ASP A N 1
ATOM 5523 C CA . ASP A 1 691 ? -8.406 28.641 21.078 1 93.31 691 ASP A CA 1
ATOM 5524 C C . ASP A 1 691 ? -9.328 27.672 21.812 1 93.31 691 ASP A C 1
ATOM 5526 O O . ASP A 1 691 ? -10.289 27.172 21.234 1 93.31 691 ASP A O 1
ATOM 5530 N N . TRP A 1 692 ? -9.125 27.562 23.094 1 95.12 692 TRP A N 1
ATOM 5531 C CA . TRP A 1 692 ? -9.836 26.562 23.891 1 95.12 692 TRP A CA 1
ATOM 5532 C C . TRP A 1 692 ? -11.312 26.922 24.016 1 95.12 692 TRP A C 1
ATOM 5534 O O . TRP A 1 692 ? -12.18 26.047 23.938 1 95.12 692 TRP A O 1
ATOM 5544 N N . ASN A 1 693 ? -11.594 28.141 24.172 1 92 693 ASN A N 1
ATOM 5545 C CA . ASN A 1 693 ? -12.984 28.578 24.297 1 92 693 ASN A CA 1
ATOM 5546 C C . ASN A 1 693 ? -13.773 28.297 23.016 1 92 693 ASN A C 1
ATOM 5548 O O . ASN A 1 693 ? -14.914 27.844 23.078 1 92 693 ASN A O 1
ATOM 5552 N N . LEU A 1 694 ? -13.172 28.641 21.953 1 92.38 694 LEU A N 1
ATOM 5553 C CA . LEU A 1 694 ? -13.828 28.391 20.672 1 92.38 694 LEU A CA 1
ATOM 5554 C C . LEU A 1 694 ? -14.031 26.891 20.438 1 92.38 694 LEU A C 1
ATOM 5556 O O . LEU A 1 694 ? -15.031 26.484 19.828 1 92.38 694 LEU A O 1
ATOM 5560 N N . HIS A 1 695 ? -13.102 26.125 20.969 1 95.19 695 HIS A N 1
ATOM 5561 C CA . HIS A 1 695 ? -13.242 24.672 20.875 1 95.19 695 HIS A CA 1
ATOM 5562 C C . HIS A 1 695 ? -14.492 24.203 21.609 1 95.19 695 HIS A C 1
ATOM 5564 O O . HIS A 1 695 ? -15.289 23.438 21.047 1 95.19 695 HIS A O 1
ATOM 5570 N N . LEU A 1 696 ? -14.695 24.641 22.75 1 94.94 696 LEU A N 1
ATOM 5571 C CA . LEU A 1 696 ? -15.844 24.219 23.547 1 94.94 696 LEU A CA 1
ATOM 5572 C C . LEU A 1 696 ? -17.141 24.719 22.938 1 94.94 696 LEU A C 1
ATOM 5574 O O . LEU A 1 696 ? -18.141 23.984 22.906 1 94.94 696 LEU A O 1
ATOM 5578 N N . ILE A 1 697 ? -17.109 25.938 22.406 1 93.31 697 ILE A N 1
ATOM 5579 C CA . ILE A 1 697 ? -18.297 26.516 21.781 1 93.31 697 ILE A CA 1
ATOM 5580 C C . ILE A 1 697 ? -18.703 25.688 20.562 1 93.31 697 ILE A C 1
ATOM 5582 O O . ILE A 1 697 ? -19.891 25.391 20.375 1 93.31 697 ILE A O 1
ATOM 5586 N N . SER A 1 698 ? -17.766 25.359 19.797 1 94.19 698 SER A N 1
ATOM 5587 C CA . SER A 1 698 ? -18.062 24.594 18.578 1 94.19 698 SER A CA 1
ATOM 5588 C C . SER A 1 698 ? -18.547 23.188 18.922 1 94.19 698 SER A C 1
ATOM 5590 O O . SER A 1 698 ? -19.438 22.656 18.25 1 94.19 698 SER A O 1
ATOM 5592 N N . MET A 1 699 ? -17.984 22.562 19.969 1 95.81 699 MET A N 1
ATOM 5593 C CA . MET A 1 699 ? -18.438 21.234 20.391 1 95.81 699 MET A CA 1
ATOM 5594 C C . MET A 1 699 ? -19.875 21.281 20.875 1 95.81 699 MET A C 1
ATOM 5596 O O . MET A 1 699 ? -20.656 20.359 20.578 1 95.81 699 MET A O 1
ATOM 5600 N N . LYS A 1 700 ? -20.25 22.344 21.562 1 95.25 700 LYS A N 1
ATOM 5601 C CA . LYS A 1 700 ? -21.609 22.531 22.031 1 95.25 700 LYS A CA 1
ATOM 5602 C C . LYS A 1 700 ? -22.578 22.672 20.859 1 95.25 700 LYS A C 1
ATOM 5604 O O . LYS A 1 700 ? -23.656 22.078 20.859 1 95.25 700 LYS A O 1
ATOM 5609 N N . ALA A 1 701 ? -22.109 23.422 19.875 1 94.25 701 ALA A N 1
ATOM 5610 C CA . ALA A 1 701 ? -22.969 23.719 18.734 1 94.25 701 ALA A CA 1
ATOM 5611 C C . ALA A 1 701 ? -23.25 22.453 17.922 1 94.25 701 ALA A C 1
ATOM 5613 O O . ALA A 1 701 ? -24.266 22.375 17.219 1 94.25 701 ALA A O 1
ATOM 5614 N N . MET A 1 702 ? -22.469 21.406 18.062 1 96.5 702 MET A N 1
ATOM 5615 C CA . MET A 1 702 ? -22.609 20.188 17.266 1 96.5 702 MET A CA 1
ATOM 5616 C C . MET A 1 702 ? -23.609 19.234 17.938 1 96.5 702 MET A C 1
ATOM 5618 O O . MET A 1 702 ? -24.141 18.344 17.266 1 96.5 702 MET A O 1
ATOM 5622 N N . ILE A 1 703 ? -23.875 19.328 19.172 1 97.06 703 ILE A N 1
ATOM 5623 C CA . ILE A 1 703 ? -24.625 18.375 19.984 1 97.06 703 ILE A CA 1
ATOM 5624 C C . ILE A 1 703 ? -26.016 18.188 19.391 1 97.06 703 ILE A C 1
ATOM 5626 O O . ILE A 1 703 ? -26.453 17.047 19.141 1 97.06 703 ILE A O 1
ATOM 5630 N N . PRO A 1 704 ? -26.766 19.297 19.047 1 96.5 704 PRO A N 1
ATOM 5631 C CA . PRO A 1 704 ? -28.094 19.094 18.484 1 96.5 704 PRO A CA 1
ATOM 5632 C C . PRO A 1 704 ? -28.078 18.297 17.172 1 96.5 704 PRO A C 1
ATOM 5634 O O . PRO A 1 704 ? -29.016 17.531 16.891 1 96.5 704 PRO A O 1
ATOM 5637 N N . TYR A 1 705 ? -27.062 18.469 16.453 1 97.81 705 TYR A N 1
ATOM 5638 C CA . TYR A 1 705 ? -26.953 17.781 15.172 1 97.81 705 TYR A CA 1
ATOM 5639 C C . TYR A 1 705 ? -26.75 16.281 15.383 1 97.81 705 TYR A C 1
ATOM 5641 O O . TYR A 1 705 ? -27.25 15.461 14.609 1 97.81 705 TYR A O 1
ATOM 5649 N N . PHE A 1 706 ? -26.016 15.859 16.438 1 97.88 706 PHE A N 1
ATOM 5650 C CA . PHE A 1 706 ? -25.812 14.445 16.734 1 97.88 706 PHE A CA 1
ATOM 5651 C C . PHE A 1 706 ? -27.141 13.773 17.078 1 97.88 706 PHE A C 1
ATOM 5653 O O . PHE A 1 706 ? -27.359 12.617 16.719 1 97.88 706 PHE A O 1
ATOM 5660 N N . PHE A 1 707 ? -28 14.516 17.766 1 97.56 707 PHE A N 1
ATOM 5661 C CA . PHE A 1 707 ? -29.281 13.961 18.172 1 97.56 707 PHE A CA 1
ATOM 5662 C C . PHE A 1 707 ? -30.219 13.844 16.969 1 97.56 707 PHE A C 1
ATOM 5664 O O . PHE A 1 707 ? -30.859 12.805 16.781 1 97.56 707 PHE A O 1
ATOM 5671 N N . VAL A 1 708 ? -30.266 14.883 16.172 1 97 708 VAL A N 1
ATOM 5672 C CA . VAL A 1 708 ? -31.234 14.883 15.078 1 97 708 VAL A CA 1
ATOM 5673 C C . VAL A 1 708 ? -30.812 13.875 14.008 1 97 708 VAL A C 1
ATOM 5675 O O . VAL A 1 708 ? -31.656 13.242 13.367 1 97 708 VAL A O 1
ATOM 5678 N N . ALA A 1 709 ? -29.562 13.695 13.773 1 96.31 709 ALA A N 1
ATOM 5679 C CA . ALA A 1 709 ? -29.047 12.773 12.758 1 96.31 709 ALA A CA 1
ATOM 5680 C C . ALA A 1 709 ? -28.906 11.359 13.328 1 96.31 709 ALA A C 1
ATOM 5682 O O . ALA A 1 709 ? -28.422 10.453 12.648 1 96.31 709 ALA A O 1
ATOM 5683 N N . ASN A 1 710 ? -29.281 11.117 14.5 1 95.31 710 ASN A N 1
ATOM 5684 C CA . ASN A 1 710 ? -29.297 9.82 15.172 1 95.31 710 ASN A CA 1
ATOM 5685 C C . ASN A 1 710 ? -27.891 9.234 15.281 1 95.31 710 ASN A C 1
ATOM 5687 O O . ASN A 1 710 ? -27.672 8.07 14.938 1 95.31 710 ASN A O 1
ATOM 5691 N N . ARG A 1 711 ? -26.984 10.078 15.578 1 96 711 ARG A N 1
ATOM 5692 C CA . ARG A 1 711 ? -25.641 9.609 15.945 1 96 711 ARG A CA 1
ATOM 5693 C C . ARG A 1 711 ? -25.516 9.422 17.453 1 96 711 ARG A C 1
ATOM 5695 O O . ARG A 1 711 ? -24.891 10.227 18.141 1 96 711 ARG A O 1
ATOM 5702 N N . ASN A 1 712 ? -26 8.336 17.891 1 94 712 ASN A N 1
ATOM 5703 C CA . ASN A 1 712 ? -26.297 8.109 19.297 1 94 712 ASN A CA 1
ATOM 5704 C C . ASN A 1 712 ? -25.031 8.102 20.156 1 94 712 ASN A C 1
ATOM 5706 O O . ASN A 1 712 ? -25.031 8.562 21.297 1 94 712 ASN A O 1
ATOM 5710 N N . ASN A 1 713 ? -23.969 7.547 19.625 1 95.06 713 ASN A N 1
ATOM 5711 C CA . ASN A 1 713 ? -22.75 7.488 20.406 1 95.06 713 ASN A CA 1
ATOM 5712 C C . ASN A 1 713 ? -22.219 8.883 20.719 1 95.06 713 ASN A C 1
ATOM 5714 O O . ASN A 1 713 ? -21.859 9.172 21.875 1 95.06 713 ASN A O 1
ATOM 5718 N N . TYR A 1 714 ? -22.219 9.727 19.781 1 97.25 714 TYR A N 1
ATOM 5719 C CA . TYR A 1 714 ? -21.734 11.078 20 1 97.25 714 TYR A CA 1
ATOM 5720 C C . TYR A 1 714 ? -22.781 11.93 20.719 1 97.25 714 TYR A C 1
ATOM 5722 O O . TYR A 1 714 ? -22.438 12.828 21.484 1 97.25 714 TYR A O 1
ATOM 5730 N N . ALA A 1 715 ? -24.094 11.602 20.5 1 97.19 715 ALA A N 1
ATOM 5731 C CA . ALA A 1 715 ? -25.156 12.289 21.219 1 97.19 715 ALA A CA 1
ATOM 5732 C C . ALA A 1 715 ? -25.062 12.055 22.719 1 97.19 715 ALA A C 1
ATOM 5734 O O . ALA A 1 715 ? -25.266 12.977 23.516 1 97.19 715 ALA A O 1
ATOM 5735 N N . ARG A 1 716 ? -24.703 10.945 23.094 1 96.56 716 ARG A N 1
ATOM 5736 C CA . ARG A 1 716 ? -24.641 10.57 24.5 1 96.56 716 ARG A CA 1
ATOM 5737 C C . ARG A 1 716 ? -23.391 11.148 25.156 1 96.56 716 ARG A C 1
ATOM 5739 O O . ARG A 1 716 ? -23.469 11.719 26.25 1 96.56 716 ARG A O 1
ATOM 5746 N N . TRP A 1 717 ? -22.281 11.047 24.516 1 97.44 717 TRP A N 1
ATOM 5747 C CA . TRP A 1 717 ? -21.016 11.219 25.219 1 97.44 717 TRP A CA 1
ATOM 5748 C C . TRP A 1 717 ? -20.469 12.633 25.031 1 97.44 717 TRP A C 1
ATOM 5750 O O . TRP A 1 717 ? -19.656 13.094 25.828 1 97.44 717 TRP A O 1
ATOM 5760 N N . THR A 1 718 ? -20.891 13.406 24 1 97.5 718 THR A N 1
ATOM 5761 C CA . THR A 1 718 ? -20.375 14.758 23.781 1 97.5 718 THR A CA 1
ATOM 5762 C C . THR A 1 718 ? -20.812 15.695 24.906 1 97.5 718 THR A C 1
ATOM 5764 O O . THR A 1 718 ? -20.031 16.516 25.375 1 97.5 718 THR A O 1
ATOM 5767 N N . PRO A 1 719 ? -22.094 15.578 25.375 1 96.19 719 PRO A N 1
ATOM 5768 C CA . PRO A 1 719 ? -22.484 16.422 26.5 1 96.19 719 PRO A CA 1
ATOM 5769 C C . PRO A 1 719 ? -21.656 16.156 27.766 1 96.19 719 PRO A C 1
ATOM 5771 O O . PRO A 1 719 ? -21.328 17.094 28.5 1 96.19 719 PRO A O 1
ATOM 5774 N N . VAL A 1 720 ? -21.344 14.898 27.984 1 96.19 720 VAL A N 1
ATOM 5775 C CA . VAL A 1 720 ? -20.5 14.539 29.125 1 96.19 720 VAL A CA 1
ATOM 5776 C C . VAL A 1 720 ? -19.141 15.188 28.984 1 96.19 720 VAL A C 1
ATOM 5778 O O . VAL A 1 720 ? -18.609 15.758 29.953 1 96.19 720 VAL A O 1
ATOM 5781 N N . TYR A 1 721 ? -18.594 15.102 27.859 1 97.31 721 TYR A N 1
ATOM 5782 C CA . TYR A 1 721 ? -17.297 15.703 27.562 1 97.31 721 TYR A CA 1
ATOM 5783 C C . TYR A 1 721 ? -17.312 17.203 27.828 1 97.31 721 TYR A C 1
ATOM 5785 O O . TYR A 1 721 ? -16.406 17.734 28.484 1 97.31 721 TYR A O 1
ATOM 5793 N N . VAL A 1 722 ? -18.328 17.891 27.312 1 96.19 722 VAL A N 1
ATOM 5794 C CA . VAL A 1 722 ? -18.422 19.344 27.453 1 96.19 722 VAL A CA 1
ATOM 5795 C C . VAL A 1 722 ? -18.516 19.719 28.922 1 96.19 722 VAL A C 1
ATOM 5797 O O . VAL A 1 722 ? -17.828 20.641 29.375 1 96.19 722 VAL A O 1
ATOM 5800 N N . LEU A 1 723 ? -19.297 19.016 29.672 1 95.44 723 LEU A N 1
ATOM 5801 C CA . LEU A 1 723 ? -19.469 19.312 31.094 1 95.44 723 LEU A CA 1
ATOM 5802 C C . LEU A 1 723 ? -18.172 19.078 31.859 1 95.44 723 LEU A C 1
ATOM 5804 O O . LEU A 1 723 ? -17.797 19.875 32.719 1 95.44 723 LEU A O 1
ATOM 5808 N N . ASP A 1 724 ? -17.516 17.984 31.531 1 95.12 724 ASP A N 1
ATOM 5809 C CA . ASP A 1 724 ? -16.234 17.688 32.156 1 95.12 724 ASP A CA 1
ATOM 5810 C C . ASP A 1 724 ? -15.203 18.766 31.875 1 95.12 724 ASP A C 1
ATOM 5812 O O . ASP A 1 724 ? -14.438 19.172 32.75 1 95.12 724 ASP A O 1
ATOM 5816 N N . MET A 1 725 ? -15.141 19.219 30.625 1 96 725 MET A N 1
ATOM 5817 C CA . MET A 1 725 ? -14.125 20.172 30.188 1 96 725 MET A CA 1
ATOM 5818 C C . MET A 1 725 ? -14.406 21.562 30.766 1 96 725 MET A C 1
ATOM 5820 O O . MET A 1 725 ? -13.484 22.344 30.984 1 96 725 MET A O 1
ATOM 5824 N N . LEU A 1 726 ? -15.656 21.859 30.922 1 93.25 726 LEU A N 1
ATOM 5825 C CA . LEU A 1 726 ? -16 23.141 31.531 1 93.25 726 LEU A CA 1
ATOM 5826 C C . LEU A 1 726 ? -15.602 23.172 33 1 93.25 726 LEU A C 1
ATOM 5828 O O . LEU A 1 726 ? -15.398 24.25 33.562 1 93.25 726 LEU A O 1
ATOM 5832 N N . ASN A 1 727 ? -15.406 22 33.594 1 92.12 727 ASN A N 1
ATOM 5833 C CA . ASN A 1 727 ? -15.094 21.906 35 1 92.12 727 ASN A CA 1
ATOM 5834 C C . ASN A 1 727 ? -13.711 21.297 35.219 1 92.12 727 ASN A C 1
ATOM 5836 O O . ASN A 1 727 ? -13.492 20.594 36.219 1 92.12 727 ASN A O 1
ATOM 5840 N N . ILE A 1 728 ? -12.836 21.516 34.406 1 94.25 728 ILE A N 1
ATOM 5841 C CA . ILE A 1 728 ? -11.477 21 34.531 1 94.25 728 ILE A CA 1
ATOM 5842 C C . ILE A 1 728 ? -10.734 21.828 35.594 1 94.25 728 ILE A C 1
ATOM 5844 O O . ILE A 1 728 ? -11.047 23 35.812 1 94.25 728 ILE A O 1
ATOM 5848 N N . PRO A 1 729 ? -9.758 21.188 36.188 1 93.94 729 PRO A N 1
ATOM 5849 C CA . PRO A 1 729 ? -8.969 21.922 37.188 1 93.94 729 PRO A CA 1
ATOM 5850 C C . PRO A 1 729 ? -8.234 23.125 36.594 1 93.94 729 PRO A C 1
ATOM 5852 O O . PRO A 1 729 ? -7.82 23.094 35.438 1 93.94 729 PRO A O 1
ATOM 5855 N N . MET A 1 730 ? -7.961 24.062 37.406 1 93.25 730 MET A N 1
ATOM 5856 C CA . MET A 1 730 ? -7.414 25.359 37 1 93.25 730 MET A CA 1
ATOM 5857 C C . MET A 1 730 ? -6.023 25.188 36.406 1 93.25 730 MET A C 1
ATOM 5859 O O . MET A 1 730 ? -5.652 25.906 35.469 1 93.25 730 MET A O 1
ATOM 5863 N N . GLU A 1 731 ? -5.297 24.297 36.938 1 88.62 731 GLU A N 1
ATOM 5864 C CA . GLU A 1 731 ? -3.949 24.047 36.438 1 88.62 731 GLU A CA 1
ATOM 5865 C C . GLU A 1 731 ? -3.979 23.641 34.969 1 88.62 731 GLU A C 1
ATOM 5867 O O . GLU A 1 731 ? -3.184 24.141 34.156 1 88.62 731 GLU A O 1
ATOM 5872 N N . VAL A 1 732 ? -4.836 22.812 34.656 1 93.19 732 VAL A N 1
ATOM 5873 C CA . VAL A 1 732 ? -4.957 22.312 33.281 1 93.19 732 VAL A CA 1
ATOM 5874 C C . VAL A 1 732 ? -5.641 23.375 32.438 1 93.19 732 VAL A C 1
ATOM 5876 O O . VAL A 1 732 ? -5.254 23.578 31.266 1 93.19 732 VAL A O 1
ATOM 5879 N N . LYS A 1 733 ? -6.566 24.078 32.938 1 94.75 733 LYS A N 1
ATOM 5880 C CA . LYS A 1 733 ? -7.301 25.109 32.188 1 94.75 733 LYS A CA 1
ATOM 5881 C C . LYS A 1 733 ? -6.371 26.234 31.734 1 94.75 733 LYS A C 1
ATOM 5883 O O . LYS A 1 733 ? -6.48 26.719 30.609 1 94.75 733 LYS A O 1
ATOM 5888 N N . SER A 1 734 ? -5.5 26.625 32.562 1 92.19 734 SER A N 1
ATOM 5889 C CA . SER A 1 734 ? -4.555 27.688 32.25 1 92.19 734 SER A CA 1
ATOM 5890 C C . SER A 1 734 ? -3.68 27.297 31.062 1 92.19 734 SER A C 1
ATOM 5892 O O . SER A 1 734 ? -3.402 28.125 30.188 1 92.19 734 SER A O 1
ATOM 5894 N N . SER A 1 735 ? -3.299 26.047 31.047 1 91.44 735 SER A N 1
ATOM 5895 C CA . SER A 1 735 ? -2.496 25.547 29.938 1 91.44 735 SER A CA 1
ATOM 5896 C C . SER A 1 735 ? -3.318 25.484 28.656 1 91.44 735 SER A C 1
ATOM 5898 O O . SER A 1 735 ? -2.824 25.812 27.578 1 91.44 735 SER A O 1
ATOM 5900 N N . PHE A 1 736 ? -4.562 25.062 28.766 1 95.06 736 PHE A N 1
ATOM 5901 C CA . PHE A 1 736 ? -5.438 24.953 27.609 1 95.06 736 PHE A CA 1
ATOM 5902 C C . PHE A 1 736 ? -5.766 26.328 27.031 1 95.06 736 PHE A C 1
ATOM 5904 O O . PHE A 1 736 ? -5.852 26.5 25.812 1 95.06 736 PHE A O 1
ATOM 5911 N N . ASP A 1 737 ? -5.828 27.266 27.859 1 93.69 737 ASP A N 1
ATOM 5912 C CA . ASP A 1 737 ? -6.148 28.625 27.438 1 93.69 737 ASP A CA 1
ATOM 5913 C C . ASP A 1 737 ? -4.988 29.234 26.656 1 93.69 737 ASP A C 1
ATOM 5915 O O . ASP A 1 737 ? -5.191 30.141 25.828 1 93.69 737 ASP A O 1
ATOM 5919 N N . THR A 1 738 ? -3.793 28.719 26.922 1 90.19 738 THR A N 1
ATOM 5920 C CA . THR A 1 738 ? -2.635 29.219 26.188 1 90.19 738 THR A CA 1
ATOM 5921 C C . THR A 1 738 ? -2.508 28.531 24.828 1 90.19 738 THR A C 1
ATOM 5923 O O . THR A 1 738 ? -1.636 28.875 24.031 1 90.19 738 THR A O 1
ATOM 5926 N N . GLY A 1 739 ? -3.332 27.547 24.609 1 91.69 739 GLY A N 1
ATOM 5927 C CA . GLY A 1 739 ? -3.383 26.922 23.297 1 91.69 739 GLY A CA 1
ATOM 5928 C C . GLY A 1 739 ? -2.641 25.609 23.219 1 91.69 739 GLY A C 1
ATOM 5929 O O . GLY A 1 739 ? -2.543 25 22.156 1 91.69 739 GLY A O 1
ATOM 5930 N N . VAL A 1 740 ? -2.17 25.047 24.312 1 91.56 740 VAL A N 1
ATOM 5931 C CA . VAL A 1 740 ? -1.299 23.875 24.328 1 91.56 740 VAL A CA 1
ATOM 5932 C C . VAL A 1 740 ? -2.125 22.609 24.109 1 91.56 740 VAL A C 1
ATOM 5934 O O . VAL A 1 740 ? -1.579 21.547 23.797 1 91.56 740 VAL A O 1
ATOM 5937 N N . PHE A 1 741 ? -3.496 22.766 24.172 1 94.75 741 PHE A N 1
ATOM 5938 C CA . PHE A 1 741 ? -4.348 21.594 23.969 1 94.75 741 PHE A CA 1
ATOM 5939 C C . PHE A 1 741 ? -4.277 21.094 22.531 1 94.75 741 PHE A C 1
ATOM 5941 O O . PHE A 1 741 ? -4.555 19.938 22.25 1 94.75 741 PHE A O 1
ATOM 5948 N N . ALA A 1 742 ? -3.961 22.031 21.594 1 95.69 742 ALA A N 1
ATOM 5949 C CA . ALA A 1 742 ? -3.756 21.688 20.188 1 95.69 742 ALA A CA 1
ATOM 5950 C C . ALA A 1 742 ? -2.314 21.266 19.938 1 95.69 742 ALA A C 1
ATOM 5952 O O . ALA A 1 742 ? -1.375 21.906 20.422 1 95.69 742 ALA A O 1
ATOM 5953 N N . ILE A 1 743 ? -2.178 20.172 19.219 1 95.75 743 ILE A N 1
ATOM 5954 C CA . ILE A 1 743 ? -0.847 19.609 19 1 95.75 743 ILE A CA 1
ATOM 5955 C C . ILE A 1 743 ? -0.228 20.234 17.75 1 95.75 743 ILE A C 1
ATOM 5957 O O . ILE A 1 743 ? -0.833 20.219 16.672 1 95.75 743 ILE A O 1
ATOM 5961 N N . ARG A 1 744 ? 0.939 20.766 17.906 1 92.31 744 ARG A N 1
ATOM 5962 C CA . ARG A 1 744 ? 1.701 21.344 16.797 1 92.31 744 ARG A CA 1
ATOM 5963 C C . ARG A 1 744 ? 2.977 20.547 16.531 1 92.31 744 ARG A C 1
ATOM 5965 O O . ARG A 1 744 ? 3.896 20.547 17.359 1 92.31 744 ARG A O 1
ATOM 5972 N N . GLN A 1 745 ? 3.109 20 15.391 1 85.38 745 GLN A N 1
ATOM 5973 C CA . GLN A 1 745 ? 4.266 19.156 15.086 1 85.38 745 GLN A CA 1
ATOM 5974 C C . GLN A 1 745 ? 5.406 20 14.508 1 85.38 745 GLN A C 1
ATOM 5976 O O . GLN A 1 745 ? 6.559 19.547 14.5 1 85.38 745 GLN A O 1
ATOM 5981 N N . LYS A 1 746 ? 5.051 21.141 13.969 1 80.62 746 LYS A N 1
ATOM 5982 C CA . LYS A 1 746 ? 6.035 22.062 13.414 1 80.62 746 LYS A CA 1
ATOM 5983 C C . LYS A 1 746 ? 5.762 23.5 13.859 1 80.62 746 LYS A C 1
ATOM 5985 O O . LYS A 1 746 ? 4.652 23.812 14.289 1 80.62 746 LYS A O 1
ATOM 5990 N N . THR A 1 747 ? 6.766 24.234 13.664 1 81.44 747 THR A N 1
ATOM 5991 C CA . THR A 1 747 ? 6.574 25.672 13.922 1 81.44 747 THR A CA 1
ATOM 5992 C C . THR A 1 747 ? 5.809 26.312 12.773 1 81.44 747 THR A C 1
ATOM 5994 O O . THR A 1 747 ? 5.859 25.844 11.633 1 81.44 747 THR A O 1
ATOM 5997 N N . GLY A 1 748 ? 5.043 27.25 13.156 1 83.19 748 GLY A N 1
ATOM 5998 C CA . GLY A 1 748 ? 4.289 27.938 12.117 1 83.19 748 GLY A CA 1
ATOM 5999 C C . GLY A 1 748 ? 2.984 28.531 12.617 1 83.19 748 GLY A C 1
ATOM 6000 O O . GLY A 1 748 ? 2.738 28.562 13.828 1 83.19 748 GLY A O 1
ATOM 6001 N N . SER A 1 749 ? 2.271 29.031 11.547 1 87.62 749 SER A N 1
ATOM 6002 C CA . SER A 1 749 ? 0.989 29.656 11.867 1 87.62 749 SER A CA 1
ATOM 6003 C C . SER A 1 749 ? -0.174 28.766 11.43 1 87.62 749 SER A C 1
ATOM 6005 O O . SER A 1 749 ? -0.085 28.062 10.414 1 87.62 749 SER A O 1
ATOM 6007 N N . PHE A 1 750 ? -1.239 28.797 12.258 1 91.88 750 PHE A N 1
ATOM 6008 C CA . PHE A 1 750 ? -2.484 28.125 11.906 1 91.88 750 PHE A CA 1
ATOM 6009 C C . PHE A 1 750 ? -2.238 26.641 11.617 1 91.88 750 PHE A C 1
ATOM 6011 O O . PHE A 1 750 ? -2.66 26.125 10.578 1 91.88 750 PHE A O 1
ATOM 6018 N N . ASN A 1 751 ? -1.449 25.984 12.547 1 91.25 751 ASN A N 1
ATOM 6019 C CA . ASN A 1 751 ? -1.035 24.609 12.242 1 91.25 751 ASN A CA 1
ATOM 6020 C C . ASN A 1 751 ? -1.366 23.656 13.383 1 91.25 751 ASN A C 1
ATOM 6022 O O . ASN A 1 751 ? -0.875 22.531 13.422 1 91.25 751 ASN A O 1
ATOM 6026 N N . GLY A 1 752 ? -2.195 24.047 14.32 1 94.06 752 GLY A N 1
ATOM 6027 C CA . GLY A 1 752 ? -2.633 23.156 15.367 1 94.06 752 GLY A CA 1
ATOM 6028 C C . GLY A 1 752 ? -3.588 22.078 14.875 1 94.06 752 GLY A C 1
ATOM 6029 O O . GLY A 1 752 ? -4.398 22.328 13.977 1 94.06 752 GLY A O 1
ATOM 6030 N N . ILE A 1 753 ? -3.41 20.891 15.477 1 95.94 753 ILE A N 1
ATOM 6031 C CA . ILE A 1 753 ? -4.332 19.828 15.102 1 95.94 753 ILE A CA 1
ATOM 6032 C C . ILE A 1 753 ? -4.848 19.125 16.359 1 95.94 753 ILE A C 1
ATOM 6034 O O . ILE A 1 753 ? -4.301 19.312 17.453 1 95.94 753 ILE A O 1
ATOM 6038 N N . TRP A 1 754 ? -5.918 18.391 16.188 1 97.38 754 TRP A N 1
ATOM 6039 C CA . TRP A 1 754 ? -6.484 17.609 17.281 1 97.38 754 TRP A CA 1
ATOM 6040 C C . TRP A 1 754 ? -5.5 16.547 17.75 1 97.38 754 TRP A C 1
ATOM 6042 O O . TRP A 1 754 ? -4.703 16.031 16.969 1 97.38 754 TRP A O 1
ATOM 6052 N N . ALA A 1 755 ? -5.527 16.172 18.984 1 96.38 755 ALA A N 1
ATOM 6053 C CA . ALA A 1 755 ? -4.625 15.18 19.547 1 96.38 755 ALA A CA 1
ATOM 6054 C C . ALA A 1 755 ? -4.84 13.812 18.906 1 96.38 755 ALA A C 1
ATOM 6056 O O . ALA A 1 755 ? -3.887 13.055 18.703 1 96.38 755 ALA A O 1
ATOM 6057 N N . ASP A 1 756 ? -6.094 13.484 18.688 1 95.69 756 ASP A N 1
ATOM 6058 C CA . ASP A 1 756 ? -6.371 12.195 18.062 1 95.69 756 ASP A CA 1
ATOM 6059 C C . ASP A 1 756 ? -5.914 12.188 16.594 1 95.69 756 ASP A C 1
ATOM 6061 O O . ASP A 1 756 ? -5.469 11.156 16.094 1 95.69 756 ASP A O 1
ATOM 6065 N N . MET A 1 757 ? -6.004 13.289 15.945 1 96.12 757 MET A N 1
ATOM 6066 C CA . MET A 1 757 ? -5.453 13.383 14.594 1 96.12 757 MET A CA 1
ATOM 6067 C C . MET A 1 757 ? -3.934 13.266 14.617 1 96.12 757 MET A C 1
ATOM 6069 O O . MET A 1 757 ? -3.342 12.641 13.734 1 96.12 757 MET A O 1
ATOM 6073 N N . ALA A 1 758 ? -3.332 13.93 15.555 1 95.75 758 ALA A N 1
ATOM 6074 C CA . ALA A 1 758 ? -1.884 13.82 15.711 1 95.75 758 ALA A CA 1
ATOM 6075 C C . ALA A 1 758 ? -1.456 12.375 15.922 1 95.75 758 ALA A C 1
ATOM 6077 O O . ALA A 1 758 ? -0.419 11.945 15.406 1 95.75 758 ALA A O 1
ATOM 6078 N N . THR A 1 759 ? -2.193 11.68 16.688 1 95 759 THR A N 1
ATOM 6079 C CA . THR A 1 759 ? -1.913 10.266 16.922 1 95 759 THR A CA 1
ATOM 6080 C C . THR A 1 759 ? -1.995 9.477 15.625 1 95 759 THR A C 1
ATOM 6082 O O . THR A 1 759 ? -1.145 8.625 15.352 1 95 759 THR A O 1
ATOM 6085 N N . GLU A 1 760 ? -2.973 9.797 14.844 1 92.25 760 GLU A N 1
ATOM 6086 C CA . GLU A 1 760 ? -3.156 9.141 13.547 1 92.25 760 GLU A CA 1
ATOM 6087 C C . GLU A 1 760 ? -2.002 9.461 12.602 1 92.25 760 GLU A C 1
ATOM 6089 O O . GLU A 1 760 ? -1.579 8.602 11.82 1 92.25 760 GLU A O 1
ATOM 6094 N N . LYS A 1 761 ? -1.527 10.68 12.664 1 91 761 LYS A N 1
ATOM 6095 C CA . LYS A 1 761 ? -0.51 11.164 11.727 1 91 761 LYS A CA 1
ATOM 6096 C C . LYS A 1 761 ? 0.887 10.742 12.18 1 91 761 LYS A C 1
ATOM 6098 O O . LYS A 1 761 ? 1.866 10.953 11.461 1 91 761 LYS A O 1
ATOM 6103 N N . THR A 1 762 ? 0.979 10.188 13.242 1 91.12 762 THR A N 1
ATOM 6104 C CA . THR A 1 762 ? 2.287 9.781 13.75 1 91.12 762 THR A CA 1
ATOM 6105 C C . THR A 1 762 ? 2.379 8.266 13.867 1 91.12 762 THR A C 1
ATOM 6107 O O . THR A 1 762 ? 2.557 7.566 12.867 1 91.12 762 THR A O 1
ATOM 6110 N N . ILE A 1 763 ? 1.979 7.777 14.977 1 88.25 763 ILE A N 1
ATOM 6111 C CA . ILE A 1 763 ? 2.264 6.375 15.25 1 88.25 763 ILE A CA 1
ATOM 6112 C C . ILE A 1 763 ? 1.441 5.488 14.312 1 88.25 763 ILE A C 1
ATOM 6114 O O . ILE A 1 763 ? 1.926 4.461 13.836 1 88.25 763 ILE A O 1
ATOM 6118 N N . ILE A 1 764 ? 0.223 5.812 14.141 1 87.75 764 ILE A N 1
ATOM 6119 C CA . ILE A 1 764 ? -0.619 4.965 13.305 1 87.75 764 ILE A CA 1
ATOM 6120 C C . ILE A 1 764 ? -0.124 5.012 11.859 1 87.75 764 ILE A C 1
ATOM 6122 O O . ILE A 1 764 ? -0.011 3.975 11.203 1 87.75 764 ILE A O 1
ATOM 6126 N N . ARG A 1 765 ? 0.137 6.184 11.398 1 85.94 765 ARG A N 1
ATOM 6127 C CA . ARG A 1 765 ? 0.663 6.34 10.047 1 85.94 765 ARG A CA 1
ATOM 6128 C C . ARG A 1 765 ? 2.006 5.633 9.898 1 85.94 765 ARG A C 1
ATOM 6130 O O . ARG A 1 765 ? 2.242 4.938 8.906 1 85.94 765 ARG A O 1
ATOM 6137 N N . ASP A 1 766 ? 2.834 5.844 10.805 1 83.94 766 ASP A N 1
ATOM 6138 C CA . ASP A 1 766 ? 4.16 5.238 10.758 1 83.94 766 ASP A CA 1
ATOM 6139 C C . ASP A 1 766 ? 4.066 3.713 10.75 1 83.94 766 ASP A C 1
ATOM 6141 O O . ASP A 1 766 ? 4.898 3.039 10.141 1 83.94 766 ASP A O 1
ATOM 6145 N N . SER A 1 767 ? 3.127 3.221 11.398 1 83.44 767 SER A N 1
ATOM 6146 C CA . SER A 1 767 ? 2.967 1.772 11.492 1 83.44 767 SER A CA 1
ATOM 6147 C C . SER A 1 767 ? 2.502 1.184 10.164 1 83.44 767 SER A C 1
ATOM 6149 O O . SER A 1 767 ? 2.834 0.043 9.836 1 83.44 767 SER A O 1
ATOM 6151 N N . LYS A 1 768 ? 1.781 1.925 9.422 1 76.69 768 LYS A N 1
ATOM 6152 C CA . LYS A 1 768 ? 1.185 1.415 8.195 1 76.69 768 LYS A CA 1
ATOM 6153 C C . LYS A 1 768 ? 2.023 1.798 6.977 1 76.69 768 LYS A C 1
ATOM 6155 O O . LYS A 1 768 ? 1.887 1.197 5.91 1 76.69 768 LYS A O 1
ATOM 6160 N N . GLY A 1 769 ? 2.875 2.742 7.102 1 73.44 769 GLY A N 1
ATOM 6161 C CA . GLY A 1 769 ? 3.652 3.248 5.98 1 73.44 769 GLY A CA 1
ATOM 6162 C C . GLY A 1 769 ? 4.91 2.443 5.719 1 73.44 769 GLY A C 1
ATOM 6163 O O . GLY A 1 769 ? 5.055 1.325 6.215 1 73.44 769 GLY A O 1
ATOM 6164 N N . HIS A 1 770 ? 5.691 3.113 4.812 1 72.88 770 HIS A N 1
ATOM 6165 C CA . HIS A 1 770 ? 6.977 2.492 4.504 1 72.88 770 HIS A CA 1
ATOM 6166 C C . HIS A 1 770 ? 7.84 2.355 5.754 1 72.88 770 HIS A C 1
ATOM 6168 O O . HIS A 1 770 ? 7.91 3.281 6.566 1 72.88 770 HIS A O 1
ATOM 6174 N N . GLY A 1 771 ? 8.352 1.212 6.016 1 73.44 771 GLY A N 1
ATOM 6175 C CA . GLY A 1 771 ? 9.164 0.969 7.195 1 73.44 771 GLY A CA 1
ATOM 6176 C C . GLY A 1 771 ? 8.352 0.583 8.414 1 73.44 771 GLY A C 1
ATOM 6177 O O . GLY A 1 771 ? 8.891 0.448 9.516 1 73.44 771 GLY A O 1
ATOM 6178 N N . GLY A 1 772 ? 7.043 0.572 8.117 1 77 772 GLY A N 1
ATOM 6179 C CA . GLY A 1 772 ? 6.137 0.242 9.203 1 77 772 GLY A CA 1
ATOM 6180 C C . GLY A 1 772 ? 6.195 -1.22 9.609 1 77 772 GLY A C 1
ATOM 6181 O O . GLY A 1 772 ? 7.242 -1.86 9.492 1 77 772 GLY A O 1
ATOM 6182 N N . ILE A 1 773 ? 5.141 -1.669 10.203 1 74.56 773 ILE A N 1
ATOM 6183 C CA . ILE A 1 773 ? 5.098 -2.992 10.82 1 74.56 773 ILE A CA 1
ATOM 6184 C C . ILE A 1 773 ? 4.816 -4.047 9.75 1 74.56 773 ILE A C 1
ATOM 6186 O O . ILE A 1 773 ? 5.125 -5.227 9.938 1 74.56 773 ILE A O 1
ATOM 6190 N N . LYS A 1 774 ? 4.379 -3.537 8.555 1 66.44 774 LYS A N 1
ATOM 6191 C CA . LYS A 1 774 ? 4.086 -4.5 7.5 1 66.44 774 LYS A CA 1
ATOM 6192 C C . LYS A 1 774 ? 5.348 -5.25 7.074 1 66.44 774 LYS A C 1
ATOM 6194 O O . LYS A 1 774 ? 6.371 -4.633 6.773 1 66.44 774 LYS A O 1
ATOM 6199 N N . GLY A 1 775 ? 5.332 -6.504 7.094 1 61.03 775 GLY A N 1
ATOM 6200 C CA . GLY A 1 775 ? 6.465 -7.316 6.684 1 61.03 775 GLY A CA 1
ATOM 6201 C C . GLY A 1 775 ? 7.352 -7.734 7.844 1 61.03 775 GLY A C 1
ATOM 6202 O O . GLY A 1 775 ? 8.297 -8.508 7.664 1 61.03 775 GLY A O 1
ATOM 6203 N N . ILE A 1 776 ? 7.102 -6.977 9.039 1 63.31 776 ILE A N 1
ATOM 6204 C CA . ILE A 1 776 ? 7.867 -7.352 10.227 1 63.31 776 ILE A CA 1
ATOM 6205 C C . ILE A 1 776 ? 7.324 -8.664 10.797 1 63.31 776 ILE A C 1
ATOM 6207 O O . ILE A 1 776 ? 6.125 -8.93 10.703 1 63.31 776 ILE A O 1
ATOM 6211 N N . THR A 1 777 ? 8.117 -9.641 10.891 1 58.28 777 THR A N 1
ATOM 6212 C CA . THR A 1 777 ? 7.719 -10.922 11.461 1 58.28 777 THR A CA 1
ATOM 6213 C C . THR A 1 777 ? 6.758 -10.719 12.633 1 58.28 777 THR A C 1
ATOM 6215 O O . THR A 1 777 ? 6.738 -9.648 13.242 1 58.28 777 THR A O 1
ATOM 6218 N N . THR A 1 778 ? 5.703 -11.438 12.766 1 60.19 778 THR A N 1
ATOM 6219 C CA . THR A 1 778 ? 4.727 -11.438 13.852 1 60.19 778 THR A CA 1
ATOM 6220 C C . THR A 1 778 ? 5.402 -11.758 15.18 1 60.19 778 THR A C 1
ATOM 6222 O O . THR A 1 778 ? 4.727 -11.961 16.188 1 60.19 778 THR A O 1
ATOM 6225 N N . GLN A 1 779 ? 6.766 -11.672 15.172 1 66.5 779 GLN A N 1
ATOM 6226 C CA . GLN A 1 779 ? 7.434 -11.938 16.438 1 66.5 779 GLN A CA 1
ATOM 6227 C C . GLN A 1 779 ? 7.332 -10.727 17.375 1 66.5 779 GLN A C 1
ATOM 6229 O O . GLN A 1 779 ? 7.547 -9.594 16.953 1 66.5 779 GLN A O 1
ATOM 6234 N N . LYS A 1 780 ? 6.973 -10.93 18.625 1 70.38 780 LYS A N 1
ATOM 6235 C CA . LYS A 1 780 ? 6.754 -9.914 19.656 1 70.38 780 LYS A CA 1
ATOM 6236 C C . LYS A 1 780 ? 7.992 -9.047 19.844 1 70.38 780 LYS A C 1
ATOM 6238 O O . LYS A 1 780 ? 7.891 -7.828 19.969 1 70.38 780 LYS A O 1
ATOM 6243 N N . THR A 1 781 ? 9.117 -9.688 19.766 1 75.69 781 THR A N 1
ATOM 6244 C CA . THR A 1 781 ? 10.359 -8.961 19.984 1 75.69 781 THR A CA 1
ATOM 6245 C C . THR A 1 781 ? 10.609 -7.957 18.859 1 75.69 781 THR A C 1
ATOM 6247 O O . THR A 1 781 ? 11.117 -6.859 19.109 1 75.69 781 THR A O 1
ATOM 6250 N N . ALA A 1 782 ? 10.266 -8.297 17.688 1 79 782 ALA A N 1
ATOM 6251 C CA . ALA A 1 782 ? 10.445 -7.406 16.547 1 79 782 ALA A CA 1
ATOM 6252 C C . ALA A 1 782 ? 9.5 -6.215 16.625 1 79 782 ALA A C 1
ATOM 6254 O O . ALA A 1 782 ? 9.867 -5.094 16.266 1 79 782 ALA A O 1
ATOM 6255 N N . LEU A 1 783 ? 8.398 -6.469 17.203 1 78.94 783 LEU A N 1
ATOM 6256 C CA . LEU A 1 783 ? 7.402 -5.406 17.344 1 78.94 783 LEU A CA 1
ATOM 6257 C C . LEU A 1 783 ? 7.809 -4.414 18.422 1 78.94 783 LEU A C 1
ATOM 6259 O O . LEU A 1 783 ? 7.629 -3.205 18.25 1 78.94 783 LEU A O 1
ATOM 6263 N N . ILE A 1 784 ? 8.289 -4.891 19.469 1 80.44 784 ILE A N 1
ATOM 6264 C CA . ILE A 1 784 ? 8.75 -4.047 20.578 1 80.44 784 ILE A CA 1
ATOM 6265 C C . ILE A 1 784 ? 9.906 -3.176 20.109 1 80.44 784 ILE A C 1
ATOM 6267 O O . ILE A 1 784 ? 9.945 -1.977 20.391 1 80.44 784 ILE A O 1
ATOM 6271 N N . ARG A 1 785 ? 10.766 -3.814 19.406 1 85.75 785 ARG A N 1
ATOM 6272 C CA . ARG A 1 785 ? 11.914 -3.076 18.891 1 85.75 785 ARG A CA 1
ATOM 6273 C C . ARG A 1 785 ? 11.461 -1.944 17.969 1 85.75 785 ARG A C 1
ATOM 6275 O O . ARG A 1 785 ? 11.961 -0.82 18.078 1 85.75 785 ARG A O 1
ATOM 6282 N N . TRP A 1 786 ? 10.586 -2.26 17.141 1 86.19 786 TRP A N 1
ATOM 6283 C CA . TRP A 1 786 ? 10.102 -1.247 16.203 1 86.19 786 TRP A CA 1
ATOM 6284 C C . TRP A 1 786 ? 9.445 -0.091 16.953 1 86.19 786 TRP A C 1
ATOM 6286 O O . TRP A 1 786 ? 9.727 1.076 16.672 1 86.19 786 TRP A O 1
ATOM 6296 N N . ASN A 1 787 ? 8.602 -0.381 17.891 1 84.69 787 ASN A N 1
ATOM 6297 C CA . ASN A 1 787 ? 7.82 0.623 18.594 1 84.69 787 ASN A CA 1
ATOM 6298 C C . ASN A 1 787 ? 8.711 1.537 19.438 1 84.69 787 ASN A C 1
ATOM 6300 O O . ASN A 1 787 ? 8.555 2.76 19.406 1 84.69 787 ASN A O 1
ATOM 6304 N N . LEU A 1 788 ? 9.633 0.981 20.125 1 86.25 788 LEU A N 1
ATOM 6305 C CA . LEU A 1 788 ? 10.445 1.73 21.078 1 86.25 788 LEU A CA 1
ATOM 6306 C C . LEU A 1 788 ? 11.508 2.555 20.359 1 86.25 788 LEU A C 1
ATOM 6308 O O . LEU A 1 788 ? 12.062 3.492 20.938 1 86.25 788 LEU A O 1
ATOM 6312 N N . THR A 1 789 ? 11.75 2.205 19.188 1 89.5 789 THR A N 1
ATOM 6313 C CA . THR A 1 789 ? 12.875 2.867 18.531 1 89.5 789 THR A CA 1
ATOM 6314 C C . THR A 1 789 ? 12.383 3.805 17.438 1 89.5 789 THR A C 1
ATOM 6316 O O . THR A 1 789 ? 13.148 4.641 16.938 1 89.5 789 THR A O 1
ATOM 6319 N N . ARG A 1 790 ? 11.18 3.738 17.047 1 87.06 790 ARG A N 1
ATOM 6320 C CA . ARG A 1 790 ? 10.672 4.453 15.875 1 87.06 790 ARG A CA 1
ATOM 6321 C C . ARG A 1 790 ? 10.852 5.957 16.031 1 87.06 790 ARG A C 1
ATOM 6323 O O . ARG A 1 790 ? 11.25 6.645 15.094 1 87.06 790 ARG A O 1
ATOM 6330 N N . HIS A 1 791 ? 10.594 6.5 17.219 1 81.94 791 HIS A N 1
ATOM 6331 C CA . HIS A 1 791 ? 10.711 7.938 17.422 1 81.94 791 HIS A CA 1
ATOM 6332 C C . HIS A 1 791 ? 12.172 8.367 17.5 1 81.94 791 HIS A C 1
ATOM 6334 O O . HIS A 1 791 ? 12.508 9.492 17.125 1 81.94 791 HIS A O 1
ATOM 6340 N N . ILE A 1 792 ? 13.008 7.5 17.969 1 87.62 792 ILE A N 1
ATOM 6341 C CA . ILE A 1 792 ? 14.438 7.789 18.016 1 87.62 792 ILE A CA 1
ATOM 6342 C C . ILE A 1 792 ? 15 7.895 16.609 1 87.62 792 ILE A C 1
ATOM 6344 O O . ILE A 1 792 ? 15.695 8.859 16.281 1 87.62 792 ILE A O 1
ATOM 6348 N N . VAL A 1 793 ? 14.688 6.914 15.828 1 90.94 793 VAL A N 1
ATOM 6349 C CA . VAL A 1 793 ? 15.188 6.895 14.453 1 90.94 793 VAL A CA 1
ATOM 6350 C C . VAL A 1 793 ? 14.539 8.023 13.656 1 90.94 793 VAL A C 1
ATOM 6352 O O . VAL A 1 793 ? 15.148 8.57 12.727 1 90.94 793 VAL A O 1
ATOM 6355 N N . GLY A 1 794 ? 13.328 8.383 14.055 1 87.06 794 GLY A N 1
ATOM 6356 C CA . GLY A 1 794 ? 12.695 9.531 13.43 1 87.06 794 GLY A CA 1
ATOM 6357 C C . GLY A 1 794 ? 13.477 10.82 13.617 1 87.06 794 GLY A C 1
ATOM 6358 O O . GLY A 1 794 ? 13.578 11.625 12.695 1 87.06 794 GLY A O 1
ATOM 6359 N N . GLN A 1 795 ? 14 10.953 14.719 1 85.69 795 GLN A N 1
ATOM 6360 C CA . GLN A 1 795 ? 14.82 12.125 14.992 1 85.69 795 GLN A CA 1
ATOM 6361 C C . GLN A 1 795 ? 16.125 12.086 14.188 1 85.69 795 GLN A C 1
ATOM 6363 O O . GLN A 1 795 ? 16.562 13.117 13.68 1 85.69 795 GLN A O 1
ATOM 6368 N N . ILE A 1 796 ? 16.672 10.945 14.188 1 90.69 796 ILE A N 1
ATOM 6369 C CA . ILE A 1 796 ? 17.891 10.781 13.398 1 90.69 796 ILE A CA 1
ATOM 6370 C C . ILE A 1 796 ? 17.609 11.086 11.93 1 90.69 796 ILE A C 1
ATOM 6372 O O . ILE A 1 796 ? 18.391 11.781 11.273 1 90.69 796 ILE A O 1
ATOM 6376 N N . SER A 1 797 ? 16.531 10.602 11.461 1 90.5 797 SER A N 1
ATOM 6377 C CA . SER A 1 797 ? 16.141 10.828 10.07 1 90.5 797 SER A CA 1
ATOM 6378 C C . SER A 1 797 ? 15.953 12.312 9.789 1 90.5 797 SER A C 1
ATOM 6380 O O . SER A 1 797 ? 16.328 12.797 8.711 1 90.5 797 SER A O 1
ATOM 6382 N N . ALA A 1 798 ? 15.406 13.023 10.711 1 85.38 798 ALA A N 1
ATOM 6383 C CA . ALA A 1 798 ? 15.219 14.469 10.555 1 85.38 798 ALA A CA 1
ATOM 6384 C C . ALA A 1 798 ? 16.562 15.188 10.484 1 85.38 798 ALA A C 1
ATOM 6386 O O . ALA A 1 798 ? 16.75 16.094 9.664 1 85.38 798 ALA A O 1
ATOM 6387 N N . GLU A 1 799 ? 17.438 14.781 11.328 1 87.75 799 GLU A N 1
ATOM 6388 C CA . GLU A 1 799 ? 18.781 15.375 11.32 1 87.75 799 GLU A CA 1
ATOM 6389 C C . GLU A 1 799 ? 19.516 15.094 10.016 1 87.75 799 GLU A C 1
ATOM 6391 O O . GLU A 1 799 ? 20.203 15.961 9.484 1 87.75 799 GLU A O 1
ATOM 6396 N N . MET A 1 800 ? 19.375 13.914 9.508 1 92.75 800 MET A N 1
ATOM 6397 C CA . MET A 1 800 ? 20.031 13.531 8.266 1 92.75 800 MET A CA 1
ATOM 6398 C C . MET A 1 800 ? 19.438 14.297 7.082 1 92.75 800 MET A C 1
ATOM 6400 O O . MET A 1 800 ? 20.156 14.617 6.125 1 92.75 800 MET A O 1
ATOM 6404 N N . ARG A 1 801 ? 18.234 14.602 7.113 1 90.19 801 ARG A N 1
ATOM 6405 C CA . ARG A 1 801 ? 17.625 15.414 6.07 1 90.19 801 ARG A CA 1
ATOM 6406 C C . ARG A 1 801 ? 18.172 16.828 6.07 1 90.19 801 ARG A C 1
ATOM 6408 O O . ARG A 1 801 ? 18.406 17.422 5.008 1 90.19 801 ARG A O 1
ATOM 6415 N N . LEU A 1 802 ? 18.375 17.312 7.273 1 86.25 802 LEU A N 1
ATOM 6416 C CA . LEU A 1 802 ? 19 18.625 7.402 1 86.25 802 LEU A CA 1
ATOM 6417 C C . LEU A 1 802 ? 20.422 18.594 6.863 1 86.25 802 LEU A C 1
ATOM 6419 O O . LEU A 1 802 ? 20.844 19.531 6.188 1 86.25 802 LEU A O 1
ATOM 6423 N N . ARG A 1 803 ? 21.062 17.578 7.188 1 91.94 803 ARG A N 1
ATOM 6424 C CA . ARG A 1 803 ? 22.438 17.422 6.711 1 91.94 803 ARG A CA 1
ATOM 6425 C C . ARG A 1 803 ? 22.484 17.422 5.188 1 91.94 803 ARG A C 1
ATOM 6427 O O . ARG A 1 803 ? 23.422 17.969 4.59 1 91.94 803 ARG A O 1
ATOM 6434 N N . ALA A 1 804 ? 21.484 16.781 4.551 1 93.19 804 ALA A N 1
ATOM 6435 C CA . ALA A 1 804 ? 21.422 16.688 3.094 1 93.19 804 ALA A CA 1
ATOM 6436 C C . ALA A 1 804 ? 20.984 18 2.475 1 93.19 804 ALA A C 1
ATOM 6438 O O . ALA A 1 804 ? 21.016 18.172 1.252 1 93.19 804 ALA A O 1
ATOM 6439 N N . GLY A 1 805 ? 20.625 18.906 3.254 1 85 805 GLY A N 1
ATOM 6440 C CA . GLY A 1 805 ? 20.156 20.188 2.748 1 85 805 GLY A CA 1
ATOM 6441 C C . GLY A 1 805 ? 18.719 20.141 2.256 1 85 805 GLY A C 1
ATOM 6442 O O . GLY A 1 805 ? 18.312 20.984 1.443 1 85 805 GLY A O 1
ATOM 6443 N N . LEU A 1 806 ? 18.031 19.156 2.488 1 79.75 806 LEU A N 1
ATOM 6444 C CA . LEU A 1 806 ? 16.672 18.969 2 1 79.75 806 LEU A CA 1
ATOM 6445 C C . LEU A 1 806 ? 15.656 19.344 3.07 1 79.75 806 LEU A C 1
ATOM 6447 O O . LEU A 1 806 ? 14.445 19.281 2.83 1 79.75 806 LEU A O 1
ATOM 6451 N N . GLY A 1 807 ? 15.883 19.5 4.16 1 63 807 GLY A N 1
ATOM 6452 C CA . GLY A 1 807 ? 14.977 19.875 5.234 1 63 807 GLY A CA 1
ATOM 6453 C C . GLY A 1 807 ? 14.484 21.312 5.129 1 63 807 GLY A C 1
ATOM 6454 O O . GLY A 1 807 ? 15.273 22.219 4.895 1 63 807 GLY A O 1
ATOM 6455 N N . ARG A 1 808 ? 13.445 21.594 4.363 1 50.31 808 ARG A N 1
ATOM 6456 C CA . ARG A 1 808 ? 12.891 22.938 4.211 1 50.31 808 ARG A CA 1
ATOM 6457 C C . ARG A 1 808 ? 12.594 23.562 5.566 1 50.31 808 ARG A C 1
ATOM 6459 O O . ARG A 1 808 ? 11.719 23.094 6.297 1 50.31 808 ARG A O 1
ATOM 6466 N N . ASP A 1 809 ? 13.453 23.828 6.344 1 44.59 809 ASP A N 1
ATOM 6467 C CA . ASP A 1 809 ? 12.945 24.797 7.309 1 44.59 809 ASP A CA 1
ATOM 6468 C C . ASP A 1 809 ? 11.727 25.547 6.758 1 44.59 809 ASP A C 1
ATOM 6470 O O . ASP A 1 809 ? 10.711 25.672 7.441 1 44.59 809 ASP A O 1
ATOM 6474 N N . ASP A 1 810 ? 11.977 26.562 5.77 1 41.47 810 ASP A N 1
ATOM 6475 C CA . ASP A 1 810 ? 11.234 27.766 5.426 1 41.47 810 ASP A CA 1
ATOM 6476 C C . ASP A 1 810 ? 10.133 27.469 4.414 1 41.47 810 ASP A C 1
ATOM 6478 O O . ASP A 1 810 ? 9.602 28.375 3.773 1 41.47 810 ASP A O 1
ATOM 6482 N N . GLU A 1 811 ? 10.18 26.375 3.766 1 49.09 811 GLU A N 1
ATOM 6483 C CA . GLU A 1 811 ? 9.258 26.578 2.654 1 49.09 811 GLU A CA 1
ATOM 6484 C C . GLU A 1 811 ? 7.836 26.828 3.156 1 49.09 811 GLU A C 1
ATOM 6486 O O . GLU A 1 811 ? 7.086 25.875 3.396 1 49.09 811 GLU A O 1
ATOM 6491 N N . ASP A 1 812 ? 7.652 27.891 3.873 1 55.53 812 ASP A N 1
ATOM 6492 C CA . ASP A 1 812 ? 6.613 28.594 4.613 1 55.53 812 ASP A CA 1
ATOM 6493 C C . ASP A 1 812 ? 5.34 28.734 3.781 1 55.53 812 ASP A C 1
ATOM 6495 O O . ASP A 1 812 ? 4.344 29.297 4.246 1 55.53 812 ASP A O 1
ATOM 6499 N N . VAL A 1 813 ? 5.469 28.406 2.402 1 63.62 813 VAL A N 1
ATOM 6500 C CA . VAL A 1 813 ? 4.227 28.75 1.72 1 63.62 813 VAL A CA 1
ATOM 6501 C C . VAL A 1 813 ? 3.297 27.547 1.68 1 63.62 813 VAL A C 1
ATOM 6503 O O . VAL A 1 813 ? 3.705 26.453 1.274 1 63.62 813 VAL A O 1
ATOM 6506 N N . HIS A 1 814 ? 2.221 27.688 2.297 1 77.56 814 HIS A N 1
ATOM 6507 C CA . HIS A 1 814 ? 1.176 26.672 2.262 1 77.56 814 HIS A CA 1
ATOM 6508 C C . HIS A 1 814 ? 0.77 26.344 0.827 1 77.56 814 HIS A C 1
ATOM 6510 O O . HIS A 1 814 ? 0.765 27.234 -0.035 1 77.56 814 HIS A O 1
ATOM 6516 N N . ASP A 1 815 ? 0.428 25.219 0.506 1 77.56 815 ASP A N 1
ATOM 6517 C CA . ASP A 1 815 ? 0.051 24.766 -0.83 1 77.56 815 ASP A CA 1
ATOM 6518 C C . ASP A 1 815 ? -1.093 25.609 -1.392 1 77.56 815 ASP A C 1
ATOM 6520 O O . ASP A 1 815 ? -1.137 25.875 -2.594 1 77.56 815 ASP A O 1
ATOM 6524 N N . GLU A 1 816 ? -2.018 26.062 -0.557 1 85.62 816 GLU A N 1
ATOM 6525 C CA . GLU A 1 816 ? -3.195 26.812 -0.982 1 85.62 816 GLU A CA 1
ATOM 6526 C C . GLU A 1 816 ? -2.828 28.234 -1.359 1 85.62 816 GLU A C 1
ATOM 6528 O O . GLU A 1 816 ? -3.613 28.938 -2.002 1 85.62 816 GLU A O 1
ATOM 6533 N N . SER A 1 817 ? -1.628 28.609 -0.98 1 86.19 817 SER A N 1
ATOM 6534 C CA . SER A 1 817 ? -1.205 29.984 -1.281 1 86.19 817 SER A CA 1
ATOM 6535 C C . SER A 1 817 ? -0.468 30.047 -2.613 1 86.19 817 SER A C 1
ATOM 6537 O O . SER A 1 817 ? -0.139 31.141 -3.092 1 86.19 817 SER A O 1
ATOM 6539 N N . LYS A 1 818 ? -0.312 28.938 -3.199 1 86.88 818 LYS A N 1
ATOM 6540 C CA . LYS A 1 818 ? 0.309 28.891 -4.52 1 86.88 818 LYS A CA 1
ATOM 6541 C C . LYS A 1 818 ? -0.666 29.344 -5.602 1 86.88 818 LYS A C 1
ATOM 6543 O O . LYS A 1 818 ? -1.862 29.062 -5.527 1 86.88 818 LYS A O 1
ATOM 6548 N N . PRO A 1 819 ? -0.214 30.016 -6.598 1 86.62 819 PRO A N 1
ATOM 6549 C CA . PRO A 1 819 ? -1.1 30.531 -7.641 1 86.62 819 PRO A CA 1
ATOM 6550 C C . PRO A 1 819 ? -1.896 29.438 -8.344 1 86.62 819 PRO A C 1
ATOM 6552 O O . PRO A 1 819 ? -3.064 29.641 -8.68 1 86.62 819 PRO A O 1
ATOM 6555 N N . THR A 1 820 ? -1.273 28.312 -8.508 1 84.75 820 THR A N 1
ATOM 6556 C CA . THR A 1 820 ? -1.979 27.219 -9.172 1 84.75 820 THR A CA 1
ATOM 6557 C C . THR A 1 820 ? -3.152 26.734 -8.328 1 84.75 820 THR A C 1
ATOM 6559 O O . THR A 1 820 ? -4.211 26.391 -8.859 1 84.75 820 THR A O 1
ATOM 6562 N N . ALA A 1 821 ? -2.947 26.734 -7.059 1 89.31 821 ALA A N 1
ATOM 6563 C CA . ALA A 1 821 ? -4.012 26.297 -6.156 1 89.31 821 ALA A CA 1
ATOM 6564 C C . ALA A 1 821 ? -5.117 27.344 -6.078 1 89.31 821 ALA A C 1
ATOM 6566 O O . ALA A 1 821 ? -6.305 27 -6.035 1 89.31 821 ALA A O 1
ATOM 6567 N N . ILE A 1 822 ? -4.727 28.578 -6.066 1 92.62 822 ILE A N 1
ATOM 6568 C CA . ILE A 1 822 ? -5.691 29.672 -6.02 1 92.62 822 ILE A CA 1
ATOM 6569 C C . ILE A 1 822 ? -6.57 29.641 -7.27 1 92.62 822 ILE A C 1
ATOM 6571 O O . ILE A 1 822 ? -7.797 29.75 -7.18 1 92.62 822 ILE A O 1
ATOM 6575 N N . ALA A 1 823 ? -5.914 29.422 -8.391 1 91.06 823 ALA A N 1
ATOM 6576 C CA . ALA A 1 823 ? -6.645 29.375 -9.648 1 91.06 823 ALA A CA 1
ATOM 6577 C C . ALA A 1 823 ? -7.586 28.172 -9.695 1 91.06 823 ALA A C 1
ATOM 6579 O O . ALA A 1 823 ? -8.719 28.281 -10.18 1 91.06 823 ALA A O 1
ATOM 6580 N N . ARG A 1 824 ? -7.152 27.094 -9.258 1 89.12 824 ARG A N 1
ATOM 6581 C CA . ARG A 1 824 ? -7.965 25.875 -9.25 1 89.12 824 ARG A CA 1
ATOM 6582 C C . ARG A 1 824 ? -9.18 26.047 -8.344 1 89.12 824 ARG A C 1
ATOM 6584 O O . ARG A 1 824 ? -10.305 25.703 -8.727 1 89.12 824 ARG A O 1
ATOM 6591 N N . ASP A 1 825 ? -8.914 26.547 -7.141 1 92.69 825 ASP A N 1
ATOM 6592 C CA . ASP A 1 825 ? -10 26.719 -6.184 1 92.69 825 ASP A CA 1
ATOM 6593 C C . ASP A 1 825 ? -11.031 27.719 -6.695 1 92.69 825 ASP A C 1
ATOM 6595 O O . ASP A 1 825 ? -12.234 27.531 -6.523 1 92.69 825 ASP A O 1
ATOM 6599 N N . ASP A 1 826 ? -10.547 28.703 -7.305 1 93.38 826 ASP A N 1
ATOM 6600 C CA . ASP A 1 826 ? -11.453 29.719 -7.84 1 93.38 826 ASP A CA 1
ATOM 6601 C C . ASP A 1 826 ? -12.281 29.156 -8.992 1 93.38 826 ASP A C 1
ATOM 6603 O O . ASP A 1 826 ? -13.477 29.453 -9.102 1 93.38 826 ASP A O 1
ATOM 6607 N N . LYS A 1 827 ? -11.609 28.453 -9.82 1 92.44 827 LYS A N 1
ATOM 6608 C CA . LYS A 1 827 ? -12.328 27.828 -10.93 1 92.44 827 LYS A CA 1
ATOM 6609 C C . LYS A 1 827 ? -13.422 26.891 -10.422 1 92.44 827 LYS A C 1
ATOM 6611 O O . LYS A 1 827 ? -14.531 26.875 -10.961 1 92.44 827 LYS A O 1
ATOM 6616 N N . GLN A 1 828 ? -13.141 26.188 -9.445 1 93.88 828 GLN A N 1
ATOM 6617 C CA . GLN A 1 828 ? -14.102 25.25 -8.906 1 93.88 828 GLN A CA 1
ATOM 6618 C C . GLN A 1 828 ? -15.281 25.969 -8.25 1 93.88 828 GLN A C 1
ATOM 6620 O O . GLN A 1 828 ? -16.438 25.562 -8.406 1 93.88 828 GLN A O 1
ATOM 6625 N N . VAL A 1 829 ? -15.008 27.031 -7.516 1 96.19 829 VAL A N 1
ATOM 6626 C CA . VAL A 1 829 ? -16.078 27.812 -6.906 1 96.19 829 VAL A CA 1
ATOM 6627 C C . VAL A 1 829 ? -16.938 28.453 -7.992 1 96.19 829 VAL A C 1
ATOM 6629 O O . VAL A 1 829 ? -18.172 28.469 -7.895 1 96.19 829 VAL A O 1
ATOM 6632 N N . SER A 1 830 ? -16.297 28.969 -9.016 1 93.69 830 SER A N 1
ATOM 6633 C CA . SER A 1 830 ? -17.016 29.578 -10.133 1 93.69 830 SER A CA 1
ATOM 6634 C C . SER A 1 830 ? -17.891 28.562 -10.844 1 93.69 830 SER A C 1
ATOM 6636 O O . SER A 1 830 ? -19 28.875 -11.266 1 93.69 830 SER A O 1
ATOM 6638 N N . ASN A 1 831 ? -17.375 27.359 -10.945 1 94.31 831 ASN A N 1
ATOM 6639 C CA . ASN A 1 831 ? -18.172 26.281 -11.539 1 94.31 831 ASN A CA 1
ATOM 6640 C C . ASN A 1 831 ? -19.406 25.969 -10.695 1 94.31 831 ASN A C 1
ATOM 6642 O O . ASN A 1 831 ? -20.484 25.719 -11.242 1 94.31 831 ASN A O 1
ATOM 6646 N N . LEU A 1 832 ? -19.266 26.016 -9.43 1 96.31 832 LEU A N 1
ATOM 6647 C CA . LEU A 1 832 ? -20.391 25.766 -8.531 1 96.31 832 LEU A CA 1
ATOM 6648 C C . LEU A 1 832 ? -21.438 26.875 -8.648 1 96.31 832 LEU A C 1
ATOM 6650 O O . LEU A 1 832 ? -22.625 26.594 -8.75 1 96.31 832 LEU A O 1
ATOM 6654 N N . ILE A 1 833 ? -20.969 28.047 -8.648 1 95 833 ILE A N 1
ATOM 6655 C CA . ILE A 1 833 ? -21.875 29.203 -8.742 1 95 833 ILE A CA 1
ATOM 6656 C C . ILE A 1 833 ? -22.625 29.156 -10.07 1 95 833 ILE A C 1
ATOM 6658 O O . ILE A 1 833 ? -23.844 29.281 -10.102 1 95 833 ILE A O 1
ATOM 6662 N N . SER A 1 834 ? -21.844 28.922 -11.141 1 92.56 834 SER A N 1
ATOM 6663 C CA . SER A 1 834 ? -22.453 28.891 -12.469 1 92.56 834 SER A CA 1
ATOM 6664 C C . SER A 1 834 ? -23.453 27.75 -12.594 1 92.56 834 SER A C 1
ATOM 6666 O O . SER A 1 834 ? -24.5 27.891 -13.234 1 92.56 834 SER A O 1
ATOM 6668 N N . HIS A 1 835 ? -23.141 26.688 -11.977 1 93.25 835 HIS A N 1
ATOM 6669 C CA . HIS A 1 835 ? -24.031 25.531 -12.039 1 93.25 835 HIS A CA 1
ATOM 6670 C C . HIS A 1 835 ? -25.344 25.812 -11.328 1 93.25 835 HIS A C 1
ATOM 6672 O O . HIS A 1 835 ? -26.406 25.406 -11.797 1 93.25 835 HIS A O 1
ATOM 6678 N N . ILE A 1 836 ? -25.312 26.484 -10.211 1 93.62 836 ILE A N 1
ATOM 6679 C CA . ILE A 1 836 ? -26.531 26.812 -9.477 1 93.62 836 ILE A CA 1
ATOM 6680 C C . ILE A 1 836 ? -27.359 27.812 -10.273 1 93.62 836 ILE A C 1
ATOM 6682 O O . ILE A 1 836 ? -28.578 27.656 -10.391 1 93.62 836 ILE A O 1
ATOM 6686 N N . GLU A 1 837 ? -26.734 28.734 -10.828 1 90.06 837 GLU A N 1
ATOM 6687 C CA . GLU A 1 837 ? -27.422 29.797 -11.555 1 90.06 837 GLU A CA 1
ATOM 6688 C C . GLU A 1 837 ? -28.031 29.266 -12.844 1 90.06 837 GLU A C 1
ATOM 6690 O O . GLU A 1 837 ? -29.141 29.656 -13.211 1 90.06 837 GLU A O 1
ATOM 6695 N N . GLU A 1 838 ? -27.344 28.312 -13.438 1 87.06 838 GLU A N 1
ATOM 6696 C CA . GLU A 1 838 ? -27.734 27.891 -14.773 1 87.06 838 GLU A CA 1
ATOM 6697 C C . GLU A 1 838 ? -28.609 26.641 -14.711 1 87.06 838 GLU A C 1
ATOM 6699 O O . GLU A 1 838 ? -29.531 26.469 -15.516 1 87.06 838 GLU A O 1
ATOM 6704 N N . ASN A 1 839 ? -28.312 25.75 -13.773 1 84.19 839 ASN A N 1
ATOM 6705 C CA . ASN A 1 839 ? -28.891 24.422 -13.875 1 84.19 839 ASN A CA 1
ATOM 6706 C C . ASN A 1 839 ? -29.766 24.094 -12.664 1 84.19 839 ASN A C 1
ATOM 6708 O O . ASN A 1 839 ? -30.531 23.125 -12.688 1 84.19 839 ASN A O 1
ATOM 6712 N N . MET A 1 840 ? -29.672 24.953 -11.609 1 89.81 840 MET A N 1
ATOM 6713 C CA . MET A 1 840 ? -30.422 24.641 -10.398 1 89.81 840 MET A CA 1
ATOM 6714 C C . MET A 1 840 ? -31.312 25.797 -9.992 1 89.81 840 MET A C 1
ATOM 6716 O O . MET A 1 840 ? -31.281 26.859 -10.625 1 89.81 840 MET A O 1
ATOM 6720 N N . ILE A 1 841 ? -32.156 25.547 -8.992 1 89.06 841 ILE A N 1
ATOM 6721 C CA . ILE A 1 841 ? -32.969 26.609 -8.438 1 89.06 841 ILE A CA 1
ATOM 6722 C C . ILE A 1 841 ? -32.156 27.453 -7.465 1 89.06 841 ILE A C 1
ATOM 6724 O O . ILE A 1 841 ? -31.516 26.906 -6.559 1 89.06 841 ILE A O 1
ATOM 6728 N N . HIS A 1 842 ? -32.156 28.719 -7.711 1 91.06 842 HIS A N 1
ATOM 6729 C CA . HIS A 1 842 ? -31.422 29.625 -6.828 1 91.06 842 HIS A CA 1
ATOM 6730 C C . HIS A 1 842 ? -32.031 29.641 -5.434 1 91.06 842 HIS A C 1
ATOM 6732 O O . HIS A 1 842 ? -33.188 30.078 -5.258 1 91.06 842 HIS A O 1
ATOM 6738 N N . PRO A 1 843 ? -31.297 29.25 -4.406 1 93.62 843 PRO A N 1
ATOM 6739 C CA . PRO A 1 843 ? -31.906 29.078 -3.084 1 93.62 843 PRO A CA 1
ATOM 6740 C C . PRO A 1 843 ? -32.219 30.406 -2.398 1 93.62 843 PRO A C 1
ATOM 6742 O O . PRO A 1 843 ? -33.062 30.469 -1.492 1 93.62 843 PRO A O 1
ATOM 6745 N N . PHE A 1 844 ? -31.578 31.578 -2.832 1 93.75 844 PHE A N 1
ATOM 6746 C CA . PHE A 1 844 ? -31.719 32.844 -2.102 1 93.75 844 PHE A CA 1
ATOM 6747 C C . PHE A 1 844 ? -32.438 33.875 -2.947 1 93.75 844 PHE A C 1
ATOM 6749 O O . PHE A 1 844 ? -32.344 35.094 -2.672 1 93.75 844 PHE A O 1
ATOM 6756 N N . ASP A 1 845 ? -33.094 33.375 -3.934 1 82.88 845 ASP A N 1
ATOM 6757 C CA . ASP A 1 845 ? -33.875 34.281 -4.746 1 82.88 845 ASP A CA 1
ATOM 6758 C C . ASP A 1 845 ? -35.188 34.656 -4.035 1 82.88 845 ASP A C 1
ATOM 6760 O O . ASP A 1 845 ? -36.031 33.781 -3.758 1 82.88 845 ASP A O 1
ATOM 6764 N N . MET A 1 846 ? -35.469 35.906 -3.693 1 82.62 846 MET A N 1
ATOM 6765 C CA . MET A 1 846 ? -36.625 36.344 -2.941 1 82.62 846 MET A CA 1
ATOM 6766 C C . MET A 1 846 ? -37.688 36.938 -3.873 1 82.62 846 MET A C 1
ATOM 6768 O O . MET A 1 846 ? -38.781 37.25 -3.443 1 82.62 846 MET A O 1
ATOM 6772 N N . THR A 1 847 ? -37.375 37.062 -5.137 1 79.5 847 THR A N 1
ATOM 6773 C CA . THR A 1 847 ? -38.312 37.688 -6.07 1 79.5 847 THR A CA 1
ATOM 6774 C C . THR A 1 847 ? -39.438 36.688 -6.43 1 79.5 847 THR A C 1
ATOM 6776 O O . THR A 1 847 ? -40.625 37.062 -6.414 1 79.5 847 THR A O 1
ATOM 6779 N N . GLU A 1 848 ? -39.156 35.469 -6.73 1 79.75 848 GLU A N 1
ATOM 6780 C CA . GLU A 1 848 ? -40.125 34.406 -7.008 1 79.75 848 GLU A CA 1
ATOM 6781 C C . GLU A 1 848 ? -39.781 33.125 -6.234 1 79.75 848 GLU A C 1
ATOM 6783 O O . GLU A 1 848 ? -39.406 32.125 -6.824 1 79.75 848 GLU A O 1
ATOM 6788 N N . PRO A 1 849 ? -40.031 33.344 -4.898 1 81.5 849 PRO A N 1
ATOM 6789 C CA . PRO A 1 849 ? -39.656 32.188 -4.094 1 81.5 849 PRO A CA 1
ATOM 6790 C C . PRO A 1 849 ? -40.625 31.016 -4.23 1 81.5 849 PRO A C 1
ATOM 6792 O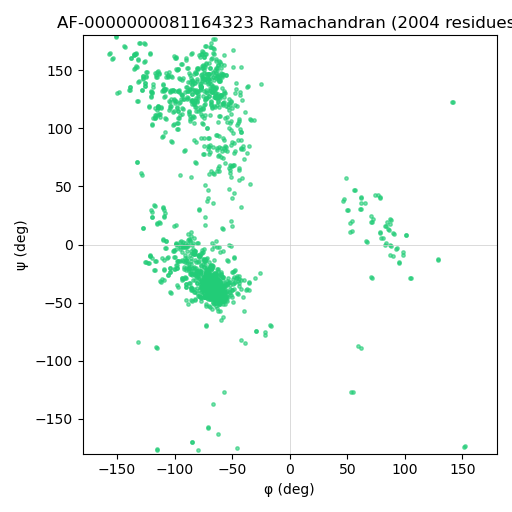 O . PRO A 1 849 ? -41.844 31.234 -4.387 1 81.5 849 PRO A O 1
ATOM 6795 N N . PRO A 1 850 ? -40.031 29.844 -4.281 1 79.56 850 PRO A N 1
ATOM 6796 C CA . PRO A 1 850 ? -40.938 28.688 -4.289 1 79.56 850 PRO A CA 1
ATOM 6797 C C . PRO A 1 850 ? -41.844 28.641 -3.057 1 79.56 850 PRO A C 1
ATOM 6799 O O . PRO A 1 850 ? -41.438 29.047 -1.971 1 79.56 850 PRO A O 1
ATOM 6802 N N . LYS A 1 851 ? -43.031 28.172 -3.168 1 77.5 851 LYS A N 1
ATOM 6803 C CA . LYS A 1 851 ? -44 28.141 -2.094 1 77.5 851 LYS A CA 1
ATOM 6804 C C . LYS A 1 851 ? -43.656 27.094 -1.045 1 77.5 851 LYS A C 1
ATOM 6806 O O . LYS A 1 851 ? -43.969 27.25 0.137 1 77.5 851 LYS A O 1
ATOM 6811 N N . SER A 1 852 ? -43.094 26.031 -1.541 1 88.81 852 SER A N 1
ATOM 6812 C CA . SER A 1 852 ? -42.656 24.953 -0.647 1 88.81 852 SER A CA 1
ATOM 6813 C C . SER A 1 852 ? -41.188 24.672 -0.78 1 88.81 852 SER A C 1
ATOM 6815 O O . SER A 1 852 ? -40.531 25.203 -1.678 1 88.81 852 SER A O 1
ATOM 6817 N N . LEU A 1 853 ? -40.656 23.969 0.211 1 94 853 LEU A N 1
ATOM 6818 C CA . LEU A 1 853 ? -39.25 23.562 0.147 1 94 853 LEU A CA 1
ATOM 6819 C C . LEU A 1 853 ? -39 22.688 -1.077 1 94 853 LEU A C 1
ATOM 6821 O O . LEU A 1 853 ? -39.75 21.75 -1.342 1 94 853 LEU A O 1
ATOM 6825 N N . VAL A 1 854 ? -38 23.062 -1.823 1 91.12 854 VAL A N 1
ATOM 6826 C CA . VAL A 1 854 ? -37.719 22.344 -3.061 1 91.12 854 VAL A CA 1
ATOM 6827 C C . VAL A 1 854 ? -36.281 21.859 -3.064 1 91.12 854 VAL A C 1
ATOM 6829 O O . VAL A 1 854 ? -35.406 22.469 -2.443 1 91.12 854 VAL A O 1
ATOM 6832 N N . ASN A 1 855 ? -36.125 20.703 -3.637 1 89.81 855 ASN A N 1
ATOM 6833 C CA . ASN A 1 855 ? -34.781 20.266 -3.988 1 89.81 855 ASN A CA 1
ATOM 6834 C C . ASN A 1 855 ? -34.188 21.109 -5.109 1 89.81 855 ASN A C 1
ATOM 6836 O O . ASN A 1 855 ? -34.719 21.125 -6.227 1 89.81 855 ASN A O 1
ATOM 6840 N N . ILE A 1 856 ? -33.125 21.734 -4.895 1 90.88 856 ILE A N 1
ATOM 6841 C CA . ILE A 1 856 ? -32.656 22.766 -5.801 1 90.88 856 ILE A CA 1
ATOM 6842 C C . ILE A 1 856 ? -32.125 22.141 -7.086 1 90.88 856 ILE A C 1
ATOM 6844 O O . ILE A 1 856 ? -31.984 22.812 -8.109 1 90.88 856 ILE A O 1
ATOM 6848 N N . SER A 1 857 ? -31.719 20.891 -7.051 1 87 857 SER A N 1
ATOM 6849 C CA . SER A 1 857 ? -31.188 20.219 -8.234 1 87 857 SER A CA 1
ATOM 6850 C C . SER A 1 857 ? -32.312 19.688 -9.117 1 87 857 SER A C 1
ATOM 6852 O O . SER A 1 857 ? -32.281 19.906 -10.336 1 87 857 SER A O 1
ATOM 6854 N N . THR A 1 858 ? -33.375 19.109 -8.453 1 76.25 858 THR A N 1
ATOM 6855 C CA . THR A 1 858 ? -34.406 18.422 -9.227 1 76.25 858 THR A CA 1
ATOM 6856 C C . THR A 1 858 ? -35.688 19.297 -9.32 1 76.25 858 THR A C 1
ATOM 6858 O O . THR A 1 858 ? -36.5 19.078 -10.211 1 76.25 858 THR A O 1
ATOM 6861 N N . GLY A 1 859 ? -35.812 20.219 -8.445 1 78.88 859 GLY A N 1
ATOM 6862 C CA . GLY A 1 859 ? -37.031 21.016 -8.398 1 78.88 859 GLY A CA 1
ATOM 6863 C C . GLY A 1 859 ? -38.188 20.312 -7.703 1 78.88 859 GLY A C 1
ATOM 6864 O O . GLY A 1 859 ? -39.281 20.859 -7.617 1 78.88 859 GLY A O 1
ATOM 6865 N N . LEU A 1 860 ? -37.938 19.141 -7.133 1 78.31 860 LEU A N 1
ATOM 6866 C CA . LEU A 1 860 ? -38.938 18.375 -6.434 1 78.31 860 LEU A CA 1
ATOM 6867 C C . LEU A 1 860 ? -39.406 19.094 -5.18 1 78.31 860 LEU A C 1
ATOM 6869 O O . LEU A 1 860 ? -38.594 19.547 -4.367 1 78.31 860 LEU A O 1
ATOM 6873 N N . CYS A 1 861 ? -40.75 19.25 -5.082 1 85.5 861 CYS A N 1
ATOM 6874 C CA . CYS A 1 861 ? -41.312 19.891 -3.906 1 85.5 861 CYS A CA 1
ATOM 6875 C C . CYS A 1 861 ? -41.438 18.906 -2.748 1 85.5 861 CYS A C 1
ATOM 6877 O O . CYS A 1 861 ? -41.906 17.781 -2.928 1 85.5 861 CYS A O 1
ATOM 6879 N N . ALA A 1 862 ? -41 19.328 -1.621 1 90.44 862 ALA A N 1
ATOM 6880 C CA . ALA A 1 862 ? -41.062 18.484 -0.435 1 90.44 862 ALA A CA 1
ATOM 6881 C C . ALA A 1 862 ? -42.5 18.344 0.068 1 90.44 862 ALA A C 1
ATOM 6883 O O . ALA A 1 862 ? -43.281 19.281 -0.037 1 90.44 862 ALA A O 1
ATOM 6884 N N . THR A 1 863 ? -42.812 17.141 0.635 1 87.25 863 THR A N 1
ATOM 6885 C CA . THR A 1 863 ? -44.094 16.969 1.328 1 87.25 863 THR A CA 1
ATOM 6886 C C . THR A 1 863 ? -44.125 17.781 2.615 1 87.25 863 THR A C 1
ATOM 6888 O O . THR A 1 863 ? -43.062 18.094 3.182 1 87.25 863 THR A O 1
ATOM 6891 N N . PRO A 1 864 ? -45.25 18.188 3.041 1 89.38 864 PRO A N 1
ATOM 6892 C CA . PRO A 1 864 ? -45.344 19 4.254 1 89.38 864 PRO A CA 1
ATOM 6893 C C . PRO A 1 864 ? -44.625 18.359 5.445 1 89.38 864 PRO A C 1
ATOM 6895 O O . PRO A 1 864 ? -44 19.062 6.25 1 89.38 864 PRO A O 1
ATOM 6898 N N . ASP A 1 865 ? -44.688 17.094 5.453 1 90.62 865 ASP A N 1
ATOM 6899 C CA . ASP A 1 865 ? -44.031 16.391 6.551 1 90.62 865 ASP A CA 1
ATOM 6900 C C . ASP A 1 865 ? -42.5 16.516 6.453 1 90.62 865 ASP A C 1
ATOM 6902 O O . ASP A 1 865 ? -41.844 16.734 7.457 1 90.62 865 ASP A O 1
ATOM 6906 N N . VAL A 1 866 ? -42.062 16.375 5.254 1 93.25 866 VAL A N 1
ATOM 6907 C CA . VAL A 1 866 ? -40.625 16.469 5.02 1 93.25 866 VAL A CA 1
ATOM 6908 C C . VAL A 1 866 ? -40.156 17.922 5.203 1 93.25 866 VAL A C 1
ATOM 6910 O O . VAL A 1 866 ? -39.094 18.172 5.797 1 93.25 866 VAL A O 1
ATOM 6913 N N . GLU A 1 867 ? -40.938 18.812 4.688 1 94.56 867 GLU A N 1
ATOM 6914 C CA . GLU A 1 867 ? -40.625 20.234 4.828 1 94.56 867 GLU A CA 1
ATOM 6915 C C . GLU A 1 867 ? -40.531 20.641 6.297 1 94.56 867 GLU A C 1
ATOM 6917 O O . GLU A 1 867 ? -39.562 21.25 6.719 1 94.56 867 GLU A O 1
ATOM 6922 N N . ASN A 1 868 ? -41.531 20.234 7.043 1 93.56 868 ASN A N 1
ATOM 6923 C CA . ASN A 1 868 ? -41.562 20.578 8.461 1 93.56 868 ASN A CA 1
ATOM 6924 C C . ASN A 1 868 ? -40.406 19.922 9.219 1 93.56 868 ASN A C 1
ATOM 6926 O O . ASN A 1 868 ? -39.812 20.531 10.102 1 93.56 868 ASN A O 1
ATOM 6930 N N . SER A 1 869 ? -40.156 18.75 8.891 1 95.5 869 SER A N 1
ATOM 6931 C CA . SER A 1 869 ? -39.094 18 9.555 1 95.5 869 SER A CA 1
ATOM 6932 C C . SER A 1 869 ? -37.719 18.641 9.297 1 95.5 869 SER A C 1
ATOM 6934 O O . SER A 1 869 ? -36.938 18.812 10.227 1 95.5 869 SER A O 1
ATOM 6936 N N . LEU A 1 870 ? -37.438 19.047 8.086 1 96.31 870 LEU A N 1
ATOM 6937 C CA . LEU A 1 870 ? -36.125 19.594 7.715 1 96.31 870 LEU A CA 1
ATOM 6938 C C . LEU A 1 870 ? -35.969 21.031 8.219 1 96.31 870 LEU A C 1
ATOM 6940 O O . LEU A 1 870 ? -34.906 21.391 8.727 1 96.31 870 LEU A O 1
ATOM 6944 N N . LEU A 1 871 ? -36.938 21.828 8.148 1 95.88 871 LEU A N 1
ATOM 6945 C CA . LEU A 1 871 ? -36.875 23.234 8.547 1 95.88 871 LEU A CA 1
ATOM 6946 C C . LEU A 1 871 ? -36.781 23.359 10.07 1 95.88 871 LEU A C 1
ATOM 6948 O O . LEU A 1 871 ? -36.188 24.312 10.578 1 95.88 871 LEU A O 1
ATOM 6952 N N . HIS A 1 872 ? -37.25 22.359 10.773 1 95.69 872 HIS A N 1
ATOM 6953 C CA . HIS A 1 872 ? -37.219 22.391 12.227 1 95.69 872 HIS A CA 1
ATOM 6954 C C . HIS A 1 872 ? -36.25 21.344 12.789 1 95.69 872 HIS A C 1
ATOM 6956 O O . HIS A 1 872 ? -36.406 20.938 13.945 1 95.69 872 HIS A O 1
ATOM 6962 N N . SER A 1 873 ? -35.406 20.922 11.961 1 96.56 873 SER A N 1
ATOM 6963 C CA . SER A 1 873 ? -34.469 19.859 12.359 1 96.56 873 SER A CA 1
ATOM 6964 C C . SER A 1 873 ? -33.625 20.297 13.547 1 96.56 873 SER A C 1
ATOM 6966 O O . SER A 1 873 ? -33.469 19.547 14.516 1 96.56 873 SER A O 1
ATOM 6968 N N . LEU A 1 874 ? -33.062 21.516 13.555 1 94.94 874 LEU A N 1
ATOM 6969 C CA . LEU A 1 874 ? -32.188 22 14.633 1 94.94 874 LEU A CA 1
ATOM 6970 C C . LEU A 1 874 ? -32.969 22.156 15.93 1 94.94 874 LEU A C 1
ATOM 6972 O O . LEU A 1 874 ? -32.469 21.859 17.016 1 94.94 874 LEU A O 1
ATOM 6976 N N . GLU A 1 875 ? -34.156 22.609 15.82 1 94.56 875 GLU A N 1
ATOM 6977 C CA . GLU A 1 875 ? -35.031 22.734 17 1 94.56 875 GLU A CA 1
ATOM 6978 C C . GLU A 1 875 ? -35.344 21.375 17.609 1 94.56 875 GLU A C 1
ATOM 6980 O O . GLU A 1 875 ? -35.281 21.219 18.828 1 94.56 875 GLU A O 1
ATOM 6985 N N . THR A 1 876 ? -35.656 20.484 16.734 1 95.88 876 THR A N 1
ATOM 6986 C CA . THR A 1 876 ? -35.906 19.125 17.188 1 95.88 876 THR A CA 1
ATOM 6987 C C . THR A 1 876 ? -34.688 18.531 17.859 1 95.88 876 THR A C 1
ATOM 6989 O O . THR A 1 876 ? -34.781 17.938 18.938 1 95.88 876 THR A O 1
ATOM 6992 N N . GLY A 1 877 ? -33.562 18.719 17.25 1 96.31 877 GLY A N 1
ATOM 6993 C CA . GLY A 1 877 ? -32.312 18.234 17.828 1 96.31 877 GLY A CA 1
ATOM 6994 C C . GLY A 1 877 ? -32 18.859 19.172 1 96.31 877 GLY A C 1
ATOM 6995 O O . GLY A 1 877 ? -31.531 18.172 20.094 1 96.31 877 GLY A O 1
ATOM 6996 N N . THR A 1 878 ? -32.219 20.125 19.297 1 95.56 878 THR A N 1
ATOM 6997 C CA . THR A 1 878 ? -31.969 20.844 20.547 1 95.56 878 THR A CA 1
ATOM 6998 C C . THR A 1 878 ? -32.906 20.375 21.641 1 95.56 878 THR A C 1
ATOM 7000 O O . THR A 1 878 ? -32.5 20.203 22.797 1 95.56 878 THR A O 1
ATOM 7003 N N . SER A 1 879 ? -34.156 20.172 21.266 1 95.12 879 SER A N 1
ATOM 7004 C CA . SER A 1 879 ? -35.156 19.688 22.234 1 95.12 879 SER A CA 1
ATOM 7005 C C . SER A 1 879 ? -34.781 18.297 22.75 1 95.12 879 SER A C 1
ATOM 7007 O O . SER A 1 879 ? -34.844 18.047 23.953 1 95.12 879 SER A O 1
ATOM 7009 N N . LEU A 1 880 ? -34.406 17.453 21.875 1 95.94 880 LEU A N 1
ATOM 7010 C CA . LEU A 1 880 ? -34 16.109 22.266 1 95.94 880 LEU A CA 1
ATOM 7011 C C . LEU A 1 880 ? -32.75 16.156 23.156 1 95.94 880 LEU A C 1
ATOM 7013 O O . LEU A 1 880 ? -32.656 15.406 24.141 1 95.94 880 LEU A O 1
ATOM 7017 N N . ALA A 1 881 ? -31.812 17 22.844 1 96.38 881 ALA A N 1
ATOM 7018 C CA . ALA A 1 881 ? -30.594 17.141 23.625 1 96.38 881 ALA A CA 1
ATOM 7019 C C . ALA A 1 881 ? -30.875 17.672 25.016 1 96.38 881 ALA A C 1
ATOM 7021 O O . ALA A 1 881 ? -30.312 17.203 26.016 1 96.38 881 ALA A O 1
ATOM 7022 N N . ARG A 1 882 ? -31.688 18.656 25.062 1 94.44 882 ARG A N 1
ATOM 7023 C CA . ARG A 1 882 ? -32.062 19.25 26.344 1 94.44 882 ARG A CA 1
ATOM 7024 C C . ARG A 1 882 ? -32.719 18.219 27.234 1 94.44 882 ARG A C 1
ATOM 7026 O O . ARG A 1 882 ? -32.438 18.141 28.438 1 94.44 882 ARG A O 1
ATOM 7033 N N . LYS A 1 883 ? -33.625 17.484 26.672 1 93.25 883 LYS A N 1
ATOM 7034 C CA . LYS A 1 883 ? -34.344 16.453 27.422 1 93.25 883 LYS A CA 1
ATOM 7035 C C . LYS A 1 883 ? -33.344 15.406 27.969 1 93.25 883 LYS A C 1
ATOM 7037 O O . LYS A 1 883 ? -33.5 14.953 29.109 1 93.25 883 LYS A O 1
ATOM 7042 N N . PHE A 1 884 ? -32.469 15.055 27.234 1 94.88 884 PHE A N 1
ATOM 7043 C CA . PHE A 1 884 ? -31.469 14.07 27.625 1 94.88 884 PHE A CA 1
ATOM 7044 C C . PHE A 1 884 ? -30.625 14.609 28.781 1 94.88 884 PHE A C 1
ATOM 7046 O O . PHE A 1 884 ? -30.406 13.914 29.781 1 94.88 884 PHE A O 1
ATOM 7053 N N . VAL A 1 885 ? -30.047 15.828 28.625 1 94.88 885 VAL A N 1
ATOM 7054 C CA . VAL A 1 885 ? -29.172 16.438 29.625 1 94.88 885 VAL A CA 1
ATOM 7055 C C . VAL A 1 885 ? -29.938 16.641 30.922 1 94.88 885 VAL A C 1
ATOM 7057 O O . VAL A 1 885 ? -29.422 16.375 32 1 94.88 885 VAL A O 1
ATOM 7060 N N . GLU A 1 886 ? -31.156 17.047 30.781 1 92.38 886 GLU A N 1
ATOM 7061 C CA . GLU A 1 886 ? -32 17.297 31.953 1 92.38 886 GLU A CA 1
ATOM 7062 C C . GLU A 1 886 ? -32.312 16 32.688 1 92.38 886 GLU A C 1
ATOM 7064 O O . GLU A 1 886 ? -32.312 15.961 33.938 1 92.38 886 GLU A O 1
ATOM 7069 N N . SER A 1 887 ? -32.531 15.016 31.969 1 91.44 887 SER A N 1
ATOM 7070 C CA . SER A 1 887 ? -33 13.773 32.562 1 91.44 887 SER A CA 1
ATOM 7071 C C . SER A 1 887 ? -31.828 12.953 33.094 1 91.44 887 SER A C 1
ATOM 7073 O O . SER A 1 887 ? -31.969 12.227 34.094 1 91.44 887 SER A O 1
ATOM 7075 N N . THR A 1 888 ? -30.672 13.047 32.5 1 93 888 THR A N 1
ATOM 7076 C CA . THR A 1 888 ? -29.641 12.078 32.812 1 93 888 THR A CA 1
ATOM 7077 C C . THR A 1 888 ? -28.438 12.758 33.438 1 93 888 THR A C 1
ATOM 7079 O O . THR A 1 888 ? -27.641 12.109 34.156 1 93 888 THR A O 1
ATOM 7082 N N . LEU A 1 889 ? -28.219 14.086 33.25 1 93.94 889 LEU A N 1
ATOM 7083 C CA . LEU A 1 889 ? -26.969 14.695 33.688 1 93.94 889 LEU A CA 1
ATOM 7084 C C . LEU A 1 889 ? -27.219 15.812 34.688 1 93.94 889 LEU A C 1
ATOM 7086 O O . LEU A 1 889 ? -26.281 16.359 35.281 1 93.94 889 LEU A O 1
ATOM 7090 N N . SER A 1 890 ? -28.453 16.141 34.812 1 91.38 890 SER A N 1
ATOM 7091 C CA . SER A 1 890 ? -28.781 17.203 35.75 1 91.38 890 SER A CA 1
ATOM 7092 C C . SER A 1 890 ? -29.031 16.641 37.156 1 91.38 890 SER A C 1
ATOM 7094 O O . SER A 1 890 ? -29.469 15.5 37.312 1 91.38 890 SER A O 1
ATOM 7096 N N . GLU A 1 891 ? -28.719 17.578 38.094 1 86.12 891 GLU A N 1
ATOM 7097 C CA . GLU A 1 891 ? -28.906 17.188 39.5 1 86.12 891 GLU A CA 1
ATOM 7098 C C . GLU A 1 891 ? -30.375 16.922 39.812 1 86.12 891 GLU A C 1
ATOM 7100 O O . GLU A 1 891 ? -31.25 17.625 39.312 1 86.12 891 GLU A O 1
ATOM 7105 N N . ASN A 1 892 ? -30.812 15.977 40.625 1 76.25 892 ASN A N 1
ATOM 7106 C CA . ASN A 1 892 ? -32.125 15.672 41.156 1 76.25 892 ASN A CA 1
ATOM 7107 C C . ASN A 1 892 ? -32.969 14.859 40.188 1 76.25 892 ASN A C 1
ATOM 7109 O O . ASN A 1 892 ? -34.156 14.609 40.406 1 76.25 892 ASN A O 1
ATOM 7113 N N . MET A 1 893 ? -32.344 14.57 39 1 73.44 893 MET A N 1
ATOM 7114 C CA . MET A 1 893 ? -33.094 13.773 38.062 1 73.44 893 MET A CA 1
ATOM 7115 C C . MET A 1 893 ? -32.625 12.32 38.062 1 73.44 893 MET A C 1
ATOM 7117 O O . MET A 1 893 ? -31.453 12.039 38.344 1 73.44 893 MET A O 1
ATOM 7121 N N . SER A 1 894 ? -33.625 11.422 37.875 1 75.06 894 SER A N 1
ATOM 7122 C CA . SER A 1 894 ? -33.312 10 38.062 1 75.06 894 SER A CA 1
ATOM 7123 C C . SER A 1 894 ? -33.312 9.258 36.719 1 75.06 894 SER A C 1
ATOM 7125 O O . SER A 1 894 ? -33.438 8.039 36.688 1 75.06 894 SER A O 1
ATOM 7127 N N . GLY A 1 895 ? -33 9.922 35.688 1 80.69 895 GLY A N 1
ATOM 7128 C CA . GLY A 1 895 ? -32.969 9.18 34.438 1 80.69 895 GLY A CA 1
ATOM 7129 C C . GLY A 1 895 ? -31.734 8.297 34.312 1 80.69 895 GLY A C 1
ATOM 7130 O O . GLY A 1 895 ? -30.688 8.57 34.906 1 80.69 895 GLY A O 1
ATOM 7131 N N . ASN A 1 896 ? -31.906 7.18 33.531 1 89.06 896 ASN A N 1
ATOM 7132 C CA . ASN A 1 896 ? -30.812 6.25 33.25 1 89.06 896 ASN A CA 1
ATOM 7133 C C . ASN A 1 896 ? -29.938 6.746 32.125 1 89.06 896 ASN A C 1
ATOM 7135 O O . ASN A 1 896 ? -30.391 6.875 30.984 1 89.06 896 ASN A O 1
ATOM 7139 N N . PHE A 1 897 ? -28.672 6.988 32.375 1 93.94 897 PHE A N 1
ATOM 7140 C CA . PHE A 1 897 ? -27.734 7.523 31.406 1 93.94 897 PHE A CA 1
ATOM 7141 C C . PHE A 1 897 ? -27.547 6.566 30.25 1 93.94 897 PHE A C 1
ATOM 7143 O O . PHE A 1 897 ? -27.391 6.996 29.094 1 93.94 897 PHE A O 1
ATOM 7150 N N . TYR A 1 898 ? -27.516 5.25 30.484 1 92.25 898 TYR A N 1
ATOM 7151 C CA . TYR A 1 898 ? -27.234 4.238 29.469 1 92.25 898 TYR A CA 1
ATOM 7152 C C . TYR A 1 898 ? -28.5 3.816 28.75 1 92.25 898 TYR A C 1
ATOM 7154 O O . TYR A 1 898 ? -28.469 2.951 27.875 1 92.25 898 TYR A O 1
ATOM 7162 N N . GLY A 1 899 ? -29.578 4.438 29.047 1 89.88 899 GLY A N 1
ATOM 7163 C CA . GLY A 1 899 ? -30.828 4.094 28.391 1 89.88 899 GLY A CA 1
ATOM 7164 C C . GLY A 1 899 ? -30.828 4.43 26.906 1 89.88 899 GLY A C 1
ATOM 7165 O O . GLY A 1 899 ? -29.969 5.168 26.422 1 89.88 899 GLY A O 1
ATOM 7166 N N . ALA A 1 900 ? -31.75 3.895 26.234 1 90.81 900 ALA A N 1
ATOM 7167 C CA . ALA A 1 900 ? -31.859 4.113 24.797 1 90.81 900 ALA A CA 1
ATOM 7168 C C . ALA A 1 900 ? -32.219 5.562 24.5 1 90.81 900 ALA A C 1
ATOM 7170 O O . ALA A 1 900 ? -33.062 6.16 25.188 1 90.81 900 ALA A O 1
ATOM 7171 N N . ILE A 1 901 ? -31.562 6.227 23.625 1 92.31 901 ILE A N 1
ATOM 7172 C CA . ILE A 1 901 ? -31.891 7.559 23.141 1 92.31 901 ILE A CA 1
ATOM 7173 C C . ILE A 1 901 ? -32.906 7.461 22.016 1 92.31 901 ILE A C 1
ATOM 7175 O O . ILE A 1 901 ? -32.688 6.746 21.031 1 92.31 901 ILE A O 1
ATOM 7179 N N . PRO A 1 902 ? -33.938 8.031 22.188 1 90.88 902 PRO A N 1
ATOM 7180 C CA . PRO A 1 902 ? -34.969 7.949 21.156 1 90.88 902 PRO A CA 1
ATOM 7181 C C . PRO A 1 902 ? -34.5 8.484 19.812 1 90.88 902 PRO A C 1
ATOM 7183 O O . PRO A 1 902 ? -33.781 9.484 19.75 1 90.88 902 PRO A O 1
ATOM 7186 N N . ARG A 1 903 ? -34.938 7.875 18.75 1 90.19 903 ARG A N 1
ATOM 7187 C CA . ARG A 1 903 ? -34.625 8.336 17.406 1 90.19 903 ARG A CA 1
ATOM 7188 C C . ARG A 1 903 ? -35.406 9.602 17.062 1 90.19 903 ARG A C 1
ATOM 7190 O O . ARG A 1 903 ? -36.531 9.781 17.5 1 90.19 903 ARG A O 1
ATOM 7197 N N . SER A 1 904 ? -34.844 10.531 16.359 1 91.19 904 SER A N 1
ATOM 7198 C CA . SER A 1 904 ? -35.438 11.82 16.031 1 91.19 904 SER A CA 1
ATOM 7199 C C . SER A 1 904 ? -36.594 11.648 15.047 1 91.19 904 SER A C 1
ATOM 7201 O O . SER A 1 904 ? -37.5 12.477 15 1 91.19 904 SER A O 1
ATOM 7203 N N . GLY A 1 905 ? -36.562 10.539 14.156 1 88 905 GLY A N 1
ATOM 7204 C CA . GLY A 1 905 ? -37.594 10.359 13.125 1 88 905 GLY A CA 1
ATOM 7205 C C . GLY A 1 905 ? -37.469 11.375 12 1 88 905 GLY A C 1
ATOM 7206 O O . GLY A 1 905 ? -38.469 11.68 11.328 1 88 905 GLY A O 1
ATOM 7207 N N . ILE A 1 906 ? -36.312 11.984 11.867 1 93.06 906 ILE A N 1
ATOM 7208 C CA . ILE A 1 906 ? -36.125 13.023 10.859 1 93.06 906 ILE A CA 1
ATOM 7209 C C . ILE A 1 906 ? -36.406 12.461 9.477 1 93.06 906 ILE A C 1
ATOM 7211 O O . ILE A 1 906 ? -36.062 11.312 9.18 1 93.06 906 ILE A O 1
ATOM 7215 N N . LYS A 1 907 ? -37.125 13.164 8.711 1 92.56 907 LYS A N 1
ATOM 7216 C CA . LYS A 1 907 ? -37.469 12.828 7.328 1 92.56 907 LYS A CA 1
ATOM 7217 C C . LYS A 1 907 ? -36.75 13.75 6.348 1 92.56 907 LYS A C 1
ATOM 7219 O O . LYS A 1 907 ? -36.781 14.969 6.516 1 92.56 907 LYS A O 1
ATOM 7224 N N . THR A 1 908 ? -36.094 13.148 5.445 1 92.88 908 THR A N 1
ATOM 7225 C CA . THR A 1 908 ? -35.344 13.914 4.449 1 92.88 908 THR A CA 1
ATOM 7226 C C . THR A 1 908 ? -35.938 13.695 3.057 1 92.88 908 THR A C 1
ATOM 7228 O O . THR A 1 908 ? -36.938 13 2.904 1 92.88 908 THR A O 1
ATOM 7231 N N . PHE A 1 909 ? -35.344 14.258 2.021 1 89.44 909 PHE A N 1
ATOM 7232 C CA . PHE A 1 909 ? -35.812 14.141 0.654 1 89.44 909 PHE A CA 1
ATOM 7233 C C . PHE A 1 909 ? -35.75 12.688 0.184 1 89.44 909 PHE A C 1
ATOM 7235 O O . PHE A 1 909 ? -36.562 12.281 -0.674 1 89.44 909 PHE A O 1
ATOM 7242 N N . SER A 1 910 ? -34.875 11.906 0.805 1 84.12 910 SER A N 1
ATOM 7243 C CA . SER A 1 910 ? -34.688 10.508 0.419 1 84.12 910 SER A CA 1
ATOM 7244 C C . SER A 1 910 ? -35.938 9.68 0.777 1 84.12 910 SER A C 1
ATOM 7246 O O . SER A 1 910 ? -36.219 8.672 0.135 1 84.12 910 SER A O 1
ATOM 7248 N N . GLU A 1 911 ? -36.656 10.07 1.769 1 78.69 911 GLU A N 1
ATOM 7249 C CA . GLU A 1 911 ? -37.812 9.344 2.227 1 78.69 911 GLU A CA 1
ATOM 7250 C C . GLU A 1 911 ? -39 9.539 1.277 1 78.69 911 GLU A C 1
ATOM 7252 O O . GLU A 1 911 ? -39.969 8.766 1.303 1 78.69 911 GLU A O 1
ATOM 7257 N N . MET A 1 912 ? -38.812 10.555 0.515 1 75.19 912 MET A N 1
ATOM 7258 C CA . MET A 1 912 ? -39.875 10.812 -0.448 1 75.19 912 MET A CA 1
ATOM 7259 C C . MET A 1 912 ? -39.875 9.766 -1.559 1 75.19 912 MET A C 1
ATOM 7261 O O . MET A 1 912 ? -40.875 9.547 -2.219 1 75.19 912 MET A O 1
ATOM 7265 N N . HIS A 1 913 ? -38.531 9.141 -1.786 1 56 913 HIS A N 1
ATOM 7266 C CA . HIS A 1 913 ? -38.406 8.156 -2.852 1 56 913 HIS A CA 1
ATOM 7267 C C . HIS A 1 913 ? -38.562 6.738 -2.309 1 56 913 HIS A C 1
ATOM 7269 O O . HIS A 1 913 ? -38.25 5.766 -3.012 1 56 913 HIS A O 1
ATOM 7275 N N . LYS A 1 914 ? -38.688 6.531 -1.11 1 49.16 914 LYS A N 1
ATOM 7276 C CA . LYS A 1 914 ? -38.75 5.172 -0.583 1 49.16 914 LYS A CA 1
ATOM 7277 C C . LYS A 1 914 ? -39.656 4.289 -1.44 1 49.16 914 LYS A C 1
ATOM 7279 O O . LYS A 1 914 ? -40.781 4.691 -1.796 1 49.16 914 LYS A O 1
ATOM 7284 N N . LYS A 1 915 ? -38.938 3.357 -2.195 1 42.28 915 LYS A N 1
ATOM 7285 C CA . LYS A 1 915 ? -39.406 2.244 -3.012 1 42.28 915 LYS A CA 1
ATOM 7286 C C . LYS A 1 915 ? -40.469 1.434 -2.27 1 42.28 915 LYS A C 1
ATOM 7288 O O . LYS A 1 915 ? -40.312 1.13 -1.085 1 42.28 915 LYS A O 1
ATOM 7293 N N . THR A 1 916 ? -41.656 1.542 -2.521 1 35.81 916 THR A N 1
ATOM 7294 C CA . THR A 1 916 ? -42.594 0.555 -2.023 1 35.81 916 THR A CA 1
ATOM 7295 C C . THR A 1 916 ? -42.219 -0.849 -2.477 1 35.81 916 THR A C 1
ATOM 7297 O O . THR A 1 916 ? -42.031 -1.092 -3.672 1 35.81 916 THR A O 1
ATOM 7300 N N . LYS A 1 917 ? -41.344 -1.495 -1.761 1 39.22 917 LYS A N 1
ATOM 7301 C CA . LYS A 1 917 ? -41.125 -2.916 -2.016 1 39.22 917 LYS A CA 1
ATOM 7302 C C . LYS A 1 917 ? -42.438 -3.631 -2.271 1 39.22 917 LYS A C 1
ATOM 7304 O O . LYS A 1 917 ? -43.344 -3.648 -1.409 1 39.22 917 LYS A O 1
ATOM 7309 N N . LEU A 1 918 ? -42.844 -3.553 -3.545 1 31.59 918 LEU A N 1
ATOM 7310 C CA . LEU A 1 918 ? -44 -4.387 -3.869 1 31.59 918 LEU A CA 1
ATOM 7311 C C . LEU A 1 918 ? -43.594 -5.848 -4.016 1 31.59 918 LEU A C 1
ATOM 7313 O O . LEU A 1 918 ? -42.625 -6.16 -4.723 1 31.59 918 LEU A O 1
ATOM 7317 N N . LYS A 1 919 ? -43.656 -6.578 -2.99 1 37.03 919 LYS A N 1
ATOM 7318 C CA . LYS A 1 919 ? -43.562 -8.039 -3.02 1 37.03 919 LYS A CA 1
ATOM 7319 C C . LYS A 1 919 ? -44.375 -8.617 -4.176 1 37.03 919 LYS A C 1
ATOM 7321 O O . LYS A 1 919 ? -45.594 -8.438 -4.238 1 37.03 919 LYS A O 1
ATOM 7326 N N . CYS A 1 920 ? -43.656 -8.586 -5.344 1 30.81 920 CYS A N 1
ATOM 7327 C CA . CYS A 1 920 ? -44.438 -9.375 -6.305 1 30.81 920 CYS A CA 1
ATOM 7328 C C . CYS A 1 920 ? -44.562 -10.82 -5.836 1 30.81 920 CYS A C 1
ATOM 7330 O O . CYS A 1 920 ? -43.781 -11.289 -5.016 1 30.81 920 CYS A O 1
ATOM 7332 N N . ASN A 1 921 ? -45.656 -11.516 -6 1 33.44 921 ASN A N 1
ATOM 7333 C CA . ASN A 1 921 ? -45.938 -12.914 -5.676 1 33.44 921 ASN A CA 1
ATOM 7334 C C . ASN A 1 921 ? -44.75 -13.812 -5.945 1 33.44 921 ASN A C 1
ATOM 7336 O O . ASN A 1 921 ? -44.719 -14.961 -5.496 1 33.44 921 ASN A O 1
ATOM 7340 N N . SER A 1 922 ? -44.031 -13.562 -7.031 1 36.06 922 SER A N 1
ATOM 7341 C CA . SER A 1 922 ? -43.062 -14.578 -7.418 1 36.06 922 SER A CA 1
ATOM 7342 C C . SER A 1 922 ? -41.812 -14.484 -6.559 1 36.06 922 SER A C 1
ATOM 7344 O O . SER A 1 922 ? -40.812 -15.188 -6.812 1 36.06 922 SER A O 1
ATOM 7346 N N . GLY A 1 923 ? -41.844 -14.047 -5.262 1 36.12 923 GLY A N 1
ATOM 7347 C CA . GLY A 1 923 ? -40.844 -13.977 -4.211 1 36.12 923 GLY A CA 1
ATOM 7348 C C . GLY A 1 923 ? -39.781 -12.914 -4.465 1 36.12 923 GLY A C 1
ATOM 7349 O O . GLY A 1 923 ? -38.875 -12.727 -3.66 1 36.12 923 GLY A O 1
ATOM 7350 N N . VAL A 1 924 ? -39.469 -12.562 -5.715 1 32.78 924 VAL A N 1
ATOM 7351 C CA . VAL A 1 924 ? -38.406 -11.625 -6.051 1 32.78 924 VAL A CA 1
ATOM 7352 C C . VAL A 1 924 ? -38.812 -10.211 -5.641 1 32.78 924 VAL A C 1
ATOM 7354 O O . VAL A 1 924 ? -39.906 -9.742 -5.996 1 32.78 924 VAL A O 1
ATOM 7357 N N . THR A 1 925 ? -38.469 -9.805 -4.445 1 34.81 925 THR A N 1
ATOM 7358 C CA . THR A 1 925 ? -38.75 -8.414 -4.086 1 34.81 925 THR A CA 1
ATOM 7359 C C . THR A 1 925 ? -38.031 -7.465 -5.047 1 34.81 925 THR A C 1
ATOM 7361 O O . THR A 1 925 ? -36.812 -7.496 -5.16 1 34.81 925 THR A O 1
ATOM 7364 N N . VAL A 1 926 ? -38.625 -7.195 -6.223 1 33.44 926 VAL A N 1
ATOM 7365 C CA . VAL A 1 926 ? -38.094 -6.219 -7.164 1 33.44 926 VAL A CA 1
ATOM 7366 C C . VAL A 1 926 ? -38.125 -4.824 -6.535 1 33.44 926 VAL A C 1
ATOM 7368 O O . VAL A 1 926 ? -39.188 -4.371 -6.07 1 33.44 926 VAL A O 1
ATOM 7371 N N . LYS A 1 927 ? -37.156 -4.359 -5.949 1 34.66 927 LYS A N 1
ATOM 7372 C CA . LYS A 1 927 ? -37.031 -2.975 -5.504 1 34.66 927 LYS A CA 1
ATOM 7373 C C . LYS A 1 927 ? -37.094 -2.01 -6.684 1 34.66 927 LYS A C 1
ATOM 7375 O O . LYS A 1 927 ? -36.281 -2.111 -7.621 1 34.66 927 LYS A O 1
ATOM 7380 N N . SER A 1 928 ? -38.219 -1.719 -7.258 1 32.84 928 SER A N 1
ATOM 7381 C CA . SER A 1 928 ? -38.375 -0.796 -8.383 1 32.84 928 SER A CA 1
ATOM 7382 C C . SER A 1 928 ? -38.094 0.642 -7.953 1 32.84 928 SER A C 1
ATOM 7384 O O . SER A 1 928 ? -38.75 1.15 -7.027 1 32.84 928 SER A O 1
ATOM 7386 N N . VAL A 1 929 ? -37 0.985 -7.555 1 37.72 929 VAL A N 1
ATOM 7387 C CA . VAL A 1 929 ? -36.844 2.408 -7.273 1 37.72 929 VAL A CA 1
ATOM 7388 C C . VAL A 1 929 ? -36.812 3.193 -8.586 1 37.72 929 VAL A C 1
ATOM 7390 O O . VAL A 1 929 ? -35.781 3.246 -9.258 1 37.72 929 VAL A O 1
ATOM 7393 N N . VAL A 1 930 ? -37.594 2.867 -9.68 1 35.94 930 VAL A N 1
ATOM 7394 C CA . VAL A 1 930 ? -37.406 3.756 -10.82 1 35.94 930 VAL A CA 1
ATOM 7395 C C . VAL A 1 930 ? -38.094 5.098 -10.539 1 35.94 930 VAL A C 1
ATOM 7397 O O . VAL A 1 930 ? -39.281 5.164 -10.352 1 35.94 930 VAL A O 1
ATOM 7400 N N . ASN A 1 931 ? -37.5 6 -9.891 1 36.53 931 ASN A N 1
ATOM 7401 C CA . ASN A 1 931 ? -38.156 7.309 -9.867 1 36.53 931 ASN A CA 1
ATOM 7402 C C . ASN A 1 931 ? -38.281 7.887 -11.273 1 36.53 931 ASN A C 1
ATOM 7404 O O . ASN A 1 931 ? -37.312 8.344 -11.859 1 36.53 931 ASN A O 1
ATOM 7408 N N . PRO A 1 932 ? -39.281 7.523 -11.992 1 39.41 932 PRO A N 1
ATOM 7409 C CA . PRO A 1 932 ? -39.531 8 -13.352 1 39.41 932 PRO A CA 1
ATOM 7410 C C . PRO A 1 932 ? -39.281 9.5 -13.508 1 39.41 932 PRO A C 1
ATOM 7412 O O . PRO A 1 932 ? -38.781 9.945 -14.547 1 39.41 932 PRO A O 1
ATOM 7415 N N . GLU A 1 933 ? -39.5 10.227 -12.469 1 39.88 933 GLU A N 1
ATOM 7416 C CA . GLU A 1 933 ? -39.312 11.672 -12.562 1 39.88 933 GLU A CA 1
ATOM 7417 C C . GLU A 1 933 ? -37.844 12.031 -12.68 1 39.88 933 GLU A C 1
ATOM 7419 O O . GLU A 1 933 ? -37.469 12.914 -13.461 1 39.88 933 GLU A O 1
ATOM 7424 N N . LEU A 1 934 ? -37 11.312 -12.039 1 44.31 934 LEU A N 1
ATOM 7425 C CA . LEU A 1 934 ? -35.562 11.578 -12.141 1 44.31 934 LEU A CA 1
ATOM 7426 C C . LEU A 1 934 ? -35.031 11.164 -13.508 1 44.31 934 LEU A C 1
ATOM 7428 O O . LEU A 1 934 ? -34.219 11.883 -14.109 1 44.31 934 LEU A O 1
ATOM 7432 N N . ILE A 1 935 ? -35.5 10.102 -14.164 1 44.59 935 ILE A N 1
ATOM 7433 C CA . ILE A 1 935 ? -35.188 9.719 -15.539 1 44.59 935 ILE A CA 1
ATOM 7434 C C . ILE A 1 935 ? -35.719 10.773 -16.5 1 44.59 935 ILE A C 1
ATOM 7436 O O . ILE A 1 935 ? -35 11.18 -17.438 1 44.59 935 ILE A O 1
ATOM 7440 N N . PHE A 1 936 ? -36.906 11.312 -16.172 1 45.41 936 PHE A N 1
ATOM 7441 C CA . PHE A 1 936 ? -37.5 12.359 -17 1 45.41 936 PHE A CA 1
ATOM 7442 C C . PHE A 1 936 ? -36.719 13.656 -16.875 1 45.41 936 PHE A C 1
ATOM 7444 O O . PHE A 1 936 ? -36.406 14.305 -17.875 1 45.41 936 PHE A O 1
ATOM 7451 N N . ARG A 1 937 ? -36.312 13.984 -15.734 1 45.12 937 ARG A N 1
ATOM 7452 C CA . ARG A 1 937 ? -35.562 15.219 -15.516 1 45.12 937 ARG A CA 1
ATOM 7453 C C . ARG A 1 937 ? -34.156 15.117 -16.094 1 45.12 937 ARG A C 1
ATOM 7455 O O . ARG A 1 937 ? -33.656 16.062 -16.719 1 45.12 937 ARG A O 1
ATOM 7462 N N . ARG A 1 938 ? -33.594 13.953 -16.078 1 47.16 938 ARG A N 1
ATOM 7463 C CA . ARG A 1 938 ? -32.281 13.758 -16.688 1 47.16 938 ARG A CA 1
ATOM 7464 C C . ARG A 1 938 ? -32.375 13.742 -18.219 1 47.16 938 ARG A C 1
ATOM 7466 O O . ARG A 1 938 ? -31.516 14.273 -18.906 1 47.16 938 ARG A O 1
ATOM 7473 N N . ALA A 1 939 ? -33.469 13.219 -18.703 1 48.94 939 ALA A N 1
ATOM 7474 C CA . ALA A 1 939 ? -33.75 13.266 -20.141 1 48.94 939 ALA A CA 1
ATOM 7475 C C . ALA A 1 939 ? -33.969 14.703 -20.609 1 48.94 939 ALA A C 1
ATOM 7477 O O . ALA A 1 939 ? -33.469 15.102 -21.656 1 48.94 939 ALA A O 1
ATOM 7478 N N . LEU A 1 940 ? -34.656 15.422 -19.703 1 50.94 940 LEU A N 1
ATOM 7479 C CA . LEU A 1 940 ? -34.875 16.812 -20.062 1 50.94 940 LEU A CA 1
ATOM 7480 C C . LEU A 1 940 ? -33.562 17.594 -20.047 1 50.94 940 LEU A C 1
ATOM 7482 O O . LEU A 1 940 ? -33.344 18.438 -20.922 1 50.94 940 LEU A O 1
ATOM 7486 N N . THR A 1 941 ? -32.625 17.281 -19.156 1 50.5 941 THR A N 1
ATOM 7487 C CA . THR A 1 941 ? -31.328 17.938 -19.109 1 50.5 941 THR A CA 1
ATOM 7488 C C . THR A 1 941 ? -30.5 17.547 -20.328 1 50.5 941 THR A C 1
ATOM 7490 O O . THR A 1 941 ? -29.797 18.391 -20.906 1 50.5 941 THR A O 1
ATOM 7493 N N . LEU A 1 942 ? -30.656 16.328 -20.828 1 49.16 942 LEU A N 1
ATOM 7494 C CA . LEU A 1 942 ? -30 15.883 -22.047 1 49.16 942 LEU A CA 1
ATOM 7495 C C . LEU A 1 942 ? -30.484 16.688 -23.25 1 49.16 942 LEU A C 1
ATOM 7497 O O . LEU A 1 942 ? -29.703 17.016 -24.141 1 49.16 942 LEU A O 1
ATOM 7501 N N . THR A 1 943 ? -31.812 17 -23.203 1 53.16 943 THR A N 1
ATOM 7502 C CA . THR A 1 943 ? -32.344 17.797 -24.312 1 53.16 943 THR A CA 1
ATOM 7503 C C . THR A 1 943 ? -31.734 19.203 -24.297 1 53.16 943 THR A C 1
ATOM 7505 O O . THR A 1 943 ? -31.594 19.844 -25.328 1 53.16 943 THR A O 1
ATOM 7508 N N . LYS A 1 944 ? -31.391 19.641 -23.141 1 53.03 944 LYS A N 1
ATOM 7509 C CA . LYS A 1 944 ? -30.828 20.984 -23.062 1 53.03 944 LYS A CA 1
ATOM 7510 C C . LYS A 1 944 ? -29.344 20.984 -23.422 1 53.03 944 LYS A C 1
ATOM 7512 O O . LYS A 1 944 ? -28.812 21.969 -23.938 1 53.03 944 LYS A O 1
ATOM 7517 N N . CYS A 1 945 ? -28.641 19.859 -23.219 1 48.03 945 CYS A N 1
ATOM 7518 C CA . CYS A 1 945 ? -27.203 19.812 -23.469 1 48.03 945 CYS A CA 1
ATOM 7519 C C . CYS A 1 945 ? -26.906 19.344 -24.875 1 48.03 945 CYS A C 1
ATOM 7521 O O . CYS A 1 945 ? -25.828 19.578 -25.406 1 48.03 945 CYS A O 1
ATOM 7523 N N . ARG A 1 946 ? -27.844 18.453 -25.484 1 49.34 946 ARG A N 1
ATOM 7524 C CA . ARG A 1 946 ? -27.672 18.016 -26.859 1 49.34 946 ARG A CA 1
ATOM 7525 C C . ARG A 1 946 ? -28.766 18.578 -27.766 1 49.34 946 ARG A C 1
ATOM 7527 O O . ARG A 1 946 ? -29.953 18.344 -27.516 1 49.34 946 ARG A O 1
ATOM 7534 N N . ASP A 1 947 ? -28.375 19.469 -28.594 1 53.5 947 ASP A N 1
ATOM 7535 C CA . ASP A 1 947 ? -29.297 20.109 -29.516 1 53.5 947 ASP A CA 1
ATOM 7536 C C . ASP A 1 947 ? -30.062 19.078 -30.328 1 53.5 947 ASP A C 1
ATOM 7538 O O . ASP A 1 947 ? -31.188 19.344 -30.797 1 53.5 947 ASP A O 1
ATOM 7542 N N . ASP A 1 948 ? -29.469 17.828 -30.609 1 54.06 948 ASP A N 1
ATOM 7543 C CA . ASP A 1 948 ? -30.109 16.844 -31.484 1 54.06 948 ASP A CA 1
ATOM 7544 C C . ASP A 1 948 ? -31.203 16.078 -30.734 1 54.06 948 ASP A C 1
ATOM 7546 O O . ASP A 1 948 ? -31.922 15.281 -31.328 1 54.06 948 ASP A O 1
ATOM 7550 N N . VAL A 1 949 ? -31.219 16.156 -29.469 1 52.53 949 VAL A N 1
ATOM 7551 C CA . VAL A 1 949 ? -32.281 15.547 -28.688 1 52.53 949 VAL A CA 1
ATOM 7552 C C . VAL A 1 949 ? -33.25 16.625 -28.219 1 52.53 949 VAL A C 1
ATOM 7554 O O . VAL A 1 949 ? -32.938 17.469 -27.375 1 52.53 949 VAL A O 1
ATOM 7557 N N . THR A 1 950 ? -34.281 16.875 -29.109 1 54.91 950 THR A N 1
ATOM 7558 C CA . THR A 1 950 ? -35.344 17.812 -28.781 1 54.91 950 THR A CA 1
ATOM 7559 C C . THR A 1 950 ? -36.312 17.203 -27.766 1 54.91 950 THR A C 1
ATOM 7561 O O . THR A 1 950 ? -36.344 15.977 -27.594 1 54.91 950 THR A O 1
ATOM 7564 N N . VAL A 1 951 ? -36.969 18.078 -27 1 54.78 951 VAL A N 1
ATOM 7565 C CA . VAL A 1 951 ? -38 17.609 -26.094 1 54.78 951 VAL A CA 1
ATOM 7566 C C . VAL A 1 951 ? -38.969 16.703 -26.844 1 54.78 951 VAL A C 1
ATOM 7568 O O . VAL A 1 951 ? -39.406 15.672 -26.328 1 54.78 951 VAL A O 1
ATOM 7571 N N . GLU A 1 952 ? -39.281 17.062 -28.094 1 57.47 952 GLU A N 1
ATOM 7572 C CA . GLU A 1 952 ? -40.188 16.281 -28.953 1 57.47 952 GLU A CA 1
ATOM 7573 C C . GLU A 1 952 ? -39.562 14.922 -29.281 1 57.47 952 GLU A C 1
ATOM 7575 O O . GLU A 1 952 ? -40.25 13.906 -29.25 1 57.47 952 GLU A O 1
ATOM 7580 N N . LYS A 1 953 ? -38.344 14.836 -29.531 1 58.09 953 LYS A N 1
ATOM 7581 C CA . LYS A 1 953 ? -37.688 13.578 -29.844 1 58.09 953 LYS A CA 1
ATOM 7582 C C . LYS A 1 953 ? -37.531 12.703 -28.609 1 58.09 953 LYS A C 1
ATOM 7584 O O . LYS A 1 953 ? -37.719 11.492 -28.672 1 58.09 953 LYS A O 1
ATOM 7589 N N . LEU A 1 954 ? -37.219 13.375 -27.516 1 49.75 954 LEU A N 1
ATOM 7590 C CA . LEU A 1 954 ? -37.094 12.656 -26.25 1 49.75 954 LEU A CA 1
ATOM 7591 C C . LEU A 1 954 ? -38.438 12.062 -25.844 1 49.75 954 LEU A C 1
ATOM 7593 O O . LEU A 1 954 ? -38.5 10.922 -25.391 1 49.75 954 LEU A O 1
ATOM 7597 N N . MET A 1 955 ? -39.469 12.891 -26.047 1 50.09 955 MET A N 1
ATOM 7598 C CA . MET A 1 955 ? -40.812 12.492 -25.703 1 50.09 955 MET A CA 1
ATOM 7599 C C . MET A 1 955 ? -41.344 11.438 -26.672 1 50.09 955 MET A C 1
ATOM 7601 O O . MET A 1 955 ? -42.406 10.875 -26.469 1 50.09 955 MET A O 1
ATOM 7605 N N . SER A 1 956 ? -40.688 11.211 -27.75 1 50.81 956 SER A N 1
ATOM 7606 C CA . SER A 1 956 ? -41.094 10.203 -28.719 1 50.81 956 SER A CA 1
ATOM 7607 C C . SER A 1 956 ? -40.594 8.82 -28.328 1 50.81 956 SER A C 1
ATOM 7609 O O . SER A 1 956 ? -41.031 7.809 -28.875 1 50.81 956 SER A O 1
ATOM 7611 N N . PHE A 1 957 ? -39.5 8.719 -27.531 1 46.75 957 PHE A N 1
ATOM 7612 C CA . PHE A 1 957 ? -38.969 7.43 -27.109 1 46.75 957 PHE A CA 1
ATOM 7613 C C . PHE A 1 957 ? -39.5 7.062 -25.719 1 46.75 957 PHE A C 1
ATOM 7615 O O . PHE A 1 957 ? -39.781 7.941 -24.906 1 46.75 957 PHE A O 1
ATOM 7622 N N . PRO A 1 958 ? -39.969 5.809 -25.594 1 42.25 958 PRO A N 1
ATOM 7623 C CA . PRO A 1 958 ? -40.406 5.441 -24.25 1 42.25 958 PRO A CA 1
ATOM 7624 C C . PRO A 1 958 ? -39.344 5.746 -23.188 1 42.25 958 PRO A C 1
ATOM 7626 O O . PRO A 1 958 ? -38.156 5.523 -23.406 1 42.25 958 PRO A O 1
ATOM 7629 N N . ILE A 1 959 ? -39.438 6.828 -22.5 1 41 959 ILE A N 1
ATOM 7630 C CA . ILE A 1 959 ? -38.469 7.41 -21.562 1 41 959 ILE A CA 1
ATOM 7631 C C . ILE A 1 959 ? -37.906 6.32 -20.656 1 41 959 ILE A C 1
ATOM 7633 O O . ILE A 1 959 ? -36.906 6.535 -19.969 1 41 959 ILE A O 1
ATOM 7637 N N . GLY A 1 960 ? -38.594 5.367 -20.25 1 38.47 960 GLY A N 1
ATOM 7638 C CA . GLY A 1 960 ? -38.062 4.27 -19.453 1 38.47 960 GLY A CA 1
ATOM 7639 C C . GLY A 1 960 ? -37.688 3.051 -20.281 1 38.47 960 GLY A C 1
ATOM 7640 O O . GLY A 1 960 ? -38.062 2.969 -21.469 1 38.47 960 GLY A O 1
ATOM 7641 N N . 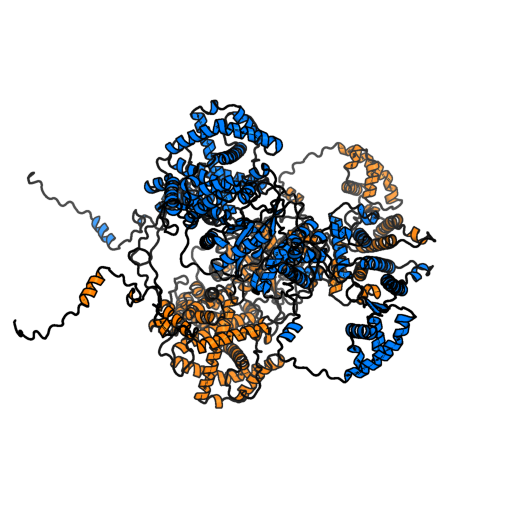PRO A 1 961 ? -36.688 2.318 -20.031 1 39.19 961 PRO A N 1
ATOM 7642 C CA . PRO A 1 961 ? -36.406 1.149 -20.875 1 39.19 961 PRO A CA 1
ATOM 7643 C C . PRO A 1 961 ? -37.625 0.274 -21.094 1 39.19 961 PRO A C 1
ATOM 7645 O O . PRO A 1 961 ? -37.656 -0.521 -22.031 1 39.19 961 PRO A O 1
ATOM 7648 N N . ILE A 1 962 ? -38.562 0.191 -20 1 40.41 962 ILE A N 1
ATOM 7649 C CA . ILE A 1 962 ? -39.844 -0.483 -20.156 1 40.41 962 ILE A CA 1
ATOM 7650 C C . ILE A 1 962 ? -40.938 0.55 -20.406 1 40.41 962 ILE A C 1
ATOM 7652 O O . ILE A 1 962 ? -40.969 1.601 -19.75 1 40.41 962 ILE A O 1
ATOM 7656 N N . PRO A 1 963 ? -41.656 0.458 -21.438 1 39.56 963 PRO A N 1
ATOM 7657 C CA . PRO A 1 963 ? -42.75 1.383 -21.766 1 39.56 963 PRO A CA 1
ATOM 7658 C C . PRO A 1 963 ? -43.656 1.67 -20.562 1 39.56 963 PRO A C 1
ATOM 7660 O O . PRO A 1 963 ? -44.031 0.749 -19.828 1 39.56 963 PRO A O 1
ATOM 7663 N N . THR A 1 964 ? -43.781 2.943 -20.094 1 42 964 THR A N 1
ATOM 7664 C CA . THR A 1 964 ? -44.625 3.369 -18.969 1 42 964 THR A CA 1
ATOM 7665 C C . THR A 1 964 ? -46 2.768 -19.062 1 42 964 THR A C 1
ATOM 7667 O O . THR A 1 964 ? -46.75 2.707 -18.062 1 42 964 THR A O 1
ATOM 7670 N N . SER A 1 965 ? -46.469 2.494 -20.297 1 44.31 965 SER A N 1
ATOM 7671 C CA . SER A 1 965 ? -47.781 1.893 -20.516 1 44.31 965 SER A CA 1
ATOM 7672 C C . SER A 1 965 ? -47.875 0.528 -19.828 1 44.31 965 SER A C 1
ATOM 7674 O O . SER A 1 965 ? -49 0.026 -19.594 1 44.31 965 SER A O 1
ATOM 7676 N N . LEU A 1 966 ? -46.812 -0.075 -19.594 1 41.88 966 LEU A N 1
ATOM 7677 C CA . LEU A 1 966 ? -46.781 -1.405 -19 1 41.88 966 LEU A CA 1
ATOM 7678 C C . LEU A 1 966 ? -46.844 -1.316 -17.469 1 41.88 966 LEU A C 1
ATOM 7680 O O . LEU A 1 966 ? -46.938 -2.34 -16.797 1 41.88 966 LEU A O 1
ATOM 7684 N N . PHE A 1 967 ? -46.75 -0.088 -17.062 1 41.78 967 PHE A N 1
ATOM 7685 C CA . PHE A 1 967 ? -46.75 0.109 -15.617 1 41.78 967 PHE A CA 1
ATOM 7686 C C . PHE A 1 967 ? -47.938 0.96 -15.172 1 41.78 967 PHE A C 1
ATOM 7688 O O . PHE A 1 967 ? -48.469 1.724 -15.969 1 41.78 967 PHE A O 1
ATOM 7695 N N . HIS A 1 968 ? -48.656 0.677 -14.078 1 43.34 968 HIS A N 1
ATOM 7696 C CA . HIS A 1 968 ? -49.688 1.521 -13.461 1 43.34 968 HIS A CA 1
ATOM 7697 C C . HIS A 1 968 ? -49.094 2.869 -13.047 1 43.34 968 HIS A C 1
ATOM 7699 O O . HIS A 1 968 ? -47.875 3.039 -13.008 1 43.34 968 HIS A O 1
ATOM 7705 N N . ASP A 1 969 ? -49.969 3.959 -12.945 1 41.56 969 ASP A N 1
ATOM 7706 C CA . ASP A 1 969 ? -49.562 5.305 -12.547 1 41.56 969 ASP A CA 1
ATOM 7707 C C . ASP A 1 969 ? -48.625 5.262 -11.352 1 41.56 969 ASP A C 1
ATOM 7709 O O . ASP A 1 969 ? -47.812 6.172 -11.156 1 41.56 969 ASP A O 1
ATOM 7713 N N . ASP A 1 970 ? -48.781 4.234 -10.594 1 39.81 970 ASP A N 1
ATOM 7714 C CA . ASP A 1 970 ? -48.031 4.152 -9.352 1 39.81 970 ASP A CA 1
ATOM 7715 C C . ASP A 1 970 ? -46.688 3.504 -9.578 1 39.81 970 ASP A C 1
ATOM 7717 O O . ASP A 1 970 ? -45.938 3.273 -8.625 1 39.81 970 ASP A O 1
ATOM 7721 N N . GLY A 1 971 ? -46.25 3.262 -10.859 1 43.31 971 GLY A N 1
ATOM 7722 C CA . GLY A 1 971 ? -44.938 2.809 -11.359 1 43.31 971 GLY A CA 1
ATOM 7723 C C . GLY A 1 971 ? -44.844 1.299 -11.43 1 43.31 971 GLY A C 1
ATOM 7724 O O . GLY A 1 971 ? -43.781 0.767 -11.75 1 43.31 971 GLY A O 1
ATOM 7725 N N . THR A 1 972 ? -45.812 0.542 -10.875 1 42.69 972 THR A N 1
ATOM 7726 C CA . THR A 1 972 ? -45.812 -0.914 -10.977 1 42.69 972 THR A CA 1
ATOM 7727 C C . THR A 1 972 ? -46.094 -1.354 -12.414 1 42.69 972 THR A C 1
ATOM 7729 O O . THR A 1 972 ? -46.781 -0.645 -13.164 1 42.69 972 THR A O 1
ATOM 7732 N N . MET A 1 973 ? -45.312 -2.223 -12.805 1 43.94 973 MET A N 1
ATOM 7733 C CA . MET A 1 973 ? -45.531 -2.729 -14.156 1 43.94 973 MET A CA 1
ATOM 7734 C C . MET A 1 973 ? -46.938 -3.295 -14.305 1 43.94 973 MET A C 1
ATOM 7736 O O . MET A 1 973 ? -47.438 -3.941 -13.391 1 43.94 973 MET A O 1
ATOM 7740 N N . ARG A 1 974 ? -47.625 -2.916 -15.172 1 39.03 974 ARG A N 1
ATOM 7741 C CA . ARG A 1 974 ? -48.938 -3.436 -15.523 1 39.03 974 ARG A CA 1
ATOM 7742 C C . ARG A 1 974 ? -48.906 -4.938 -15.781 1 39.03 974 ARG A C 1
ATOM 7744 O O . ARG A 1 974 ? -48.094 -5.402 -16.594 1 39.03 974 ARG A O 1
ATOM 7751 N N . LYS A 1 975 ? -49 -5.754 -14.703 1 37.94 975 LYS A N 1
ATOM 7752 C CA . LYS A 1 975 ? -49.188 -7.18 -14.93 1 37.94 975 LYS A CA 1
ATOM 7753 C C . LYS A 1 975 ? -50.344 -7.426 -15.906 1 37.94 975 LYS A C 1
ATOM 7755 O O . LYS A 1 975 ? -51.438 -6.852 -15.758 1 37.94 975 LYS A O 1
ATOM 7760 N N . MET A 1 976 ? -50.062 -7.445 -17.172 1 31.86 976 MET A N 1
ATOM 7761 C CA . MET A 1 976 ? -51.188 -7.898 -18 1 31.86 976 MET A CA 1
ATOM 7762 C C . MET A 1 976 ? -51.688 -9.25 -17.531 1 31.86 976 MET A C 1
ATOM 7764 O O . MET A 1 976 ? -50.906 -10.18 -17.328 1 31.86 976 MET A O 1
ATOM 7768 N N . SER A 1 977 ? -52.5 -9.242 -16.484 1 30.86 977 SER A N 1
ATOM 7769 C CA . SER A 1 977 ? -53.312 -10.453 -16.5 1 30.86 977 SER A CA 1
ATOM 7770 C C . SER A 1 977 ? -53.812 -10.781 -17.891 1 30.86 977 SER A C 1
ATOM 7772 O O . SER A 1 977 ? -54.344 -9.898 -18.594 1 30.86 977 SER A O 1
ATOM 7774 N N . ASN A 1 978 ? -53.188 -11.656 -18.672 1 32.22 978 ASN A N 1
ATOM 7775 C CA . ASN A 1 978 ? -53.875 -12.141 -19.875 1 32.22 978 ASN A CA 1
ATOM 7776 C C . ASN A 1 978 ? -55.375 -12.148 -19.672 1 32.22 978 ASN A C 1
ATOM 7778 O O . ASN A 1 978 ? -56.125 -12.273 -20.656 1 32.22 978 ASN A O 1
ATOM 7782 N N . GLN A 1 979 ? -55.844 -12.328 -18.406 1 30.48 979 GLN A N 1
ATOM 7783 C CA . GLN A 1 979 ? -57.312 -12.43 -18.328 1 30.48 979 GLN A CA 1
ATOM 7784 C C . GLN A 1 979 ? -57.969 -11.07 -18.578 1 30.48 979 GLN A C 1
ATOM 7786 O O . GLN A 1 979 ? -59.125 -11 -18.984 1 30.48 979 GLN A O 1
ATOM 7791 N N . ILE A 1 980 ? -57.188 -9.953 -18.234 1 31.58 980 ILE A N 1
ATOM 7792 C CA . ILE A 1 980 ? -57.969 -8.727 -18.25 1 31.58 980 ILE A CA 1
ATOM 7793 C C . ILE A 1 980 ? -58 -8.148 -19.672 1 31.58 980 ILE A C 1
ATOM 7795 O O . ILE A 1 980 ? -58.688 -7.16 -19.922 1 31.58 980 ILE A O 1
ATOM 7799 N N . TRP A 1 981 ? -57.188 -8.648 -20.578 1 32.66 981 TRP A N 1
ATOM 7800 C CA . TRP A 1 981 ? -57.438 -8.148 -21.938 1 32.66 981 TRP A CA 1
ATOM 7801 C C . TRP A 1 981 ? -58.812 -8.523 -22.422 1 32.66 981 TRP A C 1
ATOM 7803 O O . TRP A 1 981 ? -59.531 -7.695 -22.984 1 32.66 981 TRP A O 1
ATOM 7813 N N . PRO A 1 982 ? -59.188 -9.859 -22.203 1 32.16 982 PRO A N 1
ATOM 7814 C CA . PRO A 1 982 ? -60.531 -10.148 -22.688 1 32.16 982 PRO A CA 1
ATOM 7815 C C . PRO A 1 982 ? -61.594 -9.273 -22.016 1 32.16 982 PRO A C 1
ATOM 7817 O O . PRO A 1 982 ? -62.562 -8.867 -22.672 1 32.16 982 PRO A O 1
ATOM 7820 N N . GLU A 1 983 ? -61.281 -8.969 -20.734 1 31.55 983 GLU A N 1
ATOM 7821 C CA . GLU A 1 983 ? -62.375 -8.25 -20.078 1 31.55 983 GLU A CA 1
ATOM 7822 C C . GLU A 1 983 ? -62.5 -6.82 -20.609 1 31.55 983 GLU A C 1
ATOM 7824 O O . GLU A 1 983 ? -63.594 -6.344 -20.906 1 31.55 983 GLU A O 1
ATOM 7829 N N . ASN A 1 984 ? -61.312 -6.223 -20.703 1 32.62 984 ASN A N 1
ATOM 7830 C CA . ASN A 1 984 ? -61.469 -4.836 -21.141 1 32.62 984 ASN A CA 1
ATOM 7831 C C . ASN A 1 984 ? -61.75 -4.746 -22.625 1 32.62 984 ASN A C 1
ATOM 7833 O O . ASN A 1 984 ? -62.312 -3.744 -23.094 1 32.62 984 ASN A O 1
ATOM 7837 N N . LEU A 1 985 ? -61.312 -5.793 -23.406 1 31.73 985 LEU A N 1
ATOM 7838 C CA . LEU A 1 985 ? -61.844 -5.816 -24.766 1 31.73 985 LEU A CA 1
ATOM 7839 C C . LEU A 1 985 ? -63.375 -5.965 -24.75 1 31.73 985 LEU A C 1
ATOM 7841 O O . LEU A 1 985 ? -64.062 -5.398 -25.594 1 31.73 985 LEU A O 1
ATOM 7845 N N . LYS A 1 986 ? -63.812 -6.934 -23.734 1 31.61 986 LYS A N 1
ATOM 7846 C CA . LYS A 1 986 ? -65.25 -7.09 -23.641 1 31.61 986 LYS A CA 1
ATOM 7847 C C . LYS A 1 986 ? -65.938 -5.77 -23.266 1 31.61 986 LYS A C 1
ATOM 7849 O O . LYS A 1 986 ? -67.062 -5.5 -23.703 1 31.61 986 LYS A O 1
ATOM 7854 N N . MET A 1 987 ? -65.125 -5.113 -22.344 1 29.45 987 MET A N 1
ATOM 7855 C CA . MET A 1 987 ? -65.875 -3.973 -21.844 1 29.45 987 MET A CA 1
ATOM 7856 C C . MET A 1 987 ? -66.062 -2.908 -22.938 1 29.45 987 MET A C 1
ATOM 7858 O O . MET A 1 987 ? -66.812 -1.958 -22.766 1 29.45 987 MET A O 1
ATOM 7862 N N . LYS A 1 988 ? -64.938 -2.912 -23.812 1 31.14 988 LYS A N 1
ATOM 7863 C CA . LYS A 1 988 ? -65.188 -1.846 -24.781 1 31.14 988 LYS A CA 1
ATOM 7864 C C . LYS A 1 988 ? -66.25 -2.248 -25.781 1 31.14 988 LYS A C 1
ATOM 7866 O O . LYS A 1 988 ? -66.375 -1.626 -26.844 1 31.14 988 LYS A O 1
ATOM 7871 N N . GLN A 1 989 ? -66.688 -3.656 -25.562 1 25.28 989 GLN A N 1
ATOM 7872 C CA . GLN A 1 989 ? -67.875 -3.773 -26.438 1 25.28 989 GLN A CA 1
ATOM 7873 C C . GLN A 1 989 ? -68.875 -2.668 -26.172 1 25.28 989 GLN A C 1
ATOM 7875 O O . GLN A 1 989 ? -69.125 -2.297 -25.016 1 25.28 989 GLN A O 1
ATOM 7880 N N . PRO A 1 990 ? -69.188 -2.033 -27.125 1 23.3 990 PRO A N 1
ATOM 7881 C CA . PRO A 1 990 ? -70.188 -0.98 -27.078 1 23.3 990 PRO A CA 1
ATOM 7882 C C . PRO A 1 990 ? -71.5 -1.455 -26.438 1 23.3 990 PRO A C 1
ATOM 7884 O O . PRO A 1 990 ? -72.062 -2.436 -26.891 1 23.3 990 PRO A O 1
ATOM 7887 N N . HIS A 1 991 ? -71.438 -1.952 -24.906 1 22.78 991 HIS A N 1
ATOM 7888 C CA . HIS A 1 991 ? -72.812 -2.094 -24.531 1 22.78 991 HIS A CA 1
ATOM 7889 C C . HIS A 1 991 ? -73.688 -1.099 -25.281 1 22.78 991 HIS A C 1
ATOM 7891 O O . HIS A 1 991 ? -73.375 0.082 -25.391 1 22.78 991 HIS A O 1
ATOM 7897 N N . HIS A 1 992 ? -74.438 -1.671 -26.234 1 19.67 992 HIS A N 1
ATOM 7898 C CA . HIS A 1 992 ? -75.688 -1.207 -26.812 1 19.67 992 HIS A CA 1
ATOM 7899 C C . HIS A 1 992 ? -76.625 -0.661 -25.75 1 19.67 992 HIS A C 1
ATOM 7901 O O . HIS A 1 992 ? -76.5 -1.041 -24.578 1 19.67 992 HIS A O 1
ATOM 7907 N N . SER A 1 993 ? -77.5 0.269 -26.156 1 21.14 993 SER A N 1
ATOM 7908 C CA . SER A 1 993 ? -78.438 1.24 -25.594 1 21.14 993 SER A CA 1
ATOM 7909 C C . SER A 1 993 ? -79.625 0.547 -24.875 1 21.14 993 SER A C 1
ATOM 7911 O O . SER A 1 993 ? -80.625 1.18 -24.562 1 21.14 993 SER A O 1
ATOM 7913 N N . PHE A 1 994 ? -79.562 -0.708 -24.094 1 18.8 994 PHE A N 1
ATOM 7914 C CA . PHE A 1 994 ? -80.938 -0.927 -23.734 1 18.8 994 PHE A CA 1
ATOM 7915 C C . PHE A 1 994 ? -81.562 0.337 -23.141 1 18.8 994 PHE A C 1
ATOM 7917 O O . PHE A 1 994 ? -80.875 1.122 -22.484 1 18.8 994 PHE A O 1
ATOM 7924 N N . PHE A 1 995 ? -83.062 0.499 -23.297 1 17.89 995 PHE A N 1
ATOM 7925 C CA . PHE A 1 995 ? -84.25 1.322 -23.391 1 17.89 995 PHE A CA 1
ATOM 7926 C C . PHE A 1 995 ? -84.875 1.468 -22.016 1 17.89 995 PHE A C 1
ATOM 7928 O O . PHE A 1 995 ? -85.688 2.379 -21.797 1 17.89 995 PHE A O 1
ATOM 7935 N N . PRO A 1 996 ? -85 0.748 -20.828 1 19.98 996 PRO A N 1
ATOM 7936 C CA . PRO A 1 996 ? -86.375 1.03 -20.406 1 19.98 996 PRO A CA 1
ATOM 7937 C C . PRO A 1 996 ? -86.75 2.514 -20.5 1 19.98 996 PRO A C 1
ATOM 7939 O O . PRO A 1 996 ? -85.812 3.354 -20.641 1 19.98 996 PRO A O 1
ATOM 7942 N N . SER A 1 997 ? -88.25 2.873 -19.906 1 17.77 997 SER A N 1
ATOM 7943 C CA . SER A 1 997 ? -89.5 3.562 -19.547 1 17.77 997 SER A CA 1
ATOM 7944 C C . SER A 1 997 ? -89.188 4.781 -18.672 1 17.77 997 SER A C 1
ATOM 7946 O O . SER A 1 997 ? -88.125 4.863 -18.031 1 17.77 997 SER A O 1
ATOM 7948 N N . SER A 1 998 ? -90.125 5.945 -18.719 1 18.16 998 SER A N 1
ATOM 7949 C CA . SER A 1 998 ? -90.812 7.09 -18.109 1 18.16 998 SER A CA 1
ATOM 7950 C C . SER A 1 998 ? -91.25 6.781 -16.688 1 18.16 998 SER A C 1
ATOM 7952 O O . SER A 1 998 ? -91.562 7.695 -15.906 1 18.16 998 SER A O 1
ATOM 7954 N N . ILE A 1 999 ? -92 5.82 -16.359 1 18.59 999 ILE A N 1
ATOM 7955 C CA . ILE A 1 999 ? -92.938 6.227 -15.258 1 18.59 999 ILE A CA 1
ATOM 7956 C C . ILE A 1 999 ? -92.062 6.734 -14.086 1 18.59 999 ILE A C 1
ATOM 7958 O O . ILE A 1 999 ? -92.312 7.816 -13.555 1 18.59 999 ILE A O 1
ATOM 7962 N N . GLN A 1 1000 ? -92.312 6.211 -13.133 1 16.59 1000 GLN A N 1
ATOM 7963 C CA . GLN A 1 1000 ? -93.438 6.137 -12.242 1 16.59 1000 GLN A CA 1
ATOM 7964 C C . GLN A 1 1000 ? -93.062 6.328 -10.789 1 16.59 1000 GLN A C 1
ATOM 7966 O O . GLN A 1 1000 ? -93.875 6.551 -9.922 1 16.59 1000 GLN A O 1
ATOM 7971 N N . ASN A 1 1001 ? -92.688 5.883 -9.859 1 18.91 1001 ASN A N 1
ATOM 7972 C CA . ASN A 1 1001 ? -93.375 6.742 -8.914 1 18.91 1001 ASN A CA 1
ATOM 7973 C C . ASN A 1 1001 ? -92.938 8.203 -9.07 1 18.91 1001 ASN A C 1
ATOM 7975 O O . ASN A 1 1001 ? -91.875 8.5 -9.617 1 18.91 1001 ASN A O 1
ATOM 7979 N N . GLN A 1 1002 ? -93.25 8.914 -8.047 1 20.84 1002 GLN A N 1
ATOM 7980 C CA . GLN A 1 1002 ? -93.312 9.328 -6.656 1 20.84 1002 GLN A CA 1
ATOM 7981 C C . GLN A 1 1002 ? -91.938 9.336 -6 1 20.84 1002 GLN A C 1
ATOM 7983 O O . GLN A 1 1002 ? -91.438 8.281 -5.648 1 20.84 1002 GLN A O 1
ATOM 7988 N N . ARG A 1 1003 ? -91.5 10.375 -7.207 1 15.7 1003 ARG A N 1
ATOM 7989 C CA . ARG A 1 1003 ? -92.188 10.797 -8.453 1 15.7 1003 ARG A CA 1
ATOM 7990 C C . ARG A 1 1003 ? -92.25 9.648 -9.445 1 15.7 1003 ARG A C 1
ATOM 7992 O O . ARG A 1 1003 ? -91.188 9.086 -9.844 1 15.7 1003 ARG A O 1
ATOM 7999 N N . LEU A 1 1004 ? -93.5 8.906 -9.891 1 14.42 1004 LEU A N 1
ATOM 8000 C CA . LEU A 1 1004 ? -94.5 8.125 -10.547 1 14.42 1004 LEU A CA 1
ATOM 8001 C C . LEU A 1 1004 ? -94.375 8.172 -12.062 1 14.42 1004 LEU A C 1
ATOM 8003 O O . LEU A 1 1004 ? -94.875 7.301 -12.773 1 14.42 1004 LEU A O 1
ATOM 8007 N N . MET B 1 1 ? 24.281 -9.125 -60.5 1 19.72 1 MET B N 1
ATOM 8008 C CA . MET B 1 1 ? 24.125 -9.922 -59.281 1 19.72 1 MET B CA 1
ATOM 8009 C C . MET B 1 1 ? 22.922 -9.469 -58.469 1 19.72 1 MET B C 1
ATOM 8011 O O . MET B 1 1 ? 22.828 -8.305 -58.094 1 19.72 1 MET B O 1
ATOM 8015 N N . PHE B 1 2 ? 21.703 -9.891 -58.469 1 27.06 2 PHE B N 1
ATOM 8016 C CA . PHE B 1 2 ? 20.266 -9.711 -58.438 1 27.06 2 PHE B CA 1
ATOM 8017 C C . PHE B 1 2 ? 19.75 -9.844 -57 1 27.06 2 PHE B C 1
ATOM 8019 O O . PHE B 1 2 ? 19.625 -10.953 -56.469 1 27.06 2 PHE B O 1
ATOM 8026 N N . THR B 1 3 ? 20.297 -8.898 -56.031 1 30.42 3 THR B N 1
ATOM 8027 C CA . THR B 1 3 ? 20.266 -9.273 -54.625 1 30.42 3 THR B CA 1
ATOM 8028 C C . THR B 1 3 ? 18.812 -9.453 -54.125 1 30.42 3 THR B C 1
ATOM 8030 O O . THR B 1 3 ? 17.984 -8.562 -54.312 1 30.42 3 THR B O 1
ATOM 8033 N N . SER B 1 4 ? 18.281 -10.57 -53.906 1 29.78 4 SER B N 1
ATOM 8034 C CA . SER B 1 4 ? 16.906 -11.039 -54 1 29.78 4 SER B CA 1
ATOM 8035 C C . SER B 1 4 ? 16.031 -10.422 -52.906 1 29.78 4 SER B C 1
ATOM 8037 O O . SER B 1 4 ? 16.547 -9.922 -51.906 1 29.78 4 SER B O 1
ATOM 8039 N N . ASP B 1 5 ? 14.781 -10.305 -53 1 30.94 5 ASP B N 1
ATOM 8040 C CA . ASP B 1 5 ? 13.688 -9.625 -52.312 1 30.94 5 ASP B CA 1
ATOM 8041 C C . ASP B 1 5 ? 13.773 -9.828 -50.812 1 30.94 5 ASP B C 1
ATOM 8043 O O . ASP B 1 5 ? 13.242 -9.023 -50.062 1 30.94 5 ASP B O 1
ATOM 8047 N N . ASN B 1 6 ? 14.531 -10.992 -50.406 1 30.81 6 ASN B N 1
ATOM 8048 C CA . ASN B 1 6 ? 14.82 -11.625 -49.125 1 30.81 6 ASN B CA 1
ATOM 8049 C C . ASN B 1 6 ? 15.703 -10.742 -48.25 1 30.81 6 ASN B C 1
ATOM 8051 O O . ASN B 1 6 ? 15.594 -10.758 -47 1 30.81 6 ASN B O 1
ATOM 8055 N N . GLU B 1 7 ? 16.719 -10.133 -48.812 1 31.28 7 GLU B N 1
ATOM 8056 C CA . GLU B 1 7 ? 17.859 -9.438 -48.219 1 31.28 7 GLU B CA 1
ATOM 8057 C C . GLU B 1 7 ? 17.438 -8.102 -47.625 1 31.28 7 GLU B C 1
ATOM 8059 O O . GLU B 1 7 ? 17.953 -7.703 -46.562 1 31.28 7 GLU B O 1
ATOM 8064 N N . MET B 1 8 ? 16.484 -7.422 -48.281 1 29.97 8 MET B N 1
ATOM 8065 C CA . MET B 1 8 ? 16.141 -6.031 -48 1 29.97 8 MET B CA 1
ATOM 8066 C C . MET B 1 8 ? 15.445 -5.91 -46.625 1 29.97 8 MET B C 1
ATOM 8068 O O . MET B 1 8 ? 15.609 -4.914 -45.938 1 29.97 8 MET B O 1
ATOM 8072 N N . LEU B 1 9 ? 14.555 -7.043 -46.062 1 30.92 9 LEU B N 1
ATOM 8073 C CA . LEU B 1 9 ? 13.797 -7.293 -44.844 1 30.92 9 LEU B CA 1
ATOM 8074 C C . LEU B 1 9 ? 14.727 -7.371 -43.625 1 30.92 9 LEU B C 1
ATOM 8076 O O . LEU B 1 9 ? 14.32 -7.066 -42.5 1 30.92 9 LEU B O 1
ATOM 8080 N N . HIS B 1 10 ? 16 -7.785 -43.688 1 29.92 10 HIS B N 1
ATOM 8081 C CA . HIS B 1 10 ? 17.078 -8.023 -42.75 1 29.92 10 HIS B CA 1
ATOM 8082 C C . HIS B 1 10 ? 17.547 -6.723 -42.094 1 29.92 10 HIS B C 1
ATOM 8084 O O . HIS B 1 10 ? 17.844 -6.691 -40.906 1 29.92 10 HIS B O 1
ATOM 8090 N N . ARG B 1 11 ? 17.859 -5.684 -42.75 1 29.47 11 ARG B N 1
ATOM 8091 C CA . ARG B 1 11 ? 18.641 -4.508 -42.375 1 29.47 11 ARG B CA 1
ATOM 8092 C C . ARG B 1 11 ? 17.875 -3.605 -41.438 1 29.47 11 ARG B C 1
ATOM 8094 O O . ARG B 1 11 ? 18.469 -2.783 -40.719 1 29.47 11 ARG B O 1
ATOM 8101 N N . LEU B 1 12 ? 16.422 -3.371 -41.594 1 28.45 12 LEU B N 1
ATOM 8102 C CA . LEU B 1 12 ? 15.531 -2.484 -40.844 1 28.45 12 LEU B CA 1
ATOM 8103 C C . LEU B 1 12 ? 15.406 -2.93 -39.375 1 28.45 12 LEU B C 1
ATOM 8105 O O . LEU B 1 12 ? 14.625 -2.363 -38.625 1 28.45 12 LEU B O 1
ATOM 8109 N N . SER B 1 13 ? 15.852 -4.234 -38.875 1 25.92 13 SER B N 1
ATOM 8110 C CA . SER B 1 13 ? 16.047 -5.008 -37.656 1 25.92 13 SER B CA 1
ATOM 8111 C C . SER B 1 13 ? 17.078 -4.348 -36.719 1 25.92 13 SER B C 1
ATOM 8113 O O . SER B 1 13 ? 17.422 -4.891 -35.688 1 25.92 13 SER B O 1
ATOM 8115 N N . SER B 1 14 ? 18.047 -3.543 -37.219 1 24.09 14 SER B N 1
ATOM 8116 C CA . SER B 1 14 ? 19.328 -3.168 -36.656 1 24.09 14 SER B CA 1
ATOM 8117 C C . SER B 1 14 ? 19.141 -2.266 -35.438 1 24.09 14 SER B C 1
ATOM 8119 O O . SER B 1 14 ? 18.078 -1.645 -35.281 1 24.09 14 SER B O 1
ATOM 8121 N N . ASP B 1 15 ? 20.25 -1.904 -34.656 1 24.97 15 ASP B N 1
ATOM 8122 C CA . ASP B 1 15 ? 20.734 -1.632 -33.312 1 24.97 15 ASP B CA 1
ATOM 8123 C C . ASP B 1 15 ? 20.25 -0.273 -32.812 1 24.97 15 ASP B C 1
ATOM 8125 O O . ASP B 1 15 ? 20.516 0.103 -31.656 1 24.97 15 ASP B O 1
ATOM 8129 N N . SER B 1 16 ? 20.141 0.712 -33.781 1 24.67 16 SER B N 1
ATOM 8130 C CA . SER B 1 16 ? 20.438 2.125 -33.531 1 24.67 16 SER B CA 1
ATOM 8131 C C . SER B 1 16 ? 19.344 2.779 -32.688 1 24.67 16 SER B C 1
ATOM 8133 O O . SER B 1 16 ? 18.562 3.584 -33.188 1 24.67 16 SER B O 1
ATOM 8135 N N . PHE B 1 17 ? 18.547 1.967 -32.062 1 25.64 17 PHE B N 1
ATOM 8136 C CA . PHE B 1 17 ? 17.312 2.533 -31.531 1 25.64 17 PHE B CA 1
ATOM 8137 C C . PHE B 1 17 ? 17.609 3.572 -30.453 1 25.64 17 PHE B C 1
ATOM 8139 O O . PHE B 1 17 ? 16.719 3.924 -29.672 1 25.64 17 PHE B O 1
ATOM 8146 N N . SER B 1 18 ? 18.953 3.725 -30.328 1 22.19 18 SER B N 1
ATOM 8147 C CA . SER B 1 18 ? 19.438 4.293 -29.078 1 22.19 18 SER B CA 1
ATOM 8148 C C . SER B 1 18 ? 18.875 5.691 -28.844 1 22.19 18 SER B C 1
ATOM 8150 O O . SER B 1 18 ? 18.531 6.051 -27.719 1 22.19 18 SER B O 1
ATOM 8152 N N . GLU B 1 19 ? 19.266 6.613 -29.719 1 23.56 19 GLU B N 1
ATOM 8153 C CA . GLU B 1 19 ? 19.609 8.008 -29.453 1 23.56 19 GLU B CA 1
ATOM 8154 C C . GLU B 1 19 ? 18.375 8.852 -29.188 1 23.56 19 GLU B C 1
ATOM 8156 O O . GLU B 1 19 ? 17.422 8.828 -29.984 1 23.56 19 GLU B O 1
ATOM 8161 N N . THR B 1 20 ? 18.188 9.273 -27.938 1 25.59 20 THR B N 1
ATOM 8162 C CA . THR B 1 20 ? 17.375 10.227 -27.188 1 25.59 20 THR B CA 1
ATOM 8163 C C . THR B 1 20 ? 17.281 11.562 -27.922 1 25.59 20 THR B C 1
ATOM 8165 O O . THR B 1 20 ? 17.438 12.625 -27.312 1 25.59 20 THR B O 1
ATOM 8168 N N . ALA B 1 21 ? 17.297 11.508 -29.281 1 24.62 21 ALA B N 1
ATOM 8169 C CA . ALA B 1 21 ? 17.516 12.812 -29.891 1 24.62 21 ALA B CA 1
ATOM 8170 C C . ALA B 1 21 ? 16.516 13.844 -29.344 1 24.62 21 ALA B C 1
ATOM 8172 O O . ALA B 1 21 ? 15.312 13.625 -29.359 1 24.62 21 ALA B O 1
ATOM 8173 N N . LEU B 1 22 ? 17.031 14.602 -28.422 1 26.95 22 LEU B N 1
ATOM 8174 C CA . LEU B 1 22 ? 16.609 15.758 -27.625 1 26.95 22 LEU B CA 1
ATOM 8175 C C . LEU B 1 22 ? 16.047 16.844 -28.531 1 26.95 22 LEU B C 1
ATOM 8177 O O . LEU B 1 22 ? 16.781 17.438 -29.328 1 26.95 22 LEU B O 1
ATOM 8181 N N . TYR B 1 23 ? 15.047 16.594 -29.297 1 26.91 23 TYR B N 1
ATOM 8182 C CA . TYR B 1 23 ? 14.711 17.734 -30.156 1 26.91 23 TYR B CA 1
ATOM 8183 C C . TYR B 1 23 ? 14.484 19 -29.344 1 26.91 23 TYR B C 1
ATOM 8185 O O . TYR B 1 23 ? 13.945 18.938 -28.234 1 26.91 23 TYR B O 1
ATOM 8193 N N . HIS B 1 24 ? 15.367 19.859 -29.484 1 28.22 24 HIS B N 1
ATOM 8194 C CA . HIS B 1 24 ? 15.422 21.125 -28.75 1 28.22 24 HIS B CA 1
ATOM 8195 C C . HIS B 1 24 ? 14.062 21.828 -28.75 1 28.22 24 HIS B C 1
ATOM 8197 O O . HIS B 1 24 ? 13.258 21.609 -29.656 1 28.22 24 HIS B O 1
ATOM 8203 N N . ASP B 1 25 ? 13.695 22.375 -27.656 1 28.56 25 ASP B N 1
ATOM 8204 C CA . ASP B 1 25 ? 12.469 23.094 -27.359 1 28.56 25 ASP B CA 1
ATOM 8205 C C . ASP B 1 25 ? 12.125 24.094 -28.469 1 28.56 25 ASP B C 1
ATOM 8207 O O . ASP B 1 25 ? 10.961 24.219 -28.859 1 28.56 25 ASP B O 1
ATOM 8211 N N . ALA B 1 26 ? 13.234 24.734 -28.891 1 31.22 26 ALA B N 1
ATOM 8212 C CA . ALA B 1 26 ? 13.078 25.844 -29.828 1 31.22 26 ALA B CA 1
ATOM 8213 C C . ALA B 1 26 ? 12.461 25.375 -31.141 1 31.22 26 ALA B C 1
ATOM 8215 O O . ALA B 1 26 ? 11.641 26.078 -31.734 1 31.22 26 ALA B O 1
ATOM 8216 N N . CYS B 1 27 ? 12.961 24.156 -31.516 1 30.97 27 CYS B N 1
ATOM 8217 C CA . CYS B 1 27 ? 12.578 23.75 -32.875 1 30.97 27 CYS B CA 1
ATOM 8218 C C . CYS B 1 27 ? 11.102 23.375 -32.906 1 30.97 27 CYS B C 1
ATOM 8220 O O . CYS B 1 27 ? 10.461 23.516 -33.969 1 30.97 27 CYS B O 1
ATOM 8222 N N . ILE B 1 28 ? 10.656 22.812 -31.703 1 30.38 28 ILE B N 1
ATOM 8223 C CA . ILE B 1 28 ? 9.242 22.484 -31.859 1 30.38 28 ILE B CA 1
ATOM 8224 C C . ILE B 1 28 ? 8.414 23.766 -31.859 1 30.38 28 ILE B C 1
ATOM 8226 O O . ILE B 1 28 ? 7.441 23.891 -32.594 1 30.38 28 ILE B O 1
ATOM 8230 N N . THR B 1 29 ? 8.859 24.75 -30.953 1 32.97 29 THR B N 1
ATOM 8231 C CA . THR B 1 29 ? 8.203 26.062 -31.016 1 32.97 29 THR B CA 1
ATOM 8232 C C . THR B 1 29 ? 8.156 26.578 -32.438 1 32.97 29 THR B C 1
ATOM 8234 O O . THR B 1 29 ? 7.121 27.062 -32.906 1 32.97 29 THR B O 1
ATOM 8237 N N . LYS B 1 30 ? 9.328 26.516 -33.062 1 32.59 30 LYS B N 1
ATOM 8238 C CA . LYS B 1 30 ? 9.484 27 -34.438 1 32.59 30 LYS B CA 1
ATOM 8239 C C . LYS B 1 30 ? 8.555 26.25 -35.375 1 32.59 30 LYS B C 1
ATOM 8241 O O . LYS B 1 30 ? 7.996 26.844 -36.312 1 32.59 30 LYS B O 1
ATOM 8246 N N . TYR B 1 31 ? 8.461 24.953 -35.125 1 30.97 31 TYR B N 1
ATOM 8247 C CA . TYR B 1 31 ? 7.707 24.203 -36.125 1 30.97 31 TYR B CA 1
ATOM 8248 C C . TYR B 1 31 ? 6.219 24.531 -36.031 1 30.97 31 TYR B C 1
ATOM 8250 O O . TYR B 1 31 ? 5.535 24.609 -37.062 1 30.97 31 TYR B O 1
ATOM 8258 N N . LEU B 1 32 ? 5.703 24.609 -34.781 1 30.62 32 LEU B N 1
ATOM 8259 C CA . LEU B 1 32 ? 4.273 24.891 -34.719 1 30.62 32 LEU B CA 1
ATOM 8260 C C . LEU B 1 32 ? 4.008 26.391 -34.844 1 30.62 32 LEU B C 1
ATOM 8262 O O . LEU B 1 32 ? 2.854 26.812 -34.844 1 30.62 32 LEU B O 1
ATOM 8266 N N . LEU B 1 33 ? 5.094 27.203 -34.562 1 28.67 33 LEU B N 1
ATOM 8267 C CA . LEU B 1 33 ? 4.891 28.609 -34.875 1 28.67 33 LEU B CA 1
ATOM 8268 C C . LEU B 1 33 ? 4.555 28.797 -36.344 1 28.67 33 LEU B C 1
ATOM 8270 O O . LEU B 1 33 ? 5.281 28.312 -37.219 1 28.67 33 LEU B O 1
ATOM 8274 N N . ARG B 1 34 ? 3.234 28.781 -36.562 1 29.59 34 ARG B N 1
ATOM 8275 C CA . ARG B 1 34 ? 2.891 29.094 -37.938 1 29.59 34 ARG B CA 1
ATOM 8276 C C . ARG B 1 34 ? 3.734 30.25 -38.469 1 29.59 34 ARG B C 1
ATOM 8278 O O . ARG B 1 34 ? 4.293 30.188 -39.562 1 29.59 34 ARG B O 1
ATOM 8285 N N . LYS B 1 35 ? 3.285 31.703 -38.125 1 28.95 35 LYS B N 1
ATOM 8286 C CA . LYS B 1 35 ? 3.854 32.906 -38.75 1 28.95 35 LYS B CA 1
ATOM 8287 C C . LYS B 1 35 ? 5.117 33.344 -38.031 1 28.95 35 LYS B C 1
ATOM 8289 O O . LYS B 1 35 ? 5.133 33.438 -36.781 1 28.95 35 LYS B O 1
ATOM 8294 N N . PRO B 1 36 ? 6.402 33.219 -38.562 1 28.12 36 PRO B N 1
ATOM 8295 C CA . PRO B 1 36 ? 7.727 33.719 -38.188 1 28.12 36 PRO B CA 1
ATOM 8296 C C . PRO B 1 36 ? 7.711 35.188 -37.781 1 28.12 36 PRO B C 1
ATOM 8298 O O . PRO B 1 36 ? 7.406 36.062 -38.594 1 28.12 36 PRO B O 1
ATOM 8301 N N . SER B 1 37 ? 6.906 35.625 -36.812 1 28.03 37 SER B N 1
ATOM 8302 C CA . SER B 1 37 ? 6.949 37.062 -36.75 1 28.03 37 SER B CA 1
ATOM 8303 C C . SER B 1 37 ? 8.375 37.562 -36.562 1 28.03 37 SER B C 1
ATOM 8305 O O . SER B 1 37 ? 9.109 37.062 -35.719 1 28.03 37 SER B O 1
ATOM 8307 N N . LYS B 1 38 ? 9.039 38.219 -37.656 1 29.83 38 LYS B N 1
ATOM 8308 C CA . LYS B 1 38 ? 10.32 38.875 -37.812 1 29.83 38 LYS B CA 1
ATOM 8309 C C . LYS B 1 38 ? 10.562 39.875 -36.688 1 29.83 38 LYS B C 1
ATOM 8311 O O . LYS B 1 38 ? 9.859 40.875 -36.562 1 29.83 38 LYS B O 1
ATOM 8316 N N . VAL B 1 39 ? 10.766 39.562 -35.438 1 26.09 39 VAL B N 1
ATOM 8317 C CA . VAL B 1 39 ? 11.211 40.656 -34.562 1 26.09 39 VAL B CA 1
ATOM 8318 C C . VAL B 1 39 ? 12.406 41.344 -35.219 1 26.09 39 VAL B C 1
ATOM 8320 O O . VAL B 1 39 ? 13.383 40.719 -35.625 1 26.09 39 VAL B O 1
ATOM 8323 N N . ALA B 1 40 ? 12.242 42.5 -35.75 1 28.14 40 ALA B N 1
ATOM 8324 C CA . ALA B 1 40 ? 13.203 43.438 -36.312 1 28.14 40 ALA B CA 1
ATOM 8325 C C . ALA B 1 40 ? 14.383 43.656 -35.375 1 28.14 40 ALA B C 1
ATOM 8327 O O . ALA B 1 40 ? 14.203 44.031 -34.188 1 28.14 40 ALA B O 1
ATOM 8328 N N . GLU B 1 41 ? 15.477 42.844 -35.406 1 29.27 41 GLU B N 1
ATOM 8329 C CA . GLU B 1 41 ? 16.781 42.969 -34.781 1 29.27 41 GLU B CA 1
ATOM 8330 C C . GLU B 1 41 ? 17.328 44.406 -34.875 1 29.27 41 GLU B C 1
ATOM 8332 O O . GLU B 1 41 ? 17.375 44.938 -35.969 1 29.27 41 GLU B O 1
ATOM 8337 N N . ASP B 1 42 ? 17.234 45.281 -33.969 1 29.27 42 ASP B N 1
ATOM 8338 C CA . ASP B 1 42 ? 17.734 46.656 -33.938 1 29.27 42 ASP B CA 1
ATOM 8339 C C . ASP B 1 42 ? 19.219 46.719 -34.25 1 29.27 42 ASP B C 1
ATOM 8341 O O . ASP B 1 42 ? 20.016 45.969 -33.656 1 29.27 42 ASP B O 1
ATOM 8345 N N . ALA B 1 43 ? 19.828 47.312 -35.312 1 33.38 43 ALA B N 1
ATOM 8346 C CA . ALA B 1 43 ? 21.016 47.469 -36.156 1 33.38 43 ALA B CA 1
ATOM 8347 C C . ALA B 1 43 ? 22.125 48.156 -35.406 1 33.38 43 ALA B C 1
ATOM 8349 O O . ALA B 1 43 ? 23.312 47.906 -35.656 1 33.38 43 ALA B O 1
ATOM 8350 N N . SER B 1 44 ? 21.953 49.125 -34.5 1 36.06 44 SER B N 1
ATOM 8351 C CA . SER B 1 44 ? 22.969 50.125 -34.188 1 36.06 44 SER B CA 1
ATOM 8352 C C . SER B 1 44 ? 24.125 49.531 -33.375 1 36.06 44 SER B C 1
ATOM 8354 O O . SER B 1 44 ? 25.266 49.938 -33.531 1 36.06 44 SER B O 1
ATOM 8356 N N . GLU B 1 45 ? 23.984 48.688 -32.438 1 40.78 45 GLU B N 1
ATOM 8357 C CA . GLU B 1 45 ? 25.031 48.156 -31.562 1 40.78 45 GLU B CA 1
ATOM 8358 C C . GLU B 1 45 ? 26.078 47.406 -32.344 1 40.78 45 GLU B C 1
ATOM 8360 O O . GLU B 1 45 ? 27.172 47.125 -31.844 1 40.78 45 GLU B O 1
ATOM 8365 N N . SER B 1 46 ? 25.906 47.281 -33.719 1 51.97 46 SER B N 1
ATOM 8366 C CA . SER B 1 46 ? 26.688 46.375 -34.531 1 51.97 46 SER B CA 1
ATOM 8367 C C . SER B 1 46 ? 28.016 47 -34.938 1 51.97 46 SER B C 1
ATOM 8369 O O . SER B 1 46 ? 29.031 46.312 -35.031 1 51.97 46 SER B O 1
ATOM 8371 N N . THR B 1 47 ? 28.172 48.375 -34.906 1 57.47 47 THR B N 1
ATOM 8372 C CA . THR B 1 47 ? 29.328 48.969 -35.562 1 57.47 47 THR B CA 1
ATOM 8373 C C . THR B 1 47 ? 30.531 49 -34.656 1 57.47 47 THR B C 1
ATOM 8375 O O . THR B 1 47 ? 31.672 48.781 -35.094 1 57.47 47 THR B O 1
ATOM 8378 N N . GLU B 1 48 ? 30.406 49.281 -33.344 1 61.34 48 GLU B N 1
ATOM 8379 C CA . GLU B 1 48 ? 31.531 49.375 -32.406 1 61.34 48 GLU B CA 1
ATOM 8380 C C . GLU B 1 48 ? 32.188 48.031 -32.188 1 61.34 48 GLU B C 1
ATOM 8382 O O . GLU B 1 48 ? 33.406 47.938 -32.094 1 61.34 48 GLU B O 1
ATOM 8387 N N . HIS B 1 49 ? 31.375 47.094 -32.25 1 68.31 49 HIS B N 1
ATOM 8388 C CA . HIS B 1 49 ? 31.875 45.719 -32.094 1 68.31 49 HIS B CA 1
ATOM 8389 C C . HIS B 1 49 ? 32.688 45.281 -33.312 1 68.31 49 HIS B C 1
ATOM 8391 O O . HIS B 1 49 ? 33.688 44.562 -33.156 1 68.31 49 HIS B O 1
ATOM 8397 N N . GLU B 1 50 ? 32.469 45.938 -34.406 1 73.31 50 GLU B N 1
ATOM 8398 C CA . GLU B 1 50 ? 33.125 45.531 -35.656 1 73.31 50 GLU B CA 1
ATOM 8399 C C . GLU B 1 50 ? 34.531 46.125 -35.719 1 73.31 50 GLU B C 1
ATOM 8401 O O . GLU B 1 50 ? 35.5 45.469 -36.125 1 73.31 50 GLU B O 1
ATOM 8406 N N . SER B 1 51 ? 34.625 47.406 -35.219 1 74.56 51 SER B N 1
ATOM 8407 C CA . SER B 1 51 ? 35.938 48.062 -35.219 1 74.56 51 SER B CA 1
ATOM 8408 C C . SER B 1 51 ? 36.875 47.406 -34.219 1 74.56 51 SER B C 1
ATOM 8410 O O . SER B 1 51 ? 38.062 47.219 -34.5 1 74.56 51 SER B O 1
ATOM 8412 N N . ALA B 1 52 ? 36.344 47.094 -33 1 76.81 52 ALA B N 1
ATOM 8413 C CA . ALA B 1 52 ? 37.125 46.406 -31.969 1 76.81 52 ALA B CA 1
ATOM 8414 C C . ALA B 1 52 ? 37.562 45.031 -32.438 1 76.81 52 ALA B C 1
ATOM 8416 O O . ALA B 1 52 ? 38.688 44.594 -32.188 1 76.81 52 ALA B O 1
ATOM 8417 N N . PHE B 1 53 ? 36.781 44.406 -33.281 1 78.75 53 PHE B N 1
ATOM 8418 C CA . PHE B 1 53 ? 37.094 43.062 -33.75 1 78.75 53 PHE B CA 1
ATOM 8419 C C . PHE B 1 53 ? 38.156 43.094 -34.812 1 78.75 53 PHE B C 1
ATOM 8421 O O . PHE B 1 53 ? 39.062 42.25 -34.844 1 78.75 53 PHE B O 1
ATOM 8428 N N . THR B 1 54 ? 38.156 44.156 -35.656 1 78.44 54 THR B N 1
ATOM 8429 C CA . THR B 1 54 ? 39.156 44.281 -36.688 1 78.44 54 THR B CA 1
ATOM 8430 C C . THR B 1 54 ? 40.531 44.531 -36.062 1 78.44 54 THR B C 1
ATOM 8432 O O . THR B 1 54 ? 41.562 44 -36.531 1 78.44 54 THR B O 1
ATOM 8435 N N . ALA B 1 55 ? 40.594 45.375 -35 1 80.5 55 ALA B N 1
ATOM 8436 C CA . ALA B 1 55 ? 41.812 45.656 -34.281 1 80.5 55 ALA B CA 1
ATOM 8437 C C . ALA B 1 55 ? 42.312 44.406 -33.562 1 80.5 55 ALA B C 1
ATOM 8439 O O . ALA B 1 55 ? 43.531 44.125 -33.531 1 80.5 55 ALA B O 1
ATOM 8440 N N . PHE B 1 56 ? 41.406 43.656 -32.969 1 78.44 56 PHE B N 1
ATOM 8441 C CA . PHE B 1 56 ? 41.656 42.375 -32.281 1 78.44 56 PHE B CA 1
ATOM 8442 C C . PHE B 1 56 ? 42.25 41.375 -33.219 1 78.44 56 PHE B C 1
ATOM 8444 O O . PHE B 1 56 ? 43.25 40.719 -32.906 1 78.44 56 PHE B O 1
ATOM 8451 N N . ILE B 1 57 ? 41.719 41.281 -34.438 1 79.06 57 ILE B N 1
ATOM 8452 C CA . ILE B 1 57 ? 42.125 40.281 -35.406 1 79.06 57 ILE B CA 1
ATOM 8453 C C . ILE B 1 57 ? 43.531 40.625 -35.906 1 79.06 57 ILE B C 1
ATOM 8455 O O . ILE B 1 57 ? 44.375 39.75 -36.094 1 79.06 57 ILE B O 1
ATOM 8459 N N . THR B 1 58 ? 43.812 41.969 -36.062 1 79.12 58 THR B N 1
ATOM 8460 C CA . THR B 1 58 ? 45.125 42.406 -36.5 1 79.12 58 THR B CA 1
ATOM 8461 C C . THR B 1 58 ? 46.188 42.031 -35.469 1 79.12 58 THR B C 1
ATOM 8463 O O . THR B 1 58 ? 47.312 41.688 -35.812 1 79.12 58 THR B O 1
ATOM 8466 N N . ASP B 1 59 ? 45.812 42.094 -34.219 1 77.69 59 ASP B N 1
ATOM 8467 C CA . ASP B 1 59 ? 46.75 41.812 -33.125 1 77.69 59 ASP B CA 1
ATOM 8468 C C . ASP B 1 59 ? 47 40.312 -33 1 77.69 59 ASP B C 1
ATOM 8470 O O . ASP B 1 59 ? 48.125 39.875 -32.719 1 77.69 59 ASP B O 1
ATOM 8474 N N . ILE B 1 60 ? 45.906 39.438 -33.344 1 77.31 60 ILE B N 1
ATOM 8475 C CA . ILE B 1 60 ? 46.094 38.031 -33.031 1 77.31 60 ILE B CA 1
ATOM 8476 C C . ILE B 1 60 ? 46.5 37.281 -34.281 1 77.31 60 ILE B C 1
ATOM 8478 O O . ILE B 1 60 ? 46.969 36.125 -34.219 1 77.31 60 ILE B O 1
ATOM 8482 N N . LYS B 1 61 ? 46.438 37.812 -35.406 1 78.44 61 LYS B N 1
ATOM 8483 C CA . LYS B 1 61 ? 46.656 37.156 -36.688 1 78.44 61 LYS B CA 1
ATOM 8484 C C . LYS B 1 61 ? 48.062 36.594 -36.781 1 78.44 61 LYS B C 1
ATOM 8486 O O . LYS B 1 61 ? 48.281 35.438 -37.156 1 78.44 61 LYS B O 1
ATOM 8491 N N . ASP B 1 62 ? 49.062 37.406 -36.438 1 75.69 62 ASP B N 1
ATOM 8492 C CA . ASP B 1 62 ? 50.469 36.969 -36.531 1 75.69 62 ASP B CA 1
ATOM 8493 C C . ASP B 1 62 ? 50.75 35.875 -35.5 1 75.69 62 ASP B C 1
ATOM 8495 O O . ASP B 1 62 ? 51.5 34.938 -35.781 1 75.69 62 ASP B O 1
ATOM 8499 N N . ASP B 1 63 ? 50.125 36.031 -34.312 1 75.69 63 ASP B N 1
ATOM 8500 C CA . ASP B 1 63 ? 50.312 35.031 -33.25 1 75.69 63 ASP B CA 1
ATOM 8501 C C . ASP B 1 63 ? 49.719 33.656 -33.688 1 75.69 63 ASP B C 1
ATOM 8503 O O . ASP B 1 63 ? 50.344 32.625 -33.438 1 75.69 63 ASP B O 1
ATOM 8507 N N . LEU B 1 64 ? 48.594 33.656 -34.312 1 76.25 64 LEU B N 1
ATOM 8508 C CA . LEU B 1 64 ? 47.906 32.406 -34.688 1 76.25 64 LEU B CA 1
ATOM 8509 C C . LEU B 1 64 ? 48.562 31.75 -35.875 1 76.25 64 LEU B C 1
ATOM 8511 O O . LEU B 1 64 ? 48.719 30.531 -35.906 1 76.25 64 LEU B O 1
ATOM 8515 N N . PHE B 1 65 ? 49.062 32.438 -36.938 1 76.81 65 PHE B N 1
ATOM 8516 C CA . PHE B 1 65 ? 49.406 31.828 -38.188 1 76.81 65 PHE B CA 1
ATOM 8517 C C . PHE B 1 65 ? 50.906 31.875 -38.438 1 76.81 65 PHE B C 1
ATOM 8519 O O . PHE B 1 65 ? 51.469 31 -39.094 1 76.81 65 PHE B O 1
ATOM 8526 N N . VAL B 1 66 ? 51.656 33 -37.906 1 74.12 66 VAL B N 1
ATOM 8527 C CA . VAL B 1 66 ? 53.094 33.062 -38.062 1 74.12 66 VAL B CA 1
ATOM 8528 C C . VAL B 1 66 ? 53.812 32.406 -36.906 1 74.12 66 VAL B C 1
ATOM 8530 O O . VAL B 1 66 ? 54.688 31.547 -37.094 1 74.12 66 VAL B O 1
ATOM 8533 N N . HIS B 1 67 ? 53.406 32.75 -35.656 1 69.5 67 HIS B N 1
ATOM 8534 C CA . HIS B 1 67 ? 54.062 32.188 -34.469 1 69.5 67 HIS B CA 1
ATOM 8535 C C . HIS B 1 67 ? 53.344 30.938 -34 1 69.5 67 HIS B C 1
ATOM 8537 O O . HIS B 1 67 ? 53.812 30.281 -33.062 1 69.5 67 HIS B O 1
ATOM 8543 N N . LYS B 1 68 ? 52.281 30.375 -34.594 1 70.44 68 LYS B N 1
ATOM 8544 C CA . LYS B 1 68 ? 51.5 29.141 -34.406 1 70.44 68 LYS B CA 1
ATOM 8545 C C . LYS B 1 68 ? 51.156 28.938 -32.938 1 70.44 68 LYS B C 1
ATOM 8547 O O . LYS B 1 68 ? 51.25 27.828 -32.438 1 70.44 68 LYS B O 1
ATOM 8552 N N . LYS B 1 69 ? 50.844 30.016 -32.281 1 74.25 69 LYS B N 1
ATOM 8553 C CA . LYS B 1 69 ? 50.438 29.984 -30.875 1 74.25 69 LYS B CA 1
ATOM 8554 C C . LYS B 1 69 ? 49.031 29.406 -30.719 1 74.25 69 LYS B C 1
ATOM 8556 O O . LYS B 1 69 ? 48.156 29.656 -31.547 1 74.25 69 LYS B O 1
ATOM 8561 N N . VAL B 1 70 ? 48.938 28.656 -29.641 1 73.12 70 VAL B N 1
ATOM 8562 C CA . VAL B 1 70 ? 47.625 28.078 -29.297 1 73.12 70 VAL B CA 1
ATOM 8563 C C . VAL B 1 70 ? 46.969 28.922 -28.203 1 73.12 70 VAL B C 1
ATOM 8565 O O . VAL B 1 70 ? 47.625 29.234 -27.188 1 73.12 70 VAL B O 1
ATOM 8568 N N . PHE B 1 71 ? 45.656 29.469 -28.469 1 75.06 71 PHE B N 1
ATOM 8569 C CA . PHE B 1 71 ? 44.938 30.328 -27.516 1 75.06 71 PHE B CA 1
ATOM 8570 C C . PHE B 1 71 ? 43.781 29.578 -26.875 1 75.06 71 PHE B C 1
ATOM 8572 O O . PHE B 1 71 ? 43.188 28.703 -27.5 1 75.06 71 PHE B O 1
ATOM 8579 N N . LEU B 1 72 ? 43.5 29.953 -25.578 1 73.12 72 LEU B N 1
ATOM 8580 C CA . LEU B 1 72 ? 42.219 29.625 -24.969 1 73.12 72 LEU B CA 1
ATOM 8581 C C . LEU B 1 72 ? 41.156 30.672 -25.312 1 73.12 72 LEU B C 1
ATOM 8583 O O . LEU B 1 72 ? 41.438 31.875 -25.312 1 73.12 72 LEU B O 1
ATOM 8587 N N . LEU B 1 73 ? 39.969 30.203 -25.609 1 78.44 73 LEU B N 1
ATOM 8588 C CA . LEU B 1 73 ? 38.875 31.094 -26.031 1 78.44 73 LEU B CA 1
ATOM 8589 C C . LEU B 1 73 ? 38.531 32.094 -24.938 1 78.44 73 LEU B C 1
ATOM 8591 O O . LEU B 1 73 ? 38.219 33.25 -25.219 1 78.44 73 LEU B O 1
ATOM 8595 N N . SER B 1 74 ? 38.719 31.703 -23.734 1 75.25 74 SER B N 1
ATOM 8596 C CA . SER B 1 74 ? 38.5 32.625 -22.625 1 75.25 74 SER B CA 1
ATOM 8597 C C . SER B 1 74 ? 39.531 33.719 -22.578 1 75.25 74 SER B C 1
ATOM 8599 O O . SER B 1 74 ? 39.219 34.875 -22.328 1 75.25 74 SER B O 1
ATOM 8601 N N . ASN B 1 75 ? 40.75 33.375 -22.875 1 76.31 75 ASN B N 1
ATOM 8602 C CA . ASN B 1 75 ? 41.812 34.375 -22.938 1 76.31 75 ASN B CA 1
ATOM 8603 C C . ASN B 1 75 ? 41.656 35.312 -24.125 1 76.31 75 ASN B C 1
ATOM 8605 O O . ASN B 1 75 ? 41.938 36.5 -24.016 1 76.31 75 ASN B O 1
ATOM 8609 N N . LEU B 1 76 ? 41.188 34.75 -25.156 1 80.12 76 LEU B N 1
ATOM 8610 C CA . LEU B 1 76 ? 40.906 35.594 -26.328 1 80.12 76 LEU B CA 1
ATOM 8611 C C . LEU B 1 76 ? 39.75 36.531 -26.062 1 80.12 76 LEU B C 1
ATOM 8613 O O . LEU B 1 76 ? 39.75 37.688 -26.516 1 80.12 76 LEU B O 1
ATOM 8617 N N . LEU B 1 77 ? 38.812 36.031 -25.297 1 78.25 77 LEU B N 1
ATOM 8618 C CA . LEU B 1 77 ? 37.688 36.906 -24.922 1 78.25 77 LEU B CA 1
ATOM 8619 C C . LEU B 1 77 ? 38.188 38.031 -24.031 1 78.25 77 LEU B C 1
ATOM 8621 O O . LEU B 1 77 ? 37.781 39.188 -24.234 1 78.25 77 LEU B O 1
ATOM 8625 N N . ALA B 1 78 ? 39 37.781 -23.078 1 78.25 78 ALA B N 1
ATOM 8626 C CA . ALA B 1 78 ? 39.562 38.812 -22.219 1 78.25 78 ALA B CA 1
ATOM 8627 C C . ALA B 1 78 ? 40.344 39.844 -23.016 1 78.25 78 ALA B C 1
ATOM 8629 O O . ALA B 1 78 ? 40.25 41.031 -22.781 1 78.25 78 ALA B O 1
ATOM 8630 N N . LYS B 1 79 ? 41.125 39.312 -23.984 1 78.94 79 LYS B N 1
ATOM 8631 C CA . LYS B 1 79 ? 41.906 40.188 -24.859 1 78.94 79 LYS B CA 1
ATOM 8632 C C . LYS B 1 79 ? 41 41.031 -25.75 1 78.94 79 LYS B C 1
ATOM 8634 O O . LYS B 1 79 ? 41.219 42.219 -25.938 1 78.94 79 LYS B O 1
ATOM 8639 N N . PHE B 1 80 ? 39.906 40.406 -26.109 1 80.19 80 PHE B N 1
ATOM 8640 C CA . PHE B 1 80 ? 38.938 41.094 -26.938 1 80.19 80 PHE B CA 1
ATOM 8641 C C . PHE B 1 80 ? 38.219 42.188 -26.141 1 80.19 80 PHE B C 1
ATOM 8643 O O . PHE B 1 80 ? 38.031 43.281 -26.625 1 80.19 80 PHE B O 1
ATOM 8650 N N . CYS B 1 81 ? 37.875 41.844 -24.969 1 75.88 81 CYS B N 1
ATOM 8651 C CA . CYS B 1 81 ? 37.188 42.781 -24.109 1 75.88 81 CYS B CA 1
ATOM 8652 C C . CYS B 1 81 ? 38.062 44 -23.812 1 75.88 81 CYS B C 1
ATOM 8654 O O . CYS B 1 81 ? 37.531 45.094 -23.562 1 75.88 81 CYS B O 1
ATOM 8656 N N . SER B 1 82 ? 39.281 43.781 -23.859 1 77.44 82 SER B N 1
ATOM 8657 C CA . SER B 1 82 ? 40.188 44.906 -23.641 1 77.44 82 SER B CA 1
ATOM 8658 C C . SER B 1 82 ? 40.125 45.906 -24.781 1 77.44 82 SER B C 1
ATOM 8660 O O . SER B 1 82 ? 40.469 47.062 -24.625 1 77.44 82 SER B O 1
ATOM 8662 N N . PHE B 1 83 ? 39.656 45.5 -25.953 1 76.75 83 PHE B N 1
ATOM 8663 C CA . PHE B 1 83 ? 39.5 46.375 -27.109 1 76.75 83 PHE B CA 1
ATOM 8664 C C . PHE B 1 83 ? 38.125 47.031 -27.141 1 76.75 83 PHE B C 1
ATOM 8666 O O . PHE B 1 83 ? 37.875 47.969 -27.922 1 76.75 83 PHE B O 1
ATOM 8673 N N . LEU B 1 84 ? 37.219 46.469 -26.281 1 72.44 84 LEU B N 1
ATOM 8674 C CA . LEU B 1 84 ? 35.875 47 -26.234 1 72.44 84 LEU B CA 1
ATOM 8675 C C . LEU B 1 84 ? 35.781 48.188 -25.266 1 72.44 84 LEU B C 1
ATOM 8677 O O . LEU B 1 84 ? 36.5 48.219 -24.281 1 72.44 84 LEU B O 1
ATOM 8681 N N . PRO B 1 85 ? 35.062 49.125 -25.531 1 67.56 85 PRO B N 1
ATOM 8682 C CA . PRO B 1 85 ? 34.875 50.219 -24.562 1 67.56 85 PRO B CA 1
ATOM 8683 C C . PRO B 1 85 ? 34.219 49.75 -23.266 1 67.56 85 PRO B C 1
ATOM 8685 O O . PRO B 1 85 ? 33.562 48.719 -23.266 1 67.56 85 PRO B O 1
ATOM 8688 N N . ASP B 1 86 ? 34.5 50.25 -21.984 1 59.88 86 ASP B N 1
ATOM 8689 C CA . ASP B 1 86 ? 34.125 49.906 -20.609 1 59.88 86 ASP B CA 1
ATOM 8690 C C . ASP B 1 86 ? 32.656 49.531 -20.516 1 59.88 86 ASP B C 1
ATOM 8692 O O . ASP B 1 86 ? 32.281 48.656 -19.75 1 59.88 86 ASP B O 1
ATOM 8696 N N . ASN B 1 87 ? 31.688 50.156 -21.062 1 57.09 87 ASN B N 1
ATOM 8697 C CA . ASN B 1 87 ? 30.25 50 -20.953 1 57.09 87 ASN B CA 1
ATOM 8698 C C . ASN B 1 87 ? 29.781 48.688 -21.609 1 57.09 87 ASN B C 1
ATOM 8700 O O . ASN B 1 87 ? 28.656 48.25 -21.422 1 57.09 87 ASN B O 1
ATOM 8704 N N . SER B 1 88 ? 30.531 48.125 -22.594 1 53.06 88 SER B N 1
ATOM 8705 C CA . SER B 1 88 ? 30.078 47 -23.391 1 53.06 88 SER B CA 1
ATOM 8706 C C . SER B 1 88 ? 30.812 45.719 -23.016 1 53.06 88 SER B C 1
ATOM 8708 O O . SER B 1 88 ? 30.656 44.688 -23.672 1 53.06 88 SER B O 1
ATOM 8710 N N . LYS B 1 89 ? 31.656 45.688 -22.078 1 57.91 89 LYS B N 1
ATOM 8711 C CA . LYS B 1 89 ? 32.531 44.594 -21.672 1 57.91 89 LYS B CA 1
ATOM 8712 C C . LYS B 1 89 ? 31.719 43.406 -21.125 1 57.91 89 LYS B C 1
ATOM 8714 O O . LYS B 1 89 ? 32.062 42.25 -21.359 1 57.91 89 LYS B O 1
ATOM 8719 N N . ASN B 1 90 ? 30.641 43.719 -20.312 1 55.72 90 ASN B N 1
ATOM 8720 C CA . ASN B 1 90 ? 29.953 42.688 -19.531 1 55.72 90 ASN B CA 1
ATOM 8721 C C . ASN B 1 90 ? 29.078 41.812 -20.422 1 55.72 90 ASN B C 1
ATOM 8723 O O . ASN B 1 90 ? 28.688 40.719 -20.031 1 55.72 90 ASN B O 1
ATOM 8727 N N . ALA B 1 91 ? 28.844 42.25 -21.734 1 57.44 91 ALA B N 1
ATOM 8728 C CA . ALA B 1 91 ? 27.781 41.594 -22.484 1 57.44 91 ALA B CA 1
ATOM 8729 C C . ALA B 1 91 ? 28.344 40.562 -23.453 1 57.44 91 ALA B C 1
ATOM 8731 O O . ALA B 1 91 ? 27.594 39.812 -24.078 1 57.44 91 ALA B O 1
ATOM 8732 N N . TYR B 1 92 ? 29.625 40.406 -23.641 1 62.28 92 TYR B N 1
ATOM 8733 C CA . TYR B 1 92 ? 30.078 39.5 -24.703 1 62.28 92 TYR B CA 1
ATOM 8734 C C . TYR B 1 92 ? 30.5 38.156 -24.156 1 62.28 92 TYR B C 1
ATOM 8736 O O . TYR B 1 92 ? 31.234 38.094 -23.172 1 62.28 92 TYR B O 1
ATOM 8744 N N . THR B 1 93 ? 29.906 37.125 -24.688 1 71.44 93 THR B N 1
ATOM 8745 C CA . THR B 1 93 ? 30.109 35.75 -24.203 1 71.44 93 THR B CA 1
ATOM 8746 C C . THR B 1 93 ? 31.125 35.031 -25.078 1 71.44 93 THR B C 1
ATOM 8748 O O . THR B 1 93 ? 31.391 35.438 -26.203 1 71.44 93 THR B O 1
ATOM 8751 N N . THR B 1 94 ? 31.672 34 -24.578 1 73.5 94 THR B N 1
ATOM 8752 C CA . THR B 1 94 ? 32.625 33.125 -25.281 1 73.5 94 THR B CA 1
ATOM 8753 C C . THR B 1 94 ? 32 32.562 -26.562 1 73.5 94 THR B C 1
ATOM 8755 O O . THR B 1 94 ? 32.688 32.438 -27.562 1 73.5 94 THR B O 1
ATOM 8758 N N . GLN B 1 95 ? 30.828 32.469 -26.516 1 74.31 95 GLN B N 1
ATOM 8759 C CA . GLN B 1 95 ? 30.141 31.891 -27.656 1 74.31 95 GLN B CA 1
ATOM 8760 C C . GLN B 1 95 ? 30.047 32.875 -28.812 1 74.31 95 GLN B C 1
ATOM 8762 O O . GLN B 1 95 ? 30.25 32.5 -29.984 1 74.31 95 GLN B O 1
ATOM 8767 N N . HIS B 1 96 ? 29.844 34.125 -28.562 1 75.5 96 HIS B N 1
ATOM 8768 C CA . HIS B 1 96 ? 29.781 35.156 -29.609 1 75.5 96 HIS B CA 1
ATOM 8769 C C . HIS B 1 96 ? 31.141 35.344 -30.266 1 75.5 96 HIS B C 1
ATOM 8771 O O . HIS B 1 96 ? 31.234 35.5 -31.484 1 75.5 96 HIS B O 1
ATOM 8777 N N . LEU B 1 97 ? 32.156 35.281 -29.453 1 80.38 97 LEU B N 1
ATOM 8778 C CA . LEU B 1 97 ? 33.5 35.438 -29.984 1 80.38 97 LEU B CA 1
ATOM 8779 C C . LEU B 1 97 ? 33.844 34.219 -30.859 1 80.38 97 LEU B C 1
ATOM 8781 O O . LEU B 1 97 ? 34.469 34.375 -31.922 1 80.38 97 LEU B O 1
ATOM 8785 N N . ARG B 1 98 ? 33.5 33.094 -30.375 1 78.62 98 ARG B N 1
ATOM 8786 C CA . ARG B 1 98 ? 33.719 31.891 -31.141 1 78.62 98 ARG B CA 1
ATOM 8787 C C . ARG B 1 98 ? 33.094 31.984 -32.531 1 78.62 98 ARG B C 1
ATOM 8789 O O . ARG B 1 98 ? 33.75 31.703 -33.531 1 78.62 98 ARG B O 1
ATOM 8796 N N . GLN B 1 99 ? 31.922 32.375 -32.594 1 77.5 99 GLN B N 1
ATOM 8797 C CA . GLN B 1 99 ? 31.188 32.469 -33.844 1 77.5 99 GLN B CA 1
ATOM 8798 C C . GLN B 1 99 ? 31.812 33.5 -34.75 1 77.5 99 GLN B C 1
ATOM 8800 O O . GLN B 1 99 ? 31.906 33.281 -35.969 1 77.5 99 GLN B O 1
ATOM 8805 N N . ARG B 1 100 ? 32.312 34.562 -34.219 1 77.62 100 ARG B N 1
ATOM 8806 C CA . ARG B 1 100 ? 32.938 35.625 -35 1 77.62 100 ARG B CA 1
ATOM 8807 C C . ARG B 1 100 ? 34.281 35.188 -35.562 1 77.62 100 ARG B C 1
ATOM 8809 O O . ARG B 1 100 ? 34.625 35.5 -36.719 1 77.62 100 ARG B O 1
ATOM 8816 N N . LEU B 1 101 ? 34.969 34.406 -34.75 1 80.88 101 LEU B N 1
ATOM 8817 C CA . LEU B 1 101 ? 36.25 33.875 -35.188 1 80.88 101 LEU B CA 1
ATOM 8818 C C . LEU B 1 101 ? 36.094 32.844 -36.312 1 80.88 101 LEU B C 1
ATOM 8820 O O . LEU B 1 101 ? 36.812 32.875 -37.312 1 80.88 101 LEU B O 1
ATOM 8824 N N . GLU B 1 102 ? 35.094 32.031 -36.125 1 78.31 102 GLU B N 1
ATOM 8825 C CA . GLU B 1 102 ? 34.781 31 -37.125 1 78.31 102 GLU B CA 1
ATOM 8826 C C . GLU B 1 102 ? 34.312 31.625 -38.438 1 78.31 102 GLU B C 1
ATOM 8828 O O . GLU B 1 102 ? 34.688 31.156 -39.531 1 78.31 102 GLU B O 1
ATOM 8833 N N . ARG B 1 103 ? 33.625 32.688 -38.344 1 77.25 103 ARG B N 1
ATOM 8834 C CA . ARG B 1 103 ? 33.156 33.375 -39.531 1 77.25 103 ARG B CA 1
ATOM 8835 C C . ARG B 1 103 ? 34.281 34.094 -40.25 1 77.25 103 ARG B C 1
ATOM 8837 O O . ARG B 1 103 ? 34.344 34.125 -41.5 1 77.25 103 ARG B O 1
ATOM 8844 N N . TYR B 1 104 ? 35.281 34.688 -39.531 1 79.88 104 TYR B N 1
ATOM 8845 C CA . TYR B 1 104 ? 36.375 35.5 -40.125 1 79.88 104 TYR B CA 1
ATOM 8846 C C . TYR B 1 104 ? 37.5 34.594 -40.656 1 79.88 104 TYR B C 1
ATOM 8848 O O . TYR B 1 104 ? 37.969 34.781 -41.75 1 79.88 104 TYR B O 1
ATOM 8856 N N . PHE B 1 105 ? 38 33.562 -39.844 1 78.44 105 PHE B N 1
ATOM 8857 C CA . PHE B 1 105 ? 39.156 32.781 -40.219 1 78.44 105 PHE B CA 1
ATOM 8858 C C . PHE B 1 105 ? 38.75 31.516 -40.938 1 78.44 105 PHE B C 1
ATOM 8860 O O . PHE B 1 105 ? 39.562 30.906 -41.656 1 78.44 105 PHE B O 1
ATOM 8867 N N . GLY B 1 106 ? 37.438 31.172 -40.875 1 72.94 106 GLY B N 1
ATOM 8868 C CA . GLY B 1 106 ? 36.938 29.969 -41.5 1 72.94 106 GLY B CA 1
ATOM 8869 C C . GLY B 1 106 ? 37.688 28.719 -41.094 1 72.94 106 GLY B C 1
ATOM 8870 O O . GLY B 1 106 ? 37.938 28.484 -39.906 1 72.94 106 GLY B O 1
ATOM 8871 N N . ASN B 1 107 ? 38.188 27.938 -42.219 1 71.75 107 ASN B N 1
ATOM 8872 C CA . ASN B 1 107 ? 38.844 26.656 -42.031 1 71.75 107 ASN B CA 1
ATOM 8873 C C . ASN B 1 107 ? 40.312 26.828 -41.75 1 71.75 107 ASN B C 1
ATOM 8875 O O . ASN B 1 107 ? 41.062 25.844 -41.625 1 71.75 107 ASN B O 1
ATOM 8879 N N . THR B 1 108 ? 40.812 27.969 -41.562 1 76.62 108 THR B N 1
ATOM 8880 C CA . THR B 1 108 ? 42.25 28.188 -41.312 1 76.62 108 THR B CA 1
ATOM 8881 C C . THR B 1 108 ? 42.562 28.109 -39.844 1 76.62 108 THR B C 1
ATOM 8883 O O . THR B 1 108 ? 43.719 28.016 -39.469 1 76.62 108 THR B O 1
ATOM 8886 N N . ILE B 1 109 ? 41.5 28.281 -39 1 76.12 109 ILE B N 1
ATOM 8887 C CA . ILE B 1 109 ? 41.688 28.016 -37.562 1 76.12 109 ILE B CA 1
ATOM 8888 C C . ILE B 1 109 ? 40.812 26.812 -37.156 1 76.12 109 ILE B C 1
ATOM 8890 O O . ILE B 1 109 ? 39.812 26.516 -37.812 1 76.12 109 ILE B O 1
ATOM 8894 N N . THR B 1 110 ? 41.281 26.078 -36.219 1 76.19 110 THR B N 1
ATOM 8895 C CA . THR B 1 110 ? 40.531 25.016 -35.594 1 76.19 110 THR B CA 1
ATOM 8896 C C . THR B 1 110 ? 40.188 25.359 -34.125 1 76.19 110 THR B C 1
ATOM 8898 O O . THR B 1 110 ? 41.062 25.766 -33.375 1 76.19 110 THR B O 1
ATOM 8901 N N . ILE B 1 111 ? 38.906 25.453 -33.844 1 73.81 111 ILE B N 1
ATOM 8902 C CA . ILE B 1 111 ? 38.469 25.656 -32.469 1 73.81 111 ILE B CA 1
ATOM 8903 C C . ILE B 1 111 ? 38 24.328 -31.875 1 73.81 111 ILE B C 1
ATOM 8905 O O . ILE B 1 111 ? 37 23.781 -32.312 1 73.81 111 ILE B O 1
ATOM 8909 N N . GLN B 1 112 ? 38.812 23.781 -31.078 1 68.19 112 GLN B N 1
ATOM 8910 C CA . GLN B 1 112 ? 38.531 22.469 -30.516 1 68.19 112 GLN B CA 1
ATOM 8911 C C . GLN B 1 112 ? 38.094 22.578 -29.062 1 68.19 112 GLN B C 1
ATOM 8913 O O . GLN B 1 112 ? 38.75 23.188 -28.234 1 68.19 112 GLN B O 1
ATOM 8918 N N . SER B 1 113 ? 36.906 22.203 -28.812 1 65.25 113 SER B N 1
ATOM 8919 C CA . SER B 1 113 ? 36.406 22.172 -27.453 1 65.25 113 SER B CA 1
ATOM 8920 C C . SER B 1 113 ? 37.094 21.125 -26.609 1 65.25 113 SER B C 1
ATOM 8922 O O . SER B 1 113 ? 37.344 20.016 -27.078 1 65.25 113 SER B O 1
ATOM 8924 N N . GLN B 1 114 ? 37.812 21.5 -25.516 1 55.78 114 GLN B N 1
ATOM 8925 C CA . GLN B 1 114 ? 38.5 20.562 -24.625 1 55.78 114 GLN B CA 1
ATOM 8926 C C . GLN B 1 114 ? 37.5 19.734 -23.828 1 55.78 114 GLN B C 1
ATOM 8928 O O . GLN B 1 114 ? 36.375 20.219 -23.516 1 55.78 114 GLN B O 1
ATOM 8933 N N . ARG B 1 115 ? 37.781 18.531 -23.656 1 46.5 115 ARG B N 1
ATOM 8934 C CA . ARG B 1 115 ? 36.938 17.609 -22.891 1 46.5 115 ARG B CA 1
ATOM 8935 C C . ARG B 1 115 ? 37.094 17.828 -21.391 1 46.5 115 ARG B C 1
ATOM 8937 O O . ARG B 1 115 ? 38.219 17.859 -20.875 1 46.5 115 ARG B O 1
ATOM 8944 N N . GLY B 1 116 ? 35.875 18.484 -20.328 1 43.69 116 GLY B N 1
ATOM 8945 C CA . GLY B 1 116 ? 35.719 18.906 -18.953 1 43.69 116 GLY B CA 1
ATOM 8946 C C . GLY B 1 116 ? 34.844 20.141 -18.781 1 43.69 116 GLY B C 1
ATOM 8947 O O . GLY B 1 116 ? 34.75 20.953 -19.703 1 43.69 116 GLY B O 1
ATOM 8948 N N . GLN B 1 117 ? 33.969 20.078 -18.141 1 45.69 117 GLN B N 1
ATOM 8949 C CA . GLN B 1 117 ? 33.031 21.172 -17.875 1 45.69 117 GLN B CA 1
ATOM 8950 C C . GLN B 1 117 ? 33.781 22.406 -17.375 1 45.69 117 GLN B C 1
ATOM 8952 O O . GLN B 1 117 ? 34.594 22.328 -16.438 1 45.69 117 GLN B O 1
ATOM 8957 N N . GLY B 1 118 ? 33.75 23.672 -18.016 1 53.84 118 GLY B N 1
ATOM 8958 C CA . GLY B 1 118 ? 34.281 25 -17.719 1 53.84 118 GLY B CA 1
ATOM 8959 C C . GLY B 1 118 ? 35.562 25.312 -18.438 1 53.84 118 GLY B C 1
ATOM 8960 O O . GLY B 1 118 ? 36.156 26.391 -18.25 1 53.84 118 GLY B O 1
ATOM 8961 N N . MET B 1 119 ? 36.156 24.281 -19.109 1 57.5 119 MET B N 1
ATOM 8962 C CA . MET B 1 119 ? 37.406 24.594 -19.781 1 57.5 119 MET B CA 1
ATOM 8963 C C . MET B 1 119 ? 37.188 25.359 -21.078 1 57.5 119 MET B C 1
ATOM 8965 O O . MET B 1 119 ? 36.219 25.078 -21.812 1 57.5 119 MET B O 1
ATOM 8969 N N . SER B 1 120 ? 37.906 26.297 -21.312 1 66.81 120 SER B N 1
ATOM 8970 C CA . SER B 1 120 ? 37.844 27.172 -22.469 1 66.81 120 SER B CA 1
ATOM 8971 C C . SER B 1 120 ? 38.312 26.453 -23.734 1 66.81 120 SER B C 1
ATOM 8973 O O . SER B 1 120 ? 39.188 25.609 -23.688 1 66.81 120 SER B O 1
ATOM 8975 N N . SER B 1 121 ? 37.625 26.641 -24.859 1 74.19 121 SER B N 1
ATOM 8976 C CA . SER B 1 121 ? 37.969 26.078 -26.156 1 74.19 121 SER B CA 1
ATOM 8977 C C . SER B 1 121 ? 39.344 26.547 -26.625 1 74.19 121 SER B C 1
ATOM 8979 O O . SER B 1 121 ? 39.781 27.656 -26.297 1 74.19 121 SER B O 1
ATOM 8981 N N . LEU B 1 122 ? 40 25.547 -27.25 1 76.94 122 LEU B N 1
ATOM 8982 C CA . LEU B 1 122 ? 41.312 25.875 -27.844 1 76.94 122 LEU B CA 1
ATOM 8983 C C . LEU B 1 122 ? 41.125 26.469 -29.25 1 76.94 122 LEU B C 1
ATOM 8985 O O . LEU B 1 122 ? 40.312 25.984 -30.031 1 76.94 122 LEU B O 1
ATOM 8989 N N . VAL B 1 123 ? 41.812 27.531 -29.531 1 79.5 123 VAL B N 1
ATOM 8990 C CA . VAL B 1 123 ? 41.812 28.156 -30.844 1 79.5 123 VAL B CA 1
ATOM 8991 C C . VAL B 1 123 ? 43.219 28.109 -31.438 1 79.5 123 VAL B C 1
ATOM 8993 O O . VAL B 1 123 ? 44.156 28.688 -30.875 1 79.5 123 VAL B O 1
ATOM 8996 N N . TYR B 1 124 ? 43.438 27.281 -32.469 1 77.94 124 TYR B N 1
ATOM 8997 C CA . TYR B 1 124 ? 44.75 27.172 -33.125 1 77.94 124 TYR B CA 1
ATOM 8998 C C . TYR B 1 124 ? 44.625 27.109 -34.625 1 77.94 124 TYR B C 1
ATOM 9000 O O . TYR B 1 124 ? 43.531 26.891 -35.156 1 77.94 124 TYR B O 1
ATOM 9008 N N . SER B 1 125 ? 45.75 27.422 -35.312 1 76.81 125 SER B N 1
ATOM 9009 C CA . SER B 1 125 ? 45.781 27.391 -36.781 1 76.81 125 SER B CA 1
ATOM 9010 C C . SER B 1 125 ? 45.625 25.969 -37.281 1 76.81 125 SER B C 1
ATOM 9012 O O . SER B 1 125 ? 46.094 25.016 -36.688 1 76.81 125 SER B O 1
ATOM 9014 N N . SER B 1 126 ? 44.844 25.672 -38.281 1 73.12 126 SER B N 1
ATOM 9015 C CA . SER B 1 126 ? 44.594 24.359 -38.875 1 73.12 126 SER B CA 1
ATOM 9016 C C . SER B 1 126 ? 45.875 23.688 -39.281 1 73.12 126 SER B C 1
ATOM 9018 O O . SER B 1 126 ? 45.875 22.469 -39.531 1 73.12 126 SER B O 1
ATOM 9020 N N . SER B 1 127 ? 47 24.328 -39.344 1 69.81 127 SER B N 1
ATOM 9021 C CA . SER B 1 127 ? 48.281 23.75 -39.719 1 69.81 127 SER B CA 1
ATOM 9022 C C . SER B 1 127 ? 48.969 23.094 -38.531 1 69.81 127 SER B C 1
ATOM 9024 O O . SER B 1 127 ? 49.938 22.375 -38.688 1 69.81 127 SER B O 1
ATOM 9026 N N . VAL B 1 128 ? 48.625 23.422 -37.312 1 66.44 128 VAL B N 1
ATOM 9027 C CA . VAL B 1 128 ? 49.156 22.812 -36.094 1 66.44 128 VAL B CA 1
ATOM 9028 C C . VAL B 1 128 ? 48.344 21.547 -35.781 1 66.44 128 VAL B C 1
ATOM 9030 O O . VAL B 1 128 ? 47.125 21.562 -35.844 1 66.44 128 VAL B O 1
ATOM 9033 N N . SER B 1 129 ? 48.969 20.344 -35.656 1 64.5 129 SER B N 1
ATOM 9034 C CA . SER B 1 129 ? 48.281 19.094 -35.344 1 64.5 129 SER B CA 1
ATOM 9035 C C . SER B 1 129 ? 47.625 19.156 -33.938 1 64.5 129 SER B C 1
ATOM 9037 O O . SER B 1 129 ? 48.062 19.906 -33.094 1 64.5 129 SER B O 1
ATOM 9039 N N . LEU B 1 130 ? 46.531 18.422 -33.688 1 61.25 130 LEU B N 1
ATOM 9040 C CA . LEU B 1 130 ? 45.812 18.406 -32.438 1 61.25 130 LEU B CA 1
ATOM 9041 C C . LEU B 1 130 ? 46.719 17.969 -31.281 1 61.25 130 LEU B C 1
ATOM 9043 O O . LEU B 1 130 ? 46.656 18.516 -30.188 1 61.25 130 LEU B O 1
ATOM 9047 N N . SER B 1 131 ? 47.531 17.047 -31.516 1 58.09 131 SER B N 1
ATOM 9048 C CA . SER B 1 131 ? 48.469 16.547 -30.516 1 58.09 131 SER B CA 1
ATOM 9049 C C . SER B 1 131 ? 49.438 17.641 -30.078 1 58.09 131 SER B C 1
ATOM 9051 O O . SER B 1 131 ? 49.719 17.797 -28.875 1 58.09 131 SER B O 1
ATOM 9053 N N . GLU B 1 132 ? 49.875 18.375 -30.969 1 61.25 132 GLU B N 1
ATOM 9054 C CA . GLU B 1 132 ? 50.844 19.453 -30.672 1 61.25 132 GLU B CA 1
ATOM 9055 C C . GLU B 1 132 ? 50.156 20.609 -29.953 1 61.25 132 GLU B C 1
ATOM 9057 O O . GLU B 1 132 ? 50.719 21.219 -29.047 1 61.25 132 GLU B O 1
ATOM 9062 N N . ALA B 1 133 ? 48.906 20.844 -30.344 1 61.19 133 ALA B N 1
ATOM 9063 C CA . ALA B 1 133 ? 48.125 21.891 -29.703 1 61.19 133 ALA B CA 1
ATOM 9064 C C . ALA B 1 133 ? 47.812 21.531 -28.25 1 61.19 133 ALA B C 1
ATOM 9066 O O . ALA B 1 133 ? 47.906 22.359 -27.359 1 61.19 133 ALA B O 1
ATOM 9067 N N . ILE B 1 134 ? 47.469 20.266 -28.062 1 56.59 134 ILE B N 1
ATOM 9068 C CA . ILE B 1 134 ? 47.219 19.781 -26.719 1 56.59 134 ILE B CA 1
ATOM 9069 C C . ILE B 1 134 ? 48.5 19.766 -25.922 1 56.59 134 ILE B C 1
ATOM 9071 O O . ILE B 1 134 ? 48.531 20.156 -24.75 1 56.59 134 ILE B O 1
ATOM 9075 N N . ASP B 1 135 ? 49.594 19.328 -26.484 1 52.75 135 ASP B N 1
ATOM 9076 C CA . ASP B 1 135 ? 50.906 19.344 -25.844 1 52.75 135 ASP B CA 1
ATOM 9077 C C . ASP B 1 135 ? 51.344 20.766 -25.484 1 52.75 135 ASP B C 1
ATOM 9079 O O . ASP B 1 135 ? 51.906 21 -24.406 1 52.75 135 ASP B O 1
ATOM 9083 N N . THR B 1 136 ? 51.094 21.656 -26.328 1 52.59 136 THR B N 1
ATOM 9084 C CA . THR B 1 136 ? 51.469 23.047 -26.078 1 52.59 136 THR B CA 1
ATOM 9085 C C . THR B 1 136 ? 50.594 23.656 -25 1 52.59 136 THR B C 1
ATOM 9087 O O . THR B 1 136 ? 51.062 24.406 -24.141 1 52.59 136 THR B O 1
ATOM 9090 N N . VAL B 1 137 ? 49.344 23.234 -25.078 1 48.94 137 VAL B N 1
ATOM 9091 C CA . VAL B 1 137 ? 48.469 23.719 -24.016 1 48.94 137 VAL B CA 1
ATOM 9092 C C . VAL B 1 137 ? 48.812 23.031 -22.703 1 48.94 137 VAL B C 1
ATOM 9094 O O . VAL B 1 137 ? 48.812 23.672 -21.641 1 48.94 137 VAL B O 1
ATOM 9097 N N . ASN B 1 138 ? 49.062 21.766 -22.719 1 45.12 138 ASN B N 1
ATOM 9098 C CA . ASN B 1 138 ? 49.562 21.062 -21.547 1 45.12 138 ASN B CA 1
ATOM 9099 C C . ASN B 1 138 ? 50.906 21.656 -21.078 1 45.12 138 ASN B C 1
ATOM 9101 O O . ASN B 1 138 ? 51.125 21.812 -19.875 1 45.12 138 ASN B O 1
ATOM 9105 N N . HIS B 1 139 ? 51.781 21.875 -21.953 1 44.84 139 HIS B N 1
ATOM 9106 C CA . HIS B 1 139 ? 53.031 22.547 -21.609 1 44.84 139 HIS B CA 1
ATOM 9107 C C . HIS B 1 139 ? 52.781 23.969 -21.141 1 44.84 139 HIS B C 1
ATOM 9109 O O . HIS B 1 139 ? 53.438 24.469 -20.25 1 44.84 139 HIS B O 1
ATOM 9115 N N . LEU B 1 140 ? 51.938 24.641 -21.844 1 39.5 140 LEU B N 1
ATOM 9116 C CA . LEU B 1 140 ? 51.594 26 -21.406 1 39.5 140 LEU B CA 1
ATOM 9117 C C . LEU B 1 140 ? 50.906 25.969 -20.047 1 39.5 140 LEU B C 1
ATOM 9119 O O . LEU B 1 140 ? 51.125 26.859 -19.219 1 39.5 140 LEU B O 1
ATOM 9123 N N . ARG B 1 141 ? 50 24.984 -19.828 1 36.94 141 ARG B N 1
ATOM 9124 C CA . ARG B 1 141 ? 49.406 24.828 -18.5 1 36.94 141 ARG B CA 1
ATOM 9125 C C . ARG B 1 141 ? 50.438 24.25 -17.516 1 36.94 141 ARG B C 1
ATOM 9127 O O . ARG B 1 141 ? 50.469 24.625 -16.344 1 36.94 141 ARG B O 1
ATOM 9134 N N . THR B 1 142 ? 51.094 23.125 -17.812 1 33.38 142 THR B N 1
ATOM 9135 C CA . THR B 1 142 ? 52.188 22.578 -17.016 1 33.38 142 THR B CA 1
ATOM 9136 C C . THR B 1 142 ? 53.312 23.625 -16.828 1 33.38 142 THR B C 1
ATOM 9138 O O . THR B 1 142 ? 53.969 23.625 -15.805 1 33.38 142 THR B O 1
ATOM 9141 N N . GLU B 1 143 ? 53.688 24.328 -17.844 1 32.22 143 GLU B N 1
ATOM 9142 C CA . GLU B 1 143 ? 54.719 25.328 -17.609 1 32.22 143 GLU B CA 1
ATOM 9143 C C . GLU B 1 143 ? 54.25 26.391 -16.625 1 32.22 143 GLU B C 1
ATOM 9145 O O . GLU B 1 143 ? 55.062 26.906 -15.828 1 32.22 143 GLU B O 1
ATOM 9150 N N . SER B 1 144 ? 53.031 26.844 -16.766 1 30.38 144 SER B N 1
ATOM 9151 C CA . SER B 1 144 ? 52.719 27.797 -15.711 1 30.38 144 SER B CA 1
ATOM 9152 C C . SER B 1 144 ? 52.531 27.109 -14.367 1 30.38 144 SER B C 1
ATOM 9154 O O . SER B 1 144 ? 52.781 27.703 -13.312 1 30.38 144 SER B O 1
ATOM 9156 N N . TYR B 1 145 ? 51.781 26 -14.297 1 28.72 145 TYR B N 1
ATOM 9157 C CA . TYR B 1 145 ? 51.344 25.453 -13.016 1 28.72 145 TYR B CA 1
ATOM 9158 C C . TYR B 1 145 ? 52.438 24.641 -12.352 1 28.72 145 TYR B C 1
ATOM 9160 O O . TYR B 1 145 ? 52.406 24.406 -11.148 1 28.72 145 TYR B O 1
ATOM 9168 N N . PHE B 1 146 ? 53.219 23.797 -13.109 1 30.64 146 PHE B N 1
ATOM 9169 C CA . PHE B 1 146 ? 54.156 22.922 -12.406 1 30.64 146 PHE B CA 1
ATOM 9170 C C . PHE B 1 146 ? 55.25 23.75 -11.703 1 30.64 146 PHE B C 1
ATOM 9172 O O . PHE B 1 146 ? 56.219 24.188 -12.336 1 30.64 146 PHE B O 1
ATOM 9179 N N . HIS B 1 147 ? 54.938 24.547 -10.867 1 30.27 147 HIS B N 1
ATOM 9180 C CA . HIS B 1 147 ? 55.969 24.938 -9.922 1 30.27 147 HIS B CA 1
ATOM 9181 C C . HIS B 1 147 ? 56.625 23.703 -9.305 1 30.27 147 HIS B C 1
ATOM 9183 O O . HIS B 1 147 ? 56.469 23.438 -8.109 1 30.27 147 HIS B O 1
ATOM 9189 N N . LEU B 1 148 ? 56.594 22.516 -9.812 1 30.69 148 LEU B N 1
ATOM 9190 C CA . LEU B 1 148 ? 57.438 21.438 -9.359 1 30.69 148 LEU B CA 1
ATOM 9191 C C . LEU B 1 148 ? 58.906 21.891 -9.227 1 30.69 148 LEU B C 1
ATOM 9193 O O . LEU B 1 148 ? 59.75 21.172 -8.719 1 30.69 148 LEU B O 1
ATOM 9197 N N . PHE B 1 149 ? 59.312 22.797 -10.055 1 29.8 149 PHE B N 1
ATOM 9198 C CA . PHE B 1 149 ? 60.719 23.266 -10.094 1 29.8 149 PHE B CA 1
ATOM 9199 C C . PHE B 1 149 ? 61.188 23.672 -8.695 1 29.8 149 PHE B C 1
ATOM 9201 O O . PHE B 1 149 ? 62.344 23.469 -8.359 1 29.8 149 PHE B O 1
ATOM 9208 N N . ASP B 1 150 ? 60.312 24.359 -7.961 1 31.88 150 ASP B N 1
ATOM 9209 C CA . ASP B 1 150 ? 60.906 24.844 -6.719 1 31.88 150 ASP B CA 1
ATOM 9210 C C . ASP B 1 150 ? 61.125 23.703 -5.73 1 31.88 150 ASP B C 1
ATOM 9212 O O . ASP B 1 150 ? 61.656 23.906 -4.645 1 31.88 150 ASP B O 1
ATOM 9216 N N . LEU B 1 151 ? 60.438 22.516 -5.793 1 32.38 151 LEU B N 1
ATOM 9217 C CA . LEU B 1 151 ? 60.812 21.469 -4.852 1 32.38 151 LEU B CA 1
ATOM 9218 C C . LEU B 1 151 ? 62.219 20.984 -5.102 1 32.38 151 LEU B C 1
ATOM 9220 O O . LEU B 1 151 ? 62.875 20.453 -4.199 1 32.38 151 LEU B O 1
ATOM 9224 N N . ALA B 1 152 ? 62.688 20.781 -6.312 1 31.83 152 ALA B N 1
ATOM 9225 C CA . ALA B 1 152 ? 64.062 20.391 -6.57 1 31.83 152 ALA B CA 1
ATOM 9226 C C . ALA B 1 152 ? 65.062 21.453 -6.062 1 31.83 152 ALA B C 1
ATOM 9228 O O . ALA B 1 152 ? 66.125 21.141 -5.605 1 31.83 152 ALA B O 1
ATOM 9229 N N . ASN B 1 153 ? 64.938 22.688 -6.535 1 31.56 153 ASN B N 1
ATOM 9230 C CA . ASN B 1 153 ? 66 23.594 -6.227 1 31.56 153 ASN B CA 1
ATOM 9231 C C . ASN B 1 153 ? 66.062 23.938 -4.734 1 31.56 153 ASN B C 1
ATOM 9233 O O . ASN B 1 153 ? 66.875 24.734 -4.301 1 31.56 153 ASN B O 1
ATOM 9237 N N . ASN B 1 154 ? 64.938 24.156 -4.031 1 30.58 154 ASN B N 1
ATOM 9238 C CA . ASN B 1 154 ? 65.312 24.562 -2.691 1 30.58 154 ASN B CA 1
ATOM 9239 C C . ASN B 1 154 ? 66 23.422 -1.929 1 30.58 154 ASN B C 1
ATOM 9241 O O . ASN B 1 154 ? 65.375 22.391 -1.667 1 30.58 154 ASN B O 1
ATOM 9245 N N . SER B 1 155 ? 67.312 23.125 -2.023 1 33.12 155 SER B N 1
ATOM 9246 C CA . SER B 1 155 ? 68.312 22.344 -1.299 1 33.12 155 SER B CA 1
ATOM 9247 C C . SER B 1 155 ? 67.812 22.016 0.116 1 33.12 155 SER B C 1
ATOM 9249 O O . SER B 1 155 ? 68.125 20.953 0.659 1 33.12 155 SER B O 1
ATOM 9251 N N . GLU B 1 156 ? 67.688 23.078 1.073 1 34.75 156 GLU B N 1
ATOM 9252 C CA . GLU B 1 156 ? 67.812 22.906 2.518 1 34.75 156 GLU B CA 1
ATOM 9253 C C . GLU B 1 156 ? 66.625 22.203 3.096 1 34.75 156 GLU B C 1
ATOM 9255 O O . GLU B 1 156 ? 66.75 21.438 4.066 1 34.75 156 GLU B O 1
ATOM 9260 N N . SER B 1 157 ? 65.188 22.812 3.217 1 36.31 157 SER B N 1
ATOM 9261 C CA . SER B 1 157 ? 64.188 22.484 4.219 1 36.31 157 SER B CA 1
ATOM 9262 C C . SER B 1 157 ? 63.219 21.391 3.723 1 36.31 157 SER B C 1
ATOM 9264 O O . SER B 1 157 ? 62.938 21.297 2.525 1 36.31 157 SER B O 1
ATOM 9266 N N . CYS B 1 158 ? 62.938 20.141 4.41 1 37.78 158 CYS B N 1
ATOM 9267 C CA . CYS B 1 158 ? 62.094 18.969 4.371 1 37.78 158 CYS B CA 1
ATOM 9268 C C . CYS B 1 158 ? 60.688 19.328 3.859 1 37.78 158 CYS B C 1
ATOM 9270 O O . CYS B 1 158 ? 60.062 20.281 4.355 1 37.78 158 CYS B O 1
ATOM 9272 N N . PRO B 1 159 ? 60.25 18.969 2.66 1 51.66 159 PRO B N 1
ATOM 9273 C CA . PRO B 1 159 ? 58.906 19.312 2.148 1 51.66 159 PRO B CA 1
ATOM 9274 C C . PRO B 1 159 ? 57.812 19.031 3.162 1 51.66 159 PRO B C 1
ATOM 9276 O O . PRO B 1 159 ? 57.812 18.016 3.85 1 51.66 159 PRO B O 1
ATOM 9279 N N . ASN B 1 160 ? 56.812 19.953 3.424 1 75.81 160 ASN B N 1
ATOM 9280 C CA . ASN B 1 160 ? 55.656 19.938 4.328 1 75.81 160 ASN B CA 1
ATOM 9281 C C . ASN B 1 160 ? 54.562 18.984 3.836 1 75.81 160 ASN B C 1
ATOM 9283 O O . ASN B 1 160 ? 54.5 18.672 2.646 1 75.81 160 ASN B O 1
ATOM 9287 N N . GLU B 1 161 ? 53.938 18.047 4.52 1 86.62 161 GLU B N 1
ATOM 9288 C CA . GLU B 1 161 ? 52.875 17.078 4.258 1 86.62 161 GLU B CA 1
ATOM 9289 C C . GLU B 1 161 ? 51.812 17.656 3.305 1 86.62 161 GLU B C 1
ATOM 9291 O O . GLU B 1 161 ? 51.375 16.969 2.383 1 86.62 161 GLU B O 1
ATOM 9296 N N . ARG B 1 162 ? 51.531 18.859 3.303 1 88.19 162 ARG B N 1
ATOM 9297 C CA . ARG B 1 162 ? 50.5 19.5 2.498 1 88.19 162 ARG B CA 1
ATOM 9298 C C . ARG B 1 162 ? 50.938 19.625 1.044 1 88.19 162 ARG B C 1
ATOM 9300 O O . ARG B 1 162 ? 50.125 19.5 0.129 1 88.19 162 ARG B O 1
ATOM 9307 N N . GLN B 1 163 ? 52.219 19.828 0.804 1 85.38 163 GLN B N 1
ATOM 9308 C CA . GLN B 1 163 ? 52.719 19.969 -0.55 1 85.38 163 GLN B CA 1
ATOM 9309 C C . GLN B 1 163 ? 52.75 18.641 -1.286 1 85.38 163 GLN B C 1
ATOM 9311 O O . GLN B 1 163 ? 52.438 18.578 -2.482 1 85.38 163 GLN B O 1
ATOM 9316 N N . ILE B 1 164 ? 53.031 17.578 -0.591 1 87.06 164 ILE B N 1
ATOM 9317 C CA . ILE B 1 164 ? 53 16.234 -1.179 1 87.06 164 ILE B CA 1
ATOM 9318 C C . ILE B 1 164 ? 51.594 15.867 -1.584 1 87.06 164 ILE B C 1
ATOM 9320 O O . ILE B 1 164 ? 51.375 15.336 -2.672 1 87.06 164 ILE B O 1
ATOM 9324 N N . LEU B 1 165 ? 50.719 16.141 -0.728 1 93.19 165 LEU B N 1
ATOM 9325 C CA . LEU B 1 165 ? 49.312 15.844 -0.994 1 93.19 165 LEU B CA 1
ATOM 9326 C C . LEU B 1 165 ? 48.781 16.656 -2.182 1 93.19 165 LEU B C 1
ATOM 9328 O O . LEU B 1 165 ? 48.031 16.141 -3.002 1 93.19 165 LEU B O 1
ATOM 9332 N N . HIS B 1 166 ? 49.219 17.875 -2.236 1 90.88 166 HIS B N 1
ATOM 9333 C CA . HIS B 1 166 ? 48.781 18.719 -3.355 1 90.88 166 HIS B CA 1
ATOM 9334 C C . HIS B 1 166 ? 49.375 18.219 -4.672 1 90.88 166 HIS B C 1
ATOM 9336 O O . HIS B 1 166 ? 48.719 18.266 -5.711 1 90.88 166 HIS B O 1
ATOM 9342 N N . ALA B 1 167 ? 50.625 17.75 -4.617 1 88.5 167 ALA B N 1
ATOM 9343 C CA . ALA B 1 167 ? 51.25 17.156 -5.793 1 88.5 167 ALA B CA 1
ATOM 9344 C C . ALA B 1 167 ? 50.5 15.883 -6.223 1 88.5 167 ALA B C 1
ATOM 9346 O O . ALA B 1 167 ? 50.344 15.633 -7.418 1 88.5 167 ALA B O 1
ATOM 9347 N N . ALA B 1 168 ? 50.156 15.102 -5.293 1 93.31 168 ALA B N 1
ATOM 9348 C CA . ALA B 1 168 ? 49.375 13.898 -5.574 1 93.31 168 ALA B CA 1
ATOM 9349 C C . ALA B 1 168 ? 48.062 14.234 -6.258 1 93.31 168 ALA B C 1
ATOM 9351 O O . ALA B 1 168 ? 47.656 13.555 -7.199 1 93.31 168 ALA B O 1
ATOM 9352 N N . ALA B 1 169 ? 47.344 15.258 -5.758 1 94.69 169 ALA B N 1
ATOM 9353 C CA . ALA B 1 169 ? 46.094 15.695 -6.363 1 94.69 169 ALA B CA 1
ATOM 9354 C C . ALA B 1 169 ? 46.312 16.125 -7.812 1 94.69 169 ALA B C 1
ATOM 9356 O O . ALA B 1 169 ? 45.438 15.875 -8.672 1 94.69 169 ALA B O 1
ATOM 9357 N N . SER B 1 170 ? 47.438 16.688 -8.07 1 90.94 170 SER B N 1
ATOM 9358 C CA . SER B 1 170 ? 47.75 17.125 -9.422 1 90.94 170 SER B CA 1
ATOM 9359 C C . SER B 1 170 ? 47.906 15.93 -10.367 1 90.94 170 SER B C 1
ATOM 9361 O O . SER B 1 170 ? 47.406 15.961 -11.492 1 90.94 170 SER B O 1
ATOM 9363 N N . ILE B 1 171 ? 48.531 14.93 -9.891 1 91.75 171 ILE B N 1
ATOM 9364 C CA . ILE B 1 171 ? 48.719 13.711 -10.672 1 91.75 171 ILE B CA 1
ATOM 9365 C C . ILE B 1 171 ? 47.375 13.078 -10.984 1 91.75 171 ILE B C 1
ATOM 9367 O O . ILE B 1 171 ? 47.125 12.695 -12.125 1 91.75 171 ILE B O 1
ATOM 9371 N N . LEU B 1 172 ? 46.594 13 -10.008 1 95.31 172 LEU B N 1
ATOM 9372 C CA . LEU B 1 172 ? 45.281 12.359 -10.18 1 95.31 172 LEU B CA 1
ATOM 9373 C C . LEU B 1 172 ? 44.406 13.18 -11.117 1 95.31 172 LEU B C 1
ATOM 9375 O O . LEU B 1 172 ? 43.656 12.617 -11.922 1 95.31 172 LEU B O 1
ATOM 9379 N N . HIS B 1 173 ? 44.469 14.484 -11.047 1 93.62 173 HIS B N 1
ATOM 9380 C CA . HIS B 1 173 ? 43.719 15.336 -11.969 1 93.62 173 HIS B CA 1
ATOM 9381 C C . HIS B 1 173 ? 44.094 15.055 -13.414 1 93.62 173 HIS B C 1
ATOM 9383 O O . HIS B 1 173 ? 43.25 14.984 -14.289 1 93.62 173 HIS B O 1
ATOM 9389 N N . LYS B 1 174 ? 45.344 14.875 -13.602 1 89.06 174 LYS B N 1
ATOM 9390 C CA . LYS B 1 174 ? 45.875 14.594 -14.938 1 89.06 174 LYS B CA 1
ATOM 9391 C C . LYS B 1 174 ? 45.25 13.312 -15.5 1 89.06 174 LYS B C 1
ATOM 9393 O O . LYS B 1 174 ? 44.75 13.297 -16.625 1 89.06 174 LYS B O 1
ATOM 9398 N N . HIS B 1 175 ? 45.219 12.328 -14.75 1 92.44 175 HIS B N 1
ATOM 9399 C CA . HIS B 1 175 ? 44.719 11.039 -15.203 1 92.44 175 HIS B CA 1
ATOM 9400 C C . HIS B 1 175 ? 43.188 11.047 -15.312 1 92.44 175 HIS B C 1
ATOM 9402 O O . HIS B 1 175 ? 42.625 10.383 -16.188 1 92.44 175 HIS B O 1
ATOM 9408 N N . MET B 1 176 ? 42.469 11.742 -14.477 1 93.44 176 MET B N 1
ATOM 9409 C CA . MET B 1 176 ? 41.031 11.828 -14.539 1 93.44 176 MET B CA 1
ATOM 9410 C C . MET B 1 176 ? 40.594 12.609 -15.766 1 93.44 176 MET B C 1
ATOM 9412 O O . MET B 1 176 ? 39.562 12.297 -16.375 1 93.44 176 MET B O 1
ATOM 9416 N N . ARG B 1 177 ? 41.312 13.477 -16.156 1 87.06 177 ARG B N 1
ATOM 9417 C CA . ARG B 1 177 ? 40.969 14.297 -17.328 1 87.06 177 ARG B CA 1
ATOM 9418 C C . ARG B 1 177 ? 41.125 13.5 -18.609 1 87.06 177 ARG B C 1
ATOM 9420 O O . ARG B 1 177 ? 40.469 13.781 -19.609 1 87.06 177 ARG B O 1
ATOM 9427 N N . GLU B 1 178 ? 41.938 12.516 -18.531 1 85.5 178 GLU B N 1
ATOM 9428 C CA . GLU B 1 178 ? 42.156 11.672 -19.703 1 85.5 178 GLU B CA 1
ATOM 9429 C C . GLU B 1 178 ? 40.969 10.766 -19.953 1 85.5 178 GLU B C 1
ATOM 9431 O O . GLU B 1 178 ? 40.75 10.32 -21.094 1 85.5 178 GLU B O 1
ATOM 9436 N N . THR B 1 179 ? 40.281 10.477 -18.891 1 86.38 179 THR B N 1
ATOM 9437 C CA . THR B 1 179 ? 39.094 9.648 -19.016 1 86.38 179 THR B CA 1
ATOM 9438 C C . THR B 1 179 ? 37.844 10.5 -19.328 1 86.38 179 THR B C 1
ATOM 9440 O O . THR B 1 179 ? 37.5 11.398 -18.562 1 86.38 179 THR B O 1
ATOM 9443 N N . ASN B 1 180 ? 37.25 10.328 -20.516 1 76.62 180 ASN B N 1
ATOM 9444 C CA . ASN B 1 180 ? 36.094 11.117 -20.875 1 76.62 180 ASN B CA 1
ATOM 9445 C C . ASN B 1 180 ? 34.781 10.352 -20.594 1 76.62 180 ASN B C 1
ATOM 9447 O O . ASN B 1 180 ? 34.531 9.312 -21.203 1 76.62 180 ASN B O 1
ATOM 9451 N N . LEU B 1 181 ? 34.094 10.836 -19.578 1 83.31 181 LEU B N 1
ATOM 9452 C CA . LEU B 1 181 ? 32.781 10.273 -19.312 1 83.31 181 LEU B CA 1
ATOM 9453 C C . LEU B 1 181 ? 31.797 10.695 -20.391 1 83.31 181 LEU B C 1
ATOM 9455 O O . LEU B 1 181 ? 31.906 11.781 -20.953 1 83.31 181 LEU B O 1
ATOM 9459 N N . PRO B 1 182 ? 30.859 9.719 -20.781 1 71.06 182 PRO B N 1
ATOM 9460 C CA . PRO B 1 182 ? 29.891 10.008 -21.844 1 71.06 182 PRO B CA 1
ATOM 9461 C C . PRO B 1 182 ? 28.969 11.18 -21.5 1 71.06 182 PRO B C 1
ATOM 9463 O O . PRO B 1 182 ? 28.438 11.25 -20.391 1 71.06 182 PRO B O 1
ATOM 9466 N N . ASN B 1 183 ? 28.875 12.172 -22.375 1 76.56 183 ASN B N 1
ATOM 9467 C CA . ASN B 1 183 ? 27.984 13.312 -22.141 1 76.56 183 ASN B CA 1
ATOM 9468 C C . ASN B 1 183 ? 26.875 13.375 -23.188 1 76.56 183 ASN B C 1
ATOM 9470 O O . ASN B 1 183 ? 25.859 14.039 -22.969 1 76.56 183 ASN B O 1
ATOM 9474 N N . GLU B 1 184 ? 27.062 12.625 -24.25 1 82.38 184 GLU B N 1
ATOM 9475 C CA . GLU B 1 184 ? 26.094 12.727 -25.328 1 82.38 184 GLU B CA 1
ATOM 9476 C C . GLU B 1 184 ? 25.172 11.5 -25.375 1 82.38 184 GLU B C 1
ATOM 9478 O O . GLU B 1 184 ? 24.078 11.562 -25.922 1 82.38 184 GLU B O 1
ATOM 9483 N N . ARG B 1 185 ? 25.703 10.461 -24.891 1 89.06 185 ARG B N 1
ATOM 9484 C CA . ARG B 1 185 ? 24.922 9.234 -24.859 1 89.06 185 ARG B CA 1
ATOM 9485 C C . ARG B 1 185 ? 24.891 8.625 -23.469 1 89.06 185 ARG B C 1
ATOM 9487 O O . ARG B 1 185 ? 25.859 8.727 -22.719 1 89.06 185 ARG B O 1
ATOM 9494 N N . TYR B 1 186 ? 23.781 8.062 -23.203 1 92.5 186 TYR B N 1
ATOM 9495 C CA . TYR B 1 186 ? 23.703 7.34 -21.938 1 92.5 186 TYR B CA 1
ATOM 9496 C C . TYR B 1 186 ? 24.328 5.957 -22.047 1 92.5 186 TYR B C 1
ATOM 9498 O O . TYR B 1 186 ? 24.219 5.297 -23.094 1 92.5 186 TYR B O 1
ATOM 9506 N N . PRO B 1 187 ? 24.984 5.539 -21.031 1 89.94 187 PRO B N 1
ATOM 9507 C CA . PRO B 1 187 ? 25.594 4.203 -21.047 1 89.94 187 PRO B CA 1
ATOM 9508 C C . PRO B 1 187 ? 24.547 3.09 -21.078 1 89.94 187 PRO B C 1
ATOM 9510 O O . PRO B 1 187 ? 23.453 3.254 -20.547 1 89.94 187 PRO B O 1
ATOM 9513 N N . SER B 1 188 ? 24.922 1.997 -21.734 1 87.69 188 SER B N 1
ATOM 9514 C CA . SER B 1 188 ? 24.094 0.798 -21.719 1 87.69 188 SER B CA 1
ATOM 9515 C C . SER B 1 188 ? 24.156 0.088 -20.375 1 87.69 188 SER B C 1
ATOM 9517 O O . SER B 1 188 ? 25.016 0.407 -19.531 1 87.69 188 SER B O 1
ATOM 9519 N N . SER B 1 189 ? 23.312 -0.899 -20.188 1 87.12 189 SER B N 1
ATOM 9520 C CA . SER B 1 189 ? 23.297 -1.652 -18.938 1 87.12 189 SER B CA 1
ATOM 9521 C C . SER B 1 189 ? 24.594 -2.43 -18.75 1 87.12 189 SER B C 1
ATOM 9523 O O . SER B 1 189 ? 25.078 -2.594 -17.625 1 87.12 189 SER B O 1
ATOM 9525 N N . ALA B 1 190 ? 25.188 -2.855 -19.797 1 84.81 190 ALA B N 1
ATOM 9526 C CA . ALA B 1 190 ? 26.453 -3.592 -19.734 1 84.81 190 ALA B CA 1
ATOM 9527 C C . ALA B 1 190 ? 27.578 -2.697 -19.25 1 84.81 190 ALA B C 1
ATOM 9529 O O . ALA B 1 190 ? 28.5 -3.164 -18.578 1 84.81 190 ALA B O 1
ATOM 9530 N N . GLU B 1 191 ? 27.438 -1.489 -19.578 1 90.19 191 GLU B N 1
ATOM 9531 C CA . GLU B 1 191 ? 28.484 -0.535 -19.203 1 90.19 191 GLU B CA 1
ATOM 9532 C C . GLU B 1 191 ? 28.391 -0.17 -17.734 1 90.19 191 GLU B C 1
ATOM 9534 O O . GLU B 1 191 ? 29.281 0.481 -17.188 1 90.19 191 GLU B O 1
ATOM 9539 N N . MET B 1 192 ? 27.406 -0.576 -17.078 1 91.56 192 MET B N 1
ATOM 9540 C CA . MET B 1 192 ? 27.234 -0.282 -15.656 1 91.56 192 MET B CA 1
ATOM 9541 C C . MET B 1 192 ? 27.781 -1.415 -14.797 1 91.56 192 MET B C 1
ATOM 9543 O O . MET B 1 192 ? 27.812 -1.312 -13.57 1 91.56 192 MET B O 1
ATOM 9547 N N . SER B 1 193 ? 28.344 -2.379 -15.391 1 89.31 193 SER B N 1
ATOM 9548 C CA . SER B 1 193 ? 28.875 -3.543 -14.68 1 89.31 193 SER B CA 1
ATOM 9549 C C . SER B 1 193 ? 30.203 -3.229 -14.008 1 89.31 193 SER B C 1
ATOM 9551 O O . SER B 1 193 ? 30.844 -2.234 -14.344 1 89.31 193 SER B O 1
ATOM 9553 N N . LEU B 1 194 ? 30.594 -4.059 -13.102 1 90.94 194 LEU B N 1
ATOM 9554 C CA . LEU B 1 194 ? 31.844 -3.91 -12.383 1 90.94 194 LEU B CA 1
ATOM 9555 C C . LEU B 1 194 ? 33.031 -4.074 -13.336 1 90.94 194 LEU B C 1
ATOM 9557 O O . LEU B 1 194 ? 34.031 -3.363 -13.211 1 90.94 194 LEU B O 1
ATOM 9561 N N . ASP B 1 195 ? 32.906 -4.898 -14.289 1 87.31 195 ASP B N 1
ATOM 9562 C CA . ASP B 1 195 ? 33.969 -5.195 -15.242 1 87.31 195 ASP B CA 1
ATOM 9563 C C . ASP B 1 195 ? 34.25 -3.998 -16.156 1 87.31 195 ASP B C 1
ATOM 9565 O O . ASP B 1 195 ? 35.406 -3.721 -16.5 1 87.31 195 ASP B O 1
ATOM 9569 N N . TYR B 1 196 ? 33.219 -3.359 -16.516 1 90.12 196 TYR B N 1
ATOM 9570 C CA . TYR B 1 196 ? 33.406 -2.18 -17.344 1 90.12 196 TYR B CA 1
ATOM 9571 C C . TYR B 1 196 ? 34.094 -1.061 -16.562 1 90.12 196 TYR B C 1
ATOM 9573 O O . TYR B 1 196 ? 34.906 -0.316 -17.125 1 90.12 196 TYR B O 1
ATOM 9581 N N . SER B 1 197 ? 33.812 -0.902 -15.273 1 92.38 197 SER B N 1
ATOM 9582 C CA . SER B 1 197 ? 34.438 0.103 -14.438 1 92.38 197 SER B CA 1
ATOM 9583 C C . SER B 1 197 ? 35.969 -0.123 -14.352 1 92.38 197 SER B C 1
ATOM 9585 O O . SER B 1 197 ? 36.719 0.834 -14.305 1 92.38 197 SER B O 1
ATOM 9587 N N . LEU B 1 198 ? 36.312 -1.374 -14.344 1 89.5 198 LEU B N 1
ATOM 9588 C CA . LEU B 1 198 ? 37.719 -1.727 -14.273 1 89.5 198 LEU B CA 1
ATOM 9589 C C . LEU B 1 198 ? 38.469 -1.285 -15.539 1 89.5 198 LEU B C 1
ATOM 9591 O O . LEU B 1 198 ? 39.656 -0.976 -15.492 1 89.5 198 LEU B O 1
ATOM 9595 N N . GLU B 1 199 ? 37.688 -1.182 -16.562 1 87.06 199 GLU B N 1
ATOM 9596 C CA . GLU B 1 199 ? 38.281 -0.865 -17.859 1 87.06 199 GLU B CA 1
ATOM 9597 C C . GLU B 1 199 ? 38.438 0.642 -18.047 1 87.06 199 GLU B C 1
ATOM 9599 O O . GLU B 1 199 ? 39.438 1.117 -18.562 1 87.06 199 GLU B O 1
ATOM 9604 N N . TYR B 1 200 ? 37.5 1.398 -17.578 1 89.25 200 TYR B N 1
ATOM 9605 C CA . TYR B 1 200 ? 37.531 2.797 -18 1 89.25 200 TYR B CA 1
ATOM 9606 C C . TYR B 1 200 ? 38.062 3.689 -16.875 1 89.25 200 TYR B C 1
ATOM 9608 O O . TYR B 1 200 ? 38.531 4.801 -17.141 1 89.25 200 TYR B O 1
ATOM 9616 N N . VAL B 1 201 ? 38 3.309 -15.562 1 94.25 201 VAL B N 1
ATOM 9617 C CA . VAL B 1 201 ? 38.531 4.109 -14.469 1 94.25 201 VAL B CA 1
ATOM 9618 C C . VAL B 1 201 ? 40.062 4.156 -14.555 1 94.25 201 VAL B C 1
ATOM 9620 O O . VAL B 1 201 ? 40.719 3.121 -14.719 1 94.25 201 VAL B O 1
ATOM 9623 N N . PRO B 1 202 ? 40.594 5.387 -14.383 1 93.69 202 PRO B N 1
ATOM 9624 C CA . PRO B 1 202 ? 42.062 5.461 -14.453 1 93.69 202 PRO B CA 1
ATOM 9625 C C . PRO B 1 202 ? 42.75 4.543 -13.445 1 93.69 202 PRO B C 1
ATOM 9627 O O . PRO B 1 202 ? 42.438 4.582 -12.25 1 93.69 202 PRO B O 1
ATOM 9630 N N . PRO B 1 203 ? 43.688 3.771 -13.875 1 90.94 203 PRO B N 1
ATOM 9631 C CA . PRO B 1 203 ? 44.312 2.781 -13 1 90.94 203 PRO B CA 1
ATOM 9632 C C . PRO B 1 203 ? 45 3.414 -11.789 1 90.94 203 PRO B C 1
ATOM 9634 O O . PRO B 1 203 ? 44.938 2.861 -10.688 1 90.94 203 PRO B O 1
ATOM 9637 N N . LEU B 1 204 ? 45.594 4.586 -12.016 1 92.38 204 LEU B N 1
ATOM 9638 C CA . LEU B 1 204 ? 46.281 5.223 -10.898 1 92.38 204 LEU B CA 1
ATOM 9639 C C . LEU B 1 204 ? 45.281 5.715 -9.852 1 92.38 204 LEU B C 1
ATOM 9641 O O . LEU B 1 204 ? 45.594 5.723 -8.656 1 92.38 204 LEU B O 1
ATOM 9645 N N . LEU B 1 205 ? 44.156 6.172 -10.305 1 95.12 205 LEU B N 1
ATOM 9646 C CA . LEU B 1 205 ? 43.125 6.57 -9.359 1 95.12 205 LEU B CA 1
ATOM 9647 C C . LEU B 1 205 ? 42.625 5.367 -8.57 1 95.12 205 LEU B C 1
ATOM 9649 O O . LEU B 1 205 ? 42.469 5.441 -7.348 1 95.12 205 LEU B O 1
ATOM 9653 N N . LYS B 1 206 ? 42.344 4.301 -9.297 1 93.94 206 LYS B N 1
ATOM 9654 C CA . LYS B 1 206 ? 41.906 3.064 -8.672 1 93.94 206 LYS B CA 1
ATOM 9655 C C . LYS B 1 206 ? 42.906 2.574 -7.641 1 93.94 206 LYS B C 1
ATOM 9657 O O . LYS B 1 206 ? 42.562 2.229 -6.516 1 93.94 206 LYS B O 1
ATOM 9662 N N . ASP B 1 207 ? 44.219 2.607 -8.016 1 92.25 207 ASP B N 1
ATOM 9663 C CA . ASP B 1 207 ? 45.25 2.133 -7.125 1 92.25 207 ASP B CA 1
ATOM 9664 C C . ASP B 1 207 ? 45.375 3.006 -5.875 1 92.25 207 ASP B C 1
ATOM 9666 O O . ASP B 1 207 ? 45.5 2.494 -4.762 1 92.25 207 ASP B O 1
ATOM 9670 N N . PHE B 1 208 ? 45.281 4.23 -6.082 1 94.88 208 PHE B N 1
ATOM 9671 C CA . PHE B 1 208 ? 45.406 5.168 -4.973 1 94.88 208 PHE B CA 1
ATOM 9672 C C . PHE B 1 208 ? 44.25 4.973 -3.979 1 94.88 208 PHE B C 1
ATOM 9674 O O . PHE B 1 208 ? 44.5 4.906 -2.77 1 94.88 208 PHE B O 1
ATOM 9681 N N . VAL B 1 209 ? 43 4.953 -4.516 1 95.75 209 VAL B N 1
ATOM 9682 C CA . VAL B 1 209 ? 41.844 4.762 -3.65 1 95.75 209 VAL B CA 1
ATOM 9683 C C . VAL B 1 209 ? 41.969 3.42 -2.928 1 95.75 209 VAL B C 1
ATOM 9685 O O . VAL B 1 209 ? 41.625 3.318 -1.741 1 95.75 209 VAL B O 1
ATOM 9688 N N . MET B 1 210 ? 42.406 2.432 -3.621 1 94.06 210 MET B N 1
ATOM 9689 C CA . MET B 1 210 ? 42.594 1.115 -3.01 1 94.06 210 MET B CA 1
ATOM 9690 C C . MET B 1 210 ? 43.594 1.17 -1.874 1 94.06 210 MET B C 1
ATOM 9692 O O . MET B 1 210 ? 43.406 0.545 -0.831 1 94.06 210 MET B O 1
ATOM 9696 N N . TRP B 1 211 ? 44.688 1.976 -2.084 1 93.75 211 TRP B N 1
ATOM 9697 C CA . TRP B 1 211 ? 45.719 2.129 -1.04 1 93.75 211 TRP B CA 1
ATOM 9698 C C . TRP B 1 211 ? 45.125 2.807 0.192 1 93.75 211 TRP B C 1
ATOM 9700 O O . TRP B 1 211 ? 45.5 2.514 1.321 1 93.75 211 TRP B O 1
ATOM 9710 N N . LEU B 1 212 ? 44.156 3.701 -0.013 1 94.44 212 LEU B N 1
ATOM 9711 C CA . LEU B 1 212 ? 43.531 4.398 1.106 1 94.44 212 LEU B CA 1
ATOM 9712 C C . LEU B 1 212 ? 42.625 3.467 1.882 1 94.44 212 LEU B C 1
ATOM 9714 O O . LEU B 1 212 ? 42.469 3.605 3.098 1 94.44 212 LEU B O 1
ATOM 9718 N N . LEU B 1 213 ? 41.969 2.531 1.188 1 93.56 213 LEU B N 1
ATOM 9719 C CA . LEU B 1 213 ? 40.906 1.735 1.774 1 93.56 213 LEU B CA 1
ATOM 9720 C C . LEU B 1 213 ? 41.438 0.463 2.408 1 93.56 213 LEU B C 1
ATOM 9722 O O . LEU B 1 213 ? 40.875 -0.055 3.371 1 93.56 213 LEU B O 1
ATOM 9726 N N . ASP B 1 214 ? 42.406 -0.057 1.769 1 89.44 214 ASP B N 1
ATOM 9727 C CA . ASP B 1 214 ? 42.938 -1.362 2.178 1 89.44 214 ASP B CA 1
ATOM 9728 C C . ASP B 1 214 ? 44.375 -1.261 2.664 1 89.44 214 ASP B C 1
ATOM 9730 O O . ASP B 1 214 ? 45.281 -1.024 1.869 1 89.44 214 ASP B O 1
ATOM 9734 N N . LEU B 1 215 ? 44.531 -1.547 3.855 1 84.94 215 LEU B N 1
ATOM 9735 C CA . LEU B 1 215 ? 45.875 -1.442 4.473 1 84.94 215 LEU B CA 1
ATOM 9736 C C . LEU B 1 215 ? 46.812 -2.463 3.875 1 84.94 215 LEU B C 1
ATOM 9738 O O . LEU B 1 215 ? 48.031 -2.189 3.736 1 84.94 215 LEU B O 1
ATOM 9742 N N . ASP B 1 216 ? 46.281 -3.627 3.508 1 82.31 216 ASP B N 1
ATOM 9743 C CA . ASP B 1 216 ? 47.125 -4.664 2.916 1 82.31 216 ASP B CA 1
ATOM 9744 C C . ASP B 1 216 ? 47.625 -4.238 1.546 1 82.31 216 ASP B C 1
ATOM 9746 O O . ASP B 1 216 ? 48.812 -4.469 1.22 1 82.31 216 ASP B O 1
ATOM 9750 N N . ALA B 1 217 ? 46.75 -3.674 0.793 1 85.94 217 ALA B N 1
ATOM 9751 C CA . ALA B 1 217 ? 47.156 -3.195 -0.527 1 85.94 217 ALA B CA 1
ATOM 9752 C C . ALA B 1 217 ? 48.188 -2.078 -0.414 1 85.94 217 ALA B C 1
ATOM 9754 O O . ALA B 1 217 ? 49.125 -1.997 -1.221 1 85.94 217 ALA B O 1
ATOM 9755 N N . TYR B 1 218 ? 48 -1.256 0.59 1 86.94 218 TYR B N 1
ATOM 9756 C CA . TYR B 1 218 ? 48.938 -0.153 0.823 1 86.94 218 TYR B CA 1
ATOM 9757 C C . TYR B 1 218 ? 50.281 -0.67 1.247 1 86.94 218 TYR B C 1
ATOM 9759 O O . TYR B 1 218 ? 51.312 -0.241 0.712 1 86.94 218 TYR B O 1
ATOM 9767 N N . GLU B 1 219 ? 50.312 -1.659 2.107 1 80.38 219 GLU B N 1
ATOM 9768 C CA . GLU B 1 219 ? 51.562 -2.162 2.676 1 80.38 219 GLU B CA 1
ATOM 9769 C C . GLU B 1 219 ? 52.344 -2.971 1.65 1 80.38 219 GLU B C 1
ATOM 9771 O O . GLU B 1 219 ? 53.594 -2.906 1.611 1 80.38 219 GLU B O 1
ATOM 9776 N N . THR B 1 220 ? 51.562 -3.648 0.761 1 75.75 220 THR B N 1
ATOM 9777 C CA . THR B 1 220 ? 52.25 -4.508 -0.214 1 75.75 220 THR B CA 1
ATOM 9778 C C . THR B 1 220 ? 52.531 -3.746 -1.506 1 75.75 220 THR B C 1
ATOM 9780 O O . THR B 1 220 ? 53.219 -4.246 -2.387 1 75.75 220 THR B O 1
ATOM 9783 N N . TYR B 1 221 ? 52.125 -2.535 -1.584 1 77.12 221 TYR B N 1
ATOM 9784 C CA . TYR B 1 221 ? 52.281 -1.702 -2.773 1 77.12 221 TYR B CA 1
ATOM 9785 C C . TYR B 1 221 ? 51.688 -2.389 -3.996 1 77.12 221 TYR B C 1
ATOM 9787 O O . TYR B 1 221 ? 52.125 -2.143 -5.125 1 77.12 221 TYR B O 1
ATOM 9795 N N . ASP B 1 222 ? 50.875 -3.561 -3.76 1 68.62 222 ASP B N 1
ATOM 9796 C CA . ASP B 1 222 ? 50.25 -4.344 -4.824 1 68.62 222 ASP B CA 1
ATOM 9797 C C . ASP B 1 222 ? 48.719 -4.352 -4.688 1 68.62 222 ASP B C 1
ATOM 9799 O O . ASP B 1 222 ? 48.188 -4.906 -3.727 1 68.62 222 ASP B O 1
ATOM 9803 N N . VAL B 1 223 ? 48.125 -3.67 -5.57 1 71.12 223 VAL B N 1
ATOM 9804 C CA . VAL B 1 223 ? 46.656 -3.521 -5.535 1 71.12 223 VAL B CA 1
ATOM 9805 C C . VAL B 1 223 ? 46 -4.824 -5.98 1 71.12 223 VAL B C 1
ATOM 9807 O O . VAL B 1 223 ? 44.812 -5.066 -5.676 1 71.12 223 VAL B O 1
ATOM 9810 N N . GLU B 1 224 ? 46.656 -5.699 -6.844 1 61.19 224 GLU B N 1
ATOM 9811 C CA . GLU B 1 224 ? 46.062 -6.934 -7.352 1 61.19 224 GLU B CA 1
ATOM 9812 C C . GLU B 1 224 ? 45.938 -7.98 -6.25 1 61.19 224 GLU B C 1
ATOM 9814 O O . GLU B 1 224 ? 45.188 -8.953 -6.387 1 61.19 224 GLU B O 1
ATOM 9819 N N . PHE B 1 225 ? 46.688 -7.84 -5.254 1 47.84 225 PHE B N 1
ATOM 9820 C CA . PHE B 1 225 ? 46.656 -8.836 -4.188 1 47.84 225 PHE B CA 1
ATOM 9821 C C . PHE B 1 225 ? 45.312 -8.883 -3.527 1 47.84 225 PHE B C 1
ATOM 9823 O O . PHE B 1 225 ? 44.875 -9.938 -3.055 1 47.84 225 PHE B O 1
ATOM 9830 N N . SER B 1 226 ? 44.688 -7.801 -3.33 1 52.84 226 SER B N 1
ATOM 9831 C CA . SER B 1 226 ? 43.438 -7.852 -2.576 1 52.84 226 SER B CA 1
ATOM 9832 C C . SER B 1 226 ? 42.312 -8.445 -3.416 1 52.84 226 SER B C 1
ATOM 9834 O O . SER B 1 226 ? 41.812 -7.805 -4.344 1 52.84 226 SER B O 1
ATOM 9836 N N . GLU B 1 227 ? 42.281 -9.773 -3.572 1 56.69 227 GLU B N 1
ATOM 9837 C CA . GLU B 1 227 ? 41.375 -10.695 -4.238 1 56.69 227 GLU B CA 1
ATOM 9838 C C . GLU B 1 227 ? 39.938 -10.453 -3.799 1 56.69 227 GLU B C 1
ATOM 9840 O O . GLU B 1 227 ? 39 -11.094 -4.309 1 56.69 227 GLU B O 1
ATOM 9845 N N . SER B 1 228 ? 39.625 -9.469 -2.855 1 77.06 228 SER B N 1
ATOM 9846 C CA . SER B 1 228 ? 38.25 -9.484 -2.381 1 77.06 228 SER B CA 1
ATOM 9847 C C . SER B 1 228 ? 37.344 -8.664 -3.287 1 77.06 228 SER B C 1
ATOM 9849 O O . SER B 1 228 ? 37.594 -7.477 -3.508 1 77.06 228 SER B O 1
ATOM 9851 N N . ARG B 1 229 ? 36.5 -9.227 -3.98 1 82.12 229 ARG B N 1
ATOM 9852 C CA . ARG B 1 229 ? 35.5 -8.594 -4.852 1 82.12 229 ARG B CA 1
ATOM 9853 C C . ARG B 1 229 ? 34.75 -7.496 -4.113 1 82.12 229 ARG B C 1
ATOM 9855 O O . ARG B 1 229 ? 34.344 -6.508 -4.719 1 82.12 229 ARG B O 1
ATOM 9862 N N . GLU B 1 230 ? 34.75 -7.637 -2.83 1 88.62 230 GLU B N 1
ATOM 9863 C CA . GLU B 1 230 ? 34.031 -6.66 -2.031 1 88.62 230 GLU B CA 1
ATOM 9864 C C . GLU B 1 230 ? 34.781 -5.34 -1.944 1 88.62 230 GLU B C 1
ATOM 9866 O O . GLU B 1 230 ? 34.188 -4.27 -2.125 1 88.62 230 GLU B O 1
ATOM 9871 N N . LYS B 1 231 ? 36.031 -5.387 -1.705 1 89.75 231 LYS B N 1
ATOM 9872 C CA . LYS B 1 231 ? 36.844 -4.176 -1.599 1 89.75 231 LYS B CA 1
ATOM 9873 C C . LYS B 1 231 ? 36.969 -3.49 -2.953 1 89.75 231 LYS B C 1
ATOM 9875 O O . LYS B 1 231 ? 37 -2.26 -3.031 1 89.75 231 LYS B O 1
ATOM 9880 N N . THR B 1 232 ? 37.031 -4.344 -3.922 1 91.62 232 THR B N 1
ATOM 9881 C CA . THR B 1 232 ? 37.125 -3.789 -5.27 1 91.62 232 THR B CA 1
ATOM 9882 C C . THR B 1 232 ? 35.875 -3.018 -5.621 1 91.62 232 THR B C 1
ATOM 9884 O O . THR B 1 232 ? 35.938 -1.963 -6.254 1 91.62 232 THR B O 1
ATOM 9887 N N . ARG B 1 233 ? 34.781 -3.537 -5.223 1 94 233 ARG B N 1
ATOM 9888 C CA . ARG B 1 233 ? 33.5 -2.883 -5.477 1 94 233 ARG B CA 1
ATOM 9889 C C . ARG B 1 233 ? 33.438 -1.521 -4.793 1 94 233 ARG B C 1
ATOM 9891 O O . ARG B 1 233 ? 33.031 -0.531 -5.402 1 94 233 ARG B O 1
ATOM 9898 N N . LYS B 1 234 ? 33.844 -1.506 -3.543 1 95.62 234 LYS B N 1
ATOM 9899 C CA . LYS B 1 234 ? 33.812 -0.257 -2.787 1 95.62 234 LYS B CA 1
ATOM 9900 C C . LYS B 1 234 ? 34.812 0.749 -3.381 1 95.62 234 LYS B C 1
ATOM 9902 O O . LYS B 1 234 ? 34.5 1.938 -3.486 1 95.62 234 LYS B O 1
ATOM 9907 N N . CYS B 1 235 ? 35.906 0.222 -3.736 1 95.31 235 CYS B N 1
ATOM 9908 C CA . CYS B 1 235 ? 36.938 1.053 -4.32 1 95.31 235 CYS B CA 1
ATOM 9909 C C . CYS B 1 235 ? 36.469 1.702 -5.613 1 95.31 235 CYS B C 1
ATOM 9911 O O . CYS B 1 235 ? 36.562 2.92 -5.777 1 95.31 235 CYS B O 1
ATOM 9913 N N . LEU B 1 236 ? 35.906 0.892 -6.457 1 95.69 236 LEU B N 1
ATOM 9914 C CA . LEU B 1 236 ? 35.469 1.393 -7.758 1 95.69 236 LEU B CA 1
ATOM 9915 C C . LEU B 1 236 ? 34.312 2.363 -7.613 1 95.69 236 LEU B C 1
ATOM 9917 O O . LEU B 1 236 ? 34.219 3.346 -8.352 1 95.69 236 LEU B O 1
ATOM 9921 N N . ALA B 1 237 ? 33.406 2.053 -6.703 1 97 237 ALA B N 1
ATOM 9922 C CA . ALA B 1 237 ? 32.281 2.949 -6.473 1 97 237 ALA B CA 1
ATOM 9923 C C . ALA B 1 237 ? 32.75 4.332 -6.043 1 97 237 ALA B C 1
ATOM 9925 O O . ALA B 1 237 ? 32.312 5.348 -6.586 1 97 237 ALA B O 1
ATOM 9926 N N . LEU B 1 238 ? 33.656 4.414 -5.102 1 97.19 238 LEU B N 1
ATOM 9927 C CA . LEU B 1 238 ? 34.188 5.684 -4.605 1 97.19 238 LEU B CA 1
ATOM 9928 C C . LEU B 1 238 ? 34.969 6.406 -5.684 1 97.19 238 LEU B C 1
ATOM 9930 O O . LEU B 1 238 ? 34.875 7.625 -5.84 1 97.19 238 LEU B O 1
ATOM 9934 N N . ALA B 1 239 ? 35.781 5.613 -6.379 1 96.69 239 ALA B N 1
ATOM 9935 C CA . ALA B 1 239 ? 36.594 6.199 -7.457 1 96.69 239 ALA B CA 1
ATOM 9936 C C . ALA B 1 239 ? 35.688 6.844 -8.508 1 96.69 239 ALA B C 1
ATOM 9938 O O . ALA B 1 239 ? 35.969 7.938 -9 1 96.69 239 ALA B O 1
ATOM 9939 N N . GLU B 1 240 ? 34.625 6.168 -8.852 1 96 240 GLU B N 1
ATOM 9940 C CA . GLU B 1 240 ? 33.719 6.695 -9.852 1 96 240 GLU B CA 1
ATOM 9941 C C . GLU B 1 240 ? 32.969 7.934 -9.328 1 96 240 GLU B C 1
ATOM 9943 O O . GLU B 1 240 ? 32.688 8.852 -10.094 1 96 240 GLU B O 1
ATOM 9948 N N . CYS B 1 241 ? 32.688 7.957 -8.023 1 96.69 241 CYS B N 1
ATOM 9949 C CA . CYS B 1 241 ? 32.094 9.141 -7.441 1 96.69 241 CYS B CA 1
ATOM 9950 C C . CYS B 1 241 ? 33 10.344 -7.547 1 96.69 241 CYS B C 1
ATOM 9952 O O . CYS B 1 241 ? 32.594 11.438 -7.926 1 96.69 241 CYS B O 1
ATOM 9954 N N . ILE B 1 242 ? 34.25 10.117 -7.223 1 96.31 242 ILE B N 1
ATOM 9955 C CA . ILE B 1 242 ? 35.25 11.18 -7.297 1 96.31 242 ILE B CA 1
ATOM 9956 C C . ILE B 1 242 ? 35.375 11.672 -8.734 1 96.31 242 ILE B C 1
ATOM 9958 O O . ILE B 1 242 ? 35.344 12.883 -8.984 1 96.31 242 ILE B O 1
ATOM 9962 N N . LEU B 1 243 ? 35.406 10.711 -9.625 1 95 243 LEU B N 1
ATOM 9963 C CA . LEU B 1 243 ? 35.562 11.031 -11.047 1 95 243 LEU B CA 1
ATOM 9964 C C . LEU B 1 243 ? 34.344 11.844 -11.531 1 95 243 LEU B C 1
ATOM 9966 O O . LEU B 1 243 ? 34.5 12.844 -12.234 1 95 243 LEU B O 1
ATOM 9970 N N . SER B 1 244 ? 33.156 11.406 -11.18 1 94.31 244 SER B N 1
ATOM 9971 C CA . SER B 1 244 ? 31.922 12.055 -11.617 1 94.31 244 SER B CA 1
ATOM 9972 C C . SER B 1 244 ? 31.844 13.477 -11.078 1 94.31 244 SER B C 1
ATOM 9974 O O . SER B 1 244 ? 31.438 14.398 -11.797 1 94.31 244 SER B O 1
ATOM 9976 N N . ILE B 1 245 ? 32.156 13.688 -9.82 1 93.69 245 ILE B N 1
ATOM 9977 C CA . ILE B 1 245 ? 32.062 15.008 -9.195 1 93.69 245 ILE B CA 1
ATOM 9978 C C . ILE B 1 245 ? 33.125 15.93 -9.773 1 93.69 245 ILE B C 1
ATOM 9980 O O . ILE B 1 245 ? 32.875 17.109 -10.023 1 93.69 245 ILE B O 1
ATOM 9984 N N . ASN B 1 246 ? 34.312 15.359 -9.93 1 92.19 246 ASN B N 1
ATOM 9985 C CA . ASN B 1 246 ? 35.438 16.125 -10.484 1 92.19 246 ASN B CA 1
ATOM 9986 C C . ASN B 1 246 ? 35.094 16.672 -11.867 1 92.19 246 ASN B C 1
ATOM 9988 O O . ASN B 1 246 ? 35.406 17.828 -12.172 1 92.19 246 ASN B O 1
ATOM 9992 N N . GLN B 1 247 ? 34.469 15.867 -12.711 1 90.56 247 GLN B N 1
ATOM 9993 C CA . GLN B 1 247 ? 34.188 16.25 -14.094 1 90.56 247 GLN B CA 1
ATOM 9994 C C . GLN B 1 247 ? 32.844 16.953 -14.219 1 90.56 247 GLN B C 1
ATOM 9996 O O . GLN B 1 247 ? 32.531 17.547 -15.258 1 90.56 247 GLN B O 1
ATOM 10001 N N . GLY B 1 248 ? 32.062 16.906 -13.195 1 87.25 248 GLY B N 1
ATOM 10002 C CA . GLY B 1 248 ? 30.734 17.516 -13.242 1 87.25 248 GLY B CA 1
ATOM 10003 C C . GLY B 1 248 ? 29.766 16.766 -14.141 1 87.25 248 GLY B C 1
ATOM 10004 O O . GLY B 1 248 ? 28.891 17.359 -14.773 1 87.25 248 GLY B O 1
ATOM 10005 N N . SER B 1 249 ? 30.031 15.516 -14.328 1 89.12 249 SER B N 1
ATOM 10006 C CA . SER B 1 249 ? 29.203 14.641 -15.141 1 89.12 249 SER B CA 1
ATOM 10007 C C . SER B 1 249 ? 28.891 13.336 -14.398 1 89.12 249 SER B C 1
ATOM 10009 O O . SER B 1 249 ? 29.375 13.117 -13.289 1 89.12 249 SER B O 1
ATOM 10011 N N . PHE B 1 250 ? 28.047 12.539 -14.984 1 91.38 250 PHE B N 1
ATOM 10012 C CA . PHE B 1 250 ? 27.688 11.305 -14.305 1 91.38 250 PHE B CA 1
ATOM 10013 C C . PHE B 1 250 ? 28.438 10.125 -14.898 1 91.38 250 PHE B C 1
ATOM 10015 O O . PHE B 1 250 ? 28.578 10.008 -16.109 1 91.38 250 PHE B O 1
ATOM 10022 N N . SER B 1 251 ? 29 9.305 -14.109 1 93.5 251 SER B N 1
ATOM 10023 C CA . SER B 1 251 ? 29.547 8.023 -14.508 1 93.5 251 SER B CA 1
ATOM 10024 C C . SER B 1 251 ? 28.453 6.98 -14.703 1 93.5 251 SER B C 1
ATOM 10026 O O . SER B 1 251 ? 27.328 7.168 -14.25 1 93.5 251 SER B O 1
ATOM 10028 N N . PRO B 1 252 ? 28.719 5.887 -15.406 1 93.06 252 PRO B N 1
ATOM 10029 C CA . PRO B 1 252 ? 27.734 4.82 -15.555 1 93.06 252 PRO B CA 1
ATOM 10030 C C . PRO B 1 252 ? 27.219 4.301 -14.211 1 93.06 252 PRO B C 1
ATOM 10032 O O . PRO B 1 252 ? 26.016 4.035 -14.07 1 93.06 252 PRO B O 1
ATOM 10035 N N . PHE B 1 253 ? 28.078 4.281 -13.266 1 95.12 253 PHE B N 1
ATOM 10036 C CA . PHE B 1 253 ? 27.672 3.826 -11.938 1 95.12 253 PHE B CA 1
ATOM 10037 C C . PHE B 1 253 ? 26.719 4.816 -11.289 1 95.12 253 PHE B C 1
ATOM 10039 O O . PHE B 1 253 ? 25.703 4.418 -10.711 1 95.12 253 PHE B O 1
ATOM 10046 N N . HIS B 1 254 ? 27.016 6.105 -11.398 1 95.12 254 HIS B N 1
ATOM 10047 C CA . HIS B 1 254 ? 26.188 7.16 -10.828 1 95.12 254 HIS B CA 1
ATOM 10048 C C . HIS B 1 254 ? 24.766 7.109 -11.375 1 95.12 254 HIS B C 1
ATOM 10050 O O . HIS B 1 254 ? 23.812 7.219 -10.625 1 95.12 254 HIS B O 1
ATOM 10056 N N . LEU B 1 255 ? 24.75 6.965 -12.617 1 95.19 255 LEU B N 1
ATOM 10057 C CA . LEU B 1 255 ? 23.438 6.914 -13.273 1 95.19 255 LEU B CA 1
ATOM 10058 C C . LEU B 1 255 ? 22.703 5.621 -12.922 1 95.19 255 LEU B C 1
ATOM 10060 O O . LEU B 1 255 ? 21.5 5.645 -12.633 1 95.19 255 LEU B O 1
ATOM 10064 N N . GLY B 1 256 ? 23.438 4.52 -12.969 1 95.81 256 GLY B N 1
ATOM 10065 C CA . GLY B 1 256 ? 22.844 3.227 -12.664 1 95.81 256 GLY B CA 1
ATOM 10066 C C . GLY B 1 256 ? 22.219 3.168 -11.281 1 95.81 256 GLY B C 1
ATOM 10067 O O . GLY B 1 256 ? 21.109 2.66 -11.117 1 95.81 256 GLY B O 1
ATOM 10068 N N . LEU B 1 257 ? 22.891 3.697 -10.32 1 97.12 257 LEU B N 1
ATOM 10069 C CA . LEU B 1 257 ? 22.391 3.668 -8.953 1 97.12 257 LEU B CA 1
ATOM 10070 C C . LEU B 1 257 ? 21.156 4.543 -8.812 1 97.12 257 LEU B C 1
ATOM 10072 O O . LEU B 1 257 ? 20.172 4.152 -8.156 1 97.12 257 LEU B O 1
ATOM 10076 N N . ALA B 1 258 ? 21.172 5.719 -9.406 1 97.25 258 ALA B N 1
ATOM 10077 C CA . ALA B 1 258 ? 20.031 6.625 -9.344 1 97.25 258 ALA B CA 1
ATOM 10078 C C . ALA B 1 258 ? 18.797 5.988 -9.977 1 97.25 258 ALA B C 1
ATOM 10080 O O . ALA B 1 258 ? 17.703 6.07 -9.43 1 97.25 258 ALA B O 1
ATOM 10081 N N . LEU B 1 259 ? 18.984 5.348 -11.094 1 95.75 259 LEU B N 1
ATOM 10082 C CA . LEU B 1 259 ? 17.875 4.715 -11.805 1 95.75 259 LEU B CA 1
ATOM 10083 C C . LEU B 1 259 ? 17.328 3.529 -11.023 1 95.75 259 LEU B C 1
ATOM 10085 O O . LEU B 1 259 ? 16.109 3.332 -10.961 1 95.75 259 LEU B O 1
ATOM 10089 N N . GLN B 1 260 ? 18.203 2.75 -10.477 1 95.12 260 GLN B N 1
ATOM 10090 C CA . GLN B 1 260 ? 17.781 1.609 -9.672 1 95.12 260 GLN B CA 1
ATOM 10091 C C . GLN B 1 260 ? 16.953 2.061 -8.477 1 95.12 260 GLN B C 1
ATOM 10093 O O . GLN B 1 260 ? 15.906 1.472 -8.188 1 95.12 260 GLN B O 1
ATOM 10098 N N . MET B 1 261 ? 17.422 3.109 -7.785 1 95.19 261 MET B N 1
ATOM 10099 C CA . MET B 1 261 ? 16.734 3.613 -6.605 1 95.19 261 MET B CA 1
ATOM 10100 C C . MET B 1 261 ? 15.359 4.168 -6.977 1 95.19 261 MET B C 1
ATOM 10102 O O . MET B 1 261 ? 14.367 3.895 -6.293 1 95.19 261 MET B O 1
ATOM 10106 N N . HIS B 1 262 ? 15.297 4.879 -7.984 1 93.62 262 HIS B N 1
ATOM 10107 C CA . HIS B 1 262 ? 14.023 5.445 -8.414 1 93.62 262 HIS B CA 1
ATOM 10108 C C . HIS B 1 262 ? 13.078 4.359 -8.906 1 93.62 262 HIS B C 1
ATOM 10110 O O . HIS B 1 262 ? 11.867 4.441 -8.68 1 93.62 262 HIS B O 1
ATOM 10116 N N . HIS B 1 263 ? 13.656 3.41 -9.586 1 91.12 263 HIS B N 1
ATOM 10117 C CA . HIS B 1 263 ? 12.859 2.305 -10.117 1 91.12 263 HIS B CA 1
ATOM 10118 C C . HIS B 1 263 ? 12.227 1.493 -8.992 1 91.12 263 HIS B C 1
ATOM 10120 O O . HIS B 1 263 ? 11.039 1.164 -9.047 1 91.12 263 HIS B O 1
ATOM 10126 N N . MET B 1 264 ? 12.945 1.194 -8.031 1 89.5 264 MET B N 1
ATOM 10127 C CA . MET B 1 264 ? 12.523 0.278 -6.977 1 89.5 264 MET B CA 1
ATOM 10128 C C . MET B 1 264 ? 11.633 0.988 -5.965 1 89.5 264 MET B C 1
ATOM 10130 O O . MET B 1 264 ? 10.703 0.388 -5.422 1 89.5 264 MET B O 1
ATOM 10134 N N . PHE B 1 265 ? 11.859 2.303 -5.699 1 89.56 265 PHE B N 1
ATOM 10135 C CA . PHE B 1 265 ? 11.188 2.926 -4.562 1 89.56 265 PHE B CA 1
ATOM 10136 C C . PHE B 1 265 ? 10.375 4.133 -5.008 1 89.56 265 PHE B C 1
ATOM 10138 O O . PHE B 1 265 ? 9.531 4.637 -4.258 1 89.56 265 PHE B O 1
ATOM 10145 N N . GLY B 1 266 ? 10.594 4.676 -6.203 1 87.62 266 GLY B N 1
ATOM 10146 C CA . GLY B 1 266 ? 9.828 5.789 -6.738 1 87.62 266 GLY B CA 1
ATOM 10147 C C . GLY B 1 266 ? 9.938 7.047 -5.898 1 87.62 266 GLY B C 1
ATOM 10148 O O . GLY B 1 266 ? 8.977 7.812 -5.789 1 87.62 266 GLY B O 1
ATOM 10149 N N . SER B 1 267 ? 11.047 7.277 -5.234 1 88.25 267 SER B N 1
ATOM 10150 C CA . SER B 1 267 ? 11.18 8.391 -4.305 1 88.25 267 SER B CA 1
ATOM 10151 C C . SER B 1 267 ? 12.203 9.406 -4.801 1 88.25 267 SER B C 1
ATOM 10153 O O . SER B 1 267 ? 13.391 9.102 -4.91 1 88.25 267 SER B O 1
ATOM 10155 N N . ARG B 1 268 ? 11.703 10.609 -5.023 1 89.12 268 ARG B N 1
ATOM 10156 C CA . ARG B 1 268 ? 12.602 11.711 -5.355 1 89.12 268 ARG B CA 1
ATOM 10157 C C . ARG B 1 268 ? 13.531 12.023 -4.188 1 89.12 268 ARG B C 1
ATOM 10159 O O . ARG B 1 268 ? 14.719 12.289 -4.387 1 89.12 268 ARG B O 1
ATOM 10166 N N . LEU B 1 269 ? 13.023 11.945 -3.018 1 88.75 269 LEU B N 1
ATOM 10167 C CA . LEU B 1 269 ? 13.789 12.266 -1.818 1 88.75 269 LEU B CA 1
ATOM 10168 C C . LEU B 1 269 ? 14.977 11.32 -1.672 1 88.75 269 LEU B C 1
ATOM 10170 O O . LEU B 1 269 ? 16.062 11.742 -1.279 1 88.75 269 LEU B O 1
ATOM 10174 N N . LEU B 1 270 ? 14.766 10.078 -1.972 1 93.75 270 LEU B N 1
ATOM 10175 C CA . LEU B 1 270 ? 15.836 9.094 -1.878 1 93.75 270 LEU B CA 1
ATOM 10176 C C . LEU B 1 270 ? 16.969 9.438 -2.832 1 93.75 270 LEU B C 1
ATOM 10178 O O . LEU B 1 270 ? 18.141 9.492 -2.426 1 93.75 270 LEU B O 1
ATOM 10182 N N . VAL B 1 271 ? 16.625 9.742 -4.051 1 95.94 271 VAL B N 1
ATOM 10183 C CA . VAL B 1 271 ? 17.625 10.039 -5.074 1 95.94 271 VAL B CA 1
ATOM 10184 C C . VAL B 1 271 ? 18.344 11.336 -4.73 1 95.94 271 VAL B C 1
ATOM 10186 O O . VAL B 1 271 ? 19.562 11.414 -4.82 1 95.94 271 VAL B O 1
ATOM 10189 N N . GLU B 1 272 ? 17.625 12.281 -4.277 1 95.5 272 GLU B N 1
ATOM 10190 C CA . GLU B 1 272 ? 18.219 13.578 -3.959 1 95.5 272 GLU B CA 1
ATOM 10191 C C . GLU B 1 272 ? 19.109 13.492 -2.727 1 95.5 272 GLU B C 1
ATOM 10193 O O . GLU B 1 272 ? 20.125 14.188 -2.635 1 95.5 272 GLU B O 1
ATOM 10198 N N . THR B 1 273 ? 18.719 12.695 -1.792 1 96.19 273 THR B N 1
ATOM 10199 C CA . THR B 1 273 ? 19.562 12.492 -0.623 1 96.19 273 THR B CA 1
ATOM 10200 C C . THR B 1 273 ? 20.906 11.898 -1.027 1 96.19 273 THR B C 1
ATOM 10202 O O . THR B 1 273 ? 21.969 12.398 -0.618 1 96.19 273 THR B O 1
ATOM 10205 N N . LEU B 1 274 ? 20.906 10.906 -1.817 1 97.38 274 LEU B N 1
ATOM 10206 C CA . LEU B 1 274 ? 22.141 10.258 -2.262 1 97.38 274 LEU B CA 1
ATOM 10207 C C . LEU B 1 274 ? 22.953 11.195 -3.145 1 97.38 274 LEU B C 1
ATOM 10209 O O . LEU B 1 274 ? 24.188 11.219 -3.061 1 97.38 274 LEU B O 1
ATOM 10213 N N . HIS B 1 275 ? 22.234 11.953 -3.967 1 96.94 275 HIS B N 1
ATOM 10214 C CA . HIS B 1 275 ? 22.922 12.906 -4.836 1 96.94 275 HIS B CA 1
ATOM 10215 C C . HIS B 1 275 ? 23.594 14.008 -4.023 1 96.94 275 HIS B C 1
ATOM 10217 O O . HIS B 1 275 ? 24.703 14.438 -4.352 1 96.94 275 HIS B O 1
ATOM 10223 N N . SER B 1 276 ? 22.906 14.492 -3.002 1 95.81 276 SER B N 1
ATOM 10224 C CA . SER B 1 276 ? 23.453 15.547 -2.156 1 95.81 276 SER B CA 1
ATOM 10225 C C . SER B 1 276 ? 24.75 15.117 -1.49 1 95.81 276 SER B C 1
ATOM 10227 O O . SER B 1 276 ? 25.609 15.953 -1.175 1 95.81 276 SER B O 1
ATOM 10229 N N . HIS B 1 277 ? 24.906 13.836 -1.334 1 96.69 277 HIS B N 1
ATOM 10230 C CA . HIS B 1 277 ? 26.109 13.32 -0.706 1 96.69 277 HIS B CA 1
ATOM 10231 C C . HIS B 1 277 ? 27.109 12.844 -1.751 1 96.69 277 HIS B C 1
ATOM 10233 O O . HIS B 1 277 ? 28.172 12.305 -1.406 1 96.69 277 HIS B O 1
ATOM 10239 N N . GLY B 1 278 ? 26.781 12.969 -3.051 1 96.19 278 GLY B N 1
ATOM 10240 C CA . GLY B 1 278 ? 27.703 12.703 -4.141 1 96.19 278 GLY B CA 1
ATOM 10241 C C . GLY B 1 278 ? 27.719 11.25 -4.574 1 96.19 278 GLY B C 1
ATOM 10242 O O . GLY B 1 278 ? 28.625 10.812 -5.273 1 96.19 278 GLY B O 1
ATOM 10243 N N . PHE B 1 279 ? 26.688 10.453 -4.316 1 97.62 279 PHE B N 1
ATOM 10244 C CA . PHE B 1 279 ? 26.734 9.008 -4.523 1 97.62 279 PHE B CA 1
ATOM 10245 C C . PHE B 1 279 ? 26.047 8.625 -5.828 1 97.62 279 PHE B C 1
ATOM 10247 O O . PHE B 1 279 ? 26.234 7.516 -6.332 1 97.62 279 PHE B O 1
ATOM 10254 N N . CYS B 1 280 ? 25.219 9.445 -6.32 1 97.44 280 CYS B N 1
ATOM 10255 C CA . CYS B 1 280 ? 24.516 9.094 -7.555 1 97.44 280 CYS B CA 1
ATOM 10256 C C . CYS B 1 280 ? 24.156 10.336 -8.352 1 97.44 280 CYS B C 1
ATOM 10258 O O . CYS B 1 280 ? 24.484 11.453 -7.941 1 97.44 280 CYS B O 1
ATOM 10260 N N . ALA B 1 281 ? 23.531 10.102 -9.508 1 96.12 281 ALA B N 1
ATOM 10261 C CA . ALA B 1 281 ? 23.109 11.211 -10.359 1 96.12 281 ALA B CA 1
ATOM 10262 C C . ALA B 1 281 ? 21.906 11.922 -9.758 1 96.12 281 ALA B C 1
ATOM 10264 O O . ALA B 1 281 ? 21.266 11.414 -8.844 1 96.12 281 ALA B O 1
ATOM 10265 N N . SER B 1 282 ? 21.672 13.094 -10.273 1 94.38 282 SER B N 1
ATOM 10266 C CA . SER B 1 282 ? 20.562 13.906 -9.766 1 94.38 282 SER B CA 1
ATOM 10267 C C . SER B 1 282 ? 19.219 13.375 -10.25 1 94.38 282 SER B C 1
ATOM 10269 O O . SER B 1 282 ? 19.156 12.602 -11.203 1 94.38 282 SER B O 1
ATOM 10271 N N . TYR B 1 283 ? 18.219 13.812 -9.531 1 94.31 283 TYR B N 1
ATOM 10272 C CA . TYR B 1 283 ? 16.859 13.438 -9.938 1 94.31 283 TYR B CA 1
ATOM 10273 C C . TYR B 1 283 ? 16.531 14.023 -11.297 1 94.31 283 TYR B C 1
ATOM 10275 O O . TYR B 1 283 ? 15.82 13.391 -12.094 1 94.31 283 TYR B O 1
ATOM 10283 N N . THR B 1 284 ? 17 15.117 -11.57 1 91.88 284 THR B N 1
ATOM 10284 C CA . THR B 1 284 ? 16.781 15.742 -12.867 1 91.88 284 THR B CA 1
ATOM 10285 C C . THR B 1 284 ? 17.375 14.891 -13.992 1 91.88 284 THR B C 1
ATOM 10287 O O . THR B 1 284 ? 16.781 14.766 -15.062 1 91.88 284 THR B O 1
ATOM 10290 N N . GLU B 1 285 ? 18.484 14.375 -13.734 1 93 285 GLU B N 1
ATOM 10291 C CA . GLU B 1 285 ? 19.109 13.516 -14.727 1 93 285 GLU B CA 1
ATOM 10292 C C . GLU B 1 285 ? 18.328 12.219 -14.914 1 93 285 GLU B C 1
ATOM 10294 O O . GLU B 1 285 ? 18.266 11.68 -16.031 1 93 285 GLU B O 1
ATOM 10299 N N . VAL B 1 286 ? 17.812 11.664 -13.836 1 94.19 286 VAL B N 1
ATOM 10300 C CA . VAL B 1 286 ? 16.969 10.477 -13.922 1 94.19 286 VAL B CA 1
ATOM 10301 C C . VAL B 1 286 ? 15.773 10.75 -14.82 1 94.19 286 VAL B C 1
ATOM 10303 O O . VAL B 1 286 ? 15.438 9.938 -15.688 1 94.19 286 VAL B O 1
ATOM 10306 N N . ARG B 1 287 ? 15.164 11.898 -14.648 1 91.88 287 ARG B N 1
ATOM 10307 C CA . ARG B 1 287 ? 14.008 12.273 -15.461 1 91.88 287 ARG B CA 1
ATOM 10308 C C . ARG B 1 287 ? 14.406 12.453 -16.922 1 91.88 287 ARG B C 1
ATOM 10310 O O . ARG B 1 287 ? 13.656 12.07 -17.828 1 91.88 287 ARG B O 1
ATOM 10317 N N . ARG B 1 288 ? 15.508 13.023 -17.125 1 91.88 288 ARG B N 1
ATOM 10318 C CA . ARG B 1 288 ? 16.016 13.211 -18.469 1 91.88 288 ARG B CA 1
ATOM 10319 C C . ARG B 1 288 ? 16.281 11.867 -19.156 1 91.88 288 ARG B C 1
ATOM 10321 O O . ARG B 1 288 ? 15.977 11.695 -20.328 1 91.88 288 ARG B O 1
ATOM 10328 N N . PHE B 1 289 ? 16.875 10.984 -18.438 1 93.19 289 PHE B N 1
ATOM 10329 C CA . PHE B 1 289 ? 17.109 9.648 -18.984 1 93.19 289 PHE B CA 1
ATOM 10330 C C . PHE B 1 289 ? 15.789 8.992 -19.391 1 93.19 289 PHE B C 1
ATOM 10332 O O . PHE B 1 289 ? 15.68 8.43 -20.469 1 93.19 289 PHE B O 1
ATOM 10339 N N . LEU B 1 290 ? 14.82 9.047 -18.5 1 92.5 290 LEU B N 1
ATOM 10340 C CA . LEU B 1 290 ? 13.531 8.406 -18.75 1 92.5 290 LEU B CA 1
ATOM 10341 C C . LEU B 1 290 ? 12.867 9.008 -19.984 1 92.5 290 LEU B C 1
ATOM 10343 O O . LEU B 1 290 ? 12.266 8.289 -20.797 1 92.5 290 LEU B O 1
ATOM 10347 N N . THR B 1 291 ? 13 10.266 -20.109 1 91.19 291 THR B N 1
ATOM 10348 C CA . THR B 1 291 ? 12.445 10.93 -21.281 1 91.19 291 THR B CA 1
ATOM 10349 C C . THR B 1 291 ? 13.195 10.508 -22.547 1 91.19 291 THR B C 1
ATOM 10351 O O . THR B 1 291 ? 12.57 10.219 -23.578 1 91.19 291 THR B O 1
ATOM 10354 N N . SER B 1 292 ? 14.5 10.461 -22.438 1 91.5 292 SER B N 1
ATOM 10355 C CA . SER B 1 292 ? 15.32 10.055 -23.562 1 91.5 292 SER B CA 1
ATOM 10356 C C . SER B 1 292 ? 15.023 8.617 -23.969 1 91.5 292 SER B C 1
ATOM 10358 O O . SER B 1 292 ? 14.945 8.305 -25.172 1 91.5 292 SER B O 1
ATOM 10360 N N . ALA B 1 293 ? 14.906 7.801 -22.969 1 90.19 293 ALA B N 1
ATOM 10361 C CA . ALA B 1 293 ? 14.609 6.395 -23.234 1 90.19 293 ALA B CA 1
ATOM 10362 C C . ALA B 1 293 ? 13.227 6.227 -23.859 1 90.19 293 ALA B C 1
ATOM 10364 O O . ALA B 1 293 ? 13.031 5.375 -24.719 1 90.19 293 ALA B O 1
ATOM 10365 N N . SER B 1 294 ? 12.305 6.984 -23.391 1 88.69 294 SER B N 1
ATOM 10366 C CA . SER B 1 294 ? 10.961 6.941 -23.938 1 88.69 294 SER B CA 1
ATOM 10367 C C . SER B 1 294 ? 10.953 7.371 -25.406 1 88.69 294 SER B C 1
ATOM 10369 O O . SER B 1 294 ? 10.289 6.746 -26.234 1 88.69 294 SER B O 1
ATOM 10371 N N . GLU B 1 295 ? 11.656 8.383 -25.688 1 85 295 GLU B N 1
ATOM 10372 C CA . GLU B 1 295 ? 11.742 8.859 -27.062 1 85 295 GLU B CA 1
ATOM 10373 C C . GLU B 1 295 ? 12.438 7.844 -27.953 1 85 295 GLU B C 1
ATOM 10375 O O . GLU B 1 295 ? 12.078 7.688 -29.125 1 85 295 GLU B O 1
ATOM 10380 N N . HIS B 1 296 ? 13.438 7.273 -27.406 1 85.62 296 HIS B N 1
ATOM 10381 C CA . HIS B 1 296 ? 14.117 6.211 -28.141 1 85.62 296 HIS B CA 1
ATOM 10382 C C . HIS B 1 296 ? 13.148 5.09 -28.5 1 85.62 296 HIS B C 1
ATOM 10384 O O . HIS B 1 296 ? 13.203 4.562 -29.609 1 85.62 296 HIS B O 1
ATOM 10390 N N . GLU B 1 297 ? 12.258 4.738 -27.625 1 85.38 297 GLU B N 1
ATOM 10391 C CA . GLU B 1 297 ? 11.281 3.678 -27.844 1 85.38 297 GLU B CA 1
ATOM 10392 C C . GLU B 1 297 ? 10.219 4.113 -28.859 1 85.38 297 GLU B C 1
ATOM 10394 O O . GLU B 1 297 ? 9.742 3.305 -29.656 1 85.38 297 GLU B O 1
ATOM 10399 N N . VAL B 1 298 ? 9.906 5.34 -28.844 1 81.06 298 VAL B N 1
ATOM 10400 C CA . VAL B 1 298 ? 8.898 5.875 -29.75 1 81.06 298 VAL B CA 1
ATOM 10401 C C . VAL B 1 298 ? 9.438 5.879 -31.172 1 81.06 298 VAL B C 1
ATOM 10403 O O . VAL B 1 298 ? 8.688 5.652 -32.125 1 81.06 298 VAL B O 1
ATOM 10406 N N . THR B 1 299 ? 10.727 6.121 -31.234 1 77 299 THR B N 1
ATOM 10407 C CA . THR B 1 299 ? 11.336 6.168 -32.562 1 77 299 THR B CA 1
ATOM 10408 C C . THR B 1 299 ? 11.32 4.785 -33.219 1 77 299 THR B C 1
ATOM 10410 O O . THR B 1 299 ? 11.414 4.668 -34.438 1 77 299 THR B O 1
ATOM 10413 N N . LYS B 1 300 ? 11.148 3.83 -32.469 1 76.69 300 LYS B N 1
ATOM 10414 C CA . LYS B 1 300 ? 11.117 2.469 -33 1 76.69 300 LYS B CA 1
ATOM 10415 C C . LYS B 1 300 ? 9.766 2.16 -33.625 1 76.69 300 LYS B C 1
ATOM 10417 O O . LYS B 1 300 ? 9.609 1.129 -34.281 1 76.69 300 LYS B O 1
ATOM 10422 N N . ILE B 1 301 ? 8.914 3.047 -33.406 1 76 301 ILE B N 1
ATOM 10423 C CA . ILE B 1 301 ? 7.613 2.869 -34.062 1 76 301 ILE B CA 1
ATOM 10424 C C . ILE B 1 301 ? 7.734 3.119 -35.562 1 76 301 ILE B C 1
ATOM 10426 O O . ILE B 1 301 ? 8.031 4.234 -35.969 1 76 301 ILE B O 1
ATOM 10430 N N . LYS B 1 302 ? 7.82 2.031 -36.312 1 66.12 302 LYS B N 1
ATOM 10431 C CA . LYS B 1 302 ? 7.891 2.1 -37.781 1 66.12 302 LYS B CA 1
ATOM 10432 C C . LYS B 1 302 ? 6.555 1.718 -38.406 1 66.12 302 LYS B C 1
ATOM 10434 O O . LYS B 1 302 ? 6.02 0.641 -38.125 1 66.12 302 LYS B O 1
ATOM 10439 N N . ASP B 1 303 ? 6.066 2.49 -39.312 1 63.28 303 ASP B N 1
ATOM 10440 C CA . ASP B 1 303 ? 4.832 2.264 -40.062 1 63.28 303 ASP B CA 1
ATOM 10441 C C . ASP B 1 303 ? 3.672 1.944 -39.125 1 63.28 303 ASP B C 1
ATOM 10443 O O . ASP B 1 303 ? 2.902 1.015 -39.375 1 63.28 303 ASP B O 1
ATOM 10447 N N . GLY B 1 304 ? 3.75 2.514 -37.875 1 64.56 304 GLY B N 1
ATOM 10448 C CA . GLY B 1 304 ? 2.637 2.393 -36.969 1 64.56 304 GLY B CA 1
ATOM 10449 C C . GLY B 1 304 ? 2.758 1.195 -36.031 1 64.56 304 GLY B C 1
ATOM 10450 O O . GLY B 1 304 ? 1.886 0.961 -35.188 1 64.56 304 GLY B O 1
ATOM 10451 N N . THR B 1 305 ? 3.844 0.419 -36.25 1 79.12 305 THR B N 1
ATOM 10452 C CA . THR B 1 305 ? 3.975 -0.776 -35.406 1 79.12 305 THR B CA 1
ATOM 10453 C C . THR B 1 305 ? 5.121 -0.624 -34.406 1 79.12 305 THR B C 1
ATOM 10455 O O . THR B 1 305 ? 6.211 -0.171 -34.781 1 79.12 305 THR B O 1
ATOM 10458 N N . TYR B 1 306 ? 4.836 -0.958 -33.219 1 82 306 TYR B N 1
ATOM 10459 C CA . TYR B 1 306 ? 5.809 -0.835 -32.156 1 82 306 TYR B CA 1
ATOM 10460 C C . TYR B 1 306 ? 6.395 -2.195 -31.797 1 82 306 TYR B C 1
ATOM 10462 O O . TYR B 1 306 ? 5.656 -3.141 -31.5 1 82 306 TYR B O 1
ATOM 10470 N N . LEU B 1 307 ? 7.699 -2.287 -31.969 1 83.75 307 LEU B N 1
ATOM 10471 C CA . LEU B 1 307 ? 8.445 -3.443 -31.469 1 83.75 307 LEU B CA 1
ATOM 10472 C C . LEU B 1 307 ? 9.297 -3.066 -30.266 1 83.75 307 LEU B C 1
ATOM 10474 O O . LEU B 1 307 ? 10.32 -2.385 -30.422 1 83.75 307 LEU B O 1
ATOM 10478 N N . PRO B 1 308 ? 8.891 -3.539 -29.078 1 83.56 308 PRO B N 1
ATOM 10479 C CA . PRO B 1 308 ? 9.609 -3.127 -27.875 1 83.56 308 PRO B CA 1
ATOM 10480 C C . PRO B 1 308 ? 11.078 -3.545 -27.891 1 83.56 308 PRO B C 1
ATOM 10482 O O . PRO B 1 308 ? 11.43 -4.551 -28.5 1 83.56 308 PRO B O 1
ATOM 10485 N N . TYR B 1 309 ? 11.797 -2.807 -27.078 1 77.88 309 TYR B N 1
ATOM 10486 C CA . TYR B 1 309 ? 13.203 -3.133 -26.906 1 77.88 309 TYR B CA 1
ATOM 10487 C C . TYR B 1 309 ? 13.367 -4.488 -26.234 1 77.88 309 TYR B C 1
ATOM 10489 O O . TYR B 1 309 ? 12.641 -4.812 -25.281 1 77.88 309 TYR B O 1
ATOM 10497 N N . GLY B 1 310 ? 14.281 -5.332 -26.812 1 74.31 310 GLY B N 1
ATOM 10498 C CA . GLY B 1 310 ? 14.555 -6.645 -26.234 1 74.31 310 GLY B CA 1
ATOM 10499 C C . GLY B 1 310 ? 13.938 -7.777 -27.031 1 74.31 310 GLY B C 1
ATOM 10500 O O . GLY B 1 310 ? 14.398 -8.914 -26.953 1 74.31 310 GLY B O 1
ATOM 10501 N N . ILE B 1 311 ? 12.828 -7.391 -27.672 1 84.38 311 ILE B N 1
ATOM 10502 C CA . ILE B 1 311 ? 12.18 -8.383 -28.531 1 84.38 311 ILE B CA 1
ATOM 10503 C C . ILE B 1 311 ? 12.875 -8.43 -29.891 1 84.38 311 ILE B C 1
ATOM 10505 O O . ILE B 1 311 ? 13.039 -7.395 -30.547 1 84.38 311 ILE B O 1
ATOM 10509 N N . VAL B 1 312 ? 13.359 -9.625 -30.281 1 80.94 312 VAL B N 1
ATOM 10510 C CA . VAL B 1 312 ? 14.125 -9.789 -31.516 1 80.94 312 VAL B CA 1
ATOM 10511 C C . VAL B 1 312 ? 13.258 -10.469 -32.562 1 80.94 312 VAL B C 1
ATOM 10513 O O . VAL B 1 312 ? 12.398 -11.289 -32.25 1 80.94 312 VAL B O 1
ATOM 10516 N N . PRO B 1 313 ? 13.508 -10.016 -33.812 1 80.75 313 PRO B N 1
ATOM 10517 C CA . PRO B 1 313 ? 12.758 -10.664 -34.875 1 80.75 313 PRO B CA 1
ATOM 10518 C C . PRO B 1 313 ? 13.031 -12.164 -34.969 1 80.75 313 PRO B C 1
ATOM 10520 O O . PRO B 1 313 ? 14.133 -12.609 -34.656 1 80.75 313 PRO B O 1
ATOM 10523 N N . CYS B 1 314 ? 12.031 -12.93 -35.219 1 74.12 314 CYS B N 1
ATOM 10524 C CA . CYS B 1 314 ? 12.062 -14.383 -35.25 1 74.12 314 CYS B CA 1
ATOM 10525 C C . CYS B 1 314 ? 12.828 -14.898 -36.469 1 74.12 314 CYS B C 1
ATOM 10527 O O . CYS B 1 314 ? 12.32 -14.859 -37.562 1 74.12 314 CYS B O 1
ATOM 10529 N N . SER B 1 315 ? 14.148 -14.359 -36.875 1 57.78 315 SER B N 1
ATOM 10530 C CA . SER B 1 315 ? 14.906 -14.867 -38 1 57.78 315 SER B CA 1
ATOM 10531 C C . SER B 1 315 ? 15.461 -16.266 -37.719 1 57.78 315 SER B C 1
ATOM 10533 O O . SER B 1 315 ? 16.109 -16.484 -36.688 1 57.78 315 SER B O 1
ATOM 10535 N N . GLY B 1 316 ? 15.273 -17.328 -38.562 1 49 316 GLY B N 1
ATOM 10536 C CA . GLY B 1 316 ? 15.703 -18.703 -38.594 1 49 316 GLY B CA 1
ATOM 10537 C C . GLY B 1 316 ? 15.211 -19.516 -37.406 1 49 316 GLY B C 1
ATOM 10538 O O . GLY B 1 316 ? 14.484 -20.484 -37.562 1 49 316 GLY B O 1
ATOM 10539 N N . GLN B 1 317 ? 16.234 -19.422 -36.25 1 51 317 GLN B N 1
ATOM 10540 C CA . GLN B 1 317 ? 15.969 -20.281 -35.094 1 51 317 GLN B CA 1
ATOM 10541 C C . GLN B 1 317 ? 14.836 -19.719 -34.25 1 51 317 GLN B C 1
ATOM 10543 O O . GLN B 1 317 ? 14.766 -18.5 -34 1 51 317 GLN B O 1
ATOM 10548 N N . SER B 1 318 ? 13.578 -20.406 -34.031 1 54.78 318 SER B N 1
ATOM 10549 C CA . SER B 1 318 ? 12.164 -20.328 -33.656 1 54.78 318 SER B CA 1
ATOM 10550 C C . SER B 1 318 ? 11.961 -19.609 -32.344 1 54.78 318 SER B C 1
ATOM 10552 O O . SER B 1 318 ? 12.031 -20.219 -31.281 1 54.78 318 SER B O 1
ATOM 10554 N N . THR B 1 319 ? 12.266 -18.297 -32.125 1 76.56 319 THR B N 1
ATOM 10555 C CA . THR B 1 319 ? 11.883 -17.766 -30.812 1 76.56 319 THR B CA 1
ATOM 10556 C C . THR B 1 319 ? 10.445 -17.266 -30.844 1 76.56 319 THR B C 1
ATOM 10558 O O . THR B 1 319 ? 10.094 -16.406 -31.656 1 76.56 319 THR B O 1
ATOM 10561 N N . LEU B 1 320 ? 9.438 -17.984 -30.219 1 88.81 320 LEU B N 1
ATOM 10562 C CA . LEU B 1 320 ? 8 -17.703 -30.203 1 88.81 320 LEU B CA 1
ATOM 10563 C C . LEU B 1 320 ? 7.691 -16.516 -29.297 1 88.81 320 LEU B C 1
ATOM 10565 O O . LEU B 1 320 ? 8.18 -16.438 -28.172 1 88.81 320 LEU B O 1
ATOM 10569 N N . ILE B 1 321 ? 7 -15.539 -29.938 1 93.12 321 ILE B N 1
ATOM 10570 C CA . ILE B 1 321 ? 6.531 -14.383 -29.188 1 93.12 321 ILE B CA 1
ATOM 10571 C C . ILE B 1 321 ? 5.098 -14.617 -28.719 1 93.12 321 ILE B C 1
ATOM 10573 O O . ILE B 1 321 ? 4.242 -15.039 -29.5 1 93.12 321 ILE B O 1
ATOM 10577 N N . GLN B 1 322 ? 4.902 -14.414 -27.406 1 95.75 322 GLN B N 1
ATOM 10578 C CA . GLN B 1 322 ? 3.568 -14.461 -26.828 1 95.75 322 GLN B CA 1
ATOM 10579 C C . GLN B 1 322 ? 3.246 -13.164 -26.094 1 95.75 322 GLN B C 1
ATOM 10581 O O . GLN B 1 322 ? 4.145 -12.492 -25.578 1 95.75 322 GLN B O 1
ATOM 10586 N N . GLU B 1 323 ? 1.961 -12.781 -26.094 1 96.75 323 GLU B N 1
ATOM 10587 C CA . GLU B 1 323 ? 1.548 -11.57 -25.391 1 96.75 323 GLU B CA 1
ATOM 10588 C C . GLU B 1 323 ? 0.419 -11.859 -24.406 1 96.75 323 GLU B C 1
ATOM 10590 O O . GLU B 1 323 ? -0.434 -12.711 -24.672 1 96.75 323 GLU B O 1
ATOM 10595 N N . GLY B 1 324 ? 0.56 -11.258 -23.203 1 96.81 324 GLY B N 1
ATOM 10596 C CA . GLY B 1 324 ? -0.535 -11.227 -22.25 1 96.81 324 GLY B CA 1
ATOM 10597 C C . GLY B 1 324 ? -1.13 -9.844 -22.062 1 96.81 324 GLY B C 1
ATOM 10598 O O . GLY B 1 324 ? -0.406 -8.844 -22.078 1 96.81 324 GLY B O 1
ATOM 10599 N N . ALA B 1 325 ? -2.492 -9.75 -22 1 95.62 325 ALA B N 1
ATOM 10600 C CA . ALA B 1 325 ? -3.182 -8.477 -21.766 1 95.62 325 ALA B CA 1
ATOM 10601 C C . ALA B 1 325 ? -4.137 -8.578 -20.578 1 95.62 325 ALA B C 1
ATOM 10603 O O . ALA B 1 325 ? -4.785 -9.609 -20.391 1 95.62 325 ALA B O 1
ATOM 10604 N N . ASP B 1 326 ? -4.152 -7.543 -19.781 1 93.25 326 ASP B N 1
ATOM 10605 C CA . ASP B 1 326 ? -4.992 -7.52 -18.594 1 93.25 326 ASP B CA 1
ATOM 10606 C C . ASP B 1 326 ? -5.348 -6.09 -18.203 1 93.25 326 ASP B C 1
ATOM 10608 O O . ASP B 1 326 ? -4.746 -5.133 -18.688 1 93.25 326 ASP B O 1
ATOM 10612 N N . ASN B 1 327 ? -6.406 -5.973 -17.406 1 89.56 327 ASN B N 1
ATOM 10613 C CA . ASN B 1 327 ? -6.852 -4.668 -16.938 1 89.56 327 ASN B CA 1
ATOM 10614 C C . ASN B 1 327 ? -5.969 -4.152 -15.797 1 89.56 327 ASN B C 1
ATOM 10616 O O . ASN B 1 327 ? -5.523 -4.93 -14.953 1 89.56 327 ASN B O 1
ATOM 10620 N N . VAL B 1 328 ? -5.652 -2.883 -15.836 1 85.38 328 VAL B N 1
ATOM 10621 C CA . VAL B 1 328 ? -4.926 -2.217 -14.758 1 85.38 328 VAL B CA 1
ATOM 10622 C C . VAL B 1 328 ? -5.82 -1.164 -14.109 1 85.38 328 VAL B C 1
ATOM 10624 O O . VAL B 1 328 ? -6.246 -0.21 -14.766 1 85.38 328 VAL B O 1
ATOM 10627 N N . ASP B 1 329 ? -6.102 -1.337 -12.836 1 76.19 329 ASP B N 1
ATOM 10628 C CA . ASP B 1 329 ? -6.93 -0.406 -12.078 1 76.19 329 ASP B CA 1
ATOM 10629 C C . ASP B 1 329 ? -6.133 0.239 -10.945 1 76.19 329 ASP B C 1
ATOM 10631 O O . ASP B 1 329 ? -5.676 -0.448 -10.031 1 76.19 329 ASP B O 1
ATOM 10635 N N . ILE B 1 330 ? -5.883 1.496 -11.047 1 72.31 330 ILE B N 1
ATOM 10636 C CA . ILE B 1 330 ? -5.164 2.195 -9.984 1 72.31 330 ILE B CA 1
ATOM 10637 C C . ILE B 1 330 ? -6.016 3.352 -9.461 1 72.31 330 ILE B C 1
ATOM 10639 O O . ILE B 1 330 ? -6.445 4.211 -10.234 1 72.31 330 ILE B O 1
ATOM 10643 N N . ASN B 1 331 ? -6.375 3.332 -8.203 1 61.09 331 ASN B N 1
ATOM 10644 C CA . ASN B 1 331 ? -7.082 4.43 -7.555 1 61.09 331 ASN B CA 1
ATOM 10645 C C . ASN B 1 331 ? -6.125 5.543 -7.137 1 61.09 331 ASN B C 1
ATOM 10647 O O . ASN B 1 331 ? -5.375 5.391 -6.172 1 61.09 331 ASN B O 1
ATOM 10651 N N . ALA B 1 332 ? -5.922 6.449 -8.086 1 58 332 ALA B N 1
ATOM 10652 C CA . ALA B 1 332 ? -5.039 7.559 -7.742 1 58 332 ALA B CA 1
ATOM 10653 C C . ALA B 1 332 ? -5.688 8.469 -6.699 1 58 332 ALA B C 1
ATOM 10655 O O . ALA B 1 332 ? -6.898 8.688 -6.723 1 58 332 ALA B O 1
ATOM 10656 N N . GLU B 1 333 ? -5.098 8.68 -5.582 1 59.53 333 GLU B N 1
ATOM 10657 C CA . GLU B 1 333 ? -5.582 9.609 -4.57 1 59.53 333 GLU B CA 1
ATOM 10658 C C . GLU B 1 333 ? -5.445 11.055 -5.043 1 59.53 333 GLU B C 1
ATOM 10660 O O . GLU B 1 333 ? -4.406 11.688 -4.832 1 59.53 333 GLU B O 1
ATOM 10665 N N . THR B 1 334 ? -6.391 11.492 -5.895 1 64.25 334 THR B N 1
ATOM 10666 C CA . THR B 1 334 ? -6.422 12.898 -6.293 1 64.25 334 THR B CA 1
ATOM 10667 C C . THR B 1 334 ? -7.293 13.711 -5.34 1 64.25 334 THR B C 1
ATOM 10669 O O . THR B 1 334 ? -8.094 13.156 -4.59 1 64.25 334 THR B O 1
ATOM 10672 N N . VAL B 1 335 ? -7.059 15.023 -5.32 1 66.38 335 VAL B N 1
ATOM 10673 C CA . VAL B 1 335 ? -7.773 15.945 -4.445 1 66.38 335 VAL B CA 1
ATOM 10674 C C . VAL B 1 335 ? -9.273 15.852 -4.707 1 66.38 335 VAL B C 1
ATOM 10676 O O . VAL B 1 335 ? -10.086 15.984 -3.785 1 66.38 335 VAL B O 1
ATOM 10679 N N . ASP B 1 336 ? -9.664 15.469 -6.004 1 67.94 336 ASP B N 1
ATOM 10680 C CA . ASP B 1 336 ? -11.086 15.469 -6.363 1 67.94 336 ASP B CA 1
ATOM 10681 C C . ASP B 1 336 ? -11.602 14.047 -6.551 1 67.94 336 ASP B C 1
ATOM 10683 O O . ASP B 1 336 ? -12.789 13.844 -6.801 1 67.94 336 ASP B O 1
ATOM 10687 N N . GLY B 1 337 ? -10.734 12.938 -6.285 1 60.97 337 GLY B N 1
ATOM 10688 C CA . GLY B 1 337 ? -11.133 11.547 -6.422 1 60.97 337 GLY B CA 1
ATOM 10689 C C . GLY B 1 337 ? -11.406 11.133 -7.855 1 60.97 337 GLY B C 1
ATOM 10690 O O . GLY B 1 337 ? -11.867 10.023 -8.117 1 60.97 337 GLY B O 1
ATOM 10691 N N . LYS B 1 338 ? -11.164 12.203 -8.781 1 63.75 338 LYS B N 1
ATOM 10692 C CA . LYS B 1 338 ? -11.398 11.906 -10.195 1 63.75 338 LYS B CA 1
ATOM 10693 C C . LYS B 1 338 ? -10.164 11.266 -10.836 1 63.75 338 LYS B C 1
ATOM 10695 O O . LYS B 1 338 ? -9.117 11.148 -10.195 1 63.75 338 LYS B O 1
ATOM 10700 N N . ASP B 1 339 ? -10.305 10.711 -11.891 1 57.41 339 ASP B N 1
ATOM 10701 C CA . ASP B 1 339 ? -9.258 10.242 -12.789 1 57.41 339 ASP B CA 1
ATOM 10702 C C . ASP B 1 339 ? -8.594 8.977 -12.242 1 57.41 339 ASP B C 1
ATOM 10704 O O . ASP B 1 339 ? -7.363 8.891 -12.195 1 57.41 339 ASP B O 1
ATOM 10708 N N . THR B 1 340 ? -9.508 8.031 -11.703 1 65.06 340 THR B N 1
ATOM 10709 C CA . THR B 1 340 ? -8.961 6.707 -11.438 1 65.06 340 THR B CA 1
ATOM 10710 C C . THR B 1 340 ? -8.438 6.07 -12.719 1 65.06 340 THR B C 1
ATOM 10712 O O . THR B 1 340 ? -8.992 6.285 -13.797 1 65.06 340 THR B O 1
ATOM 10715 N N . PHE B 1 341 ? -7.199 5.621 -12.672 1 72.19 341 PHE B N 1
ATOM 10716 C CA . PHE B 1 341 ? -6.551 5.035 -13.836 1 72.19 341 PHE B CA 1
ATOM 10717 C C . PHE B 1 341 ? -7.074 3.627 -14.102 1 72.19 341 PHE B C 1
ATOM 10719 O O . PHE B 1 341 ? -6.891 2.729 -13.273 1 72.19 341 PHE B O 1
ATOM 10726 N N . HIS B 1 342 ? -7.969 3.512 -15.164 1 78.12 342 HIS B N 1
ATOM 10727 C CA . HIS B 1 342 ? -8.492 2.242 -15.656 1 78.12 342 HIS B CA 1
ATOM 10728 C C . HIS B 1 342 ? -8.125 2.025 -17.125 1 78.12 342 HIS B C 1
ATOM 10730 O O . HIS B 1 342 ? -8.742 2.607 -18.016 1 78.12 342 HIS B O 1
ATOM 10736 N N . SER B 1 343 ? -7.145 1.179 -17.359 1 86 343 SER B N 1
ATOM 10737 C CA . SER B 1 343 ? -6.629 0.997 -18.719 1 86 343 SER B CA 1
ATOM 10738 C C . SER B 1 343 ? -6.23 -0.454 -18.969 1 86 343 SER B C 1
ATOM 10740 O O . SER B 1 343 ? -6.344 -1.297 -18.078 1 86 343 SER B O 1
ATOM 10742 N N . MET B 1 344 ? -5.926 -0.776 -20.266 1 91.62 344 MET B N 1
ATOM 10743 C CA . MET B 1 344 ? -5.496 -2.111 -20.656 1 91.62 344 MET B CA 1
ATOM 10744 C C . MET B 1 344 ? -3.977 -2.184 -20.766 1 91.62 344 MET B C 1
ATOM 10746 O O . MET B 1 344 ? -3.369 -1.445 -21.547 1 91.62 344 MET B O 1
ATOM 10750 N N . ALA B 1 345 ? -3.389 -3.027 -19.938 1 91.56 345 ALA B N 1
ATOM 10751 C CA . ALA B 1 345 ? -1.944 -3.234 -19.984 1 91.56 345 ALA B CA 1
ATOM 10752 C C . ALA B 1 345 ? -1.588 -4.477 -20.797 1 91.56 345 ALA B C 1
ATOM 10754 O O . ALA B 1 345 ? -2.373 -5.422 -20.875 1 91.56 345 ALA B O 1
ATOM 10755 N N . ARG B 1 346 ? -0.4 -4.395 -21.375 1 93.12 346 ARG B N 1
ATOM 10756 C CA . ARG B 1 346 ? 0.107 -5.484 -22.203 1 93.12 346 ARG B CA 1
ATOM 10757 C C . ARG B 1 346 ? 1.539 -5.844 -21.828 1 93.12 346 ARG B C 1
ATOM 10759 O O . ARG B 1 346 ? 2.332 -4.969 -21.469 1 93.12 346 ARG B O 1
ATOM 10766 N N . ALA B 1 347 ? 1.863 -7.129 -21.812 1 94.56 347 ALA B N 1
ATOM 10767 C CA . ALA B 1 347 ? 3.217 -7.641 -21.609 1 94.56 347 ALA B CA 1
ATOM 10768 C C . ALA B 1 347 ? 3.598 -8.633 -22.703 1 94.56 347 ALA B C 1
ATOM 10770 O O . ALA B 1 347 ? 2.795 -9.484 -23.094 1 94.56 347 ALA B O 1
ATOM 10771 N N . VAL B 1 348 ? 4.75 -8.469 -23.25 1 94.88 348 VAL B N 1
ATOM 10772 C CA . VAL B 1 348 ? 5.246 -9.336 -24.312 1 94.88 348 VAL B CA 1
ATOM 10773 C C . VAL B 1 348 ? 6.355 -10.234 -23.781 1 94.88 348 VAL B C 1
ATOM 10775 O O . VAL B 1 348 ? 7.211 -9.781 -23.016 1 94.88 348 VAL B O 1
ATOM 10778 N N . PHE B 1 349 ? 6.258 -11.562 -24.141 1 94.19 349 PHE B N 1
ATOM 10779 C CA . PHE B 1 349 ? 7.223 -12.562 -23.688 1 94.19 349 PHE B CA 1
ATOM 10780 C C . PHE B 1 349 ? 7.906 -13.227 -24.875 1 94.19 349 PHE B C 1
ATOM 10782 O O . PHE B 1 349 ? 7.242 -13.633 -25.844 1 94.19 349 PHE B O 1
ATOM 10789 N N . GLN B 1 350 ? 9.219 -13.312 -24.828 1 91.88 350 GLN B N 1
ATOM 10790 C CA . GLN B 1 350 ? 9.969 -14.023 -25.859 1 91.88 350 GLN B CA 1
ATOM 10791 C C . GLN B 1 350 ? 11.094 -14.859 -25.25 1 91.88 350 GLN B C 1
ATOM 10793 O O . GLN B 1 350 ? 11.773 -14.406 -24.328 1 91.88 350 GLN B O 1
ATOM 10798 N N . VAL B 1 351 ? 11.25 -16.031 -25.688 1 88.12 351 VAL B N 1
ATOM 10799 C CA . VAL B 1 351 ? 12.266 -16.953 -25.156 1 88.12 351 VAL B CA 1
ATOM 10800 C C . VAL B 1 351 ? 13.648 -16.531 -25.656 1 88.12 351 VAL B C 1
ATOM 10802 O O . VAL B 1 351 ? 13.812 -16.156 -26.812 1 88.12 351 VAL B O 1
ATOM 10805 N N . ARG B 1 352 ? 14.57 -16.484 -24.656 1 79.5 352 ARG B N 1
ATOM 10806 C CA . ARG B 1 352 ? 15.961 -16.188 -24.969 1 79.5 352 ARG B CA 1
ATOM 10807 C C . ARG B 1 352 ? 16.906 -17.141 -24.25 1 79.5 352 ARG B C 1
ATOM 10809 O O . ARG B 1 352 ? 16.531 -17.734 -23.234 1 79.5 352 ARG B O 1
ATOM 10816 N N . SER B 1 353 ? 17.969 -17.266 -24.922 1 70.88 353 SER B N 1
ATOM 10817 C CA . SER B 1 353 ? 19.016 -18.016 -24.234 1 70.88 353 SER B CA 1
ATOM 10818 C C . SER B 1 353 ? 19.875 -17.109 -23.359 1 70.88 353 SER B C 1
ATOM 10820 O O . SER B 1 353 ? 19.938 -15.891 -23.594 1 70.88 353 SER B O 1
ATOM 10822 N N . SER B 1 354 ? 20.375 -17.594 -22.266 1 63.22 354 SER B N 1
ATOM 10823 C CA . SER B 1 354 ? 21.172 -16.828 -21.297 1 63.22 354 SER B CA 1
ATOM 10824 C C . SER B 1 354 ? 22.281 -16.047 -22 1 63.22 354 SER B C 1
ATOM 10826 O O . SER B 1 354 ? 22.688 -14.977 -21.531 1 63.22 354 SER B O 1
ATOM 10828 N N . SER B 1 355 ? 22.719 -16.516 -23.016 1 59.88 355 SER B N 1
ATOM 10829 C CA . SER B 1 355 ? 23.828 -15.883 -23.703 1 59.88 355 SER B CA 1
ATOM 10830 C C . SER B 1 355 ? 23.359 -14.734 -24.594 1 59.88 355 SER B C 1
ATOM 10832 O O . SER B 1 355 ? 24.156 -13.867 -24.969 1 59.88 355 SER B O 1
ATOM 10834 N N . ASP B 1 356 ? 22.078 -14.594 -24.703 1 64.31 356 ASP B N 1
ATOM 10835 C CA . ASP B 1 356 ? 21.562 -13.672 -25.703 1 64.31 356 ASP B CA 1
ATOM 10836 C C . ASP B 1 356 ? 20.734 -12.57 -25.047 1 64.31 356 ASP B C 1
ATOM 10838 O O . ASP B 1 356 ? 19.828 -12.016 -25.688 1 64.31 356 ASP B O 1
ATOM 10842 N N . VAL B 1 357 ? 21.047 -12.25 -23.828 1 63.19 357 VAL B N 1
ATOM 10843 C CA . VAL B 1 357 ? 20.234 -11.211 -23.219 1 63.19 357 VAL B CA 1
ATOM 10844 C C . VAL B 1 357 ? 20.562 -9.859 -23.828 1 63.19 357 VAL B C 1
ATOM 10846 O O . VAL B 1 357 ? 21.734 -9.469 -23.891 1 63.19 357 VAL B O 1
ATOM 10849 N N . PRO B 1 358 ? 19.438 -9.195 -24.328 1 64 358 PRO B N 1
ATOM 10850 C CA . PRO B 1 358 ? 19.688 -7.895 -24.953 1 64 358 PRO B CA 1
ATOM 10851 C C . PRO B 1 358 ? 20.203 -6.848 -23.969 1 64 358 PRO B C 1
ATOM 10853 O O . PRO B 1 358 ? 19.734 -6.789 -22.828 1 64 358 PRO B O 1
ATOM 10856 N N . ARG B 1 359 ? 21.328 -6.234 -24.328 1 67.94 359 ARG B N 1
ATOM 10857 C CA . ARG B 1 359 ? 21.844 -5.117 -23.547 1 67.94 359 ARG B CA 1
ATOM 10858 C C . ARG B 1 359 ? 21.281 -3.791 -24.031 1 67.94 359 ARG B C 1
ATOM 10860 O O . ARG B 1 359 ? 21.062 -3.604 -25.219 1 67.94 359 ARG B O 1
ATOM 10867 N N . THR B 1 360 ? 20.828 -3.057 -23.016 1 68.81 360 THR B N 1
ATOM 10868 C CA . THR B 1 360 ? 20.266 -1.756 -23.375 1 68.81 360 THR B CA 1
ATOM 10869 C C . THR B 1 360 ? 21.234 -0.974 -24.266 1 68.81 360 THR B C 1
ATOM 10871 O O . THR B 1 360 ? 22.438 -0.9 -23.969 1 68.81 360 THR B O 1
ATOM 10874 N N . PRO B 1 361 ? 20.734 -0.584 -25.453 1 65.75 361 PRO B N 1
ATOM 10875 C CA . PRO B 1 361 ? 21.609 0.207 -26.312 1 65.75 361 PRO B CA 1
ATOM 10876 C C . PRO B 1 361 ? 21.969 1.563 -25.719 1 65.75 361 PRO B C 1
ATOM 10878 O O . PRO B 1 361 ? 21.328 2.002 -24.75 1 65.75 361 PRO B O 1
ATOM 10881 N N . GLY B 1 362 ? 23.047 2.078 -26.203 1 76.5 362 GLY B N 1
ATOM 10882 C CA . GLY B 1 362 ? 23.359 3.459 -25.875 1 76.5 362 GLY B CA 1
ATOM 10883 C C . GLY B 1 362 ? 22.297 4.441 -26.344 1 76.5 362 GLY B C 1
ATOM 10884 O O . GLY B 1 362 ? 21.922 4.445 -27.516 1 76.5 362 GLY B O 1
ATOM 10885 N N . ILE B 1 363 ? 21.547 5.059 -25.406 1 88.12 363 ILE B N 1
ATOM 10886 C CA . ILE B 1 363 ? 20.453 5.98 -25.688 1 88.12 363 ILE B CA 1
ATOM 10887 C C . ILE B 1 363 ? 20.984 7.402 -25.812 1 88.12 363 ILE B C 1
ATOM 10889 O O . ILE B 1 363 ? 21.812 7.84 -25 1 88.12 363 ILE B O 1
ATOM 10893 N N . LYS B 1 364 ? 20.547 8 -26.844 1 87.62 364 LYS B N 1
ATOM 10894 C CA . LYS B 1 364 ? 20.953 9.391 -27.047 1 87.62 364 LYS B CA 1
ATOM 10895 C C . LYS B 1 364 ? 20.406 10.289 -25.938 1 87.62 364 LYS B C 1
ATOM 10897 O O . LYS B 1 364 ? 19.25 10.172 -25.547 1 87.62 364 LYS B O 1
ATOM 10902 N N . ARG B 1 365 ? 21.25 11.172 -25.391 1 90.75 365 ARG B N 1
ATOM 10903 C CA . ARG B 1 365 ? 20.859 12.086 -24.328 1 90.75 365 ARG B CA 1
ATOM 10904 C C . ARG B 1 365 ? 20.172 13.32 -24.891 1 90.75 365 ARG B C 1
ATOM 10906 O O . ARG B 1 365 ? 20.781 14.094 -25.625 1 90.75 365 ARG B O 1
ATOM 10913 N N . LEU B 1 366 ? 18.906 13.531 -24.453 1 86.12 366 LEU B N 1
ATOM 10914 C CA . LEU B 1 366 ? 18.141 14.664 -24.922 1 86.12 366 LEU B CA 1
ATOM 10915 C C . LEU B 1 366 ? 18.188 15.812 -23.922 1 86.12 366 LEU B C 1
ATOM 10917 O O . LEU B 1 366 ? 18.359 15.594 -22.719 1 86.12 366 LEU B O 1
ATOM 10921 N N . GLY B 1 367 ? 18.094 16.969 -24.344 1 76.62 367 GLY B N 1
ATOM 10922 C CA . GLY B 1 367 ? 18.062 18.141 -23.469 1 76.62 367 GLY B CA 1
ATOM 10923 C C . GLY B 1 367 ? 16.734 18.359 -22.797 1 76.62 367 GLY B C 1
ATOM 10924 O O . GLY B 1 367 ? 16.656 18.984 -21.75 1 76.62 367 GLY B O 1
ATOM 10925 N N . GLU B 1 368 ? 15.672 17.828 -23.375 1 73.31 368 GLU B N 1
ATOM 10926 C CA . GLU B 1 368 ? 14.328 18.062 -22.859 1 73.31 368 GLU B CA 1
ATOM 10927 C C . GLU B 1 368 ? 14 17.125 -21.703 1 73.31 368 GLU B C 1
ATOM 10929 O O . GLU B 1 368 ? 14.43 15.969 -21.703 1 73.31 368 GLU B O 1
ATOM 10934 N N . ARG B 1 369 ? 13.148 17.641 -20.734 1 71.69 369 ARG B N 1
ATOM 10935 C CA . ARG B 1 369 ? 12.812 16.859 -19.547 1 71.69 369 ARG B CA 1
ATOM 10936 C C . ARG B 1 369 ? 11.391 16.328 -19.625 1 71.69 369 ARG B C 1
ATOM 10938 O O . ARG B 1 369 ? 10.984 15.5 -18.812 1 71.69 369 ARG B O 1
ATOM 10945 N N . THR B 1 370 ? 10.672 16.812 -20.531 1 72.06 370 THR B N 1
ATOM 10946 C CA . THR B 1 370 ? 9.289 16.375 -20.656 1 72.06 370 THR B CA 1
ATOM 10947 C C . THR B 1 370 ? 9.039 15.742 -22.031 1 72.06 370 THR B C 1
ATOM 10949 O O . THR B 1 370 ? 9.594 16.203 -23.031 1 72.06 370 THR B O 1
ATOM 10952 N N . VAL B 1 371 ? 8.391 14.547 -21.891 1 71.44 371 VAL B N 1
ATOM 10953 C CA . VAL B 1 371 ? 8.039 13.852 -23.125 1 71.44 371 VAL B CA 1
ATOM 10954 C C . VAL B 1 371 ? 7.074 14.703 -23.938 1 71.44 371 VAL B C 1
ATOM 10956 O O . VAL B 1 371 ? 6.133 15.281 -23.391 1 71.44 371 VAL B O 1
ATOM 10959 N N . GLN B 1 372 ? 7.379 15.016 -25.109 1 64.56 372 GLN B N 1
ATOM 10960 C CA . GLN B 1 372 ? 6.477 15.773 -25.984 1 64.56 372 GLN B CA 1
ATOM 10961 C C . GLN B 1 372 ? 5.379 14.875 -26.547 1 64.56 372 GLN B C 1
ATOM 10963 O O . GLN B 1 372 ? 5.645 13.742 -26.953 1 64.56 372 GLN B O 1
ATOM 10968 N N . VAL B 1 373 ? 4.176 15.195 -26.188 1 65.19 373 VAL B N 1
ATOM 10969 C CA . VAL B 1 373 ? 3.045 14.438 -26.719 1 65.19 373 VAL B CA 1
ATOM 10970 C C . VAL B 1 373 ? 2.973 14.602 -28.234 1 65.19 373 VAL B C 1
ATOM 10972 O O . VAL B 1 373 ? 2.482 15.617 -28.734 1 65.19 373 VAL B O 1
ATOM 10975 N N . SER B 1 374 ? 3.811 13.812 -28.922 1 63.56 374 SER B N 1
ATOM 10976 C CA . SER B 1 374 ? 3.715 13.797 -30.391 1 63.56 374 SER B CA 1
ATOM 10977 C C . SER B 1 374 ? 2.465 13.055 -30.844 1 63.56 374 SER B C 1
ATOM 10979 O O . SER B 1 374 ? 1.809 12.375 -30.062 1 63.56 374 SER B O 1
ATOM 10981 N N . GLU B 1 375 ? 1.985 13.367 -32.031 1 65.62 375 GLU B N 1
ATOM 10982 C CA . GLU B 1 375 ? 0.859 12.672 -32.625 1 65.62 375 GLU B CA 1
ATOM 10983 C C . GLU B 1 375 ? 1.077 11.164 -32.625 1 65.62 375 GLU B C 1
ATOM 10985 O O . GLU B 1 375 ? 0.138 10.391 -32.406 1 65.62 375 GLU B O 1
ATOM 10990 N N . THR B 1 376 ? 2.359 10.867 -32.75 1 68.94 376 THR B N 1
ATOM 10991 C CA . THR B 1 376 ? 2.691 9.453 -32.781 1 68.94 376 THR B CA 1
ATOM 10992 C C . THR B 1 376 ? 2.428 8.805 -31.438 1 68.94 376 THR B C 1
ATOM 10994 O O . THR B 1 376 ? 1.903 7.691 -31.375 1 68.94 376 THR B O 1
ATOM 10997 N N . VAL B 1 377 ? 2.797 9.531 -30.484 1 71.5 377 VAL B N 1
ATOM 10998 C CA . VAL B 1 377 ? 2.613 9.016 -29.125 1 71.5 377 VAL B CA 1
ATOM 10999 C C . VAL B 1 377 ? 1.124 8.914 -28.812 1 71.5 377 VAL B C 1
ATOM 11001 O O . VAL B 1 377 ? 0.675 7.93 -28.219 1 71.5 377 VAL B O 1
ATOM 11004 N N . SER B 1 378 ? 0.422 9.867 -29.219 1 72.5 378 SER B N 1
ATOM 11005 C CA . SER B 1 378 ? -1.016 9.875 -28.969 1 72.5 378 SER B CA 1
ATOM 11006 C C . SER B 1 378 ? -1.717 8.742 -29.719 1 72.5 378 SER B C 1
ATOM 11008 O O . SER B 1 378 ? -2.668 8.156 -29.203 1 72.5 378 SER B O 1
ATOM 11010 N N . GLU B 1 379 ? -1.19 8.438 -30.859 1 72.88 379 GLU B N 1
ATOM 11011 C CA . GLU B 1 379 ? -1.799 7.387 -31.672 1 72.88 379 GLU B CA 1
ATOM 11012 C C . GLU B 1 379 ? -1.554 6.008 -31.062 1 72.88 379 GLU B C 1
ATOM 11014 O O . GLU B 1 379 ? -2.406 5.121 -31.156 1 72.88 379 GLU B O 1
ATOM 11019 N N . ILE B 1 380 ? -0.511 5.945 -30.469 1 73.5 380 ILE B N 1
ATOM 11020 C CA . ILE B 1 380 ? -0.133 4.617 -30 1 73.5 380 ILE B CA 1
ATOM 11021 C C . ILE B 1 380 ? -0.892 4.289 -28.703 1 73.5 380 ILE B C 1
ATOM 11023 O O . ILE B 1 380 ? -1.173 3.121 -28.422 1 73.5 380 ILE B O 1
ATOM 11027 N N . ILE B 1 381 ? -1.274 5.297 -28.016 1 77.44 381 ILE B N 1
ATOM 11028 C CA . ILE B 1 381 ? -1.954 5.016 -26.75 1 77.44 381 ILE B CA 1
ATOM 11029 C C . ILE B 1 381 ? -3.467 5.07 -26.953 1 77.44 381 ILE B C 1
ATOM 11031 O O . ILE B 1 381 ? -4.23 4.578 -26.125 1 77.44 381 ILE B O 1
ATOM 11035 N N . SER B 1 382 ? -3.852 5.598 -28.031 1 81.94 382 SER B N 1
ATOM 11036 C CA . SER B 1 382 ? -5.277 5.812 -28.25 1 81.94 382 SER B CA 1
ATOM 11037 C C . SER B 1 382 ? -5.961 4.531 -28.719 1 81.94 382 SER B C 1
ATOM 11039 O O . SER B 1 382 ? -5.324 3.672 -29.344 1 81.94 382 SER B O 1
ATOM 11041 N N . CYS B 1 383 ? -7.172 4.406 -28.422 1 88.62 383 CYS B N 1
ATOM 11042 C CA . CYS B 1 383 ? -8.016 3.283 -28.812 1 88.62 383 CYS B CA 1
ATOM 11043 C C . CYS B 1 383 ? -8.492 3.449 -30.25 1 88.62 383 CYS B C 1
ATOM 11045 O O . CYS B 1 383 ? -8.914 4.539 -30.656 1 88.62 383 CYS B O 1
ATOM 11047 N N . LEU B 1 384 ? -8.32 2.465 -31.109 1 88.62 384 LEU B N 1
ATOM 11048 C CA . LEU B 1 384 ? -8.805 2.463 -32.5 1 88.62 384 LEU B CA 1
ATOM 11049 C C . LEU B 1 384 ? -10.32 2.348 -32.531 1 88.62 384 LEU B C 1
ATOM 11051 O O . LEU B 1 384 ? -10.93 1.75 -31.641 1 88.62 384 LEU B O 1
ATOM 11055 N N . PRO B 1 385 ? -10.859 2.967 -33.5 1 88.25 385 PRO B N 1
ATOM 11056 C CA . PRO B 1 385 ? -12.312 2.805 -33.625 1 88.25 385 PRO B CA 1
ATOM 11057 C C . PRO B 1 385 ? -12.711 1.388 -34.031 1 88.25 385 PRO B C 1
ATOM 11059 O O . PRO B 1 385 ? -12.023 0.751 -34.844 1 88.25 385 PRO B O 1
ATOM 11062 N N . PHE B 1 386 ? -13.719 0.873 -33.438 1 91.06 386 PHE B N 1
ATOM 11063 C CA . PHE B 1 386 ? -14.242 -0.454 -33.75 1 91.06 386 PHE B CA 1
ATOM 11064 C C . PHE B 1 386 ? -15.758 -0.413 -33.906 1 91.06 386 PHE B C 1
ATOM 11066 O O . PHE B 1 386 ? -16.469 0.132 -33.062 1 91.06 386 PHE B O 1
ATOM 11073 N N . ASN B 1 387 ? -16.188 -0.871 -35.094 1 84.75 387 ASN B N 1
ATOM 11074 C CA . ASN B 1 387 ? -17.609 -0.971 -35.344 1 84.75 387 ASN B CA 1
ATOM 11075 C C . ASN B 1 387 ? -18.188 -2.266 -34.781 1 84.75 387 ASN B C 1
ATOM 11077 O O . ASN B 1 387 ? -17.938 -3.348 -35.312 1 84.75 387 ASN B O 1
ATOM 11081 N N . LYS B 1 388 ? -18.938 -2.115 -33.781 1 86 388 LYS B N 1
ATOM 11082 C CA . LYS B 1 388 ? -19.547 -3.291 -33.156 1 86 388 LYS B CA 1
ATOM 11083 C C . LYS B 1 388 ? -20.5 -3.986 -34.125 1 86 388 LYS B C 1
ATOM 11085 O O . LYS B 1 388 ? -21.328 -3.336 -34.781 1 86 388 LYS B O 1
ATOM 11090 N N . PRO B 1 389 ? -20.234 -5.238 -34.25 1 84.44 389 PRO B N 1
ATOM 11091 C CA . PRO B 1 389 ? -21.125 -5.938 -35.188 1 84.44 389 PRO B CA 1
ATOM 11092 C C . PRO B 1 389 ? -22.578 -5.934 -34.719 1 84.44 389 PRO B C 1
ATOM 11094 O O . PRO B 1 389 ? -22.844 -5.934 -33.5 1 84.44 389 PRO B O 1
ATOM 11097 N N . LYS B 1 390 ? -23.5 -5.895 -35.594 1 79.44 390 LYS B N 1
ATOM 11098 C CA . LYS B 1 390 ? -24.922 -5.859 -35.312 1 79.44 390 LYS B CA 1
ATOM 11099 C C . LYS B 1 390 ? -25.375 -7.156 -34.656 1 79.44 390 LYS B C 1
ATOM 11101 O O . LYS B 1 390 ? -26.188 -7.133 -33.719 1 79.44 390 LYS B O 1
ATOM 11106 N N . GLU B 1 391 ? -24.781 -8.305 -35.188 1 82.62 391 GLU B N 1
ATOM 11107 C CA . GLU B 1 391 ? -25.109 -9.609 -34.625 1 82.62 391 GLU B CA 1
ATOM 11108 C C . GLU B 1 391 ? -23.875 -10.273 -34 1 82.62 391 GLU B C 1
ATOM 11110 O O . GLU B 1 391 ? -22.781 -10.188 -34.562 1 82.62 391 GLU B O 1
ATOM 11115 N N . ARG B 1 392 ? -24.109 -10.969 -33 1 85.19 392 ARG B N 1
ATOM 11116 C CA . ARG B 1 392 ? -23.031 -11.711 -32.344 1 85.19 392 ARG B CA 1
ATOM 11117 C C . ARG B 1 392 ? -22.734 -13 -33.094 1 85.19 392 ARG B C 1
ATOM 11119 O O . ARG B 1 392 ? -23.594 -13.883 -33.219 1 85.19 392 ARG B O 1
ATOM 11126 N N . LYS B 1 393 ? -21.578 -13.094 -33.469 1 89 393 LYS B N 1
ATOM 11127 C CA . LYS B 1 393 ? -21.203 -14.297 -34.188 1 89 393 LYS B CA 1
ATOM 11128 C C . LYS B 1 393 ? -20.922 -15.453 -33.25 1 89 393 LYS B C 1
ATOM 11130 O O . LYS B 1 393 ? -20.469 -15.25 -32.125 1 89 393 LYS B O 1
ATOM 11135 N N . GLU B 1 394 ? -21.234 -16.641 -33.719 1 89.81 394 GLU B N 1
ATOM 11136 C CA . GLU B 1 394 ? -21.047 -17.859 -32.938 1 89.81 394 GLU B CA 1
ATOM 11137 C C . GLU B 1 394 ? -19.766 -18.578 -33.344 1 89.81 394 GLU B C 1
ATOM 11139 O O . GLU B 1 394 ? -19.203 -18.312 -34.406 1 89.81 394 GLU B O 1
ATOM 11144 N N . PRO B 1 395 ? -19.219 -19.484 -32.469 1 91.44 395 PRO B N 1
ATOM 11145 C CA . PRO B 1 395 ? -18.016 -20.25 -32.812 1 91.44 395 PRO B CA 1
ATOM 11146 C C . PRO B 1 395 ? -18.234 -21.25 -33.938 1 91.44 395 PRO B C 1
ATOM 11148 O O . PRO B 1 395 ? -19.391 -21.609 -34.219 1 91.44 395 PRO B O 1
ATOM 11151 N N . ALA B 1 396 ? -17.094 -21.578 -34.469 1 86.19 396 ALA B N 1
ATOM 11152 C CA . ALA B 1 396 ? -17.156 -22.625 -35.469 1 86.19 396 ALA B CA 1
ATOM 11153 C C . ALA B 1 396 ? -17.562 -23.969 -34.875 1 86.19 396 ALA B C 1
ATOM 11155 O O . ALA B 1 396 ? -17.219 -24.25 -33.719 1 86.19 396 ALA B O 1
ATOM 11156 N N . ARG B 1 397 ? -18.297 -24.672 -35.656 1 90.44 397 ARG B N 1
ATOM 11157 C CA . ARG B 1 397 ? -18.703 -26 -35.188 1 90.44 397 ARG B CA 1
ATOM 11158 C C . ARG B 1 397 ? -17.719 -27.062 -35.656 1 90.44 397 ARG B C 1
ATOM 11160 O O . ARG B 1 397 ? -17.125 -26.938 -36.75 1 90.44 397 ARG B O 1
ATOM 11167 N N . PHE B 1 398 ? -17.453 -28.047 -34.844 1 89.75 398 PHE B N 1
ATOM 11168 C CA . PHE B 1 398 ? -16.438 -29.062 -35.125 1 89.75 398 PHE B CA 1
ATOM 11169 C C . PHE B 1 398 ? -17.078 -30.438 -35.312 1 89.75 398 PHE B C 1
ATOM 11171 O O . PHE B 1 398 ? -18.078 -30.75 -34.656 1 89.75 398 PHE B O 1
ATOM 11178 N N . SER B 1 399 ? -16.344 -31.141 -36.156 1 85.94 399 SER B N 1
ATOM 11179 C CA . SER B 1 399 ? -16.734 -32.531 -36.281 1 85.94 399 SER B CA 1
ATOM 11180 C C . SER B 1 399 ? -16.297 -33.344 -35.062 1 85.94 399 SER B C 1
ATOM 11182 O O . SER B 1 399 ? -15.172 -33.188 -34.562 1 85.94 399 SER B O 1
ATOM 11184 N N . ASN B 1 400 ? -17.125 -34.094 -34.375 1 85.81 400 ASN B N 1
ATOM 11185 C CA . ASN B 1 400 ? -16.844 -34.938 -33.219 1 85.81 400 ASN B CA 1
ATOM 11186 C C . ASN B 1 400 ? -16.422 -34.094 -32.031 1 85.81 400 ASN B C 1
ATOM 11188 O O . ASN B 1 400 ? -15.484 -34.469 -31.312 1 85.81 400 ASN B O 1
ATOM 11192 N N . ALA B 1 401 ? -16.984 -32.969 -31.891 1 90 401 ALA B N 1
ATOM 11193 C CA . ALA B 1 401 ? -16.641 -32.062 -30.797 1 90 401 ALA B CA 1
ATOM 11194 C C . ALA B 1 401 ? -16.734 -32.75 -29.438 1 90 401 ALA B C 1
ATOM 11196 O O . ALA B 1 401 ? -15.875 -32.562 -28.578 1 90 401 ALA B O 1
ATOM 11197 N N . THR B 1 402 ? -17.688 -33.531 -29.219 1 88.44 402 THR B N 1
ATOM 11198 C CA . THR B 1 402 ? -17.922 -34.188 -27.953 1 88.44 402 THR B CA 1
ATOM 11199 C C . THR B 1 402 ? -16.812 -35.188 -27.641 1 88.44 402 THR B C 1
ATOM 11201 O O . THR B 1 402 ? -16.328 -35.281 -26.516 1 88.44 402 THR B O 1
ATOM 11204 N N . ILE B 1 403 ? -16.359 -35.812 -28.609 1 85.5 403 ILE B N 1
ATOM 11205 C CA . ILE B 1 403 ? -15.305 -36.812 -28.438 1 85.5 403 ILE B CA 1
ATOM 11206 C C . ILE B 1 403 ? -13.992 -36.094 -28.109 1 85.5 403 ILE B C 1
ATOM 11208 O O . ILE B 1 403 ? -13.211 -36.562 -27.281 1 85.5 403 ILE B O 1
ATOM 11212 N N . GLN B 1 404 ? -13.82 -35.125 -28.734 1 88.69 404 GLN B N 1
ATOM 11213 C CA . GLN B 1 404 ? -12.578 -34.375 -28.531 1 88.69 404 GLN B CA 1
ATOM 11214 C C . GLN B 1 404 ? -12.5 -33.812 -27.125 1 88.69 404 GLN B C 1
ATOM 11216 O O . GLN B 1 404 ? -11.438 -33.844 -26.5 1 88.69 404 GLN B O 1
ATOM 11221 N N . VAL B 1 405 ? -13.555 -33.312 -26.703 1 89.25 405 VAL B N 1
ATOM 11222 C CA . VAL B 1 405 ? -13.578 -32.625 -25.422 1 89.25 405 VAL B CA 1
ATOM 11223 C C . VAL B 1 405 ? -13.547 -33.656 -24.281 1 89.25 405 VAL B C 1
ATOM 11225 O O . VAL B 1 405 ? -12.922 -33.438 -23.25 1 89.25 405 VAL B O 1
ATOM 11228 N N . PHE B 1 406 ? -14.188 -34.812 -24.359 1 86.62 406 PHE B N 1
ATOM 11229 C CA . PHE B 1 406 ? -14.336 -35.75 -23.25 1 86.62 406 PHE B CA 1
ATOM 11230 C C . PHE B 1 406 ? -13.516 -37 -23.5 1 86.62 406 PHE B C 1
ATOM 11232 O O . PHE B 1 406 ? -13.758 -38.031 -22.875 1 86.62 406 PHE B O 1
ATOM 11239 N N . SER B 1 407 ? -12.406 -36.906 -24.172 1 75.88 407 SER B N 1
ATOM 11240 C CA . SER B 1 407 ? -11.539 -38.031 -24.391 1 75.88 407 SER B CA 1
ATOM 11241 C C . SER B 1 407 ? -10.836 -38.469 -23.109 1 75.88 407 SER B C 1
ATOM 11243 O O . SER B 1 407 ? -10.547 -37.625 -22.25 1 75.88 407 SER B O 1
ATOM 11245 N N . PRO B 1 408 ? -10.609 -39.781 -23.016 1 62.41 408 PRO B N 1
ATOM 11246 C CA . PRO B 1 408 ? -10.102 -40.344 -21.766 1 62.41 408 PRO B CA 1
ATOM 11247 C C . PRO B 1 408 ? -8.703 -39.844 -21.422 1 62.41 408 PRO B C 1
ATOM 11249 O O . PRO B 1 408 ? -7.883 -39.625 -22.312 1 62.41 408 PRO B O 1
ATOM 11252 N N . VAL B 1 409 ? -8.484 -39.375 -20.219 1 59.16 409 VAL B N 1
ATOM 11253 C CA . VAL B 1 409 ? -7.312 -38.719 -19.641 1 59.16 409 VAL B CA 1
ATOM 11254 C C . VAL B 1 409 ? -6.285 -39.781 -19.234 1 59.16 409 VAL B C 1
ATOM 11256 O O . VAL B 1 409 ? -6.652 -40.875 -18.828 1 59.16 409 VAL B O 1
ATOM 11259 N N . SER B 1 410 ? -4.938 -39.562 -19.672 1 56.97 410 SER B N 1
ATOM 11260 C CA . SER B 1 410 ? -3.84 -40.438 -19.266 1 56.97 410 SER B CA 1
ATOM 11261 C C . SER B 1 410 ? -3.643 -40.438 -17.75 1 56.97 410 SER B C 1
ATOM 11263 O O . SER B 1 410 ? -3.68 -39.375 -17.141 1 56.97 410 SER B O 1
ATOM 11265 N N . LYS B 1 411 ? -3.777 -41.5 -17 1 55.69 411 LYS B N 1
ATOM 11266 C CA . LYS B 1 411 ? -3.691 -41.75 -15.57 1 55.69 411 LYS B CA 1
ATOM 11267 C C . LYS B 1 411 ? -2.268 -41.531 -15.062 1 55.69 411 LYS B C 1
ATOM 11269 O O . LYS B 1 411 ? -2.01 -41.656 -13.859 1 55.69 411 LYS B O 1
ATOM 11274 N N . ASN B 1 412 ? -1.285 -41.188 -15.828 1 55.78 412 ASN B N 1
ATOM 11275 C CA . ASN B 1 412 ? 0.104 -41.219 -15.383 1 55.78 412 ASN B CA 1
ATOM 11276 C C . ASN B 1 412 ? 0.389 -40.156 -14.336 1 55.78 412 ASN B C 1
ATOM 11278 O O . ASN B 1 412 ? 1.128 -40.375 -13.383 1 55.78 412 ASN B O 1
ATOM 11282 N N . ALA B 1 413 ? -0.098 -38.969 -14.344 1 60.91 413 ALA B N 1
ATOM 11283 C CA . ALA B 1 413 ? 0.278 -37.875 -13.453 1 60.91 413 ALA B CA 1
ATOM 11284 C C . ALA B 1 413 ? -0.182 -38.156 -12.023 1 60.91 413 ALA B C 1
ATOM 11286 O O . ALA B 1 413 ? 0.488 -37.781 -11.062 1 60.91 413 ALA B O 1
ATOM 11287 N N . GLU B 1 414 ? -1.029 -39 -11.867 1 70.81 414 GLU B N 1
ATOM 11288 C CA . GLU B 1 414 ? -1.599 -39.312 -10.562 1 70.81 414 GLU B CA 1
ATOM 11289 C C . GLU B 1 414 ? -0.646 -40.188 -9.75 1 70.81 414 GLU B C 1
ATOM 11291 O O . GLU B 1 414 ? -0.519 -40.031 -8.539 1 70.81 414 GLU B O 1
ATOM 11296 N N . VAL B 1 415 ? 0.144 -40.875 -10.414 1 80.69 415 VAL B N 1
ATOM 11297 C CA . VAL B 1 415 ? 1.02 -41.844 -9.742 1 80.69 415 VAL B CA 1
ATOM 11298 C C . VAL B 1 415 ? 2.158 -41.094 -9.047 1 80.69 415 VAL B C 1
ATOM 11300 O O . VAL B 1 415 ? 2.537 -41.438 -7.926 1 80.69 415 VAL B O 1
ATOM 11303 N N . SER B 1 416 ? 2.604 -40.062 -9.664 1 85.31 416 SER B N 1
ATOM 11304 C CA . SER B 1 416 ? 3.711 -39.312 -9.094 1 85.31 416 SER B CA 1
ATOM 11305 C C . SER B 1 416 ? 3.311 -38.656 -7.777 1 85.31 416 SER B C 1
ATOM 11307 O O . SER B 1 416 ? 4.109 -38.594 -6.84 1 85.31 416 SER B O 1
ATOM 11309 N N . ASP B 1 417 ? 2.145 -38.219 -7.676 1 91.12 417 ASP B N 1
ATOM 11310 C CA . ASP B 1 417 ? 1.672 -37.562 -6.461 1 91.12 417 ASP B CA 1
ATOM 11311 C C . ASP B 1 417 ? 1.483 -38.562 -5.332 1 91.12 417 ASP B C 1
ATOM 11313 O O . ASP B 1 417 ? 1.765 -38.25 -4.168 1 91.12 417 ASP B O 1
ATOM 11317 N N . VAL B 1 418 ? 1.032 -39.688 -5.672 1 91.94 418 VAL B N 1
ATOM 11318 C CA . VAL B 1 418 ? 0.828 -40.719 -4.676 1 91.94 418 VAL B CA 1
ATOM 11319 C C . VAL B 1 418 ? 2.176 -41.188 -4.117 1 91.94 418 VAL B C 1
ATOM 11321 O O . VAL B 1 418 ? 2.312 -41.406 -2.914 1 91.94 418 VAL B O 1
ATOM 11324 N N . ILE B 1 419 ? 3.1 -41.312 -4.996 1 90.75 419 ILE B N 1
ATOM 11325 C CA . ILE B 1 419 ? 4.438 -41.719 -4.574 1 90.75 419 ILE B CA 1
ATOM 11326 C C . ILE B 1 419 ? 5.012 -40.656 -3.623 1 90.75 419 ILE B C 1
ATOM 11328 O O . ILE B 1 419 ? 5.633 -41 -2.613 1 90.75 419 ILE B O 1
ATOM 11332 N N . TRP B 1 420 ? 4.84 -39.438 -3.977 1 93.44 420 TRP B N 1
ATOM 11333 C CA . TRP B 1 420 ? 5.289 -38.344 -3.117 1 93.44 420 TRP B CA 1
ATOM 11334 C C . TRP B 1 420 ? 4.684 -38.469 -1.722 1 93.44 420 TRP B C 1
ATOM 11336 O O . TRP B 1 420 ? 5.398 -38.344 -0.72 1 93.44 420 TRP B O 1
ATOM 11346 N N . VAL B 1 421 ? 3.391 -38.688 -1.63 1 94.88 421 VAL B N 1
ATOM 11347 C CA . VAL B 1 421 ? 2.709 -38.844 -0.346 1 94.88 421 VAL B CA 1
ATOM 11348 C C . VAL B 1 421 ? 3.244 -40.031 0.406 1 94.88 421 VAL B C 1
ATOM 11350 O O . VAL B 1 421 ? 3.457 -40 1.619 1 94.88 421 VAL B O 1
ATOM 11353 N N . LEU B 1 422 ? 3.463 -41.094 -0.31 1 91.69 422 LEU B N 1
ATOM 11354 C CA . LEU B 1 422 ? 3.953 -42.312 0.287 1 91.69 422 LEU B CA 1
ATOM 11355 C C . LEU B 1 422 ? 5.34 -42.125 0.891 1 91.69 422 LEU B C 1
ATOM 11357 O O . LEU B 1 422 ? 5.621 -42.625 1.984 1 91.69 422 LEU B O 1
ATOM 11361 N N . LEU B 1 423 ? 6.164 -41.469 0.191 1 91.19 423 LEU B N 1
ATOM 11362 C CA . LEU B 1 423 ? 7.508 -41.188 0.687 1 91.19 423 LEU B CA 1
ATOM 11363 C C . LEU B 1 423 ? 7.457 -40.344 1.959 1 91.19 423 LEU B C 1
ATOM 11365 O O . LEU B 1 423 ? 8.227 -40.594 2.895 1 91.19 423 LEU B O 1
ATOM 11369 N N . ARG B 1 424 ? 6.594 -39.375 1.965 1 92.25 424 ARG B N 1
ATOM 11370 C CA . ARG B 1 424 ? 6.48 -38.531 3.145 1 92.25 424 ARG B CA 1
ATOM 11371 C C . ARG B 1 424 ? 5.875 -39.281 4.316 1 92.25 424 ARG B C 1
ATOM 11373 O O . ARG B 1 424 ? 6.227 -39.031 5.473 1 92.25 424 ARG B O 1
ATOM 11380 N N . LEU B 1 425 ? 4.926 -40.156 4.02 1 89.94 425 LEU B N 1
ATOM 11381 C CA . LEU B 1 425 ? 4.332 -41 5.039 1 89.94 425 LEU B CA 1
ATOM 11382 C C . LEU B 1 425 ? 5.379 -41.938 5.656 1 89.94 425 LEU B C 1
ATOM 11384 O O . LEU B 1 425 ? 5.359 -42.156 6.863 1 89.94 425 LEU B O 1
ATOM 11388 N N . LEU B 1 426 ? 6.203 -42.438 4.805 1 85.62 426 LEU B N 1
ATOM 11389 C CA . LEU B 1 426 ? 7.285 -43.312 5.266 1 85.62 426 LEU B CA 1
ATOM 11390 C C . LEU B 1 426 ? 8.211 -42.562 6.223 1 85.62 426 LEU B C 1
ATOM 11392 O O . LEU B 1 426 ? 8.656 -43.094 7.227 1 85.62 426 LEU B O 1
ATOM 11396 N N . SER B 1 427 ? 8.422 -41.344 5.855 1 84.94 427 SER B N 1
ATOM 11397 C CA . SER B 1 427 ? 9.289 -40.531 6.684 1 84.94 427 SER B CA 1
ATOM 11398 C C . SER B 1 427 ? 8.688 -40.312 8.07 1 84.94 427 SER B C 1
ATOM 11400 O O . SER B 1 427 ? 9.422 -40.125 9.047 1 84.94 427 SER B O 1
ATOM 11402 N N . ARG B 1 428 ? 7.332 -40.312 8.25 1 82.5 428 ARG B N 1
ATOM 11403 C CA . ARG B 1 428 ? 6.641 -40.062 9.516 1 82.5 428 ARG B CA 1
ATOM 11404 C C . ARG B 1 428 ? 6.535 -41.344 10.328 1 82.5 428 ARG B C 1
ATOM 11406 O O . ARG B 1 428 ? 6.176 -41.312 11.508 1 82.5 428 ARG B O 1
ATOM 11413 N N . ASN B 1 429 ? 6.957 -42.438 9.977 1 68.81 429 ASN B N 1
ATOM 11414 C CA . ASN B 1 429 ? 6.957 -43.75 10.625 1 68.81 429 ASN B CA 1
ATOM 11415 C C . ASN B 1 429 ? 5.555 -44.156 11.055 1 68.81 429 ASN B C 1
ATOM 11417 O O . ASN B 1 429 ? 5.379 -44.75 12.117 1 68.81 429 ASN B O 1
ATOM 11421 N N . LYS B 1 430 ? 4.582 -43.625 10.547 1 59.25 430 LYS B N 1
ATOM 11422 C CA . LYS B 1 430 ? 3.223 -43.906 10.984 1 59.25 430 LYS B CA 1
ATOM 11423 C C . LYS B 1 430 ? 2.641 -45.094 10.211 1 59.25 430 LYS B C 1
ATOM 11425 O O . LYS B 1 430 ? 1.624 -45.656 10.602 1 59.25 430 LYS B O 1
ATOM 11430 N N . ALA B 1 431 ? 3.236 -45.531 9.055 1 56.84 431 ALA B N 1
ATOM 11431 C CA . ALA B 1 431 ? 2.613 -46.594 8.297 1 56.84 431 ALA B CA 1
ATOM 11432 C C . ALA B 1 431 ? 3.254 -47.938 8.633 1 56.84 431 ALA B C 1
ATOM 11434 O O . ALA B 1 431 ? 4.48 -48.031 8.734 1 56.84 431 ALA B O 1
ATOM 11435 N N . HIS B 1 432 ? 2.453 -48.906 9.273 1 57.88 432 HIS B N 1
ATOM 11436 C CA . HIS B 1 432 ? 2.893 -50.281 9.469 1 57.88 432 HIS B CA 1
ATOM 11437 C C . HIS B 1 432 ? 3.139 -50.969 8.141 1 57.88 432 HIS B C 1
ATOM 11439 O O . HIS B 1 432 ? 2.242 -51.625 7.598 1 57.88 432 HIS B O 1
ATOM 11445 N N . LEU B 1 433 ? 4.098 -50.531 7.484 1 60.84 433 LEU B N 1
ATOM 11446 C CA . LEU B 1 433 ? 4.422 -51.219 6.242 1 60.84 433 LEU B CA 1
ATOM 11447 C C . LEU B 1 433 ? 5.262 -52.469 6.512 1 60.84 433 LEU B C 1
ATOM 11449 O O . LEU B 1 433 ? 6.168 -52.438 7.352 1 60.84 433 LEU B O 1
ATOM 11453 N N . PRO B 1 434 ? 4.75 -53.625 6.234 1 53.88 434 PRO B N 1
ATOM 11454 C CA . PRO B 1 434 ? 5.348 -54.906 6.645 1 53.88 434 PRO B CA 1
ATOM 11455 C C . PRO B 1 434 ? 6.867 -54.844 6.762 1 53.88 434 PRO B C 1
ATOM 11457 O O . PRO B 1 434 ? 7.434 -55.25 7.773 1 53.88 434 PRO B O 1
ATOM 11460 N N . SER B 1 435 ? 7.582 -54.812 5.695 1 50.34 435 SER B N 1
ATOM 11461 C CA . SER B 1 435 ? 9.008 -55.094 5.641 1 50.34 435 SER B CA 1
ATOM 11462 C C . SER B 1 435 ? 9.836 -53.906 6.09 1 50.34 435 SER B C 1
ATOM 11464 O O . SER B 1 435 ? 11.07 -53.938 6.039 1 50.34 435 SER B O 1
ATOM 11466 N N . LEU B 1 436 ? 9.219 -52.875 6.465 1 54.69 436 LEU B N 1
ATOM 11467 C CA . LEU B 1 436 ? 10.062 -51.719 6.723 1 54.69 436 LEU B CA 1
ATOM 11468 C C . LEU B 1 436 ? 10.359 -51.562 8.211 1 54.69 436 LEU B C 1
ATOM 11470 O O . LEU B 1 436 ? 10.891 -50.562 8.648 1 54.69 436 LEU B O 1
ATOM 11474 N N . ALA B 1 437 ? 9.883 -52.438 8.992 1 45.72 437 ALA B N 1
ATOM 11475 C CA . ALA B 1 437 ? 10.008 -52.438 10.445 1 45.72 437 ALA B CA 1
ATOM 11476 C C . ALA B 1 437 ? 11.469 -52.281 10.875 1 45.72 437 ALA B C 1
ATOM 11478 O O . ALA B 1 437 ? 11.758 -51.781 11.961 1 45.72 437 ALA B O 1
ATOM 11479 N N . SER B 1 438 ? 12.383 -52.875 10.195 1 45.59 438 SER B N 1
ATOM 11480 C CA . SER B 1 438 ? 13.711 -53 10.781 1 45.59 438 SER B CA 1
ATOM 11481 C C . SER B 1 438 ? 14.562 -51.75 10.492 1 45.59 438 SER B C 1
ATOM 11483 O O . SER B 1 438 ? 15.672 -51.625 11.016 1 45.59 438 SER B O 1
ATOM 11485 N N . GLN B 1 439 ? 14.375 -50.969 9.477 1 49.22 439 GLN B N 1
ATOM 11486 C CA . GLN B 1 439 ? 15.398 -49.969 9.164 1 49.22 439 GLN B CA 1
ATOM 11487 C C . GLN B 1 439 ? 15.047 -48.625 9.742 1 49.22 439 GLN B C 1
ATOM 11489 O O . GLN B 1 439 ? 13.875 -48.219 9.773 1 49.22 439 GLN B O 1
ATOM 11494 N N . PRO B 1 440 ? 16.062 -47.969 10.438 1 49.5 440 PRO B N 1
ATOM 11495 C CA . PRO B 1 440 ? 15.891 -46.719 11.172 1 49.5 440 PRO B CA 1
ATOM 11496 C C . PRO B 1 440 ? 15.414 -45.562 10.273 1 49.5 440 PRO B C 1
ATOM 11498 O O . PRO B 1 440 ? 16.125 -45.156 9.352 1 49.5 440 PRO B O 1
ATOM 11501 N N . ILE B 1 441 ? 14.203 -45.469 9.859 1 53.66 441 ILE B N 1
ATOM 11502 C CA . ILE B 1 441 ? 13.703 -44.25 9.195 1 53.66 441 ILE B CA 1
ATOM 11503 C C . ILE B 1 441 ? 13.938 -43.031 10.086 1 53.66 441 ILE B C 1
ATOM 11505 O O . ILE B 1 441 ? 13.727 -43.094 11.297 1 53.66 441 ILE B O 1
ATOM 11509 N N . THR B 1 442 ? 14.68 -42.125 9.609 1 57.22 442 THR B N 1
ATOM 11510 C CA . THR B 1 442 ? 15.055 -40.875 10.289 1 57.22 442 THR B CA 1
ATOM 11511 C C . THR B 1 442 ? 13.852 -40.25 10.984 1 57.22 442 THR B C 1
ATOM 11513 O O . THR B 1 442 ? 12.719 -40.375 10.516 1 57.22 442 THR B O 1
ATOM 11516 N N . GLU B 1 443 ? 13.969 -39.938 12.203 1 60.88 443 GLU B N 1
ATOM 11517 C CA . GLU B 1 443 ? 12.969 -39.344 13.094 1 60.88 443 GLU B CA 1
ATOM 11518 C C . GLU B 1 443 ? 12.461 -38 12.555 1 60.88 443 GLU B C 1
ATOM 11520 O O . GLU B 1 443 ? 11.445 -37.5 13.023 1 60.88 443 GLU B O 1
ATOM 11525 N N . HIS B 1 444 ? 13.094 -37.531 11.43 1 77.5 444 HIS B N 1
ATOM 11526 C CA . HIS B 1 444 ? 12.648 -36.219 10.977 1 77.5 444 HIS B CA 1
ATOM 11527 C C . HIS B 1 444 ? 12.25 -36.25 9.508 1 77.5 444 HIS B C 1
ATOM 11529 O O . HIS B 1 444 ? 12.766 -37.062 8.734 1 77.5 444 HIS B O 1
ATOM 11535 N N . GLN B 1 445 ? 11.188 -35.5 9.109 1 87.19 445 GLN B N 1
ATOM 11536 C CA . GLN B 1 445 ? 10.734 -35.375 7.73 1 87.19 445 GLN B CA 1
ATOM 11537 C C . GLN B 1 445 ? 11.844 -34.844 6.832 1 87.19 445 GLN B C 1
ATOM 11539 O O . GLN B 1 445 ? 12.398 -33.781 7.098 1 87.19 445 GLN B O 1
ATOM 11544 N N . THR B 1 446 ? 12.242 -35.625 5.809 1 87.12 446 THR B N 1
ATOM 11545 C CA . THR B 1 446 ? 13.336 -35.219 4.93 1 87.12 446 THR B CA 1
ATOM 11546 C C . THR B 1 446 ? 12.812 -34.844 3.543 1 87.12 446 THR B C 1
ATOM 11548 O O . THR B 1 446 ? 13.516 -34.219 2.754 1 87.12 446 THR B O 1
ATOM 11551 N N . ILE B 1 447 ? 11.648 -35.344 3.248 1 92.31 447 ILE B N 1
ATOM 11552 C CA . ILE B 1 447 ? 11.086 -35.094 1.924 1 92.31 447 ILE B CA 1
ATOM 11553 C C . ILE B 1 447 ? 10.359 -33.75 1.913 1 92.31 447 ILE B C 1
ATOM 11555 O O . ILE B 1 447 ? 9.445 -33.5 2.711 1 92.31 447 ILE B O 1
ATOM 11559 N N . PRO B 1 448 ? 10.742 -32.875 1.014 1 93.56 448 PRO B N 1
ATOM 11560 C CA . PRO B 1 448 ? 10.094 -31.562 0.956 1 93.56 448 PRO B CA 1
ATOM 11561 C C . PRO B 1 448 ? 8.625 -31.641 0.546 1 93.56 448 PRO B C 1
ATOM 11563 O O . PRO B 1 448 ? 8.148 -32.719 0.149 1 93.56 448 PRO B O 1
ATOM 11566 N N . PHE B 1 449 ? 7.996 -30.5 0.742 1 94.56 449 PHE B N 1
ATOM 11567 C CA . PHE B 1 449 ? 6.609 -30.359 0.305 1 94.56 449 PHE B CA 1
ATOM 11568 C C . PHE B 1 449 ? 6.508 -30.453 -1.212 1 94.56 449 PHE B C 1
ATOM 11570 O O . PHE B 1 449 ? 7.523 -30.578 -1.9 1 94.56 449 PHE B O 1
ATOM 11577 N N . TRP B 1 450 ? 5.387 -30.422 -1.776 1 95.38 450 TRP B N 1
ATOM 11578 C CA . TRP B 1 450 ? 5.055 -30.859 -3.133 1 95.38 450 TRP B CA 1
ATOM 11579 C C . TRP B 1 450 ? 5.906 -30.109 -4.16 1 95.38 450 TRP B C 1
ATOM 11581 O O . TRP B 1 450 ? 6.496 -30.734 -5.047 1 95.38 450 TRP B O 1
ATOM 11591 N N . THR B 1 451 ? 5.984 -28.797 -4.137 1 93.69 451 THR B N 1
ATOM 11592 C CA . THR B 1 451 ? 6.746 -28.016 -5.102 1 93.69 451 THR B CA 1
ATOM 11593 C C . THR B 1 451 ? 8.242 -28.266 -4.953 1 93.6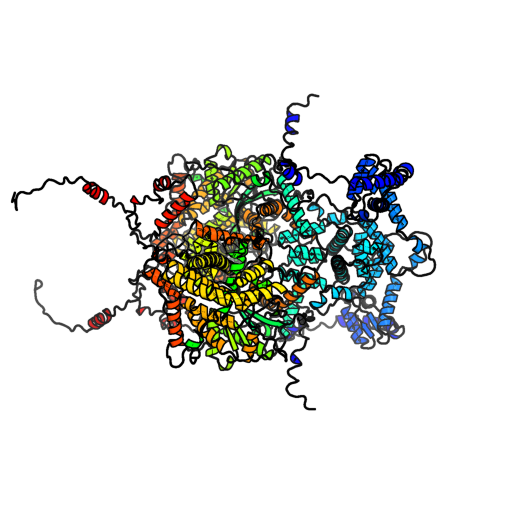9 451 THR B C 1
ATOM 11595 O O . THR B 1 451 ? 8.953 -28.406 -5.949 1 93.69 451 THR B O 1
ATOM 11598 N N . GLY B 1 452 ? 8.703 -28.281 -3.674 1 91 452 GLY B N 1
ATOM 11599 C CA . GLY B 1 452 ? 10.102 -28.594 -3.418 1 91 452 GLY B CA 1
ATOM 11600 C C . GLY B 1 452 ? 10.516 -29.969 -3.912 1 91 452 GLY B C 1
ATOM 11601 O O . GLY B 1 452 ? 11.617 -30.141 -4.426 1 91 452 GLY B O 1
ATOM 11602 N N . TYR B 1 453 ? 9.617 -30.922 -3.795 1 92.19 453 TYR B N 1
ATOM 11603 C CA . TYR B 1 453 ? 9.859 -32.281 -4.246 1 92.19 453 TYR B CA 1
ATOM 11604 C C . TYR B 1 453 ? 10.062 -32.344 -5.758 1 92.19 453 TYR B C 1
ATOM 11606 O O . TYR B 1 453 ? 11.023 -32.938 -6.242 1 92.19 453 TYR B O 1
ATOM 11614 N N . HIS B 1 454 ? 9.211 -31.719 -6.492 1 90.69 454 HIS B N 1
ATOM 11615 C CA . HIS B 1 454 ? 9.289 -31.766 -7.949 1 90.69 454 HIS B CA 1
ATOM 11616 C C . HIS B 1 454 ? 10.445 -30.922 -8.469 1 90.69 454 HIS B C 1
ATOM 11618 O O . HIS B 1 454 ? 11.055 -31.25 -9.492 1 90.69 454 HIS B O 1
ATOM 11624 N N . LYS B 1 455 ? 10.742 -29.828 -7.844 1 89.69 455 LYS B N 1
ATOM 11625 C CA . LYS B 1 455 ? 11.852 -28.984 -8.258 1 89.69 455 LYS B CA 1
ATOM 11626 C C . LYS B 1 455 ? 13.18 -29.734 -8.164 1 89.69 455 LYS B C 1
ATOM 11628 O O . LYS B 1 455 ? 14.047 -29.578 -9.023 1 89.69 455 LYS B O 1
ATOM 11633 N N . GLU B 1 456 ? 13.328 -30.469 -7.156 1 83.94 456 GLU B N 1
ATOM 11634 C CA . GLU B 1 456 ? 14.57 -31.203 -6.918 1 83.94 456 GLU B CA 1
ATOM 11635 C C . GLU B 1 456 ? 14.781 -32.281 -7.965 1 83.94 456 GLU B C 1
ATOM 11637 O O . GLU B 1 456 ? 15.922 -32.625 -8.312 1 83.94 456 GLU B O 1
ATOM 11642 N N . TRP B 1 457 ? 13.695 -32.75 -8.5 1 80.12 457 TRP B N 1
ATOM 11643 C CA . TRP B 1 457 ? 13.836 -33.938 -9.352 1 80.12 457 TRP B CA 1
ATOM 11644 C C . TRP B 1 457 ? 13.641 -33.562 -10.82 1 80.12 457 TRP B C 1
ATOM 11646 O O . TRP B 1 457 ? 13.883 -34.375 -11.711 1 80.12 457 TRP B O 1
ATOM 11656 N N . SER B 1 458 ? 13.359 -32.406 -11.062 1 81.69 458 SER B N 1
ATOM 11657 C CA . SER B 1 458 ? 13.125 -31.984 -12.438 1 81.69 458 SER B CA 1
ATOM 11658 C C . SER B 1 458 ? 14.391 -31.422 -13.078 1 81.69 458 SER B C 1
ATOM 11660 O O . SER B 1 458 ? 15.289 -30.953 -12.375 1 81.69 458 SER B O 1
ATOM 11662 N N . PHE B 1 459 ? 14.359 -31.531 -14.375 1 77.88 459 PHE B N 1
ATOM 11663 C CA . PHE B 1 459 ? 15.492 -31 -15.133 1 77.88 459 PHE B CA 1
ATOM 11664 C C . PHE B 1 459 ? 15.43 -29.484 -15.203 1 77.88 459 PHE B C 1
ATOM 11666 O O . PHE B 1 459 ? 14.352 -28.906 -15.352 1 77.88 459 PHE B O 1
ATOM 11673 N N . ALA B 1 460 ? 16.672 -28.969 -15.117 1 78.75 460 ALA B N 1
ATOM 11674 C CA . ALA B 1 460 ? 16.75 -27.5 -15.18 1 78.75 460 ALA B CA 1
ATOM 11675 C C . ALA B 1 460 ? 16.672 -27.016 -16.625 1 78.75 460 ALA B C 1
ATOM 11677 O O . ALA B 1 460 ? 17.281 -27.609 -17.516 1 78.75 460 ALA B O 1
ATOM 11678 N N . ASN B 1 461 ? 15.773 -26.031 -16.797 1 80.31 461 ASN B N 1
ATOM 11679 C CA . ASN B 1 461 ? 15.695 -25.375 -18.094 1 80.31 461 ASN B CA 1
ATOM 11680 C C . ASN B 1 461 ? 16.641 -24.172 -18.172 1 80.31 461 ASN B C 1
ATOM 11682 O O . ASN B 1 461 ? 16.719 -23.375 -17.234 1 80.31 461 ASN B O 1
ATOM 11686 N N . SER B 1 462 ? 17.359 -24.031 -19.266 1 77.88 462 SER B N 1
ATOM 11687 C CA . SER B 1 462 ? 18.297 -22.938 -19.453 1 77.88 462 SER B CA 1
ATOM 11688 C C . SER B 1 462 ? 17.641 -21.734 -20.109 1 77.88 462 SER B C 1
ATOM 11690 O O . SER B 1 462 ? 18.141 -20.609 -20.047 1 77.88 462 SER B O 1
ATOM 11692 N N . ASP B 1 463 ? 16.531 -22.047 -20.75 1 79.44 463 ASP B N 1
ATOM 11693 C CA . ASP B 1 463 ? 15.852 -20.969 -21.453 1 79.44 463 ASP B CA 1
ATOM 11694 C C . ASP B 1 463 ? 14.938 -20.172 -20.516 1 79.44 463 ASP B C 1
ATOM 11696 O O . ASP B 1 463 ? 14.383 -20.734 -19.562 1 79.44 463 ASP B O 1
ATOM 11700 N N . PHE B 1 464 ? 14.945 -18.875 -20.719 1 86.44 464 PHE B N 1
ATOM 11701 C CA . PHE B 1 464 ? 14.008 -18.031 -19.969 1 86.44 464 PHE B CA 1
ATOM 11702 C C . PHE B 1 464 ? 13.352 -17.016 -20.891 1 86.44 464 PHE B C 1
ATOM 11704 O O . PHE B 1 464 ? 13.773 -16.828 -22.031 1 86.44 464 PHE B O 1
ATOM 11711 N N . HIS B 1 465 ? 12.297 -16.438 -20.484 1 89.31 465 HIS B N 1
ATOM 11712 C CA . HIS B 1 465 ? 11.555 -15.453 -21.281 1 89.31 465 HIS B CA 1
ATOM 11713 C C . HIS B 1 465 ? 11.961 -14.031 -20.906 1 89.31 465 HIS B C 1
ATOM 11715 O O . HIS B 1 465 ? 12 -13.68 -19.719 1 89.31 465 HIS B O 1
ATOM 11721 N N . VAL B 1 466 ? 12.242 -13.242 -21.906 1 87.25 466 VAL B N 1
ATOM 11722 C CA . VAL B 1 466 ? 12.406 -11.805 -21.719 1 87.25 466 VAL B CA 1
ATOM 11723 C C . VAL B 1 466 ? 11.031 -11.133 -21.719 1 87.25 466 VAL B C 1
ATOM 11725 O O . VAL B 1 466 ? 10.148 -11.508 -22.484 1 87.25 466 VAL B O 1
ATOM 11728 N N . VAL B 1 467 ? 10.914 -10.18 -20.797 1 89.81 467 VAL B N 1
ATOM 11729 C CA . VAL B 1 467 ? 9.633 -9.484 -20.672 1 89.81 467 VAL B CA 1
ATOM 11730 C C . VAL B 1 467 ? 9.773 -8.039 -21.156 1 89.81 467 VAL B C 1
ATOM 11732 O O . VAL B 1 467 ? 10.773 -7.379 -20.875 1 89.81 467 VAL B O 1
ATOM 11735 N N . ALA B 1 468 ? 8.859 -7.551 -21.984 1 90.25 468 ALA B N 1
ATOM 11736 C CA . ALA B 1 468 ? 8.82 -6.168 -22.453 1 90.25 468 ALA B CA 1
ATOM 11737 C C . ALA B 1 468 ? 7.414 -5.598 -22.359 1 90.25 468 ALA B C 1
ATOM 11739 O O . ALA B 1 468 ? 6.43 -6.344 -22.391 1 90.25 468 ALA B O 1
ATOM 11740 N N . TYR B 1 469 ? 7.348 -4.305 -22.219 1 89.44 469 TYR B N 1
ATOM 11741 C CA . TYR B 1 469 ? 6.055 -3.646 -22.047 1 89.44 469 TYR B CA 1
ATOM 11742 C C . TYR B 1 469 ? 5.738 -2.764 -23.25 1 89.44 469 TYR B C 1
ATOM 11744 O O . TYR B 1 469 ? 6.383 -1.734 -23.453 1 89.44 469 TYR B O 1
ATOM 11752 N N . PRO B 1 470 ? 4.75 -3.121 -24.016 1 88.88 470 PRO B N 1
ATOM 11753 C CA . PRO B 1 470 ? 4.25 -2.172 -25.016 1 88.88 470 PRO B CA 1
ATOM 11754 C C . PRO B 1 470 ? 3.4 -1.062 -24.406 1 88.88 470 PRO B C 1
ATOM 11756 O O . PRO B 1 470 ? 2.988 -1.162 -23.25 1 88.88 470 PRO B O 1
ATOM 11759 N N . PRO B 1 471 ? 3.154 -0.034 -25.156 1 83.81 471 PRO B N 1
ATOM 11760 C CA . PRO B 1 471 ? 2.334 1.057 -24.625 1 83.81 471 PRO B CA 1
ATOM 11761 C C . PRO B 1 471 ? 0.949 0.59 -24.188 1 83.81 471 PRO B C 1
ATOM 11763 O O . PRO B 1 471 ? 0.333 -0.248 -24.844 1 83.81 471 PRO B O 1
ATOM 11766 N N . ILE B 1 472 ? 0.45 1.188 -23.172 1 84.56 472 ILE B N 1
ATOM 11767 C CA . ILE B 1 472 ? -0.87 0.876 -22.625 1 84.56 472 ILE B CA 1
ATOM 11768 C C . ILE B 1 472 ? -1.948 1.436 -23.547 1 84.56 472 ILE B C 1
ATOM 11770 O O . ILE B 1 472 ? -1.705 2.391 -24.297 1 84.56 472 ILE B O 1
ATOM 11774 N N . VAL B 1 473 ? -3.023 0.747 -23.594 1 88 473 VAL B N 1
ATOM 11775 C CA . VAL B 1 473 ? -4.191 1.296 -24.281 1 88 473 VAL B CA 1
ATOM 11776 C C . VAL B 1 473 ? -5.082 2.025 -23.266 1 88 473 VAL B C 1
ATOM 11778 O O . VAL B 1 473 ? -5.676 1.399 -22.391 1 88 473 VAL B O 1
ATOM 11781 N N . ASP B 1 474 ? -5.129 3.305 -23.422 1 81.44 474 ASP B N 1
ATOM 11782 C CA . ASP B 1 474 ? -5.797 4.148 -22.438 1 81.44 474 ASP B CA 1
ATOM 11783 C C . ASP B 1 474 ? -7.305 4.176 -22.672 1 81.44 474 ASP B C 1
ATOM 11785 O O . ASP B 1 474 ? -7.852 5.191 -23.109 1 81.44 474 ASP B O 1
ATOM 11789 N N . SER B 1 475 ? -7.934 3.186 -22.422 1 84.81 475 SER B N 1
ATOM 11790 C CA . SER B 1 475 ? -9.383 3.029 -22.531 1 84.81 475 SER B CA 1
ATOM 11791 C C . SER B 1 475 ? -9.883 1.892 -21.641 1 84.81 475 SER B C 1
ATOM 11793 O O . SER B 1 475 ? -9.094 1.056 -21.188 1 84.81 475 SER B O 1
ATOM 11795 N N . LYS B 1 476 ? -11.148 1.914 -21.438 1 85.19 476 LYS B N 1
ATOM 11796 C CA . LYS B 1 476 ? -11.75 0.891 -20.578 1 85.19 476 LYS B CA 1
ATOM 11797 C C . LYS B 1 476 ? -11.562 -0.5 -21.188 1 85.19 476 LYS B C 1
ATOM 11799 O O . LYS B 1 476 ? -11.953 -0.747 -22.328 1 85.19 476 LYS B O 1
ATOM 11804 N N . PRO B 1 477 ? -11.039 -1.42 -20.406 1 89.06 477 PRO B N 1
ATOM 11805 C CA . PRO B 1 477 ? -10.695 -2.738 -20.938 1 89.06 477 PRO B CA 1
ATOM 11806 C C . PRO B 1 477 ? -11.922 -3.523 -21.406 1 89.06 477 PRO B C 1
ATOM 11808 O O . PRO B 1 477 ? -11.812 -4.371 -22.297 1 89.06 477 PRO B O 1
ATOM 11811 N N . THR B 1 478 ? -13.102 -3.283 -20.906 1 86.69 478 THR B N 1
ATOM 11812 C CA . THR B 1 478 ? -14.281 -4.074 -21.219 1 86.69 478 THR B CA 1
ATOM 11813 C C . THR B 1 478 ? -14.906 -3.6 -22.531 1 86.69 478 THR B C 1
ATOM 11815 O O . THR B 1 478 ? -15.766 -4.273 -23.094 1 86.69 478 THR B O 1
ATOM 11818 N N . ASP B 1 479 ? -14.398 -2.504 -23.031 1 90.44 479 ASP B N 1
ATOM 11819 C CA . ASP B 1 479 ? -14.891 -1.999 -24.312 1 90.44 479 ASP B CA 1
ATOM 11820 C C . ASP B 1 479 ? -14.312 -2.801 -25.469 1 90.44 479 ASP B C 1
ATOM 11822 O O . ASP B 1 479 ? -13.117 -3.098 -25.5 1 90.44 479 ASP B O 1
ATOM 11826 N N . MET B 1 480 ? -15.195 -3.176 -26.484 1 93.31 480 MET B N 1
ATOM 11827 C CA . MET B 1 480 ? -14.773 -3.973 -27.641 1 93.31 480 MET B CA 1
ATOM 11828 C C . MET B 1 480 ? -13.711 -3.242 -28.453 1 93.31 480 MET B C 1
ATOM 11830 O O . MET B 1 480 ? -12.82 -3.875 -29.016 1 93.31 480 MET B O 1
ATOM 11834 N N . ALA B 1 481 ? -13.797 -1.942 -28.422 1 93.62 481 ALA B N 1
ATOM 11835 C CA . ALA B 1 481 ? -12.812 -1.161 -29.156 1 93.62 481 ALA B CA 1
ATOM 11836 C C . ALA B 1 481 ? -11.422 -1.314 -28.562 1 93.62 481 ALA B C 1
ATOM 11838 O O . ALA B 1 481 ? -10.422 -1.359 -29.281 1 93.62 481 ALA B O 1
ATOM 11839 N N . THR B 1 482 ? -11.344 -1.372 -27.281 1 94.62 482 THR B N 1
ATOM 11840 C CA . THR B 1 482 ? -10.07 -1.52 -26.578 1 94.62 482 THR B CA 1
ATOM 11841 C C . THR B 1 482 ? -9.453 -2.889 -26.859 1 94.62 482 THR B C 1
ATOM 11843 O O . THR B 1 482 ? -8.258 -2.992 -27.156 1 94.62 482 THR B O 1
ATOM 11846 N N . VAL B 1 483 ? -10.258 -3.936 -26.781 1 96.19 483 VAL B N 1
ATOM 11847 C CA . VAL B 1 483 ? -9.773 -5.293 -27.031 1 96.19 483 VAL B CA 1
ATOM 11848 C C . VAL B 1 483 ? -9.359 -5.438 -28.484 1 96.19 483 VAL B C 1
ATOM 11850 O O . VAL B 1 483 ? -8.336 -6.051 -28.797 1 96.19 483 VAL B O 1
ATOM 11853 N N . TYR B 1 484 ? -10.195 -4.832 -29.359 1 96.19 484 TYR B N 1
ATOM 11854 C CA . TYR B 1 484 ? -9.859 -4.832 -30.781 1 96.19 484 TYR B CA 1
ATOM 11855 C C . TYR B 1 484 ? -8.5 -4.191 -31.016 1 96.19 484 TYR B C 1
ATOM 11857 O O . TYR B 1 484 ? -7.676 -4.727 -31.766 1 96.19 484 TYR B O 1
ATOM 11865 N N . THR B 1 485 ? -8.297 -3.074 -30.406 1 94.5 485 THR B N 1
ATOM 11866 C CA . THR B 1 485 ? -7.035 -2.352 -30.547 1 94.5 485 THR B CA 1
ATOM 11867 C C . THR B 1 485 ? -5.863 -3.211 -30.078 1 94.5 485 THR B C 1
ATOM 11869 O O . THR B 1 485 ? -4.828 -3.275 -30.75 1 94.5 485 THR B O 1
ATOM 11872 N N . THR B 1 486 ? -5.992 -3.852 -28.969 1 94.94 486 THR B N 1
ATOM 11873 C CA . THR B 1 486 ? -4.941 -4.695 -28.422 1 94.94 486 THR B CA 1
ATOM 11874 C C . THR B 1 486 ? -4.637 -5.867 -29.344 1 94.94 486 THR B C 1
ATOM 11876 O O . THR B 1 486 ? -3.473 -6.215 -29.547 1 94.94 486 THR B O 1
ATOM 11879 N N . MET B 1 487 ? -5.617 -6.48 -29.891 1 96.75 487 MET B N 1
ATOM 11880 C CA . MET B 1 487 ? -5.445 -7.602 -30.812 1 96.75 487 MET B CA 1
ATOM 11881 C C . MET B 1 487 ? -4.723 -7.164 -32.062 1 96.75 487 MET B C 1
ATOM 11883 O O . MET B 1 487 ? -3.799 -7.836 -32.531 1 96.75 487 MET B O 1
ATOM 11887 N N . LYS B 1 488 ? -5.172 -6.07 -32.594 1 94.44 488 LYS B N 1
ATOM 11888 C CA . LYS B 1 488 ? -4.566 -5.555 -33.812 1 94.44 488 LYS B CA 1
ATOM 11889 C C . LYS B 1 488 ? -3.096 -5.215 -33.594 1 94.44 488 LYS B C 1
ATOM 11891 O O . LYS B 1 488 ? -2.248 -5.559 -34.406 1 94.44 488 LYS B O 1
ATOM 11896 N N . ARG B 1 489 ? -2.805 -4.59 -32.562 1 92.56 489 ARG B N 1
ATOM 11897 C CA . ARG B 1 489 ? -1.429 -4.207 -32.25 1 92.56 489 ARG B CA 1
ATOM 11898 C C . ARG B 1 489 ? -0.554 -5.438 -32.031 1 92.56 489 ARG B C 1
ATOM 11900 O O . ARG B 1 489 ? 0.623 -5.441 -32.406 1 92.56 489 ARG B O 1
ATOM 11907 N N . CYS B 1 490 ? -1.051 -6.449 -31.375 1 94.88 490 CYS B N 1
ATOM 11908 C CA . CYS B 1 490 ? -0.312 -7.691 -31.188 1 94.88 490 CYS B CA 1
ATOM 11909 C C . CYS B 1 490 ? -0 -8.352 -32.531 1 94.88 490 CYS B C 1
ATOM 11911 O O . CYS B 1 490 ? 1.132 -8.773 -32.781 1 94.88 490 CYS B O 1
ATOM 11913 N N . ARG B 1 491 ? -0.985 -8.406 -33.344 1 95 491 ARG B N 1
ATOM 11914 C CA . ARG B 1 491 ? -0.821 -9.016 -34.656 1 95 491 ARG B CA 1
ATOM 11915 C C . ARG B 1 491 ? 0.233 -8.273 -35.469 1 95 491 ARG B C 1
ATOM 11917 O O . ARG B 1 491 ? 1.112 -8.898 -36.094 1 95 491 ARG B O 1
ATOM 11924 N N . GLU B 1 492 ? 0.103 -6.973 -35.5 1 91.25 492 GLU B N 1
ATOM 11925 C CA . GLU B 1 492 ? 1.043 -6.148 -36.25 1 91.25 492 GLU B CA 1
ATOM 11926 C C . GLU B 1 492 ? 2.465 -6.309 -35.719 1 91.25 492 GLU B C 1
ATOM 11928 O O . GLU B 1 492 ? 3.42 -6.371 -36.5 1 91.25 492 GLU B O 1
ATOM 11933 N N . MET B 1 493 ? 2.611 -6.379 -34.469 1 90.88 493 MET B N 1
ATOM 11934 C CA . MET B 1 493 ? 3.922 -6.559 -33.844 1 90.88 493 MET B CA 1
ATOM 11935 C C . MET B 1 493 ? 4.539 -7.895 -34.25 1 90.88 493 MET B C 1
ATOM 11937 O O . MET B 1 493 ? 5.711 -7.953 -34.625 1 90.88 493 MET B O 1
ATOM 11941 N N . CYS B 1 494 ? 3.77 -8.969 -34.188 1 92.38 494 CYS B N 1
ATOM 11942 C CA . CYS B 1 494 ? 4.258 -10.297 -34.531 1 92.38 494 CYS B CA 1
ATOM 11943 C C . CYS B 1 494 ? 4.613 -10.367 -36.031 1 92.38 494 CYS B C 1
ATOM 11945 O O . CYS B 1 494 ? 5.625 -10.969 -36.406 1 92.38 494 CYS B O 1
ATOM 11947 N N . GLN B 1 495 ? 3.807 -9.703 -36.812 1 89.5 495 GLN B N 1
ATOM 11948 C CA . GLN B 1 495 ? 4.082 -9.68 -38.25 1 89.5 495 GLN B CA 1
ATOM 11949 C C . GLN B 1 495 ? 5.395 -8.961 -38.531 1 89.5 495 GLN B C 1
ATOM 11951 O O . GLN B 1 495 ? 6.188 -9.422 -39.375 1 89.5 495 GLN B O 1
ATOM 11956 N N . THR B 1 496 ? 5.547 -7.91 -37.875 1 87.06 496 THR B N 1
ATOM 11957 C CA . THR B 1 496 ? 6.781 -7.148 -38.031 1 87.06 496 THR B CA 1
ATOM 11958 C C . THR B 1 496 ? 7.984 -7.969 -37.594 1 87.06 496 THR B C 1
ATOM 11960 O O . THR B 1 496 ? 9.07 -7.855 -38.156 1 87.06 496 THR B O 1
ATOM 11963 N N . ALA B 1 497 ? 7.805 -8.805 -36.625 1 88.19 497 ALA B N 1
ATOM 11964 C CA . ALA B 1 497 ? 8.883 -9.648 -36.094 1 88.19 497 ALA B CA 1
ATOM 11965 C C . ALA B 1 497 ? 9.062 -10.891 -36.969 1 88.19 497 ALA B C 1
ATOM 11967 O O . ALA B 1 497 ? 9.953 -11.703 -36.719 1 88.19 497 ALA B O 1
ATOM 11968 N N . GLY B 1 498 ? 8.242 -11.109 -37.938 1 86.12 498 GLY B N 1
ATOM 11969 C CA . GLY B 1 498 ? 8.359 -12.234 -38.844 1 86.12 498 GLY B CA 1
ATOM 11970 C C . GLY B 1 498 ? 7.609 -13.469 -38.375 1 86.12 498 GLY B C 1
ATOM 11971 O O . GLY B 1 498 ? 7.836 -14.57 -38.844 1 86.12 498 GLY B O 1
ATOM 11972 N N . GLN B 1 499 ? 6.84 -13.344 -37.406 1 91.44 499 GLN B N 1
ATOM 11973 C CA . GLN B 1 499 ? 6.031 -14.453 -36.906 1 91.44 499 GLN B CA 1
ATOM 11974 C C . GLN B 1 499 ? 4.664 -14.484 -37.562 1 91.44 499 GLN B C 1
ATOM 11976 O O . GLN B 1 499 ? 3.916 -13.5 -37.531 1 91.44 499 GLN B O 1
ATOM 11981 N N . HIS B 1 500 ? 4.336 -15.578 -38.125 1 90.5 500 HIS B N 1
ATOM 11982 C CA . HIS B 1 500 ? 3.129 -15.695 -38.938 1 90.5 500 HIS B CA 1
ATOM 11983 C C . HIS B 1 500 ? 1.881 -15.719 -38.062 1 90.5 500 HIS B C 1
ATOM 11985 O O . HIS B 1 500 ? 0.856 -15.133 -38.406 1 90.5 500 HIS B O 1
ATOM 11991 N N . TYR B 1 501 ? 1.907 -16.469 -36.969 1 94.44 501 TYR B N 1
ATOM 11992 C CA . TYR B 1 501 ? 0.761 -16.562 -36.062 1 94.44 501 TYR B CA 1
ATOM 11993 C C . TYR B 1 501 ? 0.995 -15.758 -34.781 1 94.44 501 TYR B C 1
ATOM 11995 O O . TYR B 1 501 ? 2.035 -15.898 -34.156 1 94.44 501 TYR B O 1
ATOM 12003 N N . SER B 1 502 ? 0.076 -14.852 -34.531 1 95.56 502 SER B N 1
ATOM 12004 C CA . SER B 1 502 ? 0.152 -14.109 -33.281 1 95.56 502 SER B CA 1
ATOM 12005 C C . SER B 1 502 ? -0.585 -14.844 -32.156 1 95.56 502 SER B C 1
ATOM 12007 O O . SER B 1 502 ? -1.61 -15.484 -32.406 1 95.56 502 SER B O 1
ATOM 12009 N N . ILE B 1 503 ? -0.026 -14.844 -30.969 1 97.06 503 ILE B N 1
ATOM 12010 C CA . ILE B 1 503 ? -0.601 -15.523 -29.812 1 97.06 503 ILE B CA 1
ATOM 12011 C C . ILE B 1 503 ? -0.86 -14.516 -28.688 1 97.06 503 ILE B C 1
ATOM 12013 O O . ILE B 1 503 ? 0.047 -13.789 -28.281 1 97.06 503 ILE B O 1
ATOM 12017 N N . GLN B 1 504 ? -2.068 -14.508 -28.188 1 97.94 504 GLN B N 1
ATOM 12018 C CA . GLN B 1 504 ? -2.434 -13.562 -27.141 1 97.94 504 GLN B CA 1
ATOM 12019 C C . GLN B 1 504 ? -3.32 -14.219 -26.078 1 97.94 504 GLN B C 1
ATOM 12021 O O . GLN B 1 504 ? -4.242 -14.969 -26.422 1 97.94 504 GLN B O 1
ATOM 12026 N N . THR B 1 505 ? -2.977 -14 -24.781 1 98.19 505 THR B N 1
ATOM 12027 C CA . THR B 1 505 ? -3.709 -14.602 -23.672 1 98.19 505 THR B CA 1
ATOM 12028 C C . THR B 1 505 ? -4.512 -13.539 -22.922 1 98.19 505 THR B C 1
ATOM 12030 O O . THR B 1 505 ? -4.016 -12.445 -22.672 1 98.19 505 THR B O 1
ATOM 12033 N N . PHE B 1 506 ? -5.836 -13.867 -22.641 1 97.31 506 PHE B N 1
ATOM 12034 C CA . PHE B 1 506 ? -6.73 -13 -21.891 1 97.31 506 PHE B CA 1
ATOM 12035 C C . PHE B 1 506 ? -7.355 -13.75 -20.719 1 97.31 506 PHE B C 1
ATOM 12037 O O . PHE B 1 506 ? -7.41 -14.984 -20.734 1 97.31 506 PHE B O 1
ATOM 12044 N N . ASP B 1 507 ? -7.797 -12.992 -19.719 1 94.06 507 ASP B N 1
ATOM 12045 C CA . ASP B 1 507 ? -8.703 -13.602 -18.75 1 94.06 507 ASP B CA 1
ATOM 12046 C C . ASP B 1 507 ? -10.055 -13.906 -19.375 1 94.06 507 ASP B C 1
ATOM 12048 O O . ASP B 1 507 ? -10.305 -13.547 -20.531 1 94.06 507 ASP B O 1
ATOM 12052 N N . GLN B 1 508 ? -10.867 -14.602 -18.734 1 95.5 508 GLN B N 1
ATOM 12053 C CA . GLN B 1 508 ? -12.07 -15.172 -19.328 1 95.5 508 GLN B CA 1
ATOM 12054 C C . GLN B 1 508 ? -12.977 -14.086 -19.891 1 95.5 508 GLN B C 1
ATOM 12056 O O . GLN B 1 508 ? -13.523 -14.234 -20.984 1 95.5 508 GLN B O 1
ATOM 12061 N N . GLN B 1 509 ? -13.188 -12.961 -19.219 1 94 509 GLN B N 1
ATOM 12062 C CA . GLN B 1 509 ? -14.07 -11.898 -19.688 1 94 509 GLN B CA 1
ATOM 12063 C C . GLN B 1 509 ? -13.531 -11.258 -20.969 1 94 509 GLN B C 1
ATOM 12065 O O . GLN B 1 509 ? -14.273 -11.047 -21.922 1 94 509 GLN B O 1
ATOM 12070 N N . LEU B 1 510 ? -12.273 -10.945 -20.953 1 95.81 510 LEU B N 1
ATOM 12071 C CA . LEU B 1 510 ? -11.648 -10.336 -22.109 1 95.81 510 LEU B CA 1
ATOM 12072 C C . LEU B 1 510 ? -11.508 -11.344 -23.25 1 95.81 510 LEU B C 1
ATOM 12074 O O . LEU B 1 510 ? -11.609 -10.977 -24.422 1 95.81 510 LEU B O 1
ATOM 12078 N N . TYR B 1 511 ? -11.219 -12.617 -22.875 1 97.56 511 TYR B N 1
ATOM 12079 C CA . TYR B 1 511 ? -11.141 -13.695 -23.859 1 97.56 511 TYR B CA 1
ATOM 12080 C C . TYR B 1 511 ? -12.453 -13.828 -24.641 1 97.56 511 TYR B C 1
ATOM 12082 O O . TYR B 1 511 ? -12.445 -14 -25.859 1 97.56 511 TYR B O 1
ATOM 12090 N N . ALA B 1 512 ? -13.578 -13.695 -23.938 1 96.5 512 ALA B N 1
ATOM 12091 C CA . ALA B 1 512 ? -14.898 -13.781 -24.562 1 96.5 512 ALA B CA 1
ATOM 12092 C C . ALA B 1 512 ? -15.094 -12.664 -25.578 1 96.5 512 ALA B C 1
ATOM 12094 O O . ALA B 1 512 ? -15.578 -12.906 -26.688 1 96.5 512 ALA B O 1
ATOM 12095 N N . ILE B 1 513 ? -14.75 -11.469 -25.203 1 95.94 513 ILE B N 1
ATOM 12096 C CA . ILE B 1 513 ? -14.875 -10.32 -26.094 1 95.94 513 ILE B CA 1
ATOM 12097 C C . ILE B 1 513 ? -13.945 -10.492 -27.281 1 95.94 513 ILE B C 1
ATOM 12099 O O . ILE B 1 513 ? -14.336 -10.227 -28.422 1 95.94 513 ILE B O 1
ATOM 12103 N N . ALA B 1 514 ? -12.703 -10.945 -27.062 1 97.56 514 ALA B N 1
ATOM 12104 C CA . ALA B 1 514 ? -11.711 -11.133 -28.109 1 97.56 514 ALA B CA 1
ATOM 12105 C C . ALA B 1 514 ? -12.188 -12.172 -29.125 1 97.56 514 ALA B C 1
ATOM 12107 O O . ALA B 1 514 ? -12.016 -11.984 -30.344 1 97.56 514 ALA B O 1
ATOM 12108 N N . GLN B 1 515 ? -12.75 -13.25 -28.641 1 96.94 515 GLN B N 1
ATOM 12109 C CA . GLN B 1 515 ? -13.258 -14.289 -29.531 1 96.94 515 GLN B CA 1
ATOM 12110 C C . GLN B 1 515 ? -14.383 -13.758 -30.406 1 96.94 515 GLN B C 1
ATOM 12112 O O . GLN B 1 515 ? -14.438 -14.062 -31.609 1 96.94 515 GLN B O 1
ATOM 12117 N N . GLN B 1 516 ? -15.273 -12.977 -29.844 1 95 516 GLN B N 1
ATOM 12118 C CA . GLN B 1 516 ? -16.375 -12.383 -30.594 1 95 516 GLN B CA 1
ATOM 12119 C C . GLN B 1 516 ? -15.852 -11.477 -31.703 1 95 516 GLN B C 1
ATOM 12121 O O . GLN B 1 516 ? -16.375 -11.484 -32.812 1 95 516 GLN B O 1
ATOM 12126 N N . ILE B 1 517 ? -14.852 -10.727 -31.359 1 96.19 517 ILE B N 1
ATOM 12127 C CA . ILE B 1 517 ? -14.227 -9.852 -32.344 1 96.19 517 ILE B CA 1
ATOM 12128 C C . ILE B 1 517 ? -13.594 -10.688 -33.469 1 96.19 517 ILE B C 1
ATOM 12130 O O . ILE B 1 517 ? -13.75 -10.375 -34.656 1 96.19 517 ILE B O 1
ATOM 12134 N N . LYS B 1 518 ? -12.867 -11.734 -33.094 1 96.5 518 LYS B N 1
ATOM 12135 C CA . LYS B 1 518 ? -12.203 -12.602 -34.062 1 96.5 518 LYS B CA 1
ATOM 12136 C C . LYS B 1 518 ? -13.203 -13.258 -35 1 96.5 518 LYS B C 1
ATOM 12138 O O . LYS B 1 518 ? -13.023 -13.258 -36.219 1 96.5 518 LYS B O 1
ATOM 12143 N N . TRP B 1 519 ? -14.305 -13.812 -34.438 1 94.75 519 TRP B N 1
ATOM 12144 C CA . TRP B 1 519 ? -15.312 -14.516 -35.25 1 94.75 519 TRP B CA 1
ATOM 12145 C C . TRP B 1 519 ? -15.984 -13.57 -36.219 1 94.75 519 TRP B C 1
ATOM 12147 O O . TRP B 1 519 ? -16.375 -13.977 -37.312 1 94.75 519 TRP B O 1
ATOM 12157 N N . SER B 1 520 ? -16.109 -12.312 -35.844 1 93 520 SER B N 1
ATOM 12158 C CA . SER B 1 520 ? -16.75 -11.32 -36.688 1 93 520 SER B CA 1
ATOM 12159 C C . SER B 1 520 ? -15.781 -10.797 -37.75 1 93 520 SER B C 1
ATOM 12161 O O . SER B 1 520 ? -16.203 -10.258 -38.781 1 93 520 SER B O 1
ATOM 12163 N N . ASN B 1 521 ? -14.5 -10.914 -37.5 1 93 521 ASN B N 1
ATOM 12164 C CA . ASN B 1 521 ? -13.477 -10.406 -38.406 1 93 521 ASN B CA 1
ATOM 12165 C C . ASN B 1 521 ? -12.438 -11.477 -38.719 1 93 521 ASN B C 1
ATOM 12167 O O . ASN B 1 521 ? -11.234 -11.258 -38.562 1 93 521 ASN B O 1
ATOM 12171 N N . MET B 1 522 ? -12.828 -12.547 -39.312 1 92.06 522 MET B N 1
ATOM 12172 C CA . MET B 1 522 ? -11.953 -13.688 -39.562 1 92.06 522 MET B CA 1
ATOM 12173 C C . MET B 1 522 ? -10.906 -13.352 -40.625 1 92.06 522 MET B C 1
ATOM 12175 O O . MET B 1 522 ? -9.812 -13.906 -40.625 1 92.06 522 MET B O 1
ATOM 12179 N N . SER B 1 523 ? -11.234 -12.469 -41.5 1 91.25 523 SER B N 1
ATOM 12180 C CA . SER B 1 523 ? -10.289 -12.078 -42.531 1 91.25 523 SER B CA 1
ATOM 12181 C C . SER B 1 523 ? -9.086 -11.352 -41.938 1 91.25 523 SER B C 1
ATOM 12183 O O . SER B 1 523 ? -7.961 -11.531 -42.406 1 91.25 523 SER B O 1
ATOM 12185 N N . GLU B 1 524 ? -9.312 -10.664 -40.906 1 93.12 524 GLU B N 1
ATOM 12186 C CA . GLU B 1 524 ? -8.25 -9.891 -40.281 1 93.12 524 GLU B CA 1
ATOM 12187 C C . GLU B 1 524 ? -7.516 -10.703 -39.219 1 93.12 524 GLU B C 1
ATOM 12189 O O . GLU B 1 524 ? -6.297 -10.586 -39.094 1 93.12 524 GLU B O 1
ATOM 12194 N N . PHE B 1 525 ? -8.258 -11.586 -38.531 1 96 525 PHE B N 1
ATOM 12195 C CA . PHE B 1 525 ? -7.688 -12.211 -37.344 1 96 525 PHE B CA 1
ATOM 12196 C C . PHE B 1 525 ? -7.633 -13.727 -37.5 1 96 525 PHE B C 1
ATOM 12198 O O . PHE B 1 525 ? -7.562 -14.453 -36.531 1 96 525 PHE B O 1
ATOM 12205 N N . GLY B 1 526 ? -7.613 -14.203 -38.625 1 92.38 526 GLY B N 1
ATOM 12206 C CA . GLY B 1 526 ? -7.543 -15.641 -38.875 1 92.38 526 GLY B CA 1
ATOM 12207 C C . GLY B 1 526 ? -6.277 -16.281 -38.344 1 92.38 526 GLY B C 1
ATOM 12208 O O . GLY B 1 526 ? -6.289 -17.438 -37.906 1 92.38 526 GLY B O 1
ATOM 12209 N N . ASN B 1 527 ? -5.16 -15.531 -38.312 1 94.56 527 ASN B N 1
ATOM 12210 C CA . ASN B 1 527 ? -3.885 -16.047 -37.844 1 94.56 527 ASN B CA 1
ATOM 12211 C C . ASN B 1 527 ? -3.6 -15.594 -36.406 1 94.56 527 ASN B C 1
ATOM 12213 O O . ASN B 1 527 ? -2.455 -15.633 -35.969 1 94.56 527 ASN B O 1
ATOM 12217 N N . HIS B 1 528 ? -4.625 -15.156 -35.812 1 96.44 528 HIS B N 1
ATOM 12218 C CA . HIS B 1 528 ? -4.5 -14.734 -34.406 1 96.44 528 HIS B CA 1
ATOM 12219 C C . HIS B 1 528 ? -5.027 -15.805 -33.469 1 96.44 528 HIS B C 1
ATOM 12221 O O . HIS B 1 528 ? -6.211 -16.141 -33.5 1 96.44 528 HIS B O 1
ATOM 12227 N N . ILE B 1 529 ? -4.168 -16.359 -32.688 1 97.31 529 ILE B N 1
ATOM 12228 C CA . ILE B 1 529 ? -4.539 -17.422 -31.766 1 97.31 529 ILE B CA 1
ATOM 12229 C C . ILE B 1 529 ? -4.812 -16.828 -30.391 1 97.31 529 ILE B C 1
ATOM 12231 O O . ILE B 1 529 ? -3.938 -16.188 -29.797 1 97.31 529 ILE B O 1
ATOM 12235 N N . LEU B 1 530 ? -5.992 -17.031 -29.891 1 97.88 530 LEU B N 1
ATOM 12236 C CA . LEU B 1 530 ? -6.398 -16.531 -28.578 1 97.88 530 LEU B CA 1
ATOM 12237 C C . LEU B 1 530 ? -6.367 -17.625 -27.531 1 97.88 530 LEU B C 1
ATOM 12239 O O . LEU B 1 530 ? -6.887 -18.719 -27.766 1 97.88 530 LEU B O 1
ATOM 12243 N N . ARG B 1 531 ? -5.758 -17.328 -26.375 1 98.06 531 ARG B N 1
ATOM 12244 C CA . ARG B 1 531 ? -5.676 -18.297 -25.281 1 98.06 531 ARG B CA 1
ATOM 12245 C C . ARG B 1 531 ? -6.445 -17.812 -24.062 1 98.06 531 ARG B C 1
ATOM 12247 O O . ARG B 1 531 ? -6.438 -16.609 -23.75 1 98.06 531 ARG B O 1
ATOM 12254 N N . LEU B 1 532 ? -7.039 -18.75 -23.406 1 97.81 532 LEU B N 1
ATOM 12255 C CA . LEU B 1 532 ? -7.699 -18.5 -22.125 1 97.81 532 LEU B CA 1
ATOM 12256 C C . LEU B 1 532 ? -6.703 -18.578 -20.969 1 97.81 532 LEU B C 1
ATOM 12258 O O . LEU B 1 532 ? -5.938 -19.531 -20.875 1 97.81 532 LEU B O 1
ATOM 12262 N N . GLY B 1 533 ? -6.703 -17.578 -20.125 1 96.62 533 GLY B N 1
ATOM 12263 C CA . GLY B 1 533 ? -5.781 -17.547 -19 1 96.62 533 GLY B CA 1
ATOM 12264 C C . GLY B 1 533 ? -5.938 -18.734 -18.078 1 96.62 533 GLY B C 1
ATOM 12265 O O . GLY B 1 533 ? -7.016 -18.953 -17.516 1 96.62 533 GLY B O 1
ATOM 12266 N N . GLY B 1 534 ? -4.879 -19.484 -17.906 1 96 534 GLY B N 1
ATOM 12267 C CA . GLY B 1 534 ? -4.914 -20.688 -17.094 1 96 534 GLY B CA 1
ATOM 12268 C C . GLY B 1 534 ? -4.926 -20.406 -15.609 1 96 534 GLY B C 1
ATOM 12269 O O . GLY B 1 534 ? -5.543 -21.156 -14.836 1 96 534 GLY B O 1
ATOM 12270 N N . PHE B 1 535 ? -4.309 -19.391 -15.203 1 95.75 535 PHE B N 1
ATOM 12271 C CA . PHE B 1 535 ? -4.234 -19 -13.805 1 95.75 535 PHE B CA 1
ATOM 12272 C C . PHE B 1 535 ? -5.617 -18.641 -13.266 1 95.75 535 PHE B C 1
ATOM 12274 O O . PHE B 1 535 ? -6.02 -19.125 -12.211 1 95.75 535 PHE B O 1
ATOM 12281 N N . HIS B 1 536 ? -6.352 -17.859 -13.992 1 96.12 536 HIS B N 1
ATOM 12282 C CA . HIS B 1 536 ? -7.695 -17.469 -13.578 1 96.12 536 HIS B CA 1
ATOM 12283 C C . HIS B 1 536 ? -8.664 -18.641 -13.688 1 96.12 536 HIS B C 1
ATOM 12285 O O . HIS B 1 536 ? -9.594 -18.766 -12.883 1 96.12 536 HIS B O 1
ATOM 12291 N N . ALA B 1 537 ? -8.453 -19.484 -14.656 1 97.44 537 ALA B N 1
ATOM 12292 C CA . ALA B 1 537 ? -9.266 -20.688 -14.773 1 97.44 537 ALA B CA 1
ATOM 12293 C C . ALA B 1 537 ? -9.086 -21.594 -13.555 1 97.44 537 ALA B C 1
ATOM 12295 O O . ALA B 1 537 ? -10.055 -22.125 -13.023 1 97.44 537 ALA B O 1
ATOM 12296 N N . LEU B 1 538 ? -7.867 -21.703 -13.164 1 97.44 538 LEU B N 1
ATOM 12297 C CA . LEU B 1 538 ? -7.574 -22.531 -11.992 1 97.44 538 LEU B CA 1
ATOM 12298 C C . LEU B 1 538 ? -8.164 -21.906 -10.734 1 97.44 538 LEU B C 1
ATOM 12300 O O . LEU B 1 538 ? -8.625 -22.625 -9.836 1 97.44 538 LEU B O 1
ATOM 12304 N N . SER B 1 539 ? -8.039 -20.609 -10.641 1 97.31 539 SER B N 1
ATOM 12305 C CA . SER B 1 539 ? -8.648 -19.906 -9.508 1 97.31 539 SER B CA 1
ATOM 12306 C C . SER B 1 539 ? -10.148 -20.188 -9.445 1 97.31 539 SER B C 1
ATOM 12308 O O . SER B 1 539 ? -10.703 -20.391 -8.359 1 97.31 539 SER B O 1
ATOM 12310 N N . CYS B 1 540 ? -10.797 -20.203 -10.594 1 97.38 540 CYS B N 1
ATOM 12311 C CA . CYS B 1 540 ? -12.219 -20.531 -10.664 1 97.38 540 CYS B CA 1
ATOM 12312 C C . CYS B 1 540 ? -12.453 -21.984 -10.25 1 97.38 540 CYS B C 1
ATOM 12314 O O . CYS B 1 540 ? -13.445 -22.281 -9.578 1 97.38 540 CYS B O 1
ATOM 12316 N N . PHE B 1 541 ? -11.594 -22.844 -10.664 1 98 541 PHE B N 1
ATOM 12317 C CA . PHE B 1 541 ? -11.695 -24.266 -10.312 1 98 541 PHE B CA 1
ATOM 12318 C C . PHE B 1 541 ? -11.609 -24.453 -8.805 1 98 541 PHE B C 1
ATOM 12320 O O . PHE B 1 541 ? -12.328 -25.266 -8.227 1 98 541 PHE B O 1
ATOM 12327 N N . ILE B 1 542 ? -10.758 -23.719 -8.148 1 98.06 542 ILE B N 1
ATOM 12328 C CA . ILE B 1 542 ? -10.633 -23.766 -6.695 1 98.06 542 ILE B CA 1
ATOM 12329 C C . ILE B 1 542 ? -11.961 -23.375 -6.055 1 98.06 542 ILE B C 1
ATOM 12331 O O . ILE B 1 542 ? -12.383 -23.984 -5.066 1 98.06 542 ILE B O 1
ATOM 12335 N N . SER B 1 543 ? -12.586 -22.391 -6.66 1 97.25 543 SER B N 1
ATOM 12336 C CA . SER B 1 543 ? -13.891 -21.969 -6.16 1 97.25 543 SER B CA 1
ATOM 12337 C C . SER B 1 543 ? -14.914 -23.094 -6.301 1 97.25 543 SER B C 1
ATOM 12339 O O . SER B 1 543 ? -15.82 -23.219 -5.473 1 97.25 543 SER B O 1
ATOM 12341 N N . CYS B 1 544 ? -14.781 -23.922 -7.328 1 98 544 CYS B N 1
ATOM 12342 C CA . CYS B 1 544 ? -15.656 -25.062 -7.508 1 98 544 CYS B CA 1
ATOM 12343 C C . CYS B 1 544 ? -15.438 -26.094 -6.406 1 98 544 CYS B C 1
ATOM 12345 O O . CYS B 1 544 ? -16.391 -26.641 -5.863 1 98 544 CYS B O 1
ATOM 12347 N N . ILE B 1 545 ? -14.156 -26.297 -6.105 1 98 545 ILE B N 1
ATOM 12348 C CA . ILE B 1 545 ? -13.844 -27.219 -5.016 1 98 545 ILE B CA 1
ATOM 12349 C C . ILE B 1 545 ? -14.445 -26.703 -3.713 1 98 545 ILE B C 1
ATOM 12351 O O . ILE B 1 545 ? -15.031 -27.469 -2.945 1 98 545 ILE B O 1
ATOM 12355 N N . GLY B 1 546 ? -14.328 -25.391 -3.498 1 96.56 546 GLY B N 1
ATOM 12356 C CA . GLY B 1 546 ? -14.914 -24.781 -2.312 1 96.56 546 GLY B CA 1
ATOM 12357 C C . GLY B 1 546 ? -16.422 -24.953 -2.229 1 96.56 546 GLY B C 1
ATOM 12358 O O . GLY B 1 546 ? -16.953 -25.234 -1.155 1 96.56 546 GLY B O 1
ATOM 12359 N N . LYS B 1 547 ? -17.078 -24.859 -3.316 1 95.5 547 LYS B N 1
ATOM 12360 C CA . LYS B 1 547 ? -18.531 -24.984 -3.363 1 95.5 547 LYS B CA 1
ATOM 12361 C C . LYS B 1 547 ? -18.969 -26.391 -3 1 95.5 547 LYS B C 1
ATOM 12363 O O . LYS B 1 547 ? -19.969 -26.578 -2.295 1 95.5 547 LYS B O 1
ATOM 12368 N N . LEU B 1 548 ? -18.219 -27.344 -3.369 1 96.62 548 LEU B N 1
ATOM 12369 C CA . LEU B 1 548 ? -18.641 -28.734 -3.24 1 96.62 548 LEU B CA 1
ATOM 12370 C C . LEU B 1 548 ? -18.219 -29.312 -1.893 1 96.62 548 LEU B C 1
ATOM 12372 O O . LEU B 1 548 ? -18.906 -30.172 -1.338 1 96.62 548 LEU B O 1
ATOM 12376 N N . TRP B 1 549 ? -17.156 -28.859 -1.292 1 97.12 549 TRP B N 1
ATOM 12377 C CA . TRP B 1 549 ? -16.625 -29.594 -0.145 1 97.12 549 TRP B CA 1
ATOM 12378 C C . TRP B 1 549 ? -16.484 -28.672 1.067 1 97.12 549 TRP B C 1
ATOM 12380 O O . TRP B 1 549 ? -16.297 -29.156 2.191 1 97.12 549 TRP B O 1
ATOM 12390 N N . SER B 1 550 ? -16.531 -27.344 0.923 1 94.75 550 SER B N 1
ATOM 12391 C CA . SER B 1 550 ? -16.297 -26.422 2.031 1 94.75 550 SER B CA 1
ATOM 12392 C C . SER B 1 550 ? -17.203 -26.734 3.217 1 94.75 550 SER B C 1
ATOM 12394 O O . SER B 1 550 ? -16.719 -26.875 4.348 1 94.75 550 SER B O 1
ATOM 12396 N N . ASP B 1 551 ? -18.5 -26.969 2.975 1 89.88 551 ASP B N 1
ATOM 12397 C CA . ASP B 1 551 ? -19.469 -27.172 4.051 1 89.88 551 ASP B CA 1
ATOM 12398 C C . ASP B 1 551 ? -19.562 -28.656 4.43 1 89.88 551 ASP B C 1
ATOM 12400 O O . ASP B 1 551 ? -20.266 -29.016 5.367 1 89.88 551 ASP B O 1
ATOM 12404 N N . GLY B 1 552 ? -18.797 -29.516 3.725 1 92.12 552 GLY B N 1
ATOM 12405 C CA . GLY B 1 552 ? -18.766 -30.922 4.035 1 92.12 552 GLY B CA 1
ATOM 12406 C C . GLY B 1 552 ? -17.734 -31.297 5.074 1 92.12 552 GLY B C 1
ATOM 12407 O O . GLY B 1 552 ? -17.625 -32.469 5.477 1 92.12 552 GLY B O 1
ATOM 12408 N N . GLY B 1 553 ? -17 -30.234 5.52 1 92.56 553 GLY B N 1
ATOM 12409 C CA . GLY B 1 553 ? -16.016 -30.484 6.562 1 92.56 553 GLY B CA 1
ATOM 12410 C C . GLY B 1 553 ? -14.648 -29.938 6.234 1 92.56 553 GLY B C 1
ATOM 12411 O O . GLY B 1 553 ? -13.789 -29.828 7.117 1 92.56 553 GLY B O 1
ATOM 12412 N N . LEU B 1 554 ? -14.43 -29.547 4.996 1 96.38 554 LEU B N 1
ATOM 12413 C CA . LEU B 1 554 ? -13.117 -29.078 4.574 1 96.38 554 LEU B CA 1
ATOM 12414 C C . LEU B 1 554 ? -12.742 -27.781 5.293 1 96.38 554 LEU B C 1
ATOM 12416 O O . LEU B 1 554 ? -11.617 -27.625 5.77 1 96.38 554 LEU B O 1
ATOM 12420 N N . SER B 1 555 ? -13.688 -26.797 5.344 1 93.69 555 SER B N 1
ATOM 12421 C CA . SER B 1 555 ? -13.43 -25.516 6.012 1 93.69 555 SER B CA 1
ATOM 12422 C C . SER B 1 555 ? -13.117 -25.719 7.492 1 93.69 555 SER B C 1
ATOM 12424 O O . SER B 1 555 ? -12.18 -25.125 8.016 1 93.69 555 SER B O 1
ATOM 12426 N N . ASP B 1 556 ? -13.828 -26.609 8.109 1 90.69 556 ASP B N 1
ATOM 12427 C CA . ASP B 1 556 ? -13.641 -26.891 9.531 1 90.69 556 ASP B CA 1
ATOM 12428 C C . ASP B 1 556 ? -12.289 -27.578 9.773 1 90.69 556 ASP B C 1
ATOM 12430 O O . ASP B 1 556 ? -11.617 -27.281 10.766 1 90.69 556 ASP B O 1
ATOM 12434 N N . LEU B 1 557 ? -11.984 -28.422 8.906 1 94.31 557 LEU B N 1
ATOM 12435 C CA . LEU B 1 557 ? -10.719 -29.141 9.031 1 94.31 557 LEU B CA 1
ATOM 12436 C C . LEU B 1 557 ? -9.547 -28.172 9 1 94.31 557 LEU B C 1
ATOM 12438 O O . LEU B 1 557 ? -8.641 -28.25 9.836 1 94.31 557 LEU B O 1
ATOM 12442 N N . LEU B 1 558 ? -9.586 -27.203 8.094 1 94.81 558 LEU B N 1
ATOM 12443 C CA . LEU B 1 558 ? -8.484 -26.266 7.902 1 94.81 558 LEU B CA 1
ATOM 12444 C C . LEU B 1 558 ? -8.422 -25.266 9.055 1 94.81 558 LEU B C 1
ATOM 12446 O O . LEU B 1 558 ? -7.34 -24.812 9.43 1 94.81 558 LEU B O 1
ATOM 12450 N N . ILE B 1 559 ? -9.562 -24.953 9.648 1 88.5 559 ILE B N 1
ATOM 12451 C CA . ILE B 1 559 ? -9.641 -23.953 10.703 1 88.5 559 ILE B CA 1
ATOM 12452 C C . ILE B 1 559 ? -9.328 -24.594 12.055 1 88.5 559 ILE B C 1
ATOM 12454 O O . ILE B 1 559 ? -8.43 -24.141 12.766 1 88.5 559 ILE B O 1
ATOM 12458 N N . ASP B 1 560 ? -9.93 -25.719 12.375 1 86.38 560 ASP B N 1
ATOM 12459 C CA . ASP B 1 560 ? -9.891 -26.312 13.703 1 86.38 560 ASP B CA 1
ATOM 12460 C C . ASP B 1 560 ? -8.57 -27.047 13.938 1 86.38 560 ASP B C 1
ATOM 12462 O O . ASP B 1 560 ? -8.172 -27.266 15.086 1 86.38 560 ASP B O 1
ATOM 12466 N N . SER B 1 561 ? -7.918 -27.438 12.906 1 90.75 561 SER B N 1
ATOM 12467 C CA . SER B 1 561 ? -6.605 -28.047 13.062 1 90.75 561 SER B CA 1
ATOM 12468 C C . SER B 1 561 ? -5.543 -27.016 13.422 1 90.75 561 SER B C 1
ATOM 12470 O O . SER B 1 561 ? -4.422 -27.375 13.789 1 90.75 561 SER B O 1
ATOM 12472 N N . GLY B 1 562 ? -5.926 -25.734 13.242 1 85.88 562 GLY B N 1
ATOM 12473 C CA . GLY B 1 562 ? -4.996 -24.656 13.562 1 85.88 562 GLY B CA 1
ATOM 12474 C C . GLY B 1 562 ? -4.07 -24.312 12.414 1 85.88 562 GLY B C 1
ATOM 12475 O O . GLY B 1 562 ? -3.111 -23.562 12.586 1 85.88 562 GLY B O 1
ATOM 12476 N N . THR B 1 563 ? -4.371 -24.812 11.289 1 89.88 563 THR B N 1
ATOM 12477 C CA . THR B 1 563 ? -3.498 -24.594 10.133 1 89.88 563 THR B CA 1
ATOM 12478 C C . THR B 1 563 ? -3.723 -23.203 9.539 1 89.88 563 THR B C 1
ATOM 12480 O O . THR B 1 563 ? -2.77 -22.547 9.125 1 89.88 563 THR B O 1
ATOM 12483 N N . TYR B 1 564 ? -4.992 -22.75 9.367 1 88.88 564 TYR B N 1
ATOM 12484 C CA . TYR B 1 564 ? -5.305 -21.453 8.781 1 88.88 564 TYR B CA 1
ATOM 12485 C C . TYR B 1 564 ? -6.32 -20.703 9.633 1 88.88 564 TYR B C 1
ATOM 12487 O O . TYR B 1 564 ? -7.07 -21.312 10.398 1 88.88 564 TYR B O 1
ATOM 12495 N N . ALA B 1 565 ? -6.375 -19.375 9.477 1 81.56 565 ALA B N 1
ATOM 12496 C CA . ALA B 1 565 ? -7.371 -18.547 10.141 1 81.56 565 ALA B CA 1
ATOM 12497 C C . ALA B 1 565 ? -8.711 -18.609 9.414 1 81.56 565 ALA B C 1
ATOM 12499 O O . ALA B 1 565 ? -8.766 -18.797 8.203 1 81.56 565 ALA B O 1
ATOM 12500 N N . PRO B 1 566 ? -9.828 -18.438 10.109 1 80.31 566 PRO B N 1
ATOM 12501 C CA . PRO B 1 566 ? -11.164 -18.609 9.539 1 80.31 566 PRO B CA 1
ATOM 12502 C C . PRO B 1 566 ? -11.422 -17.688 8.352 1 80.31 566 PRO B C 1
ATOM 12504 O O . PRO B 1 566 ? -11.891 -18.141 7.305 1 80.31 566 PRO B O 1
ATOM 12507 N N . CYS B 1 567 ? -11.102 -16.453 8.453 1 79.12 567 CYS B N 1
ATOM 12508 C CA . CYS B 1 567 ? -11.352 -15.508 7.371 1 79.12 567 CYS B CA 1
ATOM 12509 C C . CYS B 1 567 ? -10.516 -15.852 6.145 1 79.12 567 CYS B C 1
ATOM 12511 O O . CYS B 1 567 ? -10.969 -15.695 5.012 1 79.12 567 CYS B O 1
ATOM 12513 N N . THR B 1 568 ? -9.367 -16.312 6.387 1 85.5 568 THR B N 1
ATOM 12514 C CA . THR B 1 568 ? -8.477 -16.719 5.301 1 85.5 568 THR B CA 1
ATOM 12515 C C . THR B 1 568 ? -9.039 -17.922 4.559 1 85.5 568 THR B C 1
ATOM 12517 O O . THR B 1 568 ? -8.984 -17.984 3.33 1 85.5 568 THR B O 1
ATOM 12520 N N . VAL B 1 569 ? -9.547 -18.812 5.285 1 91.06 569 VAL B N 1
ATOM 12521 C CA . VAL B 1 569 ? -10.086 -20.031 4.688 1 91.06 569 VAL B CA 1
ATOM 12522 C C . VAL B 1 569 ? -11.266 -19.688 3.783 1 91.06 569 VAL B C 1
ATOM 12524 O O . VAL B 1 569 ? -11.391 -20.219 2.682 1 91.06 569 VAL B O 1
ATOM 12527 N N . GLU B 1 570 ? -12.031 -18.781 4.254 1 88.25 570 GLU B N 1
ATOM 12528 C CA . GLU B 1 570 ? -13.18 -18.344 3.463 1 88.25 570 GLU B CA 1
ATOM 12529 C C . GLU B 1 570 ? -12.75 -17.719 2.143 1 88.25 570 GLU B C 1
ATOM 12531 O O . GLU B 1 570 ? -13.273 -18.062 1.082 1 88.25 570 GLU B O 1
ATOM 12536 N N . GLN B 1 571 ? -11.773 -16.969 2.207 1 89.75 571 GLN B N 1
ATOM 12537 C CA . GLN B 1 571 ? -11.289 -16.297 1.012 1 89.75 571 GLN B CA 1
ATOM 12538 C C . GLN B 1 571 ? -10.594 -17.266 0.069 1 89.75 571 GLN B C 1
ATOM 12540 O O . GLN B 1 571 ? -10.711 -17.156 -1.152 1 89.75 571 GLN B O 1
ATOM 12545 N N . MET B 1 572 ? -9.914 -18.203 0.592 1 92.44 572 MET B N 1
ATOM 12546 C CA . MET B 1 572 ? -9.195 -19.203 -0.196 1 92.44 572 MET B CA 1
ATOM 12547 C C . MET B 1 572 ? -10.172 -20.062 -0.994 1 92.44 572 MET B C 1
ATOM 12549 O O . MET B 1 572 ? -9.992 -20.266 -2.197 1 92.44 572 MET B O 1
ATOM 12553 N N . LEU B 1 573 ? -11.148 -20.484 -0.331 1 94.06 573 LEU B N 1
ATOM 12554 C CA . LEU B 1 573 ? -12.062 -21.438 -0.939 1 94.06 573 LEU B CA 1
ATOM 12555 C C . LEU B 1 573 ? -13.023 -20.75 -1.901 1 94.06 573 LEU B C 1
ATOM 12557 O O . LEU B 1 573 ? -13.695 -21.422 -2.697 1 94.06 573 LEU B O 1
ATOM 12561 N N . LEU B 1 574 ? -12.977 -19.391 -1.856 1 91.56 574 LEU B N 1
ATOM 12562 C CA . LEU B 1 574 ? -13.711 -18.609 -2.85 1 91.56 574 LEU B CA 1
ATOM 12563 C C . LEU B 1 574 ? -12.836 -18.312 -4.059 1 91.56 574 LEU B C 1
ATOM 12565 O O . LEU B 1 574 ? -13.305 -17.75 -5.051 1 91.56 574 LEU B O 1
ATOM 12569 N N . GLY B 1 575 ? -11.594 -18.781 -3.971 1 89.5 575 GLY B N 1
ATOM 12570 C CA . GLY B 1 575 ? -10.688 -18.578 -5.09 1 89.5 575 GLY B CA 1
ATOM 12571 C C . GLY B 1 575 ? -10.031 -17.203 -5.082 1 89.5 575 GLY B C 1
ATOM 12572 O O . GLY B 1 575 ? -9.398 -16.812 -6.066 1 89.5 575 GLY B O 1
ATOM 12573 N N . LYS B 1 576 ? -10.031 -16.453 -4.039 1 88.88 576 LYS B N 1
ATOM 12574 C CA . LYS B 1 576 ? -9.516 -15.078 -3.99 1 88.88 576 LYS B CA 1
ATOM 12575 C C . LYS B 1 576 ? -8.062 -15.055 -3.527 1 88.88 576 LYS B C 1
ATOM 12577 O O . LYS B 1 576 ? -7.332 -14.109 -3.814 1 88.88 576 LYS B O 1
ATOM 12582 N N . GLN B 1 577 ? -7.602 -15.969 -2.746 1 90.06 577 GLN B N 1
ATOM 12583 C CA . GLN B 1 577 ? -6.211 -16.109 -2.33 1 90.06 577 GLN B CA 1
ATOM 12584 C C . GLN B 1 577 ? -5.582 -17.359 -2.947 1 90.06 577 GLN B C 1
ATOM 12586 O O . GLN B 1 577 ? -5.477 -18.406 -2.291 1 90.06 577 GLN B O 1
ATOM 12591 N N . PHE B 1 578 ? -4.988 -17.188 -4.035 1 92.44 578 PHE B N 1
ATOM 12592 C CA . PHE B 1 578 ? -4.609 -18.312 -4.891 1 92.44 578 PHE B CA 1
ATOM 12593 C C . PHE B 1 578 ? -3.49 -19.125 -4.254 1 92.44 578 PHE B C 1
ATOM 12595 O O . PHE B 1 578 ? -3.619 -20.328 -4.086 1 92.44 578 PHE B O 1
ATOM 12602 N N . ASN B 1 579 ? -2.375 -18.422 -3.863 1 90 579 ASN B N 1
ATOM 12603 C CA . ASN B 1 579 ? -1.218 -19.141 -3.352 1 90 579 ASN B CA 1
ATOM 12604 C C . ASN B 1 579 ? -1.547 -19.891 -2.057 1 90 579 ASN B C 1
ATOM 12606 O O . ASN B 1 579 ? -1.139 -21.031 -1.871 1 90 579 ASN B O 1
ATOM 12610 N N . ARG B 1 580 ? -2.32 -19.312 -1.184 1 91 580 ARG B N 1
ATOM 12611 C CA . ARG B 1 580 ? -2.715 -19.938 0.07 1 91 580 ARG B CA 1
ATOM 12612 C C . ARG B 1 580 ? -3.693 -21.078 -0.18 1 91 580 ARG B C 1
ATOM 12614 O O . ARG B 1 580 ? -3.66 -22.094 0.518 1 91 580 ARG B O 1
ATOM 12621 N N . ALA B 1 581 ? -4.492 -20.812 -1.207 1 95 581 ALA B N 1
ATOM 12622 C CA . ALA B 1 581 ? -5.473 -21.844 -1.533 1 95 581 ALA B CA 1
ATOM 12623 C C . ALA B 1 581 ? -4.789 -23.109 -2.059 1 95 581 ALA B C 1
ATOM 12625 O O . ALA B 1 581 ? -5.129 -24.219 -1.653 1 95 581 ALA B O 1
ATOM 12626 N N . VAL B 1 582 ? -3.822 -22.922 -2.941 1 96.06 582 VAL B N 1
ATOM 12627 C CA . VAL B 1 582 ? -3.102 -24.062 -3.508 1 96.06 582 VAL B CA 1
ATOM 12628 C C . VAL B 1 582 ? -2.365 -24.812 -2.4 1 96.06 582 VAL B C 1
ATOM 12630 O O . VAL B 1 582 ? -2.41 -26.047 -2.338 1 96.06 582 VAL B O 1
ATOM 12633 N N . ARG B 1 583 ? -1.756 -24.062 -1.564 1 94.81 583 ARG B N 1
ATOM 12634 C CA . ARG B 1 583 ? -1.021 -24.703 -0.477 1 94.81 583 ARG B CA 1
ATOM 12635 C C . ARG B 1 583 ? -1.967 -25.438 0.472 1 94.81 583 ARG B C 1
ATOM 12637 O O . ARG B 1 583 ? -1.709 -26.578 0.858 1 94.81 583 ARG B O 1
ATOM 12644 N N . SER B 1 584 ? -3.051 -24.797 0.841 1 95.38 584 SER B N 1
ATOM 12645 C CA . SER B 1 584 ? -3.994 -25.375 1.792 1 95.38 584 SER B CA 1
ATOM 12646 C C . SER B 1 584 ? -4.617 -26.656 1.242 1 95.38 584 SER B C 1
ATOM 12648 O O . SER B 1 584 ? -4.758 -27.641 1.966 1 95.38 584 SER B O 1
ATOM 12650 N N . LEU B 1 585 ? -4.969 -26.625 -0.019 1 97.69 585 LEU B N 1
ATOM 12651 C CA . LEU B 1 585 ? -5.582 -27.797 -0.638 1 97.69 585 LEU B CA 1
ATOM 12652 C C . LEU B 1 585 ? -4.566 -28.922 -0.801 1 97.69 585 LEU B C 1
ATOM 12654 O O . LEU B 1 585 ? -4.914 -30.109 -0.689 1 97.69 585 LEU B O 1
ATOM 12658 N N . THR B 1 586 ? -3.311 -28.578 -1.041 1 97.5 586 THR B N 1
ATOM 12659 C CA . THR B 1 586 ? -2.26 -29.594 -1.136 1 97.5 586 THR B CA 1
ATOM 12660 C C . THR B 1 586 ? -1.993 -30.219 0.228 1 97.5 586 THR B C 1
ATOM 12662 O O . THR B 1 586 ? -1.754 -31.422 0.323 1 97.5 586 THR B O 1
ATOM 12665 N N . LEU B 1 587 ? -2.047 -29.422 1.276 1 97.06 587 LEU B N 1
ATOM 12666 C CA . LEU B 1 587 ? -1.896 -29.938 2.631 1 97.06 587 LEU B CA 1
ATOM 12667 C C . LEU B 1 587 ? -3.027 -30.906 2.969 1 97.06 587 LEU B C 1
ATOM 12669 O O . LEU B 1 587 ? -2.783 -31.984 3.504 1 97.06 587 LEU B O 1
ATOM 12673 N N . ALA B 1 588 ? -4.219 -30.469 2.66 1 97.81 588 ALA B N 1
ATOM 12674 C CA . ALA B 1 588 ? -5.379 -31.312 2.908 1 97.81 588 ALA B CA 1
ATOM 12675 C C . ALA B 1 588 ? -5.297 -32.594 2.098 1 97.81 588 ALA B C 1
ATOM 12677 O O . ALA B 1 588 ? -5.66 -33.688 2.59 1 97.81 588 ALA B O 1
ATOM 12678 N N . TYR B 1 589 ? -4.832 -32.5 0.87 1 98 589 TYR B N 1
ATOM 12679 C CA . TYR B 1 589 ? -4.652 -33.656 0.005 1 98 589 TYR B CA 1
ATOM 12680 C C . TYR B 1 589 ? -3.668 -34.656 0.617 1 98 589 TYR B C 1
ATOM 12682 O O . TYR B 1 589 ? -3.951 -35.844 0.696 1 98 589 TYR B O 1
ATOM 12690 N N . GLU B 1 590 ? -2.559 -34.125 1.018 1 97.69 590 GLU B N 1
ATOM 12691 C CA . GLU B 1 590 ? -1.562 -35.031 1.604 1 97.69 590 GLU B CA 1
ATOM 12692 C C . GLU B 1 590 ? -2.107 -35.719 2.85 1 97.69 590 GLU B C 1
ATOM 12694 O O . GLU B 1 590 ? -1.907 -36.906 3.035 1 97.69 590 GLU B O 1
ATOM 12699 N N . ALA B 1 591 ? -2.76 -35 3.705 1 97.25 591 ALA B N 1
ATOM 12700 C CA . ALA B 1 591 ? -3.299 -35.531 4.945 1 97.25 591 ALA B CA 1
ATOM 12701 C C . ALA B 1 591 ? -4.328 -36.625 4.656 1 97.25 591 ALA B C 1
ATOM 12703 O O . ALA B 1 591 ? -4.242 -37.75 5.199 1 97.25 591 ALA B O 1
ATOM 12704 N N . LEU B 1 592 ? -5.27 -36.344 3.801 1 97.62 592 LEU B N 1
ATOM 12705 C CA . LEU B 1 592 ? -6.352 -37.281 3.496 1 97.62 592 LEU B CA 1
ATOM 12706 C C . LEU B 1 592 ? -5.836 -38.469 2.688 1 97.62 592 LEU B C 1
ATOM 12708 O O . LEU B 1 592 ? -6.297 -39.594 2.873 1 97.62 592 LEU B O 1
ATOM 12712 N N . LYS B 1 593 ? -4.914 -38.188 1.762 1 96.56 593 LYS B N 1
ATOM 12713 C CA . LYS B 1 593 ? -4.34 -39.281 0.986 1 96.56 593 LYS B CA 1
ATOM 12714 C C . LYS B 1 593 ? -3.5 -40.188 1.869 1 96.56 593 LYS B C 1
ATOM 12716 O O . LYS B 1 593 ? -3.445 -41.406 1.643 1 96.56 593 LYS B O 1
ATOM 12721 N N . SER B 1 594 ? -2.852 -39.594 2.844 1 94.94 594 SER B N 1
ATOM 12722 C CA . SER B 1 594 ? -2.135 -40.438 3.816 1 94.94 594 SER B CA 1
ATOM 12723 C C . SER B 1 594 ? -3.08 -41.375 4.551 1 94.94 594 SER B C 1
ATOM 12725 O O . SER B 1 594 ? -2.783 -42.562 4.707 1 94.94 594 SER B O 1
ATOM 12727 N N . LEU B 1 595 ? -4.18 -40.812 5.012 1 94.62 595 LEU B N 1
ATOM 12728 C CA . LEU B 1 595 ? -5.18 -41.656 5.688 1 94.62 595 LEU B CA 1
ATOM 12729 C C . LEU B 1 595 ? -5.742 -42.719 4.746 1 94.62 595 LEU B C 1
ATOM 12731 O O . LEU B 1 595 ? -5.961 -43.844 5.152 1 94.62 595 LEU B O 1
ATOM 12735 N N . TRP B 1 596 ? -5.969 -42.312 3.502 1 95.62 596 TRP B N 1
ATOM 12736 C CA . TRP B 1 596 ? -6.445 -43.219 2.463 1 95.62 596 TRP B CA 1
ATOM 12737 C C . TRP B 1 596 ? -5.465 -44.375 2.244 1 95.62 596 TRP B C 1
ATOM 12739 O O . TRP B 1 596 ? -5.863 -45.531 2.168 1 95.62 596 TRP B O 1
ATOM 12749 N N . LEU B 1 597 ? -4.152 -44.094 2.17 1 93.06 597 LEU B N 1
ATOM 12750 C CA . LEU B 1 597 ? -3.111 -45.094 1.936 1 93.06 597 LEU B CA 1
ATOM 12751 C C . LEU B 1 597 ? -2.965 -46.031 3.137 1 93.06 597 LEU B C 1
ATOM 12753 O O . LEU B 1 597 ? -2.764 -47.219 2.975 1 93.06 597 LEU B O 1
ATOM 12757 N N . MET B 1 598 ? -3.078 -45.469 4.332 1 90.5 598 MET B N 1
ATOM 12758 C CA . MET B 1 598 ? -3.014 -46.312 5.531 1 90.5 598 MET B CA 1
ATOM 12759 C C . MET B 1 598 ? -4.168 -47.312 5.566 1 90.5 598 MET B C 1
ATOM 12761 O O . MET B 1 598 ? -3.961 -48.469 5.832 1 90.5 598 MET B O 1
ATOM 12765 N N . ALA B 1 599 ? -5.328 -46.781 5.27 1 90.88 599 ALA B N 1
ATOM 12766 C CA . ALA B 1 599 ? -6.5 -47.656 5.219 1 90.88 599 ALA B CA 1
ATOM 12767 C C . ALA B 1 599 ? -6.375 -48.688 4.102 1 90.88 599 ALA B C 1
ATOM 12769 O O . ALA B 1 599 ? -6.828 -49.812 4.242 1 90.88 599 ALA B O 1
ATOM 12770 N N . PHE B 1 600 ? -5.789 -48.438 2.957 1 92.56 600 PHE B N 1
ATOM 12771 C CA . PHE B 1 600 ? -5.555 -49.312 1.816 1 92.56 600 PHE B CA 1
ATOM 12772 C C . PHE B 1 600 ? -4.621 -50.438 2.195 1 92.56 600 PHE B C 1
ATOM 12774 O O . PHE B 1 600 ? -4.898 -51.594 1.896 1 92.56 600 PHE B O 1
ATOM 12781 N N . PHE B 1 601 ? -3.529 -50.031 2.859 1 88.62 601 PHE B N 1
ATOM 12782 C CA . PHE B 1 601 ? -2.572 -51.062 3.24 1 88.62 601 PHE B CA 1
ATOM 12783 C C . PHE B 1 601 ? -3.16 -52 4.309 1 88.62 601 PHE B C 1
ATOM 12785 O O . PHE B 1 601 ? -2.869 -53.188 4.332 1 88.62 601 PHE B O 1
ATOM 12792 N N . ASP B 1 602 ? -3.99 -51.469 5.227 1 87.06 602 ASP B N 1
ATOM 12793 C CA . ASP B 1 602 ? -4.703 -52.312 6.188 1 87.06 602 ASP B CA 1
ATOM 12794 C C . ASP B 1 602 ? -5.66 -53.281 5.484 1 87.06 602 ASP B C 1
ATOM 12796 O O . ASP B 1 602 ? -5.777 -54.438 5.875 1 87.06 602 ASP B O 1
ATOM 12800 N N . TRP B 1 603 ? -6.316 -52.75 4.535 1 90.12 603 TRP B N 1
ATOM 12801 C CA . TRP B 1 603 ? -7.227 -53.531 3.732 1 90.12 603 TRP B CA 1
ATOM 12802 C C . TRP B 1 603 ? -6.473 -54.625 2.982 1 90.12 603 TRP B C 1
ATOM 12804 O O . TRP B 1 603 ? -6.926 -55.781 2.916 1 90.12 603 TRP B O 1
ATOM 12814 N N . CYS B 1 604 ? -5.309 -54.344 2.385 1 89.94 604 CYS B N 1
ATOM 12815 C CA . CYS B 1 604 ? -4.48 -55.312 1.684 1 89.94 604 CYS B CA 1
ATOM 12816 C C . CYS B 1 604 ? -4.02 -56.406 2.627 1 89.94 604 CYS B C 1
ATOM 12818 O O . CYS B 1 604 ? -3.914 -57.594 2.229 1 89.94 604 CYS B O 1
ATOM 12820 N N . ASP B 1 605 ? -3.709 -56.062 3.807 1 86.31 605 ASP B N 1
ATOM 12821 C CA . ASP B 1 605 ? -3.271 -57.031 4.812 1 86.31 605 ASP B CA 1
ATOM 12822 C C . ASP B 1 605 ? -4.402 -57.969 5.188 1 86.31 605 ASP B C 1
ATOM 12824 O O . ASP B 1 605 ? -4.199 -59.188 5.262 1 86.31 605 ASP B O 1
ATOM 12828 N N . THR B 1 606 ? -5.566 -57.438 5.414 1 85.69 606 THR B N 1
ATOM 12829 C CA . THR B 1 606 ? -6.723 -58.219 5.828 1 85.69 606 THR B CA 1
ATOM 12830 C C . THR B 1 606 ? -7.156 -59.188 4.715 1 85.69 606 THR B C 1
ATOM 12832 O O . THR B 1 606 ? -7.57 -60.312 4.98 1 85.69 606 THR B O 1
ATOM 12835 N N . GLU B 1 607 ? -7.027 -58.719 3.465 1 87.75 607 GLU B N 1
ATOM 12836 C CA . GLU B 1 607 ? -7.449 -59.531 2.322 1 87.75 607 GLU B CA 1
ATOM 12837 C C . GLU B 1 607 ? -6.328 -60.469 1.848 1 87.75 607 GLU B C 1
ATOM 12839 O O . GLU B 1 607 ? -6.516 -61.25 0.925 1 87.75 607 GLU B O 1
ATOM 12844 N N . GLY B 1 608 ? -5.102 -60.281 2.408 1 82.75 608 GLY B N 1
ATOM 12845 C CA . GLY B 1 608 ? -3.98 -61.156 2.119 1 82.75 608 GLY B CA 1
ATOM 12846 C C . GLY B 1 608 ? -3.199 -60.75 0.886 1 82.75 608 GLY B C 1
ATOM 12847 O O . GLY B 1 608 ? -2.426 -61.562 0.342 1 82.75 608 GLY B O 1
ATOM 12848 N N . HIS B 1 609 ? -3.359 -59.562 0.452 1 86.88 609 HIS B N 1
ATOM 12849 C CA . HIS B 1 609 ? -2.695 -59.062 -0.756 1 86.88 609 HIS B CA 1
ATOM 12850 C C . HIS B 1 609 ? -1.264 -58.625 -0.463 1 86.88 609 HIS B C 1
ATOM 12852 O O . HIS B 1 609 ? -0.415 -58.625 -1.357 1 86.88 609 HIS B O 1
ATOM 12858 N N . LEU B 1 610 ? -0.963 -58.281 0.704 1 84.31 610 LEU B N 1
ATOM 12859 C CA . LEU B 1 610 ? 0.344 -57.719 1.065 1 84.31 610 LEU B CA 1
ATOM 12860 C C . LEU B 1 610 ? 1.426 -58.781 0.937 1 84.31 610 LEU B C 1
ATOM 12862 O O . LEU B 1 610 ? 2.553 -58.5 0.536 1 84.31 610 LEU B O 1
ATOM 12866 N N . SER B 1 611 ? 1.034 -59.969 1.296 1 78.56 611 SER B N 1
ATOM 12867 C CA . SER B 1 611 ? 1.98 -61.094 1.264 1 78.56 611 SER B CA 1
ATOM 12868 C C . SER B 1 611 ? 2.33 -61.469 -0.17 1 78.56 611 SER B C 1
ATOM 12870 O O . SER B 1 611 ? 3.396 -62.031 -0.423 1 78.56 611 SER B O 1
ATOM 12872 N N . ASN B 1 612 ? 1.529 -61.062 -1.088 1 83.31 612 ASN B N 1
ATOM 12873 C CA . ASN B 1 612 ? 1.731 -61.406 -2.488 1 83.31 612 ASN B CA 1
ATOM 12874 C C . ASN B 1 612 ? 2.562 -60.375 -3.219 1 83.31 612 ASN B C 1
ATOM 12876 O O . ASN B 1 612 ? 2.98 -60.562 -4.359 1 83.31 612 ASN B O 1
ATOM 12880 N N . LEU B 1 613 ? 2.812 -59.281 -2.566 1 88.06 613 LEU B N 1
ATOM 12881 C CA . LEU B 1 613 ? 3.621 -58.219 -3.199 1 88.06 613 LEU B CA 1
ATOM 12882 C C . LEU B 1 613 ? 5.098 -58.594 -3.172 1 88.06 613 LEU B C 1
ATOM 12884 O O . LEU B 1 613 ? 5.602 -59.094 -2.158 1 88.06 613 LEU B O 1
ATOM 12888 N N . PRO B 1 614 ? 5.762 -58.375 -4.312 1 88.25 614 PRO B N 1
ATOM 12889 C CA . PRO B 1 614 ? 7.195 -58.688 -4.344 1 88.25 614 PRO B CA 1
ATOM 12890 C C . PRO B 1 614 ? 7.992 -57.844 -3.357 1 88.25 614 PRO B C 1
ATOM 12892 O O . PRO B 1 614 ? 7.688 -56.656 -3.166 1 88.25 614 PRO B O 1
ATOM 12895 N N . GLU B 1 615 ? 8.961 -58.438 -2.814 1 84.69 615 GLU B N 1
ATOM 12896 C CA . GLU B 1 615 ? 9.82 -57.75 -1.851 1 84.69 615 GLU B CA 1
ATOM 12897 C C . GLU B 1 615 ? 10.547 -56.562 -2.498 1 84.69 615 GLU B C 1
ATOM 12899 O O . GLU B 1 615 ? 10.906 -55.594 -1.819 1 84.69 615 GLU B O 1
ATOM 12904 N N . GLU B 1 616 ? 10.648 -56.656 -3.789 1 88 616 GLU B N 1
ATOM 12905 C CA . GLU B 1 616 ? 11.352 -55.625 -4.543 1 88 616 GLU B CA 1
ATOM 12906 C C . GLU B 1 616 ? 10.633 -54.281 -4.445 1 88 616 GLU B C 1
ATOM 12908 O O . GLU B 1 616 ? 11.258 -53.219 -4.527 1 88 616 GLU B O 1
ATOM 12913 N N . VAL B 1 617 ? 9.344 -54.312 -4.258 1 89.94 617 VAL B N 1
ATOM 12914 C CA . VAL B 1 617 ? 8.539 -53.094 -4.164 1 89.94 617 VAL B CA 1
ATOM 12915 C C . VAL B 1 617 ? 8.93 -52.312 -2.914 1 89.94 617 VAL B C 1
ATOM 12917 O O . VAL B 1 617 ? 9.133 -51.094 -2.971 1 89.94 617 VAL B O 1
ATOM 12920 N N . TRP B 1 618 ? 9.102 -53.031 -1.841 1 85.69 618 TRP B N 1
ATOM 12921 C CA . TRP B 1 618 ? 9.406 -52.375 -0.565 1 85.69 618 TRP B CA 1
ATOM 12922 C C . TRP B 1 618 ? 10.859 -51.906 -0.517 1 85.69 618 TRP B C 1
ATOM 12924 O O . TRP B 1 618 ? 11.164 -50.844 0.04 1 85.69 618 TRP B O 1
ATOM 12934 N N . GLU B 1 619 ? 11.758 -52.656 -1.157 1 85.69 619 GLU B N 1
ATOM 12935 C CA . GLU B 1 619 ? 13.18 -52.312 -1.182 1 85.69 619 GLU B CA 1
ATOM 12936 C C . GLU B 1 619 ? 13.422 -51.062 -2.006 1 85.69 619 GLU B C 1
ATOM 12938 O O . GLU B 1 619 ? 14.211 -50.188 -1.616 1 85.69 619 GLU B O 1
ATOM 12943 N N . THR B 1 620 ? 12.703 -51 -3.074 1 89.81 620 THR B N 1
ATOM 12944 C CA . THR B 1 620 ? 12.875 -49.875 -3.949 1 89.81 620 THR B CA 1
ATOM 12945 C C . THR B 1 620 ? 12.273 -48.594 -3.316 1 89.81 620 THR B C 1
ATOM 12947 O O . THR B 1 620 ? 12.797 -47.5 -3.482 1 89.81 620 THR B O 1
ATOM 12950 N N . LEU B 1 621 ? 11.164 -48.781 -2.648 1 89.12 621 LEU B N 1
ATOM 12951 C CA . LEU B 1 621 ? 10.547 -47.656 -1.95 1 89.12 621 LEU B CA 1
ATOM 12952 C C . LEU B 1 621 ? 11.484 -47.125 -0.88 1 89.12 621 LEU B C 1
ATOM 12954 O O . LEU B 1 621 ? 11.641 -45.906 -0.76 1 89.12 621 LEU B O 1
ATOM 12958 N N . LEU B 1 622 ? 12.062 -47.969 -0.113 1 86.25 622 LEU B N 1
ATOM 12959 C CA . LEU B 1 622 ? 13 -47.594 0.931 1 86.25 622 LEU B CA 1
ATOM 12960 C C . LEU B 1 622 ? 14.227 -46.906 0.329 1 86.25 622 LEU B C 1
ATOM 12962 O O . LEU B 1 622 ? 14.734 -45.938 0.876 1 86.25 622 LEU B O 1
ATOM 12966 N N . SER B 1 623 ? 14.617 -47.438 -0.787 1 87.19 623 SER B N 1
ATOM 12967 C CA . SER B 1 623 ? 15.773 -46.875 -1.469 1 87.19 623 SER B CA 1
ATOM 12968 C C . SER B 1 623 ? 15.477 -45.469 -1.968 1 87.19 623 SER B C 1
ATOM 12970 O O . SER B 1 623 ? 16.344 -44.562 -1.922 1 87.19 623 SER B O 1
ATOM 12972 N N . CYS B 1 624 ? 14.289 -45.25 -2.441 1 88.31 624 CYS B N 1
ATOM 12973 C CA . CYS B 1 624 ? 13.867 -43.938 -2.887 1 88.31 624 CYS B CA 1
ATOM 12974 C C . CYS B 1 624 ? 13.914 -42.938 -1.739 1 88.31 624 CYS B C 1
ATOM 12976 O O . CYS B 1 624 ? 14.359 -41.812 -1.917 1 88.31 624 CYS B O 1
ATOM 12978 N N . HIS B 1 625 ? 13.484 -43.375 -0.61 1 87.94 625 HIS B N 1
ATOM 12979 C CA . HIS B 1 625 ? 13.43 -42.5 0.554 1 87.94 625 HIS B CA 1
ATOM 12980 C C . HIS B 1 625 ? 14.828 -42.156 1.054 1 87.94 625 HIS B C 1
ATOM 12982 O O . HIS B 1 625 ? 15.125 -41 1.342 1 87.94 625 HIS B O 1
ATOM 12988 N N . LEU B 1 626 ? 15.703 -43.125 1.056 1 84.88 626 LEU B N 1
ATOM 12989 C CA . LEU B 1 626 ? 17.047 -42.969 1.617 1 84.88 626 LEU B CA 1
ATOM 12990 C C . LEU B 1 626 ? 17.922 -42.125 0.702 1 84.88 626 LEU B C 1
ATOM 12992 O O . LEU B 1 626 ? 18.766 -41.375 1.177 1 84.88 626 LEU B O 1
ATOM 12996 N N . HIS B 1 627 ? 17.641 -42.188 -0.583 1 85.38 627 HIS B N 1
ATOM 12997 C CA . HIS B 1 627 ? 18.516 -41.531 -1.541 1 85.38 627 HIS B CA 1
ATOM 12998 C C . HIS B 1 627 ? 17.844 -40.312 -2.152 1 85.38 627 HIS B C 1
ATOM 13000 O O . HIS B 1 627 ? 18.203 -39.906 -3.262 1 85.38 627 HIS B O 1
ATOM 13006 N N . PHE B 1 628 ? 16.938 -39.781 -1.501 1 86.62 628 PHE B N 1
ATOM 13007 C CA . PHE B 1 628 ? 16.219 -38.656 -2.062 1 86.62 628 PHE B CA 1
ATOM 13008 C C . PHE B 1 628 ? 17.156 -37.469 -2.334 1 86.62 628 PHE B C 1
ATOM 13010 O O . PHE B 1 628 ? 17.016 -36.781 -3.332 1 86.62 628 PHE B O 1
ATOM 13017 N N . ARG B 1 629 ? 18.125 -37.125 -1.517 1 78.81 629 ARG B N 1
ATOM 13018 C CA . ARG B 1 629 ? 19.016 -35.969 -1.656 1 78.81 629 ARG B CA 1
ATOM 13019 C C . ARG B 1 629 ? 20.172 -36.281 -2.592 1 78.81 629 ARG B C 1
ATOM 13021 O O . ARG B 1 629 ? 20.953 -35.406 -2.953 1 78.81 629 ARG B O 1
ATOM 13028 N N . ASP B 1 630 ? 20.219 -37.531 -2.961 1 77.56 630 ASP B N 1
ATOM 13029 C CA . ASP B 1 630 ? 21.219 -37.938 -3.961 1 77.56 630 ASP B CA 1
ATOM 13030 C C . ASP B 1 630 ? 20.594 -37.969 -5.355 1 77.56 630 ASP B C 1
ATOM 13032 O O . ASP B 1 630 ? 19.953 -38.969 -5.723 1 77.56 630 ASP B O 1
ATOM 13036 N N . ASN B 1 631 ? 20.781 -36.969 -6.141 1 70 631 ASN B N 1
ATOM 13037 C CA . ASN B 1 631 ? 20.016 -36.688 -7.359 1 70 631 ASN B CA 1
ATOM 13038 C C . ASN B 1 631 ? 20.172 -37.844 -8.367 1 70 631 ASN B C 1
ATOM 13040 O O . ASN B 1 631 ? 19.188 -38.344 -8.875 1 70 631 ASN B O 1
ATOM 13044 N N . ASP B 1 632 ? 21.359 -38.25 -8.672 1 74.25 632 ASP B N 1
ATOM 13045 C CA . ASP B 1 632 ? 21.578 -39.25 -9.719 1 74.25 632 ASP B CA 1
ATOM 13046 C C . ASP B 1 632 ? 20.984 -40.594 -9.328 1 74.25 632 ASP B C 1
ATOM 13048 O O . ASP B 1 632 ? 20.297 -41.25 -10.133 1 74.25 632 ASP B O 1
ATOM 13052 N N . HIS B 1 633 ? 21.109 -40.938 -8.148 1 80.81 633 HIS B N 1
ATOM 13053 C CA . HIS B 1 633 ? 20.625 -42.219 -7.691 1 80.81 633 HIS B CA 1
ATOM 13054 C C . HIS B 1 633 ? 19.109 -42.219 -7.52 1 80.81 633 HIS B C 1
ATOM 13056 O O . HIS B 1 633 ? 18.438 -43.219 -7.816 1 80.81 633 HIS B O 1
ATOM 13062 N N . PHE B 1 634 ? 18.594 -41.156 -7.191 1 85 634 PHE B N 1
ATOM 13063 C CA . PHE B 1 634 ? 17.156 -41.062 -6.938 1 85 634 PHE B CA 1
ATOM 13064 C C . PHE B 1 634 ? 16.359 -41.219 -8.234 1 85 634 PHE B C 1
ATOM 13066 O O . PHE B 1 634 ? 15.32 -41.844 -8.25 1 85 634 PHE B O 1
ATOM 13073 N N . VAL B 1 635 ? 16.906 -40.688 -9.289 1 81.62 635 VAL B N 1
ATOM 13074 C CA . VAL B 1 635 ? 16.188 -40.719 -10.562 1 81.62 635 VAL B CA 1
ATOM 13075 C C . VAL B 1 635 ? 16.062 -42.156 -11.047 1 81.62 635 VAL B C 1
ATOM 13077 O O . VAL B 1 635 ? 15 -42.562 -11.523 1 81.62 635 VAL B O 1
ATOM 13080 N N . GLU B 1 636 ? 17.062 -42.875 -10.883 1 83.5 636 GLU B N 1
ATOM 13081 C CA . GLU B 1 636 ? 17.062 -44.281 -11.312 1 83.5 636 GLU B CA 1
ATOM 13082 C C . GLU B 1 636 ? 16.125 -45.125 -10.453 1 83.5 636 GLU B C 1
ATOM 13084 O O . GLU B 1 636 ? 15.305 -45.875 -10.977 1 83.5 636 GLU B O 1
ATOM 13089 N N . VAL B 1 637 ? 16.281 -44.906 -9.242 1 87.5 637 VAL B N 1
ATOM 13090 C CA . VAL B 1 637 ? 15.492 -45.719 -8.312 1 87.5 637 VAL B CA 1
ATOM 13091 C C . VAL B 1 637 ? 14.016 -45.312 -8.391 1 87.5 637 VAL B C 1
ATOM 13093 O O . VAL B 1 637 ? 13.133 -46.156 -8.289 1 87.5 637 VAL B O 1
ATOM 13096 N N . SER B 1 638 ? 13.828 -44.094 -8.555 1 85.81 638 SER B N 1
ATOM 13097 C CA . SER B 1 638 ? 12.461 -43.594 -8.617 1 85.81 638 SER B CA 1
ATOM 13098 C C . SER B 1 638 ? 11.742 -44.094 -9.859 1 85.81 638 SER B C 1
ATOM 13100 O O . SER B 1 638 ? 10.547 -44.406 -9.812 1 85.81 638 SER B O 1
ATOM 13102 N N . SER B 1 639 ? 12.477 -44.125 -10.938 1 85.94 639 SER B N 1
ATOM 13103 C CA . SER B 1 639 ? 11.891 -44.656 -12.156 1 85.94 639 SER B CA 1
ATOM 13104 C C . SER B 1 639 ? 11.555 -46.156 -12.008 1 85.94 639 SER B C 1
ATOM 13106 O O . SER B 1 639 ? 10.508 -46.594 -12.477 1 85.94 639 SER B O 1
ATOM 13108 N N . SER B 1 640 ? 12.391 -46.812 -11.375 1 88.19 640 SER B N 1
ATOM 13109 C CA . SER B 1 640 ? 12.156 -48.219 -11.117 1 88.19 640 SER B CA 1
ATOM 13110 C C . SER B 1 640 ? 10.961 -48.438 -10.195 1 88.19 640 SER B C 1
ATOM 13112 O O . SER B 1 640 ? 10.125 -49.312 -10.43 1 88.19 640 SER B O 1
ATOM 13114 N N . PHE B 1 641 ? 10.906 -47.688 -9.273 1 89.69 641 PHE B N 1
ATOM 13115 C CA . PHE B 1 641 ? 9.805 -47.812 -8.328 1 89.69 641 PHE B CA 1
ATOM 13116 C C . PHE B 1 641 ? 8.484 -47.438 -8.992 1 89.69 641 PHE B C 1
ATOM 13118 O O . PHE B 1 641 ? 7.465 -48.094 -8.758 1 89.69 641 PHE B O 1
ATOM 13125 N N . SER B 1 642 ? 8.492 -46.406 -9.766 1 88.31 642 SER B N 1
ATOM 13126 C CA . SER B 1 642 ? 7.273 -46 -10.453 1 88.31 642 SER B CA 1
ATOM 13127 C C . SER B 1 642 ? 6.723 -47.125 -11.328 1 88.31 642 SER B C 1
ATOM 13129 O O . SER B 1 642 ? 5.508 -47.312 -11.398 1 88.31 642 SER B O 1
ATOM 13131 N N . SER B 1 643 ? 7.637 -47.812 -11.883 1 88.81 643 SER B N 1
ATOM 13132 C CA . SER B 1 643 ? 7.227 -48.938 -12.719 1 88.81 643 SER B CA 1
ATOM 13133 C C . SER B 1 643 ? 6.641 -50.062 -11.875 1 88.81 643 SER B C 1
ATOM 13135 O O . SER B 1 643 ? 5.605 -50.625 -12.227 1 88.81 643 SER B O 1
ATOM 13137 N N . LEU B 1 644 ? 7.254 -50.406 -10.797 1 90.81 644 LEU B N 1
ATOM 13138 C CA . LEU B 1 644 ? 6.773 -51.469 -9.906 1 90.81 644 LEU B CA 1
ATOM 13139 C C . LEU B 1 644 ? 5.438 -51.094 -9.281 1 90.81 644 LEU B C 1
ATOM 13141 O O . LEU B 1 644 ? 4.551 -51.938 -9.125 1 90.81 644 LEU B O 1
ATOM 13145 N N . PHE B 1 645 ? 5.371 -49.875 -8.977 1 90.12 645 PHE B N 1
ATOM 13146 C CA . PHE B 1 645 ? 4.156 -49.344 -8.367 1 90.12 645 PHE B CA 1
ATOM 13147 C C . PHE B 1 645 ? 2.977 -49.469 -9.328 1 90.12 645 PHE B C 1
ATOM 13149 O O . PHE B 1 645 ? 1.883 -49.875 -8.922 1 90.12 645 PHE B O 1
ATOM 13156 N N . GLU B 1 646 ? 3.195 -49.156 -10.562 1 88.88 646 GLU B N 1
ATOM 13157 C CA . GLU B 1 646 ? 2.152 -49.219 -11.578 1 88.88 646 GLU B CA 1
ATOM 13158 C C . GLU B 1 646 ? 1.681 -50.625 -11.82 1 88.88 646 GLU B C 1
ATOM 13160 O O . GLU B 1 646 ? 0.491 -50.875 -12.039 1 88.88 646 GLU B O 1
ATOM 13165 N N . ILE B 1 647 ? 2.578 -51.531 -11.656 1 90.12 647 ILE B N 1
ATOM 13166 C CA . ILE B 1 647 ? 2.275 -52.938 -11.992 1 90.12 647 ILE B CA 1
ATOM 13167 C C . ILE B 1 647 ? 1.607 -53.625 -10.805 1 90.12 647 ILE B C 1
ATOM 13169 O O . ILE B 1 647 ? 0.638 -54.375 -10.969 1 90.12 647 ILE B O 1
ATOM 13173 N N . HIS B 1 648 ? 2.053 -53.281 -9.602 1 91.06 648 HIS B N 1
ATOM 13174 C CA . HIS B 1 648 ? 1.665 -54.125 -8.477 1 91.06 648 HIS B CA 1
ATOM 13175 C C . HIS B 1 648 ? 0.705 -53.406 -7.547 1 91.06 648 HIS B C 1
ATOM 13177 O O . HIS B 1 648 ? -0.134 -54.031 -6.898 1 91.06 648 HIS B O 1
ATOM 13183 N N . ILE B 1 649 ? 0.783 -52.156 -7.449 1 90.88 649 ILE B N 1
ATOM 13184 C CA . ILE B 1 649 ? 0.059 -51.469 -6.398 1 90.88 649 ILE B CA 1
ATOM 13185 C C . ILE B 1 649 ? -1.168 -50.781 -6.992 1 90.88 649 ILE B C 1
ATOM 13187 O O . ILE B 1 649 ? -2.238 -50.75 -6.379 1 90.88 649 ILE B O 1
ATOM 13191 N N . VAL B 1 650 ? -1.084 -50.156 -8.156 1 91.44 650 VAL B N 1
ATOM 13192 C CA . VAL B 1 650 ? -2.156 -49.375 -8.758 1 91.44 650 VAL B CA 1
ATOM 13193 C C . VAL B 1 650 ? -3.395 -50.25 -8.945 1 91.44 650 VAL B C 1
ATOM 13195 O O . VAL B 1 650 ? -4.512 -49.812 -8.625 1 91.44 650 VAL B O 1
ATOM 13198 N N . PRO B 1 651 ? -3.203 -51.5 -9.398 1 90.94 651 PRO B N 1
ATOM 13199 C CA . PRO B 1 651 ? -4.395 -52.344 -9.539 1 90.94 651 PRO B CA 1
ATOM 13200 C C . PRO B 1 651 ? -5.078 -52.625 -8.203 1 90.94 651 PRO B C 1
ATOM 13202 O O . PRO B 1 651 ? -6.309 -52.656 -8.125 1 90.94 651 PRO B O 1
ATOM 13205 N N . LEU B 1 652 ? -4.309 -52.844 -7.203 1 93 652 LEU B N 1
ATOM 13206 C CA . LEU B 1 652 ? -4.871 -53.094 -5.875 1 93 652 LEU B CA 1
ATOM 13207 C C . LEU B 1 652 ? -5.574 -51.844 -5.359 1 93 652 LEU B C 1
ATOM 13209 O O . LEU B 1 652 ? -6.598 -51.938 -4.68 1 93 652 LEU B O 1
ATOM 13213 N N . MET B 1 653 ? -5 -50.688 -5.648 1 93.38 653 MET B N 1
ATOM 13214 C CA . MET B 1 653 ? -5.617 -49.438 -5.25 1 93.38 653 MET B CA 1
ATOM 13215 C C . MET B 1 653 ? -6.977 -49.25 -5.914 1 93.38 653 MET B C 1
ATOM 13217 O O . MET B 1 653 ? -7.914 -48.75 -5.289 1 93.38 653 MET B O 1
ATOM 13221 N N . GLU B 1 654 ? -7.039 -49.625 -7.164 1 92.38 654 GLU B N 1
ATOM 13222 C CA . GLU B 1 654 ? -8.305 -49.531 -7.879 1 92.38 654 GLU B CA 1
ATOM 13223 C C . GLU B 1 654 ? -9.352 -50.469 -7.285 1 92.38 654 GLU B C 1
ATOM 13225 O O . GLU B 1 654 ? -10.523 -50.125 -7.18 1 92.38 654 GLU B O 1
ATOM 13230 N N . GLU B 1 655 ? -8.906 -51.594 -6.852 1 93.25 655 GLU B N 1
ATOM 13231 C CA . GLU B 1 655 ? -9.805 -52.562 -6.203 1 93.25 655 GLU B CA 1
ATOM 13232 C C . GLU B 1 655 ? -10.289 -52.031 -4.859 1 93.25 655 GLU B C 1
ATOM 13234 O O . GLU B 1 655 ? -11.477 -52.125 -4.531 1 93.25 655 GLU B O 1
ATOM 13239 N N . TYR B 1 656 ? -9.414 -51.531 -4.133 1 94.06 656 TYR B N 1
ATOM 13240 C CA . TYR B 1 656 ? -9.75 -50.969 -2.842 1 94.06 656 TYR B CA 1
ATOM 13241 C C . TYR B 1 656 ? -10.742 -49.812 -3.006 1 94.06 656 TYR B C 1
ATOM 13243 O O . TYR B 1 656 ? -11.688 -49.688 -2.229 1 94.06 656 TYR B O 1
ATOM 13251 N N . ARG B 1 657 ? -10.469 -49 -3.992 1 94.44 657 ARG B N 1
ATOM 13252 C CA . ARG B 1 657 ? -11.344 -47.875 -4.266 1 94.44 657 ARG B CA 1
ATOM 13253 C C . ARG B 1 657 ? -12.758 -48.344 -4.574 1 94.44 657 ARG B C 1
ATOM 13255 O O . ARG B 1 657 ? -13.727 -47.781 -4.047 1 94.44 657 ARG B O 1
ATOM 13262 N N . LYS B 1 658 ? -12.875 -49.344 -5.359 1 94.31 658 LYS B N 1
ATOM 13263 C CA . LYS B 1 658 ? -14.18 -49.875 -5.707 1 94.31 658 LYS B CA 1
ATOM 13264 C C . LYS B 1 658 ? -14.883 -50.469 -4.477 1 94.31 658 LYS B C 1
ATOM 13266 O O . LYS B 1 658 ? -16.078 -50.25 -4.277 1 94.31 658 LYS B O 1
ATOM 13271 N N . ALA B 1 659 ? -14.109 -51.125 -3.682 1 93.62 659 ALA B N 1
ATOM 13272 C CA . ALA B 1 659 ? -14.656 -51.688 -2.455 1 93.62 659 ALA B CA 1
ATOM 13273 C C . ALA B 1 659 ? -15.109 -50.594 -1.491 1 93.62 659 ALA B C 1
ATOM 13275 O O . ALA B 1 659 ? -16.156 -50.719 -0.84 1 93.62 659 ALA B O 1
ATOM 13276 N N . GLY B 1 660 ? -14.328 -49.594 -1.381 1 93.38 660 GLY B N 1
ATOM 13277 C CA . GLY B 1 660 ? -14.648 -48.5 -0.49 1 93.38 660 GLY B CA 1
ATOM 13278 C C . GLY B 1 660 ? -15.891 -47.719 -0.915 1 93.38 660 GLY B C 1
ATOM 13279 O O . GLY B 1 660 ? -16.719 -47.375 -0.078 1 93.38 660 GLY B O 1
ATOM 13280 N N . ILE B 1 661 ? -16.031 -47.438 -2.242 1 94.19 661 ILE B N 1
ATOM 13281 C CA . ILE B 1 661 ? -17.156 -46.719 -2.795 1 94.19 661 ILE B CA 1
ATOM 13282 C C . ILE B 1 661 ? -18.438 -47.5 -2.57 1 94.19 661 ILE B C 1
ATOM 13284 O O . ILE B 1 661 ? -19.484 -46.938 -2.271 1 94.19 661 ILE B O 1
ATOM 13288 N N . ALA B 1 662 ? -18.312 -48.781 -2.635 1 91.38 662 ALA B N 1
ATOM 13289 C CA . ALA B 1 662 ? -19.484 -49.625 -2.426 1 91.38 662 ALA B CA 1
ATOM 13290 C C . ALA B 1 662 ? -19.859 -49.688 -0.951 1 91.38 662 ALA B C 1
ATOM 13292 O O . ALA B 1 662 ? -21.047 -49.781 -0.616 1 91.38 662 ALA B O 1
ATOM 13293 N N . ALA B 1 663 ? -18.922 -49.5 -0.114 1 90.56 663 ALA B N 1
ATOM 13294 C CA . ALA B 1 663 ? -19.141 -49.688 1.318 1 90.56 663 ALA B CA 1
ATOM 13295 C C . ALA B 1 663 ? -19.656 -48.406 1.976 1 90.56 663 ALA B C 1
ATOM 13297 O O . ALA B 1 663 ? -20.422 -48.469 2.941 1 90.56 663 ALA B O 1
ATOM 13298 N N . SER B 1 664 ? -19.25 -47.281 1.519 1 92.69 664 SER B N 1
ATOM 13299 C CA . SER B 1 664 ? -19.516 -46.062 2.264 1 92.69 664 SER B CA 1
ATOM 13300 C C . SER B 1 664 ? -19.688 -44.875 1.327 1 92.69 664 SER B C 1
ATOM 13302 O O . SER B 1 664 ? -18.844 -44.625 0.464 1 92.69 664 SER B O 1
ATOM 13304 N N . ALA B 1 665 ? -20.812 -44.094 1.563 1 94.06 665 ALA B N 1
ATOM 13305 C CA . ALA B 1 665 ? -21.047 -42.844 0.811 1 94.06 665 ALA B CA 1
ATOM 13306 C C . ALA B 1 665 ? -20.031 -41.781 1.176 1 94.06 665 ALA B C 1
ATOM 13308 O O . ALA B 1 665 ? -19.625 -41 0.327 1 94.06 665 ALA B O 1
ATOM 13309 N N . THR B 1 666 ? -19.562 -41.812 2.398 1 95.06 666 THR B N 1
ATOM 13310 C CA . THR B 1 666 ? -18.578 -40.844 2.869 1 95.06 666 THR B CA 1
ATOM 13311 C C . THR B 1 666 ? -17.219 -41.094 2.236 1 95.06 666 THR B C 1
ATOM 13313 O O . THR B 1 666 ? -16.5 -40.156 1.888 1 95.06 666 THR B O 1
ATOM 13316 N N . PHE B 1 667 ? -16.891 -42.375 2.041 1 95.56 667 PHE B N 1
ATOM 13317 C CA . PHE B 1 667 ? -15.672 -42.75 1.329 1 95.56 667 PHE B CA 1
ATOM 13318 C C . PHE B 1 667 ? -15.68 -42.188 -0.091 1 95.56 667 PHE B C 1
ATOM 13320 O O . PHE B 1 667 ? -14.711 -41.562 -0.524 1 95.56 667 PHE B O 1
ATOM 13327 N N . GLN B 1 668 ? -16.766 -42.375 -0.749 1 95.81 668 GLN B N 1
ATOM 13328 C CA . GLN B 1 668 ? -16.875 -41.906 -2.131 1 95.81 668 GLN B CA 1
ATOM 13329 C C . GLN B 1 668 ? -16.734 -40.406 -2.227 1 95.81 668 GLN B C 1
ATOM 13331 O O . GLN B 1 668 ? -16.031 -39.906 -3.104 1 95.81 668 GLN B O 1
ATOM 13336 N N . TYR B 1 669 ? -17.391 -39.719 -1.33 1 96.56 669 TYR B N 1
ATOM 13337 C CA . TYR B 1 669 ? -17.391 -38.25 -1.314 1 96.56 669 TYR B CA 1
ATOM 13338 C C . TYR B 1 669 ? -15.977 -37.688 -1.175 1 96.56 669 TYR B C 1
ATOM 13340 O O . TYR B 1 669 ? -15.578 -36.812 -1.918 1 96.56 669 TYR B O 1
ATOM 13348 N N . TRP B 1 670 ? -15.242 -38.219 -0.345 1 97.25 670 TRP B N 1
ATOM 13349 C CA . TRP B 1 670 ? -13.906 -37.688 -0.076 1 97.25 670 TRP B CA 1
ATOM 13350 C C . TRP B 1 670 ? -12.891 -38.25 -1.067 1 97.25 670 TRP B C 1
ATOM 13352 O O . TRP B 1 670 ? -11.859 -37.625 -1.319 1 97.25 670 TRP B O 1
ATOM 13362 N N . ASP B 1 671 ? -13.172 -39.406 -1.607 1 95.81 671 ASP B N 1
ATOM 13363 C CA . ASP B 1 671 ? -12.367 -39.906 -2.729 1 95.81 671 ASP B CA 1
ATOM 13364 C C . ASP B 1 671 ? -12.477 -38.938 -3.922 1 95.81 671 ASP B C 1
ATOM 13366 O O . ASP B 1 671 ? -11.492 -38.688 -4.621 1 95.81 671 ASP B O 1
ATOM 13370 N N . MET B 1 672 ? -13.688 -38.469 -4.145 1 96.62 672 MET B N 1
ATOM 13371 C CA . MET B 1 672 ? -13.922 -37.469 -5.203 1 96.62 672 MET B CA 1
ATOM 13372 C C . MET B 1 672 ? -13.133 -36.188 -4.945 1 96.62 672 MET B C 1
ATOM 13374 O O . MET B 1 672 ? -12.641 -35.562 -5.879 1 96.62 672 MET B O 1
ATOM 13378 N N . PHE B 1 673 ? -13.016 -35.812 -3.65 1 97 673 PHE B N 1
ATOM 13379 C CA . PHE B 1 673 ? -12.219 -34.625 -3.283 1 97 673 PHE B CA 1
ATOM 13380 C C . PHE B 1 673 ? -10.758 -34.844 -3.678 1 97 673 PHE B C 1
ATOM 13382 O O . PHE B 1 673 ? -10.133 -33.938 -4.242 1 97 673 PHE B O 1
ATOM 13389 N N . LEU B 1 674 ? -10.242 -36 -3.383 1 96.81 674 LEU B N 1
ATOM 13390 C CA . LEU B 1 674 ? -8.852 -36.312 -3.707 1 96.81 674 LEU B CA 1
ATOM 13391 C C . LEU B 1 674 ? -8.617 -36.219 -5.211 1 96.81 674 LEU B C 1
ATOM 13393 O O . LEU B 1 674 ? -7.594 -35.688 -5.656 1 96.81 674 LEU B O 1
ATOM 13397 N N . GLN B 1 675 ? -9.531 -36.625 -5.945 1 93.94 675 GLN B N 1
ATOM 13398 C CA . GLN B 1 675 ? -9.422 -36.562 -7.398 1 93.94 675 GLN B CA 1
ATOM 13399 C C . GLN B 1 675 ? -9.445 -35.125 -7.891 1 93.94 675 GLN B C 1
ATOM 13401 O O . GLN B 1 675 ? -8.703 -34.75 -8.812 1 93.94 675 GLN B O 1
ATOM 13406 N N . ALA B 1 676 ? -10.297 -34.375 -7.324 1 96.5 676 ALA B N 1
ATOM 13407 C CA . ALA B 1 676 ? -10.383 -32.969 -7.707 1 96.5 676 ALA B CA 1
ATOM 13408 C C . ALA B 1 676 ? -9.062 -32.219 -7.453 1 96.5 676 ALA B C 1
ATOM 13410 O O . ALA B 1 676 ? -8.617 -31.438 -8.281 1 96.5 676 ALA B O 1
ATOM 13411 N N . VAL B 1 677 ? -8.469 -32.469 -6.289 1 97.25 677 VAL B N 1
ATOM 13412 C CA . VAL B 1 677 ? -7.207 -31.828 -5.961 1 97.25 677 VAL B CA 1
ATOM 13413 C C . VAL B 1 677 ? -6.098 -32.344 -6.871 1 97.25 677 VAL B C 1
ATOM 13415 O O . VAL B 1 677 ? -5.191 -31.594 -7.242 1 97.25 677 VAL B O 1
ATOM 13418 N N . GLU B 1 678 ? -6.191 -33.562 -7.266 1 95.12 678 GLU B N 1
ATOM 13419 C CA . GLU B 1 678 ? -5.223 -34.125 -8.219 1 95.12 678 GLU B CA 1
ATOM 13420 C C . GLU B 1 678 ? -5.293 -33.375 -9.555 1 95.12 678 GLU B C 1
ATOM 13422 O O . GLU B 1 678 ? -4.266 -33.156 -10.188 1 95.12 678 GLU B O 1
ATOM 13427 N N . ILE B 1 679 ? -6.457 -33.094 -10.016 1 94.75 679 ILE B N 1
ATOM 13428 C CA . ILE B 1 679 ? -6.625 -32.312 -11.242 1 94.75 679 ILE B CA 1
ATOM 13429 C C . ILE B 1 679 ? -5.961 -30.938 -11.086 1 94.75 679 ILE B C 1
ATOM 13431 O O . ILE B 1 679 ? -5.297 -30.453 -12.008 1 94.75 679 ILE B O 1
ATOM 13435 N N . LEU B 1 680 ? -6.164 -30.344 -9.906 1 96.88 680 LEU B N 1
ATOM 13436 C CA . LEU B 1 680 ? -5.539 -29.062 -9.586 1 96.88 680 LEU B CA 1
ATOM 13437 C C . LEU B 1 680 ? -4.02 -29.156 -9.695 1 96.88 680 LEU B C 1
ATOM 13439 O O . LEU B 1 680 ? -3.391 -28.344 -10.367 1 96.88 680 LEU B O 1
ATOM 13443 N N . LEU B 1 681 ? -3.48 -30.125 -9.117 1 96.19 681 LEU B N 1
ATOM 13444 C CA . LEU B 1 681 ? -2.033 -30.312 -9.094 1 96.19 681 LEU B CA 1
ATOM 13445 C C . LEU B 1 681 ? -1.511 -30.672 -10.484 1 96.19 681 LEU B C 1
ATOM 13447 O O . LEU B 1 681 ? -0.398 -30.281 -10.852 1 96.19 681 LEU B O 1
ATOM 13451 N N . GLN B 1 682 ? -2.318 -31.328 -11.227 1 94.25 682 GLN B N 1
ATOM 13452 C CA . GLN B 1 682 ? -1.937 -31.688 -12.586 1 94.25 682 GLN B CA 1
ATOM 13453 C C . GLN B 1 682 ? -1.816 -30.438 -13.461 1 94.25 682 GLN B C 1
ATOM 13455 O O . GLN B 1 682 ? -0.9 -30.344 -14.281 1 94.25 682 GLN B O 1
ATOM 13460 N N . ASN B 1 683 ? -2.746 -29.609 -13.328 1 96.12 683 ASN B N 1
ATOM 13461 C CA . ASN B 1 683 ? -2.68 -28.375 -14.109 1 96.12 683 ASN B CA 1
ATOM 13462 C C . ASN B 1 683 ? -1.444 -27.547 -13.75 1 96.12 683 ASN B C 1
ATOM 13464 O O . ASN B 1 683 ? -0.79 -27 -14.633 1 96.12 683 ASN B O 1
ATOM 13468 N N . ILE B 1 684 ? -1.137 -27.469 -12.484 1 96.94 684 ILE B N 1
ATOM 13469 C CA . ILE B 1 684 ? 0.043 -26.75 -12.031 1 96.94 684 ILE B CA 1
ATOM 13470 C C . ILE B 1 684 ? 1.304 -27.422 -12.562 1 96.94 684 ILE B C 1
ATOM 13472 O O . ILE B 1 684 ? 2.221 -26.75 -13.047 1 96.94 684 ILE B O 1
ATOM 13476 N N . ARG B 1 685 ? 1.337 -28.703 -12.516 1 94.88 685 ARG B N 1
ATOM 13477 C CA . ARG B 1 685 ? 2.477 -29.469 -13.008 1 94.88 685 ARG B CA 1
ATOM 13478 C C . ARG B 1 685 ? 2.672 -29.25 -14.508 1 94.88 685 ARG B C 1
ATOM 13480 O O . ARG B 1 685 ? 3.803 -29.141 -14.977 1 94.88 685 ARG B O 1
ATOM 13487 N N . ALA B 1 686 ? 1.585 -29.234 -15.203 1 94.75 686 ALA B N 1
ATOM 13488 C CA . ALA B 1 686 ? 1.644 -29.031 -16.641 1 94.75 686 ALA B CA 1
ATOM 13489 C C . ALA B 1 686 ? 2.359 -27.719 -16.984 1 94.75 686 ALA B C 1
ATOM 13491 O O . ALA B 1 686 ? 3.209 -27.688 -17.875 1 94.75 686 ALA B O 1
ATOM 13492 N N . GLU B 1 687 ? 2.008 -26.688 -16.297 1 96.31 687 GLU B N 1
ATOM 13493 C CA . GLU B 1 687 ? 2.609 -25.391 -16.547 1 96.31 687 GLU B CA 1
ATOM 13494 C C . GLU B 1 687 ? 4.055 -25.344 -16.062 1 96.31 687 GLU B C 1
ATOM 13496 O O . GLU B 1 687 ? 4.926 -24.781 -16.75 1 96.31 687 GLU B O 1
ATOM 13501 N N . ARG B 1 688 ? 4.305 -25.891 -14.922 1 94.94 688 ARG B N 1
ATOM 13502 C CA . ARG B 1 688 ? 5.641 -25.859 -14.336 1 94.94 688 ARG B CA 1
ATOM 13503 C C . ARG B 1 688 ? 6.637 -26.625 -15.203 1 94.94 688 ARG B C 1
ATOM 13505 O O . ARG B 1 688 ? 7.777 -26.203 -15.375 1 94.94 688 ARG B O 1
ATOM 13512 N N . TYR B 1 689 ? 6.238 -27.766 -15.812 1 92.56 689 TYR B N 1
ATOM 13513 C CA . TYR B 1 689 ? 7.09 -28.578 -16.672 1 92.56 689 TYR B CA 1
ATOM 13514 C C . TYR B 1 689 ? 7.074 -28.078 -18.109 1 92.56 689 TYR B C 1
ATOM 13516 O O . TYR B 1 689 ? 7.996 -28.344 -18.875 1 92.56 689 TYR B O 1
ATOM 13524 N N . GLY B 1 690 ? 6.133 -27.422 -18.484 1 93.06 690 GLY B N 1
ATOM 13525 C CA . GLY B 1 690 ? 5.926 -27.062 -19.875 1 93.06 690 GLY B CA 1
ATOM 13526 C C . GLY B 1 690 ? 5.359 -28.203 -20.703 1 93.06 690 GLY B C 1
ATOM 13527 O O . GLY B 1 690 ? 5.781 -28.438 -21.844 1 93.06 690 GLY B O 1
ATOM 13528 N N . ASP B 1 691 ? 4.449 -28.938 -20.125 1 93.31 691 ASP B N 1
ATOM 13529 C CA . ASP B 1 691 ? 3.805 -30.062 -20.797 1 93.31 691 ASP B CA 1
ATOM 13530 C C . ASP B 1 691 ? 2.457 -29.656 -21.375 1 93.31 691 ASP B C 1
ATOM 13532 O O . ASP B 1 691 ? 1.444 -29.641 -20.672 1 93.31 691 ASP B O 1
ATOM 13536 N N . TRP B 1 692 ? 2.436 -29.484 -22.672 1 95.19 692 TRP B N 1
ATOM 13537 C CA . TRP B 1 692 ? 1.257 -28.969 -23.359 1 95.19 692 TRP B CA 1
ATOM 13538 C C . TRP B 1 692 ? 0.115 -29.969 -23.328 1 95.19 692 TRP B C 1
ATOM 13540 O O . TRP B 1 692 ? -1.042 -29.609 -23.109 1 95.19 692 TRP B O 1
ATOM 13550 N N . ASN B 1 693 ? 0.424 -31.188 -23.484 1 92 693 ASN B N 1
ATOM 13551 C CA . ASN B 1 693 ? -0.604 -32.219 -23.453 1 92 693 ASN B CA 1
ATOM 13552 C C . ASN B 1 693 ? -1.278 -32.312 -22.094 1 92 693 ASN B C 1
ATOM 13554 O O . ASN B 1 693 ? -2.502 -32.438 -22 1 92 693 ASN B O 1
ATOM 13558 N N . LEU B 1 694 ? -0.477 -32.312 -21.109 1 92.44 694 LEU B N 1
ATOM 13559 C CA . LEU B 1 694 ? -1.019 -32.375 -19.75 1 92.44 694 LEU B CA 1
ATOM 13560 C C . LEU B 1 694 ? -1.872 -31.141 -19.453 1 92.44 694 LEU B C 1
ATOM 13562 O O . LEU B 1 694 ? -2.863 -31.219 -18.734 1 92.44 694 LEU B O 1
ATOM 13566 N N . HIS B 1 695 ? -1.484 -30.031 -20.062 1 95.19 695 HIS B N 1
ATOM 13567 C CA . HIS B 1 695 ? -2.273 -28.812 -19.906 1 95.19 695 HIS B CA 1
ATOM 13568 C C . HIS B 1 695 ? -3.678 -28.984 -20.469 1 95.19 695 HIS B C 1
ATOM 13570 O O . HIS B 1 695 ? -4.664 -28.688 -19.797 1 95.19 695 HIS B O 1
ATOM 13576 N N . LEU B 1 696 ? -3.785 -29.5 -21.609 1 95 696 LEU B N 1
ATOM 13577 C CA . LEU B 1 696 ? -5.078 -29.672 -22.25 1 95 696 LEU B CA 1
ATOM 13578 C C . LEU B 1 696 ? -5.914 -30.719 -21.516 1 95 696 LEU B C 1
ATOM 13580 O O . LEU B 1 696 ? -7.125 -30.547 -21.344 1 95 696 LEU B O 1
ATOM 13584 N N . ILE B 1 697 ? -5.25 -31.766 -21.031 1 93.25 697 ILE B N 1
ATOM 13585 C CA . ILE B 1 697 ? -5.945 -32.812 -20.297 1 93.25 697 ILE B CA 1
ATOM 13586 C C . ILE B 1 697 ? -6.547 -32.25 -19.016 1 93.25 697 ILE B C 1
ATOM 13588 O O . ILE B 1 697 ? -7.695 -32.531 -18.688 1 93.25 697 ILE B O 1
ATOM 13592 N N . SER B 1 698 ? -5.785 -31.5 -18.344 1 94.12 698 SER B N 1
ATOM 13593 C CA . SER B 1 698 ? -6.254 -30.938 -17.078 1 94.12 698 SER B CA 1
ATOM 13594 C C . SER B 1 698 ? -7.379 -29.938 -17.312 1 94.12 698 SER B C 1
ATOM 13596 O O . SER B 1 698 ? -8.328 -29.859 -16.531 1 94.12 698 SER B O 1
ATOM 13598 N N . MET B 1 699 ? -7.312 -29.141 -18.406 1 95.81 699 MET B N 1
ATOM 13599 C CA . MET B 1 699 ? -8.367 -28.188 -18.734 1 95.81 699 MET B CA 1
ATOM 13600 C C . MET B 1 699 ? -9.672 -28.922 -19.047 1 95.81 699 MET B C 1
ATOM 13602 O O . MET B 1 699 ? -10.75 -28.469 -18.625 1 95.81 699 MET B O 1
ATOM 13606 N N . LYS B 1 700 ? -9.57 -30.047 -19.734 1 95.31 700 LYS B N 1
ATOM 13607 C CA . LYS B 1 700 ? -10.734 -30.875 -20.047 1 95.31 700 LYS B CA 1
ATOM 13608 C C . LYS B 1 700 ? -11.383 -31.422 -18.781 1 95.31 700 LYS B C 1
ATOM 13610 O O . LYS B 1 700 ? -12.602 -31.391 -18.641 1 95.31 700 LYS B O 1
ATOM 13615 N N . ALA B 1 701 ? -10.523 -31.812 -17.875 1 94.12 701 ALA B N 1
ATOM 13616 C CA . ALA B 1 701 ? -10.992 -32.438 -16.641 1 94.12 701 ALA B CA 1
ATOM 13617 C C . ALA B 1 701 ? -11.742 -31.438 -15.773 1 94.12 701 ALA B C 1
ATOM 13619 O O . ALA B 1 701 ? -12.602 -31.828 -14.969 1 94.12 701 ALA B O 1
ATOM 13620 N N . MET B 1 702 ? -11.562 -30.172 -15.961 1 96.44 702 MET B N 1
ATOM 13621 C CA . MET B 1 702 ? -12.18 -29.141 -15.125 1 96.44 702 MET B CA 1
ATOM 13622 C C . MET B 1 702 ? -13.57 -28.766 -15.641 1 96.44 702 MET B C 1
ATOM 13624 O O . MET B 1 702 ? -14.383 -28.234 -14.898 1 96.44 702 MET B O 1
ATOM 13628 N N . ILE B 1 703 ? -13.906 -29.031 -16.844 1 97 703 ILE B N 1
ATOM 13629 C CA . ILE B 1 703 ? -15.109 -28.547 -17.531 1 97 703 ILE B CA 1
ATOM 13630 C C . ILE B 1 703 ? -16.344 -29.016 -16.766 1 97 703 ILE B C 1
ATOM 13632 O O . ILE B 1 703 ? -17.219 -28.219 -16.453 1 97 703 ILE B O 1
ATOM 13636 N N . PRO B 1 704 ? -16.453 -30.328 -16.375 1 96.5 704 PRO B N 1
ATOM 13637 C CA . PRO B 1 704 ? -17.656 -30.766 -15.656 1 96.5 704 PRO B CA 1
ATOM 13638 C C . PRO B 1 704 ? -17.844 -30.016 -14.344 1 96.5 704 PRO B C 1
ATOM 13640 O O . PRO B 1 704 ? -18.984 -29.766 -13.938 1 96.5 704 PRO B O 1
ATOM 13643 N N . TYR B 1 705 ? -16.781 -29.672 -13.742 1 97.81 705 TYR B N 1
ATOM 13644 C CA . TYR B 1 705 ? -16.859 -28.969 -12.469 1 97.81 705 TYR B CA 1
ATOM 13645 C C . TYR B 1 705 ? -17.406 -27.562 -12.656 1 97.81 705 TYR B C 1
ATOM 13647 O O . TYR B 1 705 ? -18.141 -27.062 -11.805 1 97.81 705 TYR B O 1
ATOM 13655 N N . PHE B 1 706 ? -17.094 -26.891 -13.773 1 97.88 706 PHE B N 1
ATOM 13656 C CA . PHE B 1 706 ? -17.609 -25.547 -14.055 1 97.88 706 PHE B CA 1
ATOM 13657 C C . PHE B 1 706 ? -19.125 -25.578 -14.219 1 97.88 706 PHE B C 1
ATOM 13659 O O . PHE B 1 706 ? -19.812 -24.656 -13.797 1 97.88 706 PHE B O 1
ATOM 13666 N N . PHE B 1 707 ? -19.594 -26.656 -14.82 1 97.62 707 PHE B N 1
ATOM 13667 C CA . PHE B 1 707 ? -21.031 -26.781 -15.062 1 97.62 707 PHE B CA 1
ATOM 13668 C C . PHE B 1 707 ? -21.766 -27.078 -13.758 1 97.62 707 PHE B C 1
ATOM 13670 O O . PHE B 1 707 ? -22.797 -26.469 -13.469 1 97.62 707 PHE B O 1
ATOM 13677 N N . VAL B 1 708 ? -21.234 -28 -12.984 1 97.06 708 VAL B N 1
ATOM 13678 C CA . VAL B 1 708 ? -21.953 -28.422 -11.789 1 97.06 708 VAL B CA 1
ATOM 13679 C C . VAL B 1 708 ? -21.938 -27.312 -10.75 1 97.06 708 VAL B C 1
ATOM 13681 O O . VAL B 1 708 ? -22.891 -27.141 -9.992 1 97.06 708 VAL B O 1
ATOM 13684 N N . ALA B 1 709 ? -20.891 -26.547 -10.648 1 96.44 709 ALA B N 1
ATOM 13685 C CA . ALA B 1 709 ? -20.766 -25.469 -9.672 1 96.44 709 ALA B CA 1
ATOM 13686 C C . ALA B 1 709 ? -21.375 -24.172 -10.211 1 96.44 709 ALA B C 1
ATOM 13688 O O . ALA B 1 709 ? -21.297 -23.141 -9.562 1 96.44 709 ALA B O 1
ATOM 13689 N N . ASN B 1 710 ? -21.938 -24.188 -11.328 1 95.31 710 ASN B N 1
ATOM 13690 C CA . ASN B 1 710 ? -22.641 -23.062 -11.953 1 95.31 710 ASN B CA 1
ATOM 13691 C C . ASN B 1 710 ? -21.703 -21.891 -12.211 1 95.31 710 ASN B C 1
ATOM 13693 O O . ASN B 1 710 ? -22.016 -20.75 -11.867 1 95.31 710 ASN B O 1
ATOM 13697 N N . ARG B 1 711 ? -20.531 -22.203 -12.625 1 96.12 711 ARG B N 1
ATOM 13698 C CA . ARG B 1 711 ? -19.625 -21.188 -13.125 1 96.12 711 ARG B CA 1
ATOM 13699 C C . ARG B 1 711 ? -19.781 -21 -14.625 1 96.12 711 ARG B C 1
ATOM 13701 O O . ARG B 1 711 ? -18.938 -21.438 -15.406 1 96.12 711 ARG B O 1
ATOM 13708 N N . ASN B 1 712 ? -20.766 -20.25 -14.977 1 94 712 ASN B N 1
ATOM 13709 C CA . ASN B 1 712 ? -21.297 -20.234 -16.328 1 94 712 ASN B CA 1
ATOM 13710 C C . ASN B 1 712 ? -20.297 -19.656 -17.328 1 94 712 ASN B C 1
ATOM 13712 O O . ASN B 1 712 ? -20.219 -20.094 -18.469 1 94 712 ASN B O 1
ATOM 13716 N N . ASN B 1 713 ? -19.562 -18.656 -16.906 1 95.12 713 ASN B N 1
ATOM 13717 C CA . ASN B 1 713 ? -18.609 -18.062 -17.828 1 95.12 713 ASN B CA 1
ATOM 13718 C C . ASN B 1 713 ? -17.531 -19.047 -18.25 1 95.12 713 ASN B C 1
ATOM 13720 O O . ASN B 1 713 ? -17.203 -19.172 -19.438 1 95.12 713 ASN B O 1
ATOM 13724 N N . TYR B 1 714 ? -17.016 -19.781 -17.328 1 97.25 714 TYR B N 1
ATOM 13725 C CA . TYR B 1 714 ? -15.977 -20.766 -17.656 1 97.25 714 TYR B CA 1
ATOM 13726 C C . TYR B 1 714 ? -16.578 -22.016 -18.266 1 97.25 714 TYR B C 1
ATOM 13728 O O . TYR B 1 714 ? -15.953 -22.672 -19.094 1 97.25 714 TYR B O 1
ATOM 13736 N N . ALA B 1 715 ? -17.859 -22.328 -17.891 1 97.19 715 ALA B N 1
ATOM 13737 C CA . ALA B 1 715 ? -18.562 -23.469 -18.5 1 97.19 715 ALA B CA 1
ATOM 13738 C C . ALA B 1 715 ? -18.75 -23.25 -20 1 97.19 715 ALA B C 1
ATOM 13740 O O . ALA B 1 715 ? -18.594 -24.188 -20.781 1 97.19 715 ALA B O 1
ATOM 13741 N N . ARG B 1 716 ? -19 -22.109 -20.375 1 96.56 716 ARG B N 1
ATOM 13742 C CA . ARG B 1 716 ? -19.281 -21.781 -21.766 1 96.56 716 ARG B CA 1
ATOM 13743 C C . ARG B 1 716 ? -18 -21.734 -22.578 1 96.56 716 ARG B C 1
ATOM 13745 O O . ARG B 1 716 ? -17.922 -22.312 -23.672 1 96.56 716 ARG B O 1
ATOM 13752 N N . TRP B 1 717 ? -17 -21.109 -22.078 1 97.44 717 TRP B N 1
ATOM 13753 C CA . TRP B 1 717 ? -15.883 -20.688 -22.922 1 97.44 717 TRP B CA 1
ATOM 13754 C C . TRP B 1 717 ? -14.727 -21.672 -22.844 1 97.44 717 TRP B C 1
ATOM 13756 O O . TRP B 1 717 ? -13.883 -21.734 -23.734 1 97.44 717 TRP B O 1
ATOM 13766 N N . THR B 1 718 ? -14.609 -22.531 -21.797 1 97.56 718 THR B N 1
ATOM 13767 C CA . THR B 1 718 ? -13.5 -23.469 -21.672 1 97.56 718 THR B CA 1
ATOM 13768 C C . THR B 1 718 ? -13.586 -24.547 -22.766 1 97.56 718 THR B C 1
ATOM 13770 O O . THR B 1 718 ? -12.57 -24.922 -23.344 1 97.56 718 THR B O 1
ATOM 13773 N N . PRO B 1 719 ? -14.812 -25.047 -23.078 1 96.25 719 PRO B N 1
ATOM 13774 C CA . PRO B 1 719 ? -14.883 -26.016 -24.188 1 96.25 719 PRO B CA 1
ATOM 13775 C C . PRO B 1 719 ? -14.43 -25.422 -25.51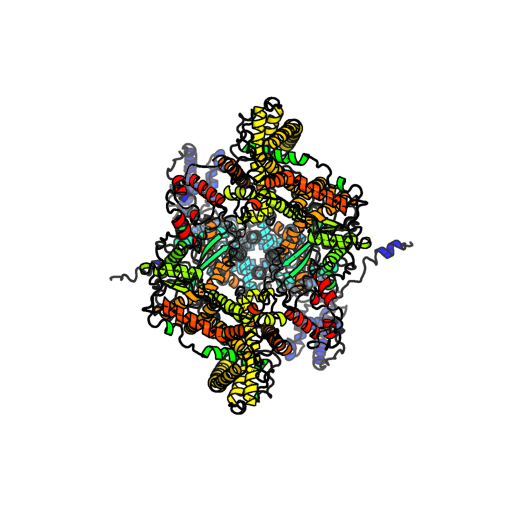6 1 96.25 719 PRO B C 1
ATOM 13777 O O . PRO B 1 719 ? -13.789 -26.109 -26.312 1 96.25 719 PRO B O 1
ATOM 13780 N N . VAL B 1 720 ? -14.773 -24.156 -25.75 1 96.25 720 VAL B N 1
ATOM 13781 C CA . VAL B 1 720 ? -14.336 -23.484 -26.969 1 96.25 720 VAL B CA 1
ATOM 13782 C C . VAL B 1 720 ? -12.812 -23.406 -27 1 96.25 720 VAL B C 1
ATOM 13784 O O . VAL B 1 720 ? -12.195 -23.688 -28.031 1 96.25 720 VAL B O 1
ATOM 13787 N N . TYR B 1 721 ? -12.242 -23.047 -25.922 1 97.31 721 TYR B N 1
ATOM 13788 C CA . TYR B 1 721 ? -10.797 -22.953 -25.812 1 97.31 721 TYR B CA 1
ATOM 13789 C C . TYR B 1 721 ? -10.141 -24.297 -26.109 1 97.31 721 TYR B C 1
ATOM 13791 O O . TYR B 1 721 ? -9.172 -24.359 -26.891 1 97.31 721 TYR B O 1
ATOM 13799 N N . VAL B 1 722 ? -10.641 -25.375 -25.531 1 96.25 722 VAL B N 1
ATOM 13800 C CA . VAL B 1 722 ? -10.062 -26.703 -25.688 1 96.25 722 VAL B CA 1
ATOM 13801 C C . VAL B 1 722 ? -10.133 -27.125 -27.156 1 96.25 722 VAL B C 1
ATOM 13803 O O . VAL B 1 722 ? -9.156 -27.625 -27.719 1 96.25 722 VAL B O 1
ATOM 13806 N N . LEU B 1 723 ? -11.25 -26.891 -27.781 1 95.56 723 LEU B N 1
ATOM 13807 C CA . LEU B 1 723 ? -11.43 -27.266 -29.172 1 95.56 723 LEU B CA 1
ATOM 13808 C C . LEU B 1 723 ? -10.492 -26.484 -30.078 1 95.56 723 LEU B C 1
ATOM 13810 O O . LEU B 1 723 ? -9.883 -27.031 -31 1 95.56 723 LEU B O 1
ATOM 13814 N N . ASP B 1 724 ? -10.375 -25.188 -29.812 1 95.12 724 ASP B N 1
ATOM 13815 C CA . ASP B 1 724 ? -9.469 -24.344 -30.578 1 95.12 724 ASP B CA 1
ATOM 13816 C C . ASP B 1 724 ? -8.023 -24.812 -30.438 1 95.12 724 ASP B C 1
ATOM 13818 O O . ASP B 1 724 ? -7.273 -24.844 -31.406 1 95.12 724 ASP B O 1
ATOM 13822 N N . MET B 1 725 ? -7.617 -25.141 -29.219 1 96.06 725 MET B N 1
ATOM 13823 C CA . MET B 1 725 ? -6.23 -25.5 -28.938 1 96.06 725 MET B CA 1
ATOM 13824 C C . MET B 1 725 ? -5.895 -26.859 -29.516 1 96.06 725 MET B C 1
ATOM 13826 O O . MET B 1 725 ? -4.742 -27.125 -29.859 1 96.06 725 MET B O 1
ATOM 13830 N N . LEU B 1 726 ? -6.863 -27.719 -29.531 1 93.31 726 LEU B N 1
ATOM 13831 C CA . LEU B 1 726 ? -6.645 -29.031 -30.125 1 93.31 726 LEU B CA 1
ATOM 13832 C C . LEU B 1 726 ? -6.438 -28.906 -31.641 1 93.31 726 LEU B C 1
ATOM 13834 O O . LEU B 1 726 ? -5.82 -29.781 -32.25 1 93.31 726 LEU B O 1
ATOM 13838 N N . ASN B 1 727 ? -6.887 -27.797 -32.188 1 92.19 727 ASN B N 1
ATOM 13839 C CA . ASN B 1 727 ? -6.809 -27.625 -33.656 1 92.19 727 ASN B CA 1
ATOM 13840 C C . ASN B 1 727 ? -5.91 -26.438 -34 1 92.19 727 ASN B C 1
ATOM 13842 O O . ASN B 1 727 ? -6.156 -25.75 -35 1 92.19 727 ASN B O 1
ATOM 13846 N N . ILE B 1 728 ? -4.945 -26.203 -33.281 1 94.44 728 ILE B N 1
ATOM 13847 C CA . ILE B 1 728 ? -4.016 -25.109 -33.562 1 94.44 728 ILE B CA 1
ATOM 13848 C C . ILE B 1 728 ? -3.104 -25.516 -34.719 1 94.44 728 ILE B C 1
ATOM 13850 O O . ILE B 1 728 ? -2.84 -26.703 -34.938 1 94.44 728 ILE B O 1
ATOM 13854 N N . PRO B 1 729 ? -2.607 -24.5 -35.406 1 94.06 729 PRO B N 1
ATOM 13855 C CA . PRO B 1 729 ? -1.694 -24.797 -36.531 1 94.06 729 PRO B CA 1
ATOM 13856 C C . PRO B 1 729 ? -0.42 -25.5 -36.062 1 94.06 729 PRO B C 1
ATOM 13858 O O . PRO B 1 729 ? 0.064 -25.25 -34.938 1 94.06 729 PRO B O 1
ATOM 13861 N N . MET B 1 730 ? 0.174 -26.234 -36.906 1 93.38 730 MET B N 1
ATOM 13862 C CA . MET B 1 730 ? 1.307 -27.109 -36.594 1 93.38 730 MET B CA 1
ATOM 13863 C C . MET B 1 730 ? 2.512 -26.281 -36.156 1 93.38 730 MET B C 1
ATOM 13865 O O . MET B 1 730 ? 3.279 -26.719 -35.312 1 93.38 730 MET B O 1
ATOM 13869 N N . GLU B 1 731 ? 2.67 -25.172 -36.75 1 88.75 731 GLU B N 1
ATOM 13870 C CA . GLU B 1 731 ? 3.791 -24.312 -36.406 1 88.75 731 GLU B CA 1
ATOM 13871 C C . GLU B 1 731 ? 3.746 -23.922 -34.938 1 88.75 731 GLU B C 1
ATOM 13873 O O . GLU B 1 731 ? 4.766 -23.969 -34.25 1 88.75 731 GLU B O 1
ATOM 13878 N N . VAL B 1 732 ? 2.639 -23.578 -34.5 1 93.31 732 VAL B N 1
ATOM 13879 C CA . VAL B 1 732 ? 2.463 -23.172 -33.125 1 93.31 732 VAL B CA 1
ATOM 13880 C C . VAL B 1 732 ? 2.451 -24.391 -32.188 1 93.31 732 VAL B C 1
ATOM 13882 O O . VAL B 1 732 ? 3.021 -24.375 -31.109 1 93.31 732 VAL B O 1
ATOM 13885 N N . LYS B 1 733 ? 1.915 -25.469 -32.625 1 94.81 733 LYS B N 1
ATOM 13886 C CA . LYS B 1 733 ? 1.829 -26.703 -31.844 1 94.81 733 LYS B CA 1
ATOM 13887 C C . LYS B 1 733 ? 3.217 -27.25 -31.531 1 94.81 733 LYS B C 1
ATOM 13889 O O . LYS B 1 733 ? 3.475 -27.703 -30.406 1 94.81 733 LYS B O 1
ATOM 13894 N N . SER B 1 734 ? 4.074 -27.219 -32.469 1 92.19 734 SER B N 1
ATOM 13895 C CA . SER B 1 734 ? 5.434 -27.703 -32.281 1 92.19 734 SER B CA 1
ATOM 13896 C C . SER B 1 734 ? 6.152 -26.922 -31.172 1 92.19 734 SER B C 1
ATOM 13898 O O . SER B 1 734 ? 6.879 -27.5 -30.359 1 92.19 734 SER B O 1
ATOM 13900 N N . SER B 1 735 ? 5.902 -25.625 -31.172 1 91.44 735 SER B N 1
ATOM 13901 C CA . SER B 1 735 ? 6.508 -24.797 -30.141 1 91.44 735 SER B CA 1
ATOM 13902 C C . SER B 1 735 ? 5.895 -25.094 -28.766 1 91.44 735 SER B C 1
ATOM 13904 O O . SER B 1 735 ? 6.605 -25.125 -27.766 1 91.44 735 SER B O 1
ATOM 13906 N N . PHE B 1 736 ? 4.602 -25.312 -28.734 1 95.12 736 PHE B N 1
ATOM 13907 C CA . PHE B 1 736 ? 3.91 -25.594 -27.484 1 95.12 736 PHE B CA 1
ATOM 13908 C C . PHE B 1 736 ? 4.332 -26.938 -26.922 1 95.12 736 PHE B C 1
ATOM 13910 O O . PHE B 1 736 ? 4.473 -27.094 -25.703 1 95.12 736 PHE B O 1
ATOM 13917 N N . ASP B 1 737 ? 4.625 -27.812 -27.766 1 93.81 737 ASP B N 1
ATOM 13918 C CA . ASP B 1 737 ? 5.031 -29.156 -27.344 1 93.81 737 ASP B CA 1
ATOM 13919 C C . ASP B 1 737 ? 6.422 -29.141 -26.719 1 93.81 737 ASP B C 1
ATOM 13921 O O . ASP B 1 737 ? 6.75 -30 -25.891 1 93.81 737 ASP B O 1
ATOM 13925 N N . THR B 1 738 ? 7.199 -28.125 -27.109 1 90.31 738 THR B N 1
ATOM 13926 C CA . THR B 1 738 ? 8.531 -28 -26.516 1 90.31 738 THR B CA 1
ATOM 13927 C C . THR B 1 738 ? 8.469 -27.297 -25.172 1 90.31 738 THR B C 1
ATOM 13929 O O . THR B 1 738 ? 9.484 -27.172 -24.484 1 90.31 738 THR B O 1
ATOM 13932 N N . GLY B 1 739 ? 7.316 -26.812 -24.812 1 91.81 739 GLY B N 1
ATOM 13933 C CA . GLY B 1 739 ? 7.129 -26.25 -23.484 1 91.81 739 GLY B CA 1
ATOM 13934 C C . GLY B 1 739 ? 7.168 -24.734 -23.469 1 91.81 739 GLY B C 1
ATOM 13935 O O . GLY B 1 739 ? 7.082 -24.109 -22.406 1 91.81 739 GLY B O 1
ATOM 13936 N N . VAL B 1 740 ? 7.188 -24.047 -24.578 1 91.56 740 VAL B N 1
ATOM 13937 C CA . VAL B 1 740 ? 7.398 -22.594 -24.672 1 91.56 740 VAL B CA 1
ATOM 13938 C C . VAL B 1 740 ? 6.105 -21.859 -24.328 1 91.56 740 VAL B C 1
ATOM 13940 O O . VAL B 1 740 ? 6.125 -20.672 -24.031 1 91.56 740 VAL B O 1
ATOM 13943 N N . PHE B 1 741 ? 4.977 -22.641 -24.219 1 94.75 741 PHE B N 1
ATOM 13944 C CA . PHE B 1 741 ? 3.705 -22.016 -23.906 1 94.75 741 PHE B CA 1
ATOM 13945 C C . PHE B 1 741 ? 3.701 -21.516 -22.469 1 94.75 741 PHE B C 1
ATOM 13947 O O . PHE B 1 741 ? 2.941 -20.609 -22.125 1 94.75 741 PHE B O 1
ATOM 13954 N N . ALA B 1 742 ? 4.523 -22.156 -21.609 1 95.69 742 ALA B N 1
ATOM 13955 C CA . ALA B 1 742 ? 4.703 -21.719 -20.219 1 95.69 742 ALA B CA 1
ATOM 13956 C C . ALA B 1 742 ? 5.797 -20.656 -20.125 1 95.69 742 ALA B C 1
ATOM 13958 O O . ALA B 1 742 ? 6.859 -20.797 -20.734 1 95.69 742 ALA B O 1
ATOM 13959 N N . ILE B 1 743 ? 5.496 -19.609 -19.391 1 95.75 743 ILE B N 1
ATOM 13960 C CA . ILE B 1 743 ? 6.43 -18.5 -19.312 1 95.75 743 ILE B CA 1
ATOM 13961 C C . ILE B 1 743 ? 7.406 -18.719 -18.156 1 95.75 743 ILE B C 1
ATOM 13963 O O . ILE B 1 743 ? 6.992 -18.953 -17.016 1 95.75 743 ILE B O 1
ATOM 13967 N N . ARG B 1 744 ? 8.664 -18.641 -18.438 1 92.25 744 ARG B N 1
ATOM 13968 C CA . ARG B 1 744 ? 9.734 -18.766 -17.453 1 92.25 744 ARG B CA 1
ATOM 13969 C C . ARG B 1 744 ? 10.508 -17.453 -17.312 1 92.25 744 ARG B C 1
ATOM 13971 O O . ARG B 1 744 ? 11.195 -17.031 -18.25 1 92.25 744 ARG B O 1
ATOM 13978 N N . GLN B 1 745 ? 10.508 -16.906 -16.172 1 85.19 745 GLN B N 1
ATOM 13979 C CA . GLN B 1 745 ? 11.164 -15.617 -15.977 1 85.19 745 GLN B CA 1
ATOM 13980 C C . GLN B 1 745 ? 12.617 -15.797 -15.547 1 85.19 745 GLN B C 1
ATOM 13982 O O . GLN B 1 745 ? 13.422 -14.867 -15.648 1 85.19 745 GLN B O 1
ATOM 13987 N N . LYS B 1 746 ? 12.906 -16.969 -15.016 1 80.62 746 LYS B N 1
ATOM 13988 C CA . LYS B 1 746 ? 14.266 -17.312 -14.602 1 80.62 746 LYS B CA 1
ATOM 13989 C C . LYS B 1 746 ? 14.641 -18.719 -15.055 1 80.62 746 LYS B C 1
ATOM 13991 O O . LYS B 1 746 ? 13.766 -19.516 -15.375 1 80.62 746 LYS B O 1
ATOM 13996 N N . THR B 1 747 ? 15.891 -18.906 -15.016 1 81.56 747 THR B N 1
ATOM 13997 C CA . THR B 1 747 ? 16.359 -20.25 -15.289 1 81.56 747 THR B CA 1
ATOM 13998 C C . THR B 1 747 ? 16.125 -21.156 -14.086 1 81.56 747 THR B C 1
ATOM 14000 O O . THR B 1 747 ? 16.062 -20.688 -12.945 1 81.56 747 THR B O 1
ATOM 14003 N N . GLY B 1 748 ? 15.859 -22.344 -14.422 1 83.25 748 GLY B N 1
ATOM 14004 C CA . GLY B 1 748 ? 15.641 -23.281 -13.328 1 83.25 748 GLY B CA 1
ATOM 14005 C C . GLY B 1 748 ? 14.703 -24.422 -13.695 1 83.25 748 GLY B C 1
ATOM 14006 O O . GLY B 1 748 ? 14.336 -24.578 -14.867 1 83.25 748 GLY B O 1
ATOM 14007 N N . SER B 1 749 ? 14.453 -25.188 -12.578 1 87.69 749 SER B N 1
ATOM 14008 C CA . SER B 1 749 ? 13.57 -26.328 -12.766 1 87.69 749 SER B CA 1
ATOM 14009 C C . SER B 1 749 ? 12.188 -26.078 -12.18 1 87.69 749 SER B C 1
ATOM 14011 O O . SER B 1 749 ? 12.062 -25.375 -11.164 1 87.69 749 SER B O 1
ATOM 14013 N N . PHE B 1 750 ? 11.164 -26.609 -12.867 1 91.88 750 PHE B N 1
ATOM 14014 C CA . PHE B 1 750 ? 9.805 -26.594 -12.352 1 91.88 750 PHE B CA 1
ATOM 14015 C C . PHE B 1 750 ? 9.367 -25.156 -12.047 1 91.88 750 PHE B C 1
ATOM 14017 O O . PHE B 1 750 ? 8.875 -24.875 -10.945 1 91.88 750 PHE B O 1
ATOM 14024 N N . ASN B 1 751 ? 9.641 -24.234 -13.031 1 91.19 751 ASN B N 1
ATOM 14025 C CA . ASN B 1 751 ? 9.406 -22.828 -12.734 1 91.19 751 ASN B CA 1
ATOM 14026 C C . ASN B 1 751 ? 8.531 -22.172 -13.797 1 91.19 751 ASN B C 1
ATOM 14028 O O . ASN B 1 751 ? 8.422 -20.938 -13.844 1 91.19 751 ASN B O 1
ATOM 14032 N N . GLY B 1 752 ? 7.883 -22.922 -14.641 1 94.06 752 GLY B N 1
ATOM 14033 C CA . GLY B 1 752 ? 6.953 -22.344 -15.602 1 94.06 752 GLY B CA 1
ATOM 14034 C C . GLY B 1 752 ? 5.672 -21.844 -14.969 1 94.06 752 GLY B C 1
ATOM 14035 O O . GLY B 1 752 ? 5.184 -22.422 -14 1 94.06 752 GLY B O 1
ATOM 14036 N N . ILE B 1 753 ? 5.199 -20.734 -15.547 1 95.94 753 ILE B N 1
ATOM 14037 C CA . ILE B 1 753 ? 3.936 -20.219 -15.039 1 95.94 753 ILE B CA 1
ATOM 14038 C C . ILE B 1 753 ? 3.012 -19.875 -16.203 1 95.94 753 ILE B C 1
ATOM 14040 O O . ILE B 1 753 ? 3.453 -19.797 -17.359 1 95.94 753 ILE B O 1
ATOM 14044 N N . TRP B 1 754 ? 1.749 -19.703 -15.883 1 97.38 754 TRP B N 1
ATOM 14045 C CA . TRP B 1 754 ? 0.764 -19.312 -16.891 1 97.38 754 TRP B CA 1
ATOM 14046 C C . TRP B 1 754 ? 1.071 -17.922 -17.438 1 97.38 754 TRP B C 1
ATOM 14048 O O . TRP B 1 754 ? 1.616 -17.078 -16.734 1 97.38 754 TRP B O 1
ATOM 14058 N N . ALA B 1 755 ? 0.727 -17.656 -18.641 1 96.44 755 ALA B N 1
ATOM 14059 C CA . ALA B 1 755 ? 0.985 -16.359 -19.281 1 96.44 755 ALA B CA 1
ATOM 14060 C C . ALA B 1 755 ? 0.232 -15.242 -18.578 1 96.44 755 ALA B C 1
ATOM 14062 O O . ALA B 1 755 ? 0.737 -14.125 -18.469 1 96.44 755 ALA B O 1
ATOM 14063 N N . ASP B 1 756 ? -0.991 -15.539 -18.203 1 95.69 756 ASP B N 1
ATOM 14064 C CA . ASP B 1 756 ? -1.765 -14.508 -17.516 1 95.69 756 ASP B CA 1
ATOM 14065 C C . ASP B 1 756 ? -1.205 -14.25 -16.125 1 95.69 756 ASP B C 1
ATOM 14067 O O . ASP B 1 756 ? -1.238 -13.109 -15.641 1 95.69 756 ASP B O 1
ATOM 14071 N N . MET B 1 757 ? -0.688 -15.242 -15.492 1 96.12 757 MET B N 1
ATOM 14072 C CA . MET B 1 757 ? -0.01 -15.023 -14.211 1 96.12 757 MET B CA 1
ATOM 14073 C C . MET B 1 757 ? 1.265 -14.211 -14.406 1 96.12 757 MET B C 1
ATOM 14075 O O . MET B 1 757 ? 1.592 -13.352 -13.578 1 96.12 757 MET B O 1
ATOM 14079 N N . ALA B 1 758 ? 1.988 -14.547 -15.43 1 95.81 758 ALA B N 1
ATOM 14080 C CA . ALA B 1 758 ? 3.193 -13.781 -15.742 1 95.81 758 ALA B CA 1
ATOM 14081 C C . ALA B 1 758 ? 2.867 -12.305 -15.961 1 95.81 758 ALA B C 1
ATOM 14083 O O . ALA B 1 758 ? 3.633 -11.43 -15.555 1 95.81 758 ALA B O 1
ATOM 14084 N N . THR B 1 759 ? 1.81 -12.062 -16.609 1 95.06 759 THR B N 1
ATOM 14085 C CA . THR B 1 759 ? 1.366 -10.688 -16.844 1 95.06 759 THR B CA 1
ATOM 14086 C C . THR B 1 759 ? 1.071 -9.984 -15.516 1 95.06 759 THR B C 1
ATOM 14088 O O . THR B 1 759 ? 1.452 -8.828 -15.32 1 95.06 759 THR B O 1
ATOM 14091 N N . GLU B 1 760 ? 0.457 -10.695 -14.641 1 92.31 760 GLU B N 1
ATOM 14092 C CA . GLU B 1 760 ? 0.135 -10.164 -13.32 1 92.31 760 GLU B CA 1
ATOM 14093 C C . GLU B 1 760 ? 1.399 -9.883 -12.516 1 92.31 760 GLU B C 1
ATOM 14095 O O . GLU B 1 760 ? 1.458 -8.914 -11.766 1 92.31 760 GLU B O 1
ATOM 14100 N N . LYS B 1 761 ? 2.373 -10.758 -12.664 1 91.12 761 LYS B N 1
ATOM 14101 C CA . LYS B 1 761 ? 3.592 -10.68 -11.867 1 91.12 761 LYS B CA 1
ATOM 14102 C C . LYS B 1 761 ? 4.574 -9.672 -12.453 1 91.12 761 LYS B C 1
ATOM 14104 O O . LYS B 1 761 ? 5.613 -9.391 -11.859 1 91.12 761 LYS B O 1
ATOM 14109 N N . THR B 1 762 ? 4.273 -9.172 -13.508 1 91.44 762 THR B N 1
ATOM 14110 C CA . THR B 1 762 ? 5.176 -8.219 -14.148 1 91.44 762 THR B CA 1
ATOM 14111 C C . THR B 1 762 ? 4.527 -6.836 -14.227 1 91.44 762 THR B C 1
ATOM 14113 O O . THR B 1 762 ? 4.465 -6.113 -13.227 1 91.44 762 THR B O 1
ATOM 14116 N N . ILE B 1 763 ? 3.83 -6.609 -15.266 1 88.62 763 ILE B N 1
ATOM 14117 C CA . ILE B 1 763 ? 3.391 -5.242 -15.523 1 88.62 763 ILE B CA 1
ATOM 14118 C C . ILE B 1 763 ? 2.361 -4.824 -14.477 1 88.62 763 ILE B C 1
ATOM 14120 O O . ILE B 1 763 ? 2.361 -3.676 -14.023 1 88.62 763 ILE B O 1
ATOM 14124 N N . ILE B 1 764 ? 1.465 -5.676 -14.18 1 88 764 ILE B N 1
ATOM 14125 C CA . ILE B 1 764 ? 0.424 -5.301 -13.234 1 88 764 ILE B CA 1
ATOM 14126 C C . ILE B 1 764 ? 1.041 -5.074 -11.852 1 88 764 ILE B C 1
ATOM 14128 O O . ILE B 1 764 ? 0.727 -4.094 -11.18 1 88 764 ILE B O 1
ATOM 14132 N N . ARG B 1 765 ? 1.869 -5.977 -11.461 1 86.12 765 ARG B N 1
ATOM 14133 C CA . ARG B 1 765 ? 2.555 -5.836 -10.18 1 86.12 765 ARG B CA 1
ATOM 14134 C C . ARG B 1 765 ? 3.418 -4.578 -10.156 1 86.12 765 ARG B C 1
ATOM 14136 O O . ARG B 1 765 ? 3.404 -3.83 -9.18 1 86.12 765 ARG B O 1
ATOM 14143 N N . ASP B 1 766 ? 4.121 -4.391 -11.156 1 84.25 766 ASP B N 1
ATOM 14144 C CA . ASP B 1 766 ? 5.004 -3.232 -11.242 1 84.25 766 ASP B CA 1
ATOM 14145 C C . ASP B 1 766 ? 4.211 -1.931 -11.172 1 84.25 766 ASP B C 1
ATOM 14147 O O . ASP B 1 766 ? 4.691 -0.93 -10.641 1 84.25 766 ASP B O 1
ATOM 14151 N N . SER B 1 767 ? 3.086 -1.958 -11.719 1 84 767 SER B N 1
ATOM 14152 C CA . SER B 1 767 ? 2.256 -0.758 -11.75 1 84 767 SER B CA 1
ATOM 14153 C C . SER B 1 767 ? 1.72 -0.421 -10.359 1 84 767 SER B C 1
ATOM 14155 O O . SER B 1 767 ? 1.508 0.75 -10.039 1 84 767 SER B O 1
ATOM 14157 N N . LYS B 1 768 ? 1.517 -1.383 -9.562 1 77.31 768 LYS B N 1
ATOM 14158 C CA . LYS B 1 768 ? 0.89 -1.178 -8.258 1 77.31 768 LYS B CA 1
ATOM 14159 C C . LYS B 1 768 ? 1.936 -1.099 -7.152 1 77.31 768 LYS B C 1
ATOM 14161 O O . LYS B 1 768 ? 1.653 -0.603 -6.059 1 77.31 768 LYS B O 1
ATOM 14166 N N . GLY B 1 769 ? 3.113 -1.539 -7.387 1 74.06 769 GLY B N 1
ATOM 14167 C CA . GLY B 1 769 ? 4.156 -1.593 -6.371 1 74.06 769 GLY B CA 1
ATOM 14168 C C . GLY B 1 769 ? 4.91 -0.284 -6.223 1 74.06 769 GLY B C 1
ATOM 14169 O O . GLY B 1 769 ? 4.461 0.756 -6.707 1 74.06 769 GLY B O 1
ATOM 14170 N N . HIS B 1 770 ? 6.012 -0.481 -5.418 1 73.69 770 HIS B N 1
ATOM 14171 C CA . HIS B 1 770 ? 6.883 0.677 -5.238 1 73.69 770 HIS B CA 1
ATOM 14172 C C . HIS B 1 770 ? 7.438 1.159 -6.574 1 73.69 770 HIS B C 1
ATOM 14174 O O . HIS B 1 770 ? 7.836 0.348 -7.414 1 73.69 770 HIS B O 1
ATOM 14180 N N . GLY B 1 771 ? 7.316 2.406 -6.875 1 74.56 771 GLY B N 1
ATOM 14181 C CA . GLY B 1 771 ? 7.785 2.965 -8.133 1 74.56 771 GLY B CA 1
ATOM 14182 C C . GLY B 1 771 ? 6.75 2.893 -9.242 1 74.56 771 GLY B C 1
ATOM 14183 O O . GLY B 1 771 ? 7.043 3.229 -10.391 1 74.56 771 GLY B O 1
ATOM 14184 N N . GLY B 1 772 ? 5.625 2.303 -8.805 1 77.44 772 GLY B N 1
ATOM 14185 C CA . GLY B 1 772 ? 4.551 2.145 -9.773 1 77.44 772 GLY B CA 1
ATOM 14186 C C . GLY B 1 772 ? 3.889 3.455 -10.148 1 77.44 772 GLY B C 1
ATOM 14187 O O . GLY B 1 772 ? 4.527 4.512 -10.117 1 77.44 772 GLY B O 1
ATOM 14188 N N . ILE B 1 773 ? 2.693 3.342 -10.617 1 75.44 773 ILE B N 1
ATOM 14189 C CA . ILE B 1 773 ? 1.983 4.477 -11.203 1 75.44 773 ILE B CA 1
ATOM 14190 C C . ILE B 1 773 ? 1.369 5.328 -10.094 1 75.44 773 ILE B C 1
ATOM 14192 O O . ILE B 1 773 ? 1.078 6.508 -10.297 1 75.44 773 ILE B O 1
ATOM 14196 N N . LYS B 1 774 ? 1.33 4.707 -8.875 1 67.38 774 LYS B N 1
ATOM 14197 C CA . LYS B 1 774 ? 0.747 5.473 -7.777 1 67.38 774 LYS B CA 1
ATOM 14198 C C . LYS B 1 774 ? 1.564 6.727 -7.484 1 67.38 774 LYS B C 1
ATOM 14200 O O . LYS B 1 774 ? 2.783 6.656 -7.312 1 67.38 774 LYS B O 1
ATOM 14205 N N . GLY B 1 775 ? 0.974 7.828 -7.473 1 61.41 775 GLY B N 1
ATOM 14206 C CA . GLY B 1 775 ? 1.653 9.078 -7.184 1 61.41 775 GLY B CA 1
ATOM 14207 C C . GLY B 1 775 ? 2.1 9.82 -8.43 1 61.41 775 GLY B C 1
ATOM 14208 O O . GLY B 1 775 ? 2.586 10.945 -8.344 1 61.41 775 GLY B O 1
ATOM 14209 N N . ILE B 1 776 ? 2.088 9 -9.602 1 64.31 776 ILE B N 1
ATOM 14210 C CA . ILE B 1 776 ? 2.445 9.641 -10.859 1 64.31 776 ILE B CA 1
ATOM 14211 C C . ILE B 1 776 ? 1.291 10.523 -11.336 1 64.31 776 ILE B C 1
ATOM 14213 O O . ILE B 1 776 ? 0.122 10.195 -11.117 1 64.31 776 ILE B O 1
ATOM 14217 N N . THR B 1 777 ? 1.506 11.766 -11.484 1 58.56 777 THR B N 1
ATOM 14218 C CA . THR B 1 777 ? 0.495 12.703 -11.961 1 58.56 777 THR B CA 1
ATOM 14219 C C . THR B 1 777 ? -0.387 12.055 -13.023 1 58.56 777 THR B C 1
ATOM 14221 O O . THR B 1 777 ? 0.018 11.086 -13.672 1 58.56 777 THR B O 1
ATOM 14224 N N . THR B 1 778 ? -1.668 12.203 -13.016 1 60.06 778 THR B N 1
ATOM 14225 C CA . THR B 1 778 ? -2.648 11.734 -13.984 1 60.06 778 THR B CA 1
ATOM 14226 C C . THR B 1 778 ? -2.344 12.281 -15.375 1 60.06 778 THR B C 1
ATOM 14228 O O . THR B 1 778 ? -3.133 12.109 -16.312 1 60.06 778 THR B O 1
ATOM 14231 N N . GLN B 1 779 ? -1.115 12.844 -15.516 1 67 779 GLN B N 1
ATOM 14232 C CA . GLN B 1 779 ? -0.788 13.336 -16.844 1 67 779 GLN B CA 1
ATOM 14233 C C . GLN B 1 779 ? -0.425 12.188 -17.781 1 67 779 GLN B C 1
ATOM 14235 O O . GLN B 1 779 ? 0.343 11.297 -17.422 1 67 779 GLN B O 1
ATOM 14240 N N . LYS B 1 780 ? -0.956 12.164 -18.984 1 70.38 780 LYS B N 1
ATOM 14241 C CA . LYS B 1 780 ? -0.794 11.133 -20 1 70.38 780 LYS B CA 1
ATOM 14242 C C . LYS B 1 780 ? 0.677 10.93 -20.344 1 70.38 780 LYS B C 1
ATOM 14244 O O . LYS B 1 780 ? 1.136 9.797 -20.5 1 70.38 780 LYS B O 1
ATOM 14249 N N . THR B 1 781 ? 1.377 12.016 -20.391 1 75.81 781 THR B N 1
ATOM 14250 C CA . THR B 1 781 ? 2.781 11.938 -20.781 1 75.81 781 THR B CA 1
ATOM 14251 C C . THR B 1 781 ? 3.598 11.211 -19.719 1 75.81 781 THR B C 1
ATOM 14253 O O . THR B 1 781 ? 4.52 10.461 -20.031 1 75.81 781 THR B O 1
ATOM 14256 N N . ALA B 1 782 ? 3.273 11.406 -18.484 1 79.25 782 ALA B N 1
ATOM 14257 C CA . ALA B 1 782 ? 3.977 10.75 -17.391 1 79.25 782 ALA B CA 1
ATOM 14258 C C . ALA B 1 782 ? 3.693 9.25 -17.391 1 79.25 782 ALA B C 1
ATOM 14260 O O . ALA B 1 782 ? 4.578 8.445 -17.094 1 79.25 782 ALA B O 1
ATOM 14261 N N . LEU B 1 783 ? 2.543 8.938 -17.828 1 79.31 783 LEU B N 1
ATOM 14262 C CA . LEU B 1 783 ? 2.15 7.531 -17.859 1 79.31 783 LEU B CA 1
ATOM 14263 C C . LEU B 1 783 ? 2.85 6.801 -19 1 79.31 783 LEU B C 1
ATOM 14265 O O . LEU B 1 783 ? 3.271 5.652 -18.844 1 79.31 783 LEU B O 1
ATOM 14269 N N . ILE B 1 784 ? 2.934 7.41 -20.094 1 80.56 784 ILE B N 1
ATOM 14270 C CA . ILE B 1 784 ? 3.604 6.84 -21.266 1 80.56 784 ILE B CA 1
ATOM 14271 C C . ILE B 1 784 ? 5.082 6.621 -20.953 1 80.56 784 ILE B C 1
ATOM 14273 O O . ILE B 1 784 ? 5.641 5.566 -21.266 1 80.56 784 ILE B O 1
ATOM 14277 N N . ARG B 1 785 ? 5.617 7.609 -20.344 1 85.75 785 ARG B N 1
ATOM 14278 C CA . ARG B 1 785 ? 7.027 7.508 -19.969 1 85.75 785 ARG B CA 1
ATOM 14279 C C . ARG B 1 785 ? 7.262 6.328 -19.031 1 85.75 785 ARG B C 1
ATOM 14281 O O . ARG B 1 785 ? 8.203 5.555 -19.219 1 85.75 785 ARG B O 1
ATOM 14288 N N . TRP B 1 786 ? 6.441 6.223 -18.094 1 86.5 786 TRP B N 1
ATOM 14289 C CA . TRP B 1 786 ? 6.594 5.133 -17.141 1 86.5 786 TRP B CA 1
ATOM 14290 C C . TRP B 1 786 ? 6.465 3.779 -17.828 1 86.5 786 TRP B C 1
ATOM 14292 O O . TRP B 1 786 ? 7.285 2.887 -17.625 1 86.5 786 TRP B O 1
ATOM 14302 N N . ASN B 1 787 ? 5.492 3.625 -18.656 1 85 787 ASN B N 1
ATOM 14303 C CA . ASN B 1 787 ? 5.188 2.35 -19.297 1 85 787 ASN B CA 1
ATOM 14304 C C . ASN B 1 787 ? 6.297 1.924 -20.25 1 85 787 ASN B C 1
ATOM 14306 O O . ASN B 1 787 ? 6.73 0.77 -20.234 1 85 787 ASN B O 1
ATOM 14310 N N . LEU B 1 788 ? 6.77 2.828 -21.031 1 86.44 788 LEU B N 1
ATOM 14311 C CA . LEU B 1 788 ? 7.719 2.508 -22.094 1 86.44 788 LEU B CA 1
ATOM 14312 C C . LEU B 1 788 ? 9.117 2.293 -21.531 1 86.44 788 LEU B C 1
ATOM 14314 O O . LEU B 1 788 ? 9.977 1.701 -22.188 1 86.44 788 LEU B O 1
ATOM 14318 N N . THR B 1 789 ? 9.305 2.756 -20.375 1 89.56 789 THR B N 1
ATOM 14319 C CA . THR B 1 789 ? 10.68 2.711 -19.875 1 89.56 789 THR B CA 1
ATOM 14320 C C . THR B 1 789 ? 10.805 1.697 -18.734 1 89.56 789 THR B C 1
ATOM 14322 O O . THR B 1 789 ? 11.914 1.323 -18.359 1 89.56 789 THR B O 1
ATOM 14325 N N . ARG B 1 790 ? 9.75 1.206 -18.219 1 87.25 790 ARG B N 1
ATOM 14326 C CA . ARG B 1 790 ? 9.773 0.381 -17.016 1 87.25 790 ARG B CA 1
ATOM 14327 C C . ARG B 1 790 ? 10.617 -0.871 -17.219 1 87.25 790 ARG B C 1
ATOM 14329 O O . ARG B 1 790 ? 11.383 -1.259 -16.344 1 87.25 790 ARG B O 1
ATOM 14336 N N . HIS B 1 791 ? 10.508 -1.508 -18.375 1 82.25 791 HIS B N 1
ATOM 14337 C CA . HIS B 1 791 ? 11.258 -2.734 -18.625 1 82.25 791 HIS B CA 1
ATOM 14338 C C . HIS B 1 791 ? 12.727 -2.438 -18.875 1 82.25 791 HIS B C 1
ATOM 14340 O O . HIS B 1 791 ? 13.594 -3.262 -18.562 1 82.25 791 HIS B O 1
ATOM 14346 N N . ILE B 1 792 ? 13 -1.297 -19.422 1 87.69 792 ILE B N 1
ATOM 14347 C CA . ILE B 1 792 ? 14.383 -0.889 -19.641 1 87.69 792 ILE B CA 1
ATOM 14348 C C . ILE B 1 792 ? 15.086 -0.674 -18.297 1 87.69 792 ILE B C 1
ATOM 14350 O O . ILE B 1 792 ? 16.172 -1.193 -18.078 1 87.69 792 ILE B O 1
ATOM 14354 N N . VAL B 1 793 ? 14.453 0.08 -17.469 1 91.06 793 VAL B N 1
ATOM 14355 C CA . VAL B 1 793 ? 15.031 0.37 -16.156 1 91.06 793 VAL B CA 1
ATOM 14356 C C . VAL B 1 793 ? 15.078 -0.906 -15.32 1 91.06 793 VAL B C 1
ATOM 14358 O O . VAL B 1 793 ? 15.977 -1.074 -14.484 1 91.06 793 VAL B O 1
ATOM 14361 N N . GLY B 1 794 ? 14.141 -1.799 -15.594 1 87.5 794 GLY B N 1
ATOM 14362 C CA . GLY B 1 794 ? 14.188 -3.094 -14.938 1 87.5 794 GLY B CA 1
ATOM 14363 C C . GLY B 1 794 ? 15.453 -3.871 -15.242 1 87.5 794 GLY B C 1
ATOM 14364 O O . GLY B 1 794 ? 16.031 -4.508 -14.359 1 87.5 794 GLY B O 1
ATOM 14365 N N . GLN B 1 795 ? 15.852 -3.783 -16.406 1 85.94 795 GLN B N 1
ATOM 14366 C CA . GLN B 1 795 ? 17.094 -4.441 -16.797 1 85.94 795 GLN B CA 1
ATOM 14367 C C . GLN B 1 795 ? 18.297 -3.783 -16.141 1 85.94 795 GLN B C 1
ATOM 14369 O O . GLN B 1 795 ? 19.234 -4.469 -15.703 1 85.94 795 GLN B O 1
ATOM 14374 N N . ILE B 1 796 ? 18.266 -2.518 -16.156 1 90.81 796 ILE B N 1
ATOM 14375 C CA . ILE B 1 796 ? 19.344 -1.777 -15.508 1 90.81 796 ILE B CA 1
ATOM 14376 C C . ILE B 1 796 ? 19.391 -2.137 -14.023 1 90.81 796 ILE B C 1
ATOM 14378 O O . ILE B 1 796 ? 20.469 -2.363 -13.469 1 90.81 796 ILE B O 1
ATOM 14382 N N . SER B 1 797 ? 18.266 -2.193 -13.43 1 90.62 797 SER B N 1
ATOM 14383 C CA . SER B 1 797 ? 18.188 -2.533 -12.016 1 90.62 797 SER B CA 1
ATOM 14384 C C . SER B 1 797 ? 18.734 -3.928 -11.742 1 90.62 797 SER B C 1
ATOM 14386 O O . SER B 1 797 ? 19.391 -4.156 -10.727 1 90.62 797 SER B O 1
ATOM 14388 N N . ALA B 1 798 ? 18.484 -4.844 -12.617 1 85.69 798 ALA B N 1
ATOM 14389 C CA . ALA B 1 798 ? 19 -6.195 -12.477 1 85.69 798 ALA B CA 1
ATOM 14390 C C . ALA B 1 798 ? 20.531 -6.207 -12.57 1 85.69 798 ALA B C 1
ATOM 14392 O O . ALA B 1 798 ? 21.203 -6.902 -11.805 1 85.69 798 ALA B O 1
ATOM 14393 N N . GLU B 1 799 ? 21.031 -5.469 -13.484 1 87.81 799 GLU B N 1
ATOM 14394 C CA . GLU B 1 799 ? 22.484 -5.371 -13.648 1 87.81 799 GLU B CA 1
ATOM 14395 C C . GLU B 1 799 ? 23.125 -4.742 -12.414 1 87.81 799 GLU B C 1
ATOM 14397 O O . GLU B 1 799 ? 24.203 -5.168 -11.992 1 87.81 799 GLU B O 1
ATOM 14402 N N . MET B 1 800 ? 22.531 -3.74 -11.883 1 92.81 800 MET B N 1
ATOM 14403 C CA . MET B 1 800 ? 23.062 -3.062 -10.703 1 92.81 800 MET B CA 1
ATOM 14404 C C . MET B 1 800 ? 23.031 -3.979 -9.492 1 92.81 800 MET B C 1
ATOM 14406 O O . MET B 1 800 ? 23.906 -3.9 -8.625 1 92.81 800 MET B O 1
ATOM 14410 N N . ARG B 1 801 ? 22.109 -4.809 -9.391 1 90.31 801 ARG B N 1
ATOM 14411 C CA . ARG B 1 801 ? 22.062 -5.785 -8.305 1 90.31 801 ARG B CA 1
ATOM 14412 C C . ARG B 1 801 ? 23.203 -6.777 -8.406 1 90.31 801 ARG B C 1
ATOM 14414 O O . ARG B 1 801 ? 23.797 -7.148 -7.387 1 90.31 801 ARG B O 1
ATOM 14421 N N . LEU B 1 802 ? 23.469 -7.141 -9.641 1 86.31 802 LEU B N 1
ATOM 14422 C CA . LEU B 1 802 ? 24.609 -8.016 -9.867 1 86.31 802 LEU B CA 1
ATOM 14423 C C . LEU B 1 802 ? 25.922 -7.316 -9.492 1 86.31 802 LEU B C 1
ATOM 14425 O O . LEU B 1 802 ? 26.797 -7.926 -8.891 1 86.31 802 LEU B O 1
ATOM 14429 N N . ARG B 1 803 ? 25.969 -6.129 -9.859 1 92 803 ARG B N 1
ATOM 14430 C CA . ARG B 1 803 ? 27.141 -5.34 -9.531 1 92 803 ARG B CA 1
ATOM 14431 C C . ARG B 1 803 ? 27.359 -5.266 -8.023 1 92 803 ARG B C 1
ATOM 14433 O O . ARG B 1 803 ? 28.5 -5.293 -7.551 1 92 803 ARG B O 1
ATOM 14440 N N . ALA B 1 804 ? 26.25 -5.145 -7.27 1 93.12 804 ALA B N 1
ATOM 14441 C CA . ALA B 1 804 ? 26.328 -5.051 -5.812 1 93.12 804 ALA B CA 1
ATOM 14442 C C . ALA B 1 804 ? 26.609 -6.414 -5.188 1 93.12 804 ALA B C 1
ATOM 14444 O O . ALA B 1 804 ? 26.844 -6.512 -3.982 1 93.12 804 ALA B O 1
ATOM 14445 N N . GLY B 1 805 ? 26.641 -7.391 -5.945 1 85.12 805 GLY B N 1
ATOM 14446 C CA . GLY B 1 805 ? 26.875 -8.727 -5.43 1 85.12 805 GLY B CA 1
ATOM 14447 C C . GLY B 1 805 ? 25.656 -9.352 -4.789 1 85.12 805 GLY B C 1
ATOM 14448 O O . GLY B 1 805 ? 25.766 -10.258 -3.961 1 85.12 805 GLY B O 1
ATOM 14449 N N . LEU B 1 806 ? 24.562 -8.805 -4.914 1 79.44 806 LEU B N 1
ATOM 14450 C CA . LEU B 1 806 ? 23.328 -9.258 -4.273 1 79.44 806 LEU B CA 1
ATOM 14451 C C . LEU B 1 806 ? 22.5 -10.109 -5.227 1 79.44 806 LEU B C 1
ATOM 14453 O O . LEU B 1 806 ? 21.453 -10.633 -4.848 1 79.44 806 LEU B O 1
ATOM 14457 N N . GLY B 1 807 ? 22.641 -10.195 -6.344 1 62.47 807 GLY B N 1
ATOM 14458 C CA . GLY B 1 807 ? 21.906 -10.992 -7.309 1 62.47 807 GLY B CA 1
ATOM 14459 C C . GLY B 1 807 ? 22.188 -12.477 -7.199 1 62.47 807 GLY B C 1
ATOM 14460 O O . GLY B 1 807 ? 23.344 -12.883 -7.09 1 62.47 807 GLY B O 1
ATOM 14461 N N . ARG B 1 808 ? 21.531 -13.203 -6.344 1 49.88 808 ARG B N 1
ATOM 14462 C CA . ARG B 1 808 ? 21.734 -14.641 -6.168 1 49.88 808 ARG B CA 1
ATOM 14463 C C . ARG B 1 808 ? 21.656 -15.375 -7.504 1 49.88 808 ARG B C 1
ATOM 14465 O O . ARG B 1 808 ? 20.609 -15.406 -8.141 1 49.88 808 ARG B O 1
ATOM 14472 N N . ASP B 1 809 ? 22.5 -15.203 -8.352 1 44.47 809 ASP B N 1
ATOM 14473 C CA . ASP B 1 809 ? 22.422 -16.312 -9.297 1 44.47 809 ASP B CA 1
ATOM 14474 C C . ASP B 1 809 ? 21.734 -17.531 -8.68 1 44.47 809 ASP B C 1
ATOM 14476 O O . ASP B 1 809 ? 20.844 -18.125 -9.289 1 44.47 809 ASP B O 1
ATOM 14480 N N . ASP B 1 810 ? 22.531 -18.328 -7.773 1 41.34 810 ASP B N 1
ATOM 14481 C CA . ASP B 1 810 ? 22.469 -19.734 -7.406 1 41.34 810 ASP B CA 1
ATOM 14482 C C . ASP B 1 810 ? 21.469 -19.969 -6.273 1 41.34 810 ASP B C 1
ATOM 14484 O O . ASP B 1 810 ? 21.5 -21 -5.605 1 41.34 810 ASP B O 1
ATOM 14488 N N . GLU B 1 811 ? 21.047 -18.938 -5.617 1 49.41 811 GLU B N 1
ATOM 14489 C CA . GLU B 1 811 ? 20.453 -19.531 -4.418 1 49.41 811 GLU B CA 1
ATOM 14490 C C . GLU B 1 811 ? 19.266 -20.422 -4.766 1 49.41 811 GLU B C 1
ATOM 14492 O O . GLU B 1 811 ? 18.141 -19.938 -4.895 1 49.41 811 GLU B O 1
ATOM 14497 N N . ASP B 1 812 ? 19.531 -21.469 -5.5 1 55.75 812 ASP B N 1
ATOM 14498 C CA . ASP B 1 812 ? 18.859 -22.594 -6.156 1 55.75 812 ASP B CA 1
ATOM 14499 C C . ASP B 1 812 ? 17.906 -23.297 -5.195 1 55.75 812 ASP B C 1
ATOM 14501 O O . ASP B 1 812 ? 17.219 -24.25 -5.574 1 55.75 812 ASP B O 1
ATOM 14505 N N . VAL B 1 813 ? 18.016 -22.906 -3.836 1 64.12 813 VAL B N 1
ATOM 14506 C CA . VAL B 1 813 ? 17.172 -23.781 -3.037 1 64.12 813 VAL B CA 1
ATOM 14507 C C . VAL B 1 813 ? 15.797 -23.141 -2.85 1 64.12 813 VAL B C 1
ATOM 14509 O O . VAL B 1 813 ? 15.695 -21.984 -2.451 1 64.12 813 VAL B O 1
ATOM 14512 N N . HIS B 1 814 ? 14.844 -23.797 -3.342 1 78.19 814 HIS B N 1
ATOM 14513 C CA . HIS B 1 814 ? 13.461 -23.391 -3.158 1 78.19 814 HIS B CA 1
ATOM 14514 C C . HIS B 1 814 ? 13.117 -23.25 -1.678 1 78.19 814 HIS B C 1
ATOM 14516 O O . HIS B 1 814 ? 13.625 -24 -0.846 1 78.19 814 HIS B O 1
ATOM 14522 N N . ASP B 1 815 ? 12.328 -22.391 -1.298 1 77.88 815 ASP B N 1
ATOM 14523 C CA . ASP B 1 815 ? 11.945 -22.125 0.085 1 77.88 815 ASP B CA 1
ATOM 14524 C C . ASP B 1 815 ? 11.391 -23.391 0.751 1 77.88 815 ASP B C 1
ATOM 14526 O O . ASP B 1 815 ? 11.617 -23.625 1.942 1 77.88 815 ASP B O 1
ATOM 14530 N N . GLU B 1 816 ? 10.695 -24.25 0.012 1 86.12 816 GLU B N 1
ATOM 14531 C CA . GLU B 1 816 ? 10.062 -25.453 0.547 1 86.12 816 GLU B CA 1
ATOM 14532 C C . GLU B 1 816 ? 11.094 -26.547 0.836 1 86.12 816 GLU B C 1
ATOM 14534 O O . GLU B 1 816 ? 10.805 -27.516 1.542 1 86.12 816 GLU B O 1
ATOM 14539 N N . SER B 1 817 ? 12.281 -26.312 0.312 1 86.56 817 SER B N 1
ATOM 14540 C CA . SER B 1 817 ? 13.328 -27.312 0.521 1 86.56 817 SER B CA 1
ATOM 14541 C C . SER B 1 817 ? 14.164 -26.984 1.75 1 86.56 817 SER B C 1
ATOM 14543 O O . SER B 1 817 ? 15.016 -27.781 2.156 1 86.56 817 SER B O 1
ATOM 14545 N N . LYS B 1 818 ? 13.852 -25.906 2.344 1 87.06 818 LYS B N 1
ATOM 14546 C CA . LYS B 1 818 ? 14.531 -25.531 3.582 1 87.06 818 LYS B CA 1
ATOM 14547 C C . LYS B 1 818 ? 14.023 -26.375 4.754 1 87.06 818 LYS B C 1
ATOM 14549 O O . LYS B 1 818 ? 12.836 -26.672 4.832 1 87.06 818 LYS B O 1
ATOM 14554 N N . PRO B 1 819 ? 14.852 -26.719 5.66 1 86.5 819 PRO B N 1
ATOM 14555 C CA . PRO B 1 819 ? 14.438 -27.562 6.781 1 86.5 819 PRO B CA 1
ATOM 14556 C C . PRO B 1 819 ? 13.312 -26.953 7.613 1 86.5 819 PRO B C 1
ATOM 14558 O O . PRO B 1 819 ? 12.422 -27.672 8.078 1 86.5 819 PRO B O 1
ATOM 14561 N N . THR B 1 820 ? 13.352 -25.656 7.746 1 84.69 820 THR B N 1
ATOM 14562 C CA . THR B 1 820 ? 12.305 -25.016 8.531 1 84.69 820 THR B CA 1
ATOM 14563 C C . THR B 1 820 ? 10.953 -25.141 7.84 1 84.69 820 THR B C 1
ATOM 14565 O O . THR B 1 820 ? 9.93 -25.328 8.5 1 84.69 820 THR B O 1
ATOM 14568 N N . ALA B 1 821 ? 10.984 -25.078 6.547 1 89.25 821 ALA B N 1
ATOM 14569 C CA . ALA B 1 821 ? 9.75 -25.219 5.789 1 89.25 821 ALA B CA 1
ATOM 14570 C C . ALA B 1 821 ? 9.25 -26.656 5.801 1 89.25 821 ALA B C 1
ATOM 14572 O O . ALA B 1 821 ? 8.047 -26.906 5.91 1 89.25 821 ALA B O 1
ATOM 14573 N N . ILE B 1 822 ? 10.164 -27.562 5.715 1 92.62 822 ILE B N 1
ATOM 14574 C CA . ILE B 1 822 ? 9.82 -28.984 5.746 1 92.62 822 ILE B CA 1
ATOM 14575 C C . ILE B 1 822 ? 9.188 -29.328 7.086 1 92.62 822 ILE B C 1
ATOM 14577 O O . ILE B 1 822 ? 8.156 -30.016 7.137 1 92.62 822 ILE B O 1
ATOM 14581 N N . ALA B 1 823 ? 9.781 -28.812 8.125 1 91 823 ALA B N 1
ATOM 14582 C CA . ALA B 1 823 ? 9.266 -29.078 9.469 1 91 823 ALA B CA 1
ATOM 14583 C C . ALA B 1 823 ? 7.887 -28.453 9.656 1 91 823 ALA B C 1
ATOM 14585 O O . ALA B 1 823 ? 7.004 -29.062 10.266 1 91 823 ALA B O 1
ATOM 14586 N N . ARG B 1 824 ? 7.715 -27.297 9.219 1 89.06 824 ARG B N 1
ATOM 14587 C CA . ARG B 1 824 ? 6.434 -26.609 9.344 1 89.06 824 ARG B CA 1
ATOM 14588 C C . ARG B 1 824 ? 5.34 -27.359 8.578 1 89.06 824 ARG B C 1
ATOM 14590 O O . ARG B 1 824 ? 4.246 -27.562 9.102 1 89.06 824 ARG B O 1
ATOM 14597 N N . ASP B 1 825 ? 5.664 -27.719 7.34 1 92.62 825 ASP B N 1
ATOM 14598 C CA . ASP B 1 825 ? 4.688 -28.406 6.508 1 92.62 825 ASP B CA 1
ATOM 14599 C C . ASP B 1 825 ? 4.312 -29.75 7.102 1 92.62 825 ASP B C 1
ATOM 14601 O O . ASP B 1 825 ? 3.146 -30.156 7.074 1 92.62 825 ASP B O 1
ATOM 14605 N N . ASP B 1 826 ? 5.273 -30.375 7.617 1 93.31 826 ASP B N 1
ATOM 14606 C CA . ASP B 1 826 ? 5.02 -31.672 8.219 1 93.31 826 ASP B CA 1
ATOM 14607 C C . ASP B 1 826 ? 4.164 -31.547 9.477 1 93.31 826 ASP B C 1
ATOM 14609 O O . ASP B 1 826 ? 3.277 -32.375 9.719 1 93.31 826 ASP B O 1
ATOM 14613 N N . LYS B 1 827 ? 4.512 -30.578 10.242 1 92.62 827 LYS B N 1
ATOM 14614 C CA . LYS B 1 827 ? 3.723 -30.328 11.445 1 92.62 827 LYS B CA 1
ATOM 14615 C C . LYS B 1 827 ? 2.268 -30.031 11.094 1 92.62 827 LYS B C 1
ATOM 14617 O O . LYS B 1 827 ? 1.351 -30.516 11.758 1 92.62 827 LYS B O 1
ATOM 14622 N N . GLN B 1 828 ? 2.074 -29.312 10.125 1 93.75 828 GLN B N 1
ATOM 14623 C CA . GLN B 1 828 ? 0.719 -28.938 9.727 1 93.75 828 GLN B CA 1
ATOM 14624 C C . GLN B 1 828 ? -0.045 -30.141 9.195 1 93.75 828 GLN B C 1
ATOM 14626 O O . GLN B 1 828 ? -1.229 -30.328 9.492 1 93.75 828 GLN B O 1
ATOM 14631 N N . VAL B 1 829 ? 0.599 -30.969 8.398 1 96.19 829 VAL B N 1
ATOM 14632 C CA . VAL B 1 829 ? -0.039 -32.188 7.891 1 96.19 829 VAL B CA 1
ATOM 14633 C C . VAL B 1 829 ? -0.361 -33.125 9.047 1 96.19 829 VAL B C 1
ATOM 14635 O O . VAL B 1 829 ? -1.445 -33.719 9.102 1 96.19 829 VAL B O 1
ATOM 14638 N N . SER B 1 830 ? 0.565 -33.25 9.969 1 93.62 830 SER B N 1
ATOM 14639 C CA . SER B 1 830 ? 0.353 -34.094 11.141 1 93.62 830 SER B CA 1
ATOM 14640 C C . SER B 1 830 ? -0.811 -33.594 11.984 1 93.62 830 SER B C 1
ATOM 14642 O O . SER B 1 830 ? -1.588 -34.375 12.516 1 93.62 830 SER B O 1
ATOM 14644 N N . ASN B 1 831 ? -0.921 -32.281 12.062 1 94.25 831 ASN B N 1
ATOM 14645 C CA . ASN B 1 831 ? -2.047 -31.703 12.781 1 94.25 831 ASN B CA 1
ATOM 14646 C C . ASN B 1 831 ? -3.375 -32.031 12.109 1 94.25 831 ASN B C 1
ATOM 14648 O O . ASN B 1 831 ? -4.375 -32.312 12.781 1 94.25 831 ASN B O 1
ATOM 14652 N N . LEU B 1 832 ? -3.367 -32.031 10.828 1 96.25 832 LEU B N 1
ATOM 14653 C CA . LEU B 1 832 ? -4.578 -32.375 10.078 1 96.25 832 LEU B CA 1
ATOM 14654 C C . LEU B 1 832 ? -4.957 -33.844 10.273 1 96.25 832 LEU B C 1
ATOM 14656 O O . LEU B 1 832 ? -6.125 -34.156 10.531 1 96.25 832 LEU B O 1
ATOM 14660 N N . ILE B 1 833 ? -4.008 -34.656 10.18 1 95.19 833 ILE B N 1
ATOM 14661 C CA . ILE B 1 833 ? -4.238 -36.094 10.344 1 95.19 833 ILE B CA 1
ATOM 14662 C C . ILE B 1 833 ? -4.754 -36.375 11.75 1 95.19 833 ILE B C 1
ATOM 14664 O O . ILE B 1 833 ? -5.77 -37.062 11.922 1 95.19 833 ILE B O 1
ATOM 14668 N N . SER B 1 834 ? -4.066 -35.75 12.727 1 92.62 834 SER B N 1
ATOM 14669 C CA . SER B 1 834 ? -4.453 -35.969 14.117 1 92.62 834 SER B CA 1
ATOM 14670 C C . SER B 1 834 ? -5.848 -35.438 14.398 1 92.62 834 SER B C 1
ATOM 14672 O O . SER B 1 834 ? -6.617 -36.031 15.148 1 92.62 834 SER B O 1
ATOM 14674 N N . HIS B 1 835 ? -6.141 -34.375 13.781 1 93.19 835 HIS B N 1
ATOM 14675 C CA . HIS B 1 835 ? -7.449 -33.781 13.992 1 93.19 835 HIS B CA 1
ATOM 14676 C C . HIS B 1 835 ? -8.562 -34.656 13.43 1 93.19 835 HIS B C 1
ATOM 14678 O O . HIS B 1 835 ? -9.625 -34.781 14.047 1 93.19 835 HIS B O 1
ATOM 14684 N N . ILE B 1 836 ? -8.359 -35.25 12.305 1 93.62 836 ILE B N 1
ATOM 14685 C CA . ILE B 1 836 ? -9.359 -36.125 11.703 1 93.62 836 ILE B CA 1
ATOM 14686 C C . ILE B 1 836 ? -9.531 -37.406 12.562 1 93.62 836 ILE B C 1
ATOM 14688 O O . ILE B 1 836 ? -10.648 -37.812 12.844 1 93.62 836 ILE B O 1
ATOM 14692 N N . GLU B 1 837 ? -8.469 -37.906 13.008 1 90.12 837 GLU B N 1
ATOM 14693 C CA . GLU B 1 837 ? -8.492 -39.125 13.773 1 90.12 837 GLU B CA 1
ATOM 14694 C C . GLU B 1 837 ? -9.117 -38.938 15.148 1 90.12 837 GLU B C 1
ATOM 14696 O O . GLU B 1 837 ? -9.859 -39.781 15.633 1 90.12 837 GLU B O 1
ATOM 14701 N N . GLU B 1 838 ? -8.883 -37.719 15.672 1 86.75 838 GLU B N 1
ATOM 14702 C CA . GLU B 1 838 ? -9.273 -37.5 17.062 1 86.75 838 GLU B CA 1
ATOM 14703 C C . GLU B 1 838 ? -10.625 -36.812 17.141 1 86.75 838 GLU B C 1
ATOM 14705 O O . GLU B 1 838 ? -11.414 -37.094 18.062 1 86.75 838 GLU B O 1
ATOM 14710 N N . ASN B 1 839 ? -10.898 -35.938 16.203 1 84.56 839 ASN B N 1
ATOM 14711 C CA . ASN B 1 839 ? -12.016 -35.031 16.422 1 84.56 839 ASN B CA 1
ATOM 14712 C C . ASN B 1 839 ? -13.078 -35.156 15.328 1 84.56 839 ASN B C 1
ATOM 14714 O O . ASN B 1 839 ? -14.195 -34.656 15.477 1 84.56 839 ASN B O 1
ATOM 14718 N N . MET B 1 840 ? -12.719 -35.906 14.25 1 89.88 840 MET B N 1
ATOM 14719 C CA . MET B 1 840 ? -13.672 -36 13.141 1 89.88 840 MET B CA 1
ATOM 14720 C C . MET B 1 840 ? -13.953 -37.469 12.797 1 89.88 840 MET B C 1
ATOM 14722 O O . MET B 1 840 ? -13.375 -38.375 13.398 1 89.88 840 MET B O 1
ATOM 14726 N N . ILE B 1 841 ? -14.914 -37.656 11.898 1 89.25 841 ILE B N 1
ATOM 14727 C CA . ILE B 1 841 ? -15.211 -39 11.406 1 89.25 841 ILE B CA 1
ATOM 14728 C C . ILE B 1 841 ? -14.211 -39.375 10.32 1 89.25 841 ILE B C 1
ATOM 14730 O O . ILE B 1 841 ? -14 -38.625 9.367 1 89.25 841 ILE B O 1
ATOM 14734 N N . HIS B 1 842 ? -13.586 -40.5 10.523 1 91.25 842 HIS B N 1
ATOM 14735 C CA . HIS B 1 842 ? -12.633 -40.969 9.539 1 91.25 842 HIS B CA 1
ATOM 14736 C C . HIS B 1 842 ? -13.32 -41.312 8.219 1 91.25 842 HIS B C 1
ATOM 14738 O O . HIS B 1 842 ? -14.133 -42.25 8.164 1 91.25 842 HIS B O 1
ATOM 14744 N N . PRO B 1 843 ? -12.969 -40.656 7.129 1 93.62 843 PRO B N 1
ATOM 14745 C CA . PRO B 1 843 ? -13.742 -40.812 5.891 1 93.62 843 PRO B CA 1
ATOM 14746 C C . PRO B 1 843 ? -13.477 -42.156 5.199 1 93.62 843 PRO B C 1
ATOM 14748 O O . PRO B 1 843 ? -14.297 -42.594 4.395 1 93.62 843 PRO B O 1
ATOM 14751 N N . PHE B 1 844 ? -12.328 -42.875 5.508 1 93.81 844 PHE B N 1
ATOM 14752 C CA . PHE B 1 844 ? -11.953 -44.062 4.754 1 93.81 844 PHE B CA 1
ATOM 14753 C C . PHE B 1 844 ? -11.992 -45.312 5.637 1 93.81 844 PHE B C 1
ATOM 14755 O O . PHE B 1 844 ? -11.398 -46.344 5.305 1 93.81 844 PHE B O 1
ATOM 14762 N N . ASP B 1 845 ? -12.672 -45.125 6.715 1 83.06 845 ASP B N 1
ATOM 14763 C CA . ASP B 1 845 ? -12.867 -46.281 7.586 1 83.06 845 ASP B CA 1
ATOM 14764 C C . ASP B 1 845 ? -13.922 -47.25 7.016 1 83.06 845 ASP B C 1
ATOM 14766 O O . ASP B 1 845 ? -15.086 -46.844 6.871 1 83.06 845 ASP B O 1
ATOM 14770 N N . MET B 1 846 ? -13.625 -48.469 6.664 1 83.31 846 MET B N 1
ATOM 14771 C CA . MET B 1 846 ? -14.531 -49.438 6.039 1 83.31 846 MET B CA 1
ATOM 14772 C C . MET B 1 846 ? -15.07 -50.438 7.062 1 83.31 846 MET B C 1
ATOM 14774 O O . MET B 1 846 ? -15.953 -51.219 6.754 1 83.31 846 MET B O 1
ATOM 14778 N N . THR B 1 847 ? -14.609 -50.375 8.281 1 79.94 847 THR B N 1
ATOM 14779 C CA . THR B 1 847 ? -15.031 -51.344 9.297 1 79.94 847 THR B CA 1
ATOM 14780 C C . THR B 1 847 ? -16.422 -51 9.828 1 79.94 847 THR B C 1
ATOM 14782 O O . THR B 1 847 ? -17.281 -51.875 9.945 1 79.94 847 THR B O 1
ATOM 14785 N N . GLU B 1 848 ? -16.703 -49.75 10.125 1 79.69 848 GLU B N 1
ATOM 14786 C CA . GLU B 1 848 ? -18 -49.25 10.562 1 79.69 848 GLU B CA 1
ATOM 14787 C C . GLU B 1 848 ? -18.406 -48 9.797 1 79.69 848 GLU B C 1
ATOM 14789 O O . GLU B 1 848 ? -18.484 -46.906 10.383 1 79.69 848 GLU B O 1
ATOM 14794 N N . PRO B 1 849 ? -18.719 -48.344 8.508 1 81.56 849 PRO B N 1
ATOM 14795 C CA . PRO B 1 849 ? -19.016 -47.156 7.703 1 81.56 849 PRO B CA 1
ATOM 14796 C C . PRO B 1 849 ? -20.406 -46.594 7.996 1 81.56 849 PRO B C 1
ATOM 14798 O O . PRO B 1 849 ? -21.344 -47.344 8.289 1 81.56 849 PRO B O 1
ATOM 14801 N N . PRO B 1 850 ? -20.438 -45.281 8.008 1 79.38 850 PRO B N 1
ATOM 14802 C CA . PRO B 1 850 ? -21.766 -44.688 8.164 1 79.38 850 PRO B CA 1
ATOM 14803 C C . PRO B 1 850 ? -22.719 -45.094 7.047 1 79.38 850 PRO B C 1
ATOM 14805 O O . PRO B 1 850 ? -22.297 -45.312 5.906 1 79.38 850 PRO B O 1
ATOM 14808 N N . LYS B 1 851 ? -23.953 -45.219 7.316 1 77.44 851 LYS B N 1
ATOM 14809 C CA . LYS B 1 851 ? -24.953 -45.688 6.367 1 77.44 851 LYS B CA 1
ATOM 14810 C C . LYS B 1 851 ? -25.25 -44.594 5.312 1 77.44 851 LYS B C 1
ATOM 14812 O O . LYS B 1 851 ? -25.609 -44.938 4.18 1 77.44 851 LYS B O 1
ATOM 14817 N N . SER B 1 852 ? -25.188 -43.406 5.77 1 88.81 852 SER B N 1
ATOM 14818 C CA . SER B 1 852 ? -25.422 -42.281 4.867 1 88.81 852 SER B CA 1
ATOM 14819 C C . SER B 1 852 ? -24.219 -41.344 4.832 1 88.81 852 SER B C 1
ATOM 14821 O O . SER B 1 852 ? -23.297 -41.469 5.629 1 88.81 852 SER B O 1
ATOM 14823 N N . LEU B 1 853 ? -24.219 -40.469 3.805 1 94.19 853 LEU B N 1
ATOM 14824 C CA . LEU B 1 853 ? -23.172 -39.469 3.719 1 94.19 853 LEU B CA 1
ATOM 14825 C C . LEU B 1 853 ? -23.203 -38.531 4.93 1 94.19 853 LEU B C 1
ATOM 14827 O O . LEU B 1 853 ? -24.266 -38.062 5.312 1 94.19 853 LEU B O 1
ATOM 14831 N N . VAL B 1 854 ? -22.062 -38.375 5.539 1 91.38 854 VAL B N 1
ATOM 14832 C CA . VAL B 1 854 ? -22.016 -37.562 6.758 1 91.38 854 VAL B CA 1
ATOM 14833 C C . VAL B 1 854 ? -20.984 -36.469 6.613 1 91.38 854 VAL B C 1
ATOM 14835 O O . VAL B 1 854 ? -20 -36.625 5.879 1 91.38 854 VAL B O 1
ATOM 14838 N N . ASN B 1 855 ? -21.328 -35.375 7.199 1 90.06 855 ASN B N 1
ATOM 14839 C CA . ASN B 1 855 ? -20.312 -34.344 7.41 1 90.06 855 ASN B CA 1
ATOM 14840 C C . ASN B 1 855 ? -19.266 -34.781 8.43 1 90.06 855 ASN B C 1
ATOM 14842 O O . ASN B 1 855 ? -19.594 -35.031 9.594 1 90.06 855 ASN B O 1
ATOM 14846 N N . ILE B 1 856 ? -18.062 -34.844 8.062 1 91.06 856 ILE B N 1
ATOM 14847 C CA . ILE B 1 856 ? -17.062 -35.5 8.875 1 91.06 856 ILE B CA 1
ATOM 14848 C C . ILE B 1 856 ? -16.75 -34.688 10.117 1 91.06 856 ILE B C 1
ATOM 14850 O O . ILE B 1 856 ? -16.172 -35.188 11.086 1 91.06 856 ILE B O 1
ATOM 14854 N N . SER B 1 857 ? -16.984 -33.406 10.078 1 87.19 857 SER B N 1
ATOM 14855 C CA . SER B 1 857 ? -16.688 -32.531 11.211 1 87.19 857 SER B CA 1
ATOM 14856 C C . SER B 1 857 ? -17.812 -32.562 12.242 1 87.19 857 SER B C 1
ATOM 14858 O O . SER B 1 857 ? -17.562 -32.719 13.445 1 87.19 857 SER B O 1
ATOM 14860 N N . THR B 1 858 ? -19.109 -32.562 11.727 1 76.5 858 THR B N 1
ATOM 14861 C CA . THR B 1 858 ? -20.234 -32.438 12.633 1 76.5 858 THR B CA 1
ATOM 14862 C C . THR B 1 858 ? -20.922 -33.781 12.844 1 76.5 858 THR B C 1
ATOM 14864 O O . THR B 1 858 ? -21.641 -33.969 13.828 1 76.5 858 THR B O 1
ATOM 14867 N N . GLY B 1 859 ? -20.719 -34.688 11.953 1 79.06 859 GLY B N 1
ATOM 14868 C CA . GLY B 1 859 ? -21.406 -35.969 12.023 1 79.06 859 GLY B CA 1
ATOM 14869 C C . GLY B 1 859 ? -22.828 -35.906 11.484 1 79.06 859 GLY B C 1
ATOM 14870 O O . GLY B 1 859 ? -23.547 -36.906 11.516 1 79.06 859 GLY B O 1
ATOM 14871 N N . LEU B 1 860 ? -23.219 -34.75 10.93 1 78.62 860 LEU B N 1
ATOM 14872 C CA . LEU B 1 860 ? -24.562 -34.562 10.375 1 78.62 860 LEU B CA 1
ATOM 14873 C C . LEU B 1 860 ? -24.766 -35.469 9.164 1 78.62 860 LEU B C 1
ATOM 14875 O O . LEU B 1 860 ? -23.953 -35.5 8.25 1 78.62 860 LEU B O 1
ATOM 14879 N N . CYS B 1 861 ? -25.875 -36.219 9.211 1 85.62 861 CYS B N 1
ATOM 14880 C CA . CYS B 1 861 ? -26.219 -37.094 8.094 1 85.62 861 CYS B CA 1
ATOM 14881 C C . CYS B 1 861 ? -26.922 -36.312 6.984 1 85.62 861 CYS B C 1
ATOM 14883 O O . CYS B 1 861 ? -27.828 -35.531 7.254 1 85.62 861 CYS B O 1
ATOM 14885 N N . ALA B 1 862 ? -26.484 -36.5 5.805 1 90.62 862 ALA B N 1
ATOM 14886 C CA . ALA B 1 862 ? -27.078 -35.812 4.66 1 90.62 862 ALA B CA 1
ATOM 14887 C C . ALA B 1 862 ? -28.453 -36.406 4.328 1 90.62 862 ALA B C 1
ATOM 14889 O O . ALA B 1 862 ? -28.688 -37.594 4.496 1 90.62 862 ALA B O 1
ATOM 14890 N N . THR B 1 863 ? -29.359 -35.5 3.842 1 87.31 863 THR B N 1
ATOM 14891 C CA . THR B 1 863 ? -30.625 -35.969 3.305 1 87.31 863 THR B CA 1
ATOM 14892 C C . THR B 1 863 ? -30.422 -36.719 2.002 1 87.31 863 THR B C 1
ATOM 14894 O O . THR B 1 863 ? -29.422 -36.531 1.313 1 87.31 863 THR B O 1
ATOM 14897 N N . PRO B 1 864 ? -31.281 -37.625 1.694 1 89.62 864 PRO B N 1
ATOM 14898 C CA . PRO B 1 864 ? -31.094 -38.406 0.471 1 89.62 864 PRO B CA 1
ATOM 14899 C C . PRO B 1 864 ? -30.922 -37.531 -0.77 1 89.62 864 PRO B C 1
ATOM 14901 O O . PRO B 1 864 ? -30.141 -37.875 -1.665 1 89.62 864 PRO B O 1
ATOM 14904 N N . ASP B 1 865 ? -31.578 -36.438 -0.726 1 90.75 865 ASP B N 1
ATOM 14905 C CA . ASP B 1 865 ? -31.453 -35.531 -1.869 1 90.75 865 ASP B CA 1
ATOM 14906 C C . ASP B 1 865 ? -30.062 -34.938 -1.95 1 90.75 865 ASP B C 1
ATOM 14908 O O . ASP B 1 865 ? -29.484 -34.844 -3.035 1 90.75 865 ASP B O 1
ATOM 14912 N N . VAL B 1 866 ? -29.578 -34.562 -0.81 1 93.19 866 VAL B N 1
ATOM 14913 C CA . VAL B 1 866 ? -28.234 -33.969 -0.749 1 93.19 866 VAL B CA 1
ATOM 14914 C C . VAL B 1 866 ? -27.188 -35.031 -1.032 1 93.19 866 VAL B C 1
ATOM 14916 O O . VAL B 1 866 ? -26.219 -34.781 -1.752 1 93.19 866 VAL B O 1
ATOM 14919 N N . GLU B 1 867 ? -27.375 -36.188 -0.464 1 94.62 867 GLU B N 1
ATOM 14920 C CA . GLU B 1 867 ? -26.453 -37.281 -0.686 1 94.62 867 GLU B CA 1
ATOM 14921 C C . GLU B 1 867 ? -26.375 -37.656 -2.168 1 94.62 867 GLU B C 1
ATOM 14923 O O . GLU B 1 867 ? -25.266 -37.75 -2.725 1 94.62 867 GLU B O 1
ATOM 14928 N N . ASN B 1 868 ? -27.5 -37.781 -2.779 1 93.56 868 ASN B N 1
ATOM 14929 C CA . ASN B 1 868 ? -27.547 -38.125 -4.195 1 93.56 868 ASN B CA 1
ATOM 14930 C C . ASN B 1 868 ? -26.938 -37.031 -5.059 1 93.56 868 ASN B C 1
ATOM 14932 O O . ASN B 1 868 ? -26.234 -37.312 -6.027 1 93.56 868 ASN B O 1
ATOM 14936 N N . SER B 1 869 ? -27.219 -35.875 -4.727 1 95.44 869 SER B N 1
ATOM 14937 C CA . SER B 1 869 ? -26.719 -34.719 -5.477 1 95.44 869 SER B CA 1
ATOM 14938 C C . SER B 1 869 ? -25.188 -34.625 -5.406 1 95.44 869 SER B C 1
ATOM 14940 O O . SER B 1 869 ? -24.531 -34.438 -6.426 1 95.44 869 SER B O 1
ATOM 14942 N N . LEU B 1 870 ? -24.609 -34.844 -4.254 1 96.38 870 LEU B N 1
ATOM 14943 C CA . LEU B 1 870 ? -23.172 -34.688 -4.051 1 96.38 870 LEU B CA 1
ATOM 14944 C C . LEU B 1 870 ? -22.422 -35.875 -4.621 1 96.38 870 LEU B C 1
ATOM 14946 O O . LEU B 1 870 ? -21.391 -35.719 -5.262 1 96.38 870 LEU B O 1
ATOM 14950 N N . LEU B 1 871 ? -22.891 -37.062 -4.465 1 96 871 LEU B N 1
ATOM 14951 C CA . LEU B 1 871 ? -22.203 -38.25 -4.918 1 96 871 LEU B CA 1
ATOM 14952 C C . LEU B 1 871 ? -22.25 -38.375 -6.441 1 96 871 LEU B C 1
ATOM 14954 O O . LEU B 1 871 ? -21.344 -38.938 -7.051 1 96 871 LEU B O 1
ATOM 14958 N N . HIS B 1 872 ? -23.219 -37.719 -7.059 1 95.81 872 HIS B N 1
ATOM 14959 C CA . HIS B 1 872 ? -23.344 -37.781 -8.508 1 95.81 872 HIS B CA 1
ATOM 14960 C C . HIS B 1 872 ? -23.062 -36.406 -9.141 1 95.81 872 HIS B C 1
ATOM 14962 O O . HIS B 1 872 ? -23.516 -36.156 -10.266 1 95.81 872 HIS B O 1
ATOM 14968 N N . SER B 1 873 ? -22.422 -35.625 -8.398 1 96.69 873 SER B N 1
ATOM 14969 C CA . SER B 1 873 ? -22.141 -34.281 -8.867 1 96.69 873 SER B CA 1
ATOM 14970 C C . SER B 1 873 ? -21.344 -34.281 -10.156 1 96.69 873 SER B C 1
ATOM 14972 O O . SER B 1 873 ? -21.672 -33.562 -11.109 1 96.69 873 SER B O 1
ATOM 14974 N N . LEU B 1 874 ? -20.266 -35.094 -10.281 1 95.06 874 LEU B N 1
ATOM 14975 C CA . LEU B 1 874 ? -19.406 -35.156 -11.461 1 95.06 874 LEU B CA 1
ATOM 14976 C C . LEU B 1 874 ? -20.188 -35.688 -12.664 1 95.06 874 LEU B C 1
ATOM 14978 O O . LEU B 1 874 ? -19.984 -35.219 -13.789 1 95.06 874 LEU B O 1
ATOM 14982 N N . GLU B 1 875 ? -21 -36.656 -12.43 1 94.75 875 GLU B N 1
ATOM 14983 C CA . GLU B 1 875 ? -21.828 -37.188 -13.5 1 94.75 875 GLU B CA 1
ATOM 14984 C C . GLU B 1 875 ? -22.797 -36.156 -14.023 1 94.75 875 GLU B C 1
ATOM 14986 O O . GLU B 1 875 ? -22.984 -36 -15.242 1 94.75 875 GLU B O 1
ATOM 14991 N N . THR B 1 876 ? -23.406 -35.469 -13.078 1 95.94 876 THR B N 1
ATOM 14992 C CA . THR B 1 876 ? -24.328 -34.406 -13.461 1 95.94 876 THR B CA 1
ATOM 14993 C C . THR B 1 876 ? -23.594 -33.344 -14.258 1 95.94 876 THR B C 1
ATOM 14995 O O . THR B 1 876 ? -24.078 -32.875 -15.289 1 95.94 876 THR B O 1
ATOM 14998 N N . GLY B 1 877 ? -22.438 -32.969 -13.781 1 96.38 877 GLY B N 1
ATOM 14999 C CA . GLY B 1 877 ? -21.641 -31.969 -14.484 1 96.38 877 GLY B CA 1
ATOM 15000 C C . GLY B 1 877 ? -21.234 -32.406 -15.875 1 96.38 877 GLY B C 1
ATOM 15001 O O . GLY B 1 877 ? -21.266 -31.609 -16.812 1 96.38 877 GLY B O 1
ATOM 15002 N N . THR B 1 878 ? -20.844 -33.625 -16.016 1 95.62 878 THR B N 1
ATOM 15003 C CA . THR B 1 878 ? -20.438 -34.156 -17.312 1 95.62 878 THR B CA 1
ATOM 15004 C C . THR B 1 878 ? -21.625 -34.219 -18.281 1 95.62 878 THR B C 1
ATOM 15006 O O . THR B 1 878 ? -21.469 -33.906 -19.453 1 95.62 878 THR B O 1
ATOM 15009 N N . SER B 1 879 ? -22.766 -34.625 -17.75 1 95.12 879 SER B N 1
ATOM 15010 C CA . SER B 1 879 ? -23.969 -34.688 -18.578 1 95.12 879 SER B CA 1
ATOM 15011 C C . SER B 1 879 ? -24.359 -33.312 -19.094 1 95.12 879 SER B C 1
ATOM 15013 O O . SER B 1 879 ? -24.688 -33.156 -20.281 1 95.12 879 SER B O 1
ATOM 15015 N N . LEU B 1 880 ? -24.328 -32.344 -18.25 1 95.94 880 LEU B N 1
ATOM 15016 C CA . LEU B 1 880 ? -24.641 -30.984 -18.641 1 95.94 880 LEU B CA 1
ATOM 15017 C C . LEU B 1 880 ? -23.641 -30.469 -19.672 1 95.94 880 LEU B C 1
ATOM 15019 O O . LEU B 1 880 ? -24.031 -29.797 -20.625 1 95.94 880 LEU B O 1
ATOM 15023 N N . ALA B 1 881 ? -22.375 -30.766 -19.5 1 96.5 881 ALA B N 1
ATOM 15024 C CA . ALA B 1 881 ? -21.328 -30.328 -20.406 1 96.5 881 ALA B CA 1
ATOM 15025 C C . ALA B 1 881 ? -21.484 -30.984 -21.781 1 96.5 881 ALA B C 1
ATOM 15027 O O . ALA B 1 881 ? -21.344 -30.312 -22.812 1 96.5 881 ALA B O 1
ATOM 15028 N N . ARG B 1 882 ? -21.75 -32.219 -21.75 1 94.56 882 ARG B N 1
ATOM 15029 C CA . ARG B 1 882 ? -21.938 -32.938 -23 1 94.56 882 ARG B CA 1
ATOM 15030 C C . ARG B 1 882 ? -23.125 -32.375 -23.781 1 94.56 882 ARG B C 1
ATOM 15032 O O . ARG B 1 882 ? -23.031 -32.219 -25 1 94.56 882 ARG B O 1
ATOM 15039 N N . LYS B 1 883 ? -24.188 -32.156 -23.094 1 93.38 883 LYS B N 1
ATOM 15040 C CA . LYS B 1 883 ? -25.375 -31.578 -23.734 1 93.38 883 LYS B CA 1
ATOM 15041 C C . LYS B 1 883 ? -25.062 -30.219 -24.359 1 93.38 883 LYS B C 1
ATOM 15043 O O . LYS B 1 883 ? -25.516 -29.906 -25.453 1 93.38 883 LYS B O 1
ATOM 15048 N N . PHE B 1 884 ? -24.375 -29.469 -23.703 1 95 884 PHE B N 1
ATOM 15049 C CA . PHE B 1 884 ? -24 -28.141 -24.203 1 95 884 PHE B CA 1
ATOM 15050 C C . PHE B 1 884 ? -23.125 -28.25 -25.453 1 95 884 PHE B C 1
ATOM 15052 O O . PHE B 1 884 ? -23.391 -27.562 -26.438 1 95 884 PHE B O 1
ATOM 15059 N N . VAL B 1 885 ? -22.047 -29.062 -25.406 1 95.06 885 VAL B N 1
ATOM 15060 C CA . VAL B 1 885 ? -21.109 -29.219 -26.516 1 95.06 885 VAL B CA 1
ATOM 15061 C C . VAL B 1 885 ? -21.828 -29.812 -27.719 1 95.06 885 VAL B C 1
ATOM 15063 O O . VAL B 1 885 ? -21.625 -29.359 -28.844 1 95.06 885 VAL B O 1
ATOM 15066 N N . GLU B 1 886 ? -22.688 -30.719 -27.453 1 92.44 886 GLU B N 1
ATOM 15067 C CA . GLU B 1 886 ? -23.438 -31.359 -28.531 1 92.44 886 GLU B CA 1
ATOM 15068 C C . GLU B 1 886 ? -24.406 -30.391 -29.188 1 92.44 886 GLU B C 1
ATOM 15070 O O . GLU B 1 886 ? -24.547 -30.391 -30.422 1 92.44 886 GLU B O 1
ATOM 15075 N N . SER B 1 887 ? -24.984 -29.625 -28.422 1 91.62 887 SER B N 1
ATOM 15076 C CA . SER B 1 887 ? -26.047 -28.75 -28.922 1 91.62 887 SER B CA 1
ATOM 15077 C C . SER B 1 887 ? -25.469 -27.5 -29.562 1 91.62 887 SER B C 1
ATOM 15079 O O . SER B 1 887 ? -26.031 -26.953 -30.516 1 91.62 887 SER B O 1
ATOM 15081 N N . THR B 1 888 ? -24.328 -27.031 -29.109 1 93.06 888 THR B N 1
ATOM 15082 C CA . THR B 1 888 ? -23.922 -25.688 -29.5 1 93.06 888 THR B CA 1
ATOM 15083 C C . THR B 1 888 ? -22.609 -25.734 -30.297 1 93.06 888 THR B C 1
ATOM 15085 O O . THR B 1 888 ? -22.312 -24.828 -31.062 1 93.06 888 THR B O 1
ATOM 15088 N N . LEU B 1 889 ? -21.781 -26.812 -30.156 1 94.06 889 LEU B N 1
ATOM 15089 C CA . LEU B 1 889 ? -20.438 -26.766 -30.75 1 94.06 889 LEU B CA 1
ATOM 15090 C C . LEU B 1 889 ? -20.266 -27.906 -31.75 1 94.06 889 LEU B C 1
ATOM 15092 O O . LEU B 1 889 ? -19.25 -27.969 -32.438 1 94.06 889 LEU B O 1
ATOM 15096 N N . SER B 1 890 ? -21.203 -28.766 -31.75 1 91.5 890 SER B N 1
ATOM 15097 C CA . SER B 1 890 ? -21.109 -29.891 -32.688 1 91.5 890 SER B CA 1
ATOM 15098 C C . SER B 1 890 ? -21.734 -29.531 -34.031 1 91.5 890 SER B C 1
ATOM 15100 O O . SER B 1 890 ? -22.672 -28.734 -34.094 1 91.5 890 SER B O 1
ATOM 15102 N N . GLU B 1 891 ? -21.141 -30.25 -35.031 1 85.94 891 GLU B N 1
ATOM 15103 C CA . GLU B 1 891 ? -21.625 -30.031 -36.375 1 85.94 891 GLU B CA 1
ATOM 15104 C C . GLU B 1 891 ? -23.078 -30.5 -36.531 1 85.94 891 GLU B C 1
ATOM 15106 O O . GLU B 1 891 ? -23.469 -31.5 -35.938 1 85.94 891 GLU B O 1
ATOM 15111 N N . ASN B 1 892 ? -23.984 -29.875 -37.25 1 75.81 892 ASN B N 1
ATOM 15112 C CA . ASN B 1 892 ? -25.359 -30.234 -37.625 1 75.81 892 ASN B CA 1
ATOM 15113 C C . ASN B 1 892 ? -26.359 -29.875 -36.531 1 75.81 892 ASN B C 1
ATOM 15115 O O . ASN B 1 892 ? -27.531 -30.234 -36.625 1 75.81 892 ASN B O 1
ATOM 15119 N N . MET B 1 893 ? -25.797 -29.266 -35.438 1 73.06 893 MET B N 1
ATOM 15120 C CA . MET B 1 893 ? -26.734 -28.906 -34.375 1 73.06 893 MET B CA 1
ATOM 15121 C C . MET B 1 893 ? -27.016 -27.406 -34.406 1 73.06 893 MET B C 1
ATOM 15123 O O . MET B 1 893 ? -26.172 -26.609 -34.844 1 73.06 893 MET B O 1
ATOM 15127 N N . SER B 1 894 ? -28.281 -27.078 -34.062 1 75.5 894 SER B N 1
ATOM 15128 C CA . SER B 1 894 ? -28.719 -25.703 -34.219 1 75.5 894 SER B CA 1
ATOM 15129 C C . SER B 1 894 ? -28.891 -25 -32.875 1 75.5 894 SER B C 1
ATOM 15131 O O . SER B 1 894 ? -29.594 -23.984 -32.781 1 75.5 894 SER B O 1
ATOM 15133 N N . GLY B 1 895 ? -28.188 -25.406 -31.906 1 80.56 895 GLY B N 1
ATOM 15134 C CA . GLY B 1 895 ? -28.375 -24.719 -30.656 1 80.56 895 GLY B CA 1
ATOM 15135 C C . GLY B 1 895 ? -27.703 -23.359 -30.625 1 80.56 895 GLY B C 1
ATOM 15136 O O . GLY B 1 895 ? -26.719 -23.125 -31.328 1 80.56 895 GLY B O 1
ATOM 15137 N N . ASN B 1 896 ? -28.281 -22.422 -29.797 1 89.19 896 ASN B N 1
ATOM 15138 C CA . ASN B 1 896 ? -27.719 -21.094 -29.625 1 89.19 896 ASN B CA 1
ATOM 15139 C C . ASN B 1 896 ? -26.594 -21.078 -28.609 1 89.19 896 ASN B C 1
ATOM 15141 O O . ASN B 1 896 ? -26.797 -21.359 -27.438 1 89.19 896 ASN B O 1
ATOM 15145 N N . PHE B 1 897 ? -25.406 -20.719 -29.016 1 94.06 897 PHE B N 1
ATOM 15146 C CA . PHE B 1 897 ? -24.203 -20.719 -28.188 1 94.06 897 PHE B CA 1
ATOM 15147 C C . PHE B 1 897 ? -24.359 -19.75 -27.016 1 94.06 897 PHE B C 1
ATOM 15149 O O . PHE B 1 897 ? -23.891 -20.031 -25.922 1 94.06 897 PHE B O 1
ATOM 15156 N N . TYR B 1 898 ? -24.984 -18.594 -27.234 1 92.38 898 TYR B N 1
ATOM 15157 C CA . TYR B 1 898 ? -25.078 -17.531 -26.234 1 92.38 898 TYR B CA 1
ATOM 15158 C C . TYR B 1 898 ? -26.312 -17.734 -25.359 1 92.38 898 TYR B C 1
ATOM 15160 O O . TYR B 1 898 ? -26.578 -16.922 -24.453 1 92.38 898 TYR B O 1
ATOM 15168 N N . GLY B 1 899 ? -27 -18.781 -25.547 1 90 899 GLY B N 1
ATOM 15169 C CA . GLY B 1 899 ? -28.172 -19.047 -24.734 1 90 899 GLY B CA 1
ATOM 15170 C C . GLY B 1 899 ? -27.859 -19.297 -23.266 1 90 899 GLY B C 1
ATOM 15171 O O . GLY B 1 899 ? -26.703 -19.562 -22.922 1 90 899 GLY B O 1
ATOM 15172 N N . ALA B 1 900 ? -28.828 -19.219 -22.469 1 90.88 900 ALA B N 1
ATOM 15173 C CA . ALA B 1 900 ? -28.641 -19.422 -21.031 1 90.88 900 ALA B CA 1
ATOM 15174 C C . ALA B 1 900 ? -28.266 -20.859 -20.719 1 90.88 900 ALA B C 1
ATOM 15176 O O . ALA B 1 900 ? -28.797 -21.797 -21.344 1 90.88 900 ALA B O 1
ATOM 15177 N N . ILE B 1 901 ? -27.281 -21.109 -19.969 1 92.38 901 ILE B N 1
ATOM 15178 C CA . ILE B 1 901 ? -26.891 -22.438 -19.484 1 92.38 901 ILE B CA 1
ATOM 15179 C C . ILE B 1 901 ? -27.703 -22.797 -18.25 1 92.38 901 ILE B C 1
ATOM 15181 O O . ILE B 1 901 ? -27.734 -22.047 -17.281 1 92.38 901 ILE B O 1
ATOM 15185 N N . PRO B 1 902 ? -28.344 -23.781 -18.312 1 90.94 902 PRO B N 1
ATOM 15186 C CA . PRO B 1 902 ? -29.172 -24.172 -17.172 1 90.94 902 PRO B CA 1
ATOM 15187 C C . PRO B 1 902 ? -28.359 -24.391 -15.906 1 90.94 902 PRO B C 1
ATOM 15189 O O . PRO B 1 902 ? -27.25 -24.938 -15.969 1 90.94 902 PRO B O 1
ATOM 15192 N N . ARG B 1 903 ? -28.922 -24.047 -14.773 1 90.38 903 ARG B N 1
ATOM 15193 C CA . ARG B 1 903 ? -28.266 -24.281 -13.484 1 90.38 903 ARG B CA 1
ATOM 15194 C C . ARG B 1 903 ? -28.312 -25.75 -13.102 1 90.38 903 ARG B C 1
ATOM 15196 O O . ARG B 1 903 ? -29.281 -26.453 -13.414 1 90.38 903 ARG B O 1
ATOM 15203 N N . SER B 1 904 ? -27.297 -26.297 -12.508 1 91.12 904 SER B N 1
ATOM 15204 C CA . SER B 1 904 ? -27.188 -27.703 -12.156 1 91.12 904 SER B CA 1
ATOM 15205 C C . SER B 1 904 ? -28.156 -28.078 -11.039 1 91.12 904 SER B C 1
ATOM 15207 O O . SER B 1 904 ? -28.562 -29.234 -10.914 1 91.12 904 SER B O 1
ATOM 15209 N N . GLY B 1 905 ? -28.562 -27.062 -10.109 1 88.19 905 GLY B N 1
ATOM 15210 C CA . GLY B 1 905 ? -29.406 -27.359 -8.969 1 88.19 905 GLY B CA 1
ATOM 15211 C C . GLY B 1 905 ? -28.703 -28.172 -7.895 1 88.19 905 GLY B C 1
ATOM 15212 O O . GLY B 1 905 ? -29.344 -28.875 -7.117 1 88.19 905 GLY B O 1
ATOM 15213 N N . ILE B 1 906 ? -27.422 -28.172 -7.922 1 93.06 906 ILE B N 1
ATOM 15214 C CA . ILE B 1 906 ? -26.625 -28.953 -6.98 1 93.06 906 ILE B CA 1
ATOM 15215 C C . ILE B 1 906 ? -26.984 -28.562 -5.547 1 93.06 906 ILE B C 1
ATOM 15217 O O . ILE B 1 906 ? -27.188 -27.375 -5.262 1 93.06 906 ILE B O 1
ATOM 15221 N N . LYS B 1 907 ? -27.203 -29.5 -4.727 1 92.56 907 LYS B N 1
ATOM 15222 C CA . LYS B 1 907 ? -27.484 -29.328 -3.307 1 92.56 907 LYS B CA 1
ATOM 15223 C C . LYS B 1 907 ? -26.312 -29.781 -2.447 1 92.56 907 LYS B C 1
ATOM 15225 O O . LYS B 1 907 ? -25.766 -30.875 -2.652 1 92.56 907 LYS B O 1
ATOM 15230 N N . THR B 1 908 ? -25.922 -28.938 -1.608 1 92.81 908 THR B N 1
ATOM 15231 C CA . THR B 1 908 ? -24.797 -29.234 -0.728 1 92.81 908 THR B CA 1
ATOM 15232 C C . THR B 1 908 ? -25.25 -29.281 0.73 1 92.81 908 THR B C 1
ATOM 15234 O O . THR B 1 908 ? -26.438 -29.125 1.021 1 92.81 908 THR B O 1
ATOM 15237 N N . PHE B 1 909 ? -24.312 -29.469 1.668 1 89.44 909 PHE B N 1
ATOM 15238 C CA . PHE B 1 909 ? -24.641 -29.562 3.088 1 89.44 909 PHE B CA 1
ATOM 15239 C C . PHE B 1 909 ? -25.219 -28.234 3.59 1 89.44 909 PHE B C 1
ATOM 15241 O O . PHE B 1 909 ? -26 -28.219 4.543 1 89.44 909 PHE B O 1
ATOM 15248 N N . SER B 1 910 ? -24.875 -27.141 2.898 1 83.88 910 SER B N 1
ATOM 15249 C CA . SER B 1 910 ? -25.328 -25.812 3.305 1 83.88 910 SER B CA 1
ATOM 15250 C C . SER B 1 910 ? -26.828 -25.672 3.127 1 83.88 910 SER B C 1
ATOM 15252 O O . SER B 1 910 ? -27.484 -24.906 3.836 1 83.88 910 SER B O 1
ATOM 15254 N N . GLU B 1 911 ? -27.406 -26.375 2.211 1 78.62 911 GLU B N 1
ATOM 15255 C CA . GLU B 1 911 ? -28.828 -26.297 1.924 1 78.62 911 GLU B CA 1
ATOM 15256 C C . GLU B 1 911 ? -29.656 -26.984 3.006 1 78.62 911 GLU B C 1
ATOM 15258 O O . GLU B 1 911 ? -30.859 -26.75 3.131 1 78.62 911 GLU B O 1
ATOM 15263 N N . MET B 1 912 ? -28.922 -27.766 3.688 1 74.69 912 MET B N 1
ATOM 15264 C CA . MET B 1 912 ? -29.609 -28.469 4.766 1 74.69 912 MET B CA 1
ATOM 15265 C C . MET B 1 912 ? -29.938 -27.516 5.91 1 74.69 912 MET B C 1
ATOM 15267 O O . MET B 1 912 ? -30.844 -27.781 6.707 1 74.69 912 MET B O 1
ATOM 15271 N N . HIS B 1 913 ? -29.016 -26.344 5.992 1 56.28 913 HIS B N 1
ATOM 15272 C CA . HIS B 1 913 ? -29.219 -25.375 7.07 1 56.28 913 HIS B CA 1
ATOM 15273 C C . HIS B 1 913 ? -30.062 -24.188 6.609 1 56.28 913 HIS B C 1
ATOM 15275 O O . HIS B 1 913 ? -30.141 -23.172 7.297 1 56.28 913 HIS B O 1
ATOM 15281 N N . LYS B 1 914 ? -30.422 -24.125 5.473 1 49.09 914 LYS B N 1
ATOM 15282 C CA . LYS B 1 914 ? -31.172 -22.953 5.008 1 49.09 914 LYS B CA 1
ATOM 15283 C C . LYS B 1 914 ? -32.25 -22.562 6.012 1 49.09 914 LYS B C 1
ATOM 15285 O O . LYS B 1 914 ? -33 -23.406 6.496 1 49.09 914 LYS B O 1
ATOM 15290 N N . LYS B 1 915 ? -31.906 -21.391 6.734 1 42.53 915 LYS B N 1
ATOM 15291 C CA . LYS B 1 915 ? -32.719 -20.609 7.652 1 42.53 915 LYS B CA 1
ATOM 15292 C C . LYS B 1 915 ? -34.125 -20.375 7.066 1 42.53 915 LYS B C 1
ATOM 15294 O O . LYS B 1 915 ? -34.25 -20.062 5.883 1 42.53 915 LYS B O 1
ATOM 15299 N N . THR B 1 916 ? -35.094 -20.984 7.473 1 35.62 916 THR B N 1
ATOM 15300 C CA . THR B 1 916 ? -36.438 -20.531 7.145 1 35.62 916 THR B CA 1
ATOM 15301 C C . THR B 1 916 ? -36.656 -19.094 7.594 1 35.62 916 THR B C 1
ATOM 15303 O O . THR B 1 916 ? -36.438 -18.766 8.758 1 35.62 916 THR B O 1
ATOM 15306 N N . LYS B 1 917 ? -36.25 -18.141 6.816 1 39.38 917 LYS B N 1
ATOM 15307 C CA . LYS B 1 917 ? -36.656 -16.766 7.094 1 39.38 917 LYS B CA 1
ATOM 15308 C C . LYS B 1 917 ? -38.094 -16.688 7.527 1 39.38 917 LYS B C 1
ATOM 15310 O O . LYS B 1 917 ? -39 -17.078 6.773 1 39.38 917 LYS B O 1
ATOM 15315 N N . LEU B 1 918 ? -38.281 -16.953 8.82 1 32.28 918 LEU B N 1
ATOM 15316 C CA . LEU B 1 918 ? -39.625 -16.688 9.312 1 32.28 918 LEU B CA 1
ATOM 15317 C C . LEU B 1 918 ? -39.875 -15.195 9.461 1 32.28 918 LEU B C 1
ATOM 15319 O O . LEU B 1 918 ? -39.062 -14.484 10.047 1 32.28 918 LEU B O 1
ATOM 15323 N N . LYS B 1 919 ? -40.375 -14.594 8.477 1 36.47 919 LYS B N 1
ATOM 15324 C CA . LYS B 1 919 ? -40.938 -13.242 8.539 1 36.47 919 LYS B CA 1
ATOM 15325 C C . LYS B 1 919 ? -41.781 -13.055 9.797 1 36.47 919 LYS B C 1
ATOM 15327 O O . LYS B 1 919 ? -42.781 -13.742 9.992 1 36.47 919 LYS B O 1
ATOM 15332 N N . CYS B 1 920 ? -41 -12.758 10.883 1 30.81 920 CYS B N 1
ATOM 15333 C CA . CYS B 1 920 ? -41.906 -12.375 11.961 1 30.81 920 CYS B CA 1
ATOM 15334 C C . CYS B 1 920 ? -42.719 -11.141 11.578 1 30.81 920 CYS B C 1
ATOM 15336 O O . CYS B 1 920 ? -42.312 -10.383 10.695 1 30.81 920 CYS B O 1
ATOM 15338 N N . ASN B 1 921 ? -43.969 -11.023 11.883 1 33.81 921 ASN B N 1
ATOM 15339 C CA . ASN B 1 921 ? -44.906 -9.914 11.648 1 33.81 921 ASN B CA 1
ATOM 15340 C C . ASN B 1 921 ? -44.219 -8.562 11.812 1 33.81 921 ASN B C 1
ATOM 15342 O O . ASN B 1 921 ? -44.75 -7.531 11.422 1 33.81 921 ASN B O 1
ATOM 15346 N N . SER B 1 922 ? -43.312 -8.461 12.789 1 36.19 922 SER B N 1
ATOM 15347 C CA . SER B 1 922 ? -42.844 -7.109 13.086 1 36.19 922 SER B CA 1
ATOM 15348 C C . SER B 1 922 ? -41.812 -6.645 12.062 1 36.19 922 SER B C 1
ATOM 15350 O O . SER B 1 922 ? -41.25 -5.566 12.203 1 36.19 922 SER B O 1
ATOM 15352 N N . GLY B 1 923 ? -41.844 -7.102 10.758 1 36.19 923 GLY B N 1
ATOM 15353 C CA . GLY B 1 923 ? -41.062 -6.742 9.586 1 36.19 923 GLY B CA 1
ATOM 15354 C C . GLY B 1 923 ? -39.625 -7.223 9.648 1 36.19 923 GLY B C 1
ATOM 15355 O O . GLY B 1 923 ? -38.844 -6.996 8.719 1 36.19 923 GLY B O 1
ATOM 15356 N N . VAL B 1 924 ? -39.031 -7.371 10.82 1 32.91 924 VAL B N 1
ATOM 15357 C CA . VAL B 1 924 ? -37.625 -7.746 10.977 1 32.91 924 VAL B CA 1
ATOM 15358 C C . VAL B 1 924 ? -37.438 -9.203 10.562 1 32.91 924 VAL B C 1
ATOM 15360 O O . VAL B 1 924 ? -38.156 -10.086 11.023 1 32.91 924 VAL B O 1
ATOM 15363 N N . THR B 1 925 ? -37.125 -9.43 9.312 1 34.81 925 THR B N 1
ATOM 15364 C CA . THR B 1 925 ? -36.781 -10.797 8.93 1 34.81 925 THR B CA 1
ATOM 15365 C C . THR B 1 925 ? -35.625 -11.336 9.773 1 34.81 925 THR B C 1
ATOM 15367 O O . THR B 1 925 ? -34.531 -10.766 9.766 1 34.81 925 THR B O 1
ATOM 15370 N N . VAL B 1 926 ? -35.906 -11.805 10.984 1 33.94 926 VAL B N 1
ATOM 15371 C CA . VAL B 1 926 ? -34.906 -12.445 11.82 1 33.94 926 VAL B CA 1
ATOM 15372 C C . VAL B 1 926 ? -34.406 -13.727 11.156 1 33.94 926 VAL B C 1
ATOM 15374 O O . VAL B 1 926 ? -35.219 -14.594 10.805 1 33.94 926 VAL B O 1
ATOM 15377 N N . LYS B 1 927 ? -33.406 -13.742 10.461 1 35.09 927 LYS B N 1
ATOM 15378 C CA . LYS B 1 927 ? -32.75 -14.945 9.953 1 35.09 927 LYS B CA 1
ATOM 15379 C C . LYS B 1 927 ? -32.25 -15.82 11.102 1 35.09 927 LYS B C 1
ATOM 15381 O O . LYS B 1 927 ? -31.484 -15.359 11.953 1 35.09 927 LYS B O 1
ATOM 15386 N N . SER B 1 928 ? -33.094 -16.547 11.789 1 32.97 928 SER B N 1
ATOM 15387 C CA . SER B 1 928 ? -32.688 -17.406 12.898 1 32.97 928 SER B CA 1
ATOM 15388 C C . SER B 1 928 ? -31.891 -18.609 12.398 1 32.97 928 SER B C 1
ATOM 15390 O O . SER B 1 928 ? -32.344 -19.359 11.531 1 32.97 928 SER B O 1
ATOM 15392 N N . VAL B 1 929 ? -30.828 -18.484 11.797 1 37.75 929 VAL B N 1
ATOM 15393 C CA . VAL B 1 929 ? -30.125 -19.734 11.492 1 37.75 929 VAL B CA 1
ATOM 15394 C C . VAL B 1 929 ? -29.562 -20.328 12.773 1 37.75 929 VAL B C 1
ATOM 15396 O O . VAL B 1 929 ? -28.516 -19.891 13.273 1 37.75 929 VAL B O 1
ATOM 15399 N N . VAL B 1 930 ? -30.234 -20.328 13.992 1 35.81 930 VAL B N 1
ATOM 15400 C CA . VAL B 1 930 ? -29.516 -20.969 15.086 1 35.81 930 VAL B CA 1
ATOM 15401 C C . VAL B 1 930 ? -29.484 -22.484 14.859 1 35.81 930 VAL B C 1
ATOM 15403 O O . VAL B 1 930 ? -30.531 -23.141 14.812 1 35.81 930 VAL B O 1
ATOM 15406 N N . ASN B 1 931 ? -28.625 -23.016 14.094 1 36.69 931 ASN B N 1
ATOM 15407 C CA . ASN B 1 931 ? -28.547 -24.469 14.102 1 36.69 931 ASN B CA 1
ATOM 15408 C C . ASN B 1 931 ? -28.234 -25 15.492 1 36.69 931 ASN B C 1
ATOM 15410 O O . ASN B 1 931 ? -27.094 -24.922 15.953 1 36.69 931 ASN B O 1
ATOM 15414 N N . PRO B 1 932 ? -29.172 -25.109 16.344 1 38.84 932 PRO B N 1
ATOM 15415 C CA . PRO B 1 932 ? -29 -25.641 17.703 1 38.84 932 PRO B CA 1
ATOM 15416 C C . PRO B 1 932 ? -28.062 -26.828 17.766 1 38.84 932 PRO B C 1
ATOM 15418 O O . PRO B 1 932 ? -27.297 -26.969 18.734 1 38.84 932 PRO B O 1
ATOM 15421 N N . GLU B 1 933 ? -28.016 -27.594 16.734 1 39.75 933 GLU B N 1
ATOM 15422 C CA . GLU B 1 933 ? -27.156 -28.781 16.75 1 39.75 933 GLU B CA 1
ATOM 15423 C C . GLU B 1 933 ? -25.672 -28.391 16.672 1 39.75 933 GLU B C 1
ATOM 15425 O O . GLU B 1 933 ? -24.844 -28.969 17.375 1 39.75 933 GLU B O 1
ATOM 15430 N N . LEU B 1 934 ? -25.359 -27.375 15.977 1 44.25 934 LEU B N 1
ATOM 15431 C CA . LEU B 1 934 ? -23.984 -26.922 15.891 1 44.25 934 LEU B CA 1
ATOM 15432 C C . LEU B 1 934 ? -23.531 -26.281 17.203 1 44.25 934 LEU B C 1
ATOM 15434 O O . LEU B 1 934 ? -22.422 -26.531 17.672 1 44.25 934 LEU B O 1
ATOM 15438 N N . ILE B 1 935 ? -24.375 -25.562 17.969 1 44.16 935 ILE B N 1
ATOM 15439 C CA . ILE B 1 935 ? -24.094 -25.047 19.297 1 44.16 935 ILE B CA 1
ATOM 15440 C C . ILE B 1 935 ? -23.938 -26.219 20.281 1 44.16 935 ILE B C 1
ATOM 15442 O O . ILE B 1 935 ? -23.016 -26.234 21.094 1 44.16 935 ILE B O 1
ATOM 15446 N N . PHE B 1 936 ? -24.781 -27.25 20.062 1 45.19 936 PHE B N 1
ATOM 15447 C CA . PHE B 1 936 ? -24.703 -28.438 20.891 1 45.19 936 PHE B CA 1
ATOM 15448 C C . PHE B 1 936 ? -23.422 -29.219 20.625 1 45.19 936 PHE B C 1
ATOM 15450 O O . PHE B 1 936 ? -22.734 -29.641 21.547 1 45.19 936 PHE B O 1
ATOM 15457 N N . ARG B 1 937 ? -23.031 -29.328 19.422 1 45 937 ARG B N 1
ATOM 15458 C CA . ARG B 1 937 ? -21.828 -30.062 19.062 1 45 937 ARG B CA 1
ATOM 15459 C C . ARG B 1 937 ? -20.578 -29.281 19.484 1 45 937 ARG B C 1
ATOM 15461 O O . ARG B 1 937 ? -19.625 -29.875 20.016 1 45 937 ARG B O 1
ATOM 15468 N N . ARG B 1 938 ? -20.641 -28 19.453 1 46.47 938 ARG B N 1
ATOM 15469 C CA . ARG B 1 938 ? -19.516 -27.203 19.922 1 46.47 938 ARG B CA 1
ATOM 15470 C C . ARG B 1 938 ? -19.422 -27.219 21.453 1 46.47 938 ARG B C 1
ATOM 15472 O O . ARG B 1 938 ? -18.328 -27.281 22.016 1 46.47 938 ARG B O 1
ATOM 15479 N N . ALA B 1 939 ? -20.562 -27.266 22.078 1 48.56 939 ALA B N 1
ATOM 15480 C CA . ALA B 1 939 ? -20.609 -27.422 23.531 1 48.56 939 ALA B CA 1
ATOM 15481 C C . ALA B 1 939 ? -20.078 -28.781 23.953 1 48.56 939 ALA B C 1
ATOM 15483 O O . ALA B 1 939 ? -19.312 -28.891 24.922 1 48.56 939 ALA B O 1
ATOM 15484 N N . LEU B 1 940 ? -20.422 -29.75 23.094 1 50.66 940 LEU B N 1
ATOM 15485 C CA . LEU B 1 940 ? -19.922 -31.078 23.406 1 50.66 940 LEU B CA 1
ATOM 15486 C C . LEU B 1 940 ? -18.406 -31.156 23.203 1 50.66 940 LEU B C 1
ATOM 15488 O O . LEU B 1 940 ? -17.703 -31.781 24 1 50.66 940 LEU B O 1
ATOM 15492 N N . THR B 1 941 ? -17.859 -30.469 22.219 1 50 941 THR B N 1
ATOM 15493 C CA . THR B 1 941 ? -16.406 -30.422 22 1 50 941 THR B CA 1
ATOM 15494 C C . THR B 1 941 ? -15.711 -29.672 23.125 1 50 941 THR B C 1
ATOM 15496 O O . THR B 1 941 ? -14.633 -30.078 23.578 1 50 941 THR B O 1
ATOM 15499 N N . LEU B 1 942 ? -16.375 -28.656 23.703 1 48.56 942 LEU B N 1
ATOM 15500 C CA . LEU B 1 942 ? -15.836 -27.953 24.859 1 48.56 942 LEU B CA 1
ATOM 15501 C C . LEU B 1 942 ? -15.734 -28.875 26.062 1 48.56 942 LEU B C 1
ATOM 15503 O O . LEU B 1 942 ? -14.789 -28.781 26.844 1 48.56 942 LEU B O 1
ATOM 15507 N N . THR B 1 943 ? -16.766 -29.781 26.156 1 51.97 943 THR B N 1
ATOM 15508 C CA . THR B 1 943 ? -16.703 -30.719 27.266 1 51.97 943 THR B CA 1
ATOM 15509 C C . THR B 1 943 ? -15.508 -31.656 27.094 1 51.97 943 THR B C 1
ATOM 15511 O O . THR B 1 943 ? -14.953 -32.156 28.078 1 51.97 943 THR B O 1
ATOM 15514 N N . LYS B 1 944 ? -15.156 -31.906 25.891 1 52.47 944 LYS B N 1
ATOM 15515 C CA . LYS B 1 944 ? -14.031 -32.812 25.688 1 52.47 944 LYS B CA 1
ATOM 15516 C C . LYS B 1 944 ? -12.695 -32.094 25.875 1 52.47 944 LYS B C 1
ATOM 15518 O O . LYS B 1 944 ? -11.703 -32.719 26.281 1 52.47 944 LYS B O 1
ATOM 15523 N N . CYS B 1 945 ? -12.633 -30.812 25.625 1 47.5 945 CYS B N 1
ATOM 15524 C CA . CYS B 1 945 ? -11.375 -30.078 25.719 1 47.5 945 CYS B CA 1
ATOM 15525 C C . CYS B 1 945 ? -11.164 -29.5 27.109 1 47.5 945 CYS B C 1
ATOM 15527 O O . CYS B 1 945 ? -10.039 -29.203 27.5 1 47.5 945 CYS B O 1
ATOM 15529 N N . ARG B 1 946 ? -12.328 -29.188 27.875 1 48.72 946 ARG B N 1
ATOM 15530 C CA . ARG B 1 946 ? -12.203 -28.703 29.25 1 48.72 946 ARG B CA 1
ATOM 15531 C C . ARG B 1 946 ? -12.797 -29.719 30.234 1 48.72 946 ARG B C 1
ATOM 15533 O O . ARG B 1 946 ? -13.961 -30.094 30.109 1 48.72 946 ARG B O 1
ATOM 15540 N N . ASP B 1 947 ? -11.938 -30.297 30.984 1 52.38 947 ASP B N 1
ATOM 15541 C CA . ASP B 1 947 ? -12.336 -31.297 31.984 1 52.38 947 ASP B CA 1
ATOM 15542 C C . ASP B 1 947 ? -13.398 -30.734 32.906 1 52.38 947 ASP B C 1
ATOM 15544 O O . ASP B 1 947 ? -14.18 -31.484 33.5 1 52.38 947 ASP B O 1
ATOM 15548 N N . ASP B 1 948 ? -13.391 -29.359 33.188 1 52.97 948 ASP B N 1
ATOM 15549 C CA . ASP B 1 948 ? -14.305 -28.797 34.188 1 52.97 948 ASP B CA 1
ATOM 15550 C C . ASP B 1 948 ? -15.711 -28.625 33.594 1 52.97 948 ASP B C 1
ATOM 15552 O O . ASP B 1 948 ? -16.641 -28.266 34.344 1 52.97 948 ASP B O 1
ATOM 15556 N N . VAL B 1 949 ? -15.852 -28.703 32.344 1 51.5 949 VAL B N 1
ATOM 15557 C CA . VAL B 1 949 ? -17.172 -28.672 31.719 1 51.5 949 VAL B CA 1
ATOM 15558 C C . VAL B 1 949 ? -17.578 -30.078 31.328 1 51.5 949 VAL B C 1
ATOM 15560 O O . VAL B 1 949 ? -17.016 -30.672 30.391 1 51.5 949 VAL B O 1
ATOM 15563 N N . THR B 1 950 ? -18.234 -30.781 32.312 1 54.06 950 THR B N 1
ATOM 15564 C CA . THR B 1 950 ? -18.781 -32.094 32.062 1 54.06 950 THR B CA 1
ATOM 15565 C C . THR B 1 950 ? -20.047 -32.031 31.203 1 54.06 950 THR B C 1
ATOM 15567 O O . THR B 1 950 ? -20.656 -30.953 31.094 1 54.06 950 THR B O 1
ATOM 15570 N N . VAL B 1 951 ? -20.297 -33.094 30.469 1 53.59 951 VAL B N 1
ATOM 15571 C CA . VAL B 1 951 ? -21.547 -33.188 29.719 1 53.59 951 VAL B CA 1
ATOM 15572 C C . VAL B 1 951 ? -22.719 -32.844 30.625 1 53.59 951 VAL B C 1
ATOM 15574 O O . VAL B 1 951 ? -23.641 -32.125 30.203 1 53.59 951 VAL B O 1
ATOM 15577 N N . GLU B 1 952 ? -22.641 -33.281 31.891 1 56.72 952 GLU B N 1
ATOM 15578 C CA . GLU B 1 952 ? -23.688 -33 32.875 1 56.72 952 GLU B CA 1
ATOM 15579 C C . GLU B 1 952 ? -23.766 -31.5 33.188 1 56.72 952 GLU B C 1
ATOM 15581 O O . GLU B 1 952 ? -24.844 -30.938 33.312 1 56.72 952 GLU B O 1
ATOM 15586 N N . LYS B 1 953 ? -22.703 -30.844 33.312 1 56.81 953 LYS B N 1
ATOM 15587 C CA . LYS B 1 953 ? -22.656 -29.406 33.594 1 56.81 953 LYS B CA 1
ATOM 15588 C C . LYS B 1 953 ? -23.094 -28.578 32.406 1 56.81 953 LYS B C 1
ATOM 15590 O O . LYS B 1 953 ? -23.828 -27.594 32.531 1 56.81 953 LYS B O 1
ATOM 15595 N N . LEU B 1 954 ? -22.625 -29.047 31.266 1 49.19 954 LEU B N 1
ATOM 15596 C CA . LEU B 1 954 ? -23.031 -28.375 30.031 1 49.19 954 LEU B CA 1
ATOM 15597 C C . LEU B 1 954 ? -24.531 -28.5 29.797 1 49.19 954 LEU B C 1
ATOM 15599 O O . LEU B 1 954 ? -25.188 -27.531 29.406 1 49.19 954 LEU B O 1
ATOM 15603 N N . MET B 1 955 ? -25 -29.703 30.078 1 49.56 955 MET B N 1
ATOM 15604 C CA . MET B 1 955 ? -26.406 -30 29.906 1 49.56 955 MET B CA 1
ATOM 15605 C C . MET B 1 955 ? -27.25 -29.328 30.984 1 49.56 955 MET B C 1
ATOM 15607 O O . MET B 1 955 ? -28.484 -29.344 30.922 1 49.56 955 MET B O 1
ATOM 15611 N N . SER B 1 956 ? -26.656 -28.828 32 1 50.25 956 SER B N 1
ATOM 15612 C CA . SER B 1 956 ? -27.375 -28.125 33.062 1 50.25 956 SER B CA 1
ATOM 15613 C C . SER B 1 956 ? -27.641 -26.672 32.688 1 50.25 956 SER B C 1
ATOM 15615 O O . SER B 1 956 ? -28.438 -25.984 33.344 1 50.25 956 SER B O 1
ATOM 15617 N N . PHE B 1 957 ? -26.812 -26.062 31.812 1 45.94 957 PHE B N 1
ATOM 15618 C CA . PHE B 1 957 ? -27.016 -24.672 31.406 1 45.94 957 PHE B CA 1
ATOM 15619 C C . PHE B 1 957 ? -27.812 -24.594 30.109 1 45.94 957 PHE B C 1
ATOM 15621 O O . PHE B 1 957 ? -27.75 -25.5 29.281 1 45.94 957 PHE B O 1
ATOM 15628 N N . PRO B 1 958 ? -28.859 -23.766 30.141 1 41.75 958 PRO B N 1
ATOM 15629 C CA . PRO B 1 958 ? -29.594 -23.641 28.875 1 41.75 958 PRO B CA 1
ATOM 15630 C C . PRO B 1 958 ? -28.688 -23.375 27.672 1 41.75 958 PRO B C 1
ATOM 15632 O O . PRO B 1 958 ? -27.734 -22.594 27.797 1 41.75 958 PRO B O 1
ATOM 15635 N N . ILE B 1 959 ? -28.312 -24.375 26.938 1 40.09 959 ILE B N 1
ATOM 15636 C CA . ILE B 1 959 ? -27.297 -24.406 25.891 1 40.09 959 ILE B CA 1
ATOM 15637 C C . ILE B 1 959 ? -27.422 -23.156 25.016 1 40.09 959 ILE B C 1
ATOM 15639 O O . ILE B 1 959 ? -26.531 -22.828 24.25 1 40.09 959 ILE B O 1
ATOM 15643 N N . GLY B 1 960 ? -28.516 -22.656 24.703 1 38.19 960 GLY B N 1
ATOM 15644 C CA . GLY B 1 960 ? -28.656 -21.422 23.922 1 38.19 960 GLY B CA 1
ATOM 15645 C C . GLY B 1 960 ? -28.828 -20.188 24.797 1 38.19 960 GLY B C 1
ATOM 15646 O O . GLY B 1 960 ? -29.062 -20.297 26 1 38.19 960 GLY B O 1
ATOM 15647 N N . PRO B 1 961 ? -28.312 -19.094 24.5 1 38.75 961 PRO B N 1
ATOM 15648 C CA . PRO B 1 961 ? -28.5 -17.938 25.375 1 38.75 961 PRO B CA 1
ATOM 15649 C C . PRO B 1 961 ? -29.969 -17.734 25.766 1 38.75 961 PRO B C 1
ATOM 15651 O O . PRO B 1 961 ? -30.266 -17.047 26.75 1 38.75 961 PRO B O 1
ATOM 15654 N N . ILE B 1 962 ? -30.953 -18.109 24.781 1 40.28 962 ILE B N 1
ATOM 15655 C CA . ILE B 1 962 ? -32.375 -18.109 25.094 1 40.28 962 ILE B CA 1
ATOM 15656 C C . ILE B 1 962 ? -32.844 -19.531 25.391 1 40.28 962 ILE B C 1
ATOM 15658 O O . ILE B 1 962 ? -32.438 -20.469 24.703 1 40.28 962 ILE B O 1
ATOM 15662 N N . PRO B 1 963 ? -33.406 -19.766 26.484 1 39.59 963 PRO B N 1
ATOM 15663 C CA . PRO B 1 963 ? -33.875 -21.078 26.891 1 39.59 963 PRO B CA 1
ATOM 15664 C C . PRO B 1 963 ? -34.688 -21.781 25.781 1 39.59 963 PRO B C 1
ATOM 15666 O O . PRO B 1 963 ? -35.531 -21.156 25.125 1 39.59 963 PRO B O 1
ATOM 15669 N N . THR B 1 964 ? -34.281 -22.984 25.266 1 42.25 964 THR B N 1
ATOM 15670 C CA . THR B 1 964 ? -34.906 -23.766 24.219 1 42.25 964 THR B CA 1
ATOM 15671 C C . THR B 1 964 ? -36.406 -23.875 24.469 1 42.25 964 THR B C 1
ATOM 15673 O O . THR B 1 964 ? -37.188 -24.172 23.547 1 42.25 964 THR B O 1
ATOM 15676 N N . SER B 1 965 ? -36.781 -23.812 25.75 1 44.78 965 SER B N 1
ATOM 15677 C CA . SER B 1 965 ? -38.219 -23.891 26.109 1 44.78 965 SER B CA 1
ATOM 15678 C C . SER B 1 965 ? -39 -22.734 25.516 1 44.78 965 SER B C 1
ATOM 15680 O O . SER B 1 965 ? -40.219 -22.797 25.406 1 44.78 965 SER B O 1
ATOM 15682 N N . LEU B 1 966 ? -38.344 -21.719 25.188 1 42.22 966 LEU B N 1
ATOM 15683 C CA . LEU B 1 966 ? -39.031 -20.547 24.641 1 42.22 966 LEU B CA 1
ATOM 15684 C C . LEU B 1 966 ? -39.219 -20.672 23.141 1 42.22 966 LEU B C 1
ATOM 15686 O O . LEU B 1 966 ? -39.812 -19.812 22.5 1 42.22 966 LEU B O 1
ATOM 15690 N N . PHE B 1 967 ? -38.625 -21.734 22.656 1 42.03 967 PHE B N 1
ATOM 15691 C CA . PHE B 1 967 ? -38.688 -21.922 21.219 1 42.03 967 PHE B CA 1
ATOM 15692 C C . PHE B 1 967 ? -39.406 -23.219 20.875 1 42.03 967 PHE B C 1
ATOM 15694 O O . PHE B 1 967 ? -39.469 -24.141 21.703 1 42.03 967 PHE B O 1
ATOM 15701 N N . HIS B 1 968 ? -40.344 -23.328 19.891 1 44.03 968 HIS B N 1
ATOM 15702 C CA . HIS B 1 968 ? -40.938 -24.547 19.359 1 44.03 968 HIS B CA 1
ATOM 15703 C C . HIS B 1 968 ? -39.844 -25.5 18.828 1 44.03 968 HIS B C 1
ATOM 15705 O O . HIS B 1 968 ? -38.719 -25.094 18.625 1 44.03 968 HIS B O 1
ATOM 15711 N N . ASP B 1 969 ? -40.125 -26.875 18.781 1 42.34 969 ASP B N 1
ATOM 15712 C CA . ASP B 1 969 ? -39.219 -27.906 18.281 1 42.34 969 ASP B CA 1
ATOM 15713 C C . ASP B 1 969 ? -38.562 -27.469 16.984 1 42.34 969 ASP B C 1
ATOM 15715 O O . ASP B 1 969 ? -37.469 -27.906 16.672 1 42.34 969 ASP B O 1
ATOM 15719 N N . ASP B 1 970 ? -39.281 -26.672 16.281 1 40.16 970 ASP B N 1
ATOM 15720 C CA . ASP B 1 970 ? -38.812 -26.281 14.961 1 40.16 970 ASP B CA 1
ATOM 15721 C C . ASP B 1 970 ? -37.875 -25.078 15.047 1 40.16 970 ASP B C 1
ATOM 15723 O O . ASP B 1 970 ? -37.406 -24.562 14.023 1 40.16 970 ASP B O 1
ATOM 15727 N N . GLY B 1 971 ? -37.406 -24.656 16.281 1 43 971 GLY B N 1
ATOM 15728 C CA . GLY B 1 971 ? -36.406 -23.672 16.641 1 43 971 GLY B CA 1
ATOM 15729 C C . GLY B 1 971 ? -36.969 -22.266 16.75 1 43 971 GLY B C 1
ATOM 15730 O O . GLY B 1 971 ? -36.25 -21.297 16.969 1 43 971 GLY B O 1
ATOM 15731 N N . THR B 1 972 ? -38.219 -22.031 16.344 1 42.69 972 THR B N 1
ATOM 15732 C CA . THR B 1 972 ? -38.875 -20.734 16.5 1 42.69 972 THR B CA 1
ATOM 15733 C C . THR B 1 972 ? -39.156 -20.453 17.969 1 42.69 972 THR B C 1
ATOM 15735 O O . THR B 1 972 ? -39.344 -21.375 18.766 1 42.69 972 THR B O 1
ATOM 15738 N N . MET B 1 973 ? -38.812 -19.328 18.312 1 43.44 973 MET B N 1
ATOM 15739 C CA . MET B 1 973 ? -39.062 -18.953 19.703 1 43.44 973 MET B CA 1
ATOM 15740 C C . MET B 1 973 ? -40.531 -19.094 20.047 1 43.44 973 MET B C 1
ATOM 15742 O O . MET B 1 973 ? -41.406 -18.766 19.219 1 43.44 973 MET B O 1
ATOM 15746 N N . ARG B 1 974 ? -40.875 -19.812 20.953 1 38.81 974 ARG B N 1
ATOM 15747 C CA . ARG B 1 974 ? -42.219 -19.938 21.484 1 38.81 974 ARG B CA 1
ATOM 15748 C C . ARG B 1 974 ? -42.812 -18.578 21.812 1 38.81 974 ARG B C 1
ATOM 15750 O O . ARG B 1 974 ? -42.25 -17.797 22.562 1 38.81 974 ARG B O 1
ATOM 15757 N N . LYS B 1 975 ? -43.406 -17.953 20.781 1 37.59 975 LYS B N 1
ATOM 15758 C CA . LYS B 1 975 ? -44.219 -16.781 21.109 1 37.59 975 LYS B CA 1
ATOM 15759 C C . LYS B 1 975 ? -45.156 -17.062 22.281 1 37.59 975 LYS B C 1
ATOM 15761 O O . LYS B 1 975 ? -45.875 -18.078 22.266 1 37.59 975 LYS B O 1
ATOM 15766 N N . MET B 1 976 ? -44.656 -17 23.484 1 31.61 976 MET B N 1
ATOM 15767 C CA . MET B 1 976 ? -45.688 -17.094 24.5 1 31.61 976 MET B CA 1
ATOM 15768 C C . MET B 1 976 ? -46.844 -16.141 24.203 1 31.61 976 MET B C 1
ATOM 15770 O O . MET B 1 976 ? -46.625 -14.961 23.938 1 31.61 976 MET B O 1
ATOM 15774 N N . SER B 1 977 ? -47.688 -16.609 23.266 1 30.73 977 SER B N 1
ATOM 15775 C CA . SER B 1 977 ? -48.969 -15.922 23.453 1 30.73 977 SER B CA 1
ATOM 15776 C C . SER B 1 977 ? -49.344 -15.812 24.922 1 30.73 977 SER B C 1
ATOM 15778 O O . SER B 1 977 ? -49.25 -16.797 25.656 1 30.73 977 SER B O 1
ATOM 15780 N N . ASN B 1 978 ? -48.969 -14.758 25.641 1 31.8 978 ASN B N 1
ATOM 15781 C CA . ASN B 1 978 ? -49.656 -14.617 26.938 1 31.8 978 ASN B CA 1
ATOM 15782 C C . ASN B 1 978 ? -51.031 -15.273 26.938 1 31.8 978 ASN B C 1
ATOM 15784 O O . ASN B 1 978 ? -51.625 -15.445 27.984 1 31.8 978 ASN B O 1
ATOM 15788 N N . GLN B 1 979 ? -51.656 -15.422 25.719 1 30.47 979 GLN B N 1
ATOM 15789 C CA . GLN B 1 979 ? -52.969 -15.984 25.859 1 30.47 979 GLN B CA 1
ATOM 15790 C C . GLN B 1 979 ? -52.906 -17.484 26.156 1 30.47 979 GLN B C 1
ATOM 15792 O O . GLN B 1 979 ? -53.844 -18.047 26.766 1 30.47 979 GLN B O 1
ATOM 15797 N N . ILE B 1 980 ? -51.75 -18.188 25.562 1 31.97 980 ILE B N 1
ATOM 15798 C CA . ILE B 1 980 ? -51.969 -19.625 25.609 1 31.97 980 ILE B CA 1
ATOM 15799 C C . ILE B 1 980 ? -51.469 -20.172 26.953 1 31.97 980 ILE B C 1
ATOM 15801 O O . ILE B 1 980 ? -51.656 -21.359 27.25 1 31.97 980 ILE B O 1
ATOM 15805 N N . TRP B 1 981 ? -50.656 -19.422 27.688 1 32.03 981 TRP B N 1
ATOM 15806 C CA . TRP B 1 981 ? -50.375 -20 28.984 1 32.03 981 TRP B CA 1
ATOM 15807 C C . TRP B 1 981 ? -51.625 -20.25 29.781 1 32.03 981 TRP B C 1
ATOM 15809 O O . TRP B 1 981 ? -51.781 -21.312 30.406 1 32.03 981 TRP B O 1
ATOM 15819 N N . PRO B 1 982 ? -52.562 -19.25 29.719 1 31.8 982 PRO B N 1
ATOM 15820 C CA . PRO B 1 982 ? -53.781 -19.594 30.453 1 31.8 982 PRO B CA 1
ATOM 15821 C C . PRO B 1 982 ? -54.438 -20.875 29.953 1 31.8 982 PRO B C 1
ATOM 15823 O O . PRO B 1 982 ? -54.969 -21.656 30.75 1 31.8 982 PRO B O 1
ATOM 15826 N N . GLU B 1 983 ? -54.219 -21.094 28.609 1 31.45 983 GLU B N 1
ATOM 15827 C CA . GLU B 1 983 ? -54.969 -22.25 28.125 1 31.45 983 GLU B CA 1
ATOM 15828 C C . GLU B 1 983 ? -54.312 -23.562 28.547 1 31.45 983 GLU B C 1
ATOM 15830 O O . GLU B 1 983 ? -54.969 -24.484 29.016 1 31.45 983 GLU B O 1
ATOM 15835 N N . ASN B 1 984 ? -53 -23.578 28.281 1 32.28 984 ASN B N 1
ATOM 15836 C CA . ASN B 1 984 ? -52.406 -24.875 28.578 1 32.28 984 ASN B CA 1
ATOM 15837 C C . ASN B 1 984 ? -52.281 -25.125 30.078 1 32.28 984 ASN B C 1
ATOM 15839 O O . ASN B 1 984 ? -52.25 -26.266 30.531 1 32.28 984 ASN B O 1
ATOM 15843 N N . LEU B 1 985 ? -52.062 -24.016 30.812 1 30.8 985 LEU B N 1
ATOM 15844 C CA . LEU B 1 985 ? -52.188 -24.234 32.25 1 30.8 985 LEU B CA 1
ATOM 15845 C C . LEU B 1 985 ? -53.562 -24.812 32.594 1 30.8 985 LEU B C 1
ATOM 15847 O O . LEU B 1 985 ? -53.688 -25.547 33.562 1 30.8 985 LEU B O 1
ATOM 15851 N N . LYS B 1 986 ? -54.562 -24.328 31.719 1 31.53 986 LYS B N 1
ATOM 15852 C CA . LYS B 1 986 ? -55.906 -24.906 31.938 1 31.53 986 LYS B CA 1
ATOM 15853 C C . LYS B 1 986 ? -55.875 -26.406 31.641 1 31.53 986 LYS B C 1
ATOM 15855 O O . LYS B 1 986 ? -56.594 -27.172 32.312 1 31.53 986 LYS B O 1
ATOM 15860 N N . MET B 1 987 ? -55.094 -26.688 30.531 1 29.59 987 MET B N 1
ATOM 15861 C CA . MET B 1 987 ? -55.281 -28.062 30.125 1 29.59 987 MET B CA 1
ATOM 15862 C C . MET B 1 987 ? -54.625 -29.031 31.109 1 29.59 987 MET B C 1
ATOM 15864 O O . MET B 1 987 ? -54.906 -30.219 31.109 1 29.59 987 MET B O 1
ATOM 15868 N N . LYS B 1 988 ? -53.406 -28.578 31.594 1 30.92 988 LYS B N 1
ATOM 15869 C CA . LYS B 1 988 ? -52.844 -29.578 32.469 1 30.92 988 LYS B CA 1
ATOM 15870 C C . LYS B 1 988 ? -53.688 -29.719 33.75 1 30.92 988 LYS B C 1
ATOM 15872 O O . LYS B 1 988 ? -53.219 -30.281 34.75 1 30.92 988 LYS B O 1
ATOM 15877 N N . GLN B 1 989 ? -54.719 -28.781 33.75 1 25.19 989 GLN B N 1
ATOM 15878 C CA . GLN B 1 989 ? -55.469 -29.266 34.875 1 25.19 989 GLN B CA 1
ATOM 15879 C C . GLN B 1 989 ? -55.781 -30.75 34.75 1 25.19 989 GLN B C 1
ATOM 15881 O O . GLN B 1 989 ? -56 -31.25 33.656 1 25.19 989 GLN B O 1
ATOM 15886 N N . PRO B 1 990 ? -55.312 -31.422 35.688 1 23.39 990 PRO B N 1
ATOM 15887 C CA . PRO B 1 990 ? -55.625 -32.844 35.875 1 23.39 990 PRO B CA 1
ATOM 15888 C C . PRO B 1 990 ? -57.062 -33.188 35.469 1 23.39 990 PRO B C 1
ATOM 15890 O O . PRO B 1 990 ? -58 -32.656 36.062 1 23.39 990 PRO B O 1
ATOM 15893 N N . HIS B 1 991 ? -57.406 -32.719 34.094 1 22.44 991 HIS B N 1
ATOM 15894 C CA . HIS B 1 991 ? -58.75 -33.312 33.969 1 22.44 991 HIS B CA 1
ATOM 15895 C C . HIS B 1 991 ? -58.812 -34.688 34.594 1 22.44 991 HIS B C 1
ATOM 15897 O O . HIS B 1 991 ? -57.844 -35.469 34.5 1 22.44 991 HIS B O 1
ATOM 15903 N N . HIS B 1 992 ? -59.594 -34.719 35.625 1 19.84 992 HIS B N 1
ATOM 15904 C CA . HIS B 1 992 ? -60.25 -35.812 36.312 1 19.84 992 HIS B CA 1
ATOM 15905 C C . HIS B 1 992 ? -60.875 -36.812 35.312 1 19.84 992 HIS B C 1
ATOM 15907 O O . HIS B 1 992 ? -61.719 -36.438 34.5 1 19.84 992 HIS B O 1
ATOM 15913 N N . SER B 1 993 ? -60 -37.438 34.531 1 20.08 993 SER B N 1
ATOM 15914 C CA . SER B 1 993 ? -60.594 -38.688 34.125 1 20.08 993 SER B CA 1
ATOM 15915 C C . SER B 1 993 ? -61.406 -39.312 35.25 1 20.08 993 SER B C 1
ATOM 15917 O O . SER B 1 993 ? -60.875 -39.562 36.344 1 20.08 993 SER B O 1
ATOM 15919 N N . PHE B 1 994 ? -62.719 -38.781 35.5 1 18.55 994 PHE B N 1
ATOM 15920 C CA . PHE B 1 994 ? -63.969 -39.531 35.656 1 18.55 994 PHE B CA 1
ATOM 15921 C C . PHE B 1 994 ? -63.875 -40.875 34.938 1 18.55 994 PHE B C 1
ATOM 15923 O O . PHE B 1 994 ? -63.156 -41.031 33.969 1 18.55 994 PHE B O 1
ATOM 15930 N N . PHE B 1 995 ? -64.438 -41.844 35.719 1 19.62 995 PHE B N 1
ATOM 15931 C CA . PHE B 1 995 ? -64.812 -43.25 35.625 1 19.62 995 PHE B CA 1
ATOM 15932 C C . PHE B 1 995 ? -65.625 -43.531 34.375 1 19.62 995 PHE B C 1
ATOM 15934 O O . PHE B 1 995 ? -66.188 -42.594 33.812 1 19.62 995 PH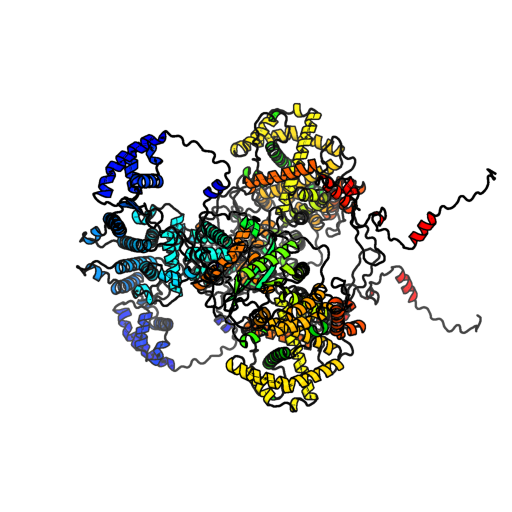E B O 1
ATOM 15941 N N . PRO B 1 996 ? -65.812 -44.781 34.031 1 19.7 996 PRO B N 1
ATOM 15942 C CA . PRO B 1 996 ? -66.625 -45.25 32.938 1 19.7 996 PRO B CA 1
ATOM 15943 C C . PRO B 1 996 ? -68.062 -44.656 33 1 19.7 996 PRO B C 1
ATOM 15945 O O . PRO B 1 996 ? -68.625 -44.406 34.062 1 19.7 996 PRO B O 1
ATOM 15948 N N . SER B 1 997 ? -68.625 -43.312 32.812 1 17.97 997 SER B N 1
ATOM 15949 C CA . SER B 1 997 ? -70.062 -43.531 32.625 1 17.97 997 SER B CA 1
ATOM 15950 C C . SER B 1 997 ? -70.312 -44.469 31.469 1 17.97 997 SER B C 1
ATOM 15952 O O . SER B 1 997 ? -70.125 -44.094 30.312 1 17.97 997 SER B O 1
ATOM 15954 N N . SER B 1 998 ? -70 -45.719 31.578 1 18.17 998 SER B N 1
ATOM 15955 C CA . SER B 1 998 ? -70.812 -46.906 31.5 1 18.17 998 SER B CA 1
ATOM 15956 C C . SER B 1 998 ? -72.062 -46.781 32.375 1 18.17 998 SER B C 1
ATOM 15958 O O . SER B 1 998 ? -72.062 -47.062 33.562 1 18.17 998 SER B O 1
ATOM 15960 N N . ILE B 1 999 ? -73.062 -45.812 32.656 1 17.92 999 ILE B N 1
ATOM 15961 C CA . ILE B 1 999 ? -74.375 -46.188 32.125 1 17.92 999 ILE B CA 1
ATOM 15962 C C . ILE B 1 999 ? -74.312 -46.188 30.594 1 17.92 999 ILE B C 1
ATOM 15964 O O . ILE B 1 999 ? -74.5 -47.219 29.938 1 17.92 999 ILE B O 1
ATOM 15968 N N . GLN B 1 1000 ? -75.5 -45.562 29.875 1 19 1000 GLN B N 1
ATOM 15969 C CA . GLN B 1 1000 ? -76.688 -45.656 29.031 1 19 1000 GLN B CA 1
ATOM 15970 C C . GLN B 1 1000 ? -76.438 -45.062 27.656 1 19 1000 GLN B C 1
ATOM 15972 O O . GLN B 1 1000 ? -75.75 -44.031 27.547 1 19 1000 GLN B O 1
ATOM 15977 N N . ASN B 1 1001 ? -76.062 -45.406 26.219 1 24.22 1001 ASN B N 1
ATOM 15978 C CA . ASN B 1 1001 ? -76.188 -46.781 25.75 1 24.22 1001 ASN B CA 1
ATOM 15979 C C . ASN B 1 1001 ? -75.5 -47.75 26.719 1 24.22 1001 ASN B C 1
ATOM 15981 O O . ASN B 1 1001 ? -74.312 -48.125 26.547 1 24.22 1001 ASN B O 1
ATOM 15985 N N . GLN B 1 1002 ? -75.688 -47.438 28.328 1 15.65 1002 GLN B N 1
ATOM 15986 C CA . GLN B 1 1002 ? -76.625 -46.844 29.25 1 15.65 1002 GLN B CA 1
ATOM 15987 C C . GLN B 1 1002 ? -76.688 -45.344 29.094 1 15.65 1002 GLN B C 1
ATOM 15989 O O . GLN B 1 1002 ? -75.625 -44.688 28.922 1 15.65 1002 GLN B O 1
ATOM 15994 N N . ARG B 1 1003 ? -78.188 -44.625 28.891 1 17.62 1003 ARG B N 1
ATOM 15995 C CA . ARG B 1 1003 ? -79.125 -43.469 28.766 1 17.62 1003 ARG B CA 1
ATOM 15996 C C . ARG B 1 1003 ? -78.812 -42.406 29.812 1 17.62 1003 ARG B C 1
ATOM 15998 O O . ARG B 1 1003 ? -79 -41.219 29.562 1 17.62 1003 ARG B O 1
ATOM 16005 N N . LEU B 1 1004 ? -78.312 -42.656 31.141 1 16.88 1004 LEU B N 1
ATOM 16006 C CA . LEU B 1 1004 ? -78.562 -41.531 32.031 1 16.88 1004 LEU B CA 1
ATOM 16007 C C . LEU B 1 1004 ? -77.562 -40.375 31.766 1 16.88 1004 LEU B C 1
ATOM 16009 O O . LEU B 1 1004 ? -76.375 -40.625 31.562 1 16.88 1004 LEU B O 1
#

Solvent-accessible surface area (backbone atoms only — not comparable to full-atom values): 109254 Å² total; per-residue (Å²): 136,78,79,51,81,75,61,61,68,62,62,67,83,75,58,80,68,83,57,76,71,73,60,47,68,65,49,44,51,53,60,68,38,74,78,76,77,75,75,80,76,84,70,73,79,54,57,65,56,49,55,32,45,53,56,42,47,66,66,43,48,52,41,29,69,74,66,61,40,73,42,42,41,54,57,49,44,55,57,44,38,69,55,40,63,85,90,60,44,89,76,68,50,64,63,58,52,49,53,52,47,45,68,71,53,40,82,52,41,40,74,47,74,52,96,54,78,88,58,51,30,35,40,28,27,55,85,58,55,69,69,58,48,50,47,48,48,47,45,55,49,46,61,69,63,55,65,61,62,60,68,69,65,56,79,84,78,82,82,58,75,66,58,46,41,52,51,32,41,51,53,46,49,56,48,52,67,70,47,78,69,65,81,58,42,40,70,24,41,64,52,39,28,62,69,42,46,68,68,62,49,46,63,68,53,50,46,49,49,34,32,56,40,29,66,66,24,42,73,62,75,36,65,78,68,63,76,48,66,60,58,51,39,23,36,50,43,48,45,44,32,47,50,17,52,45,45,69,49,53,34,45,56,20,43,48,50,28,46,32,49,35,51,58,56,50,37,66,65,60,31,41,46,39,24,40,39,44,66,28,27,47,54,67,55,48,43,19,48,41,29,23,46,25,49,56,56,55,66,48,42,52,98,88,33,62,66,48,79,75,69,70,61,40,64,90,73,84,44,63,61,39,33,20,47,48,75,42,80,43,82,42,90,43,88,39,49,45,71,57,45,53,24,27,40,43,32,38,37,32,58,36,51,78,87,60,65,71,61,53,64,68,39,62,59,51,91,55,65,65,64,74,85,40,71,66,55,50,56,60,29,46,62,47,90,60,84,76,69,92,65,86,55,68,78,80,57,31,83,63,36,56,55,68,58,68,52,88,71,83,71,66,73,57,53,59,56,51,50,53,44,48,48,45,43,52,30,65,68,73,62,90,49,81,87,56,72,80,59,86,60,56,93,54,73,78,64,38,46,74,68,32,44,48,33,69,70,39,70,68,39,68,54,22,34,47,71,28,37,51,68,43,35,70,34,53,53,88,38,67,29,37,45,50,36,52,51,50,51,48,40,48,29,28,48,74,28,60,36,82,61,25,40,40,31,19,47,67,72,55,32,53,52,46,50,41,52,33,60,69,34,44,88,81,35,65,49,50,46,78,37,67,21,54,48,61,49,48,29,51,48,40,24,36,51,24,67,70,35,34,70,43,27,52,50,54,48,42,34,75,42,64,59,34,28,65,70,43,51,56,38,20,35,62,27,73,36,56,74,50,30,54,51,50,51,50,43,51,41,47,27,51,49,48,52,44,51,51,43,47,52,52,49,30,52,75,73,53,49,55,80,70,51,62,70,63,55,58,54,33,50,50,48,31,58,75,29,56,89,40,60,76,60,22,55,56,37,43,53,51,35,53,52,47,40,57,69,62,45,48,58,53,50,53,50,49,49,54,53,40,46,73,62,15,49,33,27,39,51,52,52,51,50,50,50,54,51,48,44,54,51,41,36,52,47,13,30,20,71,19,36,46,67,47,36,53,47,31,55,44,67,44,45,24,49,24,36,35,61,56,36,60,70,57,38,62,48,48,59,54,48,53,56,49,63,75,63,50,57,65,76,58,46,57,46,28,63,73,17,65,66,24,43,20,79,54,66,41,33,58,57,27,31,38,48,43,45,50,30,46,69,37,64,52,40,47,38,71,40,59,42,20,54,73,85,50,65,89,45,67,56,57,49,51,35,49,42,51,27,48,48,57,50,49,51,38,34,52,41,49,33,46,52,47,67,65,52,66,85,66,74,74,69,51,70,38,58,34,68,70,41,23,50,50,53,48,50,47,30,51,33,42,41,49,37,35,70,72,67,27,54,64,54,62,50,77,87,78,42,52,90,49,29,44,23,31,60,79,61,49,68,49,51,71,65,32,38,52,35,56,73,40,33,65,58,51,4,40,51,55,45,48,54,48,38,46,33,40,32,16,61,96,42,85,45,66,72,87,52,86,75,78,74,59,78,69,37,47,63,61,64,76,58,62,48,68,66,48,70,43,90,86,71,56,65,51,70,56,66,71,58,61,63,59,53,48,51,52,50,50,50,45,28,72,75,33,82,89,37,38,68,69,58,50,70,67,42,66,78,43,100,60,52,65,86,41,22,44,98,86,68,47,64,46,72,73,48,78,67,50,52,57,47,54,57,55,61,63,40,73,80,69,76,90,63,97,91,80,66,35,53,92,92,62,138,81,82,52,89,74,61,72,73,60,65,86,74,64,80,79,51,15,51,5,76,35,68,55,69,64,57,53,52,54,65,69,42,77,78,80,75,78,75,80,76,83,70,74,79,55,58,65,57,48,55,33,45,54,54,45,46,65,68,44,46,52,42,29,70,74,67,60,40,74,41,42,42,55,58,50,45,55,58,44,39,68,56,40,60,85,92,61,43,87,76,67,50,64,65,58,52,49,54,51,47,46,69,73,53,42,83,53,41,40,76,46,74,54,88,59,77,88,57,53,32,35,39,29,29,56,84,60,54,67,67,58,48,49,49,47,48,46,44,53,48,44,61,67,63,54,65,60,60,61,67,69,65,56,79,84,78,81,84,59,73,66,58,49,40,52,52,32,42,51,54,48,49,56,50,50,58,70,47,79,68,65,81,58,42,40,71,24,42,64,51,40,28,62,69,42,47,66,67,62,50,47,64,69,52,51,45,49,48,35,34,55,39,31,65,66,25,42,74,63,75,36,65,80,68,64,77,48,67,60,58,51,38,22,35,50,45,50,46,44,34,46,52,17,53,45,44,72,49,55,34,45,58,21,46,48,50,30,47,31,50,34,52,58,54,52,38,67,65,59,32,41,45,40,25,40,40,44,67,27,29,48,54,68,54,48,43,20,48,42,29,12,44,26,48,12,57,55,64,46,42,52,96,86,31,61,64,48,78,77,68,71,59,40,67,91,73,86,44,63,63,39,35,20,45,48,75,39,77,44,81,42,89,43,88,39,50,44,73,55,44,53,24,28,38,43,33,36,37,34,57,38,48,79,88,58,65,71,62,52,52,50,23,19,56,24,83,44,63,65,63,73,85,40,71,66,56,52,57,60,26,46,62,45,90,60,83,76,69,94,65,85,55,69,78,80,58,30,82,63,37,56,54,67,58,67,52,88,72,81,70,66,71,59,53,58,56,51,48,51,45,49,50,47,41,53,30,65,67,71,61,90,49,82,86,55,74,79,60,88,61,56,93,54,74,79,64,39,46,74,67,32,45,49,32,70,71,38,71,69,38,68,55,21,34,49,71,29,37,48,68,44,35,70,36,51,52,87,38,68,29,37,45,50,37,53,51,53,52,48,41,48,30,28,48,72,28,61,36,82,60,25,40,39,30,19,46,68,72,56,33,53,54,47,49,40,53,34,60,69,34,45,89,80,34,65,51,51,46,78,39,68,22,53,47,61,50,48,29,51,49,40,24,35,52,25,66,70,35,33,70,44,28,52,51,53,49,42,33,74,43,65,59,33,29,65,71,43,50,56,38,19,34,61,28,73,35,53,73,50,30,53,50,52,51,50,41,52,41,46,28,53,49,48,53,45,49,50,43,46,54,51,50,28,50,76,75,54,49,55,79,70,51,61,68,64,56,59,52,32,50,52,48,30,59,74,29,55,90,40,62,77,61,22,55,57,38,41,53,51,34,54,52,46,39,58,70,64,43,48,60,54,51,53,49,48,49,54,52,40,45,73,61,14,50,33,28,40,50,52,51,53,50,50,51,52,51,49,44,52,51,40,37,53,48,13,28,19,68,17,35,45,67,48,35,54,46,31,56,45,67,44,44,25,48,24,35,35,61,57,36,60,72,58,40,61,48,49,61,53,48,52,56,51,62,75,63,51,58,67,75,58,44,57,46,28,62,73,16,66,67,25,44,19,80,54,64,42,32,57,56,27,30,38,47,44,46,50,31,48,70,38,63,51,39,46,40,71,40,60,42,21,54,70,86,52,66,88,44,67,56,58,50,51,34,48,41,51,27,47,48,58,52,48,50,37,34,52,41,48,33,46,53,48,66,66,51,66,85,68,75,75,70,51,72,38,59,35,68,69,42,24,50,50,52,48,51,46,30,52,33,41,41,50,36,35,72,73,67,30,54,62,54,63,50,77,88,78,42,54,89,50,30,45,24,32,60,78,61,49,69,49,52,71,66,33,38,53,34,56,72,39,34,64,58,52,5,40,51,52,46,47,53,48,36,46,33,40,33,17,61,98,43,85,44,64,72,85,51,86,76,77,73,59,77,69,40,47,63,60,65,75,58,61,46,67,66,49,69,43,89,86,71,55,64,51,67,55,63,72,58,61,63,60,54,48,50,50,51,51,50,45,28,71,74,33,83,87,36,37,68,69,56,50,69,67,41,66,81,44,99,61,52,65,84,40,22,44,99,87,68,46,63,42,71,72,48,80,68,49,52,60,47,51,63,53,59,67,38,73,71,71,80,72,71,79,83,76,56,24,117,38,82,123

pLDDT: mean 77.2, std 21.83, range [14.42, 98.19]

Organism: Pinctada imbricata (NCBI:txid66713)

Secondary structure (DSSP, 8-state):
----HHHHHHHTTS-S--------HHHHHHHH-SS--------TTHHHHHHHHHHHHHHHHHHHHTS---EEHHHHHHHHHHHS-GGGGGG--HHHHHHHHHHHHGGGEEEE--SSTTPPPEEEETTS-HHHHHHHHHHHHHHHH-TTHHHHH--SS---HHHHHHHHHHHHHHHHHHS---SSEEPPSGGGSHHHHHHHS-HHHHHHHHHHH-HHHHHHT-STT---HHHHHHHHHHHHHHHHHHHTS--HHHHHHHHHHHHHH--HHHHHHHHHTTSS--HHHHHHHHHHHHHHHHHT-BTTB---TT-----SS---EEEEEEEEEE----TTS---EEEEEEEEEEEE-GGGPPPPP-EEPPS-SS----HHHHHHHSPPP----SSPPPPPPBTTHHHHHSPPPPSHHHHHHHHHHHHHHHHHT-S--GGGTTS---SS--S--HHHHHHHHSPPB--EEEEE-PPPB-S-TTSHHHHHHHHHHHHHHHHHTT-SSEEEEE-HHHHHHHHHHHHHTHHHHTTEEEEE-HHHHHHHHHHHHHHHHGGGTHHHHHHHTTSS-HHHHHHHHTTS-HHHHHHHHHHHHHHHHHHHHHHHHHHHHHHT-GGGS-HHHHHHHHHHHHTTT-HHHHHHHHHHHHHHIIIIIHHHHHHHHHHHHHH-HHHHHHHHHHHHHHHHHHHHHHHHHT-HHHHHHHHHHHHHHHHHTT-HHHHHHHHHHHHHHHT--HHHHHHHHTTTTSB-SSSBSS--B-HHHHHIIIIIHHHHSTTSSTTS-S-HHHHHHHHHHHHHHHHHHHHHHHHTT---S-----GGGSHHHHHHHHHHHHHHHHHHHHHS--TT--SS--SS-B-TTT-PBPPHHHHHHHHTHHHHHHHHHHHHHHHHTBTT----TTSPPPP-----GGGGG----EE-TTS-EE-----HHHHHHHHHHHHHH-TTS-HHHHTTS-SSSS-GGGB-TTS-B----TTHHHHHHHHTS-----------STT-/----TTTTTTGGG-S---------HHHHHHHH--S--------TTHHHHHHHHHHHHHHHHHHHHTS---EEHHHHHHHHHTTS-GGGGGG--HHHHHHHHHHHHGGGEEEE--SSTTPPPEEEETTS-HHHHHHHHHHHHHHHH-TTHHHHH--SS---HHHHHHHHHHHHHHHHHHS---SSEEPPSGGGSHHHHHHHS-HHHHHHHHHHH-HHHHHHT-STT---HHHHHHHHHHHHHHHHHHHTS--HHHHHHHHHHHHHH--HHHHHHHHHTTSS--HHHHHHHHHHHHHHHHHT-BTTB---TT-----SS---EEEEEEEEEE----TTS---EEEEEEEEEEEE-GGGPPPPP-EEPPS-SS----HHHHHHHSPPP----SSPPPPPPBTTHHHHHTPPPPSHHHHHHHHHHHHHHHHHT-S--GGGTTS---SS--S--HHHHHHHHSPPB--EEEEE-PPPB-S-TTSHHHHHHHHHHHHHHHHHTT-SSEEEEE-HHHHHHHHHHHHHTHHHHTTEEEEE-HHHHHHHHHHHHHHHHGGGTHHHHHHHTTSS-HHHHHHHHTTS-HHHHHHHHHHHHHHHHHHHHHHHHHHHHHHT-GGGS-HHHHHHHHHHHHTTT-HHHHHHHHHHHHHHIIIIIHHHHHHHHHHHHHH-HHHHHHHHHHHHHHHHHHHHHHHHHT-HHHHHHHHHHHHHHHHHTT-HHHHHHHHHHHHHHHT--HHHHHHHHTTTTSB-SSSBSS--B-HHHHHIIIIIHHHHSTTSSTTS-S-HHHHHHHHHHHHHHHHHHHHHHHHTT---S-----GGGSHHHHHHHHHHHHHHHHHHHHHS--TT--SS--SS-B-TTT-PBPPHHHHHHHHTHHHHHHHHHHHHHHHHTBTT----TTSPPPP-----GGGGS----EE-TTS-EE-----HHHHHHHHHHHHHH-TTS-HHHHTTS-SSSS-GGGB-TTS-B----TTHHHHHHHHTS----------STT--

Nearest PDB structures (foldseek):
  5meb-assembly2_B  TM=5.006E-01  e=4.353E+00  Saccharomyces cerevisiae
  5meb-assembly2_B  TM=5.008E-01  e=6.401E+00  Saccharomyces cerevisiae
  7vls-assembly1_A  TM=8.214E-02  e=1.192E+00  Rattus norvegicus

Foldseek 3Di:
DCCDPVPVVVVPLVHDPPPVPPPDPVVVCVVPPPDPPPPPPDPDVPPQLVVLVVVLCVVCVCVFQVVFDKDFLVVSLVVSLVSHDPVCSVPDDSVNVVVVCCVVCPQQWDFADQQFPPGGTIIHGNVQDPVRSVVVVVCVVCVVPCPVVVVVPPPDDDDDPVVVVVVVVVVQLVQLSVQHADDFWADWLVCQFLVVLVVRQRPVLLLVLLLVQDVVCVVVVHSVPPPDLQSSLVSSQVSQLCSCVSRVHHHNNQALVLLLVCLAFVDQVVSCVCVVVSRHDHPLVNLQVLLLLLVVQLVCQDPLAGAAPFDAFCPPPGWDKEKEKDWFWAQFPDPVSPLTQTFMWMKMKTKDFPVDGDMGDTGTGDPDRFRDCDPSNVSQQEFDDDDDDPDFFADAFDAPLLCLLPPDFDPQLVLVLLLLLVLQLVLCVPAPQPPPVPDPNDNARQQFADLLLQQLQFDWDRMAMAMATGHIHRDHLLDLRRLVRVQLNQCSNNVVSVHQAGEYEYELSSLVSNVRVCSVCVVRCVRYHYAYFPLVVLLVLLLLLLLQCVLLALLVLCPVLPPDPNVVSVCLSNSNDPVVVLLSLSLVLSLLSSLVVSLLVVVCVVVVNSVVQDPVLVVLSVQLSVCSNPRVSNNVSVVVNSVSCVVRPVVSSVVLLVVQVVQALLLLLVVVSSVSSSLSVQCLQCQLQLALVSNLSSLSLSLLSCQLSVVPSCNQCSSVNSVSVVPDDPSVVVVSRVRVQFHGRAIGHSRTDTSNVVVCVPPNCSQPRRSHCHPPPSDPSSSSSCRSCSSSSVSSSQSVCVSNVNNPPPPRRDPSSDSVNRRSSSSSSVSSNCCLVPQWPSSRDSPDYDPAHASGRQRHGDDPLLSVLSSCSSVLSSVLSSVLCCQRRHPPHDHDSPDDRDHSPRDHPVVVQQQPQPCDVVRPSPSPSPPLSVLVSVLVVVVVVDVVSHPVNCVVDQSDPDRCVQAPPVRHGPPPPVVCVVVVVVVPPPPDDDDDDDDDDPPD/DCPDPVPVLPPLQDDPLAALAFPDPVVVVVVPPPDPPPPPPDPDVPPQLVVLVVVLCVVCVCVFPVVFDKDFLVVSLVVSLVSHDPVCSVPDDSVNVVVVCCVVCPQQWDFADQQFPPGTTIIHGNVQDPVRSVVVVCCVVCVVPCPVVVVVPPPDDDDDPVVVVVVVVVVQLVQLSVQHADDFWADWLVCQFLVVLVVRQRPVLLLVLLLVQDVVCVVVVHSVPPPDLQSSLVSSQVSQLVSCVRRVHHHNNQALVLLLVCLAFVDQVVSCVCVVVSRHDHPLVNLQVLLLLLVSQLVCQDPNAGAAPFDGFCPPPGWDKEKEKDWFWAQFPDPVSPLTQTFMWMKMKTKDFPVDGDIRRTHTGHPDRFRDPDPSNCSQQEFDDDDDDPDFDADAFDAPLLCLLPPDFDCQLVLVLLLLLVLQLVLCVPAPQPPPVPDPRDNARQQFADLLLQQLQFDWDRMAIAMATGHIHRDHLLDLRRLVRVQLNQCSNNVSSVHQAGEYEYELSSLVSNVRVCSVCVVRCVRYHYAYFPQVVLLVLLLLLLLQCVQLALLVLCPVLPNDPNVVSVCLSNSNDPVVVLLSLSLVLSLLSSLVVSLLVVVCVVVVNSVVQDPVLVVLSVQLSVCSNPRVSNNVSVVVNSVSCVVRPVVSSVVLLVVQVVQALLLLLVVVSSVSSSLSVQCLQCQLQLALVSNLSSLSLSLLSCQLSVVPSCNQCSSVNSVSVVPDDPSVVVCSRVRVQFHGRDIGHSGTDTSNVVVCVPPNCSQHRRSHCHPPPSDPSSSSSCRSCSSSSVSSSQSVCVSSVNNPPPPRRDPSSDSVNRRSSSSSSVSSNCCLVPQWPSSRDSPDYDPAHASGRQRHGDDPLLSVLSSCSSVLSSVLSSVLCCQRRHPPHDHDSPDDRDHSPRDHPVVVQQQPQPCDPVRPSPSPSVPVSVLVSVLVVVVVVDVVSHPVNCVVDQSDPDRQVQAPPVRHGVPPPVVCVVVVVVVPPPPPPDDPVPAVCNPD